Protein AF-0000000069871476 (afdb_homodimer)

pLDDT: mean 94.0, std 11.43, range [18.38, 98.94]

Sequence (2062 aa):
MNIQLRTILLGLLSIGFAQGYAQTFALQVKDDRITYLNDEQGNRILDFSYCGYKGSEQDIPSVRNAVFVPWTAGDNTSRIQRAIDYVASLVPDASGFRGAVLLDQGEFSLSGSLRINASGIVLRGVDKEKTILLKKGVDRGALIYMEGTDDMKVQDTLQVLSKYVPVNARTLEVASGTSLRKGDRILVDRPSGKEWIASLGCDIFGGGISALGWKEGDMDLTWDRTVTEVNGNQITLDAPLTVALDAKYGTSSVITYQWNGRIRECGVENMTLISDYDKRYPKDEDHCWTGISIEDAENCWVRRVNFKHFAGSAILVQRTGSQITVEDCISREPVSEIGGMRRCTFYTLGQLTLFQRCYSEQGIHDFAAGYCAAGPNAFVQCDSYESFGFSGSIDAWACGLLFDVVNIDGHNLSFKNLGQDKNGAGWNTANSLFWQCTAAEIECYAPAKDAMNRAYGCWAQFSGDGEWAQSNNHVQPRSIFYAQLEDRLQKKCAERARILPRNTSATSSPTVEVAMELAKEAYNPRLTLEHWIEQGAFAPSIAMSGVKSIDDMKEKKITPNKTSAQPEVTIANGRIQMDGTLLVGGSHTTPWWNGKLKTSFLKKASPAITRFVPGREGLGLTDRIDSVIGYMKQKNILVFDQNYGLWYDRRRDDHERVRRRDGDVWGPFYEQPFGRSGQGTAWEGLSKYDLNRPNAWYWSRLKEFAEKGSKDGLLLFHENYFQHNILEAGAHWVDCPWRSTNNINQTGFPEPAPFAGDKRIFVADMFYDITHPVRRELHKQYIRQCLNNFADNPNVIQLTSAEFTGPLHFVQFWLDVIAEWETETGKKAKVALSTTKDVQDAILADPKRAAVVDIIDIRYWHYKTDGVFAPEGGKNMAPRQHMRKMKVGKVTFTEAYKAVHEYRQKFPEKAVTFYAQNYPAMGWAVFMAGGSCPVIPCTDKAFLKDAAAMEVEETDTDNYKKMVKSDIGSIIYSKSGTEIPVQLSSGKYILKYIHPGSGKMIVIDKSLKINGVYKLKVPDKKEGIYWFHKLMNIQLRTILLGLLSIGFAQGYAQTFALQVKDDRITYLNDEQGNRILDFSYCGYKGSEQDIPSVRNAVFVPWTAGDNTSRIQRAIDYVASLVPDASGFRGAVLLDQGEFSLSGSLRINASGIVLRGVDKEKTILLKKGVDRGALIYMEGTDDMKVQDTLQVLSKYVPVNARTLEVASGTSLRKGDRILVDRPSGKEWIASLGCDIFGGGISALGWKEGDMDLTWDRTVTEVNGNQITLDAPLTVALDAKYGTSSVITYQWNGRIRECGVENMTLISDYDKRYPKDEDHCWTGISIEDAENCWVRRVNFKHFAGSAILVQRTGSQITVEDCISREPVSEIGGMRRCTFYTLGQLTLFQRCYSEQGIHDFAAGYCAAGPNAFVQCDSYESFGFSGSIDAWACGLLFDVVNIDGHNLSFKNLGQDKNGAGWNTANSLFWQCTAAEIECYAPAKDAMNRAYGCWAQFSGDGEWAQSNNHVQPRSIFYAQLEDRLQKKCAERARILPRNTSATSSPTVEVAMELAKEAYNPRLTLEHWIEQGAFAPSIAMSGVKSIDDMKEKKITPNKTSAQPEVTIANGRIQMDGTLLVGGSHTTPWWNGKLKTSFLKKASPAITRFVPGREGLGLTDRIDSVIGYMKQKNILVFDQNYGLWYDRRRDDHERVRRRDGDVWGPFYEQPFGRSGQGTAWEGLSKYDLNRPNAWYWSRLKEFAEKGSKDGLLLFHENYFQHNILEAGAHWVDCPWRSTNNINQTGFPEPAPFAGDKRIFVADMFYDITHPVRRELHKQYIRQCLNNFADNPNVIQLTSAEFTGPLHFVQFWLDVIAEWETETGKKAKVALSTTKDVQDAILADPKRAAVVDIIDIRYWHYKTDGVFAPEGGKNMAPRQHMRKMKVGKVTFTEAYKAVHEYRQKFPEKAVTFYAQNYPAMGWAVFMAGGSCPVIPCTDKAFLKDAAAMEVEETDTDNYKKMVKSDIGSIIYSKSGTEIPVQLSSGKYILKYIHPGSGKMIVIDKSLKINGVYKLKVPDKKEGIYWFHKL

Organism: Bacteroides thetaiotaomicron (strain ATCC 29148 / DSM 2079 / JCM 5827 / CCUG 10774 / NCTC 10582 / VPI-5482 / E50) (NCBI:txid226186)

Radius of gyration: 43.13 Å; Cα contacts (8 Å, |Δi|>4): 5596; chains: 2; bounding box: 95×157×95 Å

Nearest PDB structures (foldseek):
  4y9v-assembly1_A  TM=3.482E-01  e=3.646E-11  Acinetobacter phage AP22
  7chu-assembly1_B  TM=5.196E-01  e=1.003E-06  Geobacillus virus E2
  3zsc-assembly1_A  TM=4.904E-01  e=5.550E-04  Thermotoga maritima
  6k0p-assembly1_A  TM=3.783E-01  e=6.112E-04  Paenibacillus glycanilyticus
  5gt5-assembly1_B  TM=3.895E-01  e=1.546E-02  Paenibacillus sp. 0602

Foldseek 3Di:
DDDDPPDPPCPVPCPVPVPPPPDPDQWDADPQAIDGHADPQGATFAQLQQFAFNRPLDDQDFFAAFAEAEDDPDACQVVQQLLLVVLLPADADPVFASGEYEYEFAEHEHADAHENQAARYEYYYLAQEGFEYEYDFQDAEANYEDEWDFPKDWDDKWWWPDQKDAFNAFKTFTDFPDPDDFFFKKKKKAWAAPVNQVLLVQQAQDPPDRQLGDDTRLQIAIDTWGFHDDDGRMTGTPGTFQHMRHCVRNIIMMITIDGPRQYENYEYERYEYEKDADPLFQAGSRIYAEHYEYYSYESYEYYSHEYEAHFAEPYEYEANYGNYEYELYEYDRHHHWPAARTQLYAEYQYESHEYELYEEEAGQAPAEYERNHRYDYEYAQYEYYQHNHEYYYPAAENENYEYANYEYYPYEHEQAQPRCPQSSRGGRYFSYEYHQYEGQEYYFEHSDPSTAYEYENYEHHYHYDGHYYNYPHQDPPSGPNQSSNCVVSVDHCCVVRLHDDDDRDDDPDDDPVVVVVVVVCVVPDDDDSNVSSVPDDDDHDSDPPPHHHSVPDDPPPPPPPPPPPQWFFDFFLQATDTPLFFAAFAEDEADAADADPRPVGQVVAQDHQQWANRHDEDRRHNDDLVVNLVVCVVRRHAEYEDDFHLAQANVLVVLDLAQAPARHGHDRGRDDQWDFDNDDAASNHTGATALLHGSRNRLVSVLVNLVVNRNVNHAYADALAACQQAWFFSSSPRRDNLPCRRHPQPNPADPPADADVVTIHQCLCVQLPCVPPSSVVSVLSSLVVVCVSCQPRNRYEYEHYPQAQADLVSVVSSLVSQVVSCVVPVTAHAYEYEYFPVSLVVQCVDVVSVVNHQEHEAALKWAAPVGIRTDHGHPRDTSVRSCVVDPRHHDDLVGLLCVLLVVCVVPSSHAYHYHYPPPLVNQVSCLLSLHGHHHFQADDRLQSSLSSVWAWDDDPDPQKTKTDDQAFWMKMWGQFWDFDKDFHDFAWKWKWKAQRHNRDIDTPGGTDTDHTIDTDTDHGRDTIMMIIGGD/DDDDPPDPPCPVPCPVPVPPPPDPDQWDADPQAIDGHADPQGATFAQLQQFAFNRPLDDQDFFAAFAEAEDDPDACQVVQQVVLVVLLPADADPVFASGEYEYEFAEHEHADAHENQAARYEYYYLAQEGFEYEYDFQAAAANYEDEWDFPKDWDDKWWWPDQKDAFNAFKTFTDFPDPDDAFFKKKKKAWAAPVNQVLLVQQAQDPPDRQLGDDTRLQIAIDTWGFHDDDGRMTGTPGTFQHMRHCVRNIIMMITIDGPRQYENYEYERYEYEKDADPLFQAGSRIYAEHYEYYSYESYEYYSHEYEAHFAEPYEYEANYGNYEYELYEYDRHHHWPAARTQLYAEYQYESHEYELYEEEAGQAPAEYERNHRYDYEYAQYEYYQHNHEYYYPAAENENYEYANYEYPPYEHEQAQPRCPQSSRGGRYFSYEYHQYEGQEYYFEHSDPSTAYEYENYEHHYHYDGHYYNYPHQDPPSGPNQSSNCVVSVDHCCVVRLHDDDDRDDDPDDDPVVVVVVVVCVVPDDDDSNNSSVPDDDDHDSDPPPHHHSVPDDPPPPVPPPPPPQWFFDFDLQATATPLFFAAFAEDEADAADADPRPVGQVVAQDHQQWANRHDEDRRHNDDLVVNLVVCVVRRHAEYEDDFHLAQANVLVVLDLAQAPARHGHDRGRDDQFAFDNDDAASNHTGATALLHGSRNRLVSVLVNLVVNRSVNHAYADALAACQQQWFFSSSPRRDNLPCRRHPQPNPADPPADADVVTIHQCLCVQLPCVPPSSVVSVLSSLVVVCVSCQPRNRYEYEHYPQAQADLVSVVSSLVSQVVSCVVPVTAHAYEYEYFPVSLVVQCVDVVSVVNYQEHEAALKWAAPVGIRTDHGHPRDTSVRSCVVDPRHDDDLVGLLCVLLVVCVVPSSHAYHYHYPPPLVNQVSCLLSLHGHHHFQADDRLQSSLSSVWAWDDDPDPQKTKTDDQAFWMKMWGQFWDFDKDFHDFAWKWKWKAQRHNRDIDTPGGTDGDHTIDTDTDHGRDTIMMIIGGD

InterPro domains:
  IPR011050 Pectin lyase fold/virulence factor [SSF51126] (62-335)
  IPR012334 Pectin lyase fold [G3DSA:2.160.20.10] (73-456)
  IPR046265 Domain of unknown function DUF6298 [PF19815] (466-950)

Secondary structure (DSSP, 8-state):
-------------------------SEEEETTEEEE---TTS-----GGG-SGGGGTSPPP-PPEEEEE---SSB-HHHHHHHHHHHHHSPP-TTS--EEEEEPSEEEEESS-EEE-STTEEEEES-TTTEEEEE-SS--SEEEEEE-----EEEEEEEB--SEE-TT--EEEB-SS----TT-EEEEEE---HHHHHHTT-S--STT--TTS--TTTT-EEEEEEEEEEETTEEEESS--SS-EEGGG---EEEEEE-TT-EES-EEEEEEEEE---TT-TT--SS--EEEEEESEES-EEEEEEEES-SSEEEEE-TTEES-EEEEEEEE---S-S-TT--EEEEE-SBS-EEEEEEEES-SEEEEE-TT--S-EEEEEEEEES-SS-EEE-SS---SEEEEEEE-SSSEEEESB-TTHHHH--B--SS-EEES-EEEEEEE--SSTTS--EEES-EEEEE-SSEEESTT---SSS-HHHHHHHHHHTS--HHHH-PPP------SS--HHHHHHHHHHTTSPPPPHHHHHHH----S----TTPEEGGGS---------------EEEETTEEEETTEE---EEEEPP-S----SHHHHTT----SSEE-TT-BSTTSB--HHHHHHHHHHTTEEEEEE---S-SSGGGGG---SPPSSS---SSEE--SEEE-SSS--TTSSPPEEEEEE-HHHHHHHHHHHHHHHTTT-EEEEEEEEGGGGEEETHHHHT-TTSGGGBSS-----SS---BTTTEEE-HHHHT-TTSHHHHHHHHHHHHHHHHTTTT-TTEEEEEEET----HHHHHHHHHHHHHHHHHH----EEEE---HHHHHHHHT-HHHHTT--EEEE-S-EEETTEEE-PPTTSS--HHHHHHHS------HHHHHHHHHHHHHH-TTSEEEE-STTTTTTHHHHHHTT-SS---S---HHHHHHHHH-EEE--S-SSEEEEEETTTEEEEEESS--EEEEEEEEEEEEEEEE-TTT--EEEEEEEEEEEEEEEEE--TT--EEEEEEE-/-------------------------SEEEETTEEEE---TTS-----GGG-SGGGGTSPPP-PPEEEEE---SSB-HHHHHHHHHHHHHSPP-TTS--EEEEEPSEEEEESS-EEE-STTEEEEES-TTTEEEEE-SS--SEEEEEE-----EEEEEEEB--SEE-TT--EEEB-SS----TT-EEEEEE---HHHHHHTT-S--STT--TTS--TTTT-EEEEEEEEEEETTEEEESS--SS-EEGGG---EEEEEE-TT-EES-EEEEEEEEE---TT-TT--SS--EEEEEESEES-EEEEEEEES-SSEEEEE-TTEES-EEEEEEEE---S-S-TT--EEEEE-SBS-EEEEEEEES-SEEEEE-TT--S-EEEEEEEEES-SS-EEE-SS---SEEEEEEE-SSSEEEESB-TTHHHH--B--SS-EEES-EEEEEEE--S-TTS--EEES-EEEEE-SSEEESTT---SSS-HHHHHHHHHHTS--HHHH-PPP------SS--HHHHHHHHHHTTSPPPPHHHHHHH----S----TTPEEGGGS---------------EEEETTEEEETTEE---EEEEPP-S----SHHHHTT----SSEE-TT-BSTTSB--HHHHHHHHHHTTEEEEEE---S-SSGGGGG---SPPSSS---SSEE--SEEE-SSS--TTSSPPEEEEEE-HHHHHHHHHHHHHHHTTT-EEEEEEEEGGGGEEETHHHHT-TTSGGGBSS-----SS---BTTTEEE-HHHHT-TTSHHHHHHHHHHHHHHHHTTTT-TTEEEEEEET----HHHHHHHHHHHHHHHHHH----EEEE-S-HHHHHHHHT-HHHHTT--EEEE-S-EEETTEEE-PPTTSS--HHHHHHHS------HHHHHHHHHHHHHH-TTSEEEE-STTTTTTHHHHHHTT-SS---S---HHHHHHHHH-EEE--S-SSEEEEEETTTEEEEEESS--EEEEEEEEEEEEEEEE-TTT--EEEEEEEEEEEEEEEEE--TT--EEEEEEE-

Solvent-accessible surface area (backbone atoms only — not comparable to full-atom values): 101740 Å² total; per-residue (Å²): 19,26,55,80,75,66,75,72,65,72,67,62,69,62,65,66,60,40,71,36,70,80,57,83,55,55,52,47,68,56,94,66,37,82,44,76,42,61,48,100,76,52,31,41,74,64,76,61,34,49,24,7,31,67,37,54,73,54,78,86,79,71,63,54,69,52,33,29,41,77,66,55,91,57,73,38,34,67,60,53,41,48,44,46,52,52,40,57,69,43,74,52,46,98,86,48,40,35,25,18,38,36,32,37,59,38,73,37,32,18,70,56,59,40,69,47,63,49,52,6,38,29,46,32,31,58,28,39,86,46,10,28,44,36,36,44,62,36,57,48,54,44,47,31,36,42,34,34,40,91,59,66,40,78,73,48,79,39,48,43,63,49,59,64,36,34,24,42,38,38,58,51,32,37,52,76,91,62,88,77,48,64,66,40,41,33,34,42,35,39,62,30,34,62,68,51,38,49,72,63,56,34,38,45,36,18,51,44,41,34,82,48,23,57,50,69,51,60,66,42,35,54,40,85,41,36,29,66,40,67,58,88,40,34,36,30,43,71,55,49,37,38,61,55,46,44,41,90,48,41,70,33,34,39,31,33,47,48,52,80,38,44,24,36,51,30,36,42,33,24,19,26,42,34,31,44,68,55,83,94,32,79,36,37,71,50,13,31,18,22,41,36,35,33,28,30,27,32,37,27,40,38,38,38,34,38,34,34,26,32,25,21,15,49,35,36,32,32,64,58,16,31,18,29,27,38,34,39,30,40,38,40,65,52,27,33,64,88,33,42,81,30,20,36,24,43,28,35,26,22,24,20,28,25,39,31,43,35,38,35,36,59,17,29,20,41,47,31,32,25,63,39,10,31,26,32,31,38,38,35,45,30,41,40,42,58,27,75,35,49,23,30,39,76,25,25,46,20,19,17,37,36,37,25,35,27,37,38,30,25,16,32,37,42,35,42,69,54,35,52,47,76,79,23,24,19,48,8,41,29,38,24,39,37,34,40,26,36,16,26,28,37,34,33,31,42,76,41,90,91,28,45,15,36,39,37,19,30,44,55,46,47,33,37,75,31,47,43,39,54,54,74,35,88,59,69,54,66,41,60,51,61,50,47,34,24,64,73,67,71,43,91,51,63,86,76,61,63,71,80,86,70,64,69,71,57,74,92,64,61,52,61,68,54,28,47,49,49,36,58,50,40,75,46,82,64,89,44,68,70,58,53,47,68,68,54,84,80,81,54,77,67,74,62,82,95,40,48,45,53,86,73,46,81,69,79,71,69,65,73,67,75,78,60,84,69,64,54,51,42,72,51,82,6,22,41,22,42,79,64,21,45,44,60,21,35,74,43,69,48,73,34,65,77,68,55,79,47,70,75,46,31,78,71,46,62,62,37,73,54,36,42,30,82,86,41,71,34,68,46,37,22,34,50,61,69,57,49,51,49,47,28,61,74,67,47,37,30,33,41,41,40,54,64,30,54,38,48,43,44,72,52,67,71,55,53,71,60,36,36,60,46,21,69,45,29,60,46,26,24,45,52,68,49,20,66,58,66,45,76,61,17,42,58,30,42,46,10,26,26,86,87,34,67,19,60,42,47,54,50,42,55,41,49,43,50,60,62,30,32,80,75,64,30,32,37,38,39,25,73,34,57,45,61,33,37,36,57,48,30,35,31,34,58,63,28,60,72,36,38,71,18,27,78,71,69,52,72,52,71,77,70,71,44,44,44,23,70,49,21,32,45,45,43,69,65,72,57,36,64,79,43,67,62,45,31,52,53,49,52,53,47,52,47,49,64,46,62,70,44,59,88,38,68,34,43,33,41,32,67,32,43,68,42,31,58,39,55,70,46,53,51,50,54,51,49,52,48,53,51,49,30,67,73,68,72,46,76,76,47,28,34,50,53,38,11,48,61,39,46,52,53,42,60,72,32,66,76,59,30,66,60,44,42,26,45,34,38,47,46,34,47,43,20,85,90,46,70,30,60,56,63,40,51,42,66,53,49,61,70,42,47,48,74,76,39,79,62,72,56,34,32,33,64,31,24,20,47,56,34,28,53,50,34,67,76,35,49,70,32,21,31,36,75,64,26,72,52,54,68,60,14,11,63,24,27,46,57,29,53,28,22,52,25,39,57,59,58,78,54,61,67,61,28,27,50,55,47,69,32,39,65,45,91,57,102,51,88,43,39,46,34,28,41,30,44,86,49,30,34,40,34,43,30,50,44,38,49,77,43,79,41,73,35,49,72,44,42,21,28,34,33,37,29,39,70,81,71,28,53,74,42,77,77,36,83,68,41,78,37,76,38,75,40,72,45,77,47,62,72,73,43,66,35,31,38,37,40,38,55,108,21,20,66,81,71,66,74,75,66,72,66,62,67,65,64,67,60,41,73,36,70,80,56,84,55,56,52,46,70,57,94,66,38,81,44,78,42,59,49,100,74,52,31,40,74,66,76,60,33,49,24,8,32,68,36,53,74,53,78,85,78,69,64,55,70,51,33,32,42,76,66,56,89,57,72,38,34,66,61,54,41,50,43,48,51,53,41,58,70,43,73,53,46,96,85,47,41,35,24,17,38,35,32,37,60,38,74,37,32,18,69,55,58,41,70,46,62,50,50,5,37,29,46,33,31,58,29,40,85,47,10,27,44,36,36,45,61,35,59,51,54,44,46,31,36,41,35,33,40,91,58,64,40,79,74,48,78,38,47,44,62,49,61,64,36,35,25,40,37,37,58,50,32,38,52,77,90,63,89,76,46,64,66,41,41,33,34,42,37,38,64,30,33,62,67,51,39,50,72,63,55,33,39,44,37,18,52,44,40,34,82,50,22,59,50,71,52,60,65,43,34,54,40,85,42,36,29,65,40,67,57,88,41,33,38,28,42,71,56,49,38,38,61,56,47,44,41,91,45,40,70,32,34,39,31,32,48,49,54,80,37,43,23,35,52,28,36,43,33,25,18,24,43,34,31,44,66,56,83,94,33,80,37,38,70,47,12,31,18,21,42,35,36,34,28,31,26,32,37,27,40,38,38,37,34,39,36,34,28,31,26,22,16,50,33,36,32,32,64,56,17,30,19,29,27,38,35,40,30,38,37,40,65,52,26,34,64,87,34,42,79,31,21,35,23,43,28,36,26,20,25,18,28,25,39,29,43,35,38,34,36,58,16,30,20,42,48,30,32,25,65,42,9,32,26,32,32,38,39,34,45,30,41,41,42,59,27,76,34,47,24,32,38,77,25,24,46,18,20,17,36,36,35,26,34,26,37,38,30,24,16,31,37,43,35,44,70,54,36,51,48,75,78,22,24,19,48,8,39,29,38,25,40,37,33,40,26,36,17,24,28,37,34,32,31,43,75,43,90,90,28,46,14,37,38,36,19,29,43,54,45,47,32,36,75,31,48,44,39,54,54,74,34,86,60,68,53,67,41,61,50,60,50,48,33,25,64,74,68,72,44,90,53,62,85,76,60,63,71,82,87,71,64,69,72,56,74,91,65,60,52,62,68,54,27,46,50,49,34,58,48,39,76,46,80,65,90,46,70,71,57,53,46,69,68,55,83,80,82,53,78,67,75,63,82,93,40,50,45,53,85,74,46,81,70,78,72,70,64,74,67,75,78,59,84,71,64,53,50,42,71,51,83,6,23,42,22,42,79,63,22,46,44,60,20,36,73,42,69,48,74,34,64,77,71,54,79,48,68,74,46,32,80,72,44,62,62,37,71,53,34,42,27,84,86,42,71,35,68,45,37,22,33,49,60,69,57,47,51,48,48,26,60,74,67,47,36,30,33,39,41,39,54,64,28,54,38,49,44,43,73,51,69,73,53,51,70,61,35,37,62,46,21,70,44,30,60,46,26,23,46,52,68,50,21,66,56,65,44,76,60,17,42,58,30,43,45,10,26,26,84,87,33,68,18,59,42,47,53,48,41,54,40,51,41,48,59,62,29,32,80,76,63,31,31,36,38,39,24,72,34,57,46,62,33,38,35,59,49,31,33,32,35,59,61,29,60,72,36,36,71,19,28,79,71,68,52,72,50,70,78,70,71,44,44,43,23,70,49,22,31,43,46,44,70,66,72,57,37,67,80,43,66,63,47,32,53,52,49,52,52,48,52,47,49,63,44,63,69,43,59,86,38,68,35,42,34,42,31,66,31,43,68,41,32,57,39,55,69,44,54,51,49,54,50,49,52,49,52,50,50,29,69,74,68,72,46,74,76,47,26,36,50,55,37,11,47,61,39,44,52,53,44,59,70,32,65,75,60,30,66,60,47,42,26,45,33,38,48,47,33,46,40,21,84,89,47,69,30,57,55,64,40,52,41,68,53,49,61,69,42,48,48,72,76,39,78,61,73,56,25,31,45,66,32,29,20,47,56,35,30,52,50,34,68,75,35,50,70,30,21,31,37,75,63,24,69,51,55,68,54,23,11,62,25,28,46,57,29,52,28,24,52,27,39,58,59,56,78,54,60,66,61,28,28,50,56,46,68,32,41,68,45,91,56,101,49,89,45,40,48,33,29,40,29,44,85,49,29,35,41,34,43,30,51,42,40,48,79,44,78,42,73,35,48,71,45,42,21,29,33,32,37,29,39,70,81,70,27,53,74,42,79,75,35,84,68,41,78,36,77,39,72,39,70,46,77,47,62,69,73,42,65,34,33,40,38,37,38,55,108

Structure (mmCIF, N/CA/C/O backbone):
data_AF-0000000069871476-model_v1
#
loop_
_entity.id
_entity.type
_entity.pdbx_description
1 polymer 'Pectin lyase fold/virulence factor'
#
loop_
_atom_site.group_PDB
_atom_site.id
_atom_site.type_symbol
_atom_site.label_atom_id
_atom_site.label_alt_id
_atom_site.label_comp_id
_atom_site.label_asym_id
_atom_site.label_entity_id
_atom_site.label_seq_id
_atom_site.pdbx_PDB_ins_code
_atom_site.Cartn_x
_atom_site.Cartn_y
_atom_site.Cartn_z
_atom_site.occupancy
_atom_site.B_iso_or_equiv
_atom_site.auth_seq_id
_atom_site.auth_comp_id
_atom_site.auth_asym_id
_atom_site.auth_atom_id
_atom_site.pdbx_PDB_model_num
ATOM 1 N N . MET A 1 1 ? 18.812 46.344 22.047 1 20.39 1 MET A N 1
ATOM 2 C CA . MET A 1 1 ? 18.047 47.344 22.75 1 20.39 1 MET A CA 1
ATOM 3 C C . MET A 1 1 ? 17.734 46.906 24.172 1 20.39 1 MET A C 1
ATOM 5 O O . MET A 1 1 ? 17.453 45.719 24.406 1 20.39 1 MET A O 1
ATOM 9 N N . ASN A 1 2 ? 17.703 47.656 25.578 1 19.34 2 ASN A N 1
ATOM 10 C CA . ASN A 1 2 ? 18.219 47.094 26.812 1 19.34 2 ASN A CA 1
ATOM 11 C C . ASN A 1 2 ? 17.453 45.875 27.234 1 19.34 2 ASN A C 1
ATOM 13 O O . ASN A 1 2 ? 18.031 44.906 27.703 1 19.34 2 ASN A O 1
ATOM 17 N N . ILE A 1 3 ? 16.078 46.062 27.719 1 23.69 3 ILE A N 1
ATOM 18 C CA . ILE A 1 3 ? 15.93 46 29.172 1 23.69 3 ILE A CA 1
ATOM 19 C C . ILE A 1 3 ? 16.391 44.625 29.656 1 23.69 3 ILE A C 1
ATOM 21 O O . ILE A 1 3 ? 17.25 44.531 30.547 1 23.69 3 ILE A O 1
ATOM 25 N N . GLN A 1 4 ? 15.484 44.125 30.469 1 23.58 4 GLN A N 1
ATOM 26 C CA . GLN A 1 4 ? 15.5 43.125 31.531 1 23.58 4 GLN A CA 1
ATOM 27 C C . GLN A 1 4 ? 16.047 41.781 31.016 1 23.58 4 GLN A C 1
ATOM 29 O O . GLN A 1 4 ? 15.719 41.375 29.906 1 23.58 4 GLN A O 1
ATOM 34 N N . LEU A 1 5 ? 17.125 41.344 31.562 1 24.94 5 LEU A N 1
ATOM 35 C CA . LEU A 1 5 ? 17.906 40.094 31.562 1 24.94 5 LEU A CA 1
ATOM 36 C C . LEU A 1 5 ? 17 38.906 31.781 1 24.94 5 LEU A C 1
ATOM 38 O O . LEU A 1 5 ? 17.031 38.281 32.844 1 24.94 5 LEU A O 1
ATOM 42 N N . ARG A 1 6 ? 15.68 39.25 31.906 1 26.33 6 ARG A N 1
ATOM 43 C CA . ARG A 1 6 ? 15.141 38.031 32.5 1 26.33 6 ARG A CA 1
ATOM 44 C C . ARG A 1 6 ? 15.812 36.781 31.906 1 26.33 6 ARG A C 1
ATOM 46 O O . ARG A 1 6 ? 16.391 36.844 30.812 1 26.33 6 ARG A O 1
ATOM 53 N N . THR A 1 7 ? 15.75 35.844 32.844 1 25.34 7 THR A N 1
ATOM 54 C CA . THR A 1 7 ? 16.203 34.438 32.844 1 25.34 7 THR A CA 1
ATOM 55 C C . THR A 1 7 ? 16 33.812 31.453 1 25.34 7 THR A C 1
ATOM 57 O O . THR A 1 7 ? 14.883 33.812 30.922 1 25.34 7 THR A O 1
ATOM 60 N N . ILE A 1 8 ? 16.906 34.094 30.578 1 24.02 8 ILE A N 1
ATOM 61 C CA . ILE A 1 8 ? 17.078 33.188 29.469 1 24.02 8 ILE A CA 1
ATOM 62 C C . ILE A 1 8 ? 16.656 31.781 29.906 1 24.02 8 ILE A C 1
ATOM 64 O O . ILE A 1 8 ? 17.359 31.125 30.688 1 24.02 8 ILE A O 1
ATOM 68 N N . LEU A 1 9 ? 15.383 31.844 30.5 1 24.8 9 LEU A N 1
ATOM 69 C CA . LEU A 1 9 ? 15.008 30.438 30.672 1 24.8 9 LEU A CA 1
ATOM 70 C C . LEU A 1 9 ? 15.438 29.609 29.484 1 24.8 9 LEU A C 1
ATOM 72 O O . LEU A 1 9 ? 15.148 29.953 28.328 1 24.8 9 LEU A O 1
ATOM 76 N N . LEU A 1 10 ? 16.656 29.109 29.594 1 27.14 10 LEU A N 1
ATOM 77 C CA . LEU A 1 10 ? 17.156 27.938 28.891 1 27.14 10 LEU A CA 1
ATOM 78 C C . LEU A 1 10 ? 16 27.047 28.438 1 27.14 10 LEU A C 1
ATOM 80 O O . LEU A 1 10 ? 15.43 26.297 29.25 1 27.14 10 LEU A O 1
ATOM 84 N N . GLY A 1 11 ? 15 27.75 27.938 1 24.42 11 GLY A N 1
ATOM 85 C CA . GLY A 1 11 ? 14.156 26.719 27.359 1 24.42 11 GLY A CA 1
ATOM 86 C C . GLY A 1 11 ? 14.938 25.641 26.641 1 24.42 11 GLY A C 1
ATOM 87 O O . GLY A 1 11 ? 15.57 25.891 25.609 1 24.42 11 GLY A O 1
ATOM 88 N N . LEU A 1 12 ? 15.664 24.969 27.422 1 26.38 12 LEU A N 1
ATOM 89 C CA . LEU A 1 12 ? 16.094 23.625 27.016 1 26.38 12 LEU A CA 1
ATOM 90 C C . LEU A 1 12 ? 15.164 23.047 25.969 1 26.38 12 LEU A C 1
ATOM 92 O O . LEU A 1 12 ? 13.984 22.797 26.25 1 26.38 12 LEU A O 1
ATOM 96 N N . LEU A 1 13 ? 15.125 23.75 24.859 1 28 13 LEU A N 1
ATOM 97 C CA . LEU A 1 13 ? 14.68 22.891 23.781 1 28 13 LEU A CA 1
ATOM 98 C C . LEU A 1 13 ? 14.969 21.422 24.094 1 28 13 LEU A C 1
ATOM 100 O O . LEU A 1 13 ? 16.141 21.031 24.188 1 28 13 LEU A O 1
ATOM 104 N N . SER A 1 14 ? 14.242 21.047 25.047 1 27.33 14 SER A N 1
ATOM 105 C CA . SER A 1 14 ? 14.25 19.609 25.188 1 27.33 14 SER A CA 1
ATOM 106 C C . SER A 1 14 ? 14.375 18.906 23.828 1 27.33 14 SER A C 1
ATOM 108 O O . SER A 1 14 ? 13.422 18.875 23.062 1 27.33 14 SER A O 1
ATOM 110 N N . ILE A 1 15 ? 15.344 19.312 23.094 1 32.16 15 ILE A N 1
ATOM 111 C CA . ILE A 1 15 ? 15.75 18.188 22.266 1 32.16 15 ILE A CA 1
ATOM 112 C C . ILE A 1 15 ? 15.406 16.875 22.969 1 32.16 15 ILE A C 1
ATOM 114 O O . ILE A 1 15 ? 16 16.547 24 1 32.16 15 ILE A O 1
ATOM 118 N N . GLY A 1 16 ? 14.156 16.797 23.203 1 30.72 16 GLY A N 1
ATOM 119 C CA . GLY A 1 16 ? 13.805 15.445 23.609 1 30.72 16 GLY A CA 1
ATOM 120 C C . GLY A 1 16 ? 14.797 14.406 23.141 1 30.72 16 GLY A C 1
ATOM 121 O O . GLY A 1 16 ? 14.828 14.039 21.969 1 30.72 16 GLY A O 1
ATOM 122 N N . PHE A 1 17 ? 15.992 14.688 23.562 1 34.25 17 PHE A N 1
ATOM 123 C CA . PHE A 1 17 ? 16.719 13.422 23.5 1 34.25 17 PHE A CA 1
ATOM 124 C C . PHE A 1 17 ? 15.805 12.25 23.828 1 34.25 17 PHE A C 1
ATOM 126 O O . PHE A 1 17 ? 15.227 12.203 24.906 1 34.25 17 PHE A O 1
ATOM 133 N N . ALA A 1 18 ? 15.188 11.922 22.891 1 38.22 18 ALA A N 1
ATOM 134 C CA . ALA A 1 18 ? 14.609 10.594 23.094 1 38.22 18 ALA A CA 1
ATOM 135 C C . ALA A 1 18 ? 15.461 9.773 24.062 1 38.22 18 ALA A C 1
ATOM 137 O O . ALA A 1 18 ? 16.641 9.531 23.797 1 38.22 18 ALA A O 1
ATOM 138 N N . GLN A 1 19 ? 15.289 10.109 25.375 1 38.69 19 GLN A N 1
ATOM 139 C CA . GLN A 1 19 ? 15.883 9.07 26.203 1 38.69 19 GLN A CA 1
ATOM 140 C C . GLN A 1 19 ? 15.789 7.703 25.531 1 38.69 19 GLN A C 1
ATOM 142 O O . GLN A 1 19 ? 14.688 7.156 25.391 1 38.69 19 GLN A O 1
ATOM 147 N N . GLY A 1 20 ? 16.625 7.621 24.578 1 45.75 20 GLY A N 1
ATOM 148 C CA . GLY A 1 20 ? 16.734 6.277 24.047 1 45.75 20 GLY A CA 1
ATOM 149 C C . GLY A 1 20 ? 16.719 5.199 25.109 1 45.75 20 GLY A C 1
ATOM 150 O O . GLY A 1 20 ? 17.328 5.355 26.172 1 45.75 20 GLY A O 1
ATOM 151 N N . TYR A 1 21 ? 15.617 4.699 25.391 1 50.81 21 TYR A N 1
ATOM 152 C CA . TYR A 1 21 ? 15.75 3.441 26.109 1 50.81 21 TYR A CA 1
ATOM 153 C C . TYR A 1 21 ? 17.047 2.732 25.75 1 50.81 21 TYR A C 1
ATOM 155 O O . TYR A 1 21 ? 17.234 2.293 24.609 1 50.81 21 TYR A O 1
ATOM 163 N N . ALA A 1 22 ? 18.125 3.277 26.531 1 52.91 22 ALA A N 1
ATOM 164 C CA . ALA A 1 22 ? 19.453 2.727 26.219 1 52.91 22 ALA A CA 1
ATOM 165 C C . ALA A 1 22 ? 19.453 1.209 26.375 1 52.91 22 ALA A C 1
ATOM 167 O O . ALA A 1 22 ? 19.375 0.695 27.5 1 52.91 22 ALA A O 1
ATOM 168 N N . GLN A 1 23 ? 18.844 0.508 25.422 1 68.56 23 GLN A N 1
ATOM 169 C CA . GLN A 1 23 ? 19.109 -0.924 25.359 1 68.56 23 GLN A CA 1
ATOM 170 C C . GLN A 1 23 ? 20.578 -1.191 25 1 68.56 23 GLN A C 1
ATOM 172 O O . GLN A 1 23 ? 21.156 -0.498 24.172 1 68.56 23 GLN A O 1
ATOM 177 N N . THR A 1 24 ? 21.188 -1.912 25.844 1 79.44 24 THR A N 1
ATOM 178 C CA . THR A 1 24 ? 22.531 -2.33 25.484 1 79.44 24 THR A CA 1
ATOM 179 C C . THR A 1 24 ? 22.516 -3.146 24.188 1 79.44 24 THR A C 1
ATOM 181 O O . THR A 1 24 ? 21.922 -4.227 24.141 1 79.44 24 THR A O 1
ATOM 184 N N . PHE A 1 25 ? 23 -2.51 23.188 1 89.62 25 PHE A N 1
ATOM 185 C CA . PHE A 1 25 ? 23.062 -3.193 21.891 1 89.62 25 PHE A CA 1
ATOM 186 C C . PHE A 1 25 ? 24.016 -4.375 21.953 1 89.62 25 PHE A C 1
ATOM 188 O O . PHE A 1 25 ? 25.031 -4.332 22.656 1 89.62 25 PHE A O 1
ATOM 195 N N . ALA A 1 26 ? 23.781 -5.383 21.219 1 91.56 26 ALA A N 1
ATOM 196 C CA . ALA A 1 26 ? 24.469 -6.672 21.328 1 91.56 26 ALA A CA 1
ATOM 197 C C . ALA A 1 26 ? 25.875 -6.602 20.75 1 91.56 26 ALA A C 1
ATOM 199 O O . ALA A 1 26 ? 26.5 -7.629 20.5 1 91.56 26 ALA A O 1
ATOM 200 N N . LEU A 1 27 ? 26.344 -5.441 20.438 1 92.88 27 LEU A N 1
ATOM 201 C CA . LEU A 1 27 ? 27.734 -5.246 20.062 1 92.88 27 LEU A CA 1
ATOM 202 C C . LEU A 1 27 ? 28.234 -3.875 20.5 1 92.88 27 LEU A C 1
ATOM 204 O O . LEU A 1 27 ? 27.438 -2.996 20.828 1 92.88 27 LEU A O 1
ATOM 208 N N . GLN A 1 28 ? 29.516 -3.725 20.609 1 92.25 28 GLN A N 1
ATOM 209 C CA . GLN A 1 28 ? 30.188 -2.457 20.875 1 92.25 28 GLN A CA 1
ATOM 210 C C . GLN A 1 28 ? 31.266 -2.164 19.844 1 92.25 28 GLN A C 1
ATOM 212 O O . GLN A 1 28 ? 31.938 -3.078 19.375 1 92.25 28 GLN A O 1
ATOM 217 N N . VAL A 1 29 ? 31.25 -1.001 19.453 1 90.5 29 VAL A N 1
ATOM 218 C CA . VAL A 1 29 ? 32.281 -0.567 18.5 1 90.5 29 VAL A CA 1
ATOM 219 C C . VAL A 1 29 ? 33.25 0.398 19.188 1 90.5 29 VAL A C 1
ATOM 221 O O . VAL A 1 29 ? 32.812 1.42 19.75 1 90.5 29 VAL A O 1
ATOM 224 N N . LYS A 1 30 ? 34.469 0.129 19.312 1 87.06 30 LYS A N 1
ATOM 225 C CA . LYS A 1 30 ? 35.531 0.993 19.828 1 87.06 30 LYS A CA 1
ATOM 226 C C . LYS A 1 30 ? 36.719 1.031 18.859 1 87.06 30 LYS A C 1
ATOM 228 O O . LYS A 1 30 ? 37.25 -0.013 18.5 1 87.06 30 LYS A O 1
ATOM 233 N N . ASP A 1 31 ? 37.156 2.162 18.406 1 84.12 31 ASP A N 1
ATOM 234 C CA . ASP A 1 31 ? 38.25 2.348 17.484 1 84.12 31 ASP A CA 1
ATOM 235 C C . ASP A 1 31 ? 38.125 1.451 16.25 1 84.12 31 ASP A C 1
ATOM 237 O O . ASP A 1 31 ? 39.031 0.709 15.898 1 84.12 31 ASP A O 1
ATOM 241 N N . ASP A 1 32 ? 37 1.297 15.703 1 81.81 32 ASP A N 1
ATOM 242 C CA . ASP A 1 32 ? 36.656 0.585 14.484 1 81.81 32 ASP A CA 1
ATOM 243 C C . ASP A 1 32 ? 36.719 -0.927 14.688 1 81.81 32 ASP A C 1
ATOM 245 O O . ASP A 1 32 ? 36.75 -1.688 13.719 1 81.81 32 ASP A O 1
ATOM 249 N N . ARG A 1 33 ? 36.812 -1.275 15.938 1 87.38 33 ARG A N 1
ATOM 250 C CA . ARG A 1 33 ? 36.812 -2.695 16.281 1 87.38 33 ARG A CA 1
ATOM 251 C C . ARG A 1 33 ? 35.469 -3.098 16.906 1 87.38 33 ARG A C 1
ATOM 253 O O . ARG A 1 33 ? 34.906 -2.346 17.703 1 87.38 33 ARG A O 1
ATOM 260 N N . ILE A 1 34 ? 35.031 -4.289 16.438 1 94.38 34 ILE A N 1
ATOM 261 C CA . ILE A 1 34 ? 33.719 -4.758 16.875 1 94.38 34 ILE A CA 1
ATOM 262 C C . ILE A 1 34 ? 33.906 -5.812 17.969 1 94.38 34 ILE A C 1
ATOM 264 O O . ILE A 1 34 ? 34.656 -6.77 17.812 1 94.38 34 ILE A O 1
ATOM 268 N N . THR A 1 35 ? 33.312 -5.562 19.078 1 95.19 35 THR A N 1
ATOM 269 C CA . THR A 1 35 ? 33.188 -6.559 20.141 1 95.19 35 THR A CA 1
ATOM 270 C C . THR A 1 35 ? 31.75 -7.023 20.297 1 95.19 35 THR A C 1
ATOM 272 O O . THR A 1 35 ? 30.844 -6.199 20.375 1 95.19 35 THR A O 1
ATOM 275 N N . TYR A 1 36 ? 31.609 -8.344 20.375 1 96.25 36 TYR A N 1
ATOM 276 C CA . TYR A 1 36 ? 30.266 -8.898 20.438 1 96.25 36 TYR A CA 1
ATOM 277 C C . TYR A 1 36 ? 29.875 -9.203 21.875 1 96.25 36 TYR A C 1
ATOM 279 O O . TYR A 1 36 ? 30.703 -9.609 22.688 1 96.25 36 TYR A O 1
ATOM 287 N N . LEU A 1 37 ? 28.625 -9 22.188 1 94.69 37 LEU A N 1
ATOM 288 C CA . LEU A 1 37 ? 28.062 -9.344 23.484 1 94.69 37 LEU A CA 1
ATOM 289 C C . LEU A 1 37 ? 27.141 -10.555 23.375 1 94.69 37 LEU A C 1
ATOM 291 O O . LEU A 1 37 ? 26.125 -10.5 22.672 1 94.69 37 LEU A O 1
ATOM 295 N N . ASN A 1 38 ? 27.469 -11.617 24.078 1 94.56 38 ASN A N 1
ATOM 296 C CA . ASN A 1 38 ? 26.641 -12.828 24.078 1 94.56 38 ASN A CA 1
ATOM 297 C C . ASN A 1 38 ? 25.484 -12.695 25.062 1 94.56 38 ASN A C 1
ATOM 299 O O . ASN A 1 38 ? 25.594 -12.047 26.094 1 94.56 38 ASN A O 1
ATOM 303 N N . ASP A 1 39 ? 24.422 -13.289 24.672 1 93.81 39 ASP A N 1
ATOM 304 C CA . ASP A 1 39 ? 23.328 -13.352 25.641 1 93.81 39 ASP A CA 1
ATOM 305 C C . ASP A 1 39 ? 23.516 -14.508 26.609 1 93.81 39 ASP A C 1
ATOM 307 O O . ASP A 1 39 ? 24.578 -15.141 26.625 1 93.81 39 ASP A O 1
ATOM 311 N N . GLU A 1 40 ? 22.547 -14.781 27.516 1 93.19 40 GLU A N 1
ATOM 312 C CA . GLU A 1 40 ? 22.656 -15.75 28.594 1 93.19 40 GLU A CA 1
ATOM 313 C C . GLU A 1 40 ? 22.828 -17.172 28.062 1 93.19 40 GLU A C 1
ATOM 315 O O . GLU A 1 40 ? 23.422 -18.016 28.719 1 93.19 40 GLU A O 1
ATOM 320 N N . GLN A 1 41 ? 22.453 -17.375 26.797 1 94.88 41 GLN A N 1
ATOM 321 C CA . GLN A 1 41 ? 22.531 -18.703 26.219 1 94.88 41 GLN A CA 1
ATOM 322 C C . GLN A 1 41 ? 23.688 -18.812 25.234 1 94.88 41 GLN A C 1
ATOM 324 O O . GLN A 1 41 ? 23.875 -19.844 24.578 1 94.88 41 GLN A O 1
ATOM 329 N N . GLY A 1 42 ? 24.375 -17.75 25.062 1 95.69 42 GLY A N 1
ATOM 330 C CA . GLY A 1 42 ? 25.578 -17.766 24.234 1 95.69 42 GLY A CA 1
ATOM 331 C C . GLY A 1 42 ? 25.328 -17.281 22.828 1 95.69 42 GLY A C 1
ATOM 332 O O . GLY A 1 42 ? 26.234 -17.281 22 1 95.69 42 GLY A O 1
ATOM 333 N N . ASN A 1 43 ? 24.094 -16.859 22.516 1 97.06 43 ASN A N 1
ATOM 334 C CA . ASN A 1 43 ? 23.828 -16.297 21.203 1 97.06 43 ASN A CA 1
ATOM 335 C C . ASN A 1 43 ? 24.531 -14.953 21.016 1 97.06 43 ASN A C 1
ATOM 337 O O . ASN A 1 43 ? 24.641 -14.172 21.953 1 97.06 43 ASN A O 1
ATOM 341 N N . ARG A 1 44 ? 24.906 -14.648 19.859 1 95.69 44 ARG A N 1
ATOM 342 C CA . ARG A 1 44 ? 25.5 -13.352 19.531 1 95.69 44 ARG A CA 1
ATOM 343 C C . ARG A 1 44 ? 25.219 -12.977 18.078 1 95.69 44 ARG A C 1
ATOM 345 O O . ARG A 1 44 ? 24.656 -13.773 17.328 1 95.69 44 ARG A O 1
ATOM 352 N N . ILE A 1 45 ? 25.578 -11.805 17.703 1 97.25 45 ILE A N 1
ATOM 353 C CA . ILE A 1 45 ? 25.438 -11.359 16.328 1 97.25 45 ILE A CA 1
ATOM 354 C C . ILE A 1 45 ? 26.297 -12.242 15.414 1 97.25 45 ILE A C 1
ATOM 356 O O . ILE A 1 45 ? 27.422 -12.586 15.758 1 97.25 45 ILE A O 1
ATOM 360 N N . LEU A 1 46 ? 25.812 -12.5 14.273 1 97.69 46 LEU A N 1
ATOM 361 C CA . LEU A 1 46 ? 26.422 -13.414 13.312 1 97.69 46 LEU A CA 1
ATOM 362 C C . LEU A 1 46 ? 27.688 -12.805 12.711 1 97.69 46 LEU A C 1
ATOM 364 O O . LEU A 1 46 ? 27.781 -11.586 12.586 1 97.69 46 LEU A O 1
ATOM 368 N N . ASP A 1 47 ? 28.594 -13.672 12.445 1 98.25 47 ASP A N 1
ATOM 369 C CA . ASP A 1 47 ? 29.688 -13.32 11.539 1 98.25 47 ASP A CA 1
ATOM 370 C C . ASP A 1 47 ? 29.297 -13.555 10.086 1 98.25 47 ASP A C 1
ATOM 372 O O . ASP A 1 47 ? 29.297 -14.695 9.609 1 98.25 47 ASP A O 1
ATOM 376 N N . PHE A 1 48 ? 29.078 -12.531 9.391 1 98.69 48 PHE A N 1
ATOM 377 C CA . PHE A 1 48 ? 28.562 -12.617 8.031 1 98.69 48 PHE A CA 1
ATOM 378 C C . PHE A 1 48 ? 29.688 -12.75 7.027 1 98.69 48 PHE A C 1
ATOM 380 O O . PHE A 1 48 ? 29.453 -12.953 5.832 1 98.69 48 PHE A O 1
ATOM 387 N N . SER A 1 49 ? 30.922 -12.711 7.434 1 98.12 49 SER A N 1
ATOM 388 C CA . SER A 1 49 ? 32.062 -12.602 6.547 1 98.12 49 SER A CA 1
ATOM 389 C C . SER A 1 49 ? 32.344 -13.914 5.809 1 98.12 49 SER A C 1
ATOM 391 O O . SER A 1 49 ? 33.188 -13.977 4.938 1 98.12 49 SER A O 1
ATOM 393 N N . TYR A 1 50 ? 31.562 -14.953 6.105 1 98.44 50 TYR A N 1
ATOM 394 C CA . TYR A 1 50 ? 31.719 -16.25 5.453 1 98.44 50 TYR A CA 1
ATOM 395 C C . TYR A 1 50 ? 30.953 -16.297 4.133 1 98.44 50 TYR A C 1
ATOM 397 O O . TYR A 1 50 ? 31.078 -17.25 3.375 1 98.44 50 TYR A O 1
ATOM 405 N N . CYS A 1 51 ? 30.188 -15.281 3.805 1 98.69 51 CYS A N 1
ATOM 406 C CA . CYS A 1 51 ? 29.422 -15.227 2.572 1 98.69 51 CYS A CA 1
ATOM 407 C C . CYS A 1 51 ? 30.312 -14.953 1.371 1 98.69 51 CYS A C 1
ATOM 409 O O . CYS A 1 51 ? 31.297 -14.219 1.479 1 98.69 51 CYS A O 1
ATOM 411 N N . GLY A 1 52 ? 29.922 -15.586 0.206 1 98.5 52 GLY A N 1
ATOM 412 C CA . GLY A 1 52 ? 30.562 -15.281 -1.057 1 98.5 52 GLY A CA 1
ATOM 413 C C . GLY A 1 52 ? 31.484 -16.391 -1.543 1 98.5 52 GLY A C 1
ATOM 414 O O . GLY A 1 52 ? 31.656 -17.406 -0.861 1 98.5 52 GLY A O 1
ATOM 415 N N . TYR A 1 53 ? 32.094 -16.141 -2.73 1 98.06 53 TYR A N 1
ATOM 416 C CA . TYR A 1 53 ? 33.031 -17.078 -3.375 1 98.06 53 TYR A CA 1
ATOM 417 C C . TYR A 1 53 ? 34.125 -17.5 -2.414 1 98.06 53 TYR A C 1
ATOM 419 O O . TYR A 1 53 ? 34.875 -16.672 -1.882 1 98.06 53 TYR A O 1
ATOM 427 N N . LYS A 1 54 ? 34.219 -18.828 -2.096 1 97.5 54 LYS A N 1
ATOM 428 C CA . LYS A 1 54 ? 35.188 -19.453 -1.204 1 97.5 54 LYS A CA 1
ATOM 429 C C . LYS A 1 54 ? 35.188 -18.781 0.164 1 97.5 54 LYS A C 1
ATOM 431 O O . LYS A 1 54 ? 36.25 -18.547 0.738 1 97.5 54 LYS A O 1
ATOM 436 N N . GLY A 1 55 ? 33.938 -18.375 0.638 1 97.38 55 GLY A N 1
ATOM 437 C CA . GLY A 1 55 ? 33.844 -17.719 1.927 1 97.38 55 GLY A CA 1
ATOM 438 C C . GLY A 1 55 ? 34.531 -16.375 1.969 1 97.38 55 GLY A C 1
ATOM 439 O O . GLY A 1 55 ? 34.969 -15.93 3.033 1 97.38 55 GLY A O 1
ATOM 440 N N . SER A 1 56 ? 34.812 -15.812 0.787 1 97.31 56 SER A N 1
ATOM 441 C CA . SER A 1 56 ? 35.469 -14.531 0.6 1 97.31 56 SER A CA 1
ATOM 442 C C . SER A 1 56 ? 36.938 -14.602 1.086 1 97.31 56 SER A C 1
ATOM 444 O O . SER A 1 56 ? 37.531 -13.578 1.439 1 97.31 56 SER A O 1
ATOM 446 N N . GLU A 1 57 ? 37.438 -15.734 1.159 1 95.62 57 GLU A N 1
ATOM 447 C CA . GLU A 1 57 ? 38.844 -15.906 1.592 1 95.62 57 GLU A CA 1
ATOM 448 C C . GLU A 1 57 ? 39.812 -15.531 0.479 1 95.62 57 GLU A C 1
ATOM 450 O O . GLU A 1 57 ? 40.969 -15.211 0.744 1 95.62 57 GLU A O 1
ATOM 455 N N . GLN A 1 58 ? 39.312 -15.664 -0.729 1 91.94 58 GLN A N 1
ATOM 456 C CA . GLN A 1 58 ? 40.094 -15.328 -1.897 1 91.94 58 GLN A CA 1
ATOM 457 C C . GLN A 1 58 ? 39.312 -14.469 -2.885 1 91.94 58 GLN A C 1
ATOM 459 O O . GLN A 1 58 ? 38.094 -14.461 -2.85 1 91.94 58 GLN A O 1
ATOM 464 N N . ASP A 1 59 ? 40.031 -13.758 -3.701 1 92.5 59 ASP A N 1
ATOM 465 C CA . ASP A 1 59 ? 39.406 -12.977 -4.754 1 92.5 59 ASP A CA 1
ATOM 466 C C . ASP A 1 59 ? 38.906 -13.875 -5.879 1 92.5 59 ASP A C 1
ATOM 468 O O . ASP A 1 59 ? 39.406 -14.984 -6.074 1 92.5 59 ASP A O 1
ATOM 472 N N . ILE A 1 60 ? 37.938 -13.391 -6.598 1 95.56 60 ILE A N 1
ATOM 473 C CA . ILE A 1 60 ? 37.5 -14.078 -7.812 1 95.56 60 ILE A CA 1
ATOM 474 C C . ILE A 1 60 ? 38.656 -14.125 -8.812 1 95.56 60 ILE A C 1
ATOM 476 O O . ILE A 1 60 ? 39.25 -13.094 -9.125 1 95.56 60 ILE A O 1
ATOM 480 N N . PRO A 1 61 ? 38.938 -15.25 -9.312 1 94.94 61 PRO A N 1
ATOM 481 C CA . PRO A 1 61 ? 40.125 -15.391 -10.164 1 94.94 61 PRO A CA 1
ATOM 482 C C . PRO A 1 61 ? 39.906 -14.867 -11.578 1 94.94 61 PRO A C 1
ATOM 484 O O . PRO A 1 61 ? 38.781 -14.703 -12.008 1 94.94 61 PRO A O 1
ATOM 487 N N . SER A 1 62 ? 41.062 -14.547 -12.242 1 96 62 SER A N 1
ATOM 488 C CA . SER A 1 62 ? 41.062 -14.289 -13.68 1 96 62 SER A CA 1
ATOM 489 C C . SER A 1 62 ? 41.344 -15.57 -14.469 1 96 62 SER A C 1
ATOM 491 O O . SER A 1 62 ? 42.469 -16.078 -14.492 1 96 62 SER A O 1
ATOM 493 N N . VAL A 1 63 ? 40.344 -15.992 -15.148 1 97.5 63 VAL A N 1
ATOM 494 C CA . VAL A 1 63 ? 40.438 -17.25 -15.875 1 97.5 63 VAL A CA 1
ATOM 495 C C . VAL A 1 63 ? 40.875 -17 -17.312 1 97.5 63 VAL A C 1
ATOM 497 O O . VAL A 1 63 ? 40.406 -16.047 -17.938 1 97.5 63 VAL A O 1
ATOM 500 N N . ARG A 1 64 ? 41.688 -17.797 -17.891 1 95.94 64 ARG A N 1
ATOM 501 C CA . ARG A 1 64 ? 42.219 -17.609 -19.234 1 95.94 64 ARG A CA 1
ATOM 502 C C . ARG A 1 64 ? 41.125 -17.859 -20.281 1 95.94 64 ARG A C 1
ATOM 504 O O . ARG A 1 64 ? 40.25 -18.719 -20.078 1 95.94 64 ARG A O 1
ATOM 511 N N . ASN A 1 65 ? 41.25 -17.172 -21.453 1 97.5 65 ASN A N 1
ATOM 512 C CA . ASN A 1 65 ? 40.344 -17.406 -22.562 1 97.5 65 ASN A CA 1
ATOM 513 C C . ASN A 1 65 ? 40.656 -18.719 -23.281 1 97.5 65 ASN A C 1
ATOM 515 O O . ASN A 1 65 ? 41.812 -19 -23.578 1 97.5 65 ASN A O 1
ATOM 519 N N . ALA A 1 66 ? 39.594 -19.484 -23.453 1 97.25 66 ALA A N 1
ATOM 520 C CA . ALA A 1 66 ? 39.812 -20.781 -24.094 1 97.25 66 ALA A CA 1
ATOM 521 C C . ALA A 1 66 ? 39.281 -20.781 -25.531 1 97.25 66 ALA A C 1
ATOM 523 O O . ALA A 1 66 ? 39.812 -21.469 -26.391 1 97.25 66 ALA A O 1
ATOM 524 N N . VAL A 1 67 ? 38.219 -20.062 -25.766 1 97.62 67 VAL A N 1
ATOM 525 C CA . VAL A 1 67 ? 37.625 -20.016 -27.094 1 97.62 67 VAL A CA 1
ATOM 526 C C . VAL A 1 67 ? 36.969 -18.656 -27.328 1 97.62 67 VAL A C 1
ATOM 528 O O . VAL A 1 67 ? 36.438 -18.047 -26.375 1 97.62 67 VAL A O 1
ATOM 531 N N . PHE A 1 68 ? 37.125 -18.188 -28.5 1 97.75 68 PHE A N 1
ATOM 532 C CA . PHE A 1 68 ? 36.562 -16.906 -28.891 1 97.75 68 PHE A CA 1
ATOM 533 C C . PHE A 1 68 ? 35.344 -17.094 -29.797 1 97.75 68 PHE A C 1
ATOM 535 O O . PHE A 1 68 ? 35.375 -17.938 -30.703 1 97.75 68 PHE A O 1
ATOM 542 N N . VAL A 1 69 ? 34.188 -16.375 -29.547 1 98.38 69 VAL A N 1
ATOM 543 C CA . VAL A 1 69 ? 33 -16.406 -30.375 1 98.38 69 VAL A CA 1
ATOM 544 C C . VAL A 1 69 ? 32.781 -15.047 -31.047 1 98.38 69 VAL A C 1
ATOM 546 O O . VAL A 1 69 ? 32.219 -14.125 -30.422 1 98.38 69 VAL A O 1
ATOM 549 N N . PRO A 1 70 ? 33.094 -14.93 -32.312 1 97 70 PRO A N 1
ATOM 550 C CA . PRO A 1 70 ? 32.844 -13.664 -33 1 97 70 PRO A CA 1
ATOM 551 C C . PRO A 1 70 ? 31.344 -13.391 -33.188 1 97 70 PRO A C 1
ATOM 553 O O . PRO A 1 70 ? 30.547 -14.328 -33.281 1 97 70 PRO A O 1
ATOM 556 N N . TRP A 1 71 ? 30.969 -12.109 -33.188 1 97.06 71 TRP A N 1
ATOM 557 C CA . TRP A 1 71 ? 29.578 -11.75 -33.406 1 97.06 71 TRP A CA 1
ATOM 558 C C . TRP A 1 71 ? 29.141 -12.086 -34.844 1 97.06 71 TRP A C 1
ATOM 560 O O . TRP A 1 71 ? 29.891 -11.859 -35.781 1 97.06 71 TRP A O 1
ATOM 570 N N . THR A 1 72 ? 28 -12.594 -35.031 1 95.81 72 THR A N 1
ATOM 571 C CA . THR A 1 72 ? 27.359 -12.82 -36.312 1 95.81 72 THR A CA 1
ATOM 572 C C . THR A 1 72 ? 25.859 -12.492 -36.219 1 95.81 72 THR A C 1
ATOM 574 O O . THR A 1 72 ? 25.25 -12.602 -35.156 1 95.81 72 THR A O 1
ATOM 577 N N . ALA A 1 73 ? 25.359 -12.055 -37.406 1 96.19 73 ALA A N 1
ATOM 578 C CA . ALA A 1 73 ? 23.922 -11.773 -37.438 1 96.19 73 ALA A CA 1
ATOM 579 C C . ALA A 1 73 ? 23.109 -13.047 -37.25 1 96.19 73 ALA A C 1
ATOM 581 O O . ALA A 1 73 ? 23.562 -14.141 -37.594 1 96.19 73 ALA A O 1
ATOM 582 N N . GLY A 1 74 ? 21.859 -12.898 -36.719 1 96.56 74 GLY A N 1
ATOM 583 C CA . GLY A 1 74 ? 20.969 -14.039 -36.562 1 96.56 74 GLY A CA 1
ATOM 584 C C . GLY A 1 74 ? 21 -14.656 -35.188 1 96.56 74 GLY A C 1
ATOM 585 O O . GLY A 1 74 ? 21.516 -14.047 -34.25 1 96.56 74 GLY A O 1
ATOM 586 N N . ASP A 1 75 ? 20.453 -15.852 -35.062 1 97.62 75 ASP A N 1
ATOM 587 C CA . ASP A 1 75 ? 20.391 -16.547 -33.781 1 97.62 75 ASP A CA 1
ATOM 588 C C . ASP A 1 75 ? 21.734 -17.172 -33.438 1 97.62 75 ASP A C 1
ATOM 590 O O . ASP A 1 75 ? 22.25 -18 -34.156 1 97.62 75 ASP A O 1
ATOM 594 N N . ASN A 1 76 ? 22.25 -16.797 -32.312 1 98.06 76 ASN A N 1
ATOM 595 C CA . ASN A 1 76 ? 23.578 -17.25 -31.906 1 98.06 76 ASN A CA 1
ATOM 596 C C . ASN A 1 76 ? 23.5 -18.312 -30.812 1 98.06 76 ASN A C 1
ATOM 598 O O . ASN A 1 76 ? 24.516 -18.688 -30.234 1 98.06 76 ASN A O 1
ATOM 602 N N . THR A 1 77 ? 22.266 -18.812 -30.453 1 97.94 77 THR A N 1
ATOM 603 C CA . THR A 1 77 ? 22.078 -19.719 -29.328 1 97.94 77 THR A CA 1
ATOM 604 C C . THR A 1 77 ? 22.969 -20.953 -29.469 1 97.94 77 THR A C 1
ATOM 606 O O . THR A 1 77 ? 23.75 -21.266 -28.578 1 97.94 77 THR A O 1
ATOM 609 N N . SER A 1 78 ? 22.875 -21.609 -30.625 1 96.12 78 SER A N 1
ATOM 610 C CA . SER A 1 78 ? 23.609 -22.844 -30.828 1 96.12 78 SER A CA 1
ATOM 611 C C . SER A 1 78 ? 25.109 -22.609 -30.875 1 96.12 78 SER A C 1
ATOM 613 O O . SER A 1 78 ? 25.891 -23.422 -30.391 1 96.12 78 SER A O 1
ATOM 615 N N . ARG A 1 79 ? 25.531 -21.5 -31.438 1 96.06 79 ARG A N 1
ATOM 616 C CA . ARG A 1 79 ? 26.953 -21.172 -31.578 1 96.06 79 ARG A CA 1
ATOM 617 C C . ARG A 1 79 ? 27.594 -20.969 -30.219 1 96.06 79 ARG A C 1
ATOM 619 O O . ARG A 1 79 ? 28.656 -21.516 -29.938 1 96.06 79 ARG A O 1
ATOM 626 N N . ILE A 1 80 ? 26.953 -20.172 -29.422 1 98.38 80 ILE A N 1
ATOM 627 C CA . ILE A 1 80 ? 27.516 -19.891 -28.094 1 98.38 80 ILE A CA 1
ATOM 628 C C . ILE A 1 80 ? 27.469 -21.141 -27.234 1 98.38 80 ILE A C 1
ATOM 630 O O . ILE A 1 80 ? 28.422 -21.438 -26.5 1 98.38 80 ILE A O 1
ATOM 634 N N . GLN A 1 81 ? 26.312 -21.906 -27.344 1 98.12 81 GLN A N 1
ATOM 635 C CA . GLN A 1 81 ? 26.234 -23.125 -26.562 1 98.12 81 GLN A CA 1
ATOM 636 C C . GLN A 1 81 ? 27.328 -24.109 -26.969 1 98.12 81 GLN A C 1
ATOM 638 O O . GLN A 1 81 ? 27.906 -24.797 -26.125 1 98.12 81 GLN A O 1
ATOM 643 N N . ARG A 1 82 ? 27.625 -24.188 -28.234 1 96.94 82 ARG A N 1
ATOM 644 C CA . ARG A 1 82 ? 28.703 -25.047 -28.719 1 96.94 82 ARG A CA 1
ATOM 645 C C . ARG A 1 82 ? 30.047 -24.641 -28.141 1 96.94 82 ARG A C 1
ATOM 647 O O . ARG A 1 82 ? 30.891 -25.484 -27.844 1 96.94 82 ARG A O 1
ATOM 654 N N . ALA A 1 83 ? 30.266 -23.375 -28.031 1 98.25 83 ALA A N 1
ATOM 655 C CA . ALA A 1 83 ? 31.5 -22.875 -27.422 1 98.25 83 ALA A CA 1
ATOM 656 C C . ALA A 1 83 ? 31.578 -23.297 -25.953 1 98.25 83 ALA A C 1
ATOM 658 O O . ALA A 1 83 ? 32.625 -23.719 -25.469 1 98.25 83 ALA A O 1
ATOM 659 N N . ILE A 1 84 ? 30.484 -23.156 -25.219 1 98.62 84 ILE A N 1
ATOM 660 C CA . ILE A 1 84 ? 30.422 -23.562 -23.828 1 98.62 84 ILE A CA 1
ATOM 661 C C . ILE A 1 84 ? 30.703 -25.062 -23.719 1 98.62 84 ILE A C 1
ATOM 663 O O . ILE A 1 84 ? 31.484 -25.5 -22.859 1 98.62 84 ILE A O 1
ATOM 667 N N . ASP A 1 85 ? 30.094 -25.859 -24.672 1 97.81 85 ASP A N 1
ATOM 668 C CA . ASP A 1 85 ? 30.281 -27.312 -24.672 1 97.81 85 ASP A CA 1
ATOM 669 C C . ASP A 1 85 ? 31.734 -27.688 -24.984 1 97.81 85 ASP A C 1
ATOM 671 O O . ASP A 1 85 ? 32.25 -28.641 -24.422 1 97.81 85 ASP A O 1
ATOM 675 N N . TYR A 1 86 ? 32.344 -26.984 -25.812 1 96.88 86 TYR A N 1
ATOM 676 C CA . TYR A 1 86 ? 33.75 -27.219 -26.141 1 96.88 86 TYR A CA 1
ATOM 677 C C . TYR A 1 86 ? 34.625 -27.016 -24.906 1 96.88 86 TYR A C 1
ATOM 679 O O . TYR A 1 86 ? 35.469 -27.875 -24.578 1 96.88 86 TYR A O 1
ATOM 687 N N . VAL A 1 87 ? 34.406 -25.891 -24.234 1 98.25 87 VAL A N 1
ATOM 688 C CA . VAL A 1 87 ? 35.188 -25.641 -23.031 1 98.25 87 VAL A CA 1
ATOM 689 C C . VAL A 1 87 ? 34.906 -26.703 -21.984 1 98.25 87 VAL A C 1
ATOM 691 O O . VAL A 1 87 ? 35.812 -27.125 -21.234 1 98.25 87 VAL A O 1
ATOM 694 N N . ALA A 1 88 ? 33.625 -27.141 -21.922 1 98.19 88 ALA A N 1
ATOM 695 C CA . ALA A 1 88 ? 33.25 -28.188 -20.984 1 98.19 88 ALA A CA 1
ATOM 696 C C . ALA A 1 88 ? 34.031 -29.484 -21.234 1 98.19 88 ALA A C 1
ATOM 698 O O . ALA A 1 88 ? 34.25 -30.281 -20.312 1 98.19 88 ALA A O 1
ATOM 699 N N . SER A 1 89 ? 34.469 -29.703 -22.469 1 96.56 89 SER A N 1
ATOM 700 C CA . SER A 1 89 ? 35.188 -30.922 -22.859 1 96.56 89 SER A CA 1
ATOM 701 C C . SER A 1 89 ? 36.656 -30.844 -22.531 1 96.56 89 SER A C 1
ATOM 703 O O . SER A 1 89 ? 37.344 -31.859 -22.531 1 96.56 89 SER A O 1
ATOM 705 N N . LEU A 1 90 ? 37.125 -29.672 -22.172 1 97.5 90 LEU A N 1
ATOM 706 C CA . LEU A 1 90 ? 38.531 -29.5 -21.859 1 97.5 90 LEU A CA 1
ATOM 707 C C . LEU A 1 90 ? 38.875 -30.031 -20.469 1 97.5 90 LEU A C 1
ATOM 709 O O . LEU A 1 90 ? 37.969 -30.125 -19.625 1 97.5 90 LEU A O 1
ATOM 713 N N . VAL A 1 91 ? 40.094 -30.375 -20.203 1 97 91 VAL A N 1
ATOM 714 C CA . VAL A 1 91 ? 40.562 -30.828 -18.891 1 97 91 VAL A CA 1
ATOM 715 C C . VAL A 1 91 ? 40.781 -29.641 -17.984 1 97 91 VAL A C 1
ATOM 717 O O . VAL A 1 91 ? 41.438 -28.656 -18.359 1 97 91 VAL A O 1
ATOM 720 N N . PRO A 1 92 ? 40.219 -29.656 -16.812 1 97.38 92 PRO A N 1
ATOM 721 C CA . PRO A 1 92 ? 40.438 -28.547 -15.891 1 97.38 92 PRO A CA 1
ATOM 722 C C . PRO A 1 92 ? 41.906 -28.391 -15.508 1 97.38 92 PRO A C 1
ATOM 724 O O . PRO A 1 92 ? 42.625 -29.375 -15.438 1 97.38 92 PRO A O 1
ATOM 727 N N . ASP A 1 93 ? 42.344 -27.266 -15.25 1 96.5 93 ASP A N 1
ATOM 728 C CA . ASP A 1 93 ? 43.688 -27.031 -14.75 1 96.5 93 ASP A CA 1
ATOM 729 C C . ASP A 1 93 ? 43.781 -27.312 -13.258 1 96.5 93 ASP A C 1
ATOM 731 O O . ASP A 1 93 ? 42.844 -27.844 -12.656 1 96.5 93 ASP A O 1
ATOM 735 N N . ALA A 1 94 ? 44.906 -26.984 -12.719 1 92.88 94 ALA A N 1
ATOM 736 C CA . ALA A 1 94 ? 45.188 -27.312 -11.32 1 92.88 94 ALA A CA 1
ATOM 737 C C . ALA A 1 94 ? 44.219 -26.578 -10.383 1 92.88 94 ALA A C 1
ATOM 739 O O . ALA A 1 94 ? 43.906 -27.047 -9.289 1 92.88 94 ALA A O 1
ATOM 740 N N . SER A 1 95 ? 43.719 -25.547 -10.891 1 92.81 95 SER A N 1
ATOM 741 C CA . SER A 1 95 ? 42.812 -24.75 -10.07 1 92.81 95 SER A CA 1
ATOM 742 C C . SER A 1 95 ? 41.375 -25.109 -10.336 1 92.81 95 SER A C 1
ATOM 744 O O . SER A 1 95 ? 40.438 -24.516 -9.75 1 92.81 95 SER A O 1
ATOM 746 N N . GLY A 1 96 ? 41.125 -26.062 -11.188 1 94.38 96 GLY A N 1
ATOM 747 C CA . GLY A 1 96 ? 39.781 -26.562 -11.438 1 94.38 96 GLY A CA 1
ATOM 748 C C . GLY A 1 96 ? 39.094 -25.828 -12.57 1 94.38 96 GLY A C 1
ATOM 749 O O . GLY A 1 96 ? 37.906 -26.047 -12.812 1 94.38 96 GLY A O 1
ATOM 750 N N . PHE A 1 97 ? 39.844 -24.938 -13.312 1 98 97 PHE A N 1
ATOM 751 C CA . PHE A 1 97 ? 39.25 -24.156 -14.391 1 98 97 PHE A CA 1
ATOM 752 C C . PHE A 1 97 ? 39.5 -24.812 -15.742 1 98 97 PHE A C 1
ATOM 754 O O . PHE A 1 97 ? 40.594 -25.312 -15.984 1 98 97 PHE A O 1
ATOM 761 N N . ARG A 1 98 ? 38.5 -24.812 -16.562 1 98.38 98 ARG A N 1
ATOM 762 C CA . ARG A 1 98 ? 38.625 -25.297 -17.938 1 98.38 98 ARG A CA 1
ATOM 763 C C . ARG A 1 98 ? 38.906 -24.156 -18.906 1 98.38 98 ARG A C 1
ATOM 765 O O . ARG A 1 98 ? 39.625 -24.344 -19.906 1 98.38 98 ARG A O 1
ATOM 772 N N . GLY A 1 99 ? 38.281 -23 -18.609 1 97.88 99 GLY A N 1
ATOM 773 C CA . GLY A 1 99 ? 38.562 -21.828 -19.422 1 97.88 99 GLY A CA 1
ATOM 774 C C . GLY A 1 99 ? 37.344 -20.922 -19.594 1 97.88 99 GLY A C 1
ATOM 775 O O . GLY A 1 99 ? 36.25 -21.266 -19.156 1 97.88 99 GLY A O 1
ATOM 776 N N . ALA A 1 100 ? 37.625 -19.766 -20.281 1 98.38 100 ALA A N 1
ATOM 777 C CA . ALA A 1 100 ? 36.562 -18.797 -20.531 1 98.38 100 ALA A CA 1
ATOM 778 C C . ALA A 1 100 ? 36.125 -18.797 -22 1 98.38 100 ALA A C 1
ATOM 780 O O . ALA A 1 100 ? 36.969 -18.938 -22.891 1 98.38 100 ALA A O 1
ATOM 781 N N . VAL A 1 101 ? 34.844 -18.719 -22.219 1 98.69 101 VAL A N 1
ATOM 782 C CA . VAL A 1 101 ? 34.281 -18.406 -23.531 1 98.69 101 VAL A CA 1
ATOM 783 C C . VAL A 1 101 ? 34.219 -16.891 -23.703 1 98.69 101 VAL A C 1
ATOM 785 O O . VAL A 1 101 ? 33.469 -16.219 -22.984 1 98.69 101 VAL A O 1
ATOM 788 N N . LEU A 1 102 ? 35 -16.375 -24.578 1 98.5 102 LEU A N 1
ATOM 789 C CA . LEU A 1 102 ? 35.062 -14.93 -24.797 1 98.5 102 LEU A CA 1
ATOM 790 C C . LEU A 1 102 ? 34.125 -14.523 -25.953 1 98.5 102 LEU A C 1
ATOM 792 O O . LEU A 1 102 ? 34.344 -14.961 -27.078 1 98.5 102 LEU A O 1
ATOM 796 N N . LEU A 1 103 ? 33.156 -13.727 -25.688 1 98.75 103 LEU A N 1
ATOM 797 C CA . LEU A 1 103 ? 32.219 -13.242 -26.688 1 98.75 103 LEU A CA 1
ATOM 798 C C . LEU A 1 103 ? 32.656 -11.883 -27.234 1 98.75 103 LEU A C 1
ATOM 800 O O . LEU A 1 103 ? 33.062 -11.008 -26.453 1 98.75 103 LEU A O 1
ATOM 804 N N . ASP A 1 104 ? 32.5 -11.664 -28.438 1 97.75 104 ASP A N 1
ATOM 805 C CA . ASP A 1 104 ? 32.844 -10.43 -29.125 1 97.75 104 ASP A CA 1
ATOM 806 C C . ASP A 1 104 ? 31.875 -9.305 -28.781 1 97.75 104 ASP A C 1
ATOM 808 O O . ASP A 1 104 ? 30.906 -9.516 -28.047 1 97.75 104 ASP A O 1
ATOM 812 N N . GLN A 1 105 ? 32.312 -8.055 -29.172 1 97.62 105 GLN A N 1
ATOM 813 C CA . GLN A 1 105 ? 31.344 -6.961 -29.125 1 97.62 105 GLN A CA 1
ATOM 814 C C . GLN A 1 105 ? 30.234 -7.164 -30.156 1 97.62 105 GLN A C 1
ATOM 816 O O . GLN A 1 105 ? 30.469 -7.715 -31.234 1 97.62 105 GLN A O 1
ATOM 821 N N . GLY A 1 106 ? 29 -6.715 -29.766 1 98.31 106 GLY A N 1
ATOM 822 C CA . GLY A 1 106 ? 27.828 -6.859 -30.609 1 98.31 106 GLY A CA 1
ATOM 823 C C . GLY A 1 106 ? 26.609 -7.383 -29.875 1 98.31 106 GLY A C 1
ATOM 824 O O . GLY A 1 106 ? 26.703 -7.797 -28.719 1 98.31 106 GLY A O 1
ATOM 825 N N . GLU A 1 107 ? 25.516 -7.277 -30.609 1 98.5 107 GLU A N 1
ATOM 826 C CA . GLU A 1 107 ? 24.266 -7.781 -30.047 1 98.5 107 GLU A CA 1
ATOM 827 C C . GLU A 1 107 ? 23.969 -9.203 -30.516 1 98.5 107 GLU A C 1
ATOM 829 O O . GLU A 1 107 ? 23.531 -9.406 -31.656 1 98.5 107 GLU A O 1
ATOM 834 N N . PHE A 1 108 ? 24.25 -10.211 -29.75 1 98.75 108 PHE A N 1
ATOM 835 C CA . PHE A 1 108 ? 23.969 -11.609 -30.047 1 98.75 108 PHE A CA 1
ATOM 836 C C . PHE A 1 108 ? 22.5 -11.93 -29.781 1 98.75 108 PHE A C 1
ATOM 838 O O . PHE A 1 108 ? 22.062 -11.984 -28.641 1 98.75 108 PHE A O 1
ATOM 845 N N . SER A 1 109 ? 21.734 -12.172 -30.875 1 98.5 109 SER A N 1
ATOM 846 C CA . SER A 1 109 ? 20.344 -12.578 -30.719 1 98.5 109 SER A CA 1
ATOM 847 C C . SER A 1 109 ? 20.234 -14.047 -30.312 1 98.5 109 SER A C 1
ATOM 849 O O . SER A 1 109 ? 20.906 -14.906 -30.891 1 98.5 109 SER A O 1
ATOM 851 N N . LEU A 1 110 ? 19.453 -14.273 -29.297 1 98.75 110 LEU A N 1
ATOM 852 C CA . LEU A 1 110 ? 19.266 -15.633 -28.797 1 98.75 110 LEU A CA 1
ATOM 853 C C . LEU A 1 110 ? 17.797 -16.031 -28.844 1 98.75 110 LEU A C 1
ATOM 855 O O . LEU A 1 110 ? 16.953 -15.367 -28.234 1 98.75 110 LEU A O 1
ATOM 859 N N . SER A 1 111 ? 17.531 -17.172 -29.453 1 97.38 111 SER A N 1
ATOM 860 C CA . SER A 1 111 ? 16.172 -17.719 -29.469 1 97.38 111 SER A CA 1
ATOM 861 C C . SER A 1 111 ? 15.961 -18.688 -28.297 1 97.38 111 SER A C 1
ATOM 863 O O . SER A 1 111 ? 14.828 -18.984 -27.922 1 97.38 111 SER A O 1
ATOM 865 N N . GLY A 1 112 ? 17.031 -19.188 -27.766 1 97.06 112 GLY A N 1
ATOM 866 C CA . GLY A 1 112 ? 17 -20.094 -26.625 1 97.06 112 GLY A CA 1
ATOM 867 C C . GLY A 1 112 ? 17.891 -19.656 -25.484 1 97.06 112 GLY A C 1
ATOM 868 O O . GLY A 1 112 ? 18.5 -18.578 -25.531 1 97.06 112 GLY A O 1
ATOM 869 N N . SER A 1 113 ? 17.953 -20.453 -24.422 1 98.19 113 SER A N 1
ATOM 870 C CA . SER A 1 113 ? 18.781 -20.156 -23.25 1 98.19 113 SER A CA 1
ATOM 871 C C . SER A 1 113 ? 20.172 -20.766 -23.391 1 98.19 113 SER A C 1
ATOM 873 O O . SER A 1 113 ? 20.391 -21.641 -24.219 1 98.19 113 SER A O 1
ATOM 875 N N . LEU A 1 114 ? 21.078 -20.219 -22.672 1 98.81 114 LEU A N 1
ATOM 876 C CA . LEU A 1 114 ? 22.422 -20.766 -22.562 1 98.81 114 LEU A CA 1
ATOM 877 C C . LEU A 1 114 ? 22.578 -21.531 -21.25 1 98.81 114 LEU A C 1
ATOM 879 O O . LEU A 1 114 ? 22.031 -21.141 -20.219 1 98.81 114 LEU A O 1
ATOM 883 N N . ARG A 1 115 ? 23.375 -22.625 -21.312 1 98.44 115 ARG A N 1
ATOM 884 C CA . ARG A 1 115 ? 23.516 -23.453 -20.109 1 98.44 115 ARG A CA 1
ATOM 885 C C . ARG A 1 115 ? 24.984 -23.781 -19.844 1 98.44 115 ARG A C 1
ATOM 887 O O . ARG A 1 115 ? 25.688 -24.266 -20.734 1 98.44 115 ARG A O 1
ATOM 894 N N . ILE A 1 116 ? 25.406 -23.438 -18.688 1 98.75 116 ILE A N 1
ATOM 895 C CA . ILE A 1 116 ? 26.688 -23.875 -18.141 1 98.75 116 ILE A CA 1
ATOM 896 C C . ILE A 1 116 ? 26.469 -25.016 -17.156 1 98.75 116 ILE A C 1
ATOM 898 O O . ILE A 1 116 ? 26 -24.797 -16.031 1 98.75 116 ILE A O 1
ATOM 902 N N . ASN A 1 117 ? 26.906 -26.219 -17.516 1 97.81 117 ASN A N 1
ATOM 903 C CA . ASN A 1 117 ? 26.516 -27.375 -16.688 1 97.81 117 ASN A CA 1
ATOM 904 C C . ASN A 1 117 ? 27.734 -28.188 -16.266 1 97.81 117 ASN A C 1
ATOM 906 O O . ASN A 1 117 ? 27.609 -29.328 -15.852 1 97.81 117 ASN A O 1
ATOM 910 N N . ALA A 1 118 ? 28.875 -27.594 -16.469 1 98.38 118 ALA A N 1
ATOM 911 C CA . ALA A 1 118 ? 30.125 -28.203 -16 1 98.38 118 ALA A CA 1
ATOM 912 C C . ALA A 1 118 ? 30.953 -27.203 -15.211 1 98.38 118 ALA A C 1
ATOM 914 O O . ALA A 1 118 ? 30.875 -26 -15.438 1 98.38 118 ALA A O 1
ATOM 915 N N . SER A 1 119 ? 31.781 -27.797 -14.344 1 98.5 119 SER A N 1
ATOM 916 C CA . SER A 1 119 ? 32.625 -26.953 -13.5 1 98.5 119 SER A CA 1
ATOM 917 C C . SER A 1 119 ? 33.719 -26.266 -14.32 1 98.5 119 SER A C 1
ATOM 919 O O . SER A 1 119 ? 34.125 -26.781 -15.367 1 98.5 119 SER A O 1
ATOM 921 N N . GLY A 1 120 ? 34.125 -25.125 -13.898 1 98.62 120 GLY A N 1
ATOM 922 C CA . GLY A 1 120 ? 35.344 -24.484 -14.383 1 98.62 120 GLY A CA 1
ATOM 923 C C . GLY A 1 120 ? 35.125 -23.656 -15.625 1 98.62 120 GLY A C 1
ATOM 924 O O . GLY A 1 120 ? 36.094 -23.328 -16.344 1 98.62 120 GLY A O 1
ATOM 925 N N . ILE A 1 121 ? 33.938 -23.297 -15.93 1 98.81 121 ILE A N 1
ATOM 926 C CA . ILE A 1 121 ? 33.625 -22.578 -17.156 1 98.81 121 ILE A CA 1
ATOM 927 C C . ILE A 1 121 ? 33.25 -21.125 -16.844 1 98.81 121 ILE A C 1
ATOM 929 O O . ILE A 1 121 ? 32.438 -20.875 -15.945 1 98.81 121 ILE A O 1
ATOM 933 N N . VAL A 1 122 ? 33.781 -20.172 -17.562 1 98.75 122 VAL A N 1
ATOM 934 C CA . VAL A 1 122 ? 33.438 -18.75 -17.422 1 98.75 122 VAL A CA 1
ATOM 935 C C . VAL A 1 122 ? 32.906 -18.219 -18.75 1 98.75 122 VAL A C 1
ATOM 937 O O . VAL A 1 122 ? 33.5 -18.484 -19.797 1 98.75 122 VAL A O 1
ATOM 940 N N . LEU A 1 123 ? 31.766 -17.594 -18.781 1 98.88 123 LEU A N 1
ATOM 941 C CA . LEU A 1 123 ? 31.25 -16.859 -19.938 1 98.88 123 LEU A CA 1
ATOM 942 C C . LEU A 1 123 ? 31.562 -15.367 -19.797 1 98.88 123 LEU A C 1
ATOM 944 O O . LEU A 1 123 ? 31.109 -14.711 -18.859 1 98.88 123 LEU A O 1
ATOM 948 N N . ARG A 1 124 ? 32.375 -14.812 -20.75 1 98.75 124 ARG A N 1
ATOM 949 C CA . ARG A 1 124 ? 32.938 -13.477 -20.609 1 98.75 124 ARG A CA 1
ATOM 950 C C . ARG A 1 124 ? 32.719 -12.641 -21.875 1 98.75 124 ARG A C 1
ATOM 952 O O . ARG A 1 124 ? 32.844 -13.141 -22.984 1 98.75 124 ARG A O 1
ATOM 959 N N . GLY A 1 125 ? 32.219 -11.367 -21.703 1 98.62 125 GLY A N 1
ATOM 960 C CA . GLY A 1 125 ? 32.188 -10.422 -22.812 1 98.62 125 GLY A CA 1
ATOM 961 C C . GLY A 1 125 ? 33.438 -9.578 -22.922 1 98.62 125 GLY A C 1
ATOM 962 O O . GLY A 1 125 ? 34.094 -9.305 -21.922 1 98.62 125 GLY A O 1
ATOM 963 N N . VAL A 1 126 ? 33.688 -9.07 -24.141 1 97.56 126 VAL A N 1
ATOM 964 C CA . VAL A 1 126 ? 34.844 -8.219 -24.359 1 97.56 126 VAL A CA 1
ATOM 965 C C . VAL A 1 126 ? 34.625 -6.844 -23.734 1 97.56 126 VAL A C 1
ATOM 967 O O . VAL A 1 126 ? 35.562 -6.117 -23.422 1 97.56 126 VAL A O 1
ATOM 970 N N . ASP A 1 127 ? 33.344 -6.562 -23.672 1 96.94 127 ASP A N 1
ATOM 971 C CA . ASP A 1 127 ? 32.969 -5.25 -23.141 1 96.94 127 ASP A CA 1
ATOM 972 C C . ASP A 1 127 ? 31.609 -5.285 -22.469 1 96.94 127 ASP A C 1
ATOM 974 O O . ASP A 1 127 ? 30.641 -5.773 -23.047 1 96.94 127 ASP A O 1
ATOM 978 N N . LYS A 1 128 ? 31.531 -4.66 -21.266 1 97.19 128 LYS A N 1
ATOM 979 C CA . LYS A 1 128 ? 30.328 -4.715 -20.453 1 97.19 128 LYS A CA 1
ATOM 980 C C . LYS A 1 128 ? 29.141 -4.102 -21.188 1 97.19 128 LYS A C 1
ATOM 982 O O . LYS A 1 128 ? 28.016 -4.598 -21.078 1 97.19 128 LYS A O 1
ATOM 987 N N . GLU A 1 129 ? 29.344 -2.998 -21.984 1 97 129 GLU A N 1
ATOM 988 C CA . GLU A 1 129 ? 28.266 -2.246 -22.609 1 97 129 GLU A CA 1
ATOM 989 C C . GLU A 1 129 ? 28.047 -2.703 -24.047 1 97 129 GLU A C 1
ATOM 991 O O . GLU A 1 129 ? 26.969 -2.498 -24.609 1 97 129 GLU A O 1
ATOM 996 N N . LYS A 1 130 ? 29.094 -3.291 -24.672 1 98.06 130 LYS A N 1
ATOM 997 C CA . LYS A 1 130 ? 29.031 -3.51 -26.109 1 98.06 130 LYS A CA 1
ATOM 998 C C . LYS A 1 130 ? 28.781 -4.98 -26.438 1 98.06 130 LYS A C 1
ATOM 1000 O O . LYS A 1 130 ? 28.359 -5.312 -27.547 1 98.06 130 LYS A O 1
ATOM 1005 N N . THR A 1 131 ? 29.156 -5.93 -25.547 1 98.69 131 THR A N 1
ATOM 1006 C CA . THR A 1 131 ? 28.75 -7.324 -25.688 1 98.69 131 THR A CA 1
ATOM 1007 C C . THR A 1 131 ? 27.344 -7.531 -25.125 1 98.69 131 THR A C 1
ATOM 1009 O O . THR A 1 131 ? 27.156 -7.559 -23.922 1 98.69 131 THR A O 1
ATOM 1012 N N . ILE A 1 132 ? 26.406 -7.617 -26.047 1 98.88 132 ILE A N 1
ATOM 1013 C CA . ILE A 1 132 ? 25 -7.66 -25.625 1 98.88 132 ILE A CA 1
ATOM 1014 C C . ILE A 1 132 ? 24.391 -9.016 -26 1 98.88 132 ILE A C 1
ATOM 1016 O O . ILE A 1 132 ? 24.484 -9.453 -27.156 1 98.88 132 ILE A O 1
ATOM 1020 N N . LEU A 1 133 ? 23.875 -9.781 -25.062 1 98.94 133 LEU A N 1
ATOM 1021 C CA . LEU A 1 133 ? 23.016 -10.938 -25.312 1 98.94 133 LEU A CA 1
ATOM 1022 C C . LEU A 1 133 ? 21.547 -10.547 -25.266 1 98.94 133 LEU A C 1
ATOM 1024 O O . LEU A 1 133 ? 21.047 -10.117 -24.219 1 98.94 133 LEU A O 1
ATOM 1028 N N . LEU A 1 134 ? 20.875 -10.617 -26.375 1 98.81 134 LEU A N 1
ATOM 1029 C CA . LEU A 1 134 ? 19.469 -10.258 -26.5 1 98.81 134 LEU A CA 1
ATOM 1030 C C . LEU A 1 134 ? 18.594 -11.5 -26.609 1 98.81 134 LEU A C 1
ATOM 1032 O O . LEU A 1 134 ? 18.609 -12.203 -27.625 1 98.81 134 LEU A O 1
ATOM 1036 N N . LYS A 1 135 ? 17.875 -11.805 -25.547 1 98.81 135 LYS A N 1
ATOM 1037 C CA . LYS A 1 135 ? 16.969 -12.953 -25.516 1 98.81 135 LYS A CA 1
ATOM 1038 C C . LYS A 1 135 ? 15.625 -12.609 -26.156 1 98.81 135 LYS A C 1
ATOM 1040 O O . LYS A 1 135 ? 14.945 -11.68 -25.719 1 98.81 135 LYS A O 1
ATOM 1045 N N . LYS A 1 136 ? 15.266 -13.336 -27.141 1 98.25 136 LYS A N 1
ATOM 1046 C CA . LYS A 1 136 ? 13.992 -13.164 -27.844 1 98.25 136 LYS A CA 1
ATOM 1047 C C . LYS A 1 136 ? 13.039 -14.312 -27.531 1 98.25 136 LYS A C 1
ATOM 1049 O O . LYS A 1 136 ? 13.414 -15.281 -26.859 1 98.25 136 LYS A O 1
ATOM 1054 N N . GLY A 1 137 ? 11.828 -14.141 -27.969 1 97.31 137 GLY A N 1
ATOM 1055 C CA . GLY A 1 137 ? 10.828 -15.188 -27.812 1 97.31 137 GLY A CA 1
ATOM 1056 C C . GLY A 1 137 ? 9.906 -14.961 -26.625 1 97.31 137 GLY A C 1
ATOM 1057 O O . GLY A 1 137 ? 9.945 -13.906 -26 1 97.31 137 GLY A O 1
ATOM 1058 N N . VAL A 1 138 ? 9.117 -15.969 -26.25 1 97.75 138 VAL A N 1
ATOM 1059 C CA . VAL A 1 138 ? 8.055 -15.781 -25.266 1 97.75 138 VAL A CA 1
ATOM 1060 C C . VAL A 1 138 ? 8.328 -16.656 -24.031 1 97.75 138 VAL A C 1
ATOM 1062 O O . VAL A 1 138 ? 7.547 -16.656 -23.078 1 97.75 138 VAL A O 1
ATOM 1065 N N . ASP A 1 139 ? 9.445 -17.375 -24.078 1 97 139 ASP A N 1
ATOM 1066 C CA . ASP A 1 139 ? 9.812 -18.234 -22.953 1 97 139 ASP A CA 1
ATOM 1067 C C . ASP A 1 139 ? 10.094 -17.391 -21.703 1 97 139 ASP A C 1
ATOM 1069 O O . ASP A 1 139 ? 10.75 -16.359 -21.781 1 97 139 ASP A O 1
ATOM 1073 N N . ARG A 1 140 ? 9.578 -17.828 -20.594 1 98.31 140 ARG A N 1
ATOM 1074 C CA . ARG A 1 140 ? 9.688 -17.078 -19.359 1 98.31 140 ARG A CA 1
ATOM 1075 C C . ARG A 1 140 ? 10.836 -17.578 -18.5 1 98.31 140 ARG A C 1
ATOM 1077 O O . ARG A 1 140 ? 11 -17.141 -17.359 1 98.31 140 ARG A O 1
ATOM 1084 N N . GLY A 1 141 ? 11.617 -18.5 -18.922 1 97.94 141 GLY A N 1
ATOM 1085 C CA . GLY A 1 141 ? 12.75 -19.031 -18.188 1 97.94 141 GLY A CA 1
ATOM 1086 C C . GLY A 1 141 ? 13.922 -18.062 -18.125 1 97.94 141 GLY A C 1
ATOM 1087 O O . GLY A 1 141 ? 13.758 -16.859 -18.375 1 97.94 141 GLY A O 1
ATOM 1088 N N . ALA A 1 142 ? 15.102 -18.547 -17.781 1 98.69 142 ALA A N 1
ATOM 1089 C CA . ALA A 1 142 ? 16.297 -17.719 -17.641 1 98.69 142 ALA A CA 1
ATOM 1090 C C . ALA A 1 142 ? 17.031 -17.594 -18.969 1 98.69 142 ALA A C 1
ATOM 1092 O O . ALA A 1 142 ? 16.875 -18.438 -19.859 1 98.69 142 ALA A O 1
ATOM 1093 N N . LEU A 1 143 ? 17.734 -16.5 -19.125 1 98.81 143 LEU A N 1
ATOM 1094 C CA . LEU A 1 143 ? 18.609 -16.344 -20.281 1 98.81 143 LEU A CA 1
ATOM 1095 C C . LEU A 1 143 ? 19.844 -17.234 -20.156 1 98.81 143 LEU A C 1
ATOM 1097 O O . LEU A 1 143 ? 20.219 -17.906 -21.125 1 98.81 143 LEU A O 1
ATOM 1101 N N . ILE A 1 144 ? 20.422 -17.281 -18.969 1 98.94 144 ILE A N 1
ATOM 1102 C CA . ILE A 1 144 ? 21.562 -18.141 -18.688 1 98.94 144 ILE A CA 1
ATOM 1103 C C . ILE A 1 144 ? 21.266 -19.016 -17.469 1 98.94 144 ILE A C 1
ATOM 1105 O O . ILE A 1 144 ? 20.875 -18.516 -16.422 1 98.94 144 ILE A O 1
ATOM 1109 N N . TYR A 1 145 ? 21.438 -20.297 -17.656 1 98.75 145 TYR A N 1
ATOM 1110 C CA . TYR A 1 145 ? 21.406 -21.25 -16.547 1 98.75 145 TYR A CA 1
ATOM 1111 C C . TYR A 1 145 ? 22.797 -21.719 -16.172 1 98.75 145 TYR A C 1
ATOM 1113 O O . TYR A 1 145 ? 23.516 -22.281 -17 1 98.75 145 TYR A O 1
ATOM 1121 N N . MET A 1 146 ? 23.219 -21.359 -15.016 1 98.75 146 MET A N 1
ATOM 1122 C CA . MET A 1 146 ? 24.375 -22 -14.391 1 98.75 146 MET A CA 1
ATOM 1123 C C . MET A 1 146 ? 23.938 -23.109 -13.43 1 98.75 146 MET A C 1
ATOM 1125 O O . MET A 1 146 ? 23.688 -22.844 -12.25 1 98.75 146 MET A O 1
ATOM 1129 N N . GLU A 1 147 ? 23.906 -24.312 -13.938 1 97.94 147 GLU A N 1
ATOM 1130 C CA . GLU A 1 147 ? 23.188 -25.328 -13.188 1 97.94 147 GLU A CA 1
ATOM 1131 C C . GLU A 1 147 ? 23.859 -26.703 -13.312 1 97.94 147 GLU A C 1
ATOM 1133 O O . GLU A 1 147 ? 24.078 -27.188 -14.422 1 97.94 147 GLU A O 1
ATOM 1138 N N . GLY A 1 148 ? 24.203 -27.312 -12.156 1 98.25 148 GLY A N 1
ATOM 1139 C CA . GLY A 1 148 ? 24.656 -28.688 -12.117 1 98.25 148 GLY A CA 1
ATOM 1140 C C . GLY A 1 148 ? 23.516 -29.688 -12.102 1 98.25 148 GLY A C 1
ATOM 1141 O O . GLY A 1 148 ? 22.422 -29.406 -12.617 1 98.25 148 GLY A O 1
ATOM 1142 N N . THR A 1 149 ? 23.875 -30.906 -11.664 1 96.94 149 THR A N 1
ATOM 1143 C CA . THR A 1 149 ? 22.891 -31.984 -11.586 1 96.94 149 THR A CA 1
ATOM 1144 C C . THR A 1 149 ? 22.609 -32.344 -10.133 1 96.94 149 THR A C 1
ATOM 1146 O O . THR A 1 149 ? 23.547 -32.531 -9.344 1 96.94 149 THR A O 1
ATOM 1149 N N . ASP A 1 150 ? 21.422 -32.438 -9.828 1 94.5 150 ASP A N 1
ATOM 1150 C CA . ASP A 1 150 ? 21.031 -32.812 -8.477 1 94.5 150 ASP A CA 1
ATOM 1151 C C . ASP A 1 150 ? 21.062 -34.312 -8.297 1 94.5 150 ASP A C 1
ATOM 1153 O O . ASP A 1 150 ? 20 -34.969 -8.281 1 94.5 150 ASP A O 1
ATOM 1157 N N . ASP A 1 151 ? 22.203 -34.906 -8.117 1 96.31 151 ASP A N 1
ATOM 1158 C CA . ASP A 1 151 ? 22.375 -36.344 -7.871 1 96.31 151 ASP A CA 1
ATOM 1159 C C . ASP A 1 151 ? 22.984 -36.594 -6.496 1 96.31 151 ASP A C 1
ATOM 1161 O O . ASP A 1 151 ? 23.812 -37.5 -6.34 1 96.31 151 ASP A O 1
ATOM 1165 N N . MET A 1 152 ? 22.578 -35.719 -5.582 1 96.56 152 MET A N 1
ATOM 1166 C CA . MET A 1 152 ? 23.094 -35.875 -4.223 1 96.56 152 MET A CA 1
ATOM 1167 C C . MET A 1 152 ? 22.688 -37.219 -3.621 1 96.56 152 MET A C 1
ATOM 1169 O O . MET A 1 152 ? 21.531 -37.625 -3.711 1 96.56 152 MET A O 1
ATOM 1173 N N . LYS A 1 153 ? 23.641 -37.906 -2.996 1 96.62 153 LYS A N 1
ATOM 1174 C CA . LYS A 1 153 ? 23.391 -39.156 -2.307 1 96.62 153 LYS A CA 1
ATOM 1175 C C . LYS A 1 153 ? 23.703 -39.062 -0.815 1 96.62 153 LYS A C 1
ATOM 1177 O O . LYS A 1 153 ? 24.812 -38.688 -0.43 1 96.62 153 LYS A O 1
ATOM 1182 N N . VAL A 1 154 ? 22.781 -39.344 -0.021 1 96 154 VAL A N 1
ATOM 1183 C CA . VAL A 1 154 ? 22.953 -39.375 1.428 1 96 154 VAL A CA 1
ATOM 1184 C C . VAL A 1 154 ? 23.766 -40.594 1.844 1 96 154 VAL A C 1
ATOM 1186 O O . VAL A 1 154 ? 23.5 -41.719 1.379 1 96 154 VAL A O 1
ATOM 1189 N N . GLN A 1 155 ? 24.641 -40.375 2.656 1 93.75 155 GLN A N 1
ATOM 1190 C CA . GLN A 1 155 ? 25.5 -41.469 3.098 1 93.75 155 GLN A CA 1
ATOM 1191 C C . GLN A 1 155 ? 25.125 -41.938 4.508 1 93.75 155 GLN A C 1
ATOM 1193 O O . GLN A 1 155 ? 25.125 -43.125 4.801 1 93.75 155 GLN A O 1
ATOM 1198 N N . ASP A 1 156 ? 24.938 -40.969 5.367 1 92.62 156 ASP A N 1
ATOM 1199 C CA . ASP A 1 156 ? 24.609 -41.25 6.758 1 92.62 156 ASP A CA 1
ATOM 1200 C C . ASP A 1 156 ? 23.828 -40.094 7.391 1 92.62 156 ASP A C 1
ATOM 1202 O O . ASP A 1 156 ? 23.828 -38.969 6.883 1 92.62 156 ASP A O 1
ATOM 1206 N N . THR A 1 157 ? 23.062 -40.406 8.398 1 94.94 157 THR A N 1
ATOM 1207 C CA . THR A 1 157 ? 22.328 -39.406 9.203 1 94.94 157 THR A CA 1
ATOM 1208 C C . THR A 1 157 ? 22.641 -39.594 10.688 1 94.94 157 THR A C 1
ATOM 1210 O O . THR A 1 157 ? 22.406 -40.688 11.242 1 94.94 157 THR A O 1
ATOM 1213 N N . LEU A 1 158 ? 23.125 -38.531 11.312 1 94.62 158 LEU A N 1
ATOM 1214 C CA . LEU A 1 158 ? 23.516 -38.562 12.719 1 94.62 158 LEU A CA 1
ATOM 1215 C C . LEU A 1 158 ? 22.672 -37.562 13.523 1 94.62 158 LEU A C 1
ATOM 1217 O O . LEU A 1 158 ? 22.312 -36.5 13.016 1 94.62 158 LEU A O 1
ATOM 1221 N N . GLN A 1 159 ? 22.453 -37.906 14.773 1 94.81 159 GLN A N 1
ATOM 1222 C CA . GLN A 1 159 ? 21.734 -37 15.648 1 94.81 159 GLN A CA 1
ATOM 1223 C C . GLN A 1 159 ? 22.703 -36 16.328 1 94.81 159 GLN A C 1
ATOM 1225 O O . GLN A 1 159 ? 23.812 -36.375 16.703 1 94.81 159 GLN A O 1
ATOM 1230 N N . VAL A 1 160 ? 22.25 -34.812 16.438 1 96.62 160 VAL A N 1
ATOM 1231 C CA . VAL A 1 160 ? 23 -33.844 17.234 1 96.62 160 VAL A CA 1
ATOM 1232 C C . VAL A 1 160 ? 22.734 -34.062 18.719 1 96.62 160 VAL A C 1
ATOM 1234 O O . VAL A 1 160 ? 21.578 -34.062 19.156 1 96.62 160 VAL A O 1
ATOM 1237 N N . LEU A 1 161 ? 23.766 -34.156 19.516 1 94.5 161 LEU A N 1
ATOM 1238 C CA . LEU A 1 161 ? 23.641 -34.469 20.922 1 94.5 161 LEU A CA 1
ATOM 1239 C C . LEU A 1 161 ? 23.641 -33.219 21.766 1 94.5 161 LEU A C 1
ATOM 1241 O O . LEU A 1 161 ? 23.156 -33.219 22.906 1 94.5 161 LEU A O 1
ATOM 1245 N N . SER A 1 162 ? 24.219 -32.156 21.266 1 93.12 162 SER A N 1
ATOM 1246 C CA . SER A 1 162 ? 24.203 -30.875 21.984 1 93.12 162 SER A CA 1
ATOM 1247 C C . SER A 1 162 ? 22.781 -30.469 22.344 1 93.12 162 SER A C 1
ATOM 1249 O O . SER A 1 162 ? 21.906 -30.438 21.484 1 93.12 162 SER A O 1
ATOM 1251 N N . LYS A 1 163 ? 22.578 -30.078 23.609 1 94.94 163 LYS A N 1
ATOM 1252 C CA . LYS A 1 163 ? 21.266 -29.625 24.031 1 94.94 163 LYS A CA 1
ATOM 1253 C C . LYS A 1 163 ? 20.922 -28.266 23.422 1 94.94 163 LYS A C 1
ATOM 1255 O O . LYS A 1 163 ? 19.766 -27.953 23.203 1 94.94 163 LYS A O 1
ATOM 1260 N N . TYR A 1 164 ? 21.906 -27.5 23.375 1 97 164 TYR A N 1
ATOM 1261 C CA . TYR A 1 164 ? 21.766 -26.172 22.797 1 97 164 TYR A CA 1
ATOM 1262 C C . TYR A 1 164 ? 23.016 -25.766 22.047 1 97 164 TYR A C 1
ATOM 1264 O O . TYR A 1 164 ? 24.125 -25.844 22.578 1 97 164 TYR A O 1
ATOM 1272 N N . VAL A 1 165 ? 22.906 -25.453 20.797 1 97.94 165 VAL A N 1
ATOM 1273 C CA . VAL A 1 165 ? 23.953 -24.859 19.969 1 97.94 165 VAL A CA 1
ATOM 1274 C C . VAL A 1 165 ? 23.625 -23.406 19.656 1 97.94 165 VAL A C 1
ATOM 1276 O O . VAL A 1 165 ? 22.703 -23.125 18.891 1 97.94 165 VAL A O 1
ATOM 1279 N N . PRO A 1 166 ? 24.297 -22.422 20.188 1 97.62 166 PRO A N 1
ATOM 1280 C CA . PRO A 1 166 ? 23.891 -21.031 20.078 1 97.62 166 PRO A CA 1
ATOM 1281 C C . PRO A 1 166 ? 24.062 -20.484 18.656 1 97.62 166 PRO A C 1
ATOM 1283 O O . PRO A 1 166 ? 24.797 -21.062 17.844 1 97.62 166 PRO A O 1
ATOM 1286 N N . VAL A 1 167 ? 23.391 -19.375 18.406 1 98 167 VAL A N 1
ATOM 1287 C CA . VAL A 1 167 ? 23.547 -18.625 17.156 1 98 167 VAL A CA 1
ATOM 1288 C C . VAL A 1 167 ? 25.016 -18.25 16.953 1 98 167 VAL A C 1
ATOM 1290 O O . VAL A 1 167 ? 25.672 -17.781 17.875 1 98 167 VAL A O 1
ATOM 1293 N N . ASN A 1 168 ? 25.484 -18.422 15.75 1 98 168 ASN A N 1
ATOM 1294 C CA . ASN A 1 168 ? 26.828 -18.109 15.297 1 98 168 ASN A CA 1
ATOM 1295 C C . ASN A 1 168 ? 27.812 -19.234 15.641 1 98 168 ASN A C 1
ATOM 1297 O O . ASN A 1 168 ? 28.984 -19.156 15.312 1 98 168 ASN A O 1
ATOM 1301 N N . ALA A 1 169 ? 27.375 -20.281 16.281 1 97.31 169 ALA A N 1
ATOM 1302 C CA . ALA A 1 169 ? 28.25 -21.391 16.609 1 97.31 169 ALA A CA 1
ATOM 1303 C C . ALA A 1 169 ? 28.719 -22.125 15.359 1 97.31 169 ALA A C 1
ATOM 1305 O O . ALA A 1 169 ? 27.984 -22.188 14.367 1 97.31 169 ALA A O 1
ATOM 1306 N N . ARG A 1 170 ? 29.906 -22.75 15.461 1 97.88 170 ARG A N 1
ATOM 1307 C CA . ARG A 1 170 ? 30.453 -23.594 14.398 1 97.88 170 ARG A CA 1
ATOM 1308 C C . ARG A 1 170 ? 30.781 -24.984 14.922 1 97.88 170 ARG A C 1
ATOM 1310 O O . ARG A 1 170 ? 31.234 -25.844 14.172 1 97.88 170 ARG A O 1
ATOM 1317 N N . THR A 1 171 ? 30.547 -25.156 16.203 1 97 171 THR A N 1
ATOM 1318 C CA . THR A 1 171 ? 30.844 -26.469 16.797 1 97 171 THR A CA 1
ATOM 1319 C C . THR A 1 171 ? 29.578 -27.094 17.375 1 97 171 THR A C 1
ATOM 1321 O O . THR A 1 171 ? 28.734 -26.391 17.922 1 97 171 THR A O 1
ATOM 1324 N N . LEU A 1 172 ? 29.484 -28.422 17.172 1 95.69 172 LEU A N 1
ATOM 1325 C CA . LEU A 1 172 ? 28.391 -29.172 17.766 1 95.69 172 LEU A CA 1
ATOM 1326 C C . LEU A 1 172 ? 28.797 -30.625 18.016 1 95.69 172 LEU A C 1
ATOM 1328 O O . LEU A 1 172 ? 29.797 -31.094 17.469 1 95.69 172 LEU A O 1
ATOM 1332 N N . GLU A 1 173 ? 28.078 -31.219 18.906 1 95.62 173 GLU A N 1
ATOM 1333 C CA . GLU A 1 173 ? 28.344 -32.625 19.234 1 95.62 173 GLU A CA 1
ATOM 1334 C C . GLU A 1 173 ? 27.359 -33.531 18.531 1 95.62 173 GLU A C 1
ATOM 1336 O O . GLU A 1 173 ? 26.156 -33.281 18.5 1 95.62 173 GLU A O 1
ATOM 1341 N N . VAL A 1 174 ? 27.938 -34.562 17.984 1 94.75 174 VAL A N 1
ATOM 1342 C CA . VAL A 1 174 ? 27.109 -35.531 17.281 1 94.75 174 VAL A CA 1
ATOM 1343 C C . VAL A 1 174 ? 27.25 -36.906 17.969 1 94.75 174 VAL A C 1
ATOM 1345 O O . VAL A 1 174 ? 28.062 -37.062 18.875 1 94.75 174 VAL A O 1
ATOM 1348 N N . ALA A 1 175 ? 26.344 -37.75 17.562 1 86.62 175 ALA A N 1
ATOM 1349 C CA . ALA A 1 175 ? 26.344 -39.094 18.156 1 86.62 175 ALA A CA 1
ATOM 1350 C C . ALA A 1 175 ? 27.688 -39.781 17.984 1 86.62 175 ALA A C 1
ATOM 1352 O O . ALA A 1 175 ? 28.375 -39.562 16.984 1 86.62 175 ALA A O 1
ATOM 1353 N N . SER A 1 176 ? 28.125 -40.594 18.938 1 73.12 176 SER A N 1
ATOM 1354 C CA . SER A 1 176 ? 29.438 -41.25 19.016 1 73.12 176 SER A CA 1
ATOM 1355 C C . SER A 1 176 ? 29.578 -42.344 17.984 1 73.12 176 SER A C 1
ATOM 1357 O O . SER A 1 176 ? 28.578 -42.875 17.5 1 73.12 176 SER A O 1
ATOM 1359 N N . GLY A 1 177 ? 30.844 -42.656 17.656 1 65.69 177 GLY A N 1
ATOM 1360 C CA . GLY A 1 177 ? 31.172 -43.781 16.766 1 65.69 177 GLY A CA 1
ATOM 1361 C C . GLY A 1 177 ? 31.016 -43.406 15.297 1 65.69 177 GLY A C 1
ATOM 1362 O O . GLY A 1 177 ? 30.828 -44.312 14.461 1 65.69 177 GLY A O 1
ATOM 1363 N N . THR A 1 178 ? 31.141 -42.094 15.148 1 68.25 178 THR A N 1
ATOM 1364 C CA . THR A 1 178 ? 30.875 -41.656 13.773 1 68.25 178 THR A CA 1
ATOM 1365 C C . THR A 1 178 ? 32.156 -41.719 12.938 1 68.25 178 THR A C 1
ATOM 1367 O O . THR A 1 178 ? 33.25 -41.656 13.477 1 68.25 178 THR A O 1
ATOM 1370 N N . SER A 1 179 ? 31.984 -42 11.625 1 80.38 179 SER A N 1
ATOM 1371 C CA . SER A 1 179 ? 33.062 -42.062 10.648 1 80.38 179 SER A CA 1
ATOM 1372 C C . SER A 1 179 ? 33.312 -40.688 9.992 1 80.38 179 SER A C 1
ATOM 1374 O O . SER A 1 179 ? 33.938 -40.625 8.938 1 80.38 179 SER A O 1
ATOM 1376 N N . LEU A 1 180 ? 32.875 -39.625 10.766 1 92.25 180 LEU A N 1
ATOM 1377 C CA . LEU A 1 180 ? 33.062 -38.281 10.172 1 92.25 180 LEU A CA 1
ATOM 1378 C C . LEU A 1 180 ? 34.531 -37.906 10.141 1 92.25 180 LEU A C 1
ATOM 1380 O O . LEU A 1 180 ? 35.25 -38.188 11.094 1 92.25 180 LEU A O 1
ATOM 1384 N N . ARG A 1 181 ? 34.906 -37.281 9.047 1 93.25 181 ARG A N 1
ATOM 1385 C CA . ARG A 1 181 ? 36.281 -36.844 8.875 1 93.25 181 ARG A CA 1
ATOM 1386 C C . ARG A 1 181 ? 36.312 -35.406 8.359 1 93.25 181 ARG A C 1
ATOM 1388 O O . ARG A 1 181 ? 35.312 -34.875 7.832 1 93.25 181 ARG A O 1
ATOM 1395 N N . LYS A 1 182 ? 37.438 -34.844 8.586 1 95.56 182 LYS A N 1
ATOM 1396 C CA . LYS A 1 182 ? 37.688 -33.531 8 1 95.56 182 LYS A CA 1
ATOM 1397 C C . LYS A 1 182 ? 37.438 -33.562 6.492 1 95.56 182 LYS A C 1
ATOM 1399 O O . LYS A 1 182 ? 37.906 -34.438 5.793 1 95.56 182 LYS A O 1
ATOM 1404 N N . GLY A 1 183 ? 36.625 -32.562 6.047 1 95.94 183 GLY A N 1
ATOM 1405 C CA . GLY A 1 183 ? 36.344 -32.469 4.621 1 95.94 183 GLY A CA 1
ATOM 1406 C C . GLY A 1 183 ? 35 -33 4.223 1 95.94 183 GLY A C 1
ATOM 1407 O O . GLY A 1 183 ? 34.5 -32.75 3.125 1 95.94 183 GLY A O 1
ATOM 1408 N N . ASP A 1 184 ? 34.438 -33.781 5.086 1 96.56 184 ASP A N 1
ATOM 1409 C CA . ASP A 1 184 ? 33.125 -34.344 4.781 1 96.56 184 ASP A CA 1
ATOM 1410 C C . ASP A 1 184 ? 32.094 -33.25 4.57 1 96.56 184 ASP A C 1
ATOM 1412 O O . ASP A 1 184 ? 32.094 -32.25 5.293 1 96.56 184 ASP A O 1
ATOM 1416 N N . ARG A 1 185 ? 31.312 -33.438 3.453 1 97.44 185 ARG A N 1
ATOM 1417 C CA . ARG A 1 185 ? 30.156 -32.562 3.234 1 97.44 185 ARG A CA 1
ATOM 1418 C C . ARG A 1 185 ? 28.953 -33.031 4.023 1 97.44 185 ARG A C 1
ATOM 1420 O O . ARG A 1 185 ? 28.625 -34.219 4.016 1 97.44 185 ARG A O 1
ATOM 1427 N N . ILE A 1 186 ? 28.328 -32.062 4.695 1 97.31 186 ILE A N 1
ATOM 1428 C CA . ILE A 1 186 ? 27.203 -32.438 5.539 1 97.31 186 ILE A CA 1
ATOM 1429 C C . ILE A 1 186 ? 26.078 -31.438 5.406 1 97.31 186 ILE A C 1
ATOM 1431 O O . ILE A 1 186 ? 26.312 -30.281 5.039 1 97.31 186 ILE A O 1
ATOM 1435 N N . LEU A 1 187 ? 24.859 -31.844 5.66 1 98 187 LEU A N 1
ATOM 1436 C CA . LEU A 1 187 ? 23.688 -31 5.918 1 98 187 LEU A CA 1
ATOM 1437 C C . LEU A 1 187 ? 23.312 -31.031 7.395 1 98 187 LEU A C 1
ATOM 1439 O O . LEU A 1 187 ? 23.219 -32.094 7.996 1 98 187 LEU A O 1
ATOM 1443 N N . VAL A 1 188 ? 23.25 -29.859 8.023 1 98.12 188 VAL A N 1
ATOM 1444 C CA . VAL A 1 188 ? 22.688 -29.75 9.359 1 98.12 188 VAL A CA 1
ATOM 1445 C C . VAL A 1 188 ? 21.203 -29.391 9.258 1 98.12 188 VAL A C 1
ATOM 1447 O O . VAL A 1 188 ? 20.844 -28.328 8.75 1 98.12 188 VAL A O 1
ATOM 1450 N N . ASP A 1 189 ? 20.422 -30.281 9.75 1 97.38 189 ASP A N 1
ATOM 1451 C CA . ASP A 1 189 ? 18.984 -30.125 9.57 1 97.38 189 ASP A CA 1
ATOM 1452 C C . ASP A 1 189 ? 18.297 -29.844 10.898 1 97.38 189 ASP A C 1
ATOM 1454 O O . ASP A 1 189 ? 18.422 -30.625 11.852 1 97.38 189 ASP A O 1
ATOM 1458 N N . ARG A 1 190 ? 17.625 -28.719 11.016 1 97.5 190 ARG A N 1
ATOM 1459 C CA . ARG A 1 190 ? 16.828 -28.328 12.18 1 97.5 190 ARG A CA 1
ATOM 1460 C C . ARG A 1 190 ? 15.344 -28.484 11.914 1 97.5 190 ARG A C 1
ATOM 1462 O O . ARG A 1 190 ? 14.773 -27.797 11.062 1 97.5 190 ARG A O 1
ATOM 1469 N N . PRO A 1 191 ? 14.648 -29.297 12.625 1 96.5 191 PRO A N 1
ATOM 1470 C CA . PRO A 1 191 ? 13.211 -29.5 12.391 1 96.5 191 PRO A CA 1
ATOM 1471 C C . PRO A 1 191 ? 12.359 -28.359 12.914 1 96.5 191 PRO A C 1
ATOM 1473 O O . PRO A 1 191 ? 12.812 -27.578 13.766 1 96.5 191 PRO A O 1
ATOM 1476 N N . SER A 1 192 ? 11.234 -28.141 12.383 1 97 192 SER A N 1
ATOM 1477 C CA . SER A 1 192 ? 10.227 -27.188 12.844 1 97 192 SER A CA 1
ATOM 1478 C C . SER A 1 192 ? 9 -27.906 13.391 1 97 192 SER A C 1
ATOM 1480 O O . SER A 1 192 ? 8.102 -28.281 12.633 1 97 192 SER A O 1
ATOM 1482 N N . GLY A 1 193 ? 8.953 -28.031 14.688 1 96.5 193 GLY A N 1
ATOM 1483 C CA . GLY A 1 193 ? 7.883 -28.766 15.344 1 96.5 193 GLY A CA 1
ATOM 1484 C C . GLY A 1 193 ? 6.68 -27.891 15.672 1 96.5 193 GLY A C 1
ATOM 1485 O O . GLY A 1 193 ? 6.75 -26.672 15.578 1 96.5 193 GLY A O 1
ATOM 1486 N N . LYS A 1 194 ? 5.648 -28.547 16.047 1 96.5 194 LYS A N 1
ATOM 1487 C CA . LYS A 1 194 ? 4.375 -27.891 16.312 1 96.5 194 LYS A CA 1
ATOM 1488 C C . LYS A 1 194 ? 4.5 -26.906 17.469 1 96.5 194 LYS A C 1
ATOM 1490 O O . LYS A 1 194 ? 3.943 -25.812 17.422 1 96.5 194 LYS A O 1
ATOM 1495 N N . GLU A 1 195 ? 5.184 -27.281 18.516 1 96.94 195 GLU A N 1
ATOM 1496 C CA . GLU A 1 195 ? 5.32 -26.438 19.703 1 96.94 195 GLU A CA 1
ATOM 1497 C C . GLU A 1 195 ? 6.109 -25.172 19.375 1 96.94 195 GLU A C 1
ATOM 1499 O O . GLU A 1 195 ? 5.77 -24.078 19.859 1 96.94 195 GLU A O 1
ATOM 1504 N N . TRP A 1 196 ? 7.152 -25.375 18.672 1 97 196 TRP A N 1
ATOM 1505 C CA . TRP A 1 196 ? 7.953 -24.219 18.266 1 97 196 TRP A CA 1
ATOM 1506 C C . TRP A 1 196 ? 7.137 -23.266 17.406 1 97 196 TRP A C 1
ATOM 1508 O O . TRP A 1 196 ? 7.16 -22.062 17.609 1 97 196 TRP A O 1
ATOM 1518 N N . ILE A 1 197 ? 6.418 -23.781 16.453 1 97.88 197 ILE A N 1
ATOM 1519 C CA . ILE A 1 197 ? 5.574 -23 15.555 1 97.88 197 ILE A CA 1
ATOM 1520 C C . ILE A 1 197 ? 4.551 -22.203 16.375 1 97.88 197 ILE A C 1
ATOM 1522 O O . ILE A 1 197 ? 4.344 -21.016 16.141 1 97.88 197 ILE A O 1
ATOM 1526 N N . ALA A 1 198 ? 3.955 -22.812 17.312 1 96.69 198 ALA A N 1
ATOM 1527 C CA . ALA A 1 198 ? 2.967 -22.172 18.172 1 96.69 198 ALA A CA 1
ATOM 1528 C C . ALA A 1 198 ? 3.602 -21.047 19 1 96.69 198 ALA A C 1
ATOM 1530 O O . ALA A 1 198 ? 2.982 -20.016 19.234 1 96.69 198 ALA A O 1
ATOM 1531 N N . SER A 1 199 ? 4.789 -21.312 19.469 1 96.38 199 SER A N 1
ATOM 1532 C CA . SER A 1 199 ? 5.477 -20.328 20.281 1 96.38 199 SER A CA 1
ATOM 1533 C C . SER A 1 199 ? 5.746 -19.047 19.5 1 96.38 199 SER A C 1
ATOM 1535 O O . SER A 1 199 ? 5.891 -17.969 20.078 1 96.38 199 SER A O 1
ATOM 1537 N N . LEU A 1 200 ? 5.773 -19.141 18.188 1 96.94 200 LEU A N 1
ATOM 1538 C CA . LEU A 1 200 ? 6.02 -17.984 17.344 1 96.94 200 LEU A CA 1
ATOM 1539 C C . LEU A 1 200 ? 4.707 -17.359 16.875 1 96.94 200 LEU A C 1
ATOM 1541 O O . LEU A 1 200 ? 4.707 -16.312 16.219 1 96.94 200 LEU A O 1
ATOM 1545 N N . GLY A 1 201 ? 3.609 -17.969 17.156 1 96.06 201 GLY A N 1
ATOM 1546 C CA . GLY A 1 201 ? 2.301 -17.5 16.734 1 96.06 201 GLY A CA 1
ATOM 1547 C C . GLY A 1 201 ? 2.066 -17.656 15.25 1 96.06 201 GLY A C 1
ATOM 1548 O O . GLY A 1 201 ? 1.393 -16.812 14.633 1 96.06 201 GLY A O 1
ATOM 1549 N N . CYS A 1 202 ? 2.633 -18.625 14.586 1 97.88 202 CYS A N 1
ATOM 1550 C CA . CYS A 1 202 ? 2.527 -18.766 13.141 1 97.88 202 CYS A CA 1
ATOM 1551 C C . CYS A 1 202 ? 1.645 -19.938 12.758 1 97.88 202 CYS A C 1
ATOM 1553 O O . CYS A 1 202 ? 1.565 -20.312 11.586 1 97.88 202 CYS A O 1
ATOM 1555 N N . ASP A 1 203 ? 1.021 -20.609 13.766 1 97.25 203 ASP A N 1
ATOM 1556 C CA . ASP A 1 203 ? 0.116 -21.719 13.492 1 97.25 203 ASP A CA 1
ATOM 1557 C C . ASP A 1 203 ? -1.227 -21.219 12.961 1 97.25 203 ASP A C 1
ATOM 1559 O O . ASP A 1 203 ? -1.959 -21.953 12.305 1 97.25 203 ASP A O 1
ATOM 1563 N N . ILE A 1 204 ? -1.606 -20.047 13.297 1 96.56 204 ILE A N 1
ATOM 1564 C CA . ILE A 1 204 ? -2.834 -19.406 12.844 1 96.56 204 ILE A CA 1
ATOM 1565 C C . ILE A 1 204 ? -2.605 -17.906 12.688 1 96.56 204 ILE A C 1
ATOM 1567 O O . ILE A 1 204 ? -1.937 -17.297 13.516 1 96.56 204 ILE A O 1
ATOM 1571 N N . PHE A 1 205 ? -3.15 -17.328 11.641 1 97.31 205 PHE A N 1
ATOM 1572 C CA . PHE A 1 205 ? -2.857 -15.922 11.391 1 97.31 205 PHE A CA 1
ATOM 1573 C C . PHE A 1 205 ? -4.117 -15.078 11.531 1 97.31 205 PHE A C 1
ATOM 1575 O O . PHE A 1 205 ? -4.051 -13.844 11.492 1 97.31 205 PHE A O 1
ATOM 1582 N N . GLY A 1 206 ? -5.297 -15.711 11.617 1 96.38 206 GLY A N 1
ATOM 1583 C CA . GLY A 1 206 ? -6.539 -14.969 11.766 1 96.38 206 GLY A CA 1
ATOM 1584 C C . GLY A 1 206 ? -7.762 -15.766 11.328 1 96.38 206 GLY A C 1
ATOM 1585 O O . GLY A 1 206 ? -7.633 -16.812 10.703 1 96.38 206 GLY A O 1
ATOM 1586 N N . GLY A 1 207 ? -8.953 -15.266 11.711 1 96.12 207 GLY A N 1
ATOM 1587 C CA . GLY A 1 207 ? -10.219 -15.836 11.266 1 96.12 207 GLY A CA 1
ATOM 1588 C C . GLY A 1 207 ? -10.586 -17.109 12.023 1 96.12 207 GLY A C 1
ATOM 1589 O O . GLY A 1 207 ? -11.703 -17.609 11.883 1 96.12 207 GLY A O 1
ATOM 1590 N N . GLY A 1 208 ? -9.711 -17.547 12.859 1 94.81 208 GLY A N 1
ATOM 1591 C CA . GLY A 1 208 ? -9.906 -18.859 13.445 1 94.81 208 GLY A CA 1
ATOM 1592 C C . GLY A 1 208 ? -9.656 -20 12.461 1 94.81 208 GLY A C 1
ATOM 1593 O O . GLY A 1 208 ? -10.195 -21.094 12.625 1 94.81 208 GLY A O 1
ATOM 1594 N N . ILE A 1 209 ? -8.945 -19.703 11.43 1 94.44 209 ILE A N 1
ATOM 1595 C CA . ILE A 1 209 ? -8.672 -20.656 10.359 1 94.44 209 ILE A CA 1
ATOM 1596 C C . ILE A 1 209 ? -7.168 -20.891 10.258 1 94.44 209 ILE A C 1
ATOM 1598 O O . ILE A 1 209 ? -6.398 -19.969 10.031 1 94.44 209 ILE A O 1
ATOM 1602 N N . SER A 1 210 ? -6.711 -22.094 10.359 1 94.56 210 SER A N 1
ATOM 1603 C CA . SER A 1 210 ? -5.285 -22.406 10.445 1 94.56 210 SER A CA 1
ATOM 1604 C C . SER A 1 210 ? -4.738 -22.875 9.102 1 94.56 210 SER A C 1
ATOM 1606 O O . SER A 1 210 ? -3.568 -23.25 9 1 94.56 210 SER A O 1
ATOM 1608 N N . ALA A 1 211 ? -5.5 -22.828 8.031 1 93.75 211 ALA A N 1
ATOM 1609 C CA . ALA A 1 211 ? -5.125 -23.406 6.746 1 93.75 211 ALA A CA 1
ATOM 1610 C C . ALA A 1 211 ? -3.801 -22.844 6.25 1 93.75 211 ALA A C 1
ATOM 1612 O O . ALA A 1 211 ? -2.977 -23.562 5.688 1 93.75 211 ALA A O 1
ATOM 1613 N N . LEU A 1 212 ? -3.553 -21.578 6.461 1 95.62 212 LEU A N 1
ATOM 1614 C CA . LEU A 1 212 ? -2.357 -20.922 5.945 1 95.62 212 LEU A CA 1
ATOM 1615 C C . LEU A 1 212 ? -1.234 -20.953 6.977 1 95.62 212 LEU A C 1
ATOM 1617 O O . LEU A 1 212 ? -0.105 -20.547 6.68 1 95.62 212 LEU A O 1
ATOM 1621 N N . GLY A 1 213 ? -1.539 -21.406 8.203 1 97.06 213 GLY A N 1
ATOM 1622 C CA . GLY A 1 213 ? -0.524 -21.484 9.242 1 97.06 213 GLY A CA 1
ATOM 1623 C C . GLY A 1 213 ? 0.577 -22.469 8.938 1 97.06 213 GLY A C 1
ATOM 1624 O O . GLY A 1 213 ? 0.381 -23.406 8.148 1 97.06 213 GLY A O 1
ATOM 1625 N N . TRP A 1 214 ? 1.676 -22.203 9.523 1 97.62 214 TRP A N 1
ATOM 1626 C CA . TRP A 1 214 ? 2.785 -23.141 9.391 1 97.62 214 TRP A CA 1
ATOM 1627 C C . TRP A 1 214 ? 2.393 -24.516 9.898 1 97.62 214 TRP A C 1
ATOM 1629 O O . TRP A 1 214 ? 1.629 -24.641 10.859 1 97.62 214 TRP A O 1
ATOM 1639 N N . LYS A 1 215 ? 2.818 -25.562 9.203 1 96.94 215 LYS A N 1
ATOM 1640 C CA . LYS A 1 215 ? 2.674 -26.953 9.641 1 96.94 215 LYS A CA 1
ATOM 1641 C C . LYS A 1 215 ? 4.031 -27.562 9.984 1 96.94 215 LYS A C 1
ATOM 1643 O O . LYS A 1 215 ? 5.07 -27.047 9.578 1 96.94 215 LYS A O 1
ATOM 1648 N N . GLU A 1 216 ? 3.934 -28.641 10.805 1 96.25 216 GLU A N 1
ATOM 1649 C CA . GLU A 1 216 ? 5.156 -29.359 11.156 1 96.25 216 GLU A CA 1
ATOM 1650 C C . GLU A 1 216 ? 5.965 -29.719 9.906 1 96.25 216 GLU A C 1
ATOM 1652 O O . GLU A 1 216 ? 5.414 -30.219 8.93 1 96.25 216 GLU A O 1
ATOM 1657 N N . GLY A 1 217 ? 7.242 -29.297 9.883 1 95.44 217 GLY A N 1
ATOM 1658 C CA . GLY A 1 217 ? 8.141 -29.625 8.781 1 95.44 217 GLY A CA 1
ATOM 1659 C C . GLY A 1 217 ? 8.203 -28.547 7.719 1 95.44 217 GLY A C 1
ATOM 1660 O O . GLY A 1 217 ? 9.109 -28.547 6.883 1 95.44 217 GLY A O 1
ATOM 1661 N N . ASP A 1 218 ? 7.332 -27.562 7.777 1 95.31 218 ASP A N 1
ATOM 1662 C CA . ASP A 1 218 ? 7.254 -26.516 6.75 1 95.31 218 ASP A CA 1
ATOM 1663 C C . ASP A 1 218 ? 8.508 -25.641 6.762 1 95.31 218 ASP A C 1
ATOM 1665 O O . ASP A 1 218 ? 8.969 -25.203 5.707 1 95.31 218 ASP A O 1
ATOM 1669 N N . MET A 1 219 ? 9 -25.391 7.949 1 97.06 219 MET A N 1
ATOM 1670 C CA . MET A 1 219 ? 10.078 -24.422 8.086 1 97.06 219 MET A CA 1
ATOM 1671 C C . MET A 1 219 ? 11.375 -25.094 8.508 1 97.06 219 MET A C 1
ATOM 1673 O O . MET A 1 219 ? 12.211 -24.484 9.18 1 97.06 219 MET A O 1
ATOM 1677 N N . ASP A 1 220 ? 11.492 -26.344 8.203 1 96.31 220 ASP A N 1
ATOM 1678 C CA . ASP A 1 220 ? 12.773 -27 8.445 1 96.31 220 ASP A CA 1
ATOM 1679 C C . ASP A 1 220 ? 13.914 -26.219 7.793 1 96.31 220 ASP A C 1
ATOM 1681 O O . ASP A 1 220 ? 13.852 -25.891 6.605 1 96.31 220 ASP A O 1
ATOM 1685 N N . LEU A 1 221 ? 14.875 -25.969 8.562 1 96.69 221 LEU A N 1
ATOM 1686 C CA . LEU A 1 221 ? 16.031 -25.234 8.047 1 96.69 221 LEU A CA 1
ATOM 1687 C C . LEU A 1 221 ? 17.234 -26.172 7.875 1 96.69 221 LEU A C 1
ATOM 1689 O O . LEU A 1 221 ? 17.516 -26.984 8.75 1 96.69 221 LEU A O 1
ATOM 1693 N N . THR A 1 222 ? 17.859 -26.047 6.797 1 97.31 222 THR A N 1
ATOM 1694 C CA . THR A 1 222 ? 18.984 -26.906 6.477 1 97.31 222 THR A CA 1
ATOM 1695 C C . THR A 1 222 ? 20.188 -26.078 6.047 1 97.31 222 THR A C 1
ATOM 1697 O O . THR A 1 222 ? 20.109 -25.281 5.109 1 97.31 222 THR A O 1
ATOM 1700 N N . TRP A 1 223 ? 21.312 -26.312 6.746 1 98.5 223 TRP A N 1
ATOM 1701 C CA . TRP A 1 223 ? 22.578 -25.656 6.379 1 98.5 223 TRP A CA 1
ATOM 1702 C C . TRP A 1 223 ? 23.5 -26.625 5.66 1 98.5 223 TRP A C 1
ATOM 1704 O O . TRP A 1 223 ? 23.703 -27.766 6.109 1 98.5 223 TRP A O 1
ATOM 1714 N N . ASP A 1 224 ? 23.984 -26.219 4.496 1 98.12 224 ASP A N 1
ATOM 1715 C CA . ASP A 1 224 ? 25.047 -26.922 3.777 1 98.12 224 ASP A CA 1
ATOM 1716 C C . ASP A 1 224 ? 26.422 -26.469 4.254 1 98.12 224 ASP A C 1
ATOM 1718 O O . ASP A 1 224 ? 26.812 -25.312 4.062 1 98.12 224 ASP A O 1
ATOM 1722 N N . ARG A 1 225 ? 27.188 -27.484 4.906 1 98.5 225 ARG A N 1
ATOM 1723 C CA . ARG A 1 225 ? 28.453 -27.156 5.547 1 98.5 225 ARG A CA 1
ATOM 1724 C C . ARG A 1 225 ? 29.5 -28.219 5.242 1 98.5 225 ARG A C 1
ATOM 1726 O O . ARG A 1 225 ? 29.188 -29.297 4.742 1 98.5 225 ARG A O 1
ATOM 1733 N N . THR A 1 226 ? 30.719 -27.812 5.512 1 97.94 226 THR A N 1
ATOM 1734 C CA . THR A 1 226 ? 31.859 -28.734 5.461 1 97.94 226 THR A CA 1
ATOM 1735 C C . THR A 1 226 ? 32.469 -28.906 6.848 1 97.94 226 THR A C 1
ATOM 1737 O O . THR A 1 226 ? 32.656 -27.922 7.574 1 97.94 226 THR A O 1
ATOM 1740 N N . VAL A 1 227 ? 32.781 -30.172 7.238 1 97.5 227 VAL A N 1
ATOM 1741 C CA . VAL A 1 227 ? 33.469 -30.438 8.5 1 97.5 227 VAL A CA 1
ATOM 1742 C C . VAL A 1 227 ? 34.938 -30.031 8.391 1 97.5 227 VAL A C 1
ATOM 1744 O O . VAL A 1 227 ? 35.656 -30.5 7.516 1 97.5 227 VAL A O 1
ATOM 1747 N N . THR A 1 228 ? 35.375 -29.172 9.266 1 97.62 228 THR A N 1
ATOM 1748 C CA . THR A 1 228 ? 36.75 -28.688 9.18 1 97.62 228 THR A CA 1
ATOM 1749 C C . THR A 1 228 ? 37.625 -29.359 10.234 1 97.62 228 THR A C 1
ATOM 1751 O O . THR A 1 228 ? 38.844 -29.375 10.109 1 97.62 228 THR A O 1
ATOM 1754 N N . GLU A 1 229 ? 37 -29.812 11.328 1 96.12 229 GLU A N 1
ATOM 1755 C CA . GLU A 1 229 ? 37.688 -30.516 12.398 1 96.12 229 GLU A CA 1
ATOM 1756 C C . GLU A 1 229 ? 36.781 -31.531 13.094 1 96.12 229 GLU A C 1
ATOM 1758 O O . GLU A 1 229 ? 35.594 -31.312 13.203 1 96.12 229 GLU A O 1
ATOM 1763 N N . VAL A 1 230 ? 37.375 -32.656 13.531 1 95.38 230 VAL A N 1
ATOM 1764 C CA . VAL A 1 230 ? 36.688 -33.625 14.328 1 95.38 230 VAL A CA 1
ATOM 1765 C C . VAL A 1 230 ? 37.469 -33.938 15.602 1 95.38 230 VAL A C 1
ATOM 1767 O O . VAL A 1 230 ? 38.656 -34.344 15.531 1 95.38 230 VAL A O 1
ATOM 1770 N N . ASN A 1 231 ? 36.906 -33.688 16.688 1 92.81 231 ASN A N 1
ATOM 1771 C CA . ASN A 1 231 ? 37.469 -34.031 18 1 92.81 231 ASN A CA 1
ATOM 1772 C C . ASN A 1 231 ? 36.5 -34.906 18.812 1 92.81 231 ASN A C 1
ATOM 1774 O O . ASN A 1 231 ? 35.719 -34.375 19.594 1 92.81 231 ASN A O 1
ATOM 1778 N N . GLY A 1 232 ? 36.688 -36.188 18.766 1 88.88 232 GLY A N 1
ATOM 1779 C CA . GLY A 1 232 ? 35.719 -37.062 19.375 1 88.88 232 GLY A CA 1
ATOM 1780 C C . GLY A 1 232 ? 34.344 -36.969 18.75 1 88.88 232 GLY A C 1
ATOM 1781 O O . GLY A 1 232 ? 34.188 -37.188 17.547 1 88.88 232 GLY A O 1
ATOM 1782 N N . ASN A 1 233 ? 33.5 -36.562 19.594 1 90.75 233 ASN A N 1
ATOM 1783 C CA . ASN A 1 233 ? 32.125 -36.406 19.094 1 90.75 233 ASN A CA 1
ATOM 1784 C C . ASN A 1 233 ? 31.828 -34.969 18.734 1 90.75 233 ASN A C 1
ATOM 1786 O O . ASN A 1 233 ? 30.703 -34.656 18.328 1 90.75 233 ASN A O 1
ATOM 1790 N N . GLN A 1 234 ? 32.781 -34.156 18.828 1 94.62 234 GLN A N 1
ATOM 1791 C CA . GLN A 1 234 ? 32.625 -32.75 18.5 1 94.62 234 GLN A CA 1
ATOM 1792 C C . GLN A 1 234 ? 33.125 -32.438 17.094 1 94.62 234 GLN A C 1
ATOM 1794 O O . GLN A 1 234 ? 34.281 -32.781 16.766 1 94.62 234 GLN A O 1
ATOM 1799 N N . ILE A 1 235 ? 32.344 -31.828 16.312 1 96.06 235 ILE A N 1
ATOM 1800 C CA . ILE A 1 235 ? 32.75 -31.438 14.977 1 96.06 235 ILE A CA 1
ATOM 1801 C C . ILE A 1 235 ? 32.75 -29.922 14.852 1 96.06 235 ILE A C 1
ATOM 1803 O O . ILE A 1 235 ? 32 -29.234 15.57 1 96.06 235 ILE A O 1
ATOM 1807 N N . THR A 1 236 ? 33.562 -29.406 14.008 1 97.69 236 THR A N 1
ATOM 1808 C CA . THR A 1 236 ? 33.594 -27.984 13.68 1 97.69 236 THR A CA 1
ATOM 1809 C C . THR A 1 236 ? 33.188 -27.75 12.227 1 97.69 236 THR A C 1
ATOM 1811 O O . THR A 1 236 ? 33.656 -28.469 11.328 1 97.69 236 THR A O 1
ATOM 1814 N N . LEU A 1 237 ? 32.375 -26.766 11.977 1 98.19 237 LEU A N 1
ATOM 1815 C CA . LEU A 1 237 ? 31.859 -26.438 10.656 1 98.19 237 LEU A CA 1
ATOM 1816 C C . LEU A 1 237 ? 32.656 -25.312 10.023 1 98.19 237 LEU A C 1
ATOM 1818 O O . LEU A 1 237 ? 33.344 -24.562 10.727 1 98.19 237 LEU A O 1
ATOM 1822 N N . ASP A 1 238 ? 32.531 -25.203 8.773 1 97.81 238 ASP A N 1
ATOM 1823 C CA . ASP A 1 238 ? 33.281 -24.203 8.016 1 97.81 238 ASP A CA 1
ATOM 1824 C C . ASP A 1 238 ? 32.625 -22.812 8.141 1 97.81 238 ASP A C 1
ATOM 1826 O O . ASP A 1 238 ? 33.281 -21.797 7.918 1 97.81 238 ASP A O 1
ATOM 1830 N N . ALA A 1 239 ? 31.375 -22.688 8.461 1 98.31 239 ALA A N 1
ATOM 1831 C CA . ALA A 1 239 ? 30.641 -21.438 8.633 1 98.31 239 ALA A CA 1
ATOM 1832 C C . ALA A 1 239 ? 29.609 -21.562 9.742 1 98.31 239 ALA A C 1
ATOM 1834 O O . ALA A 1 239 ? 29.156 -22.656 10.078 1 98.31 239 ALA A O 1
ATOM 1835 N N . PRO A 1 240 ? 29.219 -20.453 10.289 1 98.19 240 PRO A N 1
ATOM 1836 C CA . PRO A 1 240 ? 28.328 -20.5 11.461 1 98.19 240 PRO A CA 1
ATOM 1837 C C . PRO A 1 240 ? 26.891 -20.844 11.102 1 98.19 240 PRO A C 1
ATOM 1839 O O . PRO A 1 240 ? 26.484 -20.703 9.938 1 98.19 240 PRO A O 1
ATOM 1842 N N . LEU A 1 241 ? 26.141 -21.281 12.141 1 98.38 241 LEU A N 1
ATOM 1843 C CA . LEU A 1 241 ? 24.703 -21.5 12.031 1 98.38 241 LEU A CA 1
ATOM 1844 C C . LEU A 1 241 ? 23.922 -20.219 12.367 1 98.38 241 LEU A C 1
ATOM 1846 O O . LEU A 1 241 ? 24.312 -19.484 13.273 1 98.38 241 LEU A O 1
ATOM 1850 N N . THR A 1 242 ? 22.828 -19.969 11.68 1 98.56 242 THR A N 1
ATOM 1851 C CA . THR A 1 242 ? 22.156 -18.688 11.773 1 98.56 242 THR A CA 1
ATOM 1852 C C . THR A 1 242 ? 21.031 -18.734 12.797 1 98.56 242 THR A C 1
ATOM 1854 O O . THR A 1 242 ? 20.516 -17.688 13.219 1 98.56 242 THR A O 1
ATOM 1857 N N . VAL A 1 243 ? 20.578 -19.875 13.172 1 98.06 243 VAL A N 1
ATOM 1858 C CA . VAL A 1 243 ? 19.562 -20.094 14.195 1 98.06 243 VAL A CA 1
ATOM 1859 C C . VAL A 1 243 ? 20.062 -21.109 15.219 1 98.06 243 VAL A C 1
ATOM 1861 O O . VAL A 1 243 ? 20.75 -22.062 14.867 1 98.06 243 VAL A O 1
ATOM 1864 N N . ALA A 1 244 ? 19.734 -20.906 16.453 1 97.69 244 ALA A N 1
ATOM 1865 C CA . ALA A 1 244 ? 20.141 -21.828 17.5 1 97.69 244 ALA A CA 1
ATOM 1866 C C . ALA A 1 244 ? 19.484 -23.203 17.312 1 97.69 244 ALA A C 1
ATOM 1868 O O . ALA A 1 244 ? 18.359 -23.297 16.859 1 97.69 244 ALA A O 1
ATOM 1869 N N . LEU A 1 245 ? 20.281 -24.281 17.625 1 97.81 245 LEU A N 1
ATOM 1870 C CA . LEU A 1 245 ? 19.688 -25.594 17.766 1 97.81 245 LEU A CA 1
ATOM 1871 C C . LEU A 1 245 ? 19.25 -25.844 19.203 1 97.81 245 LEU A C 1
ATOM 1873 O O . LEU A 1 245 ? 20.094 -25.906 20.109 1 97.81 245 LEU A O 1
ATOM 1877 N N . ASP A 1 246 ? 18.031 -25.875 19.391 1 96.38 246 ASP A N 1
ATOM 1878 C CA . ASP A 1 246 ? 17.453 -26.094 20.719 1 96.38 246 ASP A CA 1
ATOM 1879 C C . ASP A 1 246 ? 16.734 -27.438 20.781 1 96.38 246 ASP A C 1
ATOM 1881 O O . ASP A 1 246 ? 15.648 -27.594 20.219 1 96.38 246 ASP A O 1
ATOM 1885 N N . ALA A 1 247 ? 17.266 -28.328 21.484 1 94.94 247 ALA A N 1
ATOM 1886 C CA . ALA A 1 247 ? 16.703 -29.672 21.578 1 94.94 247 ALA A CA 1
ATOM 1887 C C . ALA A 1 247 ? 15.305 -29.656 22.188 1 94.94 247 ALA A C 1
ATOM 1889 O O . ALA A 1 247 ? 14.531 -30.594 21.984 1 94.94 247 ALA A O 1
ATOM 1890 N N . LYS A 1 248 ? 14.953 -28.609 22.875 1 93.94 248 LYS A N 1
ATOM 1891 C CA . LYS A 1 248 ? 13.609 -28.469 23.438 1 93.94 248 LYS A CA 1
ATOM 1892 C C . LYS A 1 248 ? 12.555 -28.484 22.328 1 93.94 248 LYS A C 1
ATOM 1894 O O . LYS A 1 248 ? 11.422 -28.922 22.547 1 93.94 248 LYS A O 1
ATOM 1899 N N . TYR A 1 249 ? 12.977 -28.016 21.156 1 93.38 249 TYR A N 1
ATOM 1900 C CA . TYR A 1 249 ? 12.023 -27.891 20.062 1 93.38 249 TYR A CA 1
ATOM 1901 C C . TYR A 1 249 ? 12.25 -28.984 19.016 1 93.38 249 TYR A C 1
ATOM 1903 O O . TYR A 1 249 ? 11.672 -28.938 17.938 1 93.38 249 TYR A O 1
ATOM 1911 N N . GLY A 1 250 ? 13.07 -29.875 19.328 1 92.56 250 GLY A N 1
ATOM 1912 C CA . GLY A 1 250 ? 13.344 -30.984 18.422 1 92.56 250 GLY A CA 1
ATOM 1913 C C . GLY A 1 250 ? 14.828 -31.266 18.266 1 92.56 250 GLY A C 1
ATOM 1914 O O . GLY A 1 250 ? 15.648 -30.344 18.297 1 92.56 250 GLY A O 1
ATOM 1915 N N . THR A 1 251 ? 15.109 -32.438 18 1 94.69 251 THR A N 1
ATOM 1916 C CA . THR A 1 251 ? 16.5 -32.844 17.828 1 94.69 251 THR A CA 1
ATOM 1917 C C . THR A 1 251 ? 16.938 -32.625 16.375 1 94.69 251 THR A C 1
ATOM 1919 O O . THR A 1 251 ? 16.312 -33.125 15.445 1 94.69 251 THR A O 1
ATOM 1922 N N . SER A 1 252 ? 18 -31.953 16.172 1 97.44 252 SER A N 1
ATOM 1923 C CA . SER A 1 252 ? 18.562 -31.703 14.852 1 97.44 252 SER A CA 1
ATOM 1924 C C . SER A 1 252 ? 19.391 -32.875 14.375 1 97.44 252 SER A C 1
ATOM 1926 O O . SER A 1 252 ? 19.75 -33.75 15.172 1 97.44 252 SER A O 1
ATOM 1928 N N . SER A 1 253 ? 19.641 -32.938 13.117 1 96.5 253 SER A N 1
ATOM 1929 C CA . SER A 1 253 ? 20.422 -34 12.531 1 96.5 253 SER A CA 1
ATOM 1930 C C . SER A 1 253 ? 21.547 -33.469 11.664 1 96.5 253 SER A C 1
ATOM 1932 O O . SER A 1 253 ? 21.484 -32.344 11.188 1 96.5 253 SER A O 1
ATOM 1934 N N . VAL A 1 254 ? 22.578 -34.25 11.57 1 96.94 254 VAL A N 1
ATOM 1935 C CA . VAL A 1 254 ? 23.672 -34.062 10.625 1 96.94 254 VAL A CA 1
ATOM 1936 C C . VAL A 1 254 ? 23.641 -35.156 9.562 1 96.94 254 VAL A C 1
ATOM 1938 O O . VAL A 1 254 ? 23.719 -36.344 9.883 1 96.94 254 VAL A O 1
ATOM 1941 N N . ILE A 1 255 ? 23.531 -34.719 8.328 1 96.56 255 ILE A N 1
ATOM 1942 C CA . ILE A 1 255 ? 23.422 -35.656 7.207 1 96.56 255 ILE A CA 1
ATOM 1943 C C . ILE A 1 255 ? 24.672 -35.562 6.332 1 96.56 255 ILE A C 1
ATOM 1945 O O . ILE A 1 255 ? 24.953 -34.5 5.754 1 96.56 255 ILE A O 1
ATOM 1949 N N . THR A 1 256 ? 25.422 -36.625 6.199 1 95.69 256 THR A N 1
ATOM 1950 C CA . THR A 1 256 ? 26.562 -36.656 5.305 1 95.69 256 THR A CA 1
ATOM 1951 C C . THR A 1 256 ? 26.141 -37.031 3.885 1 95.69 256 THR A C 1
ATOM 1953 O O . THR A 1 256 ? 25.25 -37.844 3.689 1 95.69 256 THR A O 1
ATOM 1956 N N . TYR A 1 257 ? 26.797 -36.406 2.916 1 97.12 257 TYR A N 1
ATOM 1957 C CA . TYR A 1 257 ? 26.344 -36.656 1.554 1 97.12 257 TYR A CA 1
ATOM 1958 C C . TYR A 1 257 ? 27.5 -36.594 0.566 1 97.12 257 TYR A C 1
ATOM 1960 O O . TYR A 1 257 ? 28.594 -36.125 0.912 1 97.12 257 TYR A O 1
ATOM 1968 N N . GLN A 1 258 ? 27.234 -37.188 -0.624 1 96.81 258 GLN A N 1
ATOM 1969 C CA . GLN A 1 258 ? 28.078 -37.031 -1.812 1 96.81 258 GLN A CA 1
ATOM 1970 C C . GLN A 1 258 ? 27.266 -36.438 -2.975 1 96.81 258 GLN A C 1
ATOM 1972 O O . GLN A 1 258 ? 26.125 -36.844 -3.197 1 96.81 258 GLN A O 1
ATOM 1977 N N . TRP A 1 259 ? 27.844 -35.469 -3.656 1 97.62 259 TRP A N 1
ATOM 1978 C CA . TRP A 1 259 ? 27.141 -34.781 -4.73 1 97.62 259 TRP A CA 1
ATOM 1979 C C . TRP A 1 259 ? 28.078 -34.5 -5.91 1 97.62 259 TRP A C 1
ATOM 1981 O O . TRP A 1 259 ? 28.547 -33.375 -6.098 1 97.62 259 TRP A O 1
ATOM 1991 N N . ASN A 1 260 ? 28.172 -35.438 -6.754 1 96 260 ASN A N 1
ATOM 1992 C CA . ASN A 1 260 ? 29.109 -35.375 -7.863 1 96 260 ASN A CA 1
ATOM 1993 C C . ASN A 1 260 ? 28.625 -34.406 -8.953 1 96 260 ASN A C 1
ATOM 1995 O O . ASN A 1 260 ? 29.438 -33.812 -9.664 1 96 260 ASN A O 1
ATOM 1999 N N . GLY A 1 261 ? 27.391 -34.312 -9.039 1 97.56 261 GLY A N 1
ATOM 2000 C CA . GLY A 1 261 ? 26.828 -33.5 -10.125 1 97.56 261 GLY A CA 1
ATOM 2001 C C . GLY A 1 261 ? 26.797 -32.031 -9.82 1 97.56 261 GLY A C 1
ATOM 2002 O O . GLY A 1 261 ? 26.484 -31.219 -10.695 1 97.56 261 GLY A O 1
ATOM 2003 N N . ARG A 1 262 ? 27.094 -31.594 -8.602 1 98.06 262 ARG A N 1
ATOM 2004 C CA . ARG A 1 262 ? 27.188 -30.172 -8.266 1 98.06 262 ARG A CA 1
ATOM 2005 C C . ARG A 1 262 ? 28.375 -29.516 -8.953 1 98.06 262 ARG A C 1
ATOM 2007 O O . ARG A 1 262 ? 29.469 -30.078 -8.992 1 98.06 262 ARG A O 1
ATOM 2014 N N . ILE A 1 263 ? 28.156 -28.297 -9.57 1 98.5 263 ILE A N 1
ATOM 2015 C CA . ILE A 1 263 ? 29.25 -27.656 -10.297 1 98.5 263 ILE A CA 1
ATOM 2016 C C . ILE A 1 263 ? 29.875 -26.578 -9.422 1 98.5 263 ILE A C 1
ATOM 2018 O O . ILE A 1 263 ? 29.281 -26.156 -8.422 1 98.5 263 ILE A O 1
ATOM 2022 N N . ARG A 1 264 ? 31 -26.141 -9.758 1 98.19 264 ARG A N 1
ATOM 2023 C CA . ARG A 1 264 ? 31.734 -25.109 -9.031 1 98.19 264 ARG A CA 1
ATOM 2024 C C . ARG A 1 264 ? 32.656 -24.344 -9.961 1 98.19 264 ARG A C 1
ATOM 2026 O O . ARG A 1 264 ? 32.906 -24.766 -11.086 1 98.19 264 ARG A O 1
ATOM 2033 N N . GLU A 1 265 ? 33.125 -23.266 -9.562 1 98.31 265 GLU A N 1
ATOM 2034 C CA . GLU A 1 265 ? 34.125 -22.469 -10.25 1 98.31 265 GLU A CA 1
ATOM 2035 C C . GLU A 1 265 ? 33.625 -22.016 -11.625 1 98.31 265 GLU A C 1
ATOM 2037 O O . GLU A 1 265 ? 34.344 -22.125 -12.617 1 98.31 265 GLU A O 1
ATOM 2042 N N . CYS A 1 266 ? 32.406 -21.578 -11.656 1 98.75 266 CYS A N 1
ATOM 2043 C CA . CYS A 1 266 ? 31.812 -21.031 -12.875 1 98.75 266 CYS A CA 1
ATOM 2044 C C . CYS A 1 266 ? 31.5 -19.547 -12.719 1 98.75 266 CYS A C 1
ATOM 2046 O O . CYS A 1 266 ? 31.281 -19.062 -11.609 1 98.75 266 CYS A O 1
ATOM 2048 N N . GLY A 1 267 ? 31.5 -18.828 -13.805 1 98.62 267 GLY A N 1
ATOM 2049 C CA . GLY A 1 267 ? 31.25 -17.391 -13.711 1 98.62 267 GLY A CA 1
ATOM 2050 C C . GLY A 1 267 ? 30.641 -16.812 -14.977 1 98.62 267 GLY A C 1
ATOM 2051 O O . GLY A 1 267 ? 30.766 -17.406 -16.047 1 98.62 267 GLY A O 1
ATOM 2052 N N . VAL A 1 268 ? 29.906 -15.727 -14.891 1 98.94 268 VAL A N 1
ATOM 2053 C CA . VAL A 1 268 ? 29.422 -14.875 -15.969 1 98.94 268 VAL A CA 1
ATOM 2054 C C . VAL A 1 268 ? 29.859 -13.438 -15.727 1 98.94 268 VAL A C 1
ATOM 2056 O O . VAL A 1 268 ? 29.609 -12.875 -14.656 1 98.94 268 VAL A O 1
ATOM 2059 N N . GLU A 1 269 ? 30.547 -12.789 -16.766 1 98.75 269 GLU A N 1
ATOM 2060 C CA . GLU A 1 269 ? 31.109 -11.492 -16.422 1 98.75 269 GLU A CA 1
ATOM 2061 C C . GLU A 1 269 ? 31.266 -10.609 -17.656 1 98.75 269 GLU A C 1
ATOM 2063 O O . GLU A 1 269 ? 31.453 -11.109 -18.766 1 98.75 269 GLU A O 1
ATOM 2068 N N . ASN A 1 270 ? 31.141 -9.312 -17.516 1 98.38 270 ASN A N 1
ATOM 2069 C CA . ASN A 1 270 ? 31.562 -8.227 -18.391 1 98.38 270 ASN A CA 1
ATOM 2070 C C . ASN A 1 270 ? 30.703 -8.164 -19.656 1 98.38 270 ASN A C 1
ATOM 2072 O O . ASN A 1 270 ? 31.234 -8.172 -20.766 1 98.38 270 ASN A O 1
ATOM 2076 N N . MET A 1 271 ? 29.375 -8.047 -19.5 1 98.62 271 MET A N 1
ATOM 2077 C CA . MET A 1 271 ? 28.469 -7.988 -20.625 1 98.62 271 MET A CA 1
ATOM 2078 C C . MET A 1 271 ? 27.125 -7.402 -20.219 1 98.62 271 MET A C 1
ATOM 2080 O O . MET A 1 271 ? 26.906 -7.121 -19.031 1 98.62 271 MET A O 1
ATOM 2084 N N . THR A 1 272 ? 26.203 -7.191 -21.172 1 98.88 272 THR A N 1
ATOM 2085 C CA . THR A 1 272 ? 24.828 -6.73 -20.953 1 98.88 272 THR A CA 1
ATOM 2086 C C . THR A 1 272 ? 23.828 -7.785 -21.391 1 98.88 272 THR A C 1
ATOM 2088 O O . THR A 1 272 ? 23.906 -8.297 -22.516 1 98.88 272 THR A O 1
ATOM 2091 N N . LEU A 1 273 ? 22.938 -8.164 -20.516 1 98.94 273 LEU A N 1
ATOM 2092 C CA . LEU A 1 273 ? 21.828 -9.055 -20.844 1 98.94 273 LEU A CA 1
ATOM 2093 C C . LEU A 1 273 ? 20.531 -8.281 -20.984 1 98.94 273 LEU A C 1
ATOM 2095 O O . LEU A 1 273 ? 20.188 -7.469 -20.109 1 98.94 273 LEU A O 1
ATOM 2099 N N . ILE A 1 274 ? 19.812 -8.492 -22.094 1 98.88 274 ILE A N 1
ATOM 2100 C CA . ILE A 1 274 ? 18.562 -7.777 -22.359 1 98.88 274 ILE A CA 1
ATOM 2101 C C . ILE A 1 274 ? 17.469 -8.773 -22.734 1 98.88 274 ILE A C 1
ATOM 2103 O O . ILE A 1 274 ? 17.703 -9.711 -23.5 1 98.88 274 ILE A O 1
ATOM 2107 N N . SER A 1 275 ? 16.312 -8.68 -22.141 1 98.81 275 SER A N 1
ATOM 2108 C CA . SER A 1 275 ? 15.133 -9.398 -22.594 1 98.81 275 SER A CA 1
ATOM 2109 C C . SER A 1 275 ? 14.32 -8.555 -23.578 1 98.81 275 SER A C 1
ATOM 2111 O O . SER A 1 275 ? 13.922 -7.434 -23.25 1 98.81 275 SER A O 1
ATOM 2113 N N . ASP A 1 276 ? 14.148 -9.086 -24.703 1 98.38 276 ASP A N 1
ATOM 2114 C CA . ASP A 1 276 ? 13.203 -8.438 -25.609 1 98.38 276 ASP A CA 1
ATOM 2115 C C . ASP A 1 276 ? 11.773 -8.586 -25.109 1 98.38 276 ASP A C 1
ATOM 2117 O O . ASP A 1 276 ? 11.492 -9.406 -24.234 1 98.38 276 ASP A O 1
ATOM 2121 N N . TYR A 1 277 ? 10.906 -7.746 -25.469 1 98.12 277 TYR A N 1
ATOM 2122 C CA . TYR A 1 277 ? 9.5 -7.812 -25.094 1 98.12 277 TYR A CA 1
ATOM 2123 C C . TYR A 1 277 ? 8.625 -7.152 -26.156 1 98.12 277 TYR A C 1
ATOM 2125 O O . TYR A 1 277 ? 9.141 -6.535 -27.094 1 98.12 277 TYR A O 1
ATOM 2133 N N . ASP A 1 278 ? 7.344 -7.312 -26.125 1 97.5 278 ASP A N 1
ATOM 2134 C CA . ASP A 1 278 ? 6.406 -6.672 -27.047 1 97.5 278 ASP A CA 1
ATOM 2135 C C . ASP A 1 278 ? 6.152 -5.219 -26.641 1 97.5 278 ASP A C 1
ATOM 2137 O O . ASP A 1 278 ? 5.363 -4.945 -25.734 1 97.5 278 ASP A O 1
ATOM 2141 N N . LYS A 1 279 ? 6.684 -4.25 -27.422 1 96.81 279 LYS A N 1
ATOM 2142 C CA . LYS A 1 279 ? 6.703 -2.834 -27.062 1 96.81 279 LYS A CA 1
ATOM 2143 C C . LYS A 1 279 ? 5.293 -2.244 -27.094 1 96.81 279 LYS A C 1
ATOM 2145 O O . LYS A 1 279 ? 5.055 -1.171 -26.531 1 96.81 279 LYS A O 1
ATOM 2150 N N . ARG A 1 280 ? 4.289 -2.934 -27.734 1 94.94 280 ARG A N 1
ATOM 2151 C CA . ARG A 1 280 ? 2.895 -2.498 -27.734 1 94.94 280 ARG A CA 1
ATOM 2152 C C . ARG A 1 280 ? 2.293 -2.588 -26.328 1 94.94 280 ARG A C 1
ATOM 2154 O O . ARG A 1 280 ? 1.29 -1.935 -26.047 1 94.94 280 ARG A O 1
ATOM 2161 N N . TYR A 1 281 ? 2.928 -3.389 -25.375 1 96.44 281 TYR A N 1
ATOM 2162 C CA . TYR A 1 281 ? 2.426 -3.637 -24.031 1 96.44 281 TYR A CA 1
ATOM 2163 C C . TYR A 1 281 ? 3.479 -3.283 -22.984 1 96.44 281 TYR A C 1
ATOM 2165 O O . TYR A 1 281 ? 4.332 -4.105 -22.656 1 96.44 281 TYR A O 1
ATOM 2173 N N . PRO A 1 282 ? 3.285 -2.154 -22.359 1 95.5 282 PRO A N 1
ATOM 2174 C CA . PRO A 1 282 ? 4.285 -1.723 -21.375 1 95.5 282 PRO A CA 1
ATOM 2175 C C . PRO A 1 282 ? 4.387 -2.666 -20.188 1 95.5 282 PRO A C 1
ATOM 2177 O O . PRO A 1 282 ? 5.383 -2.639 -19.453 1 95.5 282 PRO A O 1
ATOM 2180 N N . LYS A 1 283 ? 3.398 -3.564 -20.031 1 97.94 283 LYS A N 1
ATOM 2181 C CA . LYS A 1 283 ? 3.418 -4.547 -18.953 1 97.94 283 LYS A CA 1
ATOM 2182 C C . LYS A 1 283 ? 3.521 -5.965 -19.5 1 97.94 283 LYS A C 1
ATOM 2184 O O . LYS A 1 283 ? 3.01 -6.91 -18.891 1 97.94 283 LYS A O 1
ATOM 2189 N N . ASP A 1 284 ? 4.184 -6.152 -20.594 1 97.75 284 ASP A N 1
ATOM 2190 C CA . ASP A 1 284 ? 4.32 -7.449 -21.25 1 97.75 284 ASP A CA 1
ATOM 2191 C C . ASP A 1 284 ? 4.973 -8.469 -20.312 1 97.75 284 ASP A C 1
ATOM 2193 O O . ASP A 1 284 ? 5.902 -8.133 -19.578 1 97.75 284 ASP A O 1
ATOM 2197 N N . GLU A 1 285 ? 4.461 -9.711 -20.344 1 97.38 285 GLU A N 1
ATOM 2198 C CA . GLU A 1 285 ? 5.066 -10.75 -19.516 1 97.38 285 GLU A CA 1
ATOM 2199 C C . GLU A 1 285 ? 5.41 -11.984 -20.344 1 97.38 285 GLU A C 1
ATOM 2201 O O . GLU A 1 285 ? 5.832 -13.008 -19.797 1 97.38 285 GLU A O 1
ATOM 2206 N N . ASP A 1 286 ? 5.23 -11.898 -21.656 1 97.88 286 ASP A N 1
ATOM 2207 C CA . ASP A 1 286 ? 5.605 -12.984 -22.547 1 97.88 286 ASP A CA 1
ATOM 2208 C C . ASP A 1 286 ? 7.016 -12.781 -23.109 1 97.88 286 ASP A C 1
ATOM 2210 O O . ASP A 1 286 ? 7.199 -12.625 -24.312 1 97.88 286 ASP A O 1
ATOM 2214 N N . HIS A 1 287 ? 7.918 -12.766 -22.203 1 98.25 287 HIS A N 1
ATOM 2215 C CA . HIS A 1 287 ? 9.344 -12.633 -22.484 1 98.25 287 HIS A CA 1
ATOM 2216 C C . HIS A 1 287 ? 10.188 -13.211 -21.359 1 98.25 287 HIS A C 1
ATOM 2218 O O . HIS A 1 287 ? 9.664 -13.898 -20.484 1 98.25 287 HIS A O 1
ATOM 2224 N N . CYS A 1 288 ? 11.43 -12.977 -21.391 1 98.5 288 CYS A N 1
ATOM 2225 C CA . CYS A 1 288 ? 12.359 -13.594 -20.453 1 98.5 288 CYS A CA 1
ATOM 2226 C C . CYS A 1 288 ? 12.195 -13.016 -19.047 1 98.5 288 CYS A C 1
ATOM 2228 O O . CYS A 1 288 ? 12.125 -11.797 -18.891 1 98.5 288 CYS A O 1
ATOM 2230 N N . TRP A 1 289 ? 12.156 -13.867 -18 1 98.75 289 TRP A N 1
ATOM 2231 C CA . TRP A 1 289 ? 11.852 -13.406 -16.641 1 98.75 289 TRP A CA 1
ATOM 2232 C C . TRP A 1 289 ? 13.125 -13.336 -15.797 1 98.75 289 TRP A C 1
ATOM 2234 O O . TRP A 1 289 ? 13.203 -12.539 -14.859 1 98.75 289 TRP A O 1
ATOM 2244 N N . THR A 1 290 ? 14.047 -14.18 -16.016 1 98.81 290 THR A N 1
ATOM 2245 C CA . THR A 1 290 ? 15.25 -14.227 -15.18 1 98.81 290 THR A CA 1
ATOM 2246 C C . THR A 1 290 ? 16.5 -14.055 -16.031 1 98.81 290 THR A C 1
ATOM 2248 O O . THR A 1 290 ? 16.656 -14.719 -17.062 1 98.81 290 THR A O 1
ATOM 2251 N N . GLY A 1 291 ? 17.375 -13.18 -15.664 1 98.88 291 GLY A N 1
ATOM 2252 C CA . GLY A 1 291 ? 18.656 -13.062 -16.359 1 98.88 291 GLY A CA 1
ATOM 2253 C C . GLY A 1 291 ? 19.547 -14.273 -16.172 1 98.88 291 GLY A C 1
ATOM 2254 O O . GLY A 1 291 ? 19.812 -15.008 -17.125 1 98.88 291 GLY A O 1
ATOM 2255 N N . ILE A 1 292 ? 19.953 -14.508 -14.93 1 98.94 292 ILE A N 1
ATOM 2256 C CA . ILE A 1 292 ? 20.828 -15.641 -14.625 1 98.94 292 ILE A CA 1
ATOM 2257 C C . ILE A 1 292 ? 20.25 -16.438 -13.461 1 98.94 292 ILE A C 1
ATOM 2259 O O . ILE A 1 292 ? 19.922 -15.875 -12.406 1 98.94 292 ILE A O 1
ATOM 2263 N N . SER A 1 293 ? 20.047 -17.703 -13.641 1 98.88 293 SER A N 1
ATOM 2264 C CA . SER A 1 293 ? 19.656 -18.625 -12.594 1 98.88 293 SER A CA 1
ATOM 2265 C C . SER A 1 293 ? 20.797 -19.547 -12.195 1 98.88 293 SER A C 1
ATOM 2267 O O . SER A 1 293 ? 21.453 -20.141 -13.055 1 98.88 293 SER A O 1
ATOM 2269 N N . ILE A 1 294 ? 21.109 -19.656 -10.898 1 98.94 294 ILE A N 1
ATOM 2270 C CA . ILE A 1 294 ? 22.219 -20.469 -10.406 1 98.94 294 ILE A CA 1
ATOM 2271 C C . ILE A 1 294 ? 21.672 -21.578 -9.508 1 98.94 294 ILE A C 1
ATOM 2273 O O . ILE A 1 294 ? 21.062 -21.312 -8.469 1 98.94 294 ILE A O 1
ATOM 2277 N N . GLU A 1 295 ? 21.922 -22.781 -9.867 1 98.5 295 GLU A N 1
ATOM 2278 C CA . GLU A 1 295 ? 21.359 -23.922 -9.156 1 98.5 295 GLU A CA 1
ATOM 2279 C C . GLU A 1 295 ? 22.328 -25.094 -9.148 1 98.5 295 GLU A C 1
ATOM 2281 O O . GLU A 1 295 ? 23.062 -25.297 -10.125 1 98.5 295 GLU A O 1
ATOM 2286 N N . ASP A 1 296 ? 22.359 -25.859 -7.988 1 98.44 296 ASP A N 1
ATOM 2287 C CA . ASP A 1 296 ? 23.281 -26.984 -7.848 1 98.44 296 ASP A CA 1
ATOM 2288 C C . ASP A 1 296 ? 24.719 -26.562 -8.141 1 98.44 296 ASP A C 1
ATOM 2290 O O . ASP A 1 296 ? 25.391 -27.188 -8.945 1 98.44 296 ASP A O 1
ATOM 2294 N N . ALA A 1 297 ? 24.984 -25.469 -7.5 1 98.75 297 ALA A N 1
ATOM 2295 C CA . ALA A 1 297 ? 26.266 -24.844 -7.785 1 98.75 297 ALA A CA 1
ATOM 2296 C C . ALA A 1 297 ? 26.859 -24.219 -6.527 1 98.75 297 ALA A C 1
ATOM 2298 O O . ALA A 1 297 ? 26.125 -23.719 -5.668 1 98.75 297 ALA A O 1
ATOM 2299 N N . GLU A 1 298 ? 28.156 -24.219 -6.387 1 98.19 298 GLU A N 1
ATOM 2300 C CA . GLU A 1 298 ? 28.859 -23.562 -5.297 1 98.19 298 GLU A CA 1
ATOM 2301 C C . GLU A 1 298 ? 30.125 -22.875 -5.801 1 98.19 298 GLU A C 1
ATOM 2303 O O . GLU A 1 298 ? 30.688 -23.266 -6.828 1 98.19 298 GLU A O 1
ATOM 2308 N N . ASN A 1 299 ? 30.547 -21.859 -5.145 1 98.38 299 ASN A N 1
ATOM 2309 C CA . ASN A 1 299 ? 31.766 -21.109 -5.477 1 98.38 299 ASN A CA 1
ATOM 2310 C C . ASN A 1 299 ? 31.719 -20.594 -6.91 1 98.38 299 ASN A C 1
ATOM 2312 O O . ASN A 1 299 ? 32.656 -20.797 -7.676 1 98.38 299 ASN A O 1
ATOM 2316 N N . CYS A 1 300 ? 30.625 -19.984 -7.262 1 98.69 300 CYS A N 1
ATOM 2317 C CA . CYS A 1 300 ? 30.422 -19.344 -8.562 1 98.69 300 CYS A CA 1
ATOM 2318 C C . CYS A 1 300 ? 30.234 -17.844 -8.406 1 98.69 300 CYS A C 1
ATOM 2320 O O . CYS A 1 300 ? 30.172 -17.328 -7.285 1 98.69 300 CYS A O 1
ATOM 2322 N N . TRP A 1 301 ? 30.203 -17.094 -9.586 1 98.81 301 TRP A N 1
ATOM 2323 C CA . TRP A 1 301 ? 30.078 -15.641 -9.438 1 98.81 301 TRP A CA 1
ATOM 2324 C C . TRP A 1 301 ? 29.438 -15.023 -10.68 1 98.81 301 TRP A C 1
ATOM 2326 O O . TRP A 1 301 ? 29.375 -15.656 -11.734 1 98.81 301 TRP A O 1
ATOM 2336 N N . VAL A 1 302 ? 28.859 -13.906 -10.516 1 98.88 302 VAL A N 1
ATOM 2337 C CA . VAL A 1 302 ? 28.453 -12.969 -11.555 1 98.88 302 VAL A CA 1
ATOM 2338 C C . VAL A 1 302 ? 29.078 -11.602 -11.297 1 98.88 302 VAL A C 1
ATOM 2340 O O . VAL A 1 302 ? 28.953 -11.047 -10.203 1 98.88 302 VAL A O 1
ATOM 2343 N N . ARG A 1 303 ? 29.797 -11.078 -12.266 1 97.81 303 ARG A N 1
ATOM 2344 C CA . ARG A 1 303 ? 30.531 -9.836 -12.016 1 97.81 303 ARG A CA 1
ATOM 2345 C C . ARG A 1 303 ? 30.438 -8.906 -13.219 1 97.81 303 ARG A C 1
ATOM 2347 O O . ARG A 1 303 ? 30.625 -9.336 -14.359 1 97.81 303 ARG A O 1
ATOM 2354 N N . ARG A 1 304 ? 30.078 -7.625 -12.977 1 98 304 ARG A N 1
ATOM 2355 C CA . ARG A 1 304 ? 30.078 -6.562 -13.977 1 98 304 ARG A CA 1
ATOM 2356 C C . ARG A 1 304 ? 29.109 -6.875 -15.109 1 98 304 ARG A C 1
ATOM 2358 O O . ARG A 1 304 ? 29.484 -6.883 -16.281 1 98 304 ARG A O 1
ATOM 2365 N N . VAL A 1 305 ? 27.875 -7.117 -14.758 1 98.81 305 VAL A N 1
ATOM 2366 C CA . VAL A 1 305 ? 26.844 -7.43 -15.734 1 98.81 305 VAL A CA 1
ATOM 2367 C C . VAL A 1 305 ? 25.688 -6.426 -15.617 1 98.81 305 VAL A C 1
ATOM 2369 O O . VAL A 1 305 ? 25.281 -6.066 -14.516 1 98.81 305 VAL A O 1
ATOM 2372 N N . ASN A 1 306 ? 25.219 -5.895 -16.781 1 98.75 306 ASN A N 1
ATOM 2373 C CA . ASN A 1 306 ? 24.016 -5.082 -16.859 1 98.75 306 ASN A CA 1
ATOM 2374 C C . ASN A 1 306 ? 22.812 -5.914 -17.281 1 98.75 306 ASN A C 1
ATOM 2376 O O . ASN A 1 306 ? 22.922 -6.805 -18.125 1 98.75 306 ASN A O 1
ATOM 2380 N N . PHE A 1 307 ? 21.734 -5.668 -16.641 1 98.94 307 PHE A N 1
ATOM 2381 C CA . PHE A 1 307 ? 20.469 -6.312 -16.969 1 98.94 307 PHE A CA 1
ATOM 2382 C C . PHE A 1 307 ? 19.422 -5.281 -17.375 1 98.94 307 PHE A C 1
ATOM 2384 O O . PHE A 1 307 ? 19.344 -4.203 -16.781 1 98.94 307 PHE A O 1
ATOM 2391 N N . LYS A 1 308 ? 18.594 -5.605 -18.422 1 98.75 308 LYS A N 1
ATOM 2392 C CA . LYS A 1 308 ? 17.516 -4.707 -18.844 1 98.75 308 LYS A CA 1
ATOM 2393 C C . LYS A 1 308 ? 16.25 -5.492 -19.172 1 98.75 308 LYS A C 1
ATOM 2395 O O . LYS A 1 308 ? 16.312 -6.523 -19.844 1 98.75 308 LYS A O 1
ATOM 2400 N N . HIS A 1 309 ? 15.117 -5.121 -18.672 1 98.75 309 HIS A N 1
ATOM 2401 C CA . HIS A 1 309 ? 13.758 -5.441 -19.109 1 98.75 309 HIS A CA 1
ATOM 2402 C C . HIS A 1 309 ? 13.289 -6.77 -18.531 1 98.75 309 HIS A C 1
ATOM 2404 O O . HIS A 1 309 ? 12.172 -7.215 -18.812 1 98.75 309 HIS A O 1
ATOM 2410 N N . PHE A 1 310 ? 14.023 -7.434 -17.656 1 98.81 310 PHE A N 1
ATOM 2411 C CA . PHE A 1 310 ? 13.602 -8.719 -17.125 1 98.81 310 PHE A CA 1
ATOM 2412 C C . PHE A 1 310 ? 12.391 -8.562 -16.219 1 98.81 310 PHE A C 1
ATOM 2414 O O . PHE A 1 310 ? 12.32 -7.621 -15.422 1 98.81 310 PHE A O 1
ATOM 2421 N N . ALA A 1 311 ? 11.445 -9.492 -16.328 1 98.69 311 ALA A N 1
ATOM 2422 C CA . ALA A 1 311 ? 10.172 -9.391 -15.617 1 98.69 311 ALA A CA 1
ATOM 2423 C C . ALA A 1 311 ? 10.32 -9.805 -14.148 1 98.69 311 ALA A C 1
ATOM 2425 O O . ALA A 1 311 ? 9.609 -9.289 -13.281 1 98.69 311 ALA A O 1
ATOM 2426 N N . GLY A 1 312 ? 11.234 -10.742 -13.906 1 98.44 312 GLY A N 1
ATOM 2427 C CA . GLY A 1 312 ? 11.344 -11.32 -12.578 1 98.44 312 GLY A CA 1
ATOM 2428 C C . GLY A 1 312 ? 12.602 -10.891 -11.844 1 98.44 312 GLY A C 1
ATOM 2429 O O . GLY A 1 312 ? 12.562 -9.961 -11.031 1 98.44 312 GLY A O 1
ATOM 2430 N N . SER A 1 313 ? 13.703 -11.578 -12.203 1 98.81 313 SER A N 1
ATOM 2431 C CA . SER A 1 313 ? 14.953 -11.328 -11.484 1 98.81 313 SER A CA 1
ATOM 2432 C C . SER A 1 313 ? 16.109 -11.086 -12.453 1 98.81 313 SER A C 1
ATOM 2434 O O . SER A 1 313 ? 16.156 -11.695 -13.523 1 98.81 313 SER A O 1
ATOM 2436 N N . ALA A 1 314 ? 16.984 -10.172 -12.047 1 98.88 314 ALA A N 1
ATOM 2437 C CA . ALA A 1 314 ? 18.281 -10.148 -12.727 1 98.88 314 ALA A CA 1
ATOM 2438 C C . ALA A 1 314 ? 19.078 -11.414 -12.43 1 98.88 314 ALA A C 1
ATOM 2440 O O . ALA A 1 314 ? 19.531 -12.102 -13.352 1 98.88 314 ALA A O 1
ATOM 2441 N N . ILE A 1 315 ? 19.156 -11.664 -11.18 1 98.88 315 ILE A N 1
ATOM 2442 C CA . ILE A 1 315 ? 19.859 -12.859 -10.742 1 98.88 315 ILE A CA 1
ATOM 2443 C C . ILE A 1 315 ? 19.047 -13.586 -9.68 1 98.88 315 ILE A C 1
ATOM 2445 O O . ILE A 1 315 ? 18.531 -12.961 -8.75 1 98.88 315 ILE A O 1
ATOM 2449 N N . LEU A 1 316 ? 18.891 -14.859 -9.828 1 98.81 316 LEU A N 1
ATOM 2450 C CA . LEU A 1 316 ? 18.234 -15.719 -8.844 1 98.81 316 LEU A CA 1
ATOM 2451 C C . LEU A 1 316 ? 19.141 -16.891 -8.453 1 98.81 316 LEU A C 1
ATOM 2453 O O . LEU A 1 316 ? 19.469 -17.719 -9.297 1 98.81 316 LEU A O 1
ATOM 2457 N N . VAL A 1 317 ? 19.594 -16.906 -7.199 1 98.88 317 VAL A N 1
ATOM 2458 C CA . VAL A 1 317 ? 20.297 -18.047 -6.652 1 98.88 317 VAL A CA 1
ATOM 2459 C C . VAL A 1 317 ? 19.297 -19.031 -6.027 1 98.88 317 VAL A C 1
ATOM 2461 O O . VAL A 1 317 ? 18.656 -18.703 -5.023 1 98.88 317 VAL A O 1
ATOM 2464 N N . GLN A 1 318 ? 19.297 -20.156 -6.609 1 98.38 318 GLN A N 1
ATOM 2465 C CA . GLN A 1 318 ? 18.328 -21.156 -6.152 1 98.38 318 GLN A CA 1
ATOM 2466 C C . GLN A 1 318 ? 18.75 -21.766 -4.82 1 98.38 318 GLN A C 1
ATOM 2468 O O . GLN A 1 318 ? 19.859 -21.5 -4.328 1 98.38 318 GLN A O 1
ATOM 2473 N N . ARG A 1 319 ? 17.953 -22.609 -4.25 1 96.56 319 ARG A N 1
ATOM 2474 C CA . ARG A 1 319 ? 18.094 -23.156 -2.902 1 96.56 319 ARG A CA 1
ATOM 2475 C C . ARG A 1 319 ? 19.406 -23.922 -2.75 1 96.56 319 ARG A C 1
ATOM 2477 O O . ARG A 1 319 ? 20 -23.922 -1.672 1 96.56 319 ARG A O 1
ATOM 2484 N N . THR A 1 320 ? 19.844 -24.484 -3.84 1 97.56 320 THR A N 1
ATOM 2485 C CA . THR A 1 320 ? 21.016 -25.359 -3.768 1 97.56 320 THR A CA 1
ATOM 2486 C C . THR A 1 320 ? 22.281 -24.609 -4.141 1 97.56 320 THR A C 1
ATOM 2488 O O . THR A 1 320 ? 23.359 -25.203 -4.289 1 97.56 320 THR A O 1
ATOM 2491 N N . GLY A 1 321 ? 22.094 -23.281 -4.34 1 98.31 321 GLY A N 1
ATOM 2492 C CA . GLY A 1 321 ? 23.266 -22.438 -4.535 1 98.31 321 GLY A CA 1
ATOM 2493 C C . GLY A 1 321 ? 23.938 -22.031 -3.236 1 98.31 321 GLY A C 1
ATOM 2494 O O . GLY A 1 321 ? 23.25 -21.75 -2.248 1 98.31 321 GLY A O 1
ATOM 2495 N N . SER A 1 322 ? 25.266 -22.094 -3.186 1 98.38 322 SER A N 1
ATOM 2496 C CA . SER A 1 322 ? 26.016 -21.734 -1.988 1 98.38 322 SER A CA 1
ATOM 2497 C C . SER A 1 322 ? 27.344 -21.062 -2.346 1 98.38 322 SER A C 1
ATOM 2499 O O . SER A 1 322 ? 27.953 -21.391 -3.361 1 98.38 322 SER A O 1
ATOM 2501 N N . GLN A 1 323 ? 27.734 -20.109 -1.548 1 98.56 323 GLN A N 1
ATOM 2502 C CA . GLN A 1 323 ? 29 -19.391 -1.699 1 98.56 323 GLN A CA 1
ATOM 2503 C C . GLN A 1 323 ? 29.109 -18.734 -3.072 1 98.56 323 GLN A C 1
ATOM 2505 O O . GLN A 1 323 ? 30.094 -18.938 -3.785 1 98.56 323 GLN A O 1
ATOM 2510 N N . ILE A 1 324 ? 28.078 -18 -3.35 1 98.81 324 ILE A N 1
ATOM 2511 C CA . ILE A 1 324 ? 27.984 -17.266 -4.613 1 98.81 324 ILE A CA 1
ATOM 2512 C C . ILE A 1 324 ? 28.281 -15.789 -4.387 1 98.81 324 ILE A C 1
ATOM 2514 O O . ILE A 1 324 ? 27.812 -15.203 -3.404 1 98.81 324 ILE A O 1
ATOM 2518 N N . THR A 1 325 ? 29.031 -15.18 -5.227 1 98.81 325 THR A N 1
ATOM 2519 C CA . THR A 1 325 ? 29.25 -13.734 -5.172 1 98.81 325 THR A CA 1
ATOM 2520 C C . THR A 1 325 ? 28.672 -13.062 -6.414 1 98.81 325 THR A C 1
ATOM 2522 O O . THR A 1 325 ? 28.953 -13.469 -7.539 1 98.81 325 THR A O 1
ATOM 2525 N N . VAL A 1 326 ? 27.828 -12.086 -6.27 1 98.81 326 VAL A N 1
ATOM 2526 C CA . VAL A 1 326 ? 27.312 -11.195 -7.305 1 98.81 326 VAL A CA 1
ATOM 2527 C C . VAL A 1 326 ? 27.828 -9.773 -7.055 1 98.81 326 VAL A C 1
ATOM 2529 O O . VAL A 1 326 ? 27.531 -9.18 -6.016 1 98.81 326 VAL A O 1
ATOM 2532 N N . GLU A 1 327 ? 28.625 -9.203 -7.988 1 98.06 327 GLU A N 1
ATOM 2533 C CA . GLU A 1 327 ? 29.188 -7.891 -7.695 1 98.06 327 GLU A CA 1
ATOM 2534 C C . GLU A 1 327 ? 29.219 -7.004 -8.938 1 98.06 327 GLU A C 1
ATOM 2536 O O . GLU A 1 327 ? 29.375 -7.5 -10.055 1 98.06 327 GLU A O 1
ATOM 2541 N N . ASP A 1 328 ? 29.016 -5.734 -8.773 1 98.19 328 ASP A N 1
ATOM 2542 C CA . ASP A 1 328 ? 29.109 -4.707 -9.805 1 98.19 328 ASP A CA 1
ATOM 2543 C C . ASP A 1 328 ? 28.078 -4.934 -10.906 1 98.19 328 ASP A C 1
ATOM 2545 O O . ASP A 1 328 ? 28.422 -4.91 -12.094 1 98.19 328 ASP A O 1
ATOM 2549 N N . CYS A 1 329 ? 26.844 -5.203 -10.453 1 98.75 329 CYS A N 1
ATOM 2550 C CA . CYS A 1 329 ? 25.766 -5.465 -11.398 1 98.75 329 CYS A CA 1
ATOM 2551 C C . CYS A 1 329 ? 24.703 -4.371 -11.336 1 98.75 329 CYS A C 1
ATOM 2553 O O . CYS A 1 329 ? 24.453 -3.801 -10.273 1 98.75 329 CYS A O 1
ATOM 2555 N N . ILE A 1 330 ? 24.109 -4.027 -12.492 1 98.75 330 ILE A N 1
ATOM 2556 C CA . ILE A 1 330 ? 23.109 -2.973 -12.609 1 98.75 330 ILE A CA 1
ATOM 2557 C C . ILE A 1 330 ? 21.859 -3.512 -13.32 1 98.75 330 ILE A C 1
ATOM 2559 O O . ILE A 1 330 ? 21.969 -4.082 -14.406 1 98.75 330 ILE A O 1
ATOM 2563 N N . SER A 1 331 ? 20.688 -3.406 -12.695 1 98.81 331 SER A N 1
ATOM 2564 C CA . SER A 1 331 ? 19.422 -3.797 -13.297 1 98.81 331 SER A CA 1
ATOM 2565 C C . SER A 1 331 ? 18.531 -2.582 -13.547 1 98.81 331 SER A C 1
ATOM 2567 O O . SER A 1 331 ? 18.234 -1.822 -12.625 1 98.81 331 SER A O 1
ATOM 2569 N N . ARG A 1 332 ? 18.047 -2.4 -14.898 1 98.31 332 ARG A N 1
ATOM 2570 C CA . ARG A 1 332 ? 17.266 -1.225 -15.258 1 98.31 332 ARG A CA 1
ATOM 2571 C C . ARG A 1 332 ? 16 -1.622 -16.031 1 98.31 332 ARG A C 1
ATOM 2573 O O . ARG A 1 332 ? 15.953 -2.686 -16.656 1 98.31 332 ARG A O 1
ATOM 2580 N N . GLU A 1 333 ? 14.945 -0.905 -15.922 1 98.31 333 GLU A N 1
ATOM 2581 C CA . GLU A 1 333 ? 13.75 -0.854 -16.766 1 98.31 333 GLU A CA 1
ATOM 2582 C C . GLU A 1 333 ? 13.062 -2.215 -16.828 1 98.31 333 GLU A C 1
ATOM 2584 O O . GLU A 1 333 ? 12.758 -2.713 -17.922 1 98.31 333 GLU A O 1
ATOM 2589 N N . PRO A 1 334 ? 12.828 -2.861 -15.703 1 98.62 334 PRO A N 1
ATOM 2590 C CA . PRO A 1 334 ? 12.07 -4.113 -15.781 1 98.62 334 PRO A CA 1
ATOM 2591 C C . PRO A 1 334 ? 10.695 -3.93 -16.422 1 98.62 334 PRO A C 1
ATOM 2593 O O . PRO A 1 334 ? 10.086 -2.865 -16.297 1 98.62 334 PRO A O 1
ATOM 2596 N N . VAL A 1 335 ? 10.195 -4.941 -17.172 1 98.56 335 VAL A N 1
ATOM 2597 C CA . VAL A 1 335 ? 8.906 -4.875 -17.875 1 98.56 335 VAL A CA 1
ATOM 2598 C C . VAL A 1 335 ? 8 -6 -17.375 1 98.56 335 VAL A C 1
ATOM 2600 O O . VAL A 1 335 ? 8.289 -7.18 -17.594 1 98.56 335 VAL A O 1
ATOM 2603 N N . SER A 1 336 ? 6.973 -5.711 -16.672 1 98.44 336 SER A N 1
ATOM 2604 C CA . SER A 1 336 ? 5.988 -6.648 -16.156 1 98.44 336 SER A CA 1
ATOM 2605 C C . SER A 1 336 ? 4.82 -5.914 -15.492 1 98.44 336 SER A C 1
ATOM 2607 O O . SER A 1 336 ? 4.844 -4.688 -15.375 1 98.44 336 SER A O 1
ATOM 2609 N N . GLU A 1 337 ? 3.812 -6.621 -15.062 1 98 337 GLU A N 1
ATOM 2610 C CA . GLU A 1 337 ? 2.871 -6.113 -14.07 1 98 337 GLU A CA 1
ATOM 2611 C C . GLU A 1 337 ? 3.586 -5.723 -12.781 1 98 337 GLU A C 1
ATOM 2613 O O . GLU A 1 337 ? 4.688 -6.199 -12.508 1 98 337 GLU A O 1
ATOM 2618 N N . ILE A 1 338 ? 3.023 -4.742 -12.094 1 97.56 338 ILE A N 1
ATOM 2619 C CA . ILE A 1 338 ? 3.436 -4.543 -10.711 1 97.56 338 ILE A CA 1
ATOM 2620 C C . ILE A 1 338 ? 2.609 -5.441 -9.789 1 97.56 338 ILE A C 1
ATOM 2622 O O . ILE A 1 338 ? 1.519 -5.062 -9.359 1 97.56 338 ILE A O 1
ATOM 2626 N N . GLY A 1 339 ? 3.111 -6.605 -9.594 1 97.38 339 GLY A N 1
ATOM 2627 C CA . GLY A 1 339 ? 2.381 -7.629 -8.859 1 97.38 339 GLY A CA 1
ATOM 2628 C C . GLY A 1 339 ? 3.285 -8.625 -8.164 1 97.38 339 GLY A C 1
ATOM 2629 O O . GLY A 1 339 ? 4.508 -8.586 -8.328 1 97.38 339 GLY A O 1
ATOM 2630 N N . GLY A 1 340 ? 2.674 -9.492 -7.391 1 97.12 340 GLY A N 1
ATOM 2631 C CA . GLY A 1 340 ? 3.422 -10.461 -6.609 1 97.12 340 GLY A CA 1
ATOM 2632 C C . GLY A 1 340 ? 4.32 -11.344 -7.457 1 97.12 340 GLY A C 1
ATOM 2633 O O . GLY A 1 340 ? 3.971 -11.688 -8.586 1 97.12 340 GLY A O 1
ATOM 2634 N N . MET A 1 341 ? 5.48 -11.672 -6.91 1 97.19 341 MET A N 1
ATOM 2635 C CA . MET A 1 341 ? 6.48 -12.594 -7.441 1 97.19 341 MET A CA 1
ATOM 2636 C C . MET A 1 341 ? 7.18 -11.992 -8.656 1 97.19 341 MET A C 1
ATOM 2638 O O . MET A 1 341 ? 7.973 -12.664 -9.32 1 97.19 341 MET A O 1
ATOM 2642 N N . ARG A 1 342 ? 6.867 -10.758 -9.055 1 98.44 342 ARG A N 1
ATOM 2643 C CA . ARG A 1 342 ? 7.559 -10.016 -10.109 1 98.44 342 ARG A CA 1
ATOM 2644 C C . ARG A 1 342 ? 8.633 -9.109 -9.523 1 98.44 342 ARG A C 1
ATOM 2646 O O . ARG A 1 342 ? 8.539 -8.695 -8.359 1 98.44 342 ARG A O 1
ATOM 2653 N N . ARG A 1 343 ? 9.672 -8.875 -10.266 1 98.56 343 ARG A N 1
ATOM 2654 C CA . ARG A 1 343 ? 10.703 -7.867 -10.039 1 98.56 343 ARG A CA 1
ATOM 2655 C C . ARG A 1 343 ? 11.383 -8.078 -8.688 1 98.56 343 ARG A C 1
ATOM 2657 O O . ARG A 1 343 ? 11.555 -7.125 -7.922 1 98.56 343 ARG A O 1
ATOM 2664 N N . CYS A 1 344 ? 11.586 -9.281 -8.281 1 98.69 344 CYS A N 1
ATOM 2665 C CA . CYS A 1 344 ? 12.562 -9.625 -7.254 1 98.69 344 CYS A CA 1
ATOM 2666 C C . CYS A 1 344 ? 13.977 -9.625 -7.824 1 98.69 344 CYS A C 1
ATOM 2668 O O . CYS A 1 344 ? 14.5 -10.672 -8.211 1 98.69 344 CYS A O 1
ATOM 2670 N N . THR A 1 345 ? 14.57 -8.547 -7.848 1 98.81 345 THR A N 1
ATOM 2671 C CA . THR A 1 345 ? 15.672 -8.242 -8.75 1 98.81 345 THR A CA 1
ATOM 2672 C C . THR A 1 345 ? 16.906 -9.07 -8.398 1 98.81 345 THR A C 1
ATOM 2674 O O . THR A 1 345 ? 17.312 -9.953 -9.164 1 98.81 345 THR A O 1
ATOM 2677 N N . PHE A 1 346 ? 17.547 -8.805 -7.309 1 98.94 346 PHE A N 1
ATOM 2678 C CA . PHE A 1 346 ? 18.641 -9.625 -6.777 1 98.94 346 PHE A CA 1
ATOM 2679 C C . PHE A 1 346 ? 18.125 -10.531 -5.66 1 98.94 346 PHE A C 1
ATOM 2681 O O . PHE A 1 346 ? 17.922 -10.078 -4.535 1 98.94 346 PHE A O 1
ATOM 2688 N N . TYR A 1 347 ? 17.922 -11.781 -6.016 1 98.69 347 TYR A N 1
ATOM 2689 C CA . TYR A 1 347 ? 17.094 -12.68 -5.215 1 98.69 347 TYR A CA 1
ATOM 2690 C C . TYR A 1 347 ? 17.844 -13.953 -4.871 1 98.69 347 TYR A C 1
ATOM 2692 O O . TYR A 1 347 ? 18.406 -14.609 -5.754 1 98.69 347 TYR A O 1
ATOM 2700 N N . THR A 1 348 ? 17.922 -14.336 -3.541 1 98.81 348 THR A N 1
ATOM 2701 C CA . THR A 1 348 ? 18.594 -15.578 -3.17 1 98.81 348 THR A CA 1
ATOM 2702 C C . THR A 1 348 ? 17.656 -16.469 -2.35 1 98.81 348 THR A C 1
ATOM 2704 O O . THR A 1 348 ? 16.906 -15.984 -1.5 1 98.81 348 THR A O 1
ATOM 2707 N N . LEU A 1 349 ? 17.641 -17.703 -2.744 1 98.31 349 LEU A N 1
ATOM 2708 C CA . LEU A 1 349 ? 17.047 -18.781 -1.948 1 98.31 349 LEU A CA 1
ATOM 2709 C C . LEU A 1 349 ? 18.141 -19.656 -1.339 1 98.31 349 LEU A C 1
ATOM 2711 O O . LEU A 1 349 ? 17.859 -20.562 -0.57 1 98.31 349 LEU A O 1
ATOM 2715 N N . GLY A 1 350 ? 19.375 -19.344 -1.668 1 98.44 350 GLY A N 1
ATOM 2716 C CA . GLY A 1 350 ? 20.5 -20.172 -1.251 1 98.44 350 GLY A CA 1
ATOM 2717 C C . GLY A 1 350 ? 21.125 -19.719 0.056 1 98.44 350 GLY A C 1
ATOM 2718 O O . GLY A 1 350 ? 20.438 -19.188 0.926 1 98.44 350 GLY A O 1
ATOM 2719 N N . GLN A 1 351 ? 22.344 -20.062 0.292 1 98.62 351 GLN A N 1
ATOM 2720 C CA . GLN A 1 351 ? 23.047 -19.734 1.533 1 98.62 351 GLN A CA 1
ATOM 2721 C C . GLN A 1 351 ? 24.5 -19.359 1.267 1 98.62 351 GLN A C 1
ATOM 2723 O O . GLN A 1 351 ? 25.078 -19.781 0.268 1 98.62 351 GLN A O 1
ATOM 2728 N N . LEU A 1 352 ? 25.016 -18.516 2.146 1 98.81 352 LEU A N 1
ATOM 2729 C CA . LEU A 1 352 ? 26.375 -18 2.061 1 98.81 352 LEU A CA 1
ATOM 2730 C C . LEU A 1 352 ? 26.578 -17.188 0.778 1 98.81 352 LEU A C 1
ATOM 2732 O O . LEU A 1 352 ? 27.625 -17.297 0.136 1 98.81 352 LEU A O 1
ATOM 2736 N N . THR A 1 353 ? 25.562 -16.422 0.377 1 98.88 353 THR A N 1
ATOM 2737 C CA . THR A 1 353 ? 25.656 -15.594 -0.825 1 98.88 353 THR A CA 1
ATOM 2738 C C . THR A 1 353 ? 26.047 -14.164 -0.474 1 98.88 353 THR A C 1
ATOM 2740 O O . THR A 1 353 ? 25.703 -13.664 0.6 1 98.88 353 THR A O 1
ATOM 2743 N N . LEU A 1 354 ? 26.812 -13.562 -1.315 1 98.88 354 LEU A N 1
ATOM 2744 C CA . LEU A 1 354 ? 27.219 -12.172 -1.176 1 98.88 354 LEU A CA 1
ATOM 2745 C C . LEU A 1 354 ? 26.844 -11.367 -2.414 1 98.88 354 LEU A C 1
ATOM 2747 O O . LEU A 1 354 ? 27.312 -11.648 -3.516 1 98.88 354 LEU A O 1
ATOM 2751 N N . PHE A 1 355 ? 25.922 -10.453 -2.295 1 98.88 355 PHE A N 1
ATOM 2752 C CA . PHE A 1 355 ? 25.625 -9.438 -3.297 1 98.88 355 PHE A CA 1
ATOM 2753 C C . PHE A 1 355 ? 26.266 -8.109 -2.93 1 98.88 355 PHE A C 1
ATOM 2755 O O . PHE A 1 355 ? 25.969 -7.531 -1.883 1 98.88 355 PHE A O 1
ATOM 2762 N N . GLN A 1 356 ? 27.172 -7.609 -3.709 1 98.38 356 GLN A N 1
ATOM 2763 C CA . GLN A 1 356 ? 27.828 -6.359 -3.346 1 98.38 356 GLN A CA 1
ATOM 2764 C C . GLN A 1 356 ? 27.938 -5.426 -4.551 1 98.38 356 GLN A C 1
ATOM 2766 O O . GLN A 1 356 ? 28.172 -5.883 -5.672 1 98.38 356 GLN A O 1
ATOM 2771 N N . ARG A 1 357 ? 27.75 -4.137 -4.281 1 98.31 357 ARG A N 1
ATOM 2772 C CA . ARG A 1 357 ? 27.781 -3.096 -5.301 1 98.31 357 ARG A CA 1
ATOM 2773 C C . ARG A 1 357 ? 26.828 -3.42 -6.449 1 98.31 357 ARG A C 1
ATOM 2775 O O . ARG A 1 357 ? 27.25 -3.5 -7.605 1 98.31 357 ARG A O 1
ATOM 2782 N N . CYS A 1 358 ? 25.531 -3.59 -6.016 1 98.81 358 CYS A N 1
ATOM 2783 C CA . CYS A 1 358 ? 24.453 -3.844 -6.973 1 98.81 358 CYS A CA 1
ATOM 2784 C C . CYS A 1 358 ? 23.453 -2.695 -6.988 1 98.81 358 CYS A C 1
ATOM 2786 O O . CYS A 1 358 ? 23.156 -2.115 -5.945 1 98.81 358 CYS A O 1
ATOM 2788 N N . TYR A 1 359 ? 23.047 -2.311 -8.164 1 98.69 359 TYR A N 1
ATOM 2789 C CA . TYR A 1 359 ? 22.078 -1.234 -8.359 1 98.69 359 TYR A CA 1
ATOM 2790 C C . TYR A 1 359 ? 20.812 -1.755 -9.023 1 98.69 359 TYR A C 1
ATOM 2792 O O . TYR A 1 359 ? 20.875 -2.508 -10 1 98.69 359 TYR A O 1
ATOM 2800 N N . SER A 1 360 ? 19.625 -1.414 -8.461 1 98.75 360 SER A N 1
ATOM 2801 C CA . SER A 1 360 ? 18.328 -1.857 -8.961 1 98.75 360 SER A CA 1
ATOM 2802 C C . SER A 1 360 ? 17.375 -0.682 -9.141 1 98.75 360 SER A C 1
ATOM 2804 O O . SER A 1 360 ? 17.234 0.149 -8.242 1 98.75 360 SER A O 1
ATOM 2806 N N . GLU A 1 361 ? 16.703 -0.601 -10.344 1 97.81 361 GLU A N 1
ATOM 2807 C CA . GLU A 1 361 ? 15.688 0.419 -10.602 1 97.81 361 GLU A CA 1
ATOM 2808 C C . GLU A 1 361 ? 14.297 -0.2 -10.719 1 97.81 361 GLU A C 1
ATOM 2810 O O . GLU A 1 361 ? 14.125 -1.218 -11.398 1 97.81 361 GLU A O 1
ATOM 2815 N N . GLN A 1 362 ? 13.297 0.355 -10.031 1 98 362 GLN A N 1
ATOM 2816 C CA . GLN A 1 362 ? 11.883 0.025 -10.172 1 98 362 GLN A CA 1
ATOM 2817 C C . GLN A 1 362 ? 11.625 -1.448 -9.859 1 98 362 GLN A C 1
ATOM 2819 O O . GLN A 1 362 ? 10.828 -2.1 -10.539 1 98 362 GLN A O 1
ATOM 2824 N N . GLY A 1 363 ? 12.375 -2.008 -8.891 1 98.5 363 GLY A N 1
ATOM 2825 C CA . GLY A 1 363 ? 12.07 -3.328 -8.367 1 98.5 363 GLY A CA 1
ATOM 2826 C C . GLY A 1 363 ? 10.938 -3.32 -7.355 1 98.5 363 GLY A C 1
ATOM 2827 O O . GLY A 1 363 ? 10.578 -2.266 -6.832 1 98.5 363 GLY A O 1
ATOM 2828 N N . ILE A 1 364 ? 10.234 -4.418 -7.191 1 98.56 364 ILE A N 1
ATOM 2829 C CA . ILE A 1 364 ? 9.305 -4.59 -6.078 1 98.56 364 ILE A CA 1
ATOM 2830 C C . ILE A 1 364 ? 10.078 -5.016 -4.828 1 98.56 364 ILE A C 1
ATOM 2832 O O . ILE A 1 364 ? 10.008 -4.352 -3.791 1 98.56 364 ILE A O 1
ATOM 2836 N N . HIS A 1 365 ? 10.867 -6.031 -4.973 1 98.75 365 HIS A N 1
ATOM 2837 C CA . HIS A 1 365 ? 11.852 -6.453 -3.984 1 98.75 365 HIS A CA 1
ATOM 2838 C C . HIS A 1 365 ? 13.266 -6.422 -4.562 1 98.75 365 HIS A C 1
ATOM 2840 O O . HIS A 1 365 ? 13.727 -7.406 -5.145 1 98.75 365 HIS A O 1
ATOM 2846 N N . ASP A 1 366 ? 13.969 -5.336 -4.355 1 98.88 366 ASP A N 1
ATOM 2847 C CA . ASP A 1 366 ? 15.234 -5.09 -5.031 1 98.88 366 ASP A CA 1
ATOM 2848 C C . ASP A 1 366 ? 16.312 -6.043 -4.531 1 98.88 366 ASP A C 1
ATOM 2850 O O . ASP A 1 366 ? 17.094 -6.578 -5.32 1 98.88 366 ASP A O 1
ATOM 2854 N N . PHE A 1 367 ? 16.391 -6.23 -3.252 1 98.94 367 PHE A N 1
ATOM 2855 C CA . PHE A 1 367 ? 17.328 -7.125 -2.584 1 98.94 367 PHE A CA 1
ATOM 2856 C C . PHE A 1 367 ? 16.594 -8.047 -1.61 1 98.94 367 PHE A C 1
ATOM 2858 O O . PHE A 1 367 ? 16.109 -7.594 -0.572 1 98.94 367 PHE A O 1
ATOM 2865 N N . ALA A 1 368 ? 16.578 -9.352 -2.021 1 98.62 368 ALA A N 1
ATOM 2866 C CA . ALA A 1 368 ? 15.609 -10.195 -1.321 1 98.62 368 ALA A CA 1
ATOM 2867 C C . ALA A 1 368 ? 16.188 -11.578 -1.036 1 98.62 368 ALA A C 1
ATOM 2869 O O . ALA A 1 368 ? 17 -12.086 -1.814 1 98.62 368 ALA A O 1
ATOM 2870 N N . ALA A 1 369 ? 15.781 -12.117 0.105 1 98.62 369 ALA A N 1
ATOM 2871 C CA . ALA A 1 369 ? 15.938 -13.539 0.417 1 98.62 369 ALA A CA 1
ATOM 2872 C C . ALA A 1 369 ? 14.586 -14.227 0.521 1 98.62 369 ALA A C 1
ATOM 2874 O O . ALA A 1 369 ? 13.586 -13.594 0.87 1 98.62 369 ALA A O 1
ATOM 2875 N N . GLY A 1 370 ? 14.617 -15.508 0.141 1 97.38 370 GLY A N 1
ATOM 2876 C CA . GLY A 1 370 ? 13.32 -16.172 0.035 1 97.38 370 GLY A CA 1
ATOM 2877 C C . GLY A 1 370 ? 13.148 -17.297 1.024 1 97.38 370 GLY A C 1
ATOM 2878 O O . GLY A 1 370 ? 13.766 -17.312 2.088 1 97.38 370 GLY A O 1
ATOM 2879 N N . TYR A 1 371 ? 12.25 -18.266 0.762 1 97.12 371 TYR A N 1
ATOM 2880 C CA . TYR A 1 371 ? 11.719 -19.312 1.615 1 97.12 371 TYR A CA 1
ATOM 2881 C C . TYR A 1 371 ? 12.836 -20.156 2.205 1 97.12 371 TYR A C 1
ATOM 2883 O O . TYR A 1 371 ? 13.578 -20.812 1.471 1 97.12 371 TYR A O 1
ATOM 2891 N N . CYS A 1 372 ? 13.039 -20 3.488 1 97.81 372 CYS A N 1
ATOM 2892 C CA . CYS A 1 372 ? 13.922 -20.828 4.305 1 97.81 372 CYS A CA 1
ATOM 2893 C C . CYS A 1 372 ? 15.352 -20.781 3.779 1 97.81 372 CYS A C 1
ATOM 2895 O O . CYS A 1 372 ? 16.047 -21.797 3.781 1 97.81 372 CYS A O 1
ATOM 2897 N N . ALA A 1 373 ? 15.719 -19.641 3.219 1 98.19 373 ALA A N 1
ATOM 2898 C CA . ALA A 1 373 ? 17.141 -19.453 2.941 1 98.19 373 ALA A CA 1
ATOM 2899 C C . ALA A 1 373 ? 17.953 -19.484 4.23 1 98.19 373 ALA A C 1
ATOM 2901 O O . ALA A 1 373 ? 17.906 -18.531 5.027 1 98.19 373 ALA A O 1
ATOM 2902 N N . ALA A 1 374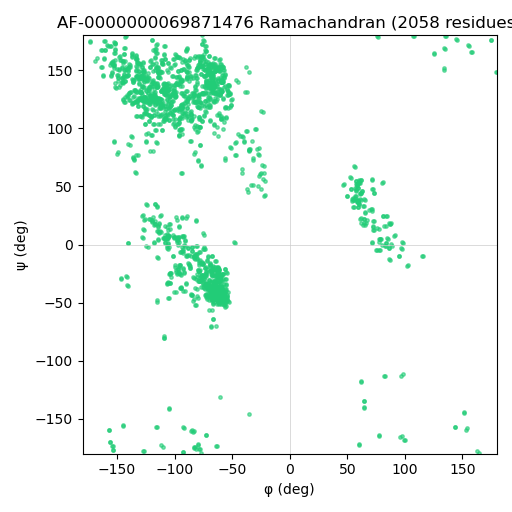 ? 18.766 -20.453 4.438 1 96.44 374 ALA A N 1
ATOM 2903 C CA . ALA A 1 374 ? 19.344 -20.75 5.746 1 96.44 374 ALA A CA 1
ATOM 2904 C C . ALA A 1 374 ? 20.406 -19.719 6.125 1 96.44 374 ALA A C 1
ATOM 2906 O O . ALA A 1 374 ? 20.594 -19.422 7.305 1 96.44 374 ALA A O 1
ATOM 2907 N N . GLY A 1 375 ? 21.109 -19.234 5.098 1 94.38 375 GLY A N 1
ATOM 2908 C CA . GLY A 1 375 ? 22.094 -18.188 5.34 1 94.38 375 GLY A CA 1
ATOM 2909 C C . GLY A 1 375 ? 23.391 -18.703 5.945 1 94.38 375 GLY A C 1
ATOM 2910 O O . GLY A 1 375 ? 23.609 -19.922 5.996 1 94.38 375 GLY A O 1
ATOM 2911 N N . PRO A 1 376 ? 24.219 -17.766 6.5 1 98.44 376 PRO A N 1
ATOM 2912 C CA . PRO A 1 376 ? 23.969 -16.344 6.352 1 98.44 376 PRO A CA 1
ATOM 2913 C C . PRO A 1 376 ? 24.016 -15.883 4.895 1 98.44 376 PRO A C 1
ATOM 2915 O O . PRO A 1 376 ? 24.562 -16.578 4.039 1 98.44 376 PRO A O 1
ATOM 2918 N N . ASN A 1 377 ? 23.312 -14.828 4.535 1 98.94 377 ASN A N 1
ATOM 2919 C CA . ASN A 1 377 ? 23.359 -14.117 3.258 1 98.94 377 ASN A CA 1
ATOM 2920 C C . ASN A 1 377 ? 23.562 -12.617 3.457 1 98.94 377 ASN A C 1
ATOM 2922 O O . ASN A 1 377 ? 23.078 -12.055 4.441 1 98.94 377 ASN A O 1
ATOM 2926 N N . ALA A 1 378 ? 24.312 -11.984 2.541 1 98.94 378 ALA A N 1
ATOM 2927 C CA . ALA A 1 378 ? 24.656 -10.586 2.779 1 98.94 378 ALA A CA 1
ATOM 2928 C C . ALA A 1 378 ? 24.453 -9.75 1.519 1 98.94 378 ALA A C 1
ATOM 2930 O O . ALA A 1 378 ? 24.812 -10.18 0.42 1 98.94 378 ALA A O 1
ATOM 2931 N N . PHE A 1 379 ? 23.812 -8.633 1.645 1 98.94 379 PHE A N 1
ATOM 2932 C CA . PHE A 1 379 ? 23.797 -7.539 0.681 1 98.94 379 PHE A CA 1
ATOM 2933 C C . PHE A 1 379 ? 24.656 -6.375 1.158 1 98.94 379 PHE A C 1
ATOM 2935 O O . PHE A 1 379 ? 24.375 -5.781 2.203 1 98.94 379 PHE A O 1
ATOM 2942 N N . VAL A 1 380 ? 25.688 -6.059 0.421 1 98.69 380 VAL A N 1
ATOM 2943 C CA . VAL A 1 380 ? 26.672 -5.082 0.88 1 98.69 380 VAL A CA 1
ATOM 2944 C C . VAL A 1 380 ? 26.797 -3.961 -0.146 1 98.69 380 VAL A C 1
ATOM 2946 O O . VAL A 1 380 ? 27.109 -4.211 -1.314 1 98.69 380 VAL A O 1
ATOM 2949 N N . GLN A 1 381 ? 26.578 -2.768 0.249 1 97.75 381 GLN A N 1
ATOM 2950 C CA . GLN A 1 381 ? 26.688 -1.572 -0.581 1 97.75 381 GLN A CA 1
ATOM 2951 C C . GLN A 1 381 ? 25.797 -1.689 -1.823 1 97.75 381 GLN A C 1
ATOM 2953 O O . GLN A 1 381 ? 26.312 -1.716 -2.947 1 97.75 381 GLN A O 1
ATOM 2958 N N . CYS A 1 382 ? 24.516 -1.687 -1.627 1 98.81 382 CYS A N 1
ATOM 2959 C CA . CYS A 1 382 ? 23.516 -1.799 -2.689 1 98.81 382 CYS A CA 1
ATOM 2960 C C . CYS A 1 382 ? 22.547 -0.627 -2.654 1 98.81 382 CYS A C 1
ATOM 2962 O O . CYS A 1 382 ? 22.203 -0.137 -1.578 1 98.81 382 CYS A O 1
ATOM 2964 N N . ASP A 1 383 ? 22.172 -0.124 -3.836 1 98.56 383 ASP A N 1
ATOM 2965 C CA . ASP A 1 383 ? 21.234 0.984 -3.934 1 98.56 383 ASP A CA 1
ATOM 2966 C C . ASP A 1 383 ? 20.062 0.63 -4.852 1 98.56 383 ASP A C 1
ATOM 2968 O O . ASP A 1 383 ? 20.25 -0.057 -5.859 1 98.56 383 ASP A O 1
ATOM 2972 N N . SER A 1 384 ? 18.922 1.037 -4.469 1 98.56 384 SER A N 1
ATOM 2973 C CA . SER A 1 384 ? 17.781 0.975 -5.379 1 98.56 384 SER A CA 1
ATOM 2974 C C . SER A 1 384 ? 17.25 2.367 -5.688 1 98.56 384 SER A C 1
ATOM 2976 O O . SER A 1 384 ? 17.578 3.334 -4.996 1 98.56 384 SER A O 1
ATOM 2978 N N . TYR A 1 385 ? 16.5 2.486 -6.766 1 97.81 385 TYR A N 1
ATOM 2979 C CA . TYR A 1 385 ? 15.852 3.734 -7.152 1 97.81 385 TYR A CA 1
ATOM 2980 C C . TYR A 1 385 ? 14.398 3.496 -7.543 1 97.81 385 TYR A C 1
ATOM 2982 O O . TYR A 1 385 ? 14.109 2.656 -8.398 1 97.81 385 TYR A O 1
ATOM 2990 N N . GLU A 1 386 ? 13.414 4.203 -6.883 1 97.38 386 GLU A N 1
ATOM 2991 C CA . GLU A 1 386 ? 11.984 4.152 -7.16 1 97.38 386 GLU A CA 1
ATOM 2992 C C . GLU A 1 386 ? 11.43 2.742 -6.969 1 97.38 386 GLU A C 1
ATOM 2994 O O . GLU A 1 386 ? 10.781 2.197 -7.863 1 97.38 386 GLU A O 1
ATOM 2999 N N . SER A 1 387 ? 11.695 2.156 -5.789 1 98.31 387 SER A N 1
ATOM 3000 C CA . SER A 1 387 ? 11.219 0.818 -5.453 1 98.31 387 SER A CA 1
ATOM 3001 C C . SER A 1 387 ? 9.703 0.791 -5.289 1 98.31 387 SER A C 1
ATOM 3003 O O . SER A 1 387 ? 9.109 1.737 -4.766 1 98.31 387 SER A O 1
ATOM 3005 N N . PHE A 1 388 ? 9.039 -0.326 -5.684 1 97.81 388 PHE A N 1
ATOM 3006 C CA . PHE A 1 388 ? 7.59 -0.466 -5.594 1 97.81 388 PHE A CA 1
ATOM 3007 C C . PHE A 1 388 ? 7.199 -1.308 -4.383 1 97.81 388 PHE A C 1
ATOM 3009 O O . PHE A 1 388 ? 6.027 -1.354 -4.004 1 97.81 388 PHE A O 1
ATOM 3016 N N . GLY A 1 389 ? 8.133 -1.91 -3.752 1 97.94 389 GLY A N 1
ATOM 3017 C CA . GLY A 1 389 ? 7.93 -2.73 -2.57 1 97.94 389 GLY A CA 1
ATOM 3018 C C . GLY A 1 389 ? 9.156 -2.812 -1.681 1 97.94 389 GLY A C 1
ATOM 3019 O O . GLY A 1 389 ? 10.18 -2.182 -1.963 1 97.94 389 GLY A O 1
ATOM 3020 N N . PHE A 1 390 ? 9.117 -3.641 -0.646 1 98.5 390 PHE A N 1
ATOM 3021 C CA . PHE A 1 390 ? 10.18 -3.635 0.349 1 98.5 390 PHE A CA 1
ATOM 3022 C C . PHE A 1 390 ? 11.297 -4.594 -0.047 1 98.5 390 PHE A C 1
ATOM 3024 O O . PHE A 1 390 ? 11.078 -5.52 -0.834 1 98.5 390 PHE A O 1
ATOM 3031 N N . SER A 1 391 ? 12.5 -4.379 0.394 1 98.81 391 SER A N 1
ATOM 3032 C CA . SER A 1 391 ? 13.609 -5.32 0.389 1 98.81 391 SER A CA 1
ATOM 3033 C C . SER A 1 391 ? 13.75 -6.016 1.739 1 98.81 391 SER A C 1
ATOM 3035 O O . SER A 1 391 ? 13.359 -5.465 2.77 1 98.81 391 SER A O 1
ATOM 3037 N N . GLY A 1 392 ? 14.18 -7.129 1.821 1 98.56 392 GLY A N 1
ATOM 3038 C CA . GLY A 1 392 ? 14.281 -8 2.98 1 98.56 392 GLY A CA 1
ATOM 3039 C C . GLY A 1 392 ? 14.023 -9.461 2.654 1 98.56 392 GLY A C 1
ATOM 3040 O O . GLY A 1 392 ? 14.305 -9.914 1.542 1 98.56 392 GLY A O 1
ATOM 3041 N N . SER A 1 393 ? 13.656 -10.172 3.639 1 97.69 393 SER A N 1
ATOM 3042 C CA . SER A 1 393 ? 13.156 -11.516 3.373 1 97.69 393 SER A CA 1
ATOM 3043 C C . SER A 1 393 ? 11.703 -11.477 2.91 1 97.69 393 SER A C 1
ATOM 3045 O O . SER A 1 393 ? 10.844 -10.922 3.592 1 97.69 393 SER A O 1
ATOM 3047 N N . ILE A 1 394 ? 11.422 -12 1.771 1 97.75 394 ILE A N 1
ATOM 3048 C CA . ILE A 1 394 ? 10.125 -11.789 1.15 1 97.75 394 ILE A CA 1
ATOM 3049 C C . ILE A 1 394 ? 9.273 -13.047 1.277 1 97.75 394 ILE A C 1
ATOM 3051 O O . ILE A 1 394 ? 8.242 -13.18 0.614 1 97.75 394 ILE A O 1
ATOM 3055 N N . ASP A 1 395 ? 9.75 -14.031 2.023 1 97.44 395 ASP A N 1
ATOM 3056 C CA . ASP A 1 395 ? 9.031 -15.25 2.367 1 97.44 395 ASP A CA 1
ATOM 3057 C C . ASP A 1 395 ? 9.375 -15.711 3.781 1 97.44 395 ASP A C 1
ATOM 3059 O O . ASP A 1 395 ? 9.836 -14.922 4.605 1 97.44 395 ASP A O 1
ATOM 3063 N N . ALA A 1 396 ? 9.227 -17 4.094 1 97.94 396 ALA A N 1
ATOM 3064 C CA . ALA A 1 396 ? 9.258 -17.5 5.469 1 97.94 396 ALA A CA 1
ATOM 3065 C C . ALA A 1 396 ? 10.68 -17.844 5.895 1 97.94 396 ALA A C 1
ATOM 3067 O O . ALA A 1 396 ? 11.406 -18.531 5.172 1 97.94 396 ALA A O 1
ATOM 3068 N N . TRP A 1 397 ? 11.156 -17.297 6.977 1 97.75 397 TRP A N 1
ATOM 3069 C CA . TRP A 1 397 ? 12.195 -17.797 7.863 1 97.75 397 TRP A CA 1
ATOM 3070 C C . TRP A 1 397 ? 13.539 -17.859 7.141 1 97.75 397 TRP A C 1
ATOM 3072 O O . TRP A 1 397 ? 14.234 -18.875 7.203 1 97.75 397 TRP A O 1
ATOM 3082 N N . ALA A 1 398 ? 13.82 -16.875 6.309 1 98.31 398 ALA A N 1
ATOM 3083 C CA . ALA A 1 398 ? 15.164 -16.688 5.773 1 98.31 398 ALA A CA 1
ATOM 3084 C C . ALA A 1 398 ? 16.062 -15.992 6.785 1 98.31 398 ALA A C 1
ATOM 3086 O O . ALA A 1 398 ? 16.172 -14.766 6.797 1 98.31 398 ALA A O 1
ATOM 3087 N N . CYS A 1 399 ? 16.859 -16.719 7.527 1 98.12 399 CYS A N 1
ATOM 3088 C CA . CYS A 1 399 ? 17.5 -16.188 8.719 1 98.12 399 CYS A CA 1
ATOM 3089 C C . CYS A 1 399 ? 18.953 -15.836 8.445 1 98.12 399 CYS A C 1
ATOM 3091 O O . CYS A 1 399 ? 19.562 -16.375 7.508 1 98.12 399 CYS A O 1
ATOM 3093 N N . GLY A 1 400 ? 19.469 -14.992 9.281 1 98.5 400 GLY A N 1
ATOM 3094 C CA . GLY A 1 400 ? 20.859 -14.594 9.18 1 98.5 400 GLY A CA 1
ATOM 3095 C C . GLY A 1 400 ? 21.141 -13.695 7.996 1 98.5 400 GLY A C 1
ATOM 3096 O O . GLY A 1 400 ? 22.125 -13.891 7.285 1 98.5 400 GLY A O 1
ATOM 3097 N N . LEU A 1 401 ? 20.328 -12.664 7.812 1 98.62 401 LEU A N 1
ATOM 3098 C CA . LEU A 1 401 ? 20.469 -11.742 6.691 1 98.62 401 LEU A CA 1
ATOM 3099 C C . LEU A 1 401 ? 21.203 -10.477 7.121 1 98.62 401 LEU A C 1
ATOM 3101 O O . LEU A 1 401 ? 20.953 -9.945 8.203 1 98.62 401 LEU A O 1
ATOM 3105 N N . LEU A 1 402 ? 22.047 -10.047 6.289 1 98.88 402 LEU A N 1
ATOM 3106 C CA . LEU A 1 402 ? 22.734 -8.781 6.512 1 98.88 402 LEU A CA 1
ATOM 3107 C C . LEU A 1 402 ? 22.438 -7.793 5.387 1 98.88 402 LEU A C 1
ATOM 3109 O O . LEU A 1 402 ? 22.562 -8.133 4.207 1 98.88 402 LEU A O 1
ATOM 3113 N N . PHE A 1 403 ? 21.984 -6.688 5.715 1 98.94 403 PHE A N 1
ATOM 3114 C CA . PHE A 1 403 ? 22 -5.504 4.863 1 98.94 403 PHE A CA 1
ATOM 3115 C C . PHE A 1 403 ? 23.031 -4.492 5.359 1 98.94 403 PHE A C 1
ATOM 3117 O O . PHE A 1 403 ? 22.891 -3.951 6.457 1 98.94 403 PHE A O 1
ATOM 3124 N N . ASP A 1 404 ? 24.047 -4.324 4.613 1 98.69 404 ASP A N 1
ATOM 3125 C CA . ASP A 1 404 ? 25.203 -3.527 4.992 1 98.69 404 ASP A CA 1
ATOM 3126 C C . ASP A 1 404 ? 25.422 -2.381 4.008 1 98.69 404 ASP A C 1
ATOM 3128 O O . ASP A 1 404 ? 25.844 -2.602 2.871 1 98.69 404 ASP A O 1
ATOM 3132 N N . VAL A 1 405 ? 25.172 -1.119 4.457 1 97.88 405 VAL A N 1
ATOM 3133 C CA . VAL A 1 405 ? 25.297 0.055 3.6 1 97.88 405 VAL A CA 1
ATOM 3134 C C . VAL A 1 405 ? 24.359 -0.09 2.398 1 97.88 405 VAL A C 1
ATOM 3136 O O . VAL A 1 405 ? 24.797 0.004 1.25 1 97.88 405 VAL A O 1
ATOM 3139 N N . VAL A 1 406 ? 23.094 -0.401 2.67 1 98.69 406 VAL A N 1
ATOM 3140 C CA . VAL A 1 406 ? 22.078 -0.565 1.636 1 98.69 406 VAL A CA 1
ATOM 3141 C C . VAL A 1 406 ? 21.094 0.599 1.691 1 98.69 406 VAL A C 1
ATOM 3143 O O . VAL A 1 406 ? 20.609 0.959 2.768 1 98.69 406 VAL A O 1
ATOM 3146 N N . ASN A 1 407 ? 20.844 1.215 0.583 1 98.25 407 ASN A N 1
ATOM 3147 C CA . ASN A 1 407 ? 19.938 2.354 0.496 1 98.25 407 ASN A CA 1
ATOM 3148 C C . ASN A 1 407 ? 18.75 2.062 -0.433 1 98.25 407 ASN A C 1
ATOM 3150 O O . ASN A 1 407 ? 18.938 1.856 -1.633 1 98.25 407 ASN A O 1
ATOM 3154 N N . ILE A 1 408 ? 17.578 2.049 0.15 1 98.75 408 ILE A N 1
ATOM 3155 C CA . ILE A 1 408 ? 16.359 1.799 -0.613 1 98.75 408 ILE A CA 1
ATOM 3156 C C . ILE A 1 408 ? 15.617 3.113 -0.851 1 98.75 408 ILE A C 1
ATOM 3158 O O . ILE A 1 408 ? 15.188 3.77 0.099 1 98.75 408 ILE A O 1
ATOM 3162 N N . ASP A 1 409 ? 15.43 3.471 -2.09 1 97.94 409 ASP A N 1
ATOM 3163 C CA . ASP A 1 409 ? 14.711 4.688 -2.447 1 97.94 409 ASP A CA 1
ATOM 3164 C C . ASP A 1 409 ? 13.234 4.398 -2.701 1 97.94 409 ASP A C 1
ATOM 3166 O O . ASP A 1 409 ? 12.891 3.615 -3.592 1 97.94 409 ASP A O 1
ATOM 3170 N N . GLY A 1 410 ? 12.422 4.996 -1.855 1 97.25 410 GLY A N 1
ATOM 3171 C CA . GLY A 1 410 ? 11 5.016 -2.174 1 97.25 410 GLY A CA 1
ATOM 3172 C C . GLY A 1 410 ? 10.219 3.922 -1.472 1 97.25 410 GLY A C 1
ATOM 3173 O O . GLY A 1 410 ? 8.992 3.861 -1.582 1 97.25 410 GLY A O 1
ATOM 3174 N N . HIS A 1 411 ? 10.906 3.02 -0.706 1 98.31 411 HIS A N 1
ATOM 3175 C CA . HIS A 1 411 ? 10.148 1.991 0 1 98.31 411 HIS A CA 1
ATOM 3176 C C . HIS A 1 411 ? 10.93 1.457 1.196 1 98.31 411 HIS A C 1
ATOM 3178 O O . HIS A 1 411 ? 11.859 2.111 1.68 1 98.31 411 HIS A O 1
ATOM 3184 N N . ASN A 1 412 ? 10.641 0.277 1.74 1 98.62 412 ASN A N 1
ATOM 3185 C CA . ASN A 1 412 ? 11.062 -0.103 3.084 1 98.62 412 ASN A CA 1
ATOM 3186 C C . ASN A 1 412 ? 12.164 -1.158 3.047 1 98.62 412 ASN A C 1
ATOM 3188 O O . ASN A 1 412 ? 12.391 -1.786 2.012 1 98.62 412 ASN A O 1
ATOM 3192 N N . LEU A 1 413 ? 12.891 -1.277 4.094 1 98.81 413 LEU A N 1
ATOM 3193 C CA . LEU A 1 413 ? 13.586 -2.477 4.547 1 98.81 413 LEU A CA 1
ATOM 3194 C C . LEU A 1 413 ? 12.805 -3.176 5.652 1 98.81 413 LEU A C 1
ATOM 3196 O O . LEU A 1 413 ? 12.383 -2.537 6.621 1 98.81 413 LEU A O 1
ATOM 3200 N N . SER A 1 414 ? 12.609 -4.535 5.488 1 98.69 414 SER A N 1
ATOM 3201 C CA . SER A 1 414 ? 11.625 -5.098 6.406 1 98.69 414 SER A CA 1
ATOM 3202 C C . SER A 1 414 ? 12.094 -6.434 6.973 1 98.69 414 SER A C 1
ATOM 3204 O O . SER A 1 414 ? 12.406 -7.355 6.219 1 98.69 414 SER A O 1
ATOM 3206 N N . PHE A 1 415 ? 12.227 -6.559 8.281 1 98.75 415 PHE A N 1
ATOM 3207 C CA . PHE A 1 415 ? 12.195 -7.758 9.109 1 98.75 415 PHE A CA 1
ATOM 3208 C C . PHE A 1 415 ? 10.922 -7.812 9.945 1 98.75 415 PHE A C 1
ATOM 3210 O O . PHE A 1 415 ? 10.773 -7.055 10.906 1 98.75 415 PHE A O 1
ATOM 3217 N N . LYS A 1 416 ? 9.984 -8.695 9.57 1 98.5 416 LYS A N 1
ATOM 3218 C CA . LYS A 1 416 ? 8.711 -8.672 10.281 1 98.5 416 LYS A CA 1
ATOM 3219 C C . LYS A 1 416 ? 7.918 -9.945 10.039 1 98.5 416 LYS A C 1
ATOM 3221 O O . LYS A 1 416 ? 8.344 -10.812 9.266 1 98.5 416 LYS A O 1
ATOM 3226 N N . ASN A 1 417 ? 6.863 -10.148 10.836 1 98.19 417 ASN A N 1
ATOM 3227 C CA . ASN A 1 417 ? 5.863 -11.188 10.57 1 98.19 417 ASN A CA 1
ATOM 3228 C C . ASN A 1 417 ? 4.938 -10.789 9.422 1 98.19 417 ASN A C 1
ATOM 3230 O O . ASN A 1 417 ? 4.141 -9.859 9.555 1 98.19 417 ASN A O 1
ATOM 3234 N N . LEU A 1 418 ? 5.035 -11.453 8.32 1 98.06 418 LEU A N 1
ATOM 3235 C CA . LEU A 1 418 ? 4.23 -11.141 7.145 1 98.06 418 LEU A CA 1
ATOM 3236 C C . LEU A 1 418 ? 2.836 -11.75 7.262 1 98.06 418 LEU A C 1
ATOM 3238 O O . LEU A 1 418 ? 1.966 -11.477 6.43 1 98.06 418 LEU A O 1
ATOM 3242 N N . GLY A 1 419 ? 2.604 -12.578 8.281 1 97.38 419 GLY A N 1
ATOM 3243 C CA . GLY A 1 419 ? 1.298 -13.172 8.508 1 97.38 419 GLY A CA 1
ATOM 3244 C C . GLY A 1 419 ? 0.864 -14.109 7.398 1 97.38 419 GLY A C 1
ATOM 3245 O O . GLY A 1 419 ? 1.631 -14.977 6.977 1 97.38 419 GLY A O 1
ATOM 3246 N N . GLN A 1 420 ? -0.317 -13.984 6.992 1 96.5 420 GLN A N 1
ATOM 3247 C CA . GLN A 1 420 ? -0.875 -14.883 5.984 1 96.5 420 GLN A CA 1
ATOM 3248 C C . GLN A 1 420 ? -0.357 -14.539 4.59 1 96.5 420 GLN A C 1
ATOM 3250 O O . GLN A 1 420 ? -0.499 -15.328 3.656 1 96.5 420 GLN A O 1
ATOM 3255 N N . ASP A 1 421 ? 0.236 -13.359 4.418 1 95.56 421 ASP A N 1
ATOM 3256 C CA . ASP A 1 421 ? 0.678 -12.93 3.092 1 95.56 421 ASP A CA 1
ATOM 3257 C C . ASP A 1 421 ? 1.708 -13.898 2.52 1 95.56 421 ASP A C 1
ATOM 3259 O O . ASP A 1 421 ? 2.398 -14.594 3.27 1 95.56 421 ASP A O 1
ATOM 3263 N N . LYS A 1 422 ? 1.771 -13.906 1.191 1 96 422 LYS A N 1
ATOM 3264 C CA . LYS A 1 422 ? 2.678 -14.805 0.477 1 96 422 LYS A CA 1
ATOM 3265 C C . LYS A 1 422 ? 2.412 -16.266 0.841 1 96 422 LYS A C 1
ATOM 3267 O O . LYS A 1 422 ? 3.344 -17.016 1.127 1 96 422 LYS A O 1
ATOM 3272 N N . ASN A 1 423 ? 1.112 -16.594 0.917 1 94.69 423 ASN A N 1
ATOM 3273 C CA . ASN A 1 423 ? 0.64 -17.938 1.186 1 94.69 423 ASN A CA 1
ATOM 3274 C C . ASN A 1 423 ? 1.1 -18.438 2.555 1 94.69 423 ASN A C 1
ATOM 3276 O O . ASN A 1 423 ? 1.641 -19.531 2.672 1 94.69 423 ASN A O 1
ATOM 3280 N N . GLY A 1 424 ? 1.003 -17.594 3.584 1 96.5 424 GLY A N 1
ATOM 3281 C CA . GLY A 1 424 ? 1.316 -17.938 4.965 1 96.5 424 GLY A CA 1
ATOM 3282 C C . GLY A 1 424 ? 2.803 -17.891 5.266 1 96.5 424 GLY A C 1
ATOM 3283 O O . GLY A 1 424 ? 3.359 -18.859 5.793 1 96.5 424 GLY A O 1
ATOM 3284 N N . ALA A 1 425 ? 3.463 -16.797 4.984 1 97.56 425 ALA A N 1
ATOM 3285 C CA . ALA A 1 425 ? 4.906 -16.688 5.18 1 97.56 425 ALA A CA 1
ATOM 3286 C C . ALA A 1 425 ? 5.254 -16.625 6.664 1 97.56 425 ALA A C 1
ATOM 3288 O O . ALA A 1 425 ? 6.258 -17.188 7.098 1 97.56 425 ALA A O 1
ATOM 3289 N N . GLY A 1 426 ? 4.359 -15.906 7.484 1 98.12 426 GLY A N 1
ATOM 3290 C CA . GLY A 1 426 ? 4.699 -15.719 8.891 1 98.12 426 GLY A CA 1
ATOM 3291 C C . GLY A 1 426 ? 5.949 -14.883 9.094 1 98.12 426 GLY A C 1
ATOM 3292 O O . GLY A 1 426 ? 6.145 -13.867 8.422 1 98.12 426 GLY A O 1
ATOM 3293 N N . TRP A 1 427 ? 6.805 -15.242 10.07 1 98.5 427 TRP A N 1
ATOM 3294 C CA . TRP A 1 427 ? 8.062 -14.531 10.289 1 98.5 427 TRP A CA 1
ATOM 3295 C C . TRP A 1 427 ? 9.008 -14.719 9.109 1 98.5 427 TRP A C 1
ATOM 3297 O O . TRP A 1 427 ? 9.359 -15.844 8.758 1 98.5 427 TRP A O 1
ATOM 3307 N N . ASN A 1 428 ? 9.391 -13.633 8.57 1 98.44 428 ASN A N 1
ATOM 3308 C CA . ASN A 1 428 ? 10.188 -13.742 7.355 1 98.44 428 ASN A CA 1
ATOM 3309 C C . ASN A 1 428 ? 11.656 -13.977 7.664 1 98.44 428 ASN A C 1
ATOM 3311 O O . ASN A 1 428 ? 12.383 -14.547 6.852 1 98.44 428 ASN A O 1
ATOM 3315 N N . THR A 1 429 ? 12.141 -13.461 8.867 1 98.56 429 THR A N 1
ATOM 3316 C CA . THR A 1 429 ? 13.547 -13.648 9.172 1 98.56 429 THR A CA 1
ATOM 3317 C C . THR A 1 429 ? 13.789 -13.594 10.68 1 98.56 429 THR A C 1
ATOM 3319 O O . THR A 1 429 ? 12.867 -13.312 11.445 1 98.56 429 THR A O 1
ATOM 3322 N N . ALA A 1 430 ? 15.008 -13.93 11.117 1 98.38 430 ALA A N 1
ATOM 3323 C CA . ALA A 1 430 ? 15.508 -13.828 12.484 1 98.38 430 ALA A CA 1
ATOM 3324 C C . ALA A 1 430 ? 17.031 -13.727 12.5 1 98.38 430 ALA A C 1
ATOM 3326 O O . ALA A 1 430 ? 17.703 -14.188 11.578 1 98.38 430 ALA A O 1
ATOM 3327 N N . ASN A 1 431 ? 17.469 -13.102 13.617 1 98.56 431 ASN A N 1
ATOM 3328 C CA . ASN A 1 431 ? 18.906 -12.945 13.805 1 98.56 431 ASN A CA 1
ATOM 3329 C C . ASN A 1 431 ? 19.547 -12.227 12.633 1 98.56 431 ASN A C 1
ATOM 3331 O O . ASN A 1 431 ? 20.656 -12.578 12.211 1 98.56 431 ASN A O 1
ATOM 3335 N N . SER A 1 432 ? 18.859 -11.242 12.102 1 98.75 432 SER A N 1
ATOM 3336 C CA . SER A 1 432 ? 19.312 -10.461 10.953 1 98.75 432 SER A CA 1
ATOM 3337 C C . SER A 1 432 ? 19.688 -9.047 11.367 1 98.75 432 SER A C 1
ATOM 3339 O O . SER A 1 432 ? 19.359 -8.602 12.469 1 98.75 432 SER A O 1
ATOM 3341 N N . LEU A 1 433 ? 20.422 -8.359 10.492 1 98.75 433 LEU A N 1
ATOM 3342 C CA . LEU A 1 433 ? 21.016 -7.082 10.891 1 98.75 433 LEU A CA 1
ATOM 3343 C C . LEU A 1 433 ? 20.953 -6.078 9.742 1 98.75 433 LEU A C 1
ATOM 3345 O O . LEU A 1 433 ? 21.359 -6.387 8.617 1 98.75 433 LEU A O 1
ATOM 3349 N N . PHE A 1 434 ? 20.422 -4.879 10.039 1 98.75 434 PHE A N 1
ATOM 3350 C CA . PHE A 1 434 ? 20.609 -3.691 9.219 1 98.75 434 PHE A CA 1
ATOM 3351 C C . PHE A 1 434 ? 21.766 -2.855 9.734 1 98.75 434 PHE A C 1
ATOM 3353 O O . PHE A 1 434 ? 21.75 -2.385 10.875 1 98.75 434 PHE A O 1
ATOM 3360 N N . TRP A 1 435 ? 22.781 -2.709 8.922 1 98.44 435 TRP A N 1
ATOM 3361 C CA . TRP A 1 435 ? 23.938 -1.91 9.312 1 98.44 435 TRP A CA 1
ATOM 3362 C C . TRP A 1 435 ? 24.109 -0.715 8.383 1 98.44 435 TRP A C 1
ATOM 3364 O O . TRP A 1 435 ? 24.422 -0.881 7.195 1 98.44 435 TRP A O 1
ATOM 3374 N N . GLN A 1 436 ? 23.891 0.526 8.867 1 96.69 436 GLN A N 1
ATOM 3375 C CA . GLN A 1 436 ? 24.094 1.757 8.109 1 96.69 436 GLN A CA 1
ATOM 3376 C C . GLN A 1 436 ? 23.266 1.76 6.832 1 96.69 436 GLN A C 1
ATOM 3378 O O . GLN A 1 436 ? 23.797 1.954 5.738 1 96.69 436 GLN A O 1
ATOM 3383 N N . CYS A 1 437 ? 21.938 1.553 7.008 1 98.5 437 CYS A N 1
ATOM 3384 C CA . CYS A 1 437 ? 21.016 1.495 5.883 1 98.5 437 CYS A CA 1
ATOM 3385 C C . CYS A 1 437 ? 20.094 2.709 5.879 1 98.5 437 CYS A C 1
ATOM 3387 O O . CYS A 1 437 ? 19.922 3.373 6.902 1 98.5 437 CYS A O 1
ATOM 3389 N N . THR A 1 438 ? 19.578 3.027 4.742 1 98 438 THR A N 1
ATOM 3390 C CA . THR A 1 438 ? 18.547 4.047 4.586 1 98 438 THR A CA 1
ATOM 3391 C C . THR A 1 438 ? 17.344 3.488 3.832 1 98 438 THR A C 1
ATOM 3393 O O . THR A 1 438 ? 17.5 2.695 2.9 1 98 438 THR A O 1
ATOM 3396 N N . ALA A 1 439 ? 16.156 3.859 4.184 1 98.62 439 ALA A N 1
ATOM 3397 C CA . ALA A 1 439 ? 14.906 3.477 3.527 1 98.62 439 ALA A CA 1
ATOM 3398 C C . ALA A 1 439 ? 13.781 4.445 3.881 1 98.62 439 ALA A C 1
ATOM 3400 O O . ALA A 1 439 ? 13.938 5.297 4.758 1 98.62 439 ALA A O 1
ATOM 3401 N N . ALA A 1 440 ? 12.664 4.367 3.164 1 98.25 440 ALA A N 1
ATOM 3402 C CA . ALA A 1 440 ? 11.508 5.145 3.592 1 98.25 440 ALA A CA 1
ATOM 3403 C C . ALA A 1 440 ? 11.117 4.805 5.027 1 98.25 440 ALA A C 1
ATOM 3405 O O . ALA A 1 440 ? 10.852 5.699 5.836 1 98.25 440 ALA A O 1
ATOM 3406 N N . GLU A 1 441 ? 11.102 3.543 5.242 1 98.31 441 GLU A N 1
ATOM 3407 C CA . GLU A 1 441 ? 10.867 3.018 6.586 1 98.31 441 GLU A CA 1
ATOM 3408 C C . GLU A 1 441 ? 11.68 1.747 6.824 1 98.31 441 GLU A C 1
ATOM 3410 O O . GLU A 1 441 ? 11.891 0.954 5.906 1 98.31 441 GLU A O 1
ATOM 3415 N N . ILE A 1 442 ? 12.242 1.603 7.988 1 98.69 442 ILE A N 1
ATOM 3416 C CA . ILE A 1 442 ? 12.859 0.354 8.422 1 98.69 442 ILE A CA 1
ATOM 3417 C C . ILE A 1 442 ? 11.969 -0.329 9.461 1 98.69 442 ILE A C 1
ATOM 3419 O O . ILE A 1 442 ? 11.727 0.223 10.531 1 98.69 442 ILE A O 1
ATOM 3423 N N . GLU A 1 443 ? 11.43 -1.417 9.07 1 98.62 443 GLU A N 1
ATOM 3424 C CA . GLU A 1 443 ? 10.641 -2.275 9.953 1 98.62 443 GLU A CA 1
ATOM 3425 C C . GLU A 1 443 ? 11.492 -3.404 10.523 1 98.62 443 GLU A C 1
ATOM 3427 O O . GLU A 1 443 ? 11.891 -4.32 9.797 1 98.62 443 GLU A O 1
ATOM 3432 N N . CYS A 1 444 ? 11.805 -3.322 11.758 1 98.62 444 CYS A N 1
ATOM 3433 C CA . CYS A 1 444 ? 12.672 -4.285 12.422 1 98.62 444 CYS A CA 1
ATOM 3434 C C . CYS A 1 444 ? 11.984 -4.887 13.641 1 98.62 444 CYS A C 1
ATOM 3436 O O . CYS A 1 444 ? 12.078 -4.348 14.75 1 98.62 444 CYS A O 1
ATOM 3438 N N . TYR A 1 445 ? 11.258 -5.934 13.453 1 98.19 445 TYR A N 1
ATOM 3439 C CA . TYR A 1 445 ? 10.57 -6.688 14.492 1 98.19 445 TYR A CA 1
ATOM 3440 C C . TYR A 1 445 ? 11.32 -7.973 14.82 1 98.19 445 TYR A C 1
ATOM 3442 O O . TYR A 1 445 ? 12.055 -8.508 13.984 1 98.19 445 TYR A O 1
ATOM 3450 N N . ALA A 1 446 ? 11.188 -8.453 16.016 1 97.81 446 ALA A N 1
ATOM 3451 C CA . ALA A 1 446 ? 11.859 -9.688 16.438 1 97.81 446 ALA A CA 1
ATOM 3452 C C . ALA A 1 446 ? 10.852 -10.75 16.844 1 97.81 446 ALA A C 1
ATOM 3454 O O . ALA A 1 446 ? 9.875 -10.453 17.547 1 97.81 446 ALA A O 1
ATOM 3455 N N . PRO A 1 447 ? 11.102 -11.992 16.391 1 97.06 447 PRO A N 1
ATOM 3456 C CA . PRO A 1 447 ? 10.133 -13.047 16.703 1 97.06 447 PRO A CA 1
ATOM 3457 C C . PRO A 1 447 ? 10.211 -13.516 18.156 1 97.06 447 PRO A C 1
ATOM 3459 O O . PRO A 1 447 ? 9.211 -13.961 18.719 1 97.06 447 PRO A O 1
ATOM 3462 N N . ALA A 1 448 ? 11.438 -13.492 18.688 1 95.25 448 ALA A N 1
ATOM 3463 C CA . ALA A 1 448 ? 11.672 -14.023 20.031 1 95.25 448 ALA A CA 1
ATOM 3464 C C . ALA A 1 448 ? 12.945 -13.445 20.625 1 95.25 448 ALA A C 1
ATOM 3466 O O . ALA A 1 448 ? 13.734 -12.805 19.938 1 95.25 448 ALA A O 1
ATOM 3467 N N . LYS A 1 449 ? 13.156 -13.719 21.875 1 90.88 449 LYS A N 1
ATOM 3468 C CA . LYS A 1 449 ? 14.305 -13.156 22.594 1 90.88 449 LYS A CA 1
ATOM 3469 C C . LYS A 1 449 ? 15.609 -13.773 22.109 1 90.88 449 LYS A C 1
ATOM 3471 O O . LYS A 1 449 ? 16.656 -13.117 22.109 1 90.88 449 LYS A O 1
ATOM 3476 N N . ASP A 1 450 ? 15.57 -15.023 21.672 1 91.5 450 ASP A N 1
ATOM 3477 C CA . ASP A 1 450 ? 16.781 -15.695 21.219 1 91.5 450 ASP A CA 1
ATOM 3478 C C . ASP A 1 450 ? 16.922 -15.609 19.703 1 91.5 450 ASP A C 1
ATOM 3480 O O . ASP A 1 450 ? 17.75 -16.312 19.109 1 91.5 450 ASP A O 1
ATOM 3484 N N . ALA A 1 451 ? 16.047 -14.867 19.094 1 95.75 451 ALA A N 1
ATOM 3485 C CA . ALA A 1 451 ? 16.062 -14.672 17.656 1 95.75 451 ALA A CA 1
ATOM 3486 C C . ALA A 1 451 ? 15.875 -13.203 17.297 1 95.75 451 ALA A C 1
ATOM 3488 O O . ALA A 1 451 ? 15.008 -12.859 16.484 1 95.75 451 ALA A O 1
ATOM 3489 N N . MET A 1 452 ? 16.766 -12.398 17.703 1 96.69 452 MET A N 1
ATOM 3490 C CA . MET A 1 452 ? 16.641 -10.945 17.656 1 96.69 452 MET A CA 1
ATOM 3491 C C . MET A 1 452 ? 17.062 -10.406 16.297 1 96.69 452 MET A C 1
ATOM 3493 O O . MET A 1 452 ? 18.062 -10.828 15.742 1 96.69 452 MET A O 1
ATOM 3497 N N . ASN A 1 453 ? 16.219 -9.555 15.688 1 98.44 453 ASN A N 1
ATOM 3498 C CA . ASN A 1 453 ? 16.625 -8.719 14.562 1 98.44 453 ASN A CA 1
ATOM 3499 C C . ASN A 1 453 ? 17.109 -7.355 15.031 1 98.44 453 ASN A C 1
ATOM 3501 O O . ASN A 1 453 ? 16.672 -6.852 16.062 1 98.44 453 ASN A O 1
ATOM 3505 N N . ARG A 1 454 ? 18 -6.793 14.258 1 98.31 454 ARG A N 1
ATOM 3506 C CA . ARG A 1 454 ? 18.688 -5.609 14.781 1 98.31 454 ARG A CA 1
ATOM 3507 C C . ARG A 1 454 ? 18.922 -4.582 13.68 1 98.31 454 ARG A C 1
ATOM 3509 O O . ARG A 1 454 ? 19.016 -4.938 12.508 1 98.31 454 ARG A O 1
ATOM 3516 N N . ALA A 1 455 ? 18.969 -3.342 14.062 1 98.5 455 ALA A N 1
ATOM 3517 C CA . ALA A 1 455 ? 19.312 -2.223 13.188 1 98.5 455 ALA A CA 1
ATOM 3518 C C . ALA A 1 455 ? 20.297 -1.273 13.867 1 98.5 455 ALA A C 1
ATOM 3520 O O . ALA A 1 455 ? 20.094 -0.876 15.016 1 98.5 455 ALA A O 1
ATOM 3521 N N . TYR A 1 456 ? 21.359 -0.979 13.234 1 97.75 456 TYR A N 1
ATOM 3522 C CA . TYR A 1 456 ? 22.438 -0.158 13.789 1 97.75 456 TYR A CA 1
ATOM 3523 C C . TYR A 1 456 ? 22.859 0.918 12.797 1 97.75 456 TYR A C 1
ATOM 3525 O O . TYR A 1 456 ? 23.281 0.61 11.68 1 97.75 456 TYR A O 1
ATOM 3533 N N . GLY A 1 457 ? 22.734 2.205 13.141 1 96.69 457 GLY A N 1
ATOM 3534 C CA . GLY A 1 457 ? 23.219 3.305 12.32 1 96.69 457 GLY A CA 1
ATOM 3535 C C . GLY A 1 457 ? 22.359 3.533 11.078 1 96.69 457 GLY A C 1
ATOM 3536 O O . GLY A 1 457 ? 22.906 3.73 9.984 1 96.69 457 GLY A O 1
ATOM 3537 N N . CYS A 1 458 ? 21.062 3.506 11.242 1 97.81 458 CYS A N 1
ATOM 3538 C CA . CYS A 1 458 ? 20.172 3.566 10.078 1 97.81 458 CYS A CA 1
ATOM 3539 C C . CYS A 1 458 ? 19.422 4.891 10.023 1 97.81 458 CYS A C 1
ATOM 3541 O O . CYS A 1 458 ? 19.281 5.566 11.047 1 97.81 458 CYS A O 1
ATOM 3543 N N . TRP A 1 459 ? 19 5.309 8.875 1 96.88 459 TRP A N 1
ATOM 3544 C CA . TRP A 1 459 ? 18.203 6.508 8.633 1 96.88 459 TRP A CA 1
ATOM 3545 C C . TRP A 1 459 ? 16.891 6.164 7.949 1 96.88 459 TRP A C 1
ATOM 3547 O O . TRP A 1 459 ? 16.875 5.535 6.891 1 96.88 459 TRP A O 1
ATOM 3557 N N . ALA A 1 460 ? 15.727 6.473 8.523 1 97.81 460 ALA A N 1
ATOM 3558 C CA . ALA A 1 460 ? 14.398 6.102 8.055 1 97.81 460 ALA A CA 1
ATOM 3559 C C . ALA A 1 460 ? 13.328 6.535 9.055 1 97.81 460 ALA A C 1
ATOM 3561 O O . ALA A 1 460 ? 13.633 7.172 10.062 1 97.81 460 ALA A O 1
ATOM 3562 N N . GLN A 1 461 ? 12.039 6.312 8.68 1 96.88 461 GLN A N 1
ATOM 3563 C CA . GLN A 1 461 ? 11.062 6.051 9.734 1 96.88 461 GLN A CA 1
ATOM 3564 C C . GLN A 1 461 ? 11.289 4.676 10.359 1 96.88 461 GLN A C 1
ATOM 3566 O O . GLN A 1 461 ? 11.789 3.764 9.703 1 96.88 461 GLN A O 1
ATOM 3571 N N . PHE A 1 462 ? 10.992 4.543 11.641 1 97.69 462 PHE A N 1
ATOM 3572 C CA . PHE A 1 462 ? 11.367 3.314 12.336 1 97.69 462 PHE A CA 1
ATOM 3573 C C . PHE A 1 462 ? 10.141 2.641 12.938 1 97.69 462 PHE A C 1
ATOM 3575 O O . PHE A 1 462 ? 9.281 3.309 13.508 1 97.69 462 PHE A O 1
ATOM 3582 N N . SER A 1 463 ? 10.078 1.354 12.758 1 97.38 463 SER A N 1
ATOM 3583 C CA . SER A 1 463 ? 9.039 0.548 13.398 1 97.38 463 SER A CA 1
ATOM 3584 C C . SER A 1 463 ? 9.578 -0.808 13.836 1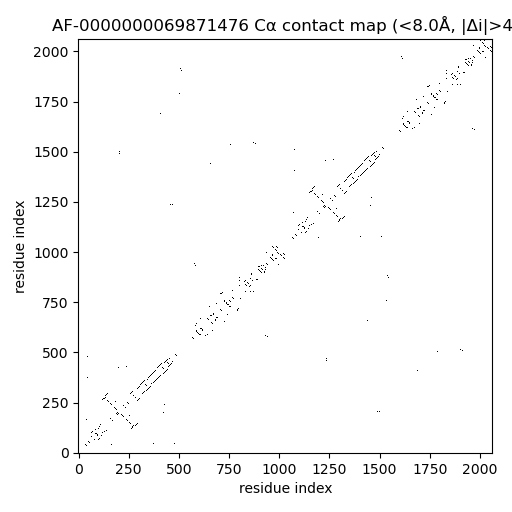 97.38 463 SER A C 1
ATOM 3586 O O . SER A 1 463 ? 10.398 -1.411 13.133 1 97.38 463 SER A O 1
ATOM 3588 N N . GLY A 1 464 ? 9.109 -1.169 14.961 1 97.38 464 GLY A N 1
A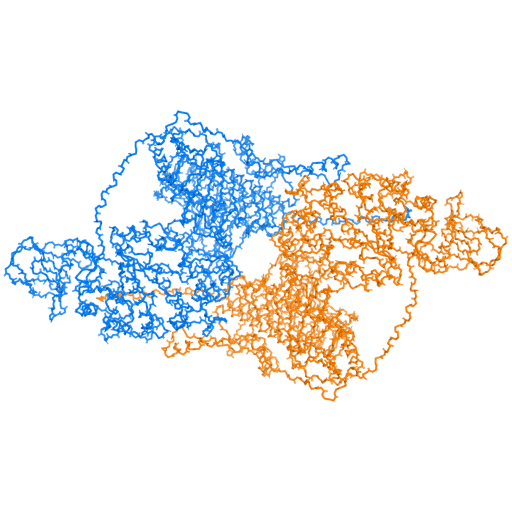TOM 3589 C CA . GLY A 1 464 ? 9.414 -2.527 15.383 1 97.38 464 GLY A CA 1
ATOM 3590 C C . GLY A 1 464 ? 10.07 -2.594 16.75 1 97.38 464 GLY A C 1
ATOM 3591 O O . GLY A 1 464 ? 10.539 -1.58 17.266 1 97.38 464 GLY A O 1
ATOM 3592 N N . ASP A 1 465 ? 10.086 -3.756 17.312 1 96.62 465 ASP A N 1
ATOM 3593 C CA . ASP A 1 465 ? 10.586 -3.984 18.672 1 96.62 465 ASP A CA 1
ATOM 3594 C C . ASP A 1 465 ? 11.922 -4.719 18.641 1 96.62 465 ASP A C 1
ATOM 3596 O O . ASP A 1 465 ? 12.312 -5.336 19.641 1 96.62 465 ASP A O 1
ATOM 3600 N N . GLY A 1 466 ? 12.57 -4.738 17.469 1 97.56 466 GLY A N 1
ATOM 3601 C CA . GLY A 1 466 ? 13.93 -5.25 17.422 1 97.56 466 GLY A CA 1
ATOM 3602 C C . GLY A 1 466 ? 14.906 -4.422 18.234 1 97.56 466 GLY A C 1
ATOM 3603 O O . GLY A 1 466 ? 14.5 -3.57 19.031 1 97.56 466 GLY A O 1
ATOM 3604 N N . GLU A 1 467 ? 16.141 -4.777 18.094 1 97.19 467 GLU A N 1
ATOM 3605 C CA . GLU A 1 467 ? 17.172 -4.031 18.797 1 97.19 467 GLU A CA 1
ATOM 3606 C C . GLU A 1 467 ? 17.688 -2.871 17.953 1 97.19 467 GLU A C 1
ATOM 3608 O O . GLU A 1 467 ? 18.031 -3.055 16.781 1 97.19 467 GLU A O 1
ATOM 3613 N N . TRP A 1 468 ? 17.781 -1.69 18.547 1 97.38 468 TRP A N 1
ATOM 3614 C CA . TRP A 1 468 ? 18.156 -0.485 17.812 1 97.38 468 TRP A CA 1
ATOM 3615 C C . TRP A 1 468 ? 19.344 0.213 18.484 1 97.38 468 TRP A C 1
ATOM 3617 O O . TRP A 1 468 ? 19.422 0.26 19.719 1 97.38 468 TRP A O 1
ATOM 3627 N N . ALA A 1 469 ? 20.188 0.743 17.719 1 97 469 ALA A N 1
ATOM 3628 C CA . ALA A 1 469 ? 21.219 1.642 18.234 1 97 469 ALA A CA 1
ATOM 3629 C C . ALA A 1 469 ? 21.703 2.596 17.141 1 97 469 ALA A C 1
ATOM 3631 O O . ALA A 1 469 ? 21.719 2.244 15.961 1 97 469 ALA A O 1
ATOM 3632 N N . GLN A 1 470 ? 22.031 3.824 17.516 1 96 470 GLN A N 1
ATOM 3633 C CA . GLN A 1 470 ? 22.641 4.84 16.672 1 96 470 GLN A CA 1
ATOM 3634 C C . GLN A 1 470 ? 21.719 5.25 15.539 1 96 470 GLN A C 1
ATOM 3636 O O . GLN A 1 470 ? 22.156 5.438 14.406 1 96 470 GLN A O 1
ATOM 3641 N N . SER A 1 471 ? 20.406 5.211 15.852 1 96.75 471 SER A N 1
ATOM 3642 C CA . SER A 1 471 ? 19.453 5.695 14.867 1 96.75 471 SER A CA 1
ATOM 3643 C C . SER A 1 471 ? 19.719 7.148 14.5 1 96.75 471 SER A C 1
ATOM 3645 O O . SER A 1 471 ? 19.953 7.984 15.383 1 96.75 471 SER A O 1
ATOM 3647 N N . ASN A 1 472 ? 19.734 7.418 13.211 1 95.06 472 ASN A N 1
ATOM 3648 C CA . ASN A 1 472 ? 19.953 8.75 12.656 1 95.06 472 ASN A CA 1
ATOM 3649 C C . ASN A 1 472 ? 21.391 9.227 12.875 1 95.06 472 ASN A C 1
ATOM 3651 O O . ASN A 1 472 ? 21.625 10.422 13.07 1 95.06 472 ASN A O 1
ATOM 3655 N N . ASN A 1 473 ? 22.25 8.266 12.922 1 94.38 473 ASN A N 1
ATOM 3656 C CA . ASN A 1 473 ? 23.672 8.578 13.031 1 94.38 473 ASN A CA 1
ATOM 3657 C C . ASN A 1 473 ? 24.5 7.758 12.047 1 94.38 473 ASN A C 1
ATOM 3659 O O . ASN A 1 473 ? 24.172 6.609 11.758 1 94.38 473 ASN A O 1
ATOM 3663 N N . HIS A 1 474 ? 25.531 8.336 11.523 1 93.62 474 HIS A N 1
ATOM 3664 C CA . HIS A 1 474 ? 26.531 7.574 10.781 1 93.62 474 HIS A CA 1
ATOM 3665 C C . HIS A 1 474 ? 27.516 6.895 11.727 1 93.62 474 HIS A C 1
ATOM 3667 O O . HIS A 1 474 ? 27.875 7.457 12.766 1 93.62 474 HIS A O 1
ATOM 3673 N N . VAL A 1 475 ? 27.906 5.695 11.336 1 93.38 475 VAL A N 1
ATOM 3674 C CA . VAL A 1 475 ? 28.75 4.938 12.258 1 93.38 475 VAL A CA 1
ATOM 3675 C C . VAL A 1 475 ? 29.969 4.402 11.516 1 93.38 475 VAL A C 1
ATOM 3677 O O . VAL A 1 475 ? 30.016 4.418 10.281 1 93.38 475 VAL A O 1
ATOM 3680 N N . GLN A 1 476 ? 31 4.156 12.273 1 93.12 476 GLN A N 1
ATOM 3681 C CA . GLN A 1 476 ? 32.156 3.4 11.836 1 93.12 476 GLN A CA 1
ATOM 3682 C C . GLN A 1 476 ? 32.281 2.066 12.57 1 93.12 476 GLN A C 1
ATOM 3684 O O . GLN A 1 476 ? 31.906 1.967 13.742 1 93.12 476 GLN A O 1
ATOM 3689 N N . PRO A 1 477 ? 32.844 0.913 11.969 1 94.31 477 PRO A N 1
ATOM 3690 C CA . PRO A 1 477 ? 33.25 0.87 10.562 1 94.31 477 PRO A CA 1
ATOM 3691 C C . PRO A 1 477 ? 32.062 1.057 9.609 1 94.31 477 PRO A C 1
ATOM 3693 O O . PRO A 1 477 ? 30.938 0.72 9.953 1 94.31 477 PRO A O 1
ATOM 3696 N N . ARG A 1 478 ? 32.344 1.573 8.477 1 94.19 478 ARG A N 1
ATOM 3697 C CA . ARG A 1 478 ? 31.281 1.846 7.508 1 94.19 478 ARG A CA 1
ATOM 3698 C C . ARG A 1 478 ? 30.578 0.559 7.086 1 94.19 478 ARG A C 1
ATOM 3700 O O . ARG A 1 478 ? 29.359 0.545 6.887 1 94.19 478 ARG A O 1
ATOM 3707 N N . SER A 1 479 ? 31.359 -0.449 6.941 1 96.56 479 SER A N 1
ATOM 3708 C CA . SER A 1 479 ? 30.828 -1.767 6.598 1 96.56 479 SER A CA 1
ATOM 3709 C C . SER A 1 479 ? 31.156 -2.791 7.68 1 96.56 479 SER A C 1
ATOM 3711 O O . SER A 1 479 ? 32.344 -3.025 7.977 1 96.56 479 SER A O 1
ATOM 3713 N N . ILE A 1 480 ? 30.125 -3.424 8.172 1 97.44 480 ILE A N 1
ATOM 3714 C CA . ILE A 1 480 ? 30.375 -4.449 9.18 1 97.44 480 ILE A CA 1
ATOM 3715 C C . ILE A 1 480 ? 30.859 -5.727 8.5 1 97.44 480 ILE A C 1
ATOM 3717 O O . ILE A 1 480 ? 31.688 -6.457 9.062 1 97.44 480 ILE A O 1
ATOM 3721 N N . PHE A 1 481 ? 30.453 -6.027 7.309 1 98 481 PHE A N 1
ATOM 3722 C CA . PHE A 1 481 ? 30.906 -7.211 6.586 1 98 481 PHE A CA 1
ATOM 3723 C C . PHE A 1 481 ? 32.406 -7.211 6.445 1 98 481 PHE A C 1
ATOM 3725 O O . PHE A 1 481 ? 33.062 -8.195 6.777 1 98 481 PHE A O 1
ATOM 3732 N N . TYR A 1 482 ? 32.938 -6.176 5.977 1 97.12 482 TYR A N 1
ATOM 3733 C CA . TYR A 1 482 ? 34.375 -6.129 5.691 1 97.12 482 TYR A CA 1
ATOM 3734 C C . TYR A 1 482 ? 35.156 -5.969 6.973 1 97.12 482 TYR A C 1
ATOM 3736 O O . TYR A 1 482 ? 36.312 -6.422 7.055 1 97.12 482 TYR A O 1
ATOM 3744 N N . ALA A 1 483 ? 34.531 -5.285 7.984 1 96.44 483 ALA A N 1
ATOM 3745 C CA . ALA A 1 483 ? 35.188 -5.297 9.289 1 96.44 483 ALA A CA 1
ATOM 3746 C C . ALA A 1 483 ? 35.344 -6.719 9.812 1 96.44 483 ALA A C 1
ATOM 3748 O O . ALA A 1 483 ? 36.406 -7.094 10.312 1 96.44 483 ALA A O 1
ATOM 3749 N N . GLN A 1 484 ? 34.25 -7.496 9.742 1 97.12 484 GLN A N 1
ATOM 3750 C CA . GLN A 1 484 ? 34.281 -8.891 10.172 1 97.12 484 GLN A CA 1
ATOM 3751 C C . GLN A 1 484 ? 35.25 -9.703 9.328 1 97.12 484 GLN A C 1
ATOM 3753 O O . GLN A 1 484 ? 35.969 -10.555 9.852 1 97.12 484 GLN A O 1
ATOM 3758 N N . LEU A 1 485 ? 35.25 -9.469 8.008 1 97.44 485 LEU A N 1
ATOM 3759 C CA . LEU A 1 485 ? 36.125 -10.195 7.117 1 97.44 485 LEU A CA 1
ATOM 3760 C C . LEU A 1 485 ? 37.594 -9.922 7.465 1 97.44 485 LEU A C 1
ATOM 3762 O O . LEU A 1 485 ? 38.406 -10.852 7.52 1 97.44 485 LEU A O 1
ATOM 3766 N N . GLU A 1 486 ? 38 -8.719 7.668 1 95.94 486 GLU A N 1
ATOM 3767 C CA . GLU A 1 486 ? 39.344 -8.344 8.031 1 95.94 486 GLU A CA 1
ATOM 3768 C C . GLU A 1 486 ? 39.75 -8.984 9.359 1 95.94 486 GLU A C 1
ATOM 3770 O O . GLU A 1 486 ? 40.906 -9.445 9.508 1 95.94 486 GLU A O 1
ATOM 3775 N N . ASP A 1 487 ? 38.844 -8.969 10.25 1 95.19 487 ASP A N 1
ATOM 3776 C CA . ASP A 1 487 ? 39.125 -9.602 11.539 1 95.19 487 ASP A CA 1
ATOM 3777 C C . ASP A 1 487 ? 39.375 -11.094 11.367 1 95.19 487 ASP A C 1
ATOM 3779 O O . ASP A 1 487 ? 40.281 -11.656 11.984 1 95.19 487 ASP A O 1
ATOM 3783 N N . ARG A 1 488 ? 38.531 -11.758 10.57 1 96 488 ARG A N 1
ATOM 3784 C CA . ARG A 1 488 ? 38.625 -13.195 10.367 1 96 488 ARG A CA 1
ATOM 3785 C C . ARG A 1 488 ? 39.906 -13.57 9.625 1 96 488 ARG A C 1
ATOM 3787 O O . ARG A 1 488 ? 40.562 -14.531 9.992 1 96 488 ARG A O 1
ATOM 3794 N N . LEU A 1 489 ? 40.219 -12.844 8.602 1 96.25 489 LEU A N 1
ATOM 3795 C CA . LEU A 1 489 ? 41.344 -13.188 7.742 1 96.25 489 LEU A CA 1
ATOM 3796 C C . LEU A 1 489 ? 42.656 -12.586 8.273 1 96.25 489 LEU A C 1
ATOM 3798 O O . LEU A 1 489 ? 43.719 -12.984 7.863 1 96.25 489 LEU A O 1
ATOM 3802 N N . GLN A 1 490 ? 42.562 -11.586 9.156 1 94.56 490 GLN A N 1
ATOM 3803 C CA . GLN A 1 490 ? 43.719 -10.852 9.688 1 94.56 490 GLN A CA 1
ATOM 3804 C C . GLN A 1 490 ? 44.5 -10.203 8.57 1 94.56 490 GLN A C 1
ATOM 3806 O O . GLN A 1 490 ? 45.75 -10.312 8.531 1 94.56 490 GLN A O 1
ATOM 3811 N N . LYS A 1 491 ? 43.75 -9.711 7.602 1 92.44 491 LYS A N 1
ATOM 3812 C CA . LYS A 1 491 ? 44.312 -8.992 6.457 1 92.44 491 LYS A CA 1
ATOM 3813 C C . LYS A 1 491 ? 43.375 -7.871 6 1 92.44 491 LYS A C 1
ATOM 3815 O O . LYS A 1 491 ? 42.156 -7.969 6.141 1 92.44 491 LYS A O 1
ATOM 3820 N N . LYS A 1 492 ? 44.094 -6.852 5.406 1 89 492 LYS A N 1
ATOM 3821 C CA . LYS A 1 492 ? 43.281 -5.758 4.867 1 89 492 LYS A CA 1
ATOM 3822 C C . LYS A 1 492 ? 42.594 -6.176 3.578 1 89 492 LYS A C 1
ATOM 3824 O O . LYS A 1 492 ? 43.156 -6.891 2.754 1 89 492 LYS A O 1
ATOM 3829 N N . CYS A 1 493 ? 41.312 -5.828 3.443 1 90.81 493 CYS A N 1
ATOM 3830 C CA . CYS A 1 493 ? 40.5 -6.223 2.299 1 90.81 493 CYS A CA 1
ATOM 3831 C C . CYS A 1 493 ? 39.938 -5 1.576 1 90.81 493 CYS A C 1
ATOM 3833 O O . CYS A 1 493 ? 38.938 -5.094 0.884 1 90.81 493 CYS A O 1
ATOM 3835 N N . ALA A 1 494 ? 40.562 -3.846 1.748 1 85.62 494 ALA A N 1
ATOM 3836 C CA . ALA A 1 494 ? 40.031 -2.584 1.223 1 85.62 494 ALA A CA 1
ATOM 3837 C C . ALA A 1 494 ? 39.938 -2.627 -0.299 1 85.62 494 ALA A C 1
ATOM 3839 O O . ALA A 1 494 ? 39 -2.072 -0.875 1 85.62 494 ALA A O 1
ATOM 3840 N N . GLU A 1 495 ? 40.844 -3.184 -0.966 1 85 495 GLU A N 1
ATOM 3841 C CA . GLU A 1 495 ? 40.844 -3.23 -2.426 1 85 495 GLU A CA 1
ATOM 3842 C C . GLU A 1 495 ? 39.656 -4.059 -2.953 1 85 495 GLU A C 1
ATOM 3844 O O . GLU A 1 495 ? 39.094 -3.75 -4.008 1 85 495 GLU A O 1
ATOM 3849 N N . ARG A 1 496 ? 39.281 -5 -2.262 1 86.25 496 ARG A N 1
ATOM 3850 C CA . ARG A 1 496 ? 38.156 -5.848 -2.629 1 86.25 496 ARG A CA 1
ATOM 3851 C C . ARG A 1 496 ? 36.844 -5.199 -2.23 1 86.25 496 ARG A C 1
ATOM 3853 O O . ARG A 1 496 ? 35.844 -5.324 -2.941 1 86.25 496 ARG A O 1
ATOM 3860 N N . ALA A 1 497 ? 36.875 -4.562 -1.1 1 92.12 497 ALA A N 1
ATOM 3861 C CA . ALA A 1 497 ? 35.688 -3.971 -0.551 1 92.12 497 ALA A CA 1
ATOM 3862 C C . ALA A 1 497 ? 35.125 -2.885 -1.476 1 92.12 497 ALA A C 1
ATOM 3864 O O . ALA A 1 497 ? 33.938 -2.875 -1.793 1 92.12 497 ALA A O 1
ATOM 3865 N N . ARG A 1 498 ? 35.969 -1.943 -1.925 1 94.12 498 ARG A N 1
ATOM 3866 C CA . ARG A 1 498 ? 35.594 -0.813 -2.768 1 94.12 498 ARG A CA 1
ATOM 3867 C C . ARG A 1 498 ? 34.344 -0.126 -2.234 1 94.12 498 ARG A C 1
ATOM 3869 O O . ARG A 1 498 ? 33.375 0.058 -2.967 1 94.12 498 ARG A O 1
ATOM 3876 N N . ILE A 1 499 ? 34.438 0.175 -1.018 1 93.81 499 ILE A N 1
ATOM 3877 C CA . ILE A 1 499 ? 33.312 0.897 -0.423 1 93.81 499 ILE A CA 1
ATOM 3878 C C . ILE A 1 499 ? 33.281 2.322 -0.97 1 93.81 499 ILE A C 1
ATOM 3880 O O . ILE A 1 499 ? 34.281 3.033 -0.95 1 93.81 499 ILE A O 1
ATOM 3884 N N . LEU A 1 500 ? 32.156 2.732 -1.486 1 94.56 500 LEU A N 1
ATOM 3885 C CA . LEU A 1 500 ? 31.953 4.086 -1.996 1 94.56 500 LEU A CA 1
ATOM 3886 C C . LEU A 1 500 ? 32.281 5.121 -0.924 1 94.56 500 LEU A C 1
ATOM 3888 O O . LEU A 1 500 ? 31.703 5.082 0.172 1 94.56 500 LEU A O 1
ATOM 3892 N N . PRO A 1 501 ? 33.25 5.941 -1.192 1 90.75 501 PRO A N 1
ATOM 3893 C CA . PRO A 1 501 ? 33.562 6.969 -0.201 1 90.75 501 PRO A CA 1
ATOM 3894 C C . PRO A 1 501 ? 32.438 8.008 -0.048 1 90.75 501 PRO A C 1
ATOM 3896 O O . PRO A 1 501 ? 31.922 8.492 -1.047 1 90.75 501 PRO A O 1
ATOM 3899 N N . ARG A 1 502 ? 32.094 8.25 1.133 1 90 502 ARG A N 1
ATOM 3900 C CA . ARG A 1 502 ? 31.078 9.234 1.458 1 90 502 ARG A CA 1
ATOM 3901 C C . ARG A 1 502 ? 31.484 10.055 2.678 1 90 502 ARG A C 1
ATOM 3903 O O . ARG A 1 502 ? 31.797 9.5 3.73 1 90 502 ARG A O 1
ATOM 3910 N N . ASN A 1 503 ? 31.484 11.383 2.434 1 88.06 503 ASN A N 1
ATOM 3911 C CA . ASN A 1 503 ? 31.672 12.258 3.586 1 88.06 503 ASN A CA 1
ATOM 3912 C C . ASN A 1 503 ? 30.453 12.281 4.488 1 88.06 503 ASN A C 1
ATOM 3914 O O . ASN A 1 503 ? 29.359 12.656 4.051 1 88.06 503 ASN A O 1
ATOM 3918 N N . THR A 1 504 ? 30.656 11.844 5.742 1 87.94 504 THR A N 1
ATOM 3919 C CA . THR A 1 504 ? 29.516 11.781 6.648 1 87.94 504 THR A CA 1
ATOM 3920 C C . THR A 1 504 ? 29.688 12.773 7.797 1 87.94 504 THR A C 1
ATOM 3922 O O . THR A 1 504 ? 28.984 12.688 8.805 1 87.94 504 THR A O 1
ATOM 3925 N N . SER A 1 505 ? 30.625 13.633 7.684 1 81.5 505 SER A N 1
ATOM 3926 C CA . SER A 1 505 ? 30.859 14.609 8.742 1 81.5 505 SER A CA 1
ATOM 3927 C C . SER A 1 505 ? 30.656 16.031 8.25 1 81.5 505 SER A C 1
ATOM 3929 O O . SER A 1 505 ? 31.234 16.438 7.242 1 81.5 505 SER A O 1
ATOM 3931 N N . ALA A 1 506 ? 29.609 16.531 8.609 1 72.06 506 ALA A N 1
ATOM 3932 C CA . ALA A 1 506 ? 29.438 17.953 8.352 1 72.06 506 ALA A CA 1
ATOM 3933 C C . ALA A 1 506 ? 28.922 18.688 9.594 1 72.06 506 ALA A C 1
ATOM 3935 O O . ALA A 1 506 ? 28.031 18.188 10.289 1 72.06 506 ALA A O 1
ATOM 3936 N N . THR A 1 507 ? 29.609 19.766 9.867 1 77.69 507 THR A N 1
ATOM 3937 C CA . THR A 1 507 ? 29.297 20.547 11.055 1 77.69 507 THR A CA 1
ATOM 3938 C C . THR A 1 507 ? 27.953 21.266 10.891 1 77.69 507 THR A C 1
ATOM 3940 O O . THR A 1 507 ? 27.594 21.672 9.781 1 77.69 507 THR A O 1
ATOM 3943 N N . SER A 1 508 ? 27.281 21.406 11.969 1 81.38 508 SER A N 1
ATOM 3944 C CA . SER A 1 508 ? 26.031 22.156 12.016 1 81.38 508 SER A CA 1
ATOM 3945 C C . SER A 1 508 ? 26.281 23.641 12.148 1 81.38 508 SER A C 1
ATOM 3947 O O . SER A 1 508 ? 25.375 24.453 11.953 1 81.38 508 SER A O 1
ATOM 3949 N N . SER A 1 509 ? 27.484 23.969 12.453 1 88 509 SER A N 1
ATOM 3950 C CA . SER A 1 509 ? 27.844 25.359 12.664 1 88 509 SER A CA 1
ATOM 3951 C C . SER A 1 509 ? 29.172 25.703 11.977 1 88 509 SER A C 1
ATOM 3953 O O . SER A 1 5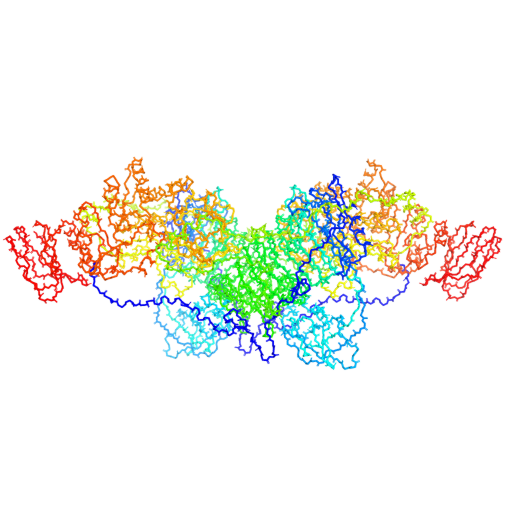09 ? 30.172 25.984 12.641 1 88 509 SER A O 1
ATOM 3955 N N . PRO A 1 510 ? 29.078 25.812 10.656 1 91.56 510 PRO A N 1
ATOM 3956 C CA . PRO A 1 510 ? 30.312 26.062 9.922 1 91.56 510 PRO A CA 1
ATOM 3957 C C . PRO A 1 510 ? 30.812 27.5 10.07 1 91.56 510 PRO A C 1
ATOM 3959 O O . PRO A 1 510 ? 30.047 28.391 10.453 1 91.56 510 PRO A O 1
ATOM 3962 N N . THR A 1 511 ? 32.125 27.703 9.828 1 93.94 511 THR A N 1
ATOM 3963 C CA . THR A 1 511 ? 32.625 29.062 9.602 1 93.94 511 THR A CA 1
ATOM 3964 C C . THR A 1 511 ? 32.188 29.562 8.227 1 93.94 511 THR A C 1
ATOM 3966 O O . THR A 1 511 ? 31.719 28.797 7.391 1 93.94 511 THR A O 1
ATOM 3969 N N . VAL A 1 512 ? 32.344 30.844 8.062 1 95.31 512 VAL A N 1
ATOM 3970 C CA . VAL A 1 512 ? 31.969 31.469 6.789 1 95.31 512 VAL A CA 1
ATOM 3971 C C . VAL A 1 512 ? 32.75 30.812 5.656 1 95.31 512 VAL A C 1
ATOM 3973 O O . VAL A 1 512 ? 32.188 30.5 4.602 1 95.31 512 VAL A O 1
ATOM 3976 N N . GLU A 1 513 ? 34 30.562 5.871 1 94.94 513 GLU A N 1
ATOM 3977 C CA . GLU A 1 513 ? 34.875 29.969 4.855 1 94.94 513 GLU A CA 1
ATOM 3978 C C . GLU A 1 513 ? 34.406 28.562 4.488 1 94.94 513 GLU A C 1
ATOM 3980 O O . GLU A 1 513 ? 34.344 28.219 3.307 1 94.94 513 GLU A O 1
ATOM 3985 N N . VAL A 1 514 ? 34.125 27.844 5.496 1 94.62 514 VAL A N 1
ATOM 3986 C CA . VAL A 1 514 ? 33.688 26.484 5.281 1 94.62 514 VAL A CA 1
ATOM 3987 C C . VAL A 1 514 ? 32.344 26.484 4.566 1 94.62 514 VAL A C 1
ATOM 3989 O O . VAL A 1 514 ? 32.094 25.688 3.652 1 94.62 514 VAL A O 1
ATOM 3992 N N . ALA A 1 515 ? 31.438 27.344 4.996 1 95 515 ALA A N 1
ATOM 3993 C CA . ALA A 1 515 ? 30.125 27.453 4.367 1 95 515 ALA A CA 1
ATOM 3994 C C . ALA A 1 515 ? 30.25 27.781 2.885 1 95 515 ALA A C 1
ATOM 3996 O O . ALA A 1 515 ? 29.547 27.219 2.051 1 95 515 ALA A O 1
ATOM 3997 N N . MET A 1 516 ? 31.078 28.703 2.564 1 95.38 516 MET A N 1
ATOM 3998 C CA . MET A 1 516 ? 31.281 29.094 1.177 1 95.38 516 MET A CA 1
ATOM 3999 C C . MET A 1 516 ? 31.859 27.938 0.362 1 95.38 516 MET A C 1
ATOM 4001 O O . MET A 1 516 ? 31.484 27.734 -0.793 1 95.38 516 MET A O 1
ATOM 4005 N N . GLU A 1 517 ? 32.75 27.219 0.952 1 94.44 517 GLU A N 1
ATOM 4006 C CA . GLU A 1 517 ? 33.312 26.062 0.28 1 94.44 517 GLU A CA 1
ATOM 4007 C C . GLU A 1 517 ? 32.281 24.984 0.018 1 94.44 517 GLU A C 1
ATOM 4009 O O . GLU A 1 517 ? 32.25 24.375 -1.055 1 94.44 517 GLU A O 1
ATOM 4014 N N . LEU A 1 518 ? 31.547 24.75 0.997 1 93.62 518 LEU A N 1
ATOM 4015 C CA . LEU A 1 518 ? 30.516 23.734 0.864 1 93.62 518 LEU A CA 1
ATOM 4016 C C . LEU A 1 518 ? 29.484 24.141 -0.192 1 93.62 518 LEU A C 1
ATOM 4018 O O . LEU A 1 518 ? 28.969 23.297 -0.918 1 93.62 518 LEU A O 1
ATOM 4022 N N . ALA A 1 519 ? 29.141 25.391 -0.281 1 94.94 519 ALA A N 1
ATOM 4023 C CA . ALA A 1 519 ? 28.25 25.906 -1.316 1 94.94 519 ALA A CA 1
ATOM 4024 C C . ALA A 1 519 ? 28.828 25.672 -2.707 1 94.94 519 ALA A C 1
ATOM 4026 O O . ALA A 1 519 ? 28.094 25.312 -3.641 1 94.94 519 ALA A O 1
ATOM 4027 N N . LYS A 1 520 ? 30.062 25.844 -2.836 1 94.88 520 LYS A N 1
ATOM 4028 C CA . LYS A 1 520 ? 30.734 25.594 -4.105 1 94.88 520 LYS A CA 1
ATOM 4029 C C . LYS A 1 520 ? 30.703 24.109 -4.449 1 94.88 520 LYS A C 1
ATOM 4031 O O . LYS A 1 520 ? 30.531 23.734 -5.609 1 94.88 520 LYS A O 1
ATOM 4036 N N . GLU A 1 521 ? 30.875 23.344 -3.463 1 93.06 521 GLU A N 1
ATOM 4037 C CA . GLU A 1 521 ? 30.875 21.891 -3.641 1 93.06 521 GLU A CA 1
ATOM 4038 C C . GLU A 1 521 ? 29.516 21.391 -4.113 1 93.06 521 GLU A C 1
ATOM 4040 O O . GLU A 1 521 ? 29.422 20.375 -4.801 1 93.06 521 GLU A O 1
ATOM 4045 N N . ALA A 1 522 ? 28.516 22.062 -3.73 1 93.94 522 ALA A N 1
ATOM 4046 C CA . ALA A 1 522 ? 27.156 21.672 -4.066 1 93.94 522 ALA A CA 1
ATOM 4047 C C . ALA A 1 522 ? 26.938 21.672 -5.578 1 93.94 522 ALA A C 1
ATOM 4049 O O . ALA A 1 522 ? 26.031 21 -6.082 1 93.94 522 ALA A O 1
ATOM 4050 N N . TYR A 1 523 ? 27.734 22.375 -6.34 1 94.25 523 TYR A N 1
ATOM 4051 C CA . TYR A 1 523 ? 27.625 22.422 -7.793 1 94.25 523 TYR A CA 1
ATOM 4052 C C . TYR A 1 523 ? 28.172 21.156 -8.43 1 94.25 523 TYR A C 1
ATOM 4054 O O . TYR A 1 523 ? 27.922 20.891 -9.609 1 94.25 523 TYR A O 1
ATOM 4062 N N . ASN A 1 524 ? 28.922 20.438 -7.664 1 92.5 524 ASN A N 1
ATOM 4063 C CA . ASN A 1 524 ? 29.484 19.188 -8.141 1 92.5 524 ASN A CA 1
ATOM 4064 C C . ASN A 1 524 ? 28.547 18.016 -7.855 1 92.5 524 ASN A C 1
ATOM 4066 O O . ASN A 1 524 ? 28.219 17.734 -6.699 1 92.5 524 ASN A O 1
ATOM 4070 N N . PRO A 1 525 ? 28.219 17.328 -8.898 1 90.56 525 PRO A N 1
ATOM 4071 C CA . PRO A 1 525 ? 27.328 16.188 -8.656 1 90.56 525 PRO A CA 1
ATOM 4072 C C . PRO A 1 525 ? 27.922 15.164 -7.703 1 90.56 525 PRO 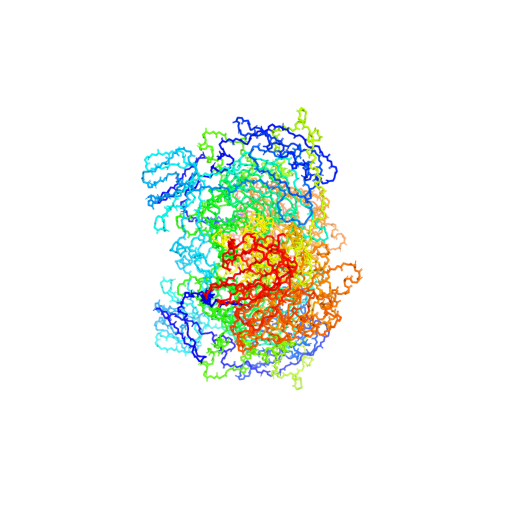A C 1
ATOM 4074 O O . PRO A 1 525 ? 29.125 14.875 -7.777 1 90.56 525 PRO A O 1
ATOM 4077 N N . ARG A 1 526 ? 27.047 14.695 -6.867 1 90 526 ARG A N 1
ATOM 4078 C CA . ARG A 1 526 ? 27.453 13.664 -5.922 1 90 526 ARG A CA 1
ATOM 4079 C C . ARG A 1 526 ? 27.766 12.359 -6.641 1 90 526 ARG A C 1
ATOM 4081 O O . ARG A 1 526 ? 27.078 11.984 -7.59 1 90 526 ARG A O 1
ATOM 4088 N N . LEU A 1 527 ? 28.859 11.648 -6.133 1 93.44 527 LEU A N 1
ATOM 4089 C CA . LEU A 1 527 ? 29.172 10.336 -6.672 1 93.44 527 LEU A CA 1
ATOM 4090 C C . LEU A 1 527 ? 28.125 9.312 -6.285 1 93.44 527 LEU A C 1
ATOM 4092 O O . LEU A 1 527 ? 27.844 9.117 -5.098 1 93.44 527 LEU A O 1
ATOM 4096 N N . THR A 1 528 ? 27.469 8.711 -7.242 1 95.31 528 THR A N 1
ATOM 4097 C CA . THR A 1 528 ? 26.453 7.699 -7.004 1 95.31 528 THR A CA 1
ATOM 4098 C C . THR A 1 528 ? 27.031 6.293 -7.109 1 95.31 528 THR A C 1
ATOM 4100 O O . THR A 1 528 ? 28.141 6.117 -7.613 1 95.31 528 THR A O 1
ATOM 4103 N N . LEU A 1 529 ? 26.328 5.293 -6.539 1 97.25 529 LEU A N 1
ATOM 4104 C CA . LEU A 1 529 ? 26.781 3.912 -6.637 1 97.25 529 LEU A CA 1
ATOM 4105 C C . LEU A 1 529 ? 26.875 3.471 -8.094 1 97.25 529 LEU A C 1
ATOM 4107 O O . LEU A 1 529 ? 27.781 2.734 -8.469 1 97.25 529 LEU A O 1
ATOM 4111 N N . GLU A 1 530 ? 25.906 3.877 -8.93 1 95.56 530 GLU A N 1
ATOM 4112 C CA . GLU A 1 530 ? 25.938 3.553 -10.352 1 95.56 530 GLU A CA 1
ATOM 4113 C C . GLU A 1 530 ? 27.266 3.971 -10.992 1 95.56 530 GLU A C 1
ATOM 4115 O O . GLU A 1 530 ? 27.906 3.174 -11.672 1 95.56 530 GLU A O 1
ATOM 4120 N N . HIS A 1 531 ? 27.672 5.211 -10.734 1 95.62 531 HIS A N 1
ATOM 4121 C CA . HIS A 1 531 ? 28.906 5.727 -11.305 1 95.62 531 HIS A CA 1
ATOM 4122 C C . HIS A 1 531 ? 30.125 5.043 -10.688 1 95.62 531 HIS A C 1
ATOM 4124 O O . HIS A 1 531 ? 31.125 4.84 -11.359 1 95.62 531 HIS A O 1
ATOM 4130 N N . TRP A 1 532 ? 30.016 4.734 -9.398 1 96.75 532 TRP A N 1
ATOM 4131 C CA . TRP A 1 532 ? 31.078 4.023 -8.719 1 96.75 532 TRP A CA 1
ATOM 4132 C C . TRP A 1 532 ? 31.312 2.645 -9.336 1 96.75 532 TRP A C 1
ATOM 4134 O O . TRP A 1 532 ? 32.438 2.229 -9.547 1 96.75 532 TRP A O 1
ATOM 4144 N N . ILE A 1 533 ? 30.25 1.943 -9.633 1 96.81 533 ILE A N 1
ATOM 4145 C CA . ILE A 1 533 ? 30.312 0.643 -10.289 1 96.81 533 ILE A CA 1
ATOM 4146 C C . ILE A 1 533 ? 30.953 0.79 -11.664 1 96.81 533 ILE A C 1
ATOM 4148 O O . ILE A 1 533 ? 31.844 0.005 -12.031 1 96.81 533 ILE A O 1
ATOM 4152 N N . GLU A 1 534 ? 30.609 1.81 -12.398 1 94.5 534 GLU A N 1
ATOM 4153 C CA . GLU A 1 534 ? 31.094 2.039 -13.758 1 94.5 534 GLU A CA 1
ATOM 4154 C C . GLU A 1 534 ? 32.594 2.352 -13.766 1 94.5 534 GLU A C 1
ATOM 4156 O O . GLU A 1 534 ? 33.281 2.039 -14.727 1 94.5 534 GLU A O 1
ATOM 4161 N N . GLN A 1 535 ? 33.125 2.885 -12.711 1 92.75 535 GLN A N 1
ATOM 4162 C CA . GLN A 1 535 ? 34.531 3.273 -12.617 1 92.75 535 GLN A CA 1
ATOM 4163 C C . GLN A 1 535 ? 35.406 2.078 -12.258 1 92.75 535 GLN A C 1
ATOM 4165 O O . GLN A 1 535 ? 36.625 2.133 -12.406 1 92.75 535 GLN A O 1
ATOM 4170 N N . GLY A 1 536 ? 34.781 1.019 -11.906 1 91.44 536 GLY A N 1
ATOM 4171 C CA . GLY A 1 536 ? 35.562 -0.146 -11.531 1 91.44 536 GLY A CA 1
ATOM 4172 C C . GLY A 1 536 ? 36.312 -0.752 -12.695 1 91.44 536 GLY A C 1
ATOM 4173 O O . GLY A 1 536 ? 35.844 -0.748 -13.828 1 91.44 536 GLY A O 1
ATOM 4174 N N . ALA A 1 537 ? 37.5 -1.324 -12.398 1 87.62 537 ALA A N 1
ATOM 4175 C CA . ALA A 1 537 ? 38.344 -1.94 -13.422 1 87.62 537 ALA A CA 1
ATOM 4176 C C . ALA A 1 537 ? 38 -3.416 -13.602 1 87.62 537 ALA A C 1
ATOM 4178 O O . ALA A 1 537 ? 37.469 -4.051 -12.68 1 87.62 537 ALA A O 1
ATOM 4179 N N . PHE A 1 538 ? 38.188 -3.883 -14.867 1 92.25 538 PHE A N 1
ATOM 4180 C CA . PHE A 1 538 ? 38.031 -5.297 -15.18 1 92.25 538 PHE A CA 1
ATOM 4181 C C . PHE A 1 538 ? 39.375 -5.949 -15.445 1 92.25 538 PHE A C 1
ATOM 4183 O O . PHE A 1 538 ? 40.062 -5.613 -16.422 1 92.25 538 PHE A O 1
ATOM 4190 N N . ALA A 1 539 ? 39.75 -6.875 -14.594 1 89.12 539 ALA A N 1
ATOM 4191 C CA . ALA A 1 539 ? 41.125 -7.387 -14.547 1 89.12 539 ALA A CA 1
ATOM 4192 C C . ALA A 1 539 ? 41.312 -8.492 -15.57 1 89.12 539 ALA A C 1
ATOM 4194 O O . ALA A 1 539 ? 42.375 -8.562 -16.219 1 89.12 539 ALA A O 1
ATOM 4195 N N . PRO A 1 540 ? 40.406 -9.438 -15.75 1 93.19 540 PRO A N 1
ATOM 4196 C CA . PRO A 1 540 ? 40.656 -10.562 -16.656 1 93.19 540 PRO A CA 1
ATOM 4197 C C . PRO A 1 540 ? 40.938 -10.117 -18.094 1 93.19 540 PRO A C 1
ATOM 4199 O O . PRO A 1 540 ? 40.438 -9.07 -18.531 1 93.19 540 PRO A O 1
ATOM 4202 N N . SER A 1 541 ? 41.656 -10.93 -18.797 1 93.62 541 SER A N 1
ATOM 4203 C CA . SER A 1 541 ? 42.062 -10.602 -20.156 1 93.62 541 SER A CA 1
ATOM 4204 C C . SER A 1 541 ? 40.875 -10.703 -21.109 1 93.62 541 SER A C 1
ATOM 4206 O O . SER A 1 541 ? 40.062 -11.641 -21.016 1 93.62 541 SER A O 1
ATOM 4208 N N . ILE A 1 542 ? 40.844 -9.711 -22 1 94.19 542 ILE A N 1
ATOM 4209 C CA . ILE A 1 542 ? 39.812 -9.727 -23.047 1 94.19 542 ILE A CA 1
ATOM 4210 C C . ILE A 1 542 ? 40.5 -9.836 -24.422 1 94.19 542 ILE A C 1
ATOM 4212 O O . ILE A 1 542 ? 39.906 -9.477 -25.438 1 94.19 542 ILE A O 1
ATOM 4216 N N . ALA A 1 543 ? 41.719 -10.25 -24.359 1 92.38 543 ALA A N 1
ATOM 4217 C CA . ALA A 1 543 ? 42.5 -10.344 -25.609 1 92.38 543 ALA A CA 1
ATOM 4218 C C . ALA A 1 543 ? 42.031 -11.523 -26.453 1 92.38 543 ALA A C 1
ATOM 4220 O O . ALA A 1 543 ? 41.781 -12.617 -25.922 1 92.38 543 ALA A O 1
ATOM 4221 N N . MET A 1 544 ? 41.969 -11.367 -27.703 1 88.69 544 MET A N 1
ATOM 4222 C CA . MET A 1 544 ? 41.5 -12.391 -28.641 1 88.69 544 MET A CA 1
ATOM 4223 C C . MET A 1 544 ? 42.688 -13.094 -29.281 1 88.69 544 MET A C 1
ATOM 4225 O O . MET A 1 544 ? 42.562 -14.203 -29.797 1 88.69 544 MET A O 1
ATOM 4229 N N . SER A 1 545 ? 43.781 -12.5 -29.234 1 87.5 545 SER A N 1
ATOM 4230 C CA . SER A 1 545 ? 44.969 -13.023 -29.906 1 87.5 545 SER A CA 1
ATOM 4231 C C . SER A 1 545 ? 45.406 -14.367 -29.328 1 87.5 545 SER A C 1
ATOM 4233 O O . SER A 1 545 ? 45.531 -14.5 -28.109 1 87.5 545 SER A O 1
ATOM 4235 N N . GLY A 1 546 ? 45.531 -15.352 -30.156 1 87.19 546 GLY A N 1
ATOM 4236 C CA . GLY A 1 546 ? 46.031 -16.656 -29.734 1 87.19 546 GLY A CA 1
ATOM 4237 C C . GLY A 1 546 ? 44.906 -17.578 -29.25 1 87.19 546 GLY A C 1
ATOM 4238 O O . GLY A 1 546 ? 45.156 -18.703 -28.844 1 87.19 546 GLY A O 1
ATOM 4239 N N . VAL A 1 547 ? 43.688 -17.109 -29.25 1 93.69 547 VAL A N 1
ATOM 4240 C CA . VAL A 1 547 ? 42.562 -17.906 -28.797 1 93.69 547 VAL A CA 1
ATOM 4241 C C . VAL A 1 547 ? 41.812 -18.484 -30 1 93.69 547 VAL A C 1
ATOM 4243 O O . VAL A 1 547 ? 41.562 -17.781 -30.969 1 93.69 547 VAL A O 1
ATOM 4246 N N . LYS A 1 548 ? 41.531 -19.734 -29.969 1 93.5 548 LYS A N 1
ATOM 4247 C CA . LYS A 1 548 ? 40.812 -20.422 -31.047 1 93.5 548 LYS A CA 1
ATOM 4248 C C . LYS A 1 548 ? 39.406 -19.859 -31.203 1 93.5 548 LYS A C 1
ATOM 4250 O O . LYS A 1 548 ? 38.719 -19.594 -30.219 1 93.5 548 LYS A O 1
ATOM 4255 N N . SER A 1 549 ? 39.062 -19.672 -32.438 1 94.81 549 SER A N 1
ATOM 4256 C CA . SER A 1 549 ? 37.719 -19.234 -32.719 1 94.81 549 SER A CA 1
ATOM 4257 C C . SER A 1 549 ? 36.75 -20.438 -32.844 1 94.81 549 SER A C 1
ATOM 4259 O O . SER A 1 549 ? 37.125 -21.484 -33.375 1 94.81 549 SER A O 1
ATOM 4261 N N . ILE A 1 550 ? 35.531 -20.266 -32.406 1 94.38 550 ILE A N 1
ATOM 4262 C CA . ILE A 1 550 ? 34.562 -21.359 -32.438 1 94.38 550 ILE A CA 1
ATOM 4263 C C . ILE A 1 550 ? 34.219 -21.672 -33.906 1 94.38 550 ILE A C 1
ATOM 4265 O O . ILE A 1 550 ? 33.875 -22.812 -34.219 1 94.38 550 ILE A O 1
ATOM 4269 N N . ASP A 1 551 ? 34.375 -20.672 -34.781 1 90.62 551 ASP A N 1
ATOM 4270 C CA . ASP A 1 551 ? 34.062 -20.828 -36.188 1 90.62 551 ASP A CA 1
ATOM 4271 C C . ASP A 1 551 ? 35.094 -21.719 -36.875 1 90.62 551 ASP A C 1
ATOM 4273 O O . ASP A 1 551 ? 34.844 -22.25 -37.969 1 90.62 551 ASP A O 1
ATOM 4277 N N . ASP A 1 552 ? 36.219 -21.828 -36.281 1 89.25 552 ASP A N 1
ATOM 4278 C CA . ASP A 1 552 ? 37.281 -22.656 -36.875 1 89.25 552 ASP A CA 1
ATOM 4279 C C . ASP A 1 552 ? 37.125 -24.109 -36.406 1 89.25 552 ASP A C 1
ATOM 4281 O O . ASP A 1 552 ? 37.875 -24.984 -36.906 1 89.25 552 ASP A O 1
ATOM 4285 N N . MET A 1 553 ? 36.344 -24.344 -35.562 1 85.69 553 MET A N 1
ATOM 4286 C CA . MET A 1 553 ? 36.156 -25.703 -35.031 1 85.69 553 MET A CA 1
ATOM 4287 C C . MET A 1 553 ? 35.156 -26.484 -35.875 1 85.69 553 MET A C 1
ATOM 4289 O O . MET A 1 553 ? 34.156 -25.906 -36.312 1 85.69 553 MET A O 1
ATOM 4293 N N . LYS A 1 554 ? 35.594 -27.594 -36.25 1 69.75 554 LYS A N 1
ATOM 4294 C CA . LYS A 1 554 ? 34.781 -28.453 -37.125 1 69.75 554 LYS A CA 1
ATOM 4295 C C . LYS A 1 554 ? 33.438 -28.781 -36.469 1 69.75 554 LYS A C 1
ATOM 4297 O O . LYS A 1 554 ? 33.406 -29.125 -35.281 1 69.75 554 LYS A O 1
ATOM 4302 N N . GLU A 1 555 ? 32.375 -28.25 -36.938 1 64.81 555 GLU A N 1
ATOM 4303 C CA . GLU A 1 555 ? 31.047 -28.547 -36.438 1 64.81 555 GLU A CA 1
ATOM 4304 C C . GLU A 1 555 ? 30.703 -30.016 -36.656 1 64.81 555 GLU A C 1
ATOM 4306 O O . GLU A 1 555 ? 30.969 -30.578 -37.719 1 64.81 555 GLU A O 1
ATOM 4311 N N . LYS A 1 556 ? 30.812 -30.891 -35.562 1 54.66 556 LYS A N 1
ATOM 4312 C CA . LYS A 1 556 ? 30.234 -32.219 -35.812 1 54.66 556 LYS A CA 1
ATOM 4313 C C . LYS A 1 556 ? 28.875 -32.062 -36.5 1 54.66 556 LYS A C 1
ATOM 4315 O O . LYS A 1 556 ? 27.984 -31.391 -36 1 54.66 556 LYS A O 1
ATOM 4320 N N . LYS A 1 557 ? 28.938 -32.156 -37.812 1 49.84 557 LYS A N 1
ATOM 4321 C CA . LYS A 1 557 ? 27.703 -32.156 -38.594 1 49.84 557 LYS A CA 1
ATOM 4322 C C . LYS A 1 557 ? 26.688 -33.156 -37.969 1 49.84 557 LYS A C 1
ATOM 4324 O O . LYS A 1 557 ? 26.938 -34.344 -37.906 1 49.84 557 LYS A O 1
ATOM 4329 N N . ILE A 1 558 ? 26.141 -32.688 -36.938 1 47.31 558 ILE A N 1
ATOM 4330 C CA . ILE A 1 558 ? 25 -33.562 -36.656 1 47.31 558 ILE A CA 1
ATOM 4331 C C . ILE A 1 558 ? 24.141 -33.75 -37.906 1 47.31 558 ILE A C 1
ATOM 4333 O O . ILE A 1 558 ? 23.656 -32.75 -38.469 1 47.31 558 ILE A O 1
ATOM 4337 N N . THR A 1 559 ? 24.562 -34.656 -38.719 1 40.81 559 THR A N 1
ATOM 4338 C CA . THR A 1 559 ? 23.703 -35 -39.844 1 40.81 559 THR A CA 1
ATOM 4339 C C . THR A 1 559 ? 22.234 -34.969 -39.438 1 40.81 559 THR A C 1
ATOM 4341 O O . THR A 1 559 ? 21.828 -35.625 -38.469 1 40.81 559 THR A O 1
ATOM 4344 N N . PRO A 1 560 ? 21.625 -33.844 -39.75 1 44.47 560 PRO A N 1
ATOM 4345 C CA . PRO A 1 560 ? 20.188 -33.969 -39.469 1 44.47 560 PRO A CA 1
ATOM 4346 C C . PRO A 1 560 ? 19.656 -35.375 -39.75 1 44.47 560 PRO A C 1
ATOM 4348 O O . PRO A 1 560 ? 19.922 -35.906 -40.844 1 44.47 560 PRO A O 1
ATOM 4351 N N . ASN A 1 561 ? 19.781 -36.312 -38.938 1 39.97 561 ASN A N 1
ATOM 4352 C CA . ASN A 1 561 ? 19.094 -37.562 -39.25 1 39.97 561 ASN A CA 1
ATOM 4353 C C . ASN A 1 561 ? 17.891 -37.344 -40.156 1 39.97 561 ASN A C 1
ATOM 4355 O O . ASN A 1 561 ? 17.172 -36.344 -40 1 39.97 561 ASN A O 1
ATOM 4359 N N . LYS A 1 562 ? 17.953 -37.844 -41.312 1 45.22 562 LYS A N 1
ATOM 4360 C CA . LYS A 1 562 ? 16.828 -37.906 -42.25 1 45.22 562 LYS A CA 1
ATOM 4361 C C . LYS A 1 562 ? 15.492 -38 -41.531 1 45.22 562 LYS A C 1
ATOM 4363 O O . LYS A 1 562 ? 15.312 -38.844 -40.656 1 45.22 562 LYS A O 1
ATOM 4368 N N . THR A 1 563 ? 14.812 -36.906 -41.406 1 46.69 563 THR A N 1
ATOM 4369 C CA . THR A 1 563 ? 13.422 -36.875 -40.969 1 46.69 563 THR A CA 1
ATOM 4370 C C . THR A 1 563 ? 12.648 -38.062 -41.5 1 46.69 563 THR A C 1
ATOM 4372 O O . THR A 1 563 ? 12.219 -38.062 -42.656 1 46.69 563 THR A O 1
ATOM 4375 N N . SER A 1 564 ? 13.141 -39.188 -41.438 1 47.34 564 SER A N 1
ATOM 4376 C CA . SER A 1 564 ? 12.18 -40.25 -41.781 1 47.34 564 SER A CA 1
ATOM 4377 C C . SER A 1 564 ? 10.789 -39.906 -41.25 1 47.34 564 SER A C 1
ATOM 4379 O O . SER A 1 564 ? 10.648 -39.25 -40.219 1 47.34 564 SER A O 1
ATOM 4381 N N . ALA A 1 565 ? 9.82 -40 -42 1 60.59 565 ALA A N 1
ATOM 4382 C CA . ALA A 1 565 ? 8.414 -39.719 -41.688 1 60.59 565 ALA A CA 1
ATOM 4383 C C . ALA A 1 565 ? 8.008 -40.375 -40.375 1 60.59 565 ALA A C 1
ATOM 4385 O O . ALA A 1 565 ? 8.016 -41.594 -40.25 1 60.59 565 ALA A O 1
ATOM 4386 N N . GLN A 1 566 ? 8.234 -39.625 -39.188 1 71.81 566 GLN A N 1
ATOM 4387 C CA . GLN A 1 566 ? 7.824 -40.156 -37.906 1 71.81 566 GLN A CA 1
ATOM 4388 C C . GLN A 1 566 ? 6.371 -40.594 -37.938 1 71.81 566 GLN A C 1
ATOM 4390 O O . GLN A 1 566 ? 5.516 -39.969 -38.531 1 71.81 566 GLN A O 1
ATOM 4395 N N . PRO A 1 567 ? 6.195 -41.812 -37.469 1 81.5 567 PRO A N 1
ATOM 4396 C CA . PRO A 1 567 ? 4.805 -42.25 -37.406 1 81.5 567 PRO A CA 1
ATOM 4397 C C . PRO A 1 567 ? 3.9 -41.281 -36.656 1 81.5 567 PRO A C 1
ATOM 4399 O O . PRO A 1 567 ? 4.344 -40.656 -35.688 1 81.5 567 PRO A O 1
ATOM 4402 N N . GLU A 1 568 ? 2.83 -41.125 -37.219 1 90.75 568 GLU A N 1
ATOM 4403 C CA . GLU A 1 568 ? 1.858 -40.188 -36.625 1 90.75 568 GLU A CA 1
ATOM 4404 C C . GLU A 1 568 ? 0.703 -40.969 -35.969 1 90.75 568 GLU A C 1
ATOM 4406 O O . GLU A 1 568 ? 0.41 -42.094 -36.344 1 90.75 568 GLU A O 1
ATOM 4411 N N . VAL A 1 569 ? 0.171 -40.406 -35 1 95.56 569 VAL A N 1
ATOM 4412 C CA . VAL A 1 569 ? -1.051 -40.938 -34.375 1 95.56 569 VAL A CA 1
ATOM 4413 C C . VAL A 1 569 ? -2.195 -40.875 -35.406 1 95.56 569 VAL A C 1
ATOM 4415 O O . VAL A 1 569 ? -2.418 -39.844 -36.031 1 95.56 569 VAL A O 1
ATOM 4418 N N . THR A 1 570 ? -2.855 -41.938 -35.562 1 95.5 570 THR A N 1
ATOM 4419 C CA . THR A 1 570 ? -3.975 -42 -36.5 1 95.5 570 THR A CA 1
ATOM 4420 C C . THR A 1 570 ? -5.145 -42.75 -35.875 1 95.5 570 THR A C 1
ATOM 4422 O O . THR A 1 570 ? -4.98 -43.438 -34.875 1 95.5 570 THR A O 1
ATOM 4425 N N . ILE A 1 571 ? -6.25 -42.562 -36.438 1 96.75 571 ILE A N 1
ATOM 4426 C CA . ILE A 1 571 ? -7.418 -43.375 -36.125 1 96.75 571 ILE A CA 1
ATOM 4427 C C . ILE A 1 571 ? -7.727 -44.281 -37.312 1 96.75 571 ILE A C 1
ATOM 4429 O O . ILE A 1 571 ? -8.102 -43.812 -38.406 1 96.75 571 ILE A O 1
ATOM 4433 N N . ALA A 1 572 ? -7.453 -45.531 -37.094 1 95.44 572 ALA A N 1
ATOM 4434 C CA . ALA A 1 572 ? -7.699 -46.531 -38.125 1 95.44 572 ALA A CA 1
ATOM 4435 C C . ALA A 1 572 ? -8.469 -47.75 -37.562 1 95.44 572 ALA A C 1
ATOM 4437 O O . ALA A 1 572 ? -8.203 -48.188 -36.438 1 95.44 572 ALA A O 1
ATOM 4438 N N . ASN A 1 573 ? -9.398 -48.219 -38.281 1 92.81 573 ASN A N 1
ATOM 4439 C CA . ASN A 1 573 ? -10.266 -49.312 -37.844 1 92.81 573 ASN A CA 1
ATOM 4440 C C . ASN A 1 573 ? -10.953 -49 -36.531 1 92.81 573 ASN A C 1
ATOM 4442 O O . ASN A 1 573 ? -11.078 -49.844 -35.656 1 92.81 573 ASN A O 1
ATOM 4446 N N . GLY A 1 574 ? -11.227 -47.656 -36.375 1 95.38 574 GLY A N 1
ATOM 4447 C CA . GLY A 1 574 ? -11.914 -47.188 -35.156 1 95.38 574 GLY A CA 1
ATOM 4448 C C . GLY A 1 574 ? -11.047 -47.219 -33.938 1 95.38 574 GLY A C 1
ATOM 4449 O O . GLY A 1 574 ? -11.555 -47.219 -32.812 1 95.38 574 GLY A O 1
ATOM 4450 N N . ARG A 1 575 ? -9.758 -47.344 -34.125 1 96.31 575 ARG A N 1
ATOM 4451 C CA . ARG A 1 575 ? -8.828 -47.406 -33 1 96.31 575 ARG A CA 1
ATOM 4452 C C . ARG A 1 575 ? -7.75 -46.344 -33.125 1 96.31 575 ARG A C 1
ATOM 4454 O O . ARG A 1 575 ? -7.273 -46.031 -34.219 1 96.31 575 ARG A O 1
ATOM 4461 N N . ILE A 1 576 ? -7.379 -45.75 -32.031 1 97.81 576 ILE A N 1
ATOM 4462 C CA . ILE A 1 576 ? -6.266 -44.812 -32 1 97.81 576 ILE A CA 1
ATOM 4463 C C . ILE A 1 576 ? -4.945 -45.562 -31.969 1 97.81 576 ILE A C 1
ATOM 4465 O O . ILE A 1 576 ? -4.688 -46.375 -31.062 1 97.81 576 ILE A O 1
ATOM 4469 N N . GLN A 1 577 ? -4.145 -45.406 -32.906 1 96.31 577 GLN A N 1
ATOM 4470 C CA . GLN A 1 577 ? -2.932 -46.188 -33.062 1 96.31 577 GLN A CA 1
ATOM 4471 C C . GLN A 1 577 ? -1.789 -45.344 -33.625 1 96.31 577 GLN A C 1
ATOM 4473 O O . GLN A 1 577 ? -1.998 -44.219 -34.031 1 96.31 577 GLN A O 1
ATOM 4478 N N . MET A 1 578 ? -0.686 -45.812 -33.5 1 96 578 MET A N 1
ATOM 4479 C CA . MET A 1 578 ? 0.513 -45.25 -34.125 1 96 578 MET A CA 1
ATOM 4480 C C . MET A 1 578 ? 1.365 -46.344 -34.75 1 96 578 MET A C 1
ATOM 4482 O O . MET A 1 578 ? 1.691 -47.344 -34.094 1 96 578 MET A O 1
ATOM 4486 N N . ASP A 1 579 ? 1.646 -46.281 -36.031 1 93.44 579 ASP A N 1
ATOM 4487 C CA . ASP A 1 579 ? 2.408 -47.281 -36.781 1 93.44 579 ASP A CA 1
ATOM 4488 C C . ASP A 1 579 ? 1.749 -48.656 -36.719 1 93.44 579 ASP A C 1
ATOM 4490 O O . ASP A 1 579 ? 2.424 -49.656 -36.469 1 93.44 579 ASP A O 1
ATOM 4494 N N . GLY A 1 580 ? 0.447 -48.656 -36.75 1 93.81 580 GLY A N 1
ATOM 4495 C CA . GLY A 1 580 ? -0.317 -49.906 -36.75 1 93.81 580 GLY A CA 1
ATOM 4496 C C . GLY A 1 580 ? -0.421 -50.531 -35.375 1 93.81 580 GLY A C 1
ATOM 4497 O O . GLY A 1 580 ? -0.989 -51.625 -35.219 1 93.81 580 GLY A O 1
ATOM 4498 N N . THR A 1 581 ? 0.064 -49.875 -34.438 1 95.94 581 THR A N 1
ATOM 4499 C CA . THR A 1 581 ? 0.055 -50.406 -33.094 1 95.94 581 THR A CA 1
ATOM 4500 C C . THR A 1 581 ? -0.963 -49.656 -32.219 1 95.94 581 THR A C 1
ATOM 4502 O O . THR A 1 581 ? -0.969 -48.438 -32.188 1 95.94 581 THR A O 1
ATOM 4505 N N . LEU A 1 582 ? -1.802 -50.406 -31.484 1 97.25 582 LEU A N 1
ATOM 4506 C CA . LEU A 1 582 ? -2.789 -49.812 -30.594 1 97.25 582 LEU A CA 1
ATOM 4507 C C . LEU A 1 582 ? -2.107 -49.031 -29.469 1 97.25 582 LEU A C 1
ATOM 4509 O O . LEU A 1 582 ? -1.19 -49.531 -28.828 1 97.25 582 LEU A O 1
ATOM 4513 N N . LEU A 1 583 ? -2.531 -47.812 -29.266 1 97.25 583 LEU A N 1
ATOM 4514 C CA . LEU A 1 583 ? -1.986 -47 -28.156 1 97.25 583 LEU A CA 1
ATOM 4515 C C . LEU A 1 583 ? -2.701 -47.344 -26.859 1 97.25 583 LEU A C 1
ATOM 4517 O O . LEU A 1 583 ? -3.934 -47.344 -26.797 1 97.25 583 LEU A O 1
ATOM 4521 N N . VAL A 1 584 ? -1.944 -47.656 -25.797 1 96.81 584 VAL A N 1
ATOM 4522 C CA . VAL A 1 584 ? -2.506 -48.062 -24.5 1 96.81 584 VAL A CA 1
ATOM 4523 C C . VAL A 1 584 ? -1.825 -47.281 -23.375 1 96.81 584 VAL A C 1
ATOM 4525 O O . VAL A 1 584 ? -0.66 -46.906 -23.5 1 96.81 584 VAL A O 1
ATOM 4528 N N . GLY A 1 585 ? -2.568 -46.938 -22.312 1 96.62 585 GLY A N 1
ATOM 4529 C CA . GLY A 1 585 ? -1.999 -46.25 -21.156 1 96.62 585 GLY A CA 1
ATOM 4530 C C . GLY A 1 585 ? -3.014 -45.438 -20.391 1 96.62 585 GLY A C 1
ATOM 4531 O O . GLY A 1 585 ? -4.16 -45.281 -20.812 1 96.62 585 GLY A O 1
ATOM 4532 N N . GLY A 1 586 ? -2.508 -44.969 -19.234 1 96.94 586 GLY A N 1
ATOM 4533 C CA . GLY A 1 586 ? -3.393 -44.219 -18.375 1 96.94 586 GLY A CA 1
ATOM 4534 C C . GLY A 1 586 ? -3.527 -42.75 -18.781 1 96.94 586 GLY A C 1
ATOM 4535 O O . GLY A 1 586 ? -3.096 -42.375 -19.875 1 96.94 586 GLY A O 1
ATOM 4536 N N . SER A 1 587 ? -4.246 -42 -17.938 1 97.56 587 SER A N 1
ATOM 4537 C CA . SER A 1 587 ? -4.453 -40.562 -18.156 1 97.56 587 SER A CA 1
ATOM 4538 C C . SER A 1 587 ? -3.998 -39.75 -16.953 1 97.56 587 SER A C 1
ATOM 4540 O O . SER A 1 587 ? -4.023 -40.25 -15.82 1 97.56 587 SER A O 1
ATOM 4542 N N . HIS A 1 588 ? -3.424 -38.562 -17.203 1 97.38 588 HIS A N 1
ATOM 4543 C CA . HIS A 1 588 ? -3.047 -37.594 -16.188 1 97.38 588 HIS A CA 1
ATOM 4544 C C . HIS A 1 588 ? -3.793 -36.281 -16.375 1 97.38 588 HIS A C 1
ATOM 4546 O O . HIS A 1 588 ? -3.766 -35.688 -17.453 1 97.38 588 HIS A O 1
ATOM 4552 N N . THR A 1 589 ? -4.457 -35.844 -15.32 1 96.5 589 THR A N 1
ATOM 4553 C CA . THR A 1 589 ? -5.172 -34.594 -15.367 1 96.5 589 THR A CA 1
ATOM 4554 C C . THR A 1 589 ? -4.309 -33.469 -14.812 1 96.5 589 THR A C 1
ATOM 4556 O O . THR A 1 589 ? -3.689 -33.594 -13.758 1 96.5 589 THR A O 1
ATOM 4559 N N . THR A 1 590 ? -4.277 -32.375 -15.43 1 96.94 590 THR A N 1
ATOM 4560 C CA . THR A 1 590 ? -3.494 -31.219 -14.992 1 96.94 590 THR A CA 1
ATOM 4561 C C . THR A 1 590 ? -3.975 -30.719 -13.633 1 96.94 590 THR A C 1
ATOM 4563 O O . THR A 1 590 ? -5.176 -30.734 -13.352 1 96.94 590 THR A O 1
ATOM 4566 N N . PRO A 1 591 ? -2.998 -30.281 -12.688 1 94.94 591 PRO A N 1
ATOM 4567 C CA . PRO A 1 591 ? -3.43 -29.484 -11.531 1 94.94 591 PRO A CA 1
ATOM 4568 C C . PRO A 1 591 ? -3.98 -28.125 -11.922 1 94.94 591 PRO A C 1
ATOM 4570 O O . PRO A 1 591 ? -3.422 -27.453 -12.797 1 94.94 591 PRO A O 1
ATOM 4573 N N . TRP A 1 592 ? -5.086 -27.672 -11.258 1 92.88 592 TRP A N 1
ATOM 4574 C CA . TRP A 1 592 ? -5.703 -26.469 -11.82 1 92.88 592 TRP A CA 1
ATOM 4575 C C . TRP A 1 592 ? -6.18 -25.531 -10.719 1 92.88 592 TRP A C 1
ATOM 4577 O O . TRP A 1 592 ? -6.695 -24.453 -11 1 92.88 592 TRP A O 1
ATOM 4587 N N . TRP A 1 593 ? -6.02 -25.781 -9.383 1 88.12 593 TRP A N 1
ATOM 4588 C CA . TRP A 1 593 ? -6.645 -24.844 -8.453 1 88.12 593 TRP A CA 1
ATOM 4589 C C . TRP A 1 593 ? -5.805 -24.688 -7.195 1 88.12 593 TRP A C 1
ATOM 4591 O O . TRP A 1 593 ? -5.891 -23.672 -6.508 1 88.12 593 TRP A O 1
ATOM 4601 N N . ASN A 1 594 ? -5.035 -25.75 -6.789 1 86.62 594 ASN A N 1
ATOM 4602 C CA . ASN A 1 594 ? -4.293 -25.641 -5.539 1 86.62 594 ASN A CA 1
ATOM 4603 C C . ASN A 1 594 ? -2.814 -25.969 -5.734 1 86.62 594 ASN A C 1
ATOM 4605 O O . ASN A 1 594 ? -2.445 -26.641 -6.703 1 86.62 594 ASN A O 1
ATOM 4609 N N . GLY A 1 595 ? -2.033 -25.359 -4.977 1 89.31 595 GLY A N 1
ATOM 4610 C CA . GLY A 1 595 ? -0.598 -25.594 -4.992 1 89.31 595 GLY A CA 1
ATOM 4611 C C . GLY A 1 595 ? 0.154 -24.734 -3.982 1 89.31 595 GLY A C 1
ATOM 4612 O O . GLY A 1 595 ? -0.344 -23.703 -3.545 1 89.31 595 GLY A O 1
ATOM 4613 N N . LYS A 1 596 ? 1.182 -25.266 -3.506 1 91.94 596 LYS A N 1
ATOM 4614 C CA . LYS A 1 596 ? 2.074 -24.547 -2.594 1 91.94 596 LYS A CA 1
ATOM 4615 C C . LYS A 1 596 ? 3.52 -24.609 -3.082 1 91.94 596 LYS A C 1
ATOM 4617 O O . LYS A 1 596 ? 3.879 -25.484 -3.869 1 91.94 596 LYS A O 1
ATOM 4622 N N . LEU A 1 597 ? 4.266 -23.656 -2.635 1 95.12 597 LEU A N 1
ATOM 4623 C CA . LEU A 1 597 ? 5.66 -23.594 -3.068 1 95.12 597 LEU A CA 1
ATOM 4624 C C . LEU A 1 597 ? 6.602 -23.984 -1.936 1 95.12 597 LEU A C 1
ATOM 4626 O O . LEU A 1 597 ? 7.82 -23.875 -2.068 1 95.12 597 LEU A O 1
ATOM 4630 N N . LYS A 1 598 ? 6.004 -24.453 -0.853 1 93.38 598 LYS A N 1
ATOM 4631 C CA . LYS A 1 598 ? 6.812 -24.969 0.244 1 93.38 598 LYS A CA 1
ATOM 4632 C C . LYS A 1 598 ? 7.48 -26.297 -0.142 1 93.38 598 LYS A C 1
ATOM 4634 O O . LYS A 1 598 ? 6.875 -27.125 -0.82 1 93.38 598 LYS A O 1
ATOM 4639 N N . THR A 1 599 ? 8.648 -26.438 0.288 1 89.19 599 THR A N 1
ATOM 4640 C CA . THR A 1 599 ? 9.445 -27.609 -0.103 1 89.19 599 THR A CA 1
ATOM 4641 C C . THR A 1 599 ? 8.742 -28.891 0.308 1 89.19 599 THR A C 1
ATOM 4643 O O . THR A 1 599 ? 8.797 -29.891 -0.414 1 89.19 599 THR A O 1
ATOM 4646 N N . SER A 1 600 ? 8.133 -28.875 1.416 1 87.62 600 SER A N 1
ATOM 4647 C CA . SER A 1 600 ? 7.445 -30.062 1.918 1 87.62 600 SER A CA 1
ATOM 4648 C C . SER A 1 600 ? 6.316 -30.484 0.985 1 87.62 600 SER A C 1
ATOM 4650 O O . SER A 1 600 ? 5.965 -31.656 0.916 1 87.62 600 SER A O 1
ATOM 4652 N N . PHE A 1 601 ? 5.828 -29.594 0.243 1 90.06 601 PHE A N 1
ATOM 4653 C CA . PHE A 1 601 ? 4.719 -29.859 -0.665 1 90.06 601 PHE A CA 1
ATOM 4654 C C . PHE A 1 601 ? 5.23 -30.297 -2.029 1 90.06 601 PHE A C 1
ATOM 4656 O O . PHE A 1 601 ? 4.602 -31.125 -2.693 1 90.06 601 PHE A O 1
ATOM 4663 N N . LEU A 1 602 ? 6.309 -29.812 -2.488 1 91.75 602 LEU A N 1
ATOM 4664 C CA . LEU A 1 602 ? 6.793 -30.016 -3.848 1 91.75 602 LEU A CA 1
ATOM 4665 C C . LEU A 1 602 ? 7.102 -31.484 -4.105 1 91.75 602 LEU A C 1
ATOM 4667 O O . LEU A 1 602 ? 6.934 -31.984 -5.223 1 91.75 602 LEU A O 1
ATOM 4671 N N . LYS A 1 603 ? 7.41 -32.156 -3.057 1 85.06 603 LYS A N 1
ATOM 4672 C CA . LYS A 1 603 ? 7.746 -33.562 -3.199 1 85.06 603 LYS A CA 1
ATOM 4673 C C . LYS A 1 603 ? 6.527 -34.406 -3.621 1 85.06 603 LYS A C 1
ATOM 4675 O O . LYS A 1 603 ? 6.664 -35.438 -4.266 1 85.06 603 LYS A O 1
ATOM 4680 N N . LYS A 1 604 ? 5.449 -33.844 -3.369 1 89.69 604 LYS A N 1
ATOM 4681 C CA . LYS A 1 604 ? 4.215 -34.594 -3.621 1 89.69 604 LYS A CA 1
ATOM 4682 C C . LYS A 1 604 ? 3.43 -33.969 -4.773 1 89.69 604 LYS A C 1
ATOM 4684 O O . LYS A 1 604 ? 2.33 -34.438 -5.098 1 89.69 604 LYS A O 1
ATOM 4689 N N . ALA A 1 605 ? 3.998 -33.125 -5.445 1 94 605 ALA A N 1
ATOM 4690 C CA . ALA A 1 605 ? 3.289 -32.406 -6.504 1 94 605 ALA A CA 1
ATOM 4691 C C . ALA A 1 605 ? 3.186 -33.25 -7.766 1 94 605 ALA A C 1
ATOM 4693 O O . ALA A 1 605 ? 3.869 -34.281 -7.891 1 94 605 ALA A O 1
ATOM 4694 N N . SER A 1 606 ? 2.273 -32.844 -8.617 1 95.06 606 SER A N 1
ATOM 4695 C CA . SER A 1 606 ? 2.078 -33.5 -9.906 1 95.06 606 SER A CA 1
ATOM 4696 C C . SER A 1 606 ? 2.5 -32.594 -11.062 1 95.06 606 SER A C 1
ATOM 4698 O O . SER A 1 606 ? 2.408 -31.391 -10.969 1 95.06 606 SER A O 1
ATOM 4700 N N . PRO A 1 607 ? 2.973 -33.188 -12.125 1 96.81 607 PRO A N 1
ATOM 4701 C CA . PRO A 1 607 ? 3.424 -32.375 -13.25 1 96.81 607 PRO A CA 1
ATOM 4702 C C . PRO A 1 607 ? 2.295 -31.578 -13.891 1 96.81 607 PRO A C 1
ATOM 4704 O O . PRO A 1 607 ? 1.138 -32 -13.867 1 96.81 607 PRO A O 1
ATOM 4707 N N . ALA A 1 608 ? 2.652 -30.484 -14.406 1 98 608 ALA A N 1
ATOM 4708 C CA . ALA A 1 608 ? 1.742 -29.578 -15.109 1 98 608 ALA A CA 1
ATOM 4709 C C . ALA A 1 608 ? 2.438 -28.922 -16.297 1 98 608 ALA A C 1
ATOM 4711 O O . ALA A 1 608 ? 3.637 -28.641 -16.234 1 98 608 ALA A O 1
ATOM 4712 N N . ILE A 1 609 ? 1.707 -28.609 -17.297 1 98.44 609 ILE A N 1
ATOM 4713 C CA . ILE A 1 609 ? 2.283 -28 -18.5 1 98.44 609 ILE A CA 1
ATOM 4714 C C . ILE A 1 609 ? 2.184 -26.484 -18.406 1 98.44 609 ILE A C 1
ATOM 4716 O O . ILE A 1 609 ? 3.127 -25.781 -18.766 1 98.44 609 ILE A O 1
ATOM 4720 N N . THR A 1 610 ? 1.07 -25.969 -17.844 1 98.12 610 THR A N 1
ATOM 4721 C CA . THR A 1 610 ? 0.819 -24.531 -17.938 1 98.12 610 THR A CA 1
ATOM 4722 C C . THR A 1 610 ? 0.901 -23.875 -16.562 1 98.12 610 THR A C 1
ATOM 4724 O O . THR A 1 610 ? 0.426 -22.766 -16.375 1 98.12 610 THR A O 1
ATOM 4727 N N . ARG A 1 611 ? 1.377 -24.609 -15.531 1 98.06 611 ARG A N 1
ATOM 4728 C CA . ARG A 1 611 ? 1.716 -24 -14.25 1 98.06 611 ARG A CA 1
ATOM 4729 C C . ARG A 1 611 ? 2.982 -23.156 -14.359 1 98.06 611 ARG A C 1
ATOM 4731 O O . ARG A 1 611 ? 3.953 -23.578 -15 1 98.06 611 ARG A O 1
ATOM 4738 N N . PHE A 1 612 ? 2.959 -22.031 -13.773 1 97.94 612 PHE A N 1
ATOM 4739 C CA . PHE A 1 612 ? 4.105 -21.141 -13.859 1 97.94 612 PHE A CA 1
ATOM 4740 C C . PHE A 1 612 ? 4.531 -20.672 -12.469 1 97.94 612 PHE A C 1
ATOM 4742 O O . PHE A 1 612 ? 3.717 -20.141 -11.711 1 97.94 612 PHE A O 1
ATOM 4749 N N . VAL A 1 613 ? 5.719 -20.812 -12.078 1 98 613 VAL A N 1
ATOM 4750 C CA . VAL A 1 613 ? 6.355 -20.266 -10.883 1 98 613 VAL A CA 1
ATOM 4751 C C . VAL A 1 613 ? 7.562 -19.422 -11.281 1 98 613 VAL A C 1
ATOM 4753 O O . VAL A 1 613 ? 8.625 -19.953 -11.602 1 98 613 VAL A O 1
ATOM 4756 N N . PRO A 1 614 ? 7.477 -18.141 -11.203 1 97.44 614 PRO A N 1
ATOM 4757 C CA . PRO A 1 614 ? 8.555 -17.266 -11.672 1 97.44 614 PRO A CA 1
ATOM 4758 C C . PRO A 1 614 ? 9.914 -17.656 -11.102 1 97.44 614 PRO A C 1
ATOM 4760 O O . PRO A 1 614 ? 10.078 -17.719 -9.883 1 97.44 614 PRO A O 1
ATOM 4763 N N . GLY A 1 615 ? 10.789 -17.969 -12.016 1 97.31 615 GLY A N 1
ATOM 4764 C CA . GLY A 1 615 ? 12.195 -18.141 -11.688 1 97.31 615 GLY A CA 1
ATOM 4765 C C . GLY A 1 615 ? 12.523 -19.547 -11.219 1 97.31 615 GLY A C 1
ATOM 4766 O O . GLY A 1 615 ? 13.688 -19.891 -11.023 1 97.31 615 GLY A O 1
ATOM 4767 N N . ARG A 1 616 ? 11.5 -20.422 -11.102 1 97.31 616 ARG A N 1
ATOM 4768 C CA . ARG A 1 616 ? 11.773 -21.75 -10.578 1 97.31 616 ARG A CA 1
ATOM 4769 C C . ARG A 1 616 ? 11.211 -22.828 -11.5 1 97.31 616 ARG A C 1
ATOM 4771 O O . ARG A 1 616 ? 10.086 -22.719 -11.977 1 97.31 616 ARG A O 1
ATOM 4778 N N . GLU A 1 617 ? 12.016 -23.828 -11.695 1 97.19 617 GLU A N 1
ATOM 4779 C CA . GLU A 1 617 ? 11.617 -24.953 -12.555 1 97.19 617 GLU A CA 1
ATOM 4780 C C . GLU A 1 617 ? 11.758 -26.281 -11.828 1 97.19 617 GLU A C 1
ATOM 4782 O O . GLU A 1 617 ? 12.609 -26.438 -10.953 1 97.19 617 GLU A O 1
ATOM 4787 N N . GLY A 1 618 ? 10.914 -27.203 -12.172 1 95 618 GLY A N 1
ATOM 4788 C CA . GLY A 1 618 ? 10.922 -28.531 -11.586 1 95 618 GLY A CA 1
ATOM 4789 C C . GLY A 1 618 ? 9.531 -29.031 -11.203 1 95 618 GLY A C 1
ATOM 4790 O O . GLY A 1 618 ? 8.539 -28.328 -11.422 1 95 618 GLY A O 1
ATOM 4791 N N . LEU A 1 619 ? 9.484 -30.203 -10.688 1 94.69 619 LEU A N 1
ATOM 4792 C CA . LEU A 1 619 ? 8.211 -30.812 -10.328 1 94.69 619 LEU A CA 1
ATOM 4793 C C . LEU A 1 619 ? 7.453 -29.938 -9.336 1 94.69 619 LEU A C 1
ATOM 4795 O O . LEU A 1 619 ? 7.988 -29.578 -8.281 1 94.69 619 LEU A O 1
ATOM 4799 N N . GLY A 1 620 ? 6.297 -29.609 -9.641 1 94.75 620 GLY A N 1
ATOM 4800 C CA . GLY A 1 620 ? 5.461 -28.781 -8.789 1 94.75 620 GLY A CA 1
ATOM 4801 C C . GLY A 1 620 ? 5.66 -27.297 -9.031 1 94.75 620 GLY A C 1
ATOM 4802 O O . GLY A 1 620 ? 4.895 -26.469 -8.531 1 94.75 620 GLY A O 1
ATOM 4803 N N . LEU A 1 621 ? 6.66 -26.984 -9.711 1 97.38 621 LEU A N 1
ATOM 4804 C CA . LEU A 1 621 ? 6.973 -25.625 -10.117 1 97.38 621 LEU A CA 1
ATOM 4805 C C . LEU A 1 621 ? 6.66 -25.422 -11.602 1 97.38 621 LEU A C 1
ATOM 4807 O O . LEU A 1 621 ? 5.594 -25.812 -12.078 1 97.38 621 LEU A O 1
ATOM 4811 N N . THR A 1 622 ? 7.469 -24.688 -12.336 1 98.19 622 THR A N 1
ATOM 4812 C CA . THR A 1 622 ? 7.375 -24.719 -13.789 1 98.19 622 THR A CA 1
ATOM 4813 C C . THR A 1 622 ? 8.039 -25.984 -14.344 1 98.19 622 THR A C 1
ATOM 4815 O O . THR A 1 622 ? 9.258 -26.031 -14.516 1 98.19 622 THR A O 1
ATOM 4818 N N . ASP A 1 623 ? 7.25 -26.938 -14.688 1 97.81 623 ASP A N 1
ATOM 4819 C CA . ASP A 1 623 ? 7.797 -28.234 -15.102 1 97.81 623 ASP A CA 1
ATOM 4820 C C . ASP A 1 623 ? 8.43 -28.141 -16.484 1 97.81 623 ASP A C 1
ATOM 4822 O O . ASP A 1 623 ? 7.84 -27.562 -17.406 1 97.81 623 ASP A O 1
ATOM 4826 N N . ARG A 1 624 ? 9.617 -28.625 -16.578 1 97.19 624 ARG A N 1
ATOM 4827 C CA . ARG A 1 624 ? 10.195 -28.766 -17.922 1 97.19 624 ARG A CA 1
ATOM 4828 C C . ARG A 1 624 ? 9.445 -29.812 -18.734 1 97.19 624 ARG A C 1
ATOM 4830 O O . ARG A 1 624 ? 9.125 -30.891 -18.219 1 97.19 624 ARG A O 1
ATOM 4837 N N . ILE A 1 625 ? 9.188 -29.578 -19.953 1 98.12 625 ILE A N 1
ATOM 4838 C CA . ILE A 1 625 ? 8.32 -30.422 -20.766 1 98.12 625 ILE A CA 1
ATOM 4839 C C . ILE A 1 625 ? 8.93 -31.812 -20.906 1 98.12 625 ILE A C 1
ATOM 4841 O O . ILE A 1 625 ? 8.227 -32.812 -20.859 1 98.12 625 ILE A O 1
ATOM 4845 N N . ASP A 1 626 ? 10.242 -31.891 -21.094 1 97.44 626 ASP A N 1
ATOM 4846 C CA . ASP A 1 626 ? 10.914 -33.188 -21.219 1 97.44 626 ASP A CA 1
ATOM 4847 C C . ASP A 1 626 ? 10.703 -34.031 -19.969 1 97.44 626 ASP A C 1
ATOM 4849 O O . ASP A 1 626 ? 10.57 -35.25 -20.047 1 97.44 626 ASP A O 1
ATOM 4853 N N . SER A 1 627 ? 10.672 -33.344 -18.828 1 96.88 627 SER A N 1
ATOM 4854 C CA . SER A 1 627 ? 10.445 -34.062 -17.578 1 96.88 627 SER A CA 1
ATOM 4855 C C . SER A 1 627 ? 9.008 -34.562 -17.484 1 96.88 627 SER A C 1
ATOM 4857 O O . SER A 1 627 ? 8.758 -35.625 -16.922 1 96.88 627 SER A O 1
ATOM 4859 N N . VAL A 1 628 ? 8.086 -33.844 -17.984 1 98.25 628 VAL A N 1
ATOM 4860 C CA . VAL A 1 628 ? 6.691 -34.25 -18.016 1 98.25 628 VAL A CA 1
ATOM 4861 C C . VAL A 1 628 ? 6.555 -35.5 -18.875 1 98.25 628 VAL A C 1
ATOM 4863 O O . VAL A 1 628 ? 5.914 -36.5 -18.469 1 98.25 628 VAL A O 1
ATOM 4866 N N . ILE A 1 629 ? 7.191 -35.469 -20.031 1 98.06 629 ILE A N 1
ATOM 4867 C CA . ILE A 1 629 ? 7.164 -36.594 -20.953 1 98.06 629 ILE A CA 1
ATOM 4868 C C . ILE A 1 629 ? 7.812 -37.812 -20.297 1 98.06 629 ILE A C 1
ATOM 4870 O O . ILE A 1 629 ? 7.27 -38.938 -20.344 1 98.06 629 ILE A O 1
ATOM 4874 N N . GLY A 1 630 ? 8.984 -37.562 -19.672 1 97.31 630 GLY A N 1
ATOM 4875 C CA . GLY A 1 630 ? 9.648 -38.625 -18.953 1 97.31 630 GLY A CA 1
ATOM 4876 C C . GLY A 1 630 ? 8.789 -39.25 -17.859 1 97.31 630 GLY A C 1
ATOM 4877 O O . GLY A 1 630 ? 8.75 -40.469 -17.703 1 97.31 630 GLY A O 1
ATOM 4878 N N . TYR A 1 631 ? 8.117 -38.5 -17.156 1 96.56 631 TYR A N 1
ATOM 4879 C CA . TYR A 1 631 ? 7.211 -38.938 -16.109 1 96.56 631 TYR A CA 1
ATOM 4880 C C . TYR A 1 631 ? 6.094 -39.812 -16.672 1 96.56 631 TYR A C 1
ATOM 4882 O O . TYR A 1 631 ? 5.777 -40.875 -16.109 1 96.56 631 TYR A O 1
ATOM 4890 N N . MET A 1 632 ? 5.453 -39.281 -17.703 1 97.94 632 MET A N 1
ATOM 4891 C CA . MET A 1 632 ? 4.355 -40.031 -18.328 1 97.94 632 MET A CA 1
ATOM 4892 C C . MET A 1 632 ? 4.82 -41.406 -18.812 1 97.94 632 MET A C 1
ATOM 4894 O O . MET A 1 632 ? 4.145 -42.406 -18.594 1 97.94 632 MET A O 1
ATOM 4898 N N . LYS A 1 633 ? 6 -41.438 -19.391 1 96.12 633 LYS A N 1
ATOM 4899 C CA . LYS A 1 633 ? 6.543 -42.719 -19.875 1 96.12 633 LYS A CA 1
ATOM 4900 C C . LYS A 1 633 ? 6.82 -43.656 -18.719 1 96.12 633 LYS A C 1
ATOM 4902 O O . LYS A 1 633 ? 6.438 -44.844 -18.766 1 96.12 633 LYS A O 1
ATOM 4907 N N . GLN A 1 634 ? 7.395 -43.062 -17.719 1 95.62 634 GLN A N 1
ATOM 4908 C CA . GLN A 1 634 ? 7.754 -43.875 -16.547 1 95.62 634 GLN A CA 1
ATOM 4909 C C . GLN A 1 634 ? 6.508 -44.438 -15.859 1 95.62 634 GLN A C 1
ATOM 4911 O O . GLN A 1 634 ? 6.523 -45.562 -15.352 1 95.62 634 GLN A O 1
ATOM 4916 N N . LYS A 1 635 ? 5.43 -43.719 -15.898 1 95.81 635 LYS A N 1
ATOM 4917 C CA . LYS A 1 635 ? 4.223 -44.125 -15.172 1 95.81 635 LYS A CA 1
ATOM 4918 C C . LYS A 1 635 ? 3.203 -44.75 -16.109 1 95.81 635 LYS A C 1
ATOM 4920 O O . LYS A 1 635 ? 2.066 -45.031 -15.711 1 95.81 635 LYS A O 1
ATOM 4925 N N . ASN A 1 636 ? 3.51 -45 -17.281 1 94.44 636 ASN A N 1
ATOM 4926 C CA . ASN A 1 636 ? 2.643 -45.594 -18.297 1 94.44 636 ASN A CA 1
ATOM 4927 C C . ASN A 1 636 ? 1.373 -44.75 -18.5 1 94.44 636 ASN A C 1
ATOM 4929 O O . ASN A 1 636 ? 0.265 -45.312 -18.453 1 94.44 636 ASN A O 1
ATOM 4933 N N . ILE A 1 637 ? 1.617 -43.469 -18.609 1 97.5 637 ILE A N 1
ATOM 4934 C CA . ILE A 1 637 ? 0.538 -42.531 -18.906 1 97.5 637 ILE A CA 1
ATOM 4935 C C . ILE A 1 637 ? 0.559 -42.188 -20.391 1 97.5 637 ILE A C 1
ATOM 4937 O O . ILE A 1 637 ? 1.594 -41.781 -20.922 1 97.5 637 ILE A O 1
ATOM 4941 N N . LEU A 1 638 ? -0.56 -42.312 -21.031 1 97.75 638 LEU A N 1
ATOM 4942 C CA . LEU A 1 638 ? -0.665 -42.062 -22.453 1 97.75 638 LEU A CA 1
ATOM 4943 C C . LEU A 1 638 ? -1.252 -40.688 -22.719 1 97.75 638 LEU A C 1
ATOM 4945 O O . LEU A 1 638 ? -0.802 -39.969 -23.625 1 97.75 638 LEU A O 1
ATOM 4949 N N . VAL A 1 639 ? -2.264 -40.312 -21.922 1 98.38 639 VAL A N 1
ATOM 4950 C CA . VAL A 1 639 ? -3.066 -39.125 -22.219 1 98.38 639 VAL A CA 1
ATOM 4951 C C . VAL A 1 639 ? -2.797 -38.062 -21.156 1 98.38 639 VAL A C 1
ATOM 4953 O O . VAL A 1 639 ? -2.879 -38.312 -19.969 1 98.38 639 VAL A O 1
ATOM 4956 N N . PHE A 1 640 ? -2.406 -36.875 -21.594 1 98.44 640 PHE A N 1
ATOM 4957 C CA . PHE A 1 640 ? -2.424 -35.688 -20.734 1 98.44 640 PHE A CA 1
ATOM 4958 C C . PHE A 1 640 ? -3.707 -34.906 -20.938 1 98.44 640 PHE A C 1
ATOM 4960 O O . PHE A 1 640 ? -3.893 -34.281 -21.969 1 98.44 640 PHE A O 1
ATOM 4967 N N . ASP A 1 641 ? -4.543 -34.938 -19.953 1 98.12 641 ASP A N 1
ATOM 4968 C CA . ASP A 1 641 ? -5.812 -34.219 -20 1 98.12 641 ASP A CA 1
ATOM 4969 C C . ASP A 1 641 ? -5.648 -32.781 -19.484 1 98.12 641 ASP A C 1
ATOM 4971 O O . ASP A 1 641 ? -5.574 -32.562 -18.281 1 98.12 641 ASP A O 1
ATOM 4975 N N . GLN A 1 642 ? -5.695 -31.797 -20.406 1 98.31 642 GLN A N 1
ATOM 4976 C CA . GLN A 1 642 ? -5.258 -30.422 -20.125 1 98.31 642 GLN A CA 1
ATOM 4977 C C . GLN A 1 642 ? -6.43 -29.453 -20.172 1 98.31 642 GLN A C 1
ATOM 4979 O O . GLN A 1 642 ? -7.191 -29.438 -21.141 1 98.31 642 GLN A O 1
ATOM 4984 N N . ASN A 1 643 ? -6.668 -28.656 -19.125 1 97.94 643 ASN A N 1
ATOM 4985 C CA . ASN A 1 643 ? -7.492 -27.453 -19.094 1 97.94 643 ASN A CA 1
ATOM 4986 C C . ASN A 1 643 ? -6.785 -26.312 -18.375 1 97.94 643 ASN A C 1
ATOM 4988 O O . ASN A 1 643 ? -5.793 -26.531 -17.672 1 97.94 643 ASN A O 1
ATOM 4992 N N . TYR A 1 644 ? -7.195 -25.062 -18.594 1 97.88 644 TYR A N 1
ATOM 4993 C CA . TYR A 1 644 ? -6.59 -23.922 -17.922 1 97.88 644 TYR A CA 1
ATOM 4994 C C . TYR A 1 644 ? -7.008 -23.859 -16.453 1 97.88 644 TYR A C 1
ATOM 4996 O O . TYR A 1 644 ? -7.852 -24.641 -16.016 1 97.88 644 TYR A O 1
ATOM 5004 N N . GLY A 1 645 ? -6.352 -22.938 -15.656 1 97.19 645 GLY A N 1
ATOM 5005 C CA . GLY A 1 645 ? -6.57 -22.875 -14.219 1 97.19 645 GLY A CA 1
ATOM 5006 C C . GLY A 1 645 ? -7.938 -22.328 -13.852 1 97.19 645 GLY A C 1
ATOM 5007 O O . GLY A 1 645 ? -8.5 -21.5 -14.578 1 97.19 645 GLY A O 1
ATOM 5008 N N . LEU A 1 646 ? -8.445 -22.828 -12.703 1 97.25 646 LEU A N 1
ATOM 5009 C CA . LEU A 1 646 ? -9.695 -22.297 -12.172 1 97.25 646 LEU A CA 1
ATOM 5010 C C . LEU A 1 646 ? -9.562 -20.812 -11.852 1 97.25 646 LEU A C 1
ATOM 5012 O O . LEU A 1 646 ? -10.5 -20.031 -12.078 1 97.25 646 LEU A O 1
ATOM 5016 N N . TRP A 1 647 ? -8.477 -20.5 -11.352 1 96.12 647 TRP A N 1
ATOM 5017 C CA . TRP A 1 647 ? -8.023 -19.125 -11.109 1 96.12 647 TRP A CA 1
ATOM 5018 C C . TRP A 1 647 ? -6.504 -19.031 -11.242 1 96.12 647 TRP A C 1
ATOM 5020 O O . TRP A 1 647 ? -5.793 -20.016 -11.047 1 96.12 647 TRP A O 1
ATOM 5030 N N . TYR A 1 648 ? -6.027 -17.828 -11.664 1 96.62 648 TYR A N 1
ATOM 5031 C CA . TYR A 1 648 ? -4.621 -17.516 -11.883 1 96.62 648 TYR A CA 1
ATOM 5032 C C . TYR A 1 648 ? -3.85 -17.5 -10.57 1 96.62 648 TYR A C 1
ATOM 5034 O O . TYR A 1 648 ? -2.76 -18.062 -10.477 1 96.62 648 TYR A O 1
ATOM 5042 N N . ASP A 1 649 ? -4.387 -16.922 -9.516 1 93.62 649 ASP A N 1
ATOM 5043 C CA . ASP A 1 649 ? -3.799 -16.484 -8.25 1 93.62 649 ASP A CA 1
ATOM 5044 C C . ASP A 1 649 ? -4.266 -17.359 -7.098 1 93.62 649 ASP A C 1
ATOM 5046 O O . ASP A 1 649 ? -5.465 -17.609 -6.938 1 93.62 649 ASP A O 1
ATOM 5050 N N . ARG A 1 650 ? -3.283 -17.812 -6.176 1 96.69 650 ARG A N 1
ATOM 5051 C CA . ARG A 1 650 ? -3.59 -18.797 -5.141 1 96.69 650 ARG A CA 1
ATOM 5052 C C . ARG A 1 650 ? -4.32 -18.141 -3.969 1 96.69 650 ARG A C 1
ATOM 5054 O O . ARG A 1 650 ? -4.875 -18.844 -3.115 1 96.69 650 ARG A O 1
ATOM 5061 N N . ARG A 1 651 ? -4.488 -16.891 -3.912 1 96.19 651 ARG A N 1
ATOM 5062 C CA . ARG A 1 651 ? -5.273 -16.234 -2.873 1 96.19 651 ARG A CA 1
ATOM 5063 C C . ARG A 1 651 ? -6.727 -16.688 -2.914 1 96.19 651 ARG A C 1
ATOM 5065 O O . ARG A 1 651 ? -7.414 -16.672 -1.891 1 96.19 651 ARG A O 1
ATOM 5072 N N . ARG A 1 652 ? -7.176 -17.125 -4.062 1 97 652 ARG A N 1
ATOM 5073 C CA . ARG A 1 652 ? -8.57 -17.516 -4.234 1 97 652 ARG A CA 1
ATOM 5074 C C . ARG A 1 652 ? -8.805 -18.922 -3.701 1 97 652 ARG A C 1
ATOM 5076 O O . ARG A 1 652 ? -9.953 -19.391 -3.635 1 97 652 ARG A O 1
ATOM 5083 N N . ASP A 1 653 ? -7.77 -19.594 -3.205 1 95.62 653 ASP A N 1
ATOM 5084 C CA . ASP A 1 653 ? -7.949 -20.875 -2.531 1 95.62 653 ASP A CA 1
ATOM 5085 C C . ASP A 1 653 ? -8.93 -20.766 -1.37 1 95.62 653 ASP A C 1
ATOM 5087 O O . ASP A 1 653 ? -9.57 -21.734 -0.989 1 95.62 653 ASP A O 1
ATOM 5091 N N . ASP A 1 654 ? -9.062 -19.578 -0.943 1 94.5 654 ASP A N 1
ATOM 5092 C CA . ASP A 1 654 ? -9.922 -19.328 0.215 1 94.5 654 ASP A CA 1
ATOM 5093 C C . ASP A 1 654 ? -11.398 -19.312 -0.188 1 94.5 654 ASP A C 1
ATOM 5095 O O . ASP A 1 654 ? -12.281 -19.328 0.671 1 94.5 654 ASP A O 1
ATOM 5099 N N . HIS A 1 655 ? -11.711 -19.234 -1.479 1 95.44 655 HIS A N 1
ATOM 5100 C CA . HIS A 1 655 ? -13.062 -19.25 -2.023 1 95.44 655 HIS A CA 1
ATOM 5101 C C . HIS A 1 655 ? -13.844 -18.016 -1.591 1 95.44 655 HIS A C 1
ATOM 5103 O O . HIS A 1 655 ? -15.062 -18.078 -1.407 1 95.44 655 HIS A O 1
ATOM 5109 N N . GLU A 1 656 ? -13.078 -16.969 -1.356 1 96.31 656 GLU A N 1
ATOM 5110 C CA . GLU A 1 656 ? -13.719 -15.672 -1.112 1 96.31 656 GLU A CA 1
ATOM 5111 C C . GLU A 1 656 ? -14.227 -15.047 -2.41 1 96.31 656 GLU A C 1
ATOM 5113 O O . GLU A 1 656 ? -13.656 -15.289 -3.48 1 96.31 656 GLU A O 1
ATOM 5118 N N . ARG A 1 657 ? -15.211 -14.234 -2.318 1 96.88 657 ARG A N 1
ATOM 5119 C CA . ARG A 1 657 ? -15.781 -13.578 -3.492 1 96.88 657 ARG A CA 1
ATOM 5120 C C . ARG A 1 657 ? -15.383 -12.102 -3.543 1 96.88 657 ARG A C 1
ATOM 5122 O O . ARG A 1 657 ? -15.766 -11.383 -4.465 1 96.88 657 ARG A O 1
ATOM 5129 N N . VAL A 1 658 ? -14.555 -11.672 -2.676 1 96.38 658 VAL A N 1
ATOM 5130 C CA . VAL A 1 658 ? -14.219 -10.266 -2.482 1 96.38 658 VAL A CA 1
ATOM 5131 C C . VAL A 1 658 ? -13.18 -9.836 -3.512 1 96.38 658 VAL A C 1
ATOM 5133 O O . VAL A 1 658 ? -12.375 -10.656 -3.969 1 96.38 658 VAL A O 1
ATOM 5136 N N . ARG A 1 659 ? -13.219 -8.523 -3.9 1 97.38 659 ARG A N 1
ATOM 5137 C CA . ARG A 1 659 ? -12.141 -7.91 -4.676 1 97.38 659 ARG A CA 1
ATOM 5138 C C . ARG A 1 659 ? -10.852 -7.84 -3.867 1 97.38 659 ARG A C 1
ATOM 5140 O O . ARG A 1 659 ? -10.859 -7.418 -2.709 1 97.38 659 ARG A O 1
ATOM 5147 N N . ARG A 1 660 ? -9.773 -8.266 -4.484 1 97.75 660 ARG A N 1
ATOM 5148 C CA . ARG A 1 660 ? -8.508 -8.203 -3.764 1 97.75 660 ARG A CA 1
ATOM 5149 C C . ARG A 1 660 ? -8 -6.77 -3.664 1 97.75 660 ARG A C 1
ATOM 5151 O O . ARG A 1 660 ? -8.258 -5.953 -4.555 1 97.75 660 ARG A O 1
ATOM 5158 N N . ARG A 1 661 ? -7.277 -6.461 -2.625 1 96.12 661 ARG A N 1
ATOM 5159 C CA . ARG A 1 661 ? -6.805 -5.113 -2.326 1 96.12 661 ARG A CA 1
ATOM 5160 C C . ARG A 1 661 ? -5.789 -4.648 -3.365 1 96.12 661 ARG A C 1
ATOM 5162 O O . ARG A 1 661 ? -5.715 -3.457 -3.68 1 96.12 661 ARG A O 1
ATOM 5169 N N . ASP A 1 662 ? -4.957 -5.562 -3.832 1 95.56 662 ASP A N 1
ATOM 5170 C CA . ASP A 1 662 ? -3.877 -5.23 -4.758 1 95.56 662 ASP A CA 1
ATOM 5171 C C . ASP A 1 662 ? -3.5 -6.438 -5.613 1 95.56 662 ASP A C 1
ATOM 5173 O O . ASP A 1 662 ? -4.203 -7.449 -5.617 1 95.56 662 ASP A O 1
ATOM 5177 N N . GLY A 1 663 ? -2.467 -6.23 -6.441 1 97.5 663 GLY A N 1
ATOM 5178 C CA . GLY A 1 663 ? -2.025 -7.281 -7.348 1 97.5 663 GLY A CA 1
ATOM 5179 C C . GLY A 1 663 ? -0.904 -8.125 -6.777 1 97.5 663 GLY A C 1
ATOM 5180 O O . GLY A 1 663 ? -0.139 -8.742 -7.527 1 97.5 663 GLY A O 1
ATOM 5181 N N . ASP A 1 664 ? -0.732 -8.203 -5.461 1 97.56 664 ASP A N 1
ATOM 5182 C CA . ASP A 1 664 ? 0.312 -9.031 -4.867 1 97.56 664 ASP A CA 1
ATOM 5183 C C . ASP A 1 664 ? -0.083 -10.5 -4.875 1 97.56 664 ASP A C 1
ATOM 5185 O O . ASP A 1 664 ? -0.223 -11.117 -3.814 1 97.56 664 ASP A O 1
ATOM 5189 N N . VAL A 1 665 ? -0.149 -11.07 -6.039 1 97.81 665 VAL A N 1
ATOM 5190 C CA . VAL A 1 665 ? -0.659 -12.406 -6.309 1 97.81 665 VAL A CA 1
ATOM 5191 C C . VAL A 1 665 ? 0.312 -13.453 -5.762 1 97.81 665 VAL A C 1
ATOM 5193 O O . VAL A 1 665 ? 1.51 -13.188 -5.629 1 97.81 665 VAL A O 1
ATOM 5196 N N . TRP A 1 666 ? -0.21 -14.648 -5.438 1 97.38 666 TRP A N 1
ATOM 5197 C CA . TRP A 1 666 ? 0.567 -15.75 -4.875 1 97.38 666 TRP A CA 1
ATOM 5198 C C . TRP A 1 666 ? 0.727 -16.875 -5.887 1 97.38 666 TRP A C 1
ATOM 5200 O O . TRP A 1 666 ? -0.216 -17.203 -6.613 1 97.38 666 TRP A O 1
ATOM 5210 N N . GLY A 1 667 ? 1.949 -17.469 -5.977 1 96.62 667 GLY A N 1
ATOM 5211 C CA . GLY A 1 667 ? 2.205 -18.625 -6.809 1 96.62 667 GLY A CA 1
ATOM 5212 C C . GLY A 1 667 ? 1.991 -19.938 -6.078 1 96.62 667 GLY A C 1
ATOM 5213 O O . GLY A 1 667 ? 1.82 -19.953 -4.859 1 96.62 667 GLY A O 1
ATOM 5214 N N . PRO A 1 668 ? 1.933 -21.078 -6.875 1 97.19 668 PRO A N 1
ATOM 5215 C CA . PRO A 1 668 ? 2.111 -21.125 -8.328 1 97.19 668 PRO A CA 1
ATOM 5216 C C . PRO A 1 668 ? 0.945 -20.5 -9.094 1 97.19 668 PRO A C 1
ATOM 5218 O O . PRO A 1 668 ? -0.188 -20.5 -8.602 1 97.19 668 PRO A O 1
ATOM 5221 N N . PHE A 1 669 ? 1.255 -20 -10.273 1 97.81 669 PHE A N 1
ATOM 5222 C CA . PHE A 1 669 ? 0.22 -19.438 -11.141 1 97.81 669 PHE A CA 1
ATOM 5223 C C . PHE A 1 669 ? -0.327 -20.516 -12.086 1 97.81 669 PHE A C 1
ATOM 5225 O O . PHE A 1 669 ? 0.438 -21.219 -12.75 1 97.81 669 PHE A O 1
ATOM 5232 N N . TYR A 1 670 ? -1.577 -20.688 -12.125 1 97.81 670 TYR A N 1
ATOM 5233 C CA . TYR A 1 670 ? -2.223 -21.5 -13.148 1 97.81 670 TYR A CA 1
ATOM 5234 C C . TYR A 1 670 ? -2.715 -20.641 -14.305 1 97.81 670 TYR A C 1
ATOM 5236 O O . TYR A 1 670 ? -3.824 -20.109 -14.258 1 97.81 670 TYR A O 1
ATOM 5244 N N . GLU A 1 671 ? -1.952 -20.609 -15.297 1 97.81 671 GLU A N 1
ATOM 5245 C CA . GLU A 1 671 ? -2.068 -19.641 -16.375 1 97.81 671 GLU A CA 1
ATOM 5246 C C . GLU A 1 671 ? -3.377 -19.812 -17.141 1 97.81 671 GLU A C 1
ATOM 5248 O O . GLU A 1 671 ? -3.914 -20.922 -17.219 1 97.81 671 GLU A O 1
ATOM 5253 N N . GLN A 1 672 ? -3.818 -18.672 -17.625 1 98.31 672 GLN A N 1
ATOM 5254 C CA . GLN A 1 672 ? -5.008 -18.578 -18.469 1 98.31 672 GLN A CA 1
ATOM 5255 C C . GLN A 1 672 ? -4.629 -18.484 -19.938 1 98.31 672 GLN A C 1
ATOM 5257 O O . GLN A 1 672 ? -3.525 -18.047 -20.281 1 98.31 672 GLN A O 1
ATOM 5262 N N . PRO A 1 673 ? -5.488 -18.875 -20.828 1 98.5 673 PRO A N 1
ATOM 5263 C CA . PRO A 1 673 ? -5.145 -18.859 -22.266 1 98.5 673 PRO A CA 1
ATOM 5264 C C . PRO A 1 673 ? -5.16 -17.453 -22.859 1 98.5 673 PRO A C 1
ATOM 5266 O O . PRO A 1 673 ? -4.738 -17.266 -24 1 98.5 673 PRO A O 1
ATOM 5269 N N . PHE A 1 674 ? -5.551 -16.422 -22.062 1 98.56 674 PHE A N 1
ATOM 5270 C CA . PHE A 1 674 ? -5.691 -15.055 -22.531 1 98.56 674 PHE A CA 1
ATOM 5271 C C . PHE A 1 674 ? -4.59 -14.164 -21.984 1 98.56 674 PHE A C 1
ATOM 5273 O O . PHE A 1 674 ? -4.227 -14.281 -20.812 1 98.56 674 PHE A O 1
ATOM 5280 N N . GLY A 1 675 ? -4.07 -13.297 -22.875 1 97.94 675 GLY A N 1
ATOM 5281 C CA . GLY A 1 675 ? -3.082 -12.328 -22.422 1 97.94 675 GLY A CA 1
ATOM 5282 C C . GLY A 1 675 ? -3.697 -11.117 -21.75 1 97.94 675 GLY A C 1
ATOM 5283 O O . GLY A 1 675 ? -4.832 -10.734 -22.047 1 97.94 675 GLY A O 1
ATOM 5284 N N . ARG A 1 676 ? -3.014 -10.523 -20.891 1 97.88 676 ARG A N 1
ATOM 5285 C CA . ARG A 1 676 ? -3.465 -9.305 -20.234 1 97.88 676 ARG A CA 1
ATOM 5286 C C . ARG A 1 676 ? -3.295 -8.094 -21.141 1 97.88 676 ARG A C 1
ATOM 5288 O O . ARG A 1 676 ? -2.385 -8.055 -21.969 1 97.88 676 ARG A O 1
ATOM 5295 N N . SER A 1 677 ? -4.105 -7.055 -20.953 1 97.81 677 SER A N 1
ATOM 5296 C CA . SER A 1 677 ? -4.156 -5.887 -21.828 1 97.81 677 SER A CA 1
ATOM 5297 C C . SER A 1 677 ? -3.207 -4.793 -21.344 1 97.81 677 SER A C 1
ATOM 5299 O O . SER A 1 677 ? -2.834 -3.91 -22.125 1 97.81 677 SER A O 1
ATOM 5301 N N . GLY A 1 678 ? -2.865 -4.785 -20.062 1 97.06 678 GLY A N 1
ATOM 5302 C CA . GLY A 1 678 ? -2.139 -3.67 -19.484 1 97.06 678 GLY A CA 1
ATOM 5303 C C . GLY A 1 678 ? -3.041 -2.525 -19.062 1 97.06 678 GLY A C 1
ATOM 5304 O O . GLY A 1 678 ? -2.576 -1.545 -18.469 1 97.06 678 GLY A O 1
ATOM 5305 N N . GLN A 1 679 ? -4.312 -2.668 -19.234 1 97 679 GLN A N 1
ATOM 5306 C CA . GLN A 1 679 ? -5.266 -1.605 -18.922 1 97 679 GLN A CA 1
ATOM 5307 C C . GLN A 1 679 ? -6.18 -2 -17.766 1 97 679 GLN A C 1
ATOM 5309 O O . GLN A 1 679 ? -6.484 -3.18 -17.594 1 97 679 GLN A O 1
ATOM 5314 N N . GLY A 1 680 ? -6.59 -0.984 -17.031 1 96.38 680 GLY A N 1
ATOM 5315 C CA . GLY A 1 680 ? -7.543 -1.222 -15.961 1 96.38 680 GLY A CA 1
ATOM 5316 C C . GLY A 1 680 ? -7.027 -2.189 -14.914 1 96.38 680 GLY A C 1
ATOM 5317 O O . GLY A 1 680 ? -5.852 -2.561 -14.922 1 96.38 680 GLY A O 1
ATOM 5318 N N . THR A 1 681 ? -7.918 -2.59 -13.961 1 97.5 681 THR A N 1
ATOM 5319 C CA . THR A 1 681 ? -7.559 -3.508 -12.883 1 97.5 681 THR A CA 1
ATOM 5320 C C . THR A 1 681 ? -8.602 -4.609 -12.742 1 97.5 681 THR A C 1
ATOM 5322 O O . THR A 1 681 ? -9.797 -4.332 -12.594 1 97.5 681 THR A O 1
ATOM 5325 N N . ALA A 1 682 ? -8.164 -5.82 -12.859 1 98.25 682 ALA A N 1
ATOM 5326 C CA . ALA A 1 682 ? -9.039 -6.977 -12.672 1 98.25 682 ALA A CA 1
ATOM 5327 C C . ALA A 1 682 ? -9.312 -7.219 -11.188 1 98.25 682 ALA A C 1
ATOM 5329 O O . ALA A 1 682 ? -8.758 -6.535 -10.328 1 98.25 682 ALA A O 1
ATOM 5330 N N . TRP A 1 683 ? -10.211 -8.133 -10.93 1 98.19 683 TRP A N 1
ATOM 5331 C CA . TRP A 1 683 ? -10.734 -8.383 -9.594 1 98.19 683 TRP A CA 1
ATOM 5332 C C . TRP A 1 683 ? -9.633 -8.852 -8.648 1 98.19 683 TRP A C 1
ATOM 5334 O O . TRP A 1 683 ? -9.695 -8.602 -7.445 1 98.19 683 TRP A O 1
ATOM 5344 N N . GLU A 1 684 ? -8.57 -9.516 -9.219 1 97.38 684 GLU A N 1
ATOM 5345 C CA . GLU A 1 684 ? -7.473 -10.031 -8.406 1 97.38 684 GLU A CA 1
ATOM 5346 C C . GLU A 1 684 ? -6.371 -8.992 -8.242 1 97.38 684 GLU A C 1
ATOM 5348 O O . GLU A 1 684 ? -5.422 -9.195 -7.484 1 97.38 684 GLU A O 1
ATOM 5353 N N . GLY A 1 685 ? -6.406 -7.867 -8.969 1 97.56 685 GLY A N 1
ATOM 5354 C CA . GLY A 1 685 ? -5.531 -6.738 -8.703 1 97.56 685 GLY A CA 1
ATOM 5355 C C . GLY A 1 685 ? -4.559 -6.457 -9.836 1 97.56 685 GLY A C 1
ATOM 5356 O O . GLY A 1 685 ? -3.9 -5.418 -9.852 1 97.56 685 GLY A O 1
ATOM 5357 N N . LEU A 1 686 ? -4.426 -7.312 -10.852 1 98.19 686 LEU A N 1
ATOM 5358 C CA . LEU A 1 686 ? -3.592 -7.082 -12.023 1 98.19 686 LEU A CA 1
ATOM 5359 C C . LEU A 1 686 ? -4.398 -6.438 -13.148 1 98.19 686 LEU A C 1
ATOM 5361 O O . LEU A 1 686 ? -5.57 -6.102 -12.961 1 98.19 686 LEU A O 1
ATOM 5365 N N . SER A 1 687 ? -3.775 -6.184 -14.32 1 98.25 687 SER A N 1
ATOM 5366 C CA . SER A 1 687 ? -4.484 -5.559 -15.43 1 98.25 687 SER A CA 1
ATOM 5367 C C . SER A 1 687 ? -5.555 -6.484 -15.992 1 98.25 687 SER A C 1
ATOM 5369 O O . SER A 1 687 ? -5.48 -7.703 -15.82 1 98.25 687 SER A O 1
ATOM 5371 N N . LYS A 1 688 ? -6.516 -6.016 -16.578 1 98.56 688 LYS A N 1
ATOM 5372 C CA . LYS A 1 688 ? -7.602 -6.777 -17.188 1 98.56 688 LYS A CA 1
ATOM 5373 C C . LYS A 1 688 ? -7.094 -7.59 -18.375 1 98.56 688 LYS A C 1
ATOM 5375 O O . LYS A 1 688 ? -6.078 -7.246 -18.984 1 98.56 688 LYS A O 1
ATOM 5380 N N . TYR A 1 689 ? -7.789 -8.633 -18.688 1 98.69 689 TYR A N 1
ATOM 5381 C CA . TYR A 1 689 ? -7.473 -9.469 -19.844 1 98.69 689 TYR A CA 1
ATOM 5382 C C . TYR A 1 689 ? -7.984 -8.844 -21.125 1 98.69 689 TYR A C 1
ATOM 5384 O O . TYR A 1 689 ? -8.859 -7.973 -21.094 1 98.69 689 TYR A O 1
ATOM 5392 N N . ASP A 1 690 ? -7.355 -9.133 -22.219 1 98.69 690 ASP A N 1
ATOM 5393 C CA . ASP A 1 690 ? -7.902 -8.992 -23.578 1 98.69 690 ASP A CA 1
ATOM 5394 C C . ASP A 1 690 ? -8.219 -10.359 -24.172 1 98.69 690 ASP A C 1
ATOM 5396 O O . ASP A 1 690 ? -7.312 -11.102 -24.547 1 98.69 690 ASP A O 1
ATOM 5400 N N . LEU A 1 691 ? -9.461 -10.703 -24.312 1 98.69 691 LEU A N 1
ATOM 5401 C CA . LEU A 1 691 ? -9.883 -12.023 -24.766 1 98.69 691 LEU A CA 1
ATOM 5402 C C . LEU A 1 691 ? -9.508 -12.25 -26.219 1 98.69 691 LEU A C 1
ATOM 5404 O O . LEU A 1 691 ? -9.531 -13.383 -26.703 1 98.69 691 LEU A O 1
ATOM 5408 N N . ASN A 1 692 ? -9.078 -11.203 -26.875 1 98 692 ASN A N 1
ATOM 5409 C CA . ASN A 1 692 ? -8.617 -11.32 -28.266 1 98 692 ASN A CA 1
ATOM 5410 C C . ASN A 1 692 ? -7.113 -11.555 -28.344 1 98 692 ASN A C 1
ATOM 5412 O O . ASN A 1 692 ? -6.566 -11.75 -29.422 1 98 692 ASN A O 1
ATOM 5416 N N . ARG A 1 693 ? -6.504 -11.5 -27.203 1 97.38 693 ARG A N 1
ATOM 5417 C CA . ARG A 1 693 ? -5.051 -11.656 -27.172 1 97.38 693 ARG A CA 1
ATOM 5418 C C . ARG A 1 693 ? -4.66 -12.977 -26.5 1 97.38 693 ARG A C 1
ATOM 5420 O O . ARG A 1 693 ? -4.789 -13.125 -25.281 1 97.38 693 ARG A O 1
ATOM 5427 N N . PRO A 1 694 ? -4.086 -13.93 -27.312 1 98.12 694 PRO A N 1
ATOM 5428 C CA . PRO A 1 694 ? -3.646 -15.18 -26.688 1 98.12 694 PRO A CA 1
ATOM 5429 C C . PRO A 1 694 ? -2.443 -14.984 -25.766 1 98.12 694 PRO A C 1
ATOM 5431 O O . PRO A 1 694 ? -1.554 -14.188 -26.062 1 98.12 694 PRO A O 1
ATOM 5434 N N . ASN A 1 695 ? -2.436 -15.609 -24.688 1 98.38 695 ASN A N 1
ATOM 5435 C CA . ASN A 1 695 ? -1.26 -15.742 -23.828 1 98.38 695 ASN A CA 1
ATOM 5436 C C . ASN A 1 695 ? -0.165 -16.562 -24.516 1 98.38 695 ASN A C 1
ATOM 5438 O O . ASN A 1 695 ? -0.209 -17.797 -24.5 1 98.38 695 ASN A O 1
ATOM 5442 N N . ALA A 1 696 ? 0.798 -15.891 -24.984 1 98.31 696 ALA A N 1
ATOM 5443 C CA . ALA A 1 696 ? 1.766 -16.531 -25.875 1 98.31 696 ALA A CA 1
ATOM 5444 C C . ALA A 1 696 ? 2.545 -17.625 -25.141 1 98.31 696 ALA A C 1
ATOM 5446 O O . ALA A 1 696 ? 2.852 -18.672 -25.703 1 98.31 696 ALA A O 1
ATOM 5447 N N . TRP A 1 697 ? 2.902 -17.406 -23.906 1 98.44 697 TRP A N 1
ATOM 5448 C CA . TRP A 1 697 ? 3.643 -18.406 -23.141 1 98.44 697 TRP A CA 1
ATOM 5449 C C . TRP A 1 697 ? 2.801 -19.656 -22.938 1 98.44 697 TRP A C 1
ATOM 5451 O O . TRP A 1 697 ? 3.285 -20.781 -23.109 1 98.44 697 TRP A O 1
ATOM 5461 N N . TYR A 1 698 ? 1.527 -19.547 -22.609 1 98.31 698 TYR A N 1
ATOM 5462 C CA . TYR A 1 698 ? 0.593 -20.641 -22.375 1 98.31 698 TYR A CA 1
ATOM 5463 C C . TYR A 1 698 ? 0.497 -21.547 -23.594 1 98.31 698 TYR A C 1
ATOM 5465 O O . TYR A 1 698 ? 0.655 -22.766 -23.484 1 98.31 698 TYR A O 1
ATOM 5473 N N . TRP A 1 699 ? 0.316 -20.969 -24.703 1 98.69 699 TRP A N 1
ATOM 5474 C CA . TRP A 1 699 ? 0.114 -21.719 -25.938 1 98.69 699 TRP A CA 1
ATOM 5475 C C . TRP A 1 699 ? 1.419 -22.344 -26.406 1 98.69 699 TRP A C 1
ATOM 5477 O O . TRP A 1 699 ? 1.42 -23.438 -26.969 1 98.69 699 TRP A O 1
ATOM 5487 N N . SER A 1 700 ? 2.479 -21.625 -26.172 1 98.38 700 SER A N 1
ATOM 5488 C CA . SER A 1 700 ? 3.77 -22.172 -26.578 1 98.38 700 SER A CA 1
ATOM 5489 C C . SER A 1 700 ? 4.117 -23.422 -25.766 1 98.38 700 SER A C 1
ATOM 5491 O O . SER A 1 700 ? 4.719 -24.359 -26.281 1 98.38 700 SER A O 1
ATOM 5493 N N . ARG A 1 701 ? 3.76 -23.484 -24.5 1 98.5 701 ARG A N 1
ATOM 5494 C CA . ARG A 1 701 ? 4.012 -24.625 -23.656 1 98.5 701 ARG A CA 1
ATOM 5495 C C . ARG A 1 701 ? 3.234 -25.859 -24.125 1 98.5 701 ARG A C 1
ATOM 5497 O O . ARG A 1 701 ? 3.779 -26.953 -24.203 1 98.5 701 ARG A O 1
ATOM 5504 N N . LEU A 1 702 ? 2.035 -25.578 -24.438 1 98.69 702 LEU A N 1
ATOM 5505 C CA . LEU A 1 702 ? 1.2 -26.672 -24.938 1 98.69 702 LEU A CA 1
ATOM 5506 C C . LEU A 1 702 ? 1.726 -27.188 -26.281 1 98.69 702 LEU A C 1
ATOM 5508 O O . LEU A 1 702 ? 1.754 -28.391 -26.516 1 98.69 702 LEU A O 1
ATOM 5512 N N . LYS A 1 703 ? 2.08 -26.281 -27.109 1 98.44 703 LYS A N 1
ATOM 5513 C CA . LYS A 1 703 ? 2.633 -26.656 -28.422 1 98.44 703 LYS A CA 1
ATOM 5514 C C . LYS A 1 703 ? 3.91 -27.469 -28.25 1 98.44 703 LYS A C 1
ATOM 5516 O O . LYS A 1 703 ? 4.105 -28.469 -28.953 1 98.44 703 LYS A O 1
ATOM 5521 N N . GLU A 1 704 ? 4.711 -27.047 -27.344 1 98 704 GLU A N 1
ATOM 5522 C CA . GLU A 1 704 ? 5.953 -27.781 -27.094 1 98 704 GLU A CA 1
ATOM 5523 C C . GLU A 1 704 ? 5.672 -29.219 -26.656 1 98 704 GLU A C 1
ATOM 5525 O O . GLU A 1 704 ? 6.328 -30.156 -27.109 1 98 704 GLU A O 1
ATOM 5530 N N . PHE A 1 705 ? 4.777 -29.438 -25.812 1 98.19 705 PHE A N 1
ATOM 5531 C CA . PHE A 1 705 ? 4.414 -30.766 -25.375 1 98.19 705 PHE A CA 1
ATOM 5532 C C . PHE A 1 705 ? 3.891 -31.609 -26.547 1 98.19 705 PHE A C 1
ATOM 5534 O O . PHE A 1 705 ? 4.25 -32.781 -26.688 1 98.19 705 PHE A O 1
ATOM 5541 N N . ALA A 1 706 ? 2.996 -30.969 -27.297 1 98.44 706 ALA A N 1
ATOM 5542 C CA . ALA A 1 706 ? 2.422 -31.672 -28.438 1 98.44 706 ALA A CA 1
ATOM 5543 C C . ALA A 1 706 ? 3.51 -32.125 -29.406 1 98.44 706 ALA A C 1
ATOM 5545 O O . ALA A 1 706 ? 3.48 -33.25 -29.891 1 98.44 706 ALA A O 1
ATOM 5546 N N . GLU A 1 707 ? 4.445 -31.281 -29.625 1 97.44 707 GLU A N 1
ATOM 5547 C CA . GLU A 1 707 ? 5.516 -31.594 -30.578 1 97.44 707 GLU A CA 1
ATOM 5548 C C . GLU A 1 707 ? 6.457 -32.656 -30.016 1 97.44 707 GLU A C 1
ATOM 5550 O O . GLU A 1 707 ? 6.734 -33.656 -30.672 1 97.44 707 GLU A O 1
ATOM 5555 N N . LYS A 1 708 ? 6.852 -32.562 -28.844 1 97.12 708 LYS A N 1
ATOM 5556 C CA . LYS A 1 708 ? 7.812 -33.469 -28.25 1 97.12 708 LYS A CA 1
ATOM 5557 C C . LYS A 1 708 ? 7.148 -34.812 -27.891 1 97.12 708 LYS A C 1
ATOM 5559 O O . LYS A 1 708 ? 7.758 -35.875 -28.031 1 97.12 708 LYS A O 1
ATOM 5564 N N . GLY A 1 709 ? 5.938 -34.75 -27.469 1 96.94 709 GLY A N 1
ATOM 5565 C CA . GLY A 1 709 ? 5.207 -35.938 -27.062 1 96.94 709 GLY A CA 1
ATOM 5566 C C . GLY A 1 709 ? 4.797 -36.812 -28.234 1 96.94 709 GLY A C 1
ATOM 5567 O O . GLY A 1 709 ? 4.598 -38.031 -28.078 1 96.94 709 GLY A O 1
ATOM 5568 N N . SER A 1 710 ? 4.699 -36.188 -29.391 1 95.69 710 SER A N 1
ATOM 5569 C CA . SER A 1 710 ? 4.25 -36.906 -30.578 1 95.69 710 SER A CA 1
ATOM 5570 C C . SER A 1 710 ? 5.215 -38.062 -30.938 1 95.69 710 SER A C 1
ATOM 5572 O O . SER A 1 710 ? 4.801 -39.094 -31.469 1 95.69 710 SER A O 1
ATOM 5574 N N . LYS A 1 711 ? 6.465 -37.812 -30.641 1 92.06 711 LYS A N 1
ATOM 5575 C CA . LYS A 1 711 ? 7.492 -38.812 -30.953 1 92.06 711 LYS A CA 1
ATOM 5576 C C . LYS A 1 711 ? 7.266 -40.094 -30.188 1 92.06 711 LYS A C 1
ATOM 5578 O O . LYS A 1 711 ? 7.594 -41.188 -30.688 1 92.06 711 LYS A O 1
ATOM 5583 N N . ASP A 1 712 ? 6.668 -40 -29.078 1 92.25 712 ASP A N 1
ATOM 5584 C CA . ASP A 1 712 ? 6.449 -41.156 -28.219 1 92.25 712 ASP A CA 1
ATOM 5585 C C . ASP A 1 712 ? 4.988 -41.594 -28.25 1 92.25 712 ASP A C 1
ATOM 5587 O O . ASP A 1 712 ? 4.57 -42.438 -27.453 1 92.25 712 ASP A O 1
ATOM 5591 N N . GLY A 1 713 ? 4.215 -40.969 -29.078 1 95.19 713 GLY A N 1
ATOM 5592 C CA . GLY A 1 713 ? 2.811 -41.344 -29.219 1 95.19 713 GLY A CA 1
ATOM 5593 C C . GLY A 1 713 ? 1.951 -40.812 -28.078 1 95.19 713 GLY A C 1
ATOM 5594 O O . GLY A 1 713 ? 0.818 -41.25 -27.891 1 95.19 713 GLY A O 1
ATOM 5595 N N . LEU A 1 714 ? 2.443 -39.906 -27.281 1 98 714 LEU A N 1
ATOM 5596 C CA . LEU A 1 714 ? 1.657 -39.312 -26.203 1 98 714 LEU A CA 1
ATOM 5597 C C . LEU A 1 714 ? 0.544 -38.438 -26.766 1 98 714 LEU A C 1
ATOM 5599 O O . LEU A 1 714 ? 0.721 -37.781 -27.797 1 98 714 LEU A O 1
ATOM 5603 N N . LEU A 1 715 ? -0.584 -38.438 -26.078 1 98.56 715 LEU A N 1
ATOM 5604 C CA . LEU A 1 715 ? -1.749 -37.688 -26.547 1 98.56 715 LEU A CA 1
ATOM 5605 C C . LEU A 1 715 ? -2.008 -36.469 -25.641 1 98.56 715 LEU A C 1
ATOM 5607 O O . LEU A 1 715 ? -1.841 -36.562 -24.422 1 98.56 715 LEU A O 1
ATOM 5611 N N . LEU A 1 716 ? -2.295 -35.344 -26.25 1 98.75 716 LEU A N 1
ATOM 5612 C CA . LEU A 1 716 ? -2.814 -34.188 -25.531 1 98.75 716 LEU A CA 1
ATOM 5613 C C . LEU A 1 716 ? -4.324 -34.062 -25.719 1 98.75 716 LEU A C 1
ATOM 5615 O O . LEU A 1 716 ? -4.793 -33.75 -26.812 1 98.75 716 LEU A O 1
ATOM 5619 N N . PHE A 1 717 ? -5.055 -34.438 -24.688 1 98.75 717 PHE A N 1
ATOM 5620 C CA . PHE A 1 717 ? -6.477 -34.125 -24.656 1 98.75 717 PHE A CA 1
ATOM 5621 C C . PHE A 1 717 ? -6.691 -32.656 -24.25 1 98.75 717 PHE A C 1
ATOM 5623 O O . PHE A 1 717 ? -6.609 -32.344 -23.062 1 98.75 717 PHE A O 1
ATOM 5630 N N . HIS A 1 718 ? -6.949 -31.828 -25.219 1 98.75 718 HIS A N 1
ATOM 5631 C CA . HIS A 1 718 ? -7.043 -30.391 -24.984 1 98.75 718 HIS A CA 1
ATOM 5632 C C . HIS A 1 718 ? -8.484 -29.953 -24.734 1 98.75 718 HIS A C 1
ATOM 5634 O O . HIS A 1 718 ? -9.227 -29.688 -25.672 1 98.75 718 HIS A O 1
ATOM 5640 N N . GLU A 1 719 ? -8.781 -29.797 -23.484 1 98.5 719 GLU A N 1
ATOM 5641 C CA . GLU A 1 719 ? -10.078 -29.234 -23.125 1 98.5 719 GLU A CA 1
ATOM 5642 C C . GLU A 1 719 ? -10.133 -27.734 -23.422 1 98.5 719 GLU A C 1
ATOM 5644 O O . GLU A 1 719 ? -9.453 -26.938 -22.766 1 98.5 719 GLU A O 1
ATOM 5649 N N . ASN A 1 720 ? -10.969 -27.344 -24.375 1 98.62 720 ASN A N 1
ATOM 5650 C CA . ASN A 1 720 ? -11.016 -25.953 -24.797 1 98.62 720 ASN A CA 1
ATOM 5651 C C . ASN A 1 720 ? -11.5 -25.047 -23.672 1 98.62 720 ASN A C 1
ATOM 5653 O O . ASN A 1 720 ? -11.008 -23.922 -23.516 1 98.62 720 ASN A O 1
ATOM 5657 N N . TYR A 1 721 ? -12.516 -25.5 -22.984 1 98.38 721 TYR A N 1
ATOM 5658 C CA . TYR A 1 721 ? -13.094 -24.703 -21.922 1 98.38 721 TYR A CA 1
ATOM 5659 C C . TYR A 1 721 ? -13.008 -25.422 -20.578 1 98.38 721 TYR A C 1
ATOM 5661 O O . TYR A 1 721 ? -12.531 -26.547 -20.516 1 98.38 721 TYR A O 1
ATOM 5669 N N . PHE A 1 722 ? -13.43 -24.75 -19.484 1 97.69 722 PHE A N 1
ATOM 5670 C CA . PHE A 1 722 ? -13.5 -25.281 -18.141 1 97.69 722 PHE A CA 1
ATOM 5671 C C . PHE A 1 722 ? -14.797 -24.859 -17.453 1 97.69 722 PHE A C 1
ATOM 5673 O O . PHE A 1 722 ? -14.859 -23.781 -16.859 1 97.69 722 PHE A O 1
ATOM 5680 N N . GLN A 1 723 ? -15.766 -25.656 -17.547 1 97.19 723 GLN A N 1
ATOM 5681 C CA . GLN A 1 723 ? -17.109 -25.312 -17.094 1 97.19 723 GLN A CA 1
ATOM 5682 C C . GLN A 1 723 ? -17.141 -25.031 -15.594 1 97.19 723 GLN A C 1
ATOM 5684 O O . GLN A 1 723 ? -18.047 -24.359 -15.102 1 97.19 723 GLN A O 1
ATOM 5689 N N . HIS A 1 724 ? -16.172 -25.531 -14.891 1 95.5 724 HIS A N 1
ATOM 5690 C CA . HIS A 1 724 ? -16.109 -25.359 -13.445 1 95.5 724 HIS A CA 1
ATOM 5691 C C . HIS A 1 724 ? -16.188 -23.875 -13.055 1 95.5 724 HIS A C 1
ATOM 5693 O O . HIS A 1 724 ? -16.672 -23.547 -11.977 1 95.5 724 HIS A O 1
ATOM 5699 N N . ASN A 1 725 ? -15.836 -22.984 -13.867 1 95.12 725 ASN A N 1
ATOM 5700 C CA . ASN A 1 725 ? -15.789 -21.547 -13.617 1 95.12 725 ASN A CA 1
ATOM 5701 C C . ASN A 1 725 ? -17.188 -20.938 -13.562 1 95.12 725 ASN A C 1
ATOM 5703 O O . ASN A 1 725 ? -17.391 -19.891 -12.945 1 95.12 725 ASN A O 1
ATOM 5707 N N . ILE A 1 726 ? -18.141 -21.562 -14.211 1 96.19 726 ILE A N 1
ATOM 5708 C CA . ILE A 1 726 ? -19.375 -20.844 -14.484 1 96.19 726 ILE A CA 1
ATOM 5709 C C . ILE A 1 726 ? -20.531 -21.5 -13.727 1 96.19 726 ILE A C 1
ATOM 5711 O O . ILE A 1 726 ? -21.688 -21.156 -13.93 1 96.19 726 ILE A O 1
ATOM 5715 N N . LEU A 1 727 ? -20.125 -22.531 -12.922 1 93.19 727 LEU A N 1
ATOM 5716 C CA . LEU A 1 727 ? -21.094 -23.219 -12.07 1 93.19 727 LEU A CA 1
ATOM 5717 C C . LEU A 1 727 ? -20.547 -23.391 -10.656 1 93.19 727 LEU A C 1
ATOM 5719 O O . LEU A 1 727 ? -19.344 -23.203 -10.422 1 93.19 727 LEU A O 1
ATOM 5723 N N . GLU A 1 728 ? -21.375 -23.672 -9.578 1 92.44 728 GLU A N 1
ATOM 5724 C CA . GLU A 1 728 ? -21.047 -24.062 -8.211 1 92.44 728 GLU A CA 1
ATOM 5725 C C . GLU A 1 728 ? -20.719 -22.844 -7.355 1 92.44 728 GLU A C 1
ATOM 5727 O O . GLU A 1 728 ? -21.531 -21.922 -7.242 1 92.44 728 GLU A O 1
ATOM 5732 N N . ALA A 1 729 ? -19.406 -22.719 -6.895 1 94.56 729 ALA A N 1
ATOM 5733 C CA . ALA A 1 729 ? -19.078 -21.656 -5.945 1 94.56 729 ALA A CA 1
ATOM 5734 C C . ALA A 1 729 ? -18.891 -20.328 -6.66 1 94.56 729 ALA A C 1
ATOM 5736 O O . ALA A 1 729 ? -18.312 -20.281 -7.75 1 94.56 729 ALA A O 1
ATOM 5737 N N . GLY A 1 730 ? -19.391 -19.281 -6.059 1 95.62 730 GLY A N 1
ATOM 5738 C CA . GLY A 1 730 ? -19.203 -17.953 -6.609 1 95.62 730 GLY A CA 1
ATOM 5739 C C . GLY A 1 730 ? -17.75 -17.578 -6.812 1 95.62 730 GLY A C 1
ATOM 5740 O O . GLY A 1 730 ? -17.406 -16.859 -7.75 1 95.62 730 GLY A O 1
ATOM 5741 N N . ALA A 1 731 ? -16.891 -18.125 -5.988 1 96.06 731 ALA A N 1
ATOM 5742 C CA . ALA A 1 731 ? -15.453 -17.844 -6.035 1 96.06 731 ALA A CA 1
ATOM 5743 C C . ALA A 1 731 ? -14.844 -18.297 -7.355 1 96.06 731 ALA A C 1
ATOM 5745 O O . ALA A 1 731 ? -13.828 -17.766 -7.805 1 96.06 731 ALA A O 1
ATOM 5746 N N . HIS A 1 732 ? -15.461 -19.281 -8.023 1 96.94 732 HIS A N 1
ATOM 5747 C CA . HIS A 1 732 ? -14.945 -19.828 -9.273 1 96.94 732 HIS A CA 1
ATOM 5748 C C . HIS A 1 732 ? -15.07 -18.812 -10.406 1 96.94 732 HIS A C 1
ATOM 5750 O O . HIS A 1 732 ? -14.344 -18.906 -11.398 1 96.94 732 HIS A O 1
ATOM 5756 N N . TRP A 1 733 ? -15.914 -17.812 -10.18 1 97.56 733 TRP A N 1
ATOM 5757 C CA . TRP A 1 733 ? -16.281 -16.875 -11.234 1 97.56 733 TRP A CA 1
ATOM 5758 C C . TRP A 1 733 ? -15.555 -15.547 -11.062 1 97.56 733 TRP A C 1
ATOM 5760 O O . TRP A 1 733 ? -15.281 -14.852 -12.039 1 97.56 733 TRP A O 1
ATOM 5770 N N . VAL A 1 734 ? -15.172 -15.25 -9.898 1 97.81 734 VAL A N 1
ATOM 5771 C CA . VAL A 1 734 ? -14.836 -13.875 -9.555 1 97.81 734 VAL A CA 1
ATOM 5772 C C . VAL A 1 734 ? -13.578 -13.438 -10.312 1 97.81 734 VAL A C 1
ATOM 5774 O O . VAL A 1 734 ? -13.461 -12.281 -10.719 1 97.81 734 VAL A O 1
ATOM 5777 N N . ASP A 1 735 ? -12.664 -14.367 -10.594 1 97.69 735 ASP A N 1
ATOM 5778 C CA . ASP A 1 735 ? -11.414 -14.008 -11.25 1 97.69 735 ASP A CA 1
ATOM 5779 C C . ASP A 1 735 ? -11.422 -14.453 -12.711 1 97.69 735 ASP A C 1
ATOM 5781 O O . ASP A 1 735 ? -10.43 -14.281 -13.422 1 97.69 735 ASP A O 1
ATOM 5785 N N . CYS A 1 736 ? -12.484 -15.055 -13.188 1 98.25 736 CYS A N 1
ATOM 5786 C CA . CYS A 1 736 ? -12.555 -15.617 -14.531 1 98.25 736 CYS A CA 1
ATOM 5787 C C . CYS A 1 736 ? -12.312 -14.539 -15.578 1 98.25 736 CYS A C 1
ATOM 5789 O O . CYS A 1 736 ? -12.945 -13.477 -15.547 1 98.25 736 CYS A O 1
ATOM 5791 N N . PRO A 1 737 ? -11.469 -14.727 -16.562 1 98.5 737 PRO A N 1
ATOM 5792 C CA . PRO A 1 737 ? -11.18 -13.727 -17.594 1 98.5 737 PRO A CA 1
ATOM 5793 C C . PRO A 1 737 ? -12.422 -13.281 -18.359 1 98.5 737 PRO A C 1
ATOM 5795 O O . PRO A 1 737 ? -12.469 -12.156 -18.859 1 98.5 737 PRO A O 1
ATOM 5798 N N . TRP A 1 738 ? -13.461 -14.141 -18.422 1 98.5 738 TRP A N 1
ATOM 5799 C CA . TRP A 1 738 ? -14.656 -13.859 -19.219 1 98.5 738 TRP A CA 1
ATOM 5800 C C . TRP A 1 738 ? -15.578 -12.891 -18.484 1 98.5 738 TRP A C 1
ATOM 5802 O O . TRP A 1 738 ? -16.469 -12.289 -19.094 1 98.5 738 TRP A O 1
ATOM 5812 N N . ARG A 1 739 ? -15.438 -12.844 -17.141 1 98.38 739 ARG A N 1
ATOM 5813 C CA . ARG A 1 739 ? -16.266 -11.922 -16.375 1 98.38 739 ARG A CA 1
ATOM 5814 C C . ARG A 1 739 ? -16.047 -10.484 -16.828 1 98.38 739 ARG A C 1
ATOM 5816 O O . ARG A 1 739 ? -14.914 -10.062 -17.062 1 98.38 739 ARG A O 1
ATOM 5823 N N . SER A 1 740 ? -17.141 -9.727 -16.906 1 98.06 740 SER A N 1
ATOM 5824 C CA . SER A 1 740 ? -17.109 -8.375 -17.453 1 98.06 740 SER A CA 1
ATOM 5825 C C . SER A 1 740 ? -16.078 -7.512 -16.719 1 98.06 740 SER A C 1
ATOM 5827 O O . SER A 1 740 ? -15.391 -6.703 -17.344 1 98.06 740 SER A O 1
ATOM 5829 N N . THR A 1 741 ? -15.898 -7.703 -15.484 1 97.56 741 THR A N 1
ATOM 5830 C CA . THR A 1 741 ? -15.031 -6.879 -14.648 1 97.56 741 THR A CA 1
ATOM 5831 C C . THR A 1 741 ? -13.562 -7.203 -14.922 1 97.56 741 THR A C 1
ATOM 5833 O O . THR A 1 741 ? -12.68 -6.398 -14.617 1 97.56 741 THR A O 1
ATOM 5836 N N . ASN A 1 742 ? -13.234 -8.344 -15.555 1 98.56 742 ASN A N 1
ATOM 5837 C CA . ASN A 1 742 ? -11.859 -8.82 -15.641 1 98.56 742 ASN A CA 1
ATOM 5838 C C . ASN A 1 742 ? -11.312 -8.688 -17.062 1 98.56 742 ASN A C 1
ATOM 5840 O O . ASN A 1 742 ? -10.219 -9.172 -17.359 1 98.56 742 ASN A O 1
ATOM 5844 N N . ASN A 1 743 ? -12.031 -8.086 -18 1 98.69 743 ASN A N 1
ATOM 5845 C CA . ASN A 1 743 ? -11.539 -7.945 -19.375 1 98.69 743 ASN A CA 1
ATOM 5846 C C . ASN A 1 743 ? -11.953 -6.609 -19.984 1 98.69 743 ASN A C 1
ATOM 5848 O O . ASN A 1 743 ? -12.742 -5.871 -19.391 1 98.69 743 ASN A O 1
ATOM 5852 N N . ILE A 1 744 ? -11.391 -6.27 -21.109 1 98.38 744 ILE A N 1
ATOM 5853 C CA . ILE A 1 744 ? -11.664 -4.992 -21.766 1 98.38 744 ILE A CA 1
ATOM 5854 C C . ILE A 1 744 ? -12.586 -5.211 -22.969 1 98.38 744 ILE A C 1
ATOM 5856 O O . ILE A 1 744 ? -12.648 -4.371 -23.859 1 98.38 744 ILE A O 1
ATOM 5860 N N . ASN A 1 745 ? -13.352 -6.41 -23.109 1 98.38 745 ASN A N 1
ATOM 5861 C CA . ASN A 1 745 ? -14 -6.82 -24.344 1 98.38 745 ASN A CA 1
ATOM 5862 C C . ASN A 1 745 ? -15.516 -6.68 -24.266 1 98.38 745 ASN A C 1
ATOM 5864 O O . ASN A 1 745 ? -16.234 -7.066 -25.188 1 98.38 745 ASN A O 1
ATOM 5868 N N . GLN A 1 746 ? -16.047 -6.203 -23.156 1 96.19 746 GLN A N 1
ATOM 5869 C CA . GLN A 1 746 ? -17.469 -5.961 -23 1 96.19 746 GLN A CA 1
ATOM 5870 C C . GLN A 1 746 ? -18.266 -7.25 -23.172 1 96.19 746 GLN A C 1
ATOM 5872 O O . GLN A 1 746 ? -19.219 -7.301 -23.953 1 96.19 746 GLN A O 1
ATOM 5877 N N . THR A 1 747 ? -17.984 -8.266 -22.438 1 97.75 747 THR A N 1
ATOM 5878 C CA . THR A 1 747 ? -18.578 -9.594 -22.547 1 97.75 747 THR A CA 1
ATOM 5879 C C . THR A 1 747 ? -20.047 -9.562 -22.125 1 97.75 747 THR A C 1
ATOM 5881 O O . THR A 1 747 ? -20.828 -10.461 -22.484 1 97.75 747 THR A O 1
ATOM 5884 N N . GLY A 1 748 ? -20.438 -8.578 -21.359 1 96.56 748 GLY A N 1
ATOM 5885 C CA . GLY A 1 748 ? -21.844 -8.336 -21.047 1 96.56 748 GLY A CA 1
ATOM 5886 C C . GLY A 1 748 ? -22.375 -9.203 -19.922 1 96.56 748 GLY A C 1
ATOM 5887 O O . GLY A 1 748 ? -23.578 -9.359 -19.766 1 96.56 748 GLY A O 1
ATOM 5888 N N . PHE A 1 749 ? -21.562 -9.836 -19.125 1 97.38 749 PHE A N 1
ATOM 5889 C CA . PHE A 1 749 ? -22.016 -10.539 -17.938 1 97.38 749 PHE A CA 1
ATOM 5890 C C . PHE A 1 749 ? -22.422 -9.555 -16.844 1 97.38 749 PHE A C 1
ATOM 5892 O O . PHE A 1 749 ? -21.797 -8.492 -16.703 1 97.38 749 PHE A O 1
ATOM 5899 N N . PRO A 1 750 ? -23.391 -9.906 -16.094 1 95.62 750 PRO A N 1
ATOM 5900 C CA . PRO A 1 750 ? -23.938 -8.945 -15.133 1 95.62 750 PRO A CA 1
ATOM 5901 C C . PRO A 1 750 ? -22.938 -8.609 -14.016 1 95.62 750 PRO A C 1
ATOM 5903 O O . PRO A 1 750 ? -22.203 -9.484 -13.555 1 95.62 750 PRO A O 1
ATOM 5906 N N . GLU A 1 751 ? -23 -7.352 -13.562 1 95 751 GLU A N 1
ATOM 5907 C CA . GLU A 1 751 ? -22.312 -6.848 -12.383 1 95 751 GLU A CA 1
ATOM 5908 C C . GLU A 1 751 ? -23.25 -6.062 -11.477 1 95 751 GLU A C 1
ATOM 5910 O O . GLU A 1 751 ? -24.047 -5.258 -11.953 1 95 751 GLU A O 1
ATOM 5915 N N . PRO A 1 752 ? -23.172 -6.125 -10.156 1 94.12 752 PRO A N 1
ATOM 5916 C CA . PRO A 1 752 ? -22.312 -7.105 -9.484 1 94.12 752 PRO A CA 1
ATOM 5917 C C . PRO A 1 752 ? -22.703 -8.547 -9.805 1 94.12 752 PRO A C 1
ATOM 5919 O O . PRO A 1 752 ? -23.844 -8.805 -10.211 1 94.12 752 PRO A O 1
ATOM 5922 N N . ALA A 1 753 ? -21.766 -9.43 -9.609 1 95.5 753 ALA A N 1
ATOM 5923 C CA . ALA A 1 753 ? -22 -10.836 -9.945 1 95.5 753 ALA A CA 1
ATOM 5924 C C . ALA A 1 753 ? -23.25 -11.359 -9.25 1 95.5 753 ALA A C 1
ATOM 5926 O O . ALA A 1 753 ? -23.484 -11.07 -8.078 1 95.5 753 ALA A O 1
ATOM 5927 N N . PRO A 1 754 ? -24.078 -12.008 -9.93 1 94.56 754 PRO A N 1
ATOM 5928 C CA . PRO A 1 754 ? -25.359 -12.477 -9.383 1 94.56 754 PRO A CA 1
ATOM 5929 C C . PRO A 1 754 ? -25.203 -13.742 -8.539 1 94.56 754 PRO A C 1
ATOM 5931 O O . PRO A 1 754 ? -25.734 -14.789 -8.898 1 94.56 754 PRO A O 1
ATOM 5934 N N . PHE A 1 755 ? -24.672 -13.656 -7.402 1 94.69 755 PHE A N 1
ATOM 5935 C CA . PHE A 1 755 ? -24.469 -14.789 -6.512 1 94.69 755 PHE A CA 1
ATOM 5936 C C . PHE A 1 755 ? -25.797 -15.273 -5.934 1 94.69 755 PHE A C 1
ATOM 5938 O O . PHE A 1 755 ? -26.516 -14.508 -5.293 1 94.69 755 PHE A O 1
ATOM 5945 N N . ALA A 1 756 ? -26.062 -16.516 -6.141 1 93 756 ALA A N 1
ATOM 5946 C CA . ALA A 1 756 ? -27.219 -17.141 -5.488 1 93 756 ALA A CA 1
ATOM 5947 C C . ALA A 1 756 ? -26.891 -17.5 -4.039 1 93 756 ALA A C 1
ATOM 5949 O O . ALA A 1 756 ? -25.906 -18.188 -3.768 1 93 756 ALA A O 1
ATOM 5950 N N . GLY A 1 757 ? -27.734 -17.016 -3.176 1 90.06 757 GLY A N 1
ATOM 5951 C CA . GLY A 1 757 ? -27.453 -17.25 -1.767 1 90.06 757 GLY A CA 1
ATOM 5952 C C . GLY A 1 757 ? -26.156 -16.594 -1.303 1 90.06 757 GLY A C 1
ATOM 5953 O O . GLY A 1 757 ? -25.562 -17.047 -0.323 1 90.06 757 GLY A O 1
ATOM 5954 N N . ASP A 1 758 ? -25.719 -15.719 -2.07 1 91.56 758 ASP A N 1
ATOM 5955 C CA . ASP A 1 758 ? -24.5 -14.969 -1.803 1 91.56 758 ASP A CA 1
ATOM 5956 C C . ASP A 1 758 ? -23.297 -15.898 -1.74 1 91.56 758 ASP A C 1
ATOM 5958 O O . ASP A 1 758 ? -22.312 -15.609 -1.038 1 91.56 758 ASP A O 1
ATOM 5962 N N . LYS A 1 759 ? -23.359 -17.125 -2.373 1 91.62 759 LYS A N 1
ATOM 5963 C CA . LYS A 1 759 ? -22.266 -18.078 -2.281 1 91.62 759 LYS A CA 1
ATOM 5964 C C . LYS A 1 759 ? -22.062 -18.812 -3.605 1 91.62 759 LYS A C 1
ATOM 5966 O O . LYS A 1 759 ? -20.969 -19.312 -3.881 1 91.62 759 LYS A O 1
ATOM 5971 N N . ARG A 1 760 ? -23.109 -18.938 -4.395 1 94.62 760 ARG A N 1
ATOM 5972 C CA . ARG A 1 760 ? -23.078 -19.781 -5.578 1 94.62 760 ARG A CA 1
ATOM 5973 C C . ARG A 1 760 ? -23.25 -18.969 -6.852 1 94.62 760 ARG A C 1
ATOM 5975 O O . ARG A 1 760 ? -23.641 -17.797 -6.793 1 94.62 760 ARG A O 1
ATOM 5982 N N . ILE A 1 761 ? -22.953 -19.516 -7.949 1 94.81 761 ILE A N 1
ATOM 5983 C CA . ILE A 1 761 ? -23.047 -18.812 -9.219 1 94.81 761 ILE A CA 1
ATOM 5984 C C . ILE A 1 761 ? -23.688 -19.719 -10.266 1 94.81 761 ILE A C 1
ATOM 5986 O O . ILE A 1 761 ? -23.469 -20.922 -10.281 1 94.81 761 ILE A O 1
ATOM 5990 N N . PHE A 1 762 ? -24.547 -19.219 -11.102 1 94.56 762 PHE A N 1
ATOM 5991 C CA . PHE A 1 762 ? -25.234 -19.906 -12.18 1 94.56 762 PHE A CA 1
ATOM 5992 C C . PHE A 1 762 ? -25.234 -19.078 -13.453 1 94.56 762 PHE A C 1
ATOM 5994 O O . PHE A 1 762 ? -26.266 -18.562 -13.883 1 94.56 762 PHE A O 1
ATOM 6001 N N . VAL A 1 763 ? -24.031 -19 -14.109 1 96.31 763 VAL A N 1
ATOM 6002 C CA . VAL A 1 763 ? -23.953 -18.156 -15.297 1 96.31 763 VAL A CA 1
ATOM 6003 C C . VAL A 1 763 ? -23.688 -19.016 -16.531 1 96.31 763 VAL A C 1
ATOM 6005 O O . VAL A 1 763 ? -23.344 -18.484 -17.594 1 96.31 763 VAL A O 1
ATOM 6008 N N . ALA A 1 764 ? -23.859 -20.328 -16.484 1 97.56 764 ALA A N 1
ATOM 6009 C CA . ALA A 1 764 ? -23.609 -21.219 -17.609 1 97.56 764 ALA A CA 1
ATOM 6010 C C . ALA A 1 764 ? -24.516 -20.906 -18.781 1 97.56 764 ALA A C 1
ATOM 6012 O O . ALA A 1 764 ? -24.078 -20.906 -19.938 1 97.56 764 ALA A O 1
ATOM 6013 N N . ASP A 1 765 ? -25.781 -20.625 -18.453 1 96.5 765 ASP A N 1
ATOM 6014 C CA . ASP A 1 765 ? -26.734 -20.297 -19.516 1 96.5 765 ASP A CA 1
ATOM 6015 C C . ASP A 1 765 ? -26.281 -19.078 -20.312 1 96.5 765 ASP A C 1
ATOM 6017 O O . ASP A 1 765 ? -26.391 -19.062 -21.531 1 96.5 765 ASP A O 1
ATOM 6021 N N . MET A 1 766 ? -25.797 -18.109 -19.594 1 96.56 766 MET A N 1
ATOM 6022 C CA . MET A 1 766 ? -25.312 -16.891 -20.25 1 96.56 766 MET A CA 1
ATOM 6023 C C . MET A 1 766 ? -24.031 -17.172 -21.047 1 96.56 766 MET A C 1
ATOM 6025 O O . MET A 1 766 ? -23.875 -16.688 -22.156 1 96.56 766 MET A O 1
ATOM 6029 N N . PHE A 1 767 ? -23.188 -17.938 -20.5 1 98.12 767 PHE A N 1
ATOM 6030 C CA . PHE A 1 767 ? -21.891 -18.234 -21.094 1 98.12 767 PHE A CA 1
ATOM 6031 C C . PHE A 1 767 ? -22.062 -18.984 -22.406 1 98.12 767 PHE A C 1
ATOM 6033 O O . PHE A 1 767 ? -21.359 -18.719 -23.375 1 98.12 767 PHE A O 1
ATOM 6040 N N . TYR A 1 768 ? -23 -19.922 -22.484 1 98.12 768 TYR A N 1
ATOM 6041 C CA . TYR A 1 768 ? -23.203 -20.781 -23.641 1 98.12 768 TYR A CA 1
ATOM 6042 C C . TYR A 1 768 ? -24.203 -20.156 -24.609 1 98.12 768 TYR A C 1
ATOM 6044 O O . TYR A 1 768 ? -24.531 -20.75 -25.641 1 98.12 768 TYR A O 1
ATOM 6052 N N . ASP A 1 769 ? -24.672 -18.953 -24.297 1 97.19 769 ASP A N 1
ATOM 6053 C CA . ASP A 1 769 ? -25.609 -18.266 -25.172 1 97.19 769 ASP A CA 1
ATOM 6054 C C . ASP A 1 769 ? -24.906 -17.688 -26.391 1 97.19 769 ASP A C 1
ATOM 6056 O O . ASP A 1 769 ? -24.375 -16.594 -26.359 1 97.19 769 ASP A O 1
ATOM 6060 N N . ILE A 1 770 ? -25.141 -18.359 -27.516 1 97.62 770 ILE A N 1
ATOM 6061 C CA . ILE A 1 770 ? -24.422 -17.969 -28.734 1 97.62 770 ILE A CA 1
ATOM 6062 C C . ILE A 1 770 ? -25.281 -16.984 -29.531 1 97.62 770 ILE A C 1
ATOM 6064 O O . ILE A 1 770 ? -24.922 -16.625 -30.656 1 97.62 770 ILE A O 1
ATOM 6068 N N . THR A 1 771 ? -26.359 -16.562 -28.953 1 97.5 771 THR A N 1
ATOM 6069 C CA . THR A 1 771 ? -27.141 -15.523 -29.609 1 97.5 771 THR A CA 1
ATOM 6070 C C . THR A 1 771 ? -26.625 -14.133 -29.234 1 97.5 771 THR A C 1
ATOM 6072 O O . THR A 1 771 ? -26.938 -13.148 -29.906 1 97.5 771 THR A O 1
ATOM 6075 N N . HIS A 1 772 ? -25.922 -14.078 -28.141 1 96.88 772 HIS A N 1
ATOM 6076 C CA . HIS A 1 772 ? -25.281 -12.812 -27.781 1 96.88 772 HIS A CA 1
ATOM 6077 C C . HIS A 1 772 ? -24.141 -12.477 -28.734 1 96.88 772 HIS A C 1
ATOM 6079 O O . HIS A 1 772 ? -23.156 -13.219 -28.812 1 96.88 772 HIS A O 1
ATOM 6085 N N . PRO A 1 773 ? -24.172 -11.406 -29.453 1 97.38 773 PRO A N 1
ATOM 6086 C CA . PRO A 1 773 ? -23.266 -11.18 -30.578 1 97.38 773 PRO A CA 1
ATOM 6087 C C . PRO A 1 773 ? -21.797 -11.086 -30.141 1 97.38 773 PRO A C 1
ATOM 6089 O O . PRO A 1 773 ? -20.922 -11.641 -30.812 1 97.38 773 PRO A O 1
ATOM 6092 N N . VAL A 1 774 ? -21.5 -10.375 -29.047 1 97.94 774 VAL A N 1
ATOM 6093 C CA . VAL A 1 774 ? -20.125 -10.188 -28.594 1 97.94 774 VAL A CA 1
ATOM 6094 C C . VAL A 1 774 ? -19.547 -11.516 -28.125 1 97.94 774 VAL A C 1
ATOM 6096 O O . VAL A 1 774 ? -18.453 -11.914 -28.531 1 97.94 774 VAL A O 1
ATOM 6099 N N . ARG A 1 775 ? -20.266 -12.281 -27.281 1 98.25 775 ARG A N 1
ATOM 6100 C CA . ARG A 1 775 ? -19.781 -13.555 -26.766 1 98.25 775 ARG A CA 1
ATOM 6101 C C . ARG A 1 775 ? -19.609 -14.578 -27.875 1 98.25 775 ARG A C 1
ATOM 6103 O O . ARG A 1 775 ? -18.656 -15.367 -27.875 1 98.25 775 ARG A O 1
ATOM 6110 N N . ARG A 1 776 ? -20.562 -14.594 -28.828 1 98.44 776 ARG A N 1
ATOM 6111 C CA . ARG A 1 776 ? -20.484 -15.516 -29.953 1 98.44 776 ARG A CA 1
ATOM 6112 C C . ARG A 1 776 ? -19.156 -15.352 -30.703 1 98.44 776 ARG A C 1
ATOM 6114 O O . ARG A 1 776 ? -18.484 -16.328 -31 1 98.44 776 ARG A O 1
ATOM 6121 N N . GLU A 1 777 ? -18.875 -14.086 -30.984 1 98.5 777 GLU A N 1
ATOM 6122 C CA . GLU A 1 777 ? -17.641 -13.812 -31.719 1 98.5 777 GLU A CA 1
ATOM 6123 C C . GLU A 1 777 ? -16.406 -14.172 -30.891 1 98.5 777 GLU A C 1
ATOM 6125 O O . GLU A 1 777 ? -15.406 -14.656 -31.422 1 98.5 777 GLU A O 1
ATOM 6130 N N . LEU A 1 778 ? -16.406 -13.891 -29.594 1 98.62 778 LEU A N 1
ATOM 6131 C CA . LEU A 1 778 ? -15.289 -14.234 -28.719 1 98.62 778 LEU A CA 1
ATOM 6132 C C . LEU A 1 778 ? -15.117 -15.742 -28.625 1 98.62 778 LEU A C 1
ATOM 6134 O O . LEU A 1 778 ? -13.984 -16.25 -28.625 1 98.62 778 LEU A O 1
ATOM 6138 N N . HIS A 1 779 ? -16.234 -16.516 -28.562 1 98.69 779 HIS A N 1
ATOM 6139 C CA . HIS A 1 779 ? -16.156 -17.969 -28.578 1 98.69 779 HIS A CA 1
ATOM 6140 C C . HIS A 1 779 ? -15.531 -18.469 -29.875 1 98.69 779 HIS A C 1
ATOM 6142 O O . HIS A 1 779 ? -14.656 -19.344 -29.844 1 98.69 779 HIS A O 1
ATOM 6148 N N . LYS A 1 780 ? -16.016 -17.922 -30.969 1 98.62 780 LYS A N 1
ATOM 6149 C CA . LYS A 1 780 ? -15.5 -18.328 -32.281 1 98.62 780 LYS A CA 1
ATOM 6150 C C . LYS A 1 780 ? -13.992 -18.125 -32.344 1 98.62 780 LYS A C 1
ATOM 6152 O O . LYS A 1 780 ? -13.258 -19.031 -32.781 1 98.62 780 LYS A O 1
ATOM 6157 N N . GLN A 1 781 ? -13.578 -16.984 -31.922 1 98.31 781 GLN A N 1
ATOM 6158 C CA . GLN A 1 781 ? -12.164 -16.656 -31.969 1 98.31 781 GLN A CA 1
ATOM 6159 C C . GLN A 1 781 ? -11.352 -17.578 -31.062 1 98.31 781 GLN A C 1
ATOM 6161 O O . GLN A 1 781 ? -10.258 -18.016 -31.438 1 98.31 781 GLN A O 1
ATOM 6166 N N . TYR A 1 782 ? -11.906 -17.812 -29.984 1 98.5 782 TYR A N 1
ATOM 6167 C CA . TYR A 1 782 ? -11.195 -18.656 -29.031 1 98.5 782 TYR A CA 1
ATOM 6168 C C . TYR A 1 782 ? -11.086 -20.094 -29.547 1 98.5 782 TYR A C 1
ATOM 6170 O O . TYR A 1 782 ? -10.023 -20.703 -29.453 1 98.5 782 TYR A O 1
ATOM 6178 N N . ILE A 1 783 ? -12.148 -20.641 -30.062 1 98.81 783 ILE A N 1
ATOM 6179 C CA . ILE A 1 783 ? -12.141 -21.984 -30.625 1 98.81 783 ILE A CA 1
ATOM 6180 C C . ILE A 1 783 ? -11.117 -22.062 -31.766 1 98.81 783 ILE A C 1
ATOM 6182 O O . ILE A 1 783 ? -10.352 -23.016 -31.859 1 98.81 783 ILE A O 1
ATOM 6186 N N . ARG A 1 784 ? -11.125 -21.109 -32.562 1 98.75 784 ARG A N 1
ATOM 6187 C CA . ARG A 1 784 ? -10.172 -21.078 -33.656 1 98.75 784 ARG A CA 1
ATOM 6188 C C . ARG A 1 784 ? -8.734 -21.016 -33.156 1 98.75 784 ARG A C 1
ATOM 6190 O O . ARG A 1 784 ? -7.828 -21.609 -33.75 1 98.75 784 ARG A O 1
ATOM 6197 N N . GLN A 1 785 ? -8.484 -20.266 -32.031 1 98.69 785 GLN A N 1
ATOM 6198 C CA . GLN A 1 785 ? -7.168 -20.25 -31.422 1 98.69 785 GLN A CA 1
ATOM 6199 C C . GLN A 1 785 ? -6.762 -21.656 -30.969 1 98.69 785 GLN A C 1
ATOM 6201 O O . GLN A 1 785 ? -5.609 -22.062 -31.125 1 98.69 785 GLN A O 1
ATOM 6206 N N . CYS A 1 786 ? -7.684 -22.375 -30.422 1 98.81 786 CYS A N 1
ATOM 6207 C CA . CYS A 1 786 ? -7.441 -23.75 -30 1 98.81 786 CYS A CA 1
ATOM 6208 C C . CYS A 1 786 ? -7.051 -24.641 -31.172 1 98.81 786 CYS A C 1
ATOM 6210 O O . CYS A 1 786 ? -6.203 -25.516 -31.047 1 98.81 786 CYS A O 1
ATOM 6212 N N . LEU A 1 787 ? -7.625 -24.391 -32.312 1 98.75 787 LEU A N 1
ATOM 6213 C CA . LEU A 1 787 ? -7.359 -25.172 -33.531 1 98.75 787 LEU A CA 1
ATOM 6214 C C . LEU A 1 787 ? -6.062 -24.719 -34.188 1 98.75 787 LEU A C 1
ATOM 6216 O O . LEU A 1 787 ? -5.219 -25.547 -34.531 1 98.75 787 LEU A O 1
ATOM 6220 N N . ASN A 1 788 ? -5.875 -23.453 -34.281 1 98.5 788 ASN A N 1
ATOM 6221 C CA . ASN A 1 788 ? -4.699 -22.891 -34.938 1 98.5 788 ASN A CA 1
ATOM 6222 C C . ASN A 1 788 ? -3.41 -23.281 -34.25 1 98.5 788 ASN A C 1
ATOM 6224 O O . ASN A 1 788 ? -2.4 -23.562 -34.875 1 98.5 788 ASN A O 1
ATOM 6228 N N . ASN A 1 789 ? -3.451 -23.312 -32.938 1 98.44 789 ASN A N 1
ATOM 6229 C CA . ASN A 1 789 ? -2.238 -23.594 -32.188 1 98.44 789 ASN A CA 1
ATOM 6230 C C . ASN A 1 789 ? -1.739 -25.016 -32.438 1 98.44 789 ASN A C 1
ATOM 6232 O O . ASN A 1 789 ? -0.552 -25.297 -32.281 1 98.44 789 ASN A O 1
ATOM 6236 N N . PHE A 1 790 ? -2.658 -25.922 -32.906 1 98.25 790 PHE A N 1
ATOM 6237 C CA . PHE A 1 790 ? -2.307 -27.328 -33.031 1 98.25 790 PHE A CA 1
ATOM 6238 C C . PHE A 1 790 ? -2.592 -27.859 -34.406 1 98.25 790 PHE A C 1
ATOM 6240 O O . PHE A 1 790 ? -2.803 -29.062 -34.594 1 98.25 790 PHE A O 1
ATOM 6247 N N . ALA A 1 791 ? -2.6 -27.016 -35.375 1 97.38 791 ALA A N 1
ATOM 6248 C CA . ALA A 1 791 ? -3.012 -27.344 -36.75 1 97.38 791 ALA A CA 1
ATOM 6249 C C . ALA A 1 791 ? -2.152 -28.453 -37.344 1 97.38 791 ALA A C 1
ATOM 6251 O O . ALA A 1 791 ? -2.615 -29.219 -38.188 1 97.38 791 ALA A O 1
ATOM 6252 N N . ASP A 1 792 ? -0.92 -28.609 -36.844 1 95.25 792 ASP A N 1
ATOM 6253 C CA . ASP A 1 792 ? 0.008 -29.578 -37.438 1 95.25 792 ASP A CA 1
ATOM 6254 C C . ASP A 1 792 ? 0.403 -30.641 -36.406 1 95.25 792 ASP A C 1
ATOM 6256 O O . ASP A 1 792 ? 1.446 -31.281 -36.562 1 95.25 792 ASP A O 1
ATOM 6260 N N . ASN A 1 793 ? -0.403 -30.859 -35.406 1 97.31 793 ASN A N 1
ATOM 6261 C CA . ASN A 1 793 ? -0.101 -31.828 -34.344 1 97.31 793 ASN A CA 1
ATOM 6262 C C . ASN A 1 793 ? -1.134 -32.969 -34.312 1 97.31 793 ASN A C 1
ATOM 6264 O O . ASN A 1 793 ? -2.164 -32.844 -33.656 1 97.31 793 ASN A O 1
ATOM 6268 N N . PRO A 1 794 ? -0.792 -34.062 -34.906 1 95.81 794 PRO A N 1
ATOM 6269 C CA . PRO A 1 794 ? -1.78 -35.125 -35.031 1 95.81 794 PRO A CA 1
ATOM 6270 C C . PRO A 1 794 ? -2.08 -35.812 -33.719 1 95.81 794 PRO A C 1
ATOM 6272 O O . PRO A 1 794 ? -3.029 -36.594 -33.625 1 95.81 794 PRO A O 1
ATOM 6275 N N . ASN A 1 795 ? -1.283 -35.625 -32.688 1 97.88 795 ASN A N 1
ATOM 6276 C CA . ASN A 1 795 ? -1.48 -36.281 -31.391 1 97.88 795 ASN A CA 1
ATOM 6277 C C . ASN A 1 795 ? -2.322 -35.406 -30.453 1 97.88 795 ASN A C 1
ATOM 6279 O O . ASN A 1 795 ? -2.463 -35.719 -29.281 1 97.88 795 ASN A O 1
ATOM 6283 N N . VAL A 1 796 ? -2.883 -34.281 -30.938 1 98.62 796 VAL A N 1
ATOM 6284 C CA . VAL A 1 796 ? -3.746 -33.438 -30.125 1 98.62 796 VAL A CA 1
ATOM 6285 C C . VAL A 1 796 ? -5.211 -33.719 -30.438 1 98.62 796 VAL A C 1
ATOM 6287 O O . VAL A 1 796 ? -5.605 -33.781 -31.594 1 98.62 796 VAL A O 1
ATOM 6290 N N . ILE A 1 797 ? -5.98 -34 -29.422 1 98.62 797 ILE A N 1
ATOM 6291 C CA . ILE A 1 797 ? -7.41 -34.25 -29.516 1 98.62 797 ILE A CA 1
ATOM 6292 C C . ILE A 1 797 ? -8.195 -33.125 -28.875 1 98.62 797 ILE A C 1
ATOM 6294 O O . ILE A 1 797 ? -7.984 -32.781 -27.703 1 98.62 797 ILE A O 1
ATOM 6298 N N . GLN A 1 798 ? -9.047 -32.469 -29.641 1 98.69 798 GLN A N 1
ATOM 6299 C CA . GLN A 1 798 ? -9.844 -31.359 -29.156 1 98.69 798 GLN A CA 1
ATOM 6300 C C . GLN A 1 798 ? -11.102 -31.844 -28.438 1 98.69 798 GLN A C 1
ATOM 6302 O O . GLN A 1 798 ? -11.828 -32.688 -28.953 1 98.69 798 GLN A O 1
ATOM 6307 N N . LEU A 1 799 ? -11.305 -31.375 -27.25 1 98.69 799 LEU A N 1
ATOM 6308 C CA . LEU A 1 799 ? -12.547 -31.578 -26.5 1 98.69 799 LEU A CA 1
ATOM 6309 C C . LEU A 1 799 ? -13.195 -30.25 -26.141 1 98.69 799 LEU A C 1
ATOM 6311 O O . LEU A 1 799 ? -12.531 -29.219 -26.109 1 98.69 799 LEU A O 1
ATOM 6315 N N . THR A 1 800 ? -14.484 -30.297 -25.891 1 98.25 800 THR A N 1
ATOM 6316 C CA . THR A 1 800 ? -15.219 -29.062 -25.641 1 98.25 800 THR A CA 1
ATOM 6317 C C . THR A 1 800 ? -14.797 -28.422 -24.328 1 98.25 800 THR A C 1
ATOM 6319 O O . THR A 1 800 ? -14.438 -27.25 -24.281 1 98.25 800 THR A O 1
ATOM 6322 N N . SER A 1 801 ? -14.906 -29.188 -23.266 1 98.06 801 SER A N 1
ATOM 6323 C CA . SER A 1 801 ? -14.672 -28.594 -21.969 1 98.06 801 SER A CA 1
ATOM 6324 C C . SER A 1 801 ? -14.406 -29.656 -20.906 1 98.06 801 SER A C 1
ATOM 6326 O O . SER A 1 801 ? -14.953 -30.75 -20.984 1 98.06 801 SER A O 1
ATOM 6328 N N . ALA A 1 802 ? -13.531 -29.328 -19.938 1 97.88 802 ALA A N 1
ATOM 6329 C CA . ALA A 1 802 ? -13.438 -30.156 -18.734 1 97.88 802 ALA A CA 1
ATOM 6330 C C . ALA A 1 802 ? -14.68 -30.016 -17.875 1 97.88 802 ALA A C 1
ATOM 6332 O O . ALA A 1 802 ? -15.242 -28.922 -17.75 1 97.88 802 ALA A O 1
ATOM 6333 N N . GLU A 1 803 ? -15.195 -31.125 -17.344 1 96.31 803 GLU A N 1
ATOM 6334 C CA . GLU A 1 803 ? -16.375 -31.203 -16.484 1 96.31 803 GLU A CA 1
ATOM 6335 C C . GLU A 1 803 ? -17.609 -30.672 -17.219 1 96.31 803 GLU A C 1
ATOM 6337 O O . GLU A 1 803 ? -18.359 -29.844 -16.688 1 96.31 803 GLU A O 1
ATOM 6342 N N . PHE A 1 804 ? -17.891 -31.172 -18.344 1 97.5 804 PHE A N 1
ATOM 6343 C CA . PHE A 1 804 ? -18.844 -30.547 -19.25 1 97.5 804 PHE A CA 1
ATOM 6344 C C . PHE A 1 804 ? -20.203 -31.25 -19.172 1 97.5 804 PHE A C 1
ATOM 6346 O O . PHE A 1 804 ? -20.312 -32.438 -19.5 1 97.5 804 PHE A O 1
ATOM 6353 N N . THR A 1 805 ? -21.141 -30.562 -18.75 1 97.69 805 THR A N 1
ATOM 6354 C CA . THR A 1 805 ? -22.562 -30.922 -18.812 1 97.69 805 THR A CA 1
ATOM 6355 C C . THR A 1 805 ? -23.375 -29.859 -19.531 1 97.69 805 THR A C 1
ATOM 6357 O O . THR A 1 805 ? -24.5 -29.547 -19.141 1 97.69 805 THR A O 1
ATOM 6360 N N . GLY A 1 806 ? -22.797 -29.25 -20.5 1 95.75 806 GLY A N 1
ATOM 6361 C CA . GLY A 1 806 ? -23.406 -28.125 -21.188 1 95.75 806 GLY A CA 1
ATOM 6362 C C . GLY A 1 806 ? -24.469 -28.547 -22.188 1 95.75 806 GLY A C 1
ATOM 6363 O O . GLY A 1 806 ? -24.766 -29.734 -22.344 1 95.75 806 GLY A O 1
ATOM 6364 N N . PRO A 1 807 ? -24.984 -27.547 -22.891 1 98.06 807 PRO A N 1
ATOM 6365 C CA . PRO A 1 807 ? -26.156 -27.781 -23.734 1 98.06 807 PRO A CA 1
ATOM 6366 C C . PRO A 1 807 ? -25.781 -28.25 -25.141 1 98.06 807 PRO A C 1
ATOM 6368 O O . PRO A 1 807 ? -24.688 -27.969 -25.625 1 98.06 807 PRO A O 1
ATOM 6371 N N . LEU A 1 808 ? -26.75 -28.891 -25.797 1 98.5 808 LEU A N 1
ATOM 6372 C CA . LEU A 1 808 ? -26.609 -29.422 -27.156 1 98.5 808 LEU A CA 1
ATOM 6373 C C . LEU A 1 808 ? -26.25 -28.312 -28.141 1 98.5 808 LEU A C 1
ATOM 6375 O O . LEU A 1 808 ? -25.359 -28.469 -28.969 1 98.5 808 LEU A O 1
ATOM 6379 N N . HIS A 1 809 ? -26.922 -27.125 -27.984 1 98.25 809 HIS A N 1
ATOM 6380 C CA . HIS A 1 809 ? -26.734 -26.078 -28.969 1 98.25 809 HIS A CA 1
ATOM 6381 C C . HIS A 1 809 ? -25.297 -25.547 -28.969 1 98.25 809 HIS A C 1
ATOM 6383 O O . HIS A 1 809 ? -24.781 -25.141 -30 1 98.25 809 HIS A O 1
ATOM 6389 N N . PHE A 1 810 ? -24.672 -25.516 -27.812 1 98.69 810 PHE A N 1
ATOM 6390 C CA . PHE A 1 810 ? -23.297 -25.031 -27.75 1 98.69 810 PHE A CA 1
ATOM 6391 C C . PHE A 1 810 ? -22.328 -26.031 -28.375 1 98.69 810 PHE A C 1
ATOM 6393 O O . PHE A 1 810 ? -21.359 -25.656 -29.031 1 98.69 810 PHE A O 1
ATOM 6400 N N . VAL A 1 811 ? -22.562 -27.312 -28.188 1 98.75 811 VAL A N 1
ATOM 6401 C CA . VAL A 1 811 ? -21.75 -28.359 -28.812 1 98.75 811 VAL A CA 1
ATOM 6402 C C . VAL A 1 811 ? -21.922 -28.281 -30.328 1 98.75 811 VAL A C 1
ATOM 6404 O O . VAL A 1 811 ? -20.953 -28.453 -31.078 1 98.75 811 VAL A O 1
ATOM 6407 N N . GLN A 1 812 ? -23.156 -28.062 -30.766 1 98.75 812 GLN A N 1
ATOM 6408 C CA . GLN A 1 812 ? -23.406 -27.875 -32.188 1 98.75 812 GLN A CA 1
ATOM 6409 C C . GLN A 1 812 ? -22.594 -26.703 -32.719 1 98.75 812 GLN A C 1
ATOM 6411 O O . GLN A 1 812 ? -21.969 -26.812 -33.781 1 98.75 812 GLN A O 1
ATOM 6416 N N . PHE A 1 813 ? -22.688 -25.656 -31.984 1 98.31 813 PHE A N 1
ATOM 6417 C CA . PHE A 1 813 ? -21.938 -24.469 -32.375 1 98.31 813 PHE A CA 1
ATOM 6418 C C . PHE A 1 813 ? -20.438 -24.766 -32.438 1 98.31 813 PHE A C 1
ATOM 6420 O O . PHE A 1 813 ? -19.766 -24.375 -33.375 1 98.31 813 PHE A O 1
ATOM 6427 N N . TRP A 1 814 ? -19.906 -25.406 -31.406 1 98.81 814 TRP A N 1
ATOM 6428 C CA . TRP A 1 814 ? -18.484 -25.781 -31.312 1 98.81 814 TRP A CA 1
ATOM 6429 C C . TRP A 1 814 ? -18.062 -26.609 -32.5 1 98.81 814 TRP A C 1
ATOM 6431 O O . TRP A 1 814 ? -17.047 -26.312 -33.156 1 98.81 814 TRP A O 1
ATOM 6441 N N . LEU A 1 815 ? -18.812 -27.609 -32.938 1 98.81 815 LEU A N 1
ATOM 6442 C CA . LEU A 1 815 ? -18.531 -28.484 -34.062 1 98.81 815 LEU A CA 1
ATOM 6443 C C . LEU A 1 815 ? -18.641 -27.734 -35.406 1 98.81 815 LEU A C 1
ATOM 6445 O O . LEU A 1 815 ? -17.875 -27.984 -36.312 1 98.81 815 LEU A O 1
ATOM 6449 N N . ASP A 1 816 ? -19.609 -26.828 -35.438 1 98.69 816 ASP A N 1
ATOM 6450 C CA . ASP A 1 816 ? -19.781 -26.031 -36.656 1 98.69 816 ASP A CA 1
ATOM 6451 C C . ASP A 1 816 ? -18.562 -25.141 -36.906 1 98.69 816 ASP A C 1
ATOM 6453 O O . ASP A 1 816 ? -18.125 -24.969 -38.031 1 98.69 816 ASP A O 1
ATOM 6457 N N . VAL A 1 817 ? -18.062 -24.547 -35.812 1 98.75 817 VAL A N 1
ATOM 6458 C CA . VAL A 1 817 ? -16.875 -23.703 -35.938 1 98.75 817 VAL A CA 1
ATOM 6459 C C . VAL A 1 817 ? -15.688 -24.547 -36.406 1 98.75 817 VAL A C 1
ATOM 6461 O O . VAL A 1 817 ? -14.875 -24.094 -37.219 1 98.75 817 VAL A O 1
ATOM 6464 N N . ILE A 1 818 ? -15.547 -25.75 -35.906 1 98.81 818 ILE A N 1
ATOM 6465 C CA . ILE A 1 818 ? -14.461 -26.641 -36.312 1 98.81 818 ILE A CA 1
ATOM 6466 C C . ILE A 1 818 ? -14.602 -27 -37.781 1 98.81 818 ILE A C 1
ATOM 6468 O O . ILE A 1 818 ? -13.617 -26.953 -38.531 1 98.81 818 ILE A O 1
ATOM 6472 N N . ALA A 1 819 ? -15.797 -27.359 -38.188 1 98.56 819 ALA A N 1
ATOM 6473 C CA . ALA A 1 819 ? -16.047 -27.703 -39.562 1 98.56 819 ALA A CA 1
ATOM 6474 C C . ALA A 1 819 ? -15.703 -26.531 -40.5 1 98.56 819 ALA A C 1
ATOM 6476 O O . ALA A 1 819 ? -15.117 -26.734 -41.562 1 98.56 819 ALA A O 1
ATOM 6477 N N . GLU A 1 820 ? -16.141 -25.375 -40.062 1 98.44 820 GLU A N 1
ATOM 6478 C CA . GLU A 1 820 ? -15.82 -24.172 -40.812 1 98.44 820 GLU A CA 1
ATOM 6479 C C . GLU A 1 820 ? -14.312 -23.984 -40.938 1 98.44 820 GLU A C 1
ATOM 6481 O O . GLU A 1 820 ? -13.797 -23.672 -42 1 98.44 820 GLU A O 1
ATOM 6486 N N . TRP A 1 821 ? -13.641 -24.094 -39.844 1 98.56 821 TRP A N 1
ATOM 6487 C CA . TRP A 1 821 ? -12.195 -23.953 -39.812 1 98.56 821 TRP A CA 1
ATOM 6488 C C . TRP A 1 821 ? -11.516 -24.969 -40.719 1 98.56 821 TRP A C 1
ATOM 6490 O O . TRP A 1 821 ? -10.586 -24.641 -41.438 1 98.56 821 TRP A O 1
ATOM 6500 N N . GLU A 1 822 ? -11.961 -26.25 -40.656 1 98.31 822 GLU A N 1
ATOM 6501 C CA . GLU A 1 822 ? -11.398 -27.312 -41.5 1 98.31 822 GLU A CA 1
ATOM 6502 C C . GLU A 1 822 ? -11.586 -26.984 -43 1 98.31 822 GLU A C 1
ATOM 6504 O O . GLU A 1 822 ? -10.68 -27.203 -43.812 1 98.31 822 GLU A O 1
ATOM 6509 N N . THR A 1 823 ? -12.719 -26.5 -43.312 1 98.12 823 THR A N 1
ATOM 6510 C CA . THR A 1 823 ? -13.031 -26.141 -44.688 1 98.12 823 THR A CA 1
ATOM 6511 C C . THR A 1 823 ? -12.141 -25 -45.188 1 98.12 823 THR A C 1
ATOM 6513 O O . THR A 1 823 ? -11.609 -25.047 -46.281 1 98.12 823 THR A O 1
ATOM 6516 N N . GLU A 1 824 ? -11.945 -24.062 -44.344 1 98.19 824 GLU A N 1
ATOM 6517 C CA . GLU A 1 824 ? -11.195 -22.859 -44.719 1 98.19 824 GLU A CA 1
ATOM 6518 C C . GLU A 1 824 ? -9.695 -23.156 -44.812 1 98.19 824 GLU A C 1
ATOM 6520 O O . GLU A 1 824 ? -9.008 -22.625 -45.688 1 98.19 824 GLU A O 1
ATOM 6525 N N . THR A 1 825 ? -9.219 -23.969 -43.938 1 97.56 825 THR A N 1
ATOM 6526 C CA . THR A 1 825 ? -7.777 -24.141 -43.844 1 97.56 825 THR A CA 1
ATOM 6527 C C . THR A 1 825 ? -7.328 -25.375 -44.625 1 97.56 825 THR A C 1
ATOM 6529 O O . THR A 1 825 ? -6.16 -25.5 -45 1 97.56 825 THR A O 1
ATOM 6532 N N . GLY A 1 826 ? -8.133 -26.312 -44.844 1 97.06 826 GLY A N 1
ATOM 6533 C CA . GLY A 1 826 ? -7.785 -27.594 -45.406 1 97.06 826 GLY A CA 1
ATOM 6534 C C . GLY A 1 826 ? -7.129 -28.547 -44.438 1 97.06 826 GLY A C 1
ATOM 6535 O O . GLY A 1 826 ? -6.738 -29.656 -44.781 1 97.06 826 GLY A O 1
ATOM 6536 N N . LYS A 1 827 ? -7.027 -28.156 -43.156 1 96.75 827 LYS A N 1
ATOM 6537 C CA 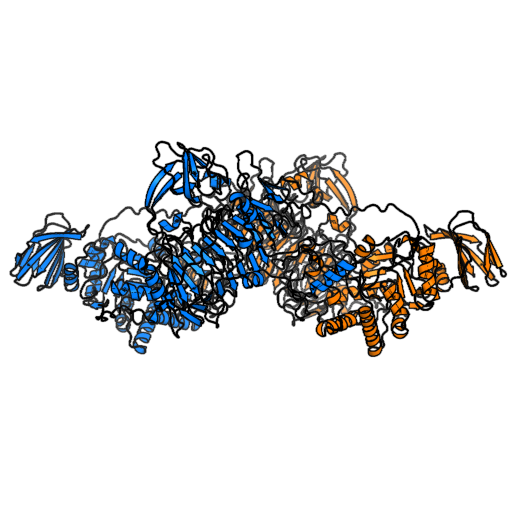. LYS A 1 827 ? -6.449 -28.984 -42.125 1 96.75 827 LYS A CA 1
ATOM 6538 C C . LYS A 1 827 ? -7.535 -29.766 -41.375 1 96.75 827 LYS A C 1
ATOM 6540 O O . LYS A 1 827 ? -8.719 -29.453 -41.5 1 96.75 827 LYS A O 1
ATOM 6545 N N . LYS A 1 828 ? -7.109 -30.844 -40.688 1 95.25 828 LYS A N 1
ATOM 6546 C CA . LYS A 1 828 ? -8.062 -31.672 -39.969 1 95.25 828 LYS A CA 1
ATOM 6547 C C . LYS A 1 828 ? -7.723 -31.734 -38.5 1 95.25 828 LYS A C 1
ATOM 6549 O O . LYS A 1 828 ? -6.578 -32 -38.125 1 95.25 828 LYS A O 1
ATOM 6554 N N . ALA A 1 829 ? -8.648 -31.453 -37.719 1 97.5 829 ALA A N 1
ATOM 6555 C CA . ALA A 1 829 ? -8.531 -31.609 -36.281 1 97.5 829 ALA A CA 1
ATOM 6556 C C . ALA A 1 829 ? -9.102 -32.938 -35.812 1 97.5 829 ALA A C 1
ATOM 6558 O O . ALA A 1 829 ? -10.078 -33.438 -36.375 1 97.5 829 ALA A O 1
ATOM 6559 N N . LYS A 1 830 ? -8.492 -33.625 -34.906 1 98.12 830 LYS A N 1
ATOM 6560 C CA . LYS A 1 830 ? -9.109 -34.781 -34.25 1 98.12 830 LYS A CA 1
ATOM 6561 C C . LYS A 1 830 ? -10.031 -34.344 -33.125 1 98.12 830 LYS A C 1
ATOM 6563 O O . LYS A 1 830 ? -9.617 -33.594 -32.219 1 98.12 830 LYS A O 1
ATOM 6568 N N . VAL A 1 831 ? -11.242 -34.719 -33.188 1 98.69 831 VAL A N 1
ATOM 6569 C CA . VAL A 1 831 ? -12.273 -34.188 -32.281 1 98.69 831 VAL A CA 1
ATOM 6570 C C . VAL A 1 831 ? -12.875 -35.344 -31.469 1 98.69 831 VAL A C 1
ATOM 6572 O O . VAL A 1 831 ? -13.297 -36.375 -32.031 1 98.69 831 VAL A O 1
ATOM 6575 N N . ALA A 1 832 ? -12.867 -35.219 -30.172 1 98.75 832 ALA A N 1
ATOM 6576 C CA . ALA A 1 832 ? -13.539 -36.156 -29.281 1 98.75 832 ALA A CA 1
ATOM 6577 C C . ALA A 1 832 ? -14.836 -35.531 -28.734 1 98.75 832 ALA A C 1
ATOM 6579 O O . ALA A 1 832 ? -14.836 -34.406 -28.219 1 98.75 832 ALA A O 1
ATOM 6580 N N . LEU A 1 833 ? -15.922 -36.219 -28.953 1 98.62 833 LEU A N 1
ATOM 6581 C CA . LEU A 1 833 ? -17.203 -35.812 -28.391 1 98.62 833 LEU A CA 1
ATOM 6582 C C . LEU A 1 833 ? -17.344 -36.312 -26.953 1 98.62 833 LEU A C 1
ATOM 6584 O O . LEU A 1 833 ? -17.594 -37.5 -26.719 1 98.62 833 LEU A O 1
ATOM 6588 N N . SER A 1 834 ? -17.141 -35.469 -26.031 1 98.12 834 SER A N 1
ATOM 6589 C CA . SER A 1 834 ? -17.203 -35.75 -24.594 1 98.12 834 SER A CA 1
ATOM 6590 C C . SER A 1 834 ? -18.328 -34.969 -23.938 1 98.12 834 SER A C 1
ATOM 6592 O O . SER A 1 834 ? -18.125 -33.844 -23.469 1 98.12 834 SER A O 1
ATOM 6594 N N . THR A 1 835 ? -19.516 -35.531 -23.922 1 98.31 835 THR A N 1
ATOM 6595 C CA . THR A 1 835 ? -20.719 -34.875 -23.438 1 98.31 835 THR A CA 1
ATOM 6596 C C . THR A 1 835 ? -21.625 -35.844 -22.703 1 98.31 835 THR A C 1
ATOM 6598 O O . THR A 1 835 ? -21.297 -37.031 -22.578 1 98.31 835 THR A O 1
ATOM 6601 N N . THR A 1 836 ? -22.719 -35.375 -22.188 1 98.25 836 THR A N 1
ATOM 6602 C CA . THR A 1 836 ? -23.75 -36.25 -21.641 1 98.25 836 THR A CA 1
ATOM 6603 C C . THR A 1 836 ? -24.375 -37.125 -22.719 1 98.25 836 THR A C 1
ATOM 6605 O O . THR A 1 836 ? -24.266 -36.812 -23.906 1 98.25 836 THR A O 1
ATOM 6608 N N . LYS A 1 837 ? -25 -38.188 -22.281 1 98.25 837 LYS A N 1
ATOM 6609 C CA . LYS A 1 837 ? -25.469 -39.188 -23.234 1 98.25 837 LYS A CA 1
ATOM 6610 C C . LYS A 1 837 ? -26.469 -38.625 -24.219 1 98.25 837 LYS A C 1
ATOM 6612 O O . LYS A 1 837 ? -26.453 -38.938 -25.406 1 98.25 837 LYS A O 1
ATOM 6617 N N . ASP A 1 838 ? -27.406 -37.781 -23.719 1 98.25 838 ASP A N 1
ATOM 6618 C CA . ASP A 1 838 ? -28.422 -37.188 -24.578 1 98.25 838 ASP A CA 1
ATOM 6619 C C . ASP A 1 838 ? -27.797 -36.312 -25.656 1 98.25 838 ASP A C 1
ATOM 6621 O O . ASP A 1 838 ? -28.172 -36.406 -26.828 1 98.25 838 ASP A O 1
ATOM 6625 N N . VAL A 1 839 ? -26.859 -35.5 -25.266 1 98.62 839 VAL A N 1
ATOM 6626 C CA . VAL A 1 839 ? -26.188 -34.625 -26.203 1 98.62 839 VAL A CA 1
ATOM 6627 C C . VAL A 1 839 ? -25.344 -35.438 -27.172 1 98.62 839 VAL A C 1
ATOM 6629 O O . VAL A 1 839 ? -25.328 -35.156 -28.375 1 98.62 839 VAL A O 1
ATOM 6632 N N . GLN A 1 840 ? -24.641 -36.406 -26.656 1 98.5 840 GLN A N 1
ATOM 6633 C CA . GLN A 1 840 ? -23.828 -37.281 -27.469 1 98.5 840 GLN A CA 1
ATOM 6634 C C . GLN A 1 840 ? -24.672 -37.969 -28.562 1 98.5 840 GLN A C 1
ATOM 6636 O O . GLN A 1 840 ? -24.312 -37.938 -29.734 1 98.5 840 GLN A O 1
ATOM 6641 N N . ASP A 1 841 ? -25.781 -38.562 -28.156 1 98.19 841 ASP A N 1
ATOM 6642 C CA . ASP A 1 841 ? -26.641 -39.281 -29.094 1 98.19 841 ASP A CA 1
ATOM 6643 C C . ASP A 1 841 ? -27.25 -38.344 -30.125 1 98.19 841 ASP A C 1
ATOM 6645 O O . ASP A 1 841 ? -27.391 -38.688 -31.297 1 98.19 841 ASP A O 1
ATOM 6649 N N . ALA A 1 842 ? -27.578 -37.188 -29.672 1 98.62 842 ALA A N 1
ATOM 6650 C CA . ALA A 1 842 ? -28.156 -36.188 -30.578 1 98.62 842 ALA A CA 1
ATOM 6651 C C . ALA A 1 842 ? -27.156 -35.781 -31.641 1 98.62 842 ALA A C 1
ATOM 6653 O O . ALA A 1 842 ? -27.5 -35.625 -32.812 1 98.62 842 ALA A O 1
ATOM 6654 N N . ILE A 1 843 ? -25.953 -35.5 -31.25 1 98.75 843 ILE A N 1
ATOM 6655 C CA . ILE A 1 843 ? -24.906 -35.094 -32.188 1 98.75 843 ILE A CA 1
ATOM 6656 C C . ILE A 1 843 ? -24.641 -36.219 -33.188 1 98.75 843 ILE A C 1
ATOM 6658 O O . ILE A 1 843 ? -24.516 -36 -34.375 1 98.75 843 ILE A O 1
ATOM 6662 N N . LEU A 1 844 ? -24.531 -37.5 -32.688 1 98.38 844 LEU A N 1
ATOM 6663 C CA . LEU A 1 844 ? -24.203 -38.625 -33.5 1 98.38 844 LEU A CA 1
ATOM 6664 C C . LEU A 1 844 ? -25.344 -38.969 -34.469 1 98.38 844 LEU A C 1
ATOM 6666 O O . LEU A 1 844 ? -25.125 -39.594 -35.5 1 98.38 844 LEU A O 1
ATOM 6670 N N . ALA A 1 845 ? -26.547 -38.562 -34.156 1 97.94 845 ALA A N 1
ATOM 6671 C CA . ALA A 1 845 ? -27.703 -38.781 -35 1 97.94 845 ALA A CA 1
ATOM 6672 C C . ALA A 1 845 ? -27.75 -37.75 -36.125 1 97.94 845 ALA A C 1
ATOM 6674 O O . ALA A 1 845 ? -28.484 -37.906 -37.125 1 97.94 845 ALA A O 1
ATOM 6675 N N . ASP A 1 846 ? -26.938 -36.75 -36.031 1 97.81 846 ASP A N 1
ATOM 6676 C CA . ASP A 1 846 ? -26.797 -35.719 -37.062 1 97.81 846 ASP A CA 1
ATOM 6677 C C . ASP A 1 846 ? -25.625 -36 -37.969 1 97.81 846 ASP A C 1
ATOM 6679 O O . ASP A 1 846 ? -24.469 -35.719 -37.625 1 97.81 846 ASP A O 1
ATOM 6683 N N . PRO A 1 847 ? -25.875 -36.469 -39.156 1 96.81 847 PRO A N 1
ATOM 6684 C CA . PRO A 1 847 ? -24.781 -36.969 -40 1 96.81 847 PRO A CA 1
ATOM 6685 C C . PRO A 1 847 ? -23.734 -35.875 -40.281 1 96.81 847 PRO A C 1
ATOM 6687 O O . PRO A 1 847 ? -22.547 -36.188 -40.344 1 96.81 847 PRO A O 1
ATOM 6690 N N . LYS A 1 848 ? -24.234 -34.688 -40.438 1 97.25 848 LYS A N 1
ATOM 6691 C CA . LYS A 1 848 ? -23.297 -33.594 -40.719 1 97.25 848 LYS A CA 1
ATOM 6692 C C . LYS A 1 848 ? -22.312 -33.375 -39.562 1 97.25 848 LYS A C 1
ATOM 6694 O O . LYS A 1 848 ? -21.109 -33.312 -39.781 1 97.25 848 LYS A O 1
ATOM 6699 N N . ARG A 1 849 ? -22.766 -33.281 -38.406 1 98.19 849 ARG A N 1
ATOM 6700 C CA . ARG A 1 849 ? -21.922 -33 -37.25 1 98.19 849 ARG A CA 1
ATOM 6701 C C . ARG A 1 849 ? -21.234 -34.281 -36.75 1 98.19 849 ARG A C 1
ATOM 6703 O O . ARG A 1 849 ? -20.094 -34.219 -36.25 1 98.19 849 ARG A O 1
ATOM 6710 N N . ALA A 1 850 ? -21.844 -35.375 -36.938 1 97.94 850 ALA A N 1
ATOM 6711 C CA . ALA A 1 850 ? -21.219 -36.656 -36.625 1 97.94 850 ALA A CA 1
ATOM 6712 C C . ALA A 1 850 ? -19.953 -36.875 -37.438 1 97.94 850 ALA A C 1
ATOM 6714 O O . ALA A 1 850 ? -18.984 -37.469 -36.969 1 97.94 850 ALA A O 1
ATOM 6715 N N . ALA A 1 851 ? -20.016 -36.344 -38.625 1 97.38 851 ALA A N 1
ATOM 6716 C CA . ALA A 1 851 ? -18.875 -36.5 -39.531 1 97.38 851 ALA A CA 1
ATOM 6717 C C . ALA A 1 851 ? -17.656 -35.75 -39 1 97.38 851 ALA A C 1
ATOM 6719 O O . ALA A 1 851 ? -16.516 -36.125 -39.344 1 97.38 851 ALA A O 1
ATOM 6720 N N . VAL A 1 852 ? -17.844 -34.719 -38.219 1 98.06 852 VAL A N 1
ATOM 6721 C CA . VAL A 1 852 ? -16.766 -33.938 -37.656 1 98.06 852 VAL A CA 1
ATOM 6722 C C . VAL A 1 852 ? -16.141 -34.656 -36.469 1 98.06 852 VAL A C 1
ATOM 6724 O O . VAL A 1 852 ? -14.961 -34.469 -36.156 1 98.06 852 VAL A O 1
ATOM 6727 N N . VAL A 1 853 ? -16.859 -35.562 -35.844 1 98.62 853 VAL A N 1
ATOM 6728 C CA . VAL A 1 853 ? -16.453 -36.281 -34.625 1 98.62 853 VAL A CA 1
ATOM 6729 C C . VAL A 1 853 ? -15.578 -37.469 -35.031 1 98.62 853 VAL A C 1
ATOM 6731 O O . VAL A 1 853 ? -15.953 -38.281 -35.906 1 98.62 853 VAL A O 1
ATOM 6734 N N . ASP A 1 854 ? -14.438 -37.594 -34.406 1 98.38 854 ASP A N 1
ATOM 6735 C CA . ASP A 1 854 ? -13.523 -38.688 -34.688 1 98.38 854 ASP A CA 1
ATOM 6736 C C . ASP A 1 854 ? -13.555 -39.719 -33.562 1 98.38 854 ASP A C 1
ATOM 6738 O O . ASP A 1 854 ? -13.32 -40.906 -33.781 1 98.38 854 ASP A O 1
ATOM 6742 N N . ILE A 1 855 ? -13.766 -39.219 -32.375 1 98.75 855 ILE A N 1
ATOM 6743 C CA . ILE A 1 855 ? -13.688 -40.031 -31.188 1 98.75 855 ILE A CA 1
ATOM 6744 C C . ILE A 1 855 ? -14.953 -39.844 -30.344 1 98.75 855 ILE A C 1
ATOM 6746 O O . ILE A 1 855 ? -15.406 -38.719 -30.156 1 98.75 855 ILE A O 1
ATOM 6750 N N . ILE A 1 856 ? -15.578 -40.906 -29.938 1 98.69 856 ILE A N 1
ATOM 6751 C CA . ILE A 1 856 ? -16.641 -40.875 -28.938 1 98.69 856 ILE A CA 1
ATOM 6752 C C . ILE A 1 856 ? -16.062 -41.125 -27.562 1 98.69 856 ILE A C 1
ATOM 6754 O O . ILE A 1 856 ? -15.602 -42.219 -27.266 1 98.69 856 ILE A O 1
ATOM 6758 N N . ASP A 1 857 ? -16.062 -40.156 -26.766 1 98.44 857 ASP A N 1
ATOM 6759 C CA . ASP A 1 857 ? -15.453 -40.219 -25.438 1 98.44 857 ASP A CA 1
ATOM 6760 C C . ASP A 1 857 ? -16.516 -40.406 -24.359 1 98.44 857 ASP A C 1
ATOM 6762 O O . ASP A 1 857 ? -17.281 -39.5 -24.062 1 98.44 857 ASP A O 1
ATOM 6766 N N . ILE A 1 858 ? -16.594 -41.562 -23.766 1 98.12 858 ILE A N 1
ATOM 6767 C CA . ILE A 1 858 ? -17.547 -41.875 -22.719 1 98.12 858 ILE A CA 1
ATOM 6768 C C . ILE A 1 858 ? -17 -41.438 -21.359 1 98.12 858 ILE A C 1
ATOM 6770 O O . ILE A 1 858 ? -16.094 -42.062 -20.812 1 98.12 858 ILE A O 1
ATOM 6774 N N . ARG A 1 859 ? -17.594 -40.406 -20.875 1 96.75 859 ARG A N 1
ATOM 6775 C CA . ARG A 1 859 ? -17.062 -39.781 -19.656 1 96.75 859 ARG A CA 1
ATOM 6776 C C . ARG A 1 859 ? -18.188 -39.344 -18.75 1 96.75 859 ARG A C 1
ATOM 6778 O O . ARG A 1 859 ? -18.062 -39.375 -17.516 1 96.75 859 ARG A O 1
ATOM 6785 N N . TYR A 1 860 ? -19.297 -38.875 -19.266 1 97.62 860 TYR A N 1
ATOM 6786 C CA . TYR A 1 860 ? -20.328 -38.188 -18.469 1 97.62 860 TYR A CA 1
ATOM 6787 C C . TYR A 1 860 ? -21.609 -39.031 -18.422 1 97.62 860 TYR A C 1
ATOM 6789 O O . TYR A 1 860 ? -22.688 -38.469 -18.172 1 97.62 860 TYR A O 1
ATOM 6797 N N . TRP A 1 861 ? -21.516 -40.219 -18.703 1 97.75 861 TRP A N 1
ATOM 6798 C CA . TRP A 1 861 ? -22.562 -41.219 -18.547 1 97.75 861 TRP A CA 1
ATOM 6799 C C . TRP A 1 861 ? -21.984 -42.625 -18.547 1 97.75 861 TRP A C 1
ATOM 6801 O O . TRP A 1 861 ? -20.828 -42.812 -18.953 1 97.75 861 TRP A O 1
ATOM 6811 N N . HIS A 1 862 ? -22.703 -43.656 -18.031 1 97.88 862 HIS A N 1
ATOM 6812 C CA . HIS A 1 862 ? -22.281 -45.062 -18.094 1 97.88 862 HIS A CA 1
ATOM 6813 C C . HIS A 1 862 ? -23.453 -46 -17.812 1 97.88 862 HIS A C 1
ATOM 6815 O O . HIS A 1 862 ? -24.422 -45.625 -17.156 1 97.88 862 HIS A O 1
ATOM 6821 N N . TYR A 1 863 ? -23.297 -47.188 -18.391 1 97.25 863 TYR A N 1
ATOM 6822 C CA . TYR A 1 863 ? -24.203 -48.25 -17.938 1 97.25 863 TYR A CA 1
ATOM 6823 C C . TYR A 1 863 ? -23.828 -48.719 -16.547 1 97.25 863 TYR A C 1
ATOM 6825 O O . TYR A 1 863 ? -22.656 -48.781 -16.188 1 97.25 863 TYR A O 1
ATOM 6833 N N . LYS A 1 864 ? -24.797 -48.906 -15.781 1 96.31 864 LYS A N 1
ATOM 6834 C CA . LYS A 1 864 ? -24.625 -49.5 -14.469 1 96.31 864 LYS A CA 1
ATOM 6835 C C . LYS A 1 864 ? -25.344 -50.844 -14.375 1 96.31 864 LYS A C 1
ATOM 6837 O O . LYS A 1 864 ? -26.109 -51.219 -15.273 1 96.31 864 LYS A O 1
ATOM 6842 N N . THR A 1 865 ? -25.141 -51.625 -13.398 1 94.62 865 THR A N 1
ATOM 6843 C CA . THR A 1 865 ? -25.688 -53 -13.258 1 94.62 865 THR A CA 1
ATOM 6844 C C . THR A 1 865 ? -27.219 -52.969 -13.242 1 94.62 865 THR A C 1
ATOM 6846 O O . THR A 1 865 ? -27.859 -53.938 -13.625 1 94.62 865 THR A O 1
ATOM 6849 N N . ASP A 1 866 ? -27.766 -51.875 -12.82 1 94.56 866 ASP A N 1
ATOM 6850 C CA . ASP A 1 866 ? -29.219 -51.812 -12.711 1 94.56 866 ASP A CA 1
ATOM 6851 C C . ASP A 1 866 ? -29.781 -50.719 -13.602 1 94.56 866 ASP A C 1
ATOM 6853 O O . ASP A 1 866 ? -30.828 -50.125 -13.289 1 94.56 866 ASP A O 1
ATOM 6857 N N . GLY A 1 867 ? -28.969 -50.312 -14.609 1 95.25 867 GLY A N 1
ATOM 6858 C CA . GLY A 1 867 ? -29.5 -49.312 -15.508 1 95.25 867 GLY A CA 1
ATOM 6859 C C . GLY A 1 867 ? -28.438 -48.438 -16.125 1 95.25 867 GLY A C 1
ATOM 6860 O O . GLY A 1 867 ? -27.391 -48.938 -16.547 1 95.25 867 GLY A O 1
ATOM 6861 N N . VAL A 1 868 ? -28.859 -47.125 -16.281 1 96.56 868 VAL A N 1
ATOM 6862 C CA . VAL A 1 868 ? -27.953 -46.188 -16.922 1 96.56 868 VAL A CA 1
ATOM 6863 C C . VAL A 1 868 ? -27.859 -44.906 -16.078 1 96.56 868 VAL A C 1
ATOM 6865 O O . VAL A 1 868 ? -28.859 -44.406 -15.547 1 96.56 868 VAL A O 1
ATOM 6868 N N . PHE A 1 869 ? -26.781 -44.5 -15.734 1 97.25 869 PHE A N 1
ATOM 6869 C CA . PHE A 1 869 ? -26.516 -43.156 -15.242 1 97.25 869 PHE A CA 1
ATOM 6870 C C . PHE A 1 869 ? -26.266 -42.188 -16.406 1 97.25 869 PHE A C 1
ATOM 6872 O O . PHE A 1 869 ? -25.219 -42.25 -17.047 1 97.25 869 PHE A O 1
ATOM 6879 N N . ALA A 1 870 ? -27.125 -41.281 -16.656 1 97.62 870 ALA A N 1
ATOM 6880 C CA . ALA A 1 870 ? -27.047 -40.406 -17.812 1 97.62 870 ALA A CA 1
ATOM 6881 C C . ALA A 1 870 ? -27.688 -39.031 -17.516 1 97.62 870 ALA A C 1
ATOM 6883 O O . ALA A 1 870 ? -28.812 -38.781 -17.953 1 97.62 870 ALA A O 1
ATOM 6884 N N . PRO A 1 871 ? -26.953 -38.219 -16.812 1 96.81 871 PRO A N 1
ATOM 6885 C CA . PRO A 1 871 ? -27.469 -36.844 -16.625 1 96.81 871 PRO A CA 1
ATOM 6886 C C . PRO A 1 871 ? -27.703 -36.125 -17.953 1 96.81 871 PRO A C 1
ATOM 6888 O O . PRO A 1 871 ? -27.031 -36.406 -18.953 1 96.81 871 PRO A O 1
ATOM 6891 N N . GLU A 1 872 ? -28.641 -35.188 -17.938 1 97 872 GLU A N 1
ATOM 6892 C CA . GLU A 1 872 ? -28.953 -34.438 -19.156 1 97 872 GLU A CA 1
ATOM 6893 C C . GLU A 1 872 ? -28.094 -33.188 -19.281 1 97 872 GLU A C 1
ATOM 6895 O O . GLU A 1 872 ? -27.812 -32.531 -18.281 1 97 872 GLU A O 1
ATOM 6900 N N . GLY A 1 873 ? -27.766 -32.906 -20.5 1 97.31 873 GLY A N 1
ATOM 6901 C CA . GLY A 1 873 ? -26.984 -31.719 -20.766 1 97.31 873 GLY A CA 1
ATOM 6902 C C . GLY A 1 873 ? -27.797 -30.438 -20.703 1 97.31 873 GLY A C 1
ATOM 6903 O O . GLY A 1 873 ? -28.984 -30.438 -21.031 1 97.31 873 GLY A O 1
ATOM 6904 N N . GLY A 1 874 ? -27.141 -29.312 -20.234 1 96.81 874 GLY A N 1
ATOM 6905 C CA . GLY A 1 874 ? -27.75 -27.984 -20.25 1 96.81 874 GLY A CA 1
ATOM 6906 C C . GLY A 1 874 ? -28.656 -27.719 -19.062 1 96.81 874 GLY A C 1
ATOM 6907 O O . GLY A 1 874 ? -29.562 -26.891 -19.125 1 96.81 874 GLY A O 1
ATOM 6908 N N . LYS A 1 875 ? -28.375 -28.438 -18 1 96.81 875 LYS A N 1
ATOM 6909 C CA . LYS A 1 875 ? -29.266 -28.312 -16.844 1 96.81 875 LYS A CA 1
ATOM 6910 C C . LYS A 1 875 ? -28.625 -27.469 -15.734 1 96.81 875 LYS A C 1
ATOM 6912 O O . LYS A 1 875 ? -29.062 -27.516 -14.586 1 96.81 875 LYS A O 1
ATOM 6917 N N . ASN A 1 876 ? -27.609 -26.812 -16.031 1 95.81 876 ASN A N 1
ATOM 6918 C CA . ASN A 1 876 ? -26.938 -25.875 -15.133 1 95.81 876 ASN A CA 1
ATOM 6919 C C . ASN A 1 876 ? -26.469 -26.562 -13.852 1 95.81 876 ASN A C 1
ATOM 6921 O O . ASN A 1 876 ? -26.594 -26 -12.766 1 95.81 876 ASN A O 1
ATOM 6925 N N . MET A 1 877 ? -26.031 -27.766 -13.906 1 96.06 877 MET A N 1
ATOM 6926 C CA . MET A 1 877 ? -25.438 -28.516 -12.797 1 96.06 877 MET A CA 1
ATOM 6927 C C . MET A 1 877 ? -24.109 -29.125 -13.211 1 96.06 877 MET A C 1
ATOM 6929 O O . MET A 1 877 ? -23.953 -29.594 -14.344 1 96.06 877 MET A O 1
ATOM 6933 N N . ALA A 1 878 ? -23.25 -29.141 -12.25 1 95.06 878 ALA A N 1
ATOM 6934 C CA . ALA A 1 878 ? -21.953 -29.766 -12.484 1 95.06 878 ALA A CA 1
ATOM 6935 C C . ALA A 1 878 ? -22.062 -31.281 -12.43 1 95.06 878 ALA A C 1
ATOM 6937 O O . ALA A 1 878 ? -23 -31.828 -11.852 1 95.06 878 ALA A O 1
ATOM 6938 N N . PRO A 1 879 ? -21.031 -31.938 -13.008 1 95 879 PRO A N 1
ATOM 6939 C CA . PRO A 1 879 ? -21.078 -33.406 -12.977 1 95 879 PRO A CA 1
ATOM 6940 C C . PRO A 1 879 ? -21.188 -33.938 -11.562 1 95 879 PRO A C 1
ATOM 6942 O O . PRO A 1 879 ? -22 -34.844 -11.305 1 95 879 PRO A O 1
ATOM 6945 N N . ARG A 1 880 ? -20.469 -33.375 -10.648 1 93.44 880 ARG A N 1
ATOM 6946 C CA . ARG A 1 880 ? -20.484 -33.875 -9.281 1 93.44 880 ARG A CA 1
ATOM 6947 C C . ARG A 1 880 ? -21.828 -33.625 -8.617 1 93.44 880 ARG A C 1
ATOM 6949 O O . ARG A 1 880 ? -22.266 -34.406 -7.766 1 93.44 880 ARG A O 1
ATOM 6956 N N . GLN A 1 881 ? -22.453 -32.562 -8.977 1 94.56 881 GLN A N 1
ATOM 6957 C CA . GLN A 1 881 ? -23.781 -32.312 -8.445 1 94.56 881 GLN A CA 1
ATOM 6958 C C . GLN A 1 881 ? -24.797 -33.312 -8.953 1 94.56 881 GLN A C 1
ATOM 6960 O O . GLN A 1 881 ? -25.656 -33.781 -8.188 1 94.56 881 GLN A O 1
ATOM 6965 N N . HIS A 1 882 ? -24.75 -33.656 -10.25 1 94.94 882 HIS A N 1
ATOM 6966 C CA . HIS A 1 882 ? -25.578 -34.719 -10.789 1 94.94 882 HIS A CA 1
ATOM 6967 C C . HIS A 1 882 ? -25.328 -36.062 -10.07 1 94.94 882 HIS A C 1
ATOM 6969 O O . HIS A 1 882 ? -26.281 -36.781 -9.781 1 94.94 882 HIS A O 1
ATOM 6975 N N . MET A 1 883 ? -24.125 -36.312 -9.766 1 94.19 883 MET A N 1
ATOM 6976 C CA . MET A 1 883 ? -23.75 -37.562 -9.125 1 94.19 883 MET A CA 1
ATOM 6977 C C . MET A 1 883 ? -24.359 -37.656 -7.727 1 94.19 883 MET A C 1
ATOM 6979 O O . MET A 1 883 ? -24.688 -38.75 -7.262 1 94.19 883 MET A O 1
ATOM 6983 N N . ARG A 1 884 ? -24.484 -36.531 -7.074 1 92.19 884 ARG A N 1
ATOM 6984 C CA . ARG A 1 884 ? -25.062 -36.5 -5.734 1 92.19 884 ARG A CA 1
ATOM 6985 C C . ARG A 1 884 ? -26.562 -36.719 -5.777 1 92.19 884 ARG A C 1
ATOM 6987 O O . ARG A 1 884 ? -27.156 -37.219 -4.82 1 92.19 884 ARG A O 1
ATOM 6994 N N . LYS A 1 885 ? -27.156 -36.344 -6.887 1 92.81 885 LYS A N 1
ATOM 6995 C CA . LYS A 1 885 ? -28.609 -36.375 -6.969 1 92.81 885 LYS A CA 1
ATOM 6996 C C . LYS A 1 885 ? -29.109 -37.656 -7.633 1 92.81 885 LYS A C 1
ATOM 6998 O O . LYS A 1 885 ? -30.25 -38.062 -7.445 1 92.81 885 LYS A O 1
ATOM 7003 N N . MET A 1 886 ? -28.125 -38.281 -8.414 1 93.38 886 MET A N 1
ATOM 7004 C CA . MET A 1 886 ? -28.484 -39.5 -9.141 1 93.38 886 MET A CA 1
ATOM 7005 C C . MET A 1 886 ? -27.719 -40.688 -8.602 1 93.38 886 MET A C 1
ATOM 7007 O O . MET A 1 886 ? -26.609 -40.531 -8.07 1 93.38 886 MET A O 1
ATOM 7011 N N . LYS A 1 887 ? -28.344 -41.812 -8.641 1 92.06 887 LYS A N 1
ATOM 7012 C CA . LYS A 1 887 ? -27.609 -43.031 -8.266 1 92.06 887 LYS A CA 1
ATOM 7013 C C . LYS A 1 887 ? -26.547 -43.375 -9.312 1 92.06 887 LYS A C 1
ATOM 7015 O O . LYS A 1 887 ? -26.875 -43.844 -10.406 1 92.06 887 LYS A O 1
ATOM 7020 N N . VAL A 1 888 ? -25.312 -43.156 -9.008 1 94.5 888 VAL A N 1
ATOM 7021 C CA . VAL A 1 888 ? -24.203 -43.375 -9.93 1 94.5 888 VAL A CA 1
ATOM 7022 C C . VAL A 1 888 ? -24.109 -44.844 -10.273 1 94.5 888 VAL A C 1
ATOM 7024 O O . VAL A 1 888 ? -23.922 -45.219 -11.438 1 94.5 888 VAL A O 1
ATOM 7027 N N . GLY A 1 889 ? -24.266 -45.719 -9.273 1 93.25 889 GLY A N 1
ATOM 7028 C CA . GLY A 1 889 ? -24.297 -47.156 -9.453 1 93.25 889 GLY A CA 1
ATOM 7029 C C . GLY A 1 889 ? -22.938 -47.781 -9.695 1 93.25 889 GLY A C 1
ATOM 7030 O O . GLY A 1 889 ? -21.938 -47.062 -9.758 1 93.25 889 GLY A O 1
ATOM 7031 N N . LYS A 1 890 ? -23 -49.094 -9.852 1 94.38 890 LYS A N 1
ATOM 7032 C CA . LYS A 1 890 ? -21.766 -49.875 -10.023 1 94.38 890 LYS A CA 1
ATOM 7033 C C . LYS A 1 890 ? -21.531 -50.219 -11.492 1 94.38 890 LYS A C 1
ATOM 7035 O O . LYS A 1 890 ? -22.484 -50.531 -12.219 1 94.38 890 LYS A O 1
ATOM 7040 N N . VAL A 1 891 ? -20.266 -50.094 -11.961 1 96.38 891 VAL A N 1
ATOM 7041 C CA . VAL A 1 891 ? -19.859 -50.469 -13.305 1 96.38 891 VAL A CA 1
ATOM 7042 C C . VAL A 1 891 ? -18.891 -51.656 -13.234 1 96.38 891 VAL A C 1
ATOM 7044 O O . VAL A 1 891 ? -17.906 -51.625 -12.484 1 96.38 891 VAL A O 1
ATOM 7047 N N . THR A 1 892 ? -19.203 -52.719 -13.867 1 94.5 892 THR A N 1
ATOM 7048 C CA . THR A 1 892 ? -18.328 -53.875 -13.969 1 94.5 892 THR A CA 1
ATOM 7049 C C . THR A 1 892 ? -17.812 -54.031 -15.391 1 94.5 892 THR A C 1
ATOM 7051 O O . THR A 1 892 ? -18.031 -53.188 -16.25 1 94.5 892 THR A O 1
ATOM 7054 N N . PHE A 1 893 ? -17.109 -55.125 -15.609 1 94.75 893 PHE A N 1
ATOM 7055 C CA . PHE A 1 893 ? -16.594 -55.469 -16.938 1 94.75 893 PHE A CA 1
ATOM 7056 C C . PHE A 1 893 ? -17.703 -55.469 -17.969 1 94.75 893 PHE A C 1
ATOM 7058 O O . PHE A 1 893 ? -17.531 -54.906 -19.062 1 94.75 893 PHE A O 1
ATOM 7065 N N . THR A 1 894 ? -18.844 -55.969 -17.656 1 94.69 894 THR A N 1
ATOM 7066 C CA . THR A 1 894 ? -19.938 -56.156 -18.594 1 94.69 894 THR A CA 1
ATOM 7067 C C . THR A 1 894 ? -20.5 -54.844 -19.078 1 94.69 894 THR A C 1
ATOM 7069 O O . THR A 1 894 ? -20.719 -54.656 -20.281 1 94.69 894 THR A O 1
ATOM 7072 N N . GLU A 1 895 ? -20.719 -53.969 -18.109 1 96.56 895 GLU A N 1
ATOM 7073 C CA . GLU A 1 895 ? -21.312 -52.688 -18.453 1 96.56 895 GLU A CA 1
ATOM 7074 C C . GLU A 1 895 ? -20.344 -51.844 -19.266 1 96.56 895 GLU A C 1
ATOM 7076 O O . GLU A 1 895 ? -20.75 -51.156 -20.203 1 96.56 895 GLU A O 1
ATOM 7081 N N . ALA A 1 896 ? -19.125 -51.812 -18.875 1 97.5 896 ALA A N 1
ATOM 7082 C CA . ALA A 1 896 ? -18.109 -51.062 -19.609 1 97.5 896 ALA A CA 1
ATOM 7083 C C . ALA A 1 896 ? -17.938 -51.625 -21.031 1 97.5 896 ALA A C 1
ATOM 7085 O O . ALA A 1 896 ? -17.844 -50.875 -21.984 1 97.5 896 ALA A O 1
ATOM 7086 N N . TYR A 1 897 ? -17.797 -53 -21.141 1 96.88 897 TYR A N 1
ATOM 7087 C CA . TYR A 1 897 ? -17.719 -53.656 -22.438 1 96.88 897 TYR A CA 1
ATOM 7088 C C . TYR A 1 897 ? -18.906 -53.281 -23.312 1 96.88 897 TYR A C 1
ATOM 7090 O O . TYR A 1 897 ? -18.734 -52.938 -24.484 1 96.88 897 TYR A O 1
ATOM 7098 N N . LYS A 1 898 ? -20.062 -53.312 -22.719 1 96.81 898 LYS A N 1
ATOM 7099 C CA . LYS A 1 898 ? -21.281 -53 -23.453 1 96.81 898 LYS A CA 1
ATOM 7100 C C . LYS A 1 898 ? -21.25 -51.562 -24 1 96.81 898 LYS A C 1
ATOM 7102 O O . LYS A 1 898 ? -21.594 -51.344 -25.156 1 96.81 898 LYS A O 1
ATOM 7107 N N . ALA A 1 899 ? -20.906 -50.656 -23.141 1 97.88 899 ALA A N 1
ATOM 7108 C CA . ALA A 1 899 ? -20.891 -49.25 -23.516 1 97.88 899 ALA A CA 1
ATOM 7109 C C . ALA A 1 899 ? -19.969 -49 -24.703 1 97.88 899 ALA A C 1
ATOM 7111 O O . ALA A 1 899 ? -20.344 -48.312 -25.656 1 97.88 899 ALA A O 1
ATOM 7112 N N . VAL A 1 900 ? -18.781 -49.531 -24.641 1 98.19 900 VAL A N 1
ATOM 7113 C CA . VAL A 1 900 ? -17.797 -49.344 -25.703 1 98.19 900 VAL A CA 1
ATOM 7114 C C . VAL A 1 900 ? -18.219 -50.094 -26.953 1 98.19 900 VAL A C 1
ATOM 7116 O O . VAL A 1 900 ? -18.219 -49.531 -28.047 1 98.19 900 VAL A O 1
ATOM 7119 N N . HIS A 1 901 ? -18.594 -51.344 -26.797 1 96.94 901 HIS A N 1
ATOM 7120 C CA . HIS A 1 901 ? -18.938 -52.219 -27.906 1 96.94 901 HIS A CA 1
ATOM 7121 C C . HIS A 1 901 ? -20.141 -51.688 -28.688 1 96.94 901 HIS A C 1
ATOM 7123 O O . HIS A 1 901 ? -20.156 -51.719 -29.922 1 96.94 901 HIS A O 1
ATOM 7129 N N . GLU A 1 902 ? -21.078 -51.219 -27.984 1 97.31 902 GLU A N 1
ATOM 7130 C CA . GLU A 1 902 ? -22.281 -50.688 -28.609 1 97.31 902 GLU A CA 1
ATOM 7131 C C . GLU A 1 902 ? -21.922 -49.531 -29.578 1 97.31 902 GLU A C 1
ATOM 7133 O O . GLU A 1 902 ? -22.406 -49.531 -30.703 1 97.31 902 GLU A O 1
ATOM 7138 N N . TYR A 1 903 ? -21.094 -48.656 -29.156 1 97.88 903 TYR A N 1
ATOM 7139 C CA . TYR A 1 903 ? -20.797 -47.5 -29.984 1 97.88 903 TYR A CA 1
ATOM 7140 C C . TYR A 1 903 ? -19.781 -47.844 -31.062 1 97.88 903 TYR A C 1
ATOM 7142 O O . TYR A 1 903 ? -19.781 -47.25 -32.156 1 97.88 903 TYR A O 1
ATOM 7150 N N . ARG A 1 904 ? -18.938 -48.812 -30.812 1 97.31 904 ARG A N 1
ATOM 7151 C CA . ARG A 1 904 ? -18.047 -49.344 -31.844 1 97.31 904 ARG A CA 1
ATOM 7152 C C . ARG A 1 904 ? -18.828 -50 -32.969 1 97.31 904 ARG A C 1
ATOM 7154 O O . ARG A 1 904 ? -18.453 -49.875 -34.156 1 97.31 904 ARG A O 1
ATOM 7161 N N . GLN A 1 905 ? -19.875 -50.625 -32.594 1 96 905 GLN A N 1
ATOM 7162 C CA . GLN A 1 905 ? -20.719 -51.312 -33.594 1 96 905 GLN A CA 1
ATOM 7163 C C . GLN A 1 905 ? -21.5 -50.281 -34.406 1 96 905 GLN A C 1
ATOM 7165 O O . GLN A 1 905 ? -21.578 -50.406 -35.625 1 96 905 GLN A O 1
ATOM 7170 N N . LYS A 1 906 ? -22 -49.344 -33.719 1 96.5 906 LYS A N 1
ATOM 7171 C CA . LYS A 1 906 ? -22.797 -48.312 -34.375 1 96.5 906 LYS A CA 1
ATOM 7172 C C . LYS A 1 906 ? -21.938 -47.438 -35.281 1 96.5 906 LYS A C 1
ATOM 7174 O O . LYS A 1 906 ? -22.391 -46.969 -36.312 1 96.5 906 LYS A O 1
ATOM 7179 N N . PHE A 1 907 ? -20.719 -47.188 -34.781 1 97.25 907 PHE A N 1
ATOM 7180 C CA . PHE A 1 907 ? -19.797 -46.312 -35.469 1 97.25 907 PHE A CA 1
ATOM 7181 C C . PHE A 1 907 ? -18.422 -46.938 -35.594 1 97.25 907 PHE A C 1
ATOM 7183 O O . PHE A 1 907 ? -17.469 -46.5 -34.969 1 97.25 907 PHE A O 1
ATOM 7190 N N . PRO A 1 908 ? -18.219 -47.875 -36.5 1 95.06 908 PRO A N 1
ATOM 7191 C CA . PRO A 1 908 ? -17 -48.688 -36.562 1 95.06 908 PRO A CA 1
ATOM 7192 C C . PRO A 1 908 ? -15.766 -47.875 -36.938 1 95.06 908 PRO A C 1
ATOM 7194 O O . PRO A 1 908 ? -14.641 -48.281 -36.688 1 95.06 908 PRO A O 1
ATOM 7197 N N . GLU A 1 909 ? -15.977 -46.75 -37.562 1 95 909 GLU A N 1
ATOM 7198 C CA . GLU A 1 909 ? -14.844 -45.938 -38.031 1 95 909 GLU A CA 1
ATOM 7199 C C . GLU A 1 909 ? -14.383 -44.969 -36.938 1 95 909 GLU A C 1
ATOM 7201 O O . GLU A 1 909 ? -13.289 -44.406 -37.031 1 95 909 GLU A O 1
ATOM 7206 N N . LYS A 1 910 ? -15.164 -44.75 -35.938 1 97.88 910 LYS A N 1
ATOM 7207 C CA . LYS A 1 910 ? -14.828 -43.812 -34.844 1 97.88 910 LYS A CA 1
ATOM 7208 C C . LYS A 1 910 ? -14.195 -44.562 -33.688 1 97.88 910 LYS A C 1
ATOM 7210 O O . LYS A 1 910 ? -14.578 -45.688 -33.375 1 97.88 910 LYS A O 1
ATOM 7215 N N . ALA A 1 911 ? -13.219 -43.938 -33.125 1 98.56 911 ALA A N 1
ATOM 7216 C CA . ALA A 1 911 ? -12.648 -44.5 -31.891 1 98.56 911 ALA A CA 1
ATOM 7217 C C . ALA A 1 911 ? -13.578 -44.281 -30.703 1 98.56 911 ALA A C 1
ATOM 7219 O O . ALA A 1 911 ? -14.336 -43.312 -30.672 1 98.56 911 ALA A O 1
ATOM 7220 N N . VAL A 1 912 ? -13.555 -45.156 -29.719 1 98.62 912 VAL A N 1
ATOM 7221 C CA . VAL A 1 912 ? -14.344 -45 -28.5 1 98.62 912 VAL A CA 1
ATOM 7222 C C . VAL A 1 912 ? -13.43 -45.094 -27.281 1 98.62 912 VAL A C 1
ATOM 7224 O O . VAL A 1 912 ? -12.688 -46.094 -27.141 1 98.62 912 VAL A O 1
ATOM 7227 N N . THR A 1 913 ? -13.375 -44.062 -26.562 1 98.44 913 THR A N 1
ATOM 7228 C CA . THR A 1 913 ? -12.641 -44.062 -25.297 1 98.44 913 THR A CA 1
ATOM 7229 C C . THR A 1 913 ? -13.594 -44.094 -24.109 1 98.44 913 THR A C 1
ATOM 7231 O O . THR A 1 913 ? -14.773 -43.781 -24.25 1 98.44 913 THR A O 1
ATOM 7234 N N . PHE A 1 914 ? -13.07 -44.594 -22.953 1 97.94 914 PHE A N 1
ATOM 7235 C CA . PHE A 1 914 ? -13.891 -44.75 -21.75 1 97.94 914 PHE A CA 1
ATOM 7236 C C . PHE A 1 914 ? -13.172 -44.219 -20.531 1 97.94 914 PHE A C 1
ATOM 7238 O O . PHE A 1 914 ? -12.164 -44.781 -20.094 1 97.94 914 PHE A O 1
ATOM 7245 N N . TYR A 1 915 ? -13.664 -43.125 -20 1 97.12 915 TYR A N 1
ATOM 7246 C CA . TYR A 1 915 ? -13.094 -42.469 -18.828 1 97.12 915 TYR A CA 1
ATOM 7247 C C . TYR A 1 915 ? -14.148 -42.281 -17.75 1 97.12 915 TYR A C 1
ATOM 7249 O O . TYR A 1 915 ? -13.992 -41.438 -16.859 1 97.12 915 TYR A O 1
ATOM 7257 N N . ALA A 1 916 ? -15.188 -43 -17.734 1 95.75 916 ALA A N 1
ATOM 7258 C CA . ALA A 1 916 ? -16.312 -42.875 -16.812 1 95.75 916 ALA A CA 1
ATOM 7259 C C . ALA A 1 916 ? -16.047 -43.656 -15.523 1 95.75 916 ALA A C 1
ATOM 7261 O O . ALA A 1 916 ? -14.898 -43.969 -15.195 1 95.75 916 ALA A O 1
ATOM 7262 N N . GLN A 1 917 ? -17.141 -43.969 -14.758 1 93.19 917 GLN A N 1
ATOM 7263 C CA . GLN A 1 917 ? -17.094 -44.562 -13.43 1 93.19 917 GLN A CA 1
ATOM 7264 C C . GLN A 1 917 ? -16.25 -45.844 -13.438 1 93.19 917 GLN A C 1
ATOM 7266 O O . GLN A 1 917 ? -16.328 -46.656 -14.359 1 93.19 917 GLN A O 1
ATOM 7271 N N . ASN A 1 918 ? -15.375 -46.062 -12.414 1 92.12 918 ASN A N 1
ATOM 7272 C CA . ASN A 1 918 ? -14.5 -47.188 -12.148 1 92.12 918 ASN A CA 1
ATOM 7273 C C . ASN A 1 918 ? -13.281 -47.188 -13.062 1 92.12 918 ASN A C 1
ATOM 7275 O O . ASN A 1 918 ? -12.516 -48.156 -13.078 1 92.12 918 ASN A O 1
ATOM 7279 N N . TYR A 1 919 ? -13.141 -46.281 -14.062 1 91.81 919 TYR A N 1
ATOM 7280 C CA . TYR A 1 919 ? -11.836 -46.094 -14.672 1 91.81 919 TYR A CA 1
ATOM 7281 C C . TYR A 1 919 ? -10.75 -45.969 -13.609 1 91.81 919 TYR A C 1
ATOM 7283 O O . TYR A 1 919 ? -10.953 -45.312 -12.586 1 91.81 919 TYR A O 1
ATOM 7291 N N . PRO A 1 920 ? -9.555 -46.469 -13.68 1 93.5 920 PRO A N 1
ATOM 7292 C CA . PRO A 1 920 ? -9.047 -47.125 -14.883 1 93.5 920 PRO A CA 1
ATOM 7293 C C . PRO A 1 920 ? -9.188 -48.625 -14.836 1 93.5 920 PRO A C 1
ATOM 7295 O O . PRO A 1 920 ? -8.609 -49.344 -15.672 1 93.5 920 PRO A O 1
ATOM 7298 N N . ALA A 1 921 ? -10.008 -49.156 -13.938 1 93.25 921 ALA A N 1
ATOM 7299 C CA . ALA A 1 921 ? -10.07 -50.594 -13.656 1 93.25 921 ALA A CA 1
ATOM 7300 C C . ALA A 1 921 ? -10.711 -51.344 -14.812 1 93.25 921 ALA A C 1
ATOM 7302 O O . ALA A 1 921 ? -10.594 -52.562 -14.906 1 93.25 921 ALA A O 1
ATOM 7303 N N . MET A 1 922 ? -11.305 -50.719 -15.773 1 94.75 922 MET A N 1
ATOM 7304 C CA . MET A 1 922 ? -12.062 -51.375 -16.859 1 94.75 922 MET A CA 1
ATOM 7305 C C . MET A 1 922 ? -11.211 -51.5 -18.109 1 94.75 922 MET A C 1
ATOM 7307 O O . MET A 1 922 ? -11.734 -51.594 -19.219 1 94.75 922 MET A O 1
ATOM 7311 N N . GLY A 1 923 ? -9.93 -51.5 -17.984 1 96.38 923 GLY A N 1
ATOM 7312 C CA . GLY A 1 923 ? -9.016 -51.5 -19.109 1 96.38 923 GLY A CA 1
ATOM 7313 C C . GLY A 1 923 ? -9.25 -52.656 -20.062 1 96.38 923 GLY A C 1
ATOM 7314 O O . GLY A 1 923 ? -9.344 -52.469 -21.281 1 96.38 923 GLY A O 1
ATOM 7315 N N . TRP A 1 924 ? -9.406 -53.875 -19.578 1 96.38 924 TRP A N 1
ATOM 7316 C CA . TRP A 1 924 ? -9.57 -55.062 -20.422 1 96.38 924 TRP A CA 1
ATOM 7317 C C . TRP A 1 924 ? -10.953 -55.094 -21.062 1 96.38 924 TRP A C 1
ATOM 7319 O O . TRP A 1 924 ? -11.117 -55.562 -22.188 1 96.38 924 TRP A O 1
ATOM 7329 N N . ALA A 1 925 ? -11.953 -54.562 -20.312 1 97 925 ALA A N 1
ATOM 7330 C CA . ALA A 1 925 ? -13.281 -54.469 -20.922 1 97 925 ALA A CA 1
ATOM 7331 C C . ALA A 1 925 ? -13.25 -53.562 -22.156 1 97 925 ALA A C 1
ATOM 7333 O O . ALA A 1 925 ? -13.812 -53.938 -23.188 1 97 925 ALA A O 1
ATOM 7334 N N . VAL A 1 926 ? -12.625 -52.438 -22.031 1 98.06 926 VAL A N 1
ATOM 7335 C CA . VAL A 1 926 ? -12.516 -51.469 -23.125 1 98.06 926 VAL A CA 1
ATOM 7336 C C . VAL A 1 926 ? -11.719 -52.094 -24.281 1 98.06 926 VAL A C 1
ATOM 7338 O O . VAL A 1 926 ? -12.102 -51.969 -25.438 1 98.06 926 VAL A O 1
ATOM 7341 N N . PHE A 1 927 ? -10.641 -52.781 -23.953 1 97.38 927 PHE A N 1
ATOM 7342 C CA . PHE A 1 927 ? -9.766 -53.438 -24.922 1 97.38 927 PHE A CA 1
ATOM 7343 C C . PHE A 1 927 ? -10.531 -54.5 -25.734 1 97.38 927 PHE A C 1
ATOM 7345 O O . PHE A 1 927 ? -10.508 -54.469 -26.953 1 97.38 927 PHE A O 1
ATOM 7352 N N . MET A 1 928 ? -11.227 -55.344 -25.047 1 96.94 928 MET A N 1
ATOM 7353 C CA . MET A 1 928 ? -11.906 -56.469 -25.688 1 96.94 928 MET A CA 1
ATOM 7354 C C . MET A 1 928 ? -13.133 -56 -26.453 1 96.94 928 MET A C 1
ATOM 7356 O O . MET A 1 928 ? -13.617 -56.719 -27.344 1 96.94 928 MET A O 1
ATOM 7360 N N . ALA A 1 929 ? -13.609 -54.844 -26.094 1 97.62 929 ALA A N 1
ATOM 7361 C CA . ALA A 1 929 ? -14.766 -54.281 -26.781 1 97.62 929 ALA A CA 1
ATOM 7362 C C . ALA A 1 929 ? -14.336 -53.531 -28.047 1 97.62 929 ALA A C 1
ATOM 7364 O O . ALA A 1 929 ? -15.172 -52.969 -28.766 1 97.62 929 ALA A O 1
ATOM 7365 N N . GLY A 1 930 ? -13.07 -53.469 -28.281 1 96.81 930 GLY A N 1
ATOM 7366 C CA . GLY A 1 930 ? -12.555 -52.781 -29.453 1 96.81 930 GLY A CA 1
ATOM 7367 C C . GLY A 1 930 ? -12.344 -51.281 -29.219 1 96.81 930 GLY A C 1
ATOM 7368 O O . GLY A 1 930 ? -12.242 -50.5 -30.172 1 96.81 930 GLY A O 1
ATOM 7369 N N . GLY A 1 931 ? -12.281 -50.906 -28 1 97.81 931 GLY A N 1
ATOM 7370 C CA . GLY A 1 931 ? -12.094 -49.5 -27.656 1 97.81 931 GLY A CA 1
ATOM 7371 C C . GLY A 1 931 ? -10.664 -49.031 -27.844 1 97.81 931 GLY A C 1
ATOM 7372 O O . GLY A 1 931 ? -9.812 -49.781 -28.312 1 97.81 931 GLY A O 1
ATOM 7373 N N . SER A 1 932 ? -10.453 -47.75 -27.531 1 98.06 932 SER A N 1
ATOM 7374 C CA . SER A 1 932 ? -9.156 -47.125 -27.688 1 98.06 932 SER A CA 1
ATOM 7375 C C . SER A 1 932 ? -8.609 -46.625 -26.359 1 98.06 932 SER A C 1
ATOM 7377 O O . SER A 1 932 ? -9.375 -46.375 -25.422 1 98.06 932 SER A O 1
ATOM 7379 N N . CYS A 1 933 ? -7.27 -46.5 -26.25 1 97.94 933 CYS A N 1
ATOM 7380 C CA . CYS A 1 933 ? -6.523 -46 -25.094 1 97.94 933 CYS A CA 1
ATOM 7381 C C . CYS A 1 933 ? -6.859 -46.812 -23.844 1 97.94 933 CYS A C 1
ATOM 7383 O O . CYS A 1 933 ? -7.148 -46.25 -22.797 1 97.94 933 CYS A O 1
ATOM 7385 N N . PRO A 1 934 ? -7.008 -48.125 -23.922 1 97.38 934 PRO A N 1
ATOM 7386 C CA . PRO A 1 934 ? -7.289 -48.875 -22.719 1 97.38 934 PRO A CA 1
ATOM 7387 C C . PRO A 1 934 ? -6.105 -48.938 -21.75 1 97.38 934 PRO A C 1
ATOM 7389 O O . PRO A 1 934 ? -4.949 -48.906 -22.188 1 97.38 934 PRO A O 1
ATOM 7392 N N . VAL A 1 935 ? -6.418 -49.062 -20.516 1 97.19 935 VAL A N 1
ATOM 7393 C CA . VAL A 1 935 ? -5.363 -49.188 -19.516 1 97.19 935 VAL A CA 1
ATOM 7394 C C . VAL A 1 935 ? -5.074 -50.656 -19.234 1 97.19 935 VAL A C 1
ATOM 7396 O O . VAL A 1 935 ? -5.746 -51.281 -18.406 1 97.19 935 VAL A O 1
ATOM 7399 N N . ILE A 1 936 ? -4.125 -51.156 -19.891 1 95.75 936 ILE A N 1
ATOM 7400 C CA . ILE A 1 936 ? -3.715 -52.562 -19.688 1 95.75 936 ILE A CA 1
ATOM 7401 C C . ILE A 1 936 ? -2.213 -52.625 -19.422 1 95.75 936 ILE A C 1
ATOM 7403 O O . ILE A 1 936 ? -1.458 -51.75 -19.891 1 95.75 936 ILE A O 1
ATOM 7407 N N . PRO A 1 937 ? -1.781 -53.594 -18.672 1 92.88 937 PRO A N 1
ATOM 7408 C CA . PRO A 1 937 ? -0.367 -53.656 -18.297 1 92.88 937 PRO A CA 1
ATOM 7409 C C . PRO A 1 937 ? 0.517 -54.219 -19.422 1 92.88 937 PRO A C 1
ATOM 7411 O O . PRO A 1 937 ? 1.739 -54.031 -19.375 1 92.88 937 PRO A O 1
ATOM 7414 N N . CYS A 1 938 ? -0.042 -54.875 -20.453 1 90.94 938 CYS A N 1
ATOM 7415 C CA . CYS A 1 938 ? 0.749 -55.469 -21.516 1 90.94 938 CYS A CA 1
ATOM 7416 C C . CYS A 1 938 ? 1.123 -54.438 -22.562 1 90.94 938 CYS A C 1
ATOM 7418 O O . CYS A 1 938 ? 0.248 -53.812 -23.172 1 90.94 938 CYS A O 1
ATOM 7420 N N . THR A 1 939 ? 2.439 -54.281 -22.812 1 88.19 939 THR A N 1
ATOM 7421 C CA . THR A 1 939 ? 2.891 -53.281 -23.766 1 88.19 939 THR A CA 1
ATOM 7422 C C . THR A 1 939 ? 3.66 -53.938 -24.922 1 88.19 939 THR A C 1
ATOM 7424 O O . THR A 1 939 ? 4.402 -53.25 -25.641 1 88.19 939 THR A O 1
ATOM 7427 N N . ASP A 1 940 ? 3.432 -55.188 -25.062 1 93.19 940 ASP A N 1
ATOM 7428 C CA . ASP A 1 940 ? 4.102 -55.875 -26.172 1 93.19 940 ASP A CA 1
ATOM 7429 C C . ASP A 1 940 ? 3.639 -55.344 -27.516 1 93.19 940 ASP A C 1
ATOM 7431 O O . ASP A 1 940 ? 2.439 -55.312 -27.797 1 93.19 940 ASP A O 1
ATOM 7435 N N . LYS A 1 941 ? 4.559 -55.031 -28.375 1 94.25 941 LYS A N 1
ATOM 7436 C CA . LYS A 1 941 ? 4.238 -54.375 -29.641 1 94.25 941 LYS A CA 1
ATOM 7437 C C . LYS A 1 941 ? 3.5 -55.312 -30.578 1 94.25 941 LYS A C 1
ATOM 7439 O O . LYS A 1 941 ? 2.576 -54.875 -31.281 1 94.25 941 LYS A O 1
ATOM 7444 N N . ALA A 1 942 ? 3.922 -56.531 -30.656 1 95.12 942 ALA A N 1
ATOM 7445 C CA . ALA A 1 942 ? 3.275 -57.5 -31.547 1 95.12 942 ALA A CA 1
ATOM 7446 C C . ALA A 1 942 ? 1.837 -57.781 -31.125 1 95.12 942 ALA A C 1
ATOM 7448 O O . ALA A 1 942 ? 0.941 -57.875 -31.969 1 95.12 942 ALA A O 1
ATOM 7449 N N . PHE A 1 943 ? 1.694 -58 -29.922 1 96.12 943 PHE A N 1
ATOM 7450 C CA . PHE A 1 943 ? 0.366 -58.219 -29.359 1 96.12 943 PHE A CA 1
ATOM 7451 C C . PHE A 1 943 ? -0.553 -57.031 -29.703 1 96.12 943 PHE A C 1
ATOM 7453 O O . PHE A 1 943 ? -1.688 -57.25 -30.141 1 96.12 943 PHE A O 1
ATOM 7460 N N . LEU A 1 944 ? -0.035 -55.781 -29.484 1 97.12 944 LEU A N 1
ATOM 7461 C CA . LEU A 1 944 ? -0.841 -54.562 -29.703 1 97.12 944 LEU A CA 1
ATOM 7462 C C . LEU A 1 944 ? -1.079 -54.344 -31.188 1 97.12 944 LEU A C 1
ATOM 7464 O O . LEU A 1 944 ? -2.117 -53.781 -31.578 1 97.12 944 LEU A O 1
ATOM 7468 N N . LYS A 1 945 ? -0.13 -54.688 -31.969 1 96.56 945 LYS A N 1
ATOM 7469 C CA . LYS A 1 945 ? -0.332 -54.625 -33.406 1 96.56 945 LYS A CA 1
ATOM 7470 C C . LYS A 1 945 ? -1.446 -55.562 -33.875 1 96.56 945 LYS A C 1
ATOM 7472 O O . LYS A 1 945 ? -2.293 -55.188 -34.688 1 96.56 945 LYS A O 1
ATOM 7477 N N . ASP A 1 946 ? -1.422 -56.844 -33.344 1 96.44 946 ASP A N 1
ATOM 7478 C CA . ASP A 1 946 ? -2.488 -57.781 -33.625 1 96.44 946 ASP A CA 1
ATOM 7479 C C . ASP A 1 946 ? -3.844 -57.25 -33.188 1 96.44 946 ASP A C 1
ATOM 7481 O O . ASP A 1 946 ? -4.82 -57.312 -33.938 1 96.44 946 ASP A O 1
ATOM 7485 N N . ALA A 1 947 ? -3.82 -56.75 -31.984 1 96.56 947 ALA A N 1
ATOM 7486 C CA . ALA A 1 947 ? -5.059 -56.219 -31.422 1 96.56 947 ALA A CA 1
ATOM 7487 C C . ALA A 1 947 ? -5.652 -55.125 -32.312 1 96.56 947 ALA A C 1
ATOM 7489 O O . ALA A 1 947 ? -6.871 -55.062 -32.469 1 96.56 947 ALA A O 1
ATOM 7490 N N . ALA A 1 948 ? -4.828 -54.25 -32.812 1 95.81 948 ALA A N 1
ATOM 7491 C CA . ALA A 1 948 ? -5.266 -53.125 -33.625 1 95.81 948 ALA A CA 1
ATOM 7492 C C . ALA A 1 948 ? -5.926 -53.625 -34.906 1 95.81 948 ALA A C 1
ATOM 7494 O O . ALA A 1 948 ? -6.812 -52.969 -35.469 1 95.81 948 ALA A O 1
ATOM 7495 N N . ALA A 1 949 ? -5.547 -54.781 -35.312 1 94.75 949 ALA A N 1
ATOM 7496 C CA . ALA A 1 949 ? -6.016 -55.312 -36.594 1 94.75 949 ALA A CA 1
ATOM 7497 C C . ALA A 1 949 ? -7.219 -56.219 -36.406 1 94.75 949 ALA A C 1
ATOM 7499 O O . ALA A 1 949 ? -7.941 -56.531 -37.375 1 94.75 949 ALA A O 1
ATOM 7500 N N . MET A 1 950 ? -7.449 -56.719 -35.25 1 96 950 MET A N 1
ATOM 7501 C CA . MET A 1 950 ? -8.477 -57.719 -35 1 96 950 MET A CA 1
ATOM 7502 C C . MET A 1 950 ? -9.844 -57.062 -34.812 1 96 950 MET A C 1
ATOM 7504 O O . MET A 1 950 ? -9.93 -55.875 -34.531 1 96 950 MET A O 1
ATOM 7508 N N . GLU A 1 951 ? -10.836 -57.812 -34.969 1 94.44 951 GLU A N 1
ATOM 7509 C CA . GLU A 1 951 ? -12.219 -57.406 -34.781 1 94.44 951 GLU A CA 1
ATOM 7510 C C . GLU A 1 951 ? -12.875 -58.156 -33.656 1 94.44 951 GLU A C 1
ATOM 7512 O O . GLU A 1 951 ? -12.547 -59.344 -33.406 1 94.44 951 GLU A O 1
ATOM 7517 N N . VAL A 1 952 ? -13.797 -57.562 -33.094 1 95.94 952 VAL A N 1
ATOM 7518 C CA . VAL A 1 952 ? -14.531 -58.188 -32 1 95.94 952 VAL A CA 1
ATOM 7519 C C . VAL A 1 952 ? -15.469 -59.25 -32.562 1 95.94 952 VAL A C 1
ATOM 7521 O O . VAL A 1 952 ? -16.188 -59 -33.531 1 95.94 952 VAL A O 1
ATOM 7524 N N . GLU A 1 953 ? -15.375 -60.375 -31.984 1 93.94 953 GLU A N 1
ATOM 7525 C CA . GLU A 1 953 ? -16.312 -61.469 -32.312 1 93.94 953 GLU A CA 1
ATOM 7526 C C . GLU A 1 953 ? -17.344 -61.625 -31.188 1 93.94 953 GLU A C 1
ATOM 7528 O O . GLU A 1 953 ? -16.984 -61.812 -30.031 1 93.94 953 GLU A O 1
ATOM 7533 N N . GLU A 1 954 ? -18.562 -61.594 -31.562 1 91.25 954 GLU A N 1
ATOM 7534 C CA . GLU A 1 954 ? -19.625 -61.75 -30.578 1 91.25 954 GLU A CA 1
ATOM 7535 C C . GLU A 1 954 ? -19.641 -63.156 -29.984 1 91.25 954 GLU A C 1
ATOM 7537 O O . GLU A 1 954 ? -19.5 -64.125 -30.719 1 91.25 954 GLU A O 1
ATOM 7542 N N . THR A 1 955 ? -19.703 -63.031 -28.734 1 88.31 955 THR A N 1
ATOM 7543 C CA . THR A 1 955 ? -19.812 -64.312 -28.016 1 88.31 955 THR A CA 1
ATOM 7544 C C . THR A 1 955 ? -21.156 -64.375 -27.297 1 88.31 955 THR A C 1
ATOM 7546 O O . THR A 1 955 ? -21.719 -63.406 -26.875 1 88.31 955 THR A O 1
ATOM 7549 N N . ASP A 1 956 ? -21.844 -65.5 -27.297 1 82.06 956 ASP A N 1
ATOM 7550 C CA . ASP A 1 956 ? -23.156 -65.688 -26.656 1 82.06 956 ASP A CA 1
ATOM 7551 C C . ASP A 1 956 ? -23 -65.938 -25.156 1 82.06 956 ASP A C 1
ATOM 7553 O O . ASP A 1 956 ? -23.875 -66.562 -24.547 1 82.06 956 ASP A O 1
ATOM 7557 N N . THR A 1 957 ? -21.781 -65.5 -24.594 1 85.12 957 THR A N 1
ATOM 7558 C CA . THR A 1 957 ? -21.531 -65.75 -23.188 1 85.12 957 THR A CA 1
ATOM 7559 C C . THR A 1 957 ? -20.75 -64.625 -22.562 1 85.12 957 THR A C 1
ATOM 7561 O O . THR A 1 957 ? -20.094 -63.844 -23.266 1 85.12 957 THR A O 1
ATOM 7564 N N . ASP A 1 958 ? -20.875 -64.5 -21.328 1 84.19 958 ASP A N 1
ATOM 7565 C CA . ASP A 1 958 ? -20.109 -63.531 -20.562 1 84.19 958 ASP A CA 1
ATOM 7566 C C . ASP A 1 958 ? -18.828 -64.125 -19.984 1 84.19 958 ASP A C 1
ATOM 7568 O O . ASP A 1 958 ? -17.984 -63.438 -19.438 1 84.19 958 ASP A O 1
ATOM 7572 N N . ASN A 1 959 ? -18.656 -65.375 -20.219 1 88.19 959 ASN A N 1
ATOM 7573 C CA . ASN A 1 959 ? -17.516 -66.062 -19.625 1 88.19 959 ASN A CA 1
ATOM 7574 C C . ASN A 1 959 ? -16.219 -65.75 -20.359 1 88.19 959 ASN A C 1
ATOM 7576 O O . ASN A 1 959 ? -15.133 -65.875 -19.797 1 88.19 959 ASN A O 1
ATOM 7580 N N . TYR A 1 960 ? -16.312 -65.438 -21.578 1 91.81 960 TYR A N 1
ATOM 7581 C CA . TYR A 1 960 ? -15.141 -65.062 -22.344 1 91.81 960 TYR A CA 1
ATOM 7582 C C . TYR A 1 960 ? -15.508 -64.062 -23.469 1 91.81 960 TYR A C 1
ATOM 7584 O O . TYR A 1 960 ? -16.672 -64 -23.891 1 91.81 960 TYR A O 1
ATOM 7592 N N . LYS A 1 961 ? -14.633 -63.219 -23.859 1 94.81 961 LYS A N 1
ATOM 7593 C CA . LYS A 1 961 ? -14.734 -62.344 -25.016 1 94.81 961 LYS A CA 1
ATOM 7594 C C . LYS A 1 961 ? -13.586 -62.594 -26 1 94.81 961 LYS A C 1
ATOM 7596 O O . LYS A 1 961 ? -12.508 -63.062 -25.594 1 94.81 961 LYS A O 1
ATOM 7601 N N . LYS A 1 962 ? -13.852 -62.312 -27.281 1 94.69 962 LYS A N 1
ATOM 7602 C CA . LYS A 1 962 ? -12.852 -62.688 -28.297 1 94.69 962 LYS A CA 1
ATOM 7603 C C . LYS A 1 962 ? -12.688 -61.562 -29.312 1 94.69 962 LYS A C 1
ATOM 7605 O O . LYS A 1 962 ? -13.656 -60.875 -29.688 1 94.69 962 LYS A O 1
ATOM 7610 N N . MET A 1 963 ? -11.516 -61.375 -29.719 1 96.38 963 MET A N 1
ATOM 7611 C CA . MET A 1 963 ? -11.148 -60.594 -30.906 1 96.38 963 MET A CA 1
ATOM 7612 C C . MET A 1 963 ? -10.391 -61.5 -31.891 1 96.38 963 MET A C 1
ATOM 7614 O O . MET A 1 963 ? -9.539 -62.281 -31.5 1 96.38 963 MET A O 1
ATOM 7618 N N . VAL A 1 964 ? -10.773 -61.312 -33.219 1 94.88 964 VAL A N 1
ATOM 7619 C CA . VAL A 1 964 ? -10.203 -62.281 -34.125 1 94.88 964 VAL A CA 1
ATOM 7620 C C . VAL A 1 964 ? -9.961 -61.625 -35.5 1 94.88 964 VAL A C 1
ATOM 7622 O O . VAL A 1 964 ? -10.734 -60.75 -35.906 1 94.88 964 VAL A O 1
ATOM 7625 N N . LYS A 1 965 ? -8.914 -61.875 -36.062 1 95 965 LYS A N 1
ATOM 7626 C CA . LYS A 1 965 ? -8.641 -61.812 -37.469 1 95 965 LYS A CA 1
ATOM 7627 C C . LYS A 1 965 ? -8.016 -63.094 -38 1 95 965 LYS A C 1
ATOM 7629 O O . LYS A 1 965 ? -6.836 -63.375 -37.75 1 95 965 LYS A O 1
ATOM 7634 N N . SER A 1 966 ? -8.734 -63.812 -38.75 1 90.12 966 SER A N 1
ATOM 7635 C CA . SER A 1 966 ? -8.477 -65.25 -39 1 90.12 966 SER A CA 1
ATOM 7636 C C . SER A 1 966 ? -7.066 -65.438 -39.562 1 90.12 966 SER A C 1
ATOM 7638 O O . SER A 1 966 ? -6.449 -66.5 -39.312 1 90.12 966 SER A O 1
ATOM 7640 N N . ASP A 1 967 ? -6.625 -64.562 -40.281 1 92.38 967 ASP A N 1
ATOM 7641 C CA . ASP A 1 967 ? -5.316 -64.75 -40.906 1 92.38 967 ASP A CA 1
ATOM 7642 C C . ASP A 1 967 ? -4.203 -64.188 -40.031 1 92.38 967 ASP A C 1
ATOM 7644 O O . ASP A 1 967 ? -3.025 -64.25 -40.375 1 92.38 967 ASP A O 1
ATOM 7648 N N . ILE A 1 968 ? -4.562 -63.594 -38.875 1 94.88 968 ILE A N 1
ATOM 7649 C CA . ILE A 1 968 ? -3.592 -63.031 -37.969 1 94.88 968 ILE A CA 1
ATOM 7650 C C . ILE A 1 968 ? -3.602 -63.781 -36.656 1 94.88 968 ILE A C 1
ATOM 7652 O O . ILE A 1 968 ? -2.545 -64.125 -36.125 1 94.88 968 ILE A O 1
ATOM 7656 N N . GLY A 1 969 ? -4.758 -64 -36.125 1 95.75 969 GLY A N 1
ATOM 7657 C CA . GLY A 1 969 ? -4.879 -64.688 -34.844 1 95.75 969 GLY A CA 1
ATOM 7658 C C . GLY A 1 969 ? -6.129 -64.312 -34.062 1 95.75 969 GLY A C 1
ATOM 7659 O O . GLY A 1 969 ? -7.137 -63.938 -34.656 1 95.75 969 GLY A O 1
ATOM 7660 N N . SER A 1 970 ? -6.047 -64.562 -32.812 1 96.38 970 SER A N 1
ATOM 7661 C CA . SER A 1 970 ? -7.168 -64.312 -31.938 1 96.38 970 SER A CA 1
ATOM 7662 C C . SER A 1 970 ? -6.688 -63.938 -30.531 1 96.38 970 SER A C 1
ATOM 7664 O O . SER A 1 970 ? -5.637 -64.438 -30.094 1 96.38 970 SER A O 1
ATOM 7666 N N . ILE A 1 971 ? -7.402 -63.031 -29.922 1 97.19 971 ILE A N 1
ATOM 7667 C CA . ILE A 1 971 ? -7.199 -62.719 -28.516 1 97.19 971 ILE A CA 1
ATOM 7668 C C . ILE A 1 971 ? -8.469 -63 -27.734 1 97.19 971 ILE A C 1
ATOM 7670 O O . ILE A 1 971 ? -9.562 -62.562 -28.094 1 97.19 971 ILE A O 1
ATOM 7674 N N . ILE A 1 972 ? -8.289 -63.781 -26.703 1 95.44 972 ILE A N 1
ATOM 7675 C CA . ILE A 1 972 ? -9.438 -64.25 -25.922 1 95.44 972 ILE A CA 1
ATOM 7676 C C . ILE A 1 972 ? -9.266 -63.812 -24.469 1 95.44 972 ILE A C 1
ATOM 7678 O O . ILE A 1 972 ? -8.203 -64 -23.875 1 95.44 972 ILE A O 1
ATOM 7682 N N . TYR A 1 973 ? -10.211 -63.094 -23.953 1 95.62 973 TYR A N 1
ATOM 7683 C CA . TYR A 1 973 ? -10.32 -62.844 -22.516 1 95.62 973 TYR A CA 1
ATOM 7684 C C . TYR A 1 973 ? -11.281 -63.812 -21.859 1 95.62 973 TYR A C 1
ATOM 7686 O O . TYR A 1 973 ? -12.461 -63.875 -22.188 1 95.62 973 TYR A O 1
ATOM 7694 N N . SER A 1 974 ? -10.773 -64.625 -20.953 1 92.56 974 SER A N 1
ATOM 7695 C CA . SER A 1 974 ? -11.609 -65.625 -20.328 1 92.56 974 SER A CA 1
ATOM 7696 C C . SER A 1 974 ? -11.695 -65.375 -18.812 1 92.56 974 SER A C 1
ATOM 7698 O O . SER A 1 974 ? -10.688 -65.125 -18.156 1 92.56 974 SER A O 1
ATOM 7700 N N . LYS A 1 975 ? -12.914 -65.438 -18.297 1 86.25 975 LYS A N 1
ATOM 7701 C CA . LYS A 1 975 ? -13.164 -65.312 -16.859 1 86.25 975 LYS A CA 1
ATOM 7702 C C . LYS A 1 975 ? -13.195 -66.688 -16.188 1 86.25 975 LYS A C 1
ATOM 7704 O O . LYS A 1 975 ? -12.883 -66.812 -15.008 1 86.25 975 LYS A O 1
ATOM 7709 N N . SER A 1 976 ? -13.852 -67.625 -16.969 1 77.38 976 SER A N 1
ATOM 7710 C CA . SER A 1 976 ? -14.039 -68.938 -16.375 1 77.38 976 SER A CA 1
ATOM 7711 C C . SER A 1 976 ? -13.664 -70 -17.375 1 77.38 976 SER A C 1
ATOM 7713 O O . SER A 1 976 ? -13.656 -69.812 -18.578 1 77.38 976 SER A O 1
ATOM 7715 N N . GLY A 1 977 ? -13.164 -71.125 -16.812 1 64.25 977 GLY A N 1
ATOM 7716 C CA . GLY A 1 977 ? -12.625 -72.312 -17.547 1 64.25 977 GLY A CA 1
ATOM 7717 C C . GLY A 1 977 ? -13.664 -73 -18.406 1 64.25 977 GLY A C 1
ATOM 7718 O O . GLY A 1 977 ? -14.734 -73.375 -17.922 1 64.25 977 GLY A O 1
ATOM 7719 N N . THR A 1 978 ? -13.867 -72.75 -19.656 1 74.75 978 THR A N 1
ATOM 7720 C CA . THR A 1 978 ? -14.703 -73.5 -20.625 1 74.75 978 THR A CA 1
ATOM 7721 C C . THR A 1 978 ? -13.914 -73.812 -21.891 1 74.75 978 THR A C 1
ATOM 7723 O O . THR A 1 978 ? -12.859 -73.188 -22.141 1 74.75 978 THR A O 1
ATOM 7726 N N . GLU A 1 979 ? -14.133 -74.875 -22.562 1 84.56 979 GLU A N 1
ATOM 7727 C CA . GLU A 1 979 ? -13.609 -75.125 -23.906 1 84.56 979 GLU A CA 1
ATOM 7728 C C . GLU A 1 979 ? -14.109 -74.062 -24.875 1 84.56 979 GLU A C 1
ATOM 7730 O O . GLU A 1 979 ? -15.297 -74 -25.203 1 84.56 979 GLU A O 1
ATOM 7735 N N . ILE A 1 980 ? -13.172 -73.125 -25.344 1 92.44 980 ILE A N 1
ATOM 7736 C CA . ILE A 1 980 ? -13.531 -71.938 -26.172 1 92.44 980 ILE A CA 1
ATOM 7737 C C . ILE A 1 980 ? -13.164 -72.25 -27.625 1 92.44 980 ILE A C 1
ATOM 7739 O O . ILE A 1 980 ? -11.984 -72.438 -27.953 1 92.44 980 ILE A O 1
ATOM 7743 N N . PRO A 1 981 ? -14.133 -72.375 -28.469 1 91.31 981 PRO A N 1
ATOM 7744 C CA . PRO A 1 981 ? -13.812 -72.562 -29.891 1 91.31 981 PRO A CA 1
ATOM 7745 C C . PRO A 1 981 ? -13.195 -71.312 -30.531 1 91.31 981 PRO A C 1
ATOM 7747 O O . PRO A 1 981 ? -13.719 -70.188 -30.391 1 91.31 981 PRO A O 1
ATOM 7750 N N . VAL A 1 982 ? -12.133 -71.5 -31.188 1 92.62 982 VAL A N 1
ATOM 7751 C CA . VAL A 1 982 ? -11.445 -70.438 -31.906 1 92.62 982 VAL A CA 1
ATOM 7752 C C . VAL A 1 982 ? -11.289 -70.812 -33.375 1 92.62 982 VAL A C 1
ATOM 7754 O O . VAL A 1 982 ? -10.656 -71.812 -33.719 1 92.62 982 VAL A O 1
ATOM 7757 N N . GLN A 1 983 ? -11.906 -70.062 -34.25 1 91.88 983 GLN A N 1
ATOM 7758 C CA . GLN A 1 983 ? -11.812 -70.25 -35.688 1 91.88 983 GLN A CA 1
ATOM 7759 C C . GLN A 1 983 ? -10.672 -69.438 -36.281 1 91.88 983 GLN A C 1
ATOM 7761 O O . GLN A 1 983 ? -10.695 -68.25 -36.281 1 91.88 983 GLN A O 1
ATOM 7766 N N . LEU A 1 984 ? -9.648 -70.062 -36.812 1 94.25 984 LEU A N 1
ATOM 7767 C CA . LEU A 1 984 ? -8.469 -69.438 -37.406 1 94.25 984 LEU A CA 1
ATOM 7768 C C . LEU A 1 984 ? -8.125 -70.062 -38.75 1 94.25 984 LEU A C 1
ATOM 7770 O O . LEU A 1 984 ? -8.5 -71.25 -39 1 94.25 984 LEU A O 1
ATOM 7774 N N . SER A 1 985 ? -7.512 -69.312 -39.594 1 93.69 985 SER A N 1
ATOM 7775 C CA . SER A 1 985 ? -7.008 -69.875 -40.844 1 93.69 985 SER A CA 1
ATOM 7776 C C . SER A 1 985 ? -5.945 -70.938 -40.594 1 93.69 985 SER A C 1
ATOM 7778 O O . SER A 1 985 ? -5.262 -70.875 -39.562 1 93.69 985 SER A O 1
ATOM 7780 N N . SER A 1 986 ? -5.914 -71.812 -41.562 1 92.38 986 SER A N 1
ATOM 7781 C CA . SER A 1 986 ? -4.941 -72.938 -41.438 1 92.38 986 SER A CA 1
ATOM 7782 C C . SER A 1 986 ? -3.518 -72.375 -41.375 1 92.38 986 SER A C 1
ATOM 7784 O O . SER A 1 986 ? -3.17 -71.438 -42.156 1 92.38 986 SER A O 1
ATOM 7786 N N . GLY A 1 987 ? -2.799 -72.812 -40.406 1 93.62 987 GLY A N 1
ATOM 7787 C CA . GLY A 1 987 ? -1.422 -72.375 -40.25 1 93.62 987 GLY A CA 1
ATOM 7788 C C . GLY A 1 987 ? -0.842 -72.625 -38.875 1 93.62 987 GLY A C 1
ATOM 7789 O O . GLY A 1 987 ? -1.448 -73.375 -38.094 1 93.62 987 GLY A O 1
ATOM 7790 N N . LYS A 1 988 ? 0.439 -72.188 -38.656 1 95.44 988 LYS A N 1
ATOM 7791 C CA . LYS A 1 988 ? 1.112 -72.312 -37.344 1 95.44 988 LYS A CA 1
ATOM 7792 C C . LYS A 1 988 ? 0.972 -71.062 -36.531 1 95.44 988 LYS A C 1
ATOM 7794 O O . LYS A 1 988 ? 1.158 -69.938 -37.031 1 95.44 988 LYS A O 1
ATOM 7799 N N . TYR A 1 989 ? 0.576 -71.312 -35.375 1 96.5 989 TYR A N 1
ATOM 7800 C CA . TYR A 1 989 ? 0.345 -70.188 -34.438 1 96.5 989 TYR A CA 1
ATOM 7801 C C . TYR A 1 989 ? 1.13 -70.375 -33.156 1 96.5 989 TYR A C 1
ATOM 7803 O O . TYR A 1 989 ? 1.363 -71.5 -32.719 1 96.5 989 TYR A O 1
ATOM 7811 N N . ILE A 1 990 ? 1.585 -69.375 -32.594 1 96.44 990 ILE A N 1
ATOM 7812 C CA . ILE A 1 990 ? 2.068 -69.375 -31.219 1 96.44 990 ILE A CA 1
ATOM 7813 C C . ILE A 1 990 ? 0.932 -69 -30.281 1 96.44 990 ILE A C 1
ATOM 7815 O O . ILE A 1 990 ? 0.143 -68.062 -30.578 1 96.44 990 ILE A O 1
ATOM 7819 N N . LEU A 1 991 ? 0.703 -69.75 -29.25 1 96.12 991 LEU A N 1
ATOM 7820 C CA . LEU A 1 991 ? -0.302 -69.5 -28.234 1 96.12 991 LEU A CA 1
ATOM 7821 C C . LEU A 1 991 ? 0.353 -69 -26.938 1 96.12 991 LEU A C 1
ATOM 7823 O O . LEU A 1 991 ? 1.196 -69.688 -26.375 1 96.12 991 LEU A O 1
ATOM 7827 N N . LYS A 1 992 ? -0.042 -67.812 -26.516 1 96.44 992 LYS A N 1
ATOM 7828 C CA . LYS A 1 992 ? 0.521 -67.188 -25.297 1 96.44 992 LYS A CA 1
ATOM 7829 C C . LYS A 1 992 ? -0.576 -66.875 -24.297 1 96.44 992 LYS A C 1
ATOM 7831 O O . LYS A 1 992 ? -1.701 -66.562 -24.672 1 96.44 992 LYS A O 1
ATOM 7836 N N . TYR A 1 993 ? -0.179 -67.062 -23.031 1 94.81 993 TYR A N 1
ATOM 7837 C CA . TYR A 1 993 ? -0.995 -66.562 -21.906 1 94.81 993 TYR A CA 1
ATOM 7838 C C . TYR A 1 993 ? -0.477 -65.25 -21.375 1 94.81 993 TYR A C 1
ATOM 7840 O O . TYR A 1 993 ? 0.73 -65.062 -21.188 1 94.81 993 TYR A O 1
ATOM 7848 N N . ILE A 1 994 ? -1.417 -64.312 -21.219 1 95.81 994 ILE A N 1
ATOM 7849 C CA . ILE A 1 994 ? -1.085 -63 -20.641 1 95.81 994 ILE A CA 1
ATOM 7850 C C . ILE A 1 994 ? -1.826 -62.812 -19.312 1 95.81 994 ILE A C 1
ATOM 7852 O O . ILE A 1 994 ? -3.055 -62.906 -19.266 1 95.81 994 ILE A O 1
ATOM 7856 N N . HIS A 1 995 ? -1.068 -62.562 -18.25 1 93.94 995 HIS A N 1
ATOM 7857 C CA . HIS A 1 995 ? -1.681 -62.312 -16.938 1 93.94 995 HIS A CA 1
ATOM 7858 C C . HIS A 1 995 ? -2.414 -60.969 -16.922 1 93.94 995 HIS A C 1
ATOM 7860 O O . HIS A 1 995 ? -1.824 -59.938 -17.203 1 93.94 995 HIS A O 1
ATOM 7866 N N . PRO A 1 996 ? -3.646 -61 -16.578 1 92.5 996 PRO A N 1
ATOM 7867 C CA . PRO A 1 996 ? -4.441 -59.781 -16.672 1 92.5 996 PRO A CA 1
ATOM 7868 C C . PRO A 1 996 ? -3.914 -58.656 -15.766 1 92.5 996 PRO A C 1
ATOM 7870 O O . PRO A 1 996 ? -4 -57.469 -16.109 1 92.5 996 PRO A O 1
ATOM 7873 N N . GLY A 1 997 ? -3.355 -58.938 -14.633 1 92.38 997 GLY A N 1
ATOM 7874 C CA . GLY A 1 997 ? -2.893 -57.938 -13.688 1 92.38 997 GLY A CA 1
ATOM 7875 C C . GLY A 1 997 ? -1.492 -57.438 -13.984 1 92.38 997 GLY A C 1
ATOM 7876 O O . GLY A 1 997 ? -1.244 -56.219 -13.969 1 92.38 997 GLY A O 1
ATOM 7877 N N . SER A 1 998 ? -0.604 -58.312 -14.305 1 92.19 998 SER A N 1
ATOM 7878 C CA . SER A 1 998 ? 0.799 -57.938 -14.438 1 92.19 998 SER A CA 1
ATOM 7879 C C . SER A 1 998 ? 1.174 -57.719 -15.906 1 92.19 998 SER A C 1
ATOM 7881 O O . SER A 1 998 ? 2.145 -57.031 -16.203 1 92.19 998 SER A O 1
ATOM 7883 N N . GLY A 1 999 ? 0.392 -58.344 -16.844 1 92.38 999 GLY A N 1
ATOM 7884 C CA . GLY A 1 999 ? 0.727 -58.25 -18.25 1 92.38 999 GLY A CA 1
ATOM 7885 C C . GLY A 1 999 ? 1.826 -59.219 -18.656 1 92.38 999 GLY A C 1
ATOM 7886 O O . GLY A 1 999 ? 2.219 -59.281 -19.828 1 92.38 999 GLY A O 1
ATOM 7887 N N . LYS A 1 1000 ? 2.34 -60 -17.703 1 94 1000 LYS A N 1
ATOM 7888 C CA . LYS A 1 1000 ? 3.393 -60.969 -18 1 94 1000 LYS A CA 1
ATOM 7889 C C . LYS A 1 1000 ? 2.9 -62.031 -18.984 1 94 1000 LYS A C 1
ATOM 7891 O O . LYS A 1 1000 ? 1.769 -62.531 -18.875 1 94 1000 LYS A O 1
ATOM 7896 N N . MET A 1 1001 ? 3.723 -62.406 -19.969 1 94.94 1001 MET A N 1
ATOM 7897 C CA . MET A 1 1001 ? 3.371 -63.375 -21.031 1 94.94 1001 MET A CA 1
ATOM 7898 C C . MET A 1 1001 ? 4.066 -64.688 -20.828 1 94.94 1001 MET A C 1
ATOM 7900 O O . MET A 1 1001 ? 5.25 -64.75 -20.5 1 94.94 1001 MET A O 1
ATOM 7904 N N . ILE A 1 1002 ? 3.318 -65.688 -20.891 1 94.56 1002 ILE A N 1
ATOM 7905 C CA . ILE A 1 1002 ? 3.834 -67.062 -20.828 1 94.56 1002 ILE A CA 1
ATOM 7906 C C . ILE A 1 1002 ? 3.463 -67.812 -22.094 1 94.56 1002 ILE A C 1
ATOM 7908 O O . ILE A 1 1002 ? 2.303 -67.812 -22.516 1 94.56 1002 ILE A O 1
ATOM 7912 N N . VAL A 1 1003 ? 4.438 -68.438 -22.734 1 95.25 1003 VAL A N 1
ATOM 7913 C CA . VAL A 1 1003 ? 4.176 -69.188 -23.938 1 95.25 1003 VAL A CA 1
ATOM 7914 C C . VAL A 1 1003 ? 3.539 -70.562 -23.578 1 95.25 1003 VAL A C 1
ATOM 7916 O O . VAL A 1 1003 ? 4.098 -71.312 -22.781 1 95.25 1003 VAL A O 1
ATOM 7919 N N . ILE A 1 1004 ? 2.385 -70.812 -23.984 1 93.81 1004 ILE A N 1
ATOM 7920 C CA . ILE A 1 1004 ? 1.692 -72.062 -23.75 1 93.81 1004 ILE A CA 1
ATOM 7921 C C . ILE A 1 1004 ? 2.123 -73.062 -24.797 1 93.81 1004 ILE A C 1
ATOM 7923 O O . ILE A 1 1004 ? 2.379 -74.25 -24.469 1 93.81 1004 ILE A O 1
ATOM 7927 N N . ASP A 1 1005 ? 2.129 -72.625 -26.094 1 93.88 1005 ASP A N 1
ATOM 7928 C CA . ASP A 1 1005 ? 2.549 -73.5 -27.219 1 93.88 1005 ASP A CA 1
ATOM 7929 C C . ASP A 1 1005 ? 3.309 -72.625 -28.25 1 93.88 1005 ASP A C 1
ATOM 7931 O O . ASP A 1 1005 ? 2.793 -71.625 -28.766 1 93.88 1005 ASP A O 1
ATOM 7935 N N . LYS A 1 1006 ? 4.523 -73.062 -28.609 1 93.69 1006 LYS A N 1
ATOM 7936 C CA . LYS A 1 1006 ? 5.402 -72.312 -29.5 1 93.69 1006 LYS A CA 1
ATOM 7937 C C . LYS A 1 1006 ? 4.969 -72.438 -30.953 1 93.69 1006 LYS A C 1
ATOM 7939 O O . LYS A 1 1006 ? 5.293 -71.625 -31.797 1 93.69 1006 LYS A O 1
ATOM 7944 N N . SER A 1 1007 ? 4.363 -73.562 -31.266 1 94.31 1007 SER A N 1
ATOM 7945 C CA . SER A 1 1007 ? 3.957 -73.812 -32.625 1 94.31 1007 SER A CA 1
ATOM 7946 C C . SER A 1 1007 ? 2.75 -74.75 -32.688 1 94.31 1007 SER A C 1
ATOM 7948 O O . SER A 1 1007 ? 2.902 -75.938 -32.812 1 94.31 1007 SER A O 1
ATOM 7950 N N . LEU A 1 1008 ? 1.631 -74.188 -32.625 1 94 1008 LEU A N 1
ATOM 7951 C CA . LEU A 1 1008 ? 0.367 -74.938 -32.656 1 94 1008 LEU A CA 1
ATOM 7952 C C . LEU A 1 1008 ? -0.189 -75 -34.062 1 94 1008 LEU A C 1
ATOM 7954 O O . LEU A 1 1008 ? -0.415 -73.938 -34.719 1 94 1008 LEU A O 1
ATOM 7958 N N . LYS A 1 1009 ? -0.271 -76.125 -34.562 1 92.69 1009 LYS A N 1
ATOM 7959 C CA . LYS A 1 1009 ? -0.874 -76.312 -35.875 1 92.69 1009 LYS A CA 1
ATOM 7960 C C . LYS A 1 1009 ? -2.396 -76.312 -35.781 1 92.69 1009 LYS A C 1
ATOM 7962 O O . LYS A 1 1009 ? -2.992 -77.125 -35.094 1 92.69 1009 LYS A O 1
ATOM 7967 N N . ILE A 1 1010 ? -2.957 -75.375 -36.438 1 92.44 1010 ILE A N 1
ATOM 7968 C CA . ILE A 1 1010 ? -4.41 -75.188 -36.406 1 92.44 1010 ILE A CA 1
ATOM 7969 C C . ILE A 1 1010 ? -4.969 -75.312 -37.812 1 92.44 1010 ILE A C 1
ATOM 7971 O O . ILE A 1 1010 ? -4.41 -74.812 -38.75 1 92.44 1010 ILE A O 1
ATOM 7975 N N . ASN A 1 1011 ? -5.949 -76.25 -37.938 1 87.44 1011 ASN A N 1
ATOM 7976 C CA . ASN A 1 1011 ? -6.688 -76.438 -39.188 1 87.44 1011 ASN A CA 1
ATOM 7977 C C . ASN A 1 1011 ? -8.18 -76.188 -39 1 87.44 1011 ASN A C 1
ATOM 7979 O O . ASN A 1 1011 ? -8.945 -77.125 -38.812 1 87.44 1011 ASN A O 1
ATOM 7983 N N . GLY A 1 1012 ? -8.562 -75 -39 1 83.5 1012 GLY A N 1
ATOM 7984 C CA . GLY A 1 1012 ? -9.953 -74.625 -38.812 1 83.5 1012 GLY A CA 1
ATOM 7985 C C . GLY A 1 1012 ? -10.281 -74.25 -37.375 1 83.5 1012 GLY A C 1
ATOM 7986 O O . GLY A 1 1012 ? -9.672 -73.375 -36.781 1 83.5 1012 GLY A O 1
ATOM 7987 N N . VAL A 1 1013 ? -11.117 -75.125 -36.781 1 90.06 1013 VAL A N 1
ATOM 7988 C CA . VAL A 1 1013 ? -11.625 -74.75 -35.438 1 90.06 1013 VAL A CA 1
ATOM 7989 C C . VAL A 1 1013 ? -10.742 -75.375 -34.375 1 90.06 1013 VAL A C 1
ATOM 7991 O O . VAL A 1 1013 ? -10.492 -76.625 -34.406 1 90.06 1013 VAL A O 1
ATOM 7994 N N . TYR A 1 1014 ? -10.133 -74.562 -33.531 1 91.75 1014 TYR A N 1
ATOM 7995 C CA . TYR A 1 1014 ? -9.352 -75.062 -32.406 1 91.75 1014 TYR A CA 1
ATOM 7996 C C . TYR A 1 1014 ? -10.125 -74.812 -31.094 1 91.75 1014 TYR A C 1
ATOM 7998 O O . TYR A 1 1014 ? -10.727 -73.75 -30.891 1 91.75 1014 TYR A O 1
ATOM 8006 N N . LYS A 1 1015 ? -10.156 -75.812 -30.219 1 91.69 1015 LYS A N 1
ATOM 8007 C CA . LYS A 1 1015 ? -10.82 -75.688 -28.922 1 91.69 1015 LYS A CA 1
ATOM 8008 C C . LYS A 1 1015 ? -9.812 -75.375 -27.828 1 91.69 1015 LYS A C 1
ATOM 8010 O O . LYS A 1 1015 ? -9.133 -76.25 -27.328 1 91.69 1015 LYS A O 1
ATOM 8015 N N . LEU A 1 1016 ? -9.781 -74.125 -27.406 1 92.56 1016 LEU A N 1
ATOM 8016 C CA . LEU A 1 1016 ? -8.859 -73.688 -26.359 1 92.56 1016 LEU A CA 1
ATOM 8017 C C . LEU A 1 1016 ? -9.352 -74.125 -24.984 1 92.56 1016 LEU A C 1
ATOM 8019 O O . LEU A 1 1016 ? -10.484 -73.812 -24.594 1 92.56 1016 LEU A O 1
ATOM 8023 N N . LYS A 1 1017 ? -8.562 -74.875 -24.297 1 87.62 1017 LYS A N 1
ATOM 8024 C CA . LYS A 1 1017 ? -8.875 -75.25 -22.922 1 87.62 1017 LYS A CA 1
ATOM 8025 C C . LYS A 1 1017 ? -8.25 -74.312 -21.922 1 87.62 1017 LYS A C 1
ATOM 8027 O O . LYS A 1 1017 ? -7.039 -74.062 -21.938 1 87.62 1017 LYS A O 1
ATOM 8032 N N . VAL A 1 1018 ? -9.055 -73.75 -21.188 1 87.38 1018 VAL A N 1
ATOM 8033 C CA . VAL A 1 1018 ? -8.586 -72.75 -20.203 1 87.38 1018 VAL A CA 1
ATOM 8034 C C . VAL A 1 1018 ? -8.836 -73.312 -18.797 1 87.38 1018 VAL A C 1
ATOM 8036 O O . VAL A 1 1018 ? -9.812 -74 -18.562 1 87.38 1018 VAL A O 1
ATOM 8039 N N . PRO A 1 1019 ? -7.863 -73 -17.844 1 80.81 1019 PRO A N 1
ATOM 8040 C CA . PRO A 1 1019 ? -8.094 -73.438 -16.469 1 80.81 1019 PRO A CA 1
ATOM 8041 C C . PRO A 1 1019 ? -9.359 -72.875 -15.859 1 80.81 1019 PRO A C 1
ATOM 8043 O O . PRO A 1 1019 ? -9.711 -71.688 -16.141 1 80.81 1019 PRO A O 1
ATOM 8046 N N . ASP A 1 1020 ? -10.039 -73.688 -15.086 1 75.62 1020 ASP A N 1
ATOM 8047 C CA . ASP A 1 1020 ? -11.297 -73.25 -14.469 1 75.62 1020 ASP A CA 1
ATOM 8048 C C . ASP A 1 1020 ? -11.07 -72.125 -13.438 1 75.62 1020 ASP A C 1
ATOM 8050 O O . ASP A 1 1020 ? -10.109 -72.188 -12.664 1 75.62 1020 ASP A O 1
ATOM 8054 N N . LYS A 1 1021 ? -11.891 -71.062 -13.43 1 74.69 1021 LYS A N 1
ATOM 8055 C CA . LYS A 1 1021 ? -11.992 -70 -12.477 1 74.69 1021 LYS A CA 1
ATOM 8056 C C . LYS A 1 1021 ? -10.719 -69.125 -12.469 1 74.69 1021 LYS A C 1
ATOM 8058 O O . LYS A 1 1021 ? -10.312 -68.625 -11.422 1 74.69 1021 LYS A O 1
ATOM 8063 N N . LYS A 1 1022 ? -10 -69.25 -13.523 1 81.88 1022 LYS A N 1
ATOM 8064 C CA . LYS A 1 1022 ? -8.82 -68.375 -13.625 1 81.88 1022 LYS A CA 1
ATOM 8065 C C . LYS A 1 1022 ? -8.945 -67.438 -14.789 1 81.88 1022 LYS A C 1
ATOM 8067 O O . LYS A 1 1022 ? -9.047 -67.812 -15.945 1 81.88 1022 LYS A O 1
ATOM 8072 N N . GLU A 1 1023 ? -9.023 -66.125 -14.359 1 88.5 1023 GLU A N 1
ATOM 8073 C CA . GLU A 1 1023 ? -9.078 -65.062 -15.375 1 88.5 1023 GLU A CA 1
ATOM 8074 C C . GLU A 1 1023 ? -7.766 -65 -16.141 1 88.5 1023 GLU A C 1
ATOM 8076 O O . GLU A 1 1023 ? -6.688 -65.125 -15.562 1 88.5 1023 GLU A O 1
ATOM 8081 N N . GLY A 1 1024 ? -7.848 -64.875 -17.453 1 91.81 1024 GLY A N 1
ATOM 8082 C CA . GLY A 1 1024 ? -6.633 -64.75 -18.25 1 91.81 1024 GLY A CA 1
ATOM 8083 C C . GLY A 1 1024 ? -6.891 -64.312 -19.688 1 91.81 1024 GLY A C 1
ATOM 8084 O O . GLY A 1 1024 ? -8.016 -64.438 -20.172 1 91.81 1024 GLY A O 1
ATOM 8085 N N . ILE A 1 1025 ? -5.824 -63.812 -20.281 1 95.94 1025 ILE A N 1
ATOM 8086 C CA . ILE A 1 1025 ? -5.852 -63.438 -21.688 1 95.94 1025 ILE A CA 1
ATOM 8087 C C . ILE A 1 1025 ? -5.035 -64.438 -22.5 1 95.94 1025 ILE A C 1
ATOM 8089 O O . ILE A 1 1025 ? -3.9 -64.75 -22.141 1 95.94 1025 ILE A O 1
ATOM 8093 N N . TYR A 1 1026 ? -5.602 -64.938 -23.562 1 95.25 1026 TYR A N 1
ATOM 8094 C CA . TYR A 1 1026 ? -4.945 -65.875 -24.453 1 95.25 1026 TYR A CA 1
ATOM 8095 C C . TYR A 1 1026 ? -4.781 -65.312 -25.859 1 95.25 1026 TYR A C 1
ATOM 8097 O O . TYR A 1 1026 ? -5.754 -64.875 -26.469 1 95.25 1026 TYR A O 1
ATOM 8105 N N . TRP A 1 1027 ? -3.586 -65.375 -26.359 1 97.19 1027 TRP A N 1
ATOM 8106 C CA . TRP A 1 1027 ? -3.236 -64.75 -27.609 1 97.19 1027 TRP A CA 1
ATOM 8107 C C . TRP A 1 1027 ? -2.68 -65.75 -28.609 1 97.19 1027 TRP A C 1
ATOM 8109 O O . TRP A 1 1027 ? -1.624 -66.312 -28.375 1 97.19 1027 TRP A O 1
ATOM 8119 N N . PHE A 1 1028 ? -3.471 -66 -29.688 1 96.69 1028 PHE A N 1
ATOM 8120 C CA . PHE A 1 1028 ? -3.012 -66.75 -30.859 1 96.69 1028 PHE A CA 1
ATOM 8121 C C . PHE A 1 1028 ? -2.369 -65.812 -31.875 1 96.69 1028 PHE A C 1
ATOM 8123 O O . PHE A 1 1028 ? -3.002 -64.875 -32.344 1 96.69 1028 PHE A O 1
ATOM 8130 N N . HIS A 1 1029 ? -1.153 -66 -32.219 1 96.19 1029 HIS A N 1
ATOM 8131 C CA . HIS A 1 1029 ? -0.449 -65.25 -33.219 1 96.19 1029 HIS A CA 1
ATOM 8132 C C . HIS A 1 1029 ? 0.117 -66.125 -34.312 1 96.19 1029 HIS A C 1
ATOM 8134 O O . HIS A 1 1029 ? 0.872 -67.062 -34.062 1 96.19 1029 HIS A O 1
ATOM 8140 N N . LYS A 1 1030 ? -0.237 -65.812 -35.5 1 95.25 1030 LYS A N 1
ATOM 8141 C CA . LYS A 1 1030 ? 0.219 -66.625 -36.625 1 95.25 1030 LYS A CA 1
ATOM 8142 C C . LYS A 1 1030 ? 1.716 -66.438 -36.844 1 95.25 1030 LYS A C 1
ATOM 8144 O O . LYS A 1 1030 ? 2.227 -65.312 -36.781 1 95.25 1030 LYS A O 1
ATOM 8149 N N . LEU A 1 1031 ? 2.365 -67.5 -37.062 1 92.75 1031 LEU A N 1
ATOM 8150 C CA . LEU A 1 1031 ? 3.797 -67.5 -37.344 1 92.75 1031 LEU A CA 1
ATOM 8151 C C . LEU A 1 1031 ? 4.059 -67.375 -38.844 1 92.75 1031 LEU A C 1
ATOM 8153 O O . LEU A 1 1031 ? 3.334 -67.875 -39.656 1 92.75 1031 LEU A O 1
ATOM 8157 N N . MET B 1 1 ? -16.219 -50.312 -17.266 1 18.81 1 MET B N 1
ATOM 8158 C CA . MET B 1 1 ? -15.562 -51.594 -17.453 1 18.81 1 MET B CA 1
ATOM 8159 C C . MET B 1 1 ? -15.359 -52.312 -16.109 1 18.81 1 MET B C 1
ATOM 8161 O O . MET B 1 1 ? -15.305 -51.656 -15.062 1 18.81 1 MET B O 1
ATOM 8165 N N . ASN B 1 2 ? -14.828 -53.719 -15.797 1 18.38 2 ASN B N 1
ATOM 8166 C CA . ASN B 1 2 ? -14.867 -54.406 -14.516 1 18.38 2 ASN B CA 1
ATOM 8167 C C . ASN B 1 2 ? -14.68 -53.438 -13.344 1 18.38 2 ASN B C 1
ATOM 8169 O O . ASN B 1 2 ? -14.25 -52.312 -13.531 1 18.38 2 ASN B O 1
ATOM 8173 N N . ILE B 1 3 ? -13.914 -54 -12.125 1 22.42 3 ILE B N 1
ATOM 8174 C CA . ILE B 1 3 ? -14.422 -54.75 -10.977 1 22.42 3 ILE B CA 1
ATOM 8175 C C . ILE B 1 3 ? -14.367 -53.844 -9.734 1 22.42 3 ILE B C 1
ATOM 8177 O O . ILE B 1 3 ? -15.344 -53.75 -8.992 1 22.42 3 ILE B O 1
ATOM 8181 N N . GLN B 1 4 ? -13.141 -53.844 -9.336 1 23.44 4 GLN B N 1
ATOM 8182 C CA . GLN B 1 4 ? -12.727 -53.844 -7.938 1 23.44 4 GLN B CA 1
ATOM 8183 C C . GLN B 1 4 ? -13.203 -52.562 -7.23 1 23.44 4 GLN B C 1
ATOM 8185 O O . GLN B 1 4 ? -13.031 -51.469 -7.738 1 23.44 4 GLN B O 1
ATOM 8190 N N . LEU B 1 5 ? -14.148 -52.75 -6.309 1 24.97 5 LEU B N 1
ATOM 8191 C CA . LEU B 1 5 ? -14.773 -51.938 -5.281 1 24.97 5 LEU B CA 1
ATOM 8192 C C . LEU B 1 5 ? -13.719 -51.219 -4.453 1 24.97 5 LEU B C 1
ATOM 8194 O O . LEU B 1 5 ? -13.484 -51.562 -3.293 1 24.97 5 LEU B O 1
ATOM 8198 N N . ARG B 1 6 ? -12.43 -51.438 -4.848 1 26.08 6 ARG B N 1
ATOM 8199 C CA . ARG B 1 6 ? -11.711 -50.969 -3.664 1 26.08 6 ARG B CA 1
ATOM 8200 C C . ARG B 1 6 ? -12.414 -49.781 -3.025 1 26.08 6 ARG B C 1
ATOM 8202 O O . ARG B 1 6 ? -13.188 -49.094 -3.682 1 26.08 6 ARG B O 1
ATOM 8209 N N . THR B 1 7 ? -12.188 -49.844 -1.715 1 25.16 7 THR B N 1
ATOM 8210 C CA . THR B 1 7 ? -12.508 -48.969 -0.587 1 25.16 7 THR B CA 1
ATOM 8211 C C . THR B 1 7 ? -12.484 -47.5 -1.01 1 25.16 7 THR B C 1
ATOM 8213 O O . THR B 1 7 ? -11.523 -47.031 -1.63 1 25.16 7 THR B O 1
ATOM 8216 N N . ILE B 1 8 ? -13.617 -47.062 -1.455 1 24.14 8 ILE B N 1
ATOM 8217 C CA . ILE B 1 8 ? -13.922 -45.625 -1.408 1 24.14 8 ILE B CA 1
ATOM 8218 C C . ILE B 1 8 ? -13.117 -44.969 -0.291 1 24.14 8 ILE B C 1
ATOM 8220 O O . ILE B 1 8 ? -13.406 -45.188 0.891 1 24.14 8 ILE B O 1
ATOM 8224 N N . LEU B 1 9 ? -11.766 -45.375 -0.357 1 24.38 9 LEU B N 1
ATOM 8225 C CA . LEU B 1 9 ? -11.133 -44.531 0.651 1 24.38 9 LEU B CA 1
ATOM 8226 C C . LEU B 1 9 ? -11.703 -43.125 0.62 1 24.38 9 LEU B C 1
ATOM 8228 O O . LEU B 1 9 ? -11.758 -42.5 -0.438 1 24.38 9 LEU B O 1
ATOM 8232 N N . LEU B 1 10 ? -12.773 -42.969 1.385 1 26.45 10 LEU B N 1
ATOM 8233 C CA . LEU B 1 10 ? -13.234 -41.719 1.927 1 26.45 10 LEU B CA 1
ATOM 8234 C C . LEU B 1 10 ? -12.094 -40.688 1.997 1 26.45 10 LEU B C 1
ATOM 8236 O O . LEU B 1 10 ? -11.258 -40.75 2.898 1 26.45 10 LEU B O 1
ATOM 8240 N N . GLY B 1 11 ? -11.344 -40.719 0.928 1 24.12 11 GLY B N 1
ATOM 8241 C CA . GLY B 1 11 ? -10.523 -39.531 1.07 1 24.12 11 GLY B CA 1
ATOM 8242 C C . GLY B 1 11 ? -11.305 -38.312 1.582 1 24.12 11 GLY B C 1
ATOM 8243 O O . GLY B 1 11 ? -12.156 -37.781 0.873 1 24.12 11 GLY B O 1
ATOM 8244 N N . LEU B 1 12 ? -11.781 -38.531 2.73 1 26.28 12 LEU B N 1
ATOM 8245 C CA . LEU B 1 12 ? -12.109 -37.344 3.541 1 26.28 12 LEU B CA 1
ATOM 8246 C C . LEU B 1 12 ? -11.281 -36.156 3.119 1 26.28 12 LEU B C 1
ATOM 8248 O O . LEU B 1 12 ? -10.055 -36.156 3.26 1 26.28 12 LEU B O 1
ATOM 8252 N N . LEU B 1 13 ? -11.477 -35.781 1.856 1 28.2 13 LEU B N 1
ATOM 8253 C CA . LEU B 1 13 ? -11.133 -34.375 1.713 1 28.2 13 LEU B CA 1
ATOM 8254 C C . LEU B 1 13 ? -11.203 -33.656 3.057 1 28.2 13 LEU B C 1
ATOM 8256 O O . LEU B 1 13 ? -12.281 -33.531 3.646 1 28.2 13 LEU B O 1
ATOM 8260 N N . SER B 1 14 ? -10.281 -34.094 3.783 1 27.17 14 SER B N 1
ATOM 8261 C CA . SER B 1 14 ? -10.102 -33.219 4.945 1 27.17 14 SER B CA 1
ATOM 8262 C C . SER B 1 14 ? -10.422 -31.766 4.602 1 27.17 14 SER B C 1
ATOM 8264 O O . SER B 1 14 ? -9.648 -31.094 3.906 1 27.17 14 SER B O 1
ATOM 8266 N N . ILE B 1 15 ? -11.562 -31.562 4.035 1 31.91 15 ILE B N 1
ATOM 8267 C CA . ILE B 1 15 ? -11.977 -30.219 4.418 1 31.91 15 ILE B CA 1
ATOM 8268 C C . ILE B 1 15 ? -11.328 -29.844 5.746 1 31.91 15 ILE B C 1
ATOM 8270 O O . ILE B 1 15 ? -11.633 -30.422 6.785 1 31.91 15 ILE B O 1
ATOM 8274 N N . GLY B 1 16 ? -10.031 -29.844 5.664 1 30.47 16 GLY B N 1
ATOM 8275 C CA . GLY B 1 16 ? -9.453 -29.203 6.832 1 30.47 16 GLY B CA 1
ATOM 8276 C C . GLY B 1 16 ? -10.414 -28.281 7.547 1 30.47 16 GLY B C 1
ATOM 8277 O O . GLY B 1 16 ? -10.68 -27.172 7.082 1 30.47 16 GLY B O 1
ATOM 8278 N N . PHE B 1 17 ? -11.5 -28.906 7.863 1 34.5 17 PHE B N 1
ATOM 8279 C CA . PHE B 1 17 ? -12.07 -28.094 8.938 1 34.5 17 PHE B CA 1
ATOM 8280 C C . PHE B 1 17 ? -10.969 -27.5 9.797 1 34.5 17 PHE B C 1
ATOM 8282 O O . PHE B 1 17 ? -10.172 -28.219 10.398 1 34.5 17 PHE B O 1
ATOM 8289 N N . ALA B 1 18 ? -10.531 -26.531 9.289 1 38.22 18 ALA B N 1
ATOM 8290 C CA . ALA B 1 18 ? -9.773 -25.734 10.258 1 38.22 18 ALA B CA 1
ATOM 8291 C C . ALA B 1 18 ? -10.281 -25.984 11.68 1 38.22 18 ALA B C 1
ATOM 8293 O O . ALA B 1 18 ? -11.445 -25.734 11.977 1 38.22 18 ALA B O 1
ATOM 8294 N N . GLN B 1 19 ? -9.852 -27.156 12.211 1 39 19 GLN B N 1
ATOM 8295 C CA . GLN B 1 19 ? -10.102 -27.141 13.648 1 39 19 GLN B CA 1
ATOM 8296 C C . GLN B 1 19 ? -9.992 -25.719 14.195 1 39 19 GLN B C 1
ATOM 8298 O O . GLN B 1 19 ? -8.898 -25.156 14.258 1 39 19 GLN B O 1
ATOM 8303 N N . GLY B 1 20 ? -11 -25.031 13.836 1 46.03 20 GLY B N 1
ATOM 8304 C CA . GLY B 1 20 ? -11.07 -23.734 14.5 1 46.03 20 GLY B CA 1
ATOM 8305 C C . GLY B 1 20 ? -10.711 -23.797 15.969 1 46.03 20 GLY B C 1
ATOM 8306 O O . GLY B 1 20 ? -11.086 -24.75 16.672 1 46.03 20 GLY B O 1
ATOM 8307 N N . TYR B 1 21 ? -9.531 -23.578 16.281 1 51.06 21 TYR B N 1
ATOM 8308 C CA . TYR B 1 21 ? -9.375 -23.281 17.703 1 51.06 21 TYR B CA 1
ATOM 8309 C C . TYR B 1 21 ? -10.656 -22.672 18.281 1 51.06 21 TYR B C 1
ATOM 8311 O O . TYR B 1 21 ? -11.047 -21.562 17.906 1 51.06 21 TYR B O 1
ATOM 8319 N N . ALA B 1 22 ? -11.57 -23.719 18.625 1 52.62 22 ALA B N 1
ATOM 8320 C CA . ALA B 1 22 ? -12.859 -23.281 19.125 1 52.62 22 ALA B CA 1
ATOM 8321 C C . ALA B 1 22 ? -12.688 -22.375 20.344 1 52.62 22 ALA B C 1
ATOM 8323 O O . ALA B 1 22 ? -12.328 -22.844 21.422 1 52.62 22 ALA B O 1
ATOM 8324 N N . GLN B 1 23 ? -12.219 -21.141 20.109 1 68.31 23 GLN B N 1
ATOM 8325 C CA . GLN B 1 23 ? -12.352 -20.156 21.172 1 68.31 23 GLN B CA 1
ATOM 8326 C C . GLN B 1 23 ? -13.82 -19.859 21.469 1 68.31 23 GLN B C 1
ATOM 8328 O O . GLN B 1 23 ? -14.633 -19.75 20.547 1 68.31 23 GLN B O 1
ATOM 8333 N N . THR B 1 24 ? -14.148 -20.047 22.672 1 79.81 24 THR B N 1
ATOM 8334 C CA . THR B 1 24 ? -15.492 -19.625 23.047 1 79.81 24 THR B CA 1
ATOM 8335 C C . THR B 1 24 ? -15.68 -18.125 22.812 1 79.81 24 THR B C 1
ATOM 8337 O O . THR B 1 24 ? -15.008 -17.312 23.422 1 79.81 24 THR B O 1
ATOM 8340 N N . PHE B 1 25 ? -16.453 -17.875 21.797 1 89.69 25 PHE B N 1
ATOM 8341 C CA . PHE B 1 25 ? -16.734 -16.469 21.484 1 89.69 25 PHE B CA 1
ATOM 8342 C C . PHE B 1 25 ? -17.531 -15.812 22.594 1 89.69 25 PHE B C 1
ATOM 8344 O O . PHE B 1 25 ? -18.344 -16.453 23.25 1 89.69 25 PHE B O 1
ATOM 8351 N N . ALA B 1 26 ? -17.375 -14.578 22.828 1 91.75 26 ALA B N 1
ATOM 8352 C CA . ALA B 1 26 ? -17.875 -13.852 23.984 1 91.75 26 ALA B CA 1
ATOM 8353 C C . ALA B 1 26 ? -19.375 -13.625 23.891 1 91.75 26 ALA B C 1
ATOM 8355 O O . ALA B 1 26 ? -19.938 -12.805 24.625 1 91.75 26 ALA B O 1
ATOM 8356 N N . LEU B 1 27 ? -20.016 -14.227 22.938 1 92.94 27 LEU B N 1
ATOM 8357 C CA . LEU B 1 27 ? -21.469 -14.219 22.859 1 92.94 27 LEU B CA 1
ATOM 8358 C C . LEU B 1 27 ? -21.984 -15.516 22.266 1 92.94 27 LEU B C 1
ATOM 8360 O O . LEU B 1 27 ? -21.234 -16.266 21.656 1 92.94 27 LEU B O 1
ATOM 8364 N N . GLN B 1 28 ? -23.219 -15.82 22.516 1 92.25 28 GLN B N 1
ATOM 8365 C CA . GLN B 1 28 ? -23.922 -16.953 21.922 1 92.25 28 GLN B CA 1
ATOM 8366 C C . GLN B 1 28 ? -25.234 -16.5 21.281 1 92.25 28 GLN B C 1
ATOM 8368 O O . GLN B 1 28 ? -25.922 -15.602 21.797 1 92.25 28 GLN B O 1
ATOM 8373 N N . VAL B 1 29 ? -25.422 -17 20.172 1 90.5 29 VAL B N 1
ATOM 8374 C CA . VAL B 1 29 ? -26.688 -16.703 19.484 1 90.5 29 VAL B CA 1
ATOM 8375 C C . VAL B 1 29 ? -27.547 -17.969 19.438 1 90.5 29 VAL B C 1
ATOM 8377 O O . VAL B 1 29 ? -27.125 -19.016 18.953 1 90.5 29 VAL B O 1
ATOM 8380 N N . LYS B 1 30 ? -28.688 -17.984 20 1 87 30 LYS B N 1
ATOM 8381 C CA . LYS B 1 30 ? -29.688 -19.047 19.938 1 87 30 LYS B CA 1
ATOM 8382 C C . LYS B 1 30 ? -31.062 -18.484 19.562 1 87 30 LYS B C 1
ATOM 8384 O O . LYS B 1 30 ? -31.562 -17.562 20.219 1 87 30 LYS B O 1
ATOM 8389 N N . ASP B 1 31 ? -31.703 -18.969 18.547 1 84 31 ASP B N 1
ATOM 8390 C CA . ASP B 1 31 ? -33 -18.531 18.062 1 84 31 ASP B CA 1
ATOM 8391 C C . ASP B 1 31 ? -33.062 -17.016 17.891 1 84 31 ASP B C 1
ATOM 8393 O O . ASP B 1 31 ? -33.938 -16.344 18.406 1 84 31 ASP B O 1
ATOM 8397 N N . ASP B 1 32 ? -32.094 -16.406 17.391 1 81.69 32 ASP B N 1
ATOM 8398 C CA . ASP B 1 32 ? -31.953 -14.992 17.047 1 81.69 32 ASP B CA 1
ATOM 8399 C C . ASP B 1 32 ? -31.828 -14.125 18.297 1 81.69 32 ASP B C 1
ATOM 8401 O O . ASP B 1 32 ? -32 -12.906 18.219 1 81.69 32 ASP B O 1
ATOM 8405 N N . ARG B 1 33 ? -31.609 -14.812 19.391 1 87.19 33 ARG B N 1
ATOM 8406 C CA . ARG B 1 33 ? -31.375 -14.094 20.625 1 87.19 33 ARG B CA 1
ATOM 8407 C C . ARG B 1 33 ? -29.906 -14.141 21.016 1 87.19 33 ARG B C 1
ATOM 8409 O O . ARG B 1 33 ? -29.25 -15.172 20.859 1 87.19 33 ARG B O 1
ATOM 8416 N N . ILE B 1 34 ? -29.453 -12.961 21.5 1 94.44 34 ILE B N 1
ATOM 8417 C CA . ILE B 1 34 ? -28.047 -12.836 21.828 1 94.44 34 ILE B CA 1
ATOM 8418 C C . ILE B 1 34 ? -27.859 -12.938 23.344 1 94.44 34 ILE B C 1
ATOM 8420 O O . ILE B 1 34 ? -28.531 -12.242 24.109 1 94.44 34 ILE B O 1
ATOM 8424 N N . THR B 1 35 ? -27.062 -13.852 23.734 1 95.25 35 THR B N 1
ATOM 8425 C CA . THR B 1 35 ? -26.609 -13.938 25.125 1 95.25 35 THR B CA 1
ATOM 8426 C C . THR B 1 35 ? -25.125 -13.602 25.234 1 95.25 35 THR B C 1
ATOM 8428 O O . THR B 1 35 ? -24.312 -14.109 24.469 1 95.25 35 THR B O 1
ATOM 8431 N N . TYR B 1 36 ? -24.844 -12.766 26.219 1 96.25 36 TYR B N 1
ATOM 8432 C CA . TYR B 1 36 ? -23.469 -12.297 26.359 1 96.25 36 TYR B CA 1
ATOM 8433 C C . TYR B 1 36 ? -22.734 -13.102 27.422 1 96.25 36 TYR B C 1
ATOM 8435 O O . TYR B 1 36 ? -23.312 -13.5 28.438 1 96.25 36 TYR B O 1
ATOM 8443 N N . LEU B 1 37 ? -21.469 -13.336 27.203 1 94.62 37 LEU B N 1
ATOM 8444 C CA . LEU B 1 37 ? -20.594 -13.992 28.156 1 94.62 37 LEU B CA 1
ATOM 8445 C C . LEU B 1 37 ? -19.609 -13 28.766 1 94.62 37 LEU B C 1
ATOM 8447 O O . LEU B 1 37 ? -18.797 -12.414 28.047 1 94.62 37 LEU B O 1
ATOM 8451 N N . ASN B 1 38 ? -19.656 -12.82 30.062 1 94.56 38 ASN B N 1
ATOM 8452 C CA . ASN B 1 38 ? -18.734 -11.93 30.766 1 94.56 38 ASN B CA 1
ATOM 8453 C C . ASN B 1 38 ? -17.391 -12.617 31.031 1 94.56 38 ASN B C 1
ATOM 8455 O O . ASN B 1 38 ? -17.344 -13.82 31.266 1 94.56 38 ASN B O 1
ATOM 8459 N N . ASP B 1 39 ? -16.391 -11.844 30.984 1 93.94 39 ASP B N 1
ATOM 8460 C CA . ASP B 1 39 ? -15.109 -12.391 31.391 1 93.94 39 ASP B CA 1
ATOM 8461 C C . ASP B 1 39 ? -14.961 -12.344 32.906 1 93.94 39 ASP B C 1
ATOM 8463 O O . ASP B 1 39 ? -15.914 -12.039 33.625 1 93.94 39 ASP B O 1
ATOM 8467 N N . GLU B 1 40 ? -13.781 -12.711 33.469 1 93.25 40 GLU B N 1
ATOM 8468 C CA . GLU B 1 40 ? -13.555 -12.867 34.906 1 93.25 40 GLU B CA 1
ATOM 8469 C C . GLU B 1 40 ? -13.695 -11.531 35.625 1 93.25 40 GLU B C 1
ATOM 8471 O O . GLU B 1 40 ? -14.039 -11.508 36.812 1 93.25 40 GLU B O 1
ATOM 8476 N N . GLN B 1 41 ? -13.594 -10.438 34.906 1 94.88 41 GLN B N 1
ATOM 8477 C CA . GLN B 1 41 ? -13.672 -9.125 35.5 1 94.88 41 GLN B CA 1
ATOM 8478 C C . GLN B 1 41 ? -15.008 -8.453 35.219 1 94.88 41 GLN B C 1
ATOM 8480 O O . GLN B 1 41 ? -15.227 -7.297 35.594 1 94.88 41 GLN B O 1
ATOM 8485 N N . GLY B 1 42 ? -15.812 -9.109 34.5 1 95.75 42 GLY B N 1
ATOM 8486 C CA . GLY B 1 42 ? -17.156 -8.609 34.25 1 95.75 42 GLY B CA 1
ATOM 8487 C C . GLY B 1 42 ? -17.281 -7.887 32.906 1 95.75 42 GLY B C 1
ATOM 8488 O O . GLY B 1 42 ? -18.359 -7.371 32.594 1 95.75 42 GLY B O 1
ATOM 8489 N N . ASN B 1 43 ? -16.219 -7.812 32.125 1 97.12 43 ASN B N 1
ATOM 8490 C CA . ASN B 1 43 ? -16.297 -7.211 30.812 1 97.12 43 ASN B CA 1
ATOM 8491 C C . ASN B 1 43 ? -17.156 -8.047 29.875 1 97.12 43 ASN B C 1
ATOM 8493 O O . ASN B 1 43 ? -17.141 -9.273 29.938 1 97.12 43 ASN B O 1
ATOM 8497 N N . ARG B 1 44 ? -17.828 -7.441 28.984 1 95.75 44 ARG B N 1
ATOM 8498 C CA . ARG B 1 44 ? -18.594 -8.133 27.969 1 95.75 44 ARG B CA 1
ATOM 8499 C C . ARG B 1 44 ? -18.703 -7.297 26.688 1 95.75 44 ARG B C 1
ATOM 8501 O O . ARG B 1 44 ? -18.25 -6.152 26.656 1 95.75 44 ARG B O 1
ATOM 8508 N N . ILE B 1 45 ? -19.234 -7.863 25.672 1 97.25 45 ILE B N 1
ATOM 8509 C CA . ILE B 1 45 ? -19.469 -7.137 24.438 1 97.25 45 ILE B CA 1
ATOM 8510 C C . ILE B 1 45 ? -20.406 -5.961 24.688 1 97.25 45 ILE B C 1
ATOM 8512 O O . ILE B 1 45 ? -21.391 -6.098 25.406 1 97.25 45 ILE B O 1
ATOM 8516 N N . LEU B 1 46 ? -20.172 -4.906 24.031 1 97.75 46 LEU B N 1
ATOM 8517 C CA . LEU B 1 46 ? -20.906 -3.652 24.219 1 97.75 46 LEU B CA 1
ATOM 8518 C C . LEU B 1 46 ? -22.312 -3.752 23.672 1 97.75 46 LEU B C 1
ATOM 8520 O O . LEU B 1 46 ? -22.578 -4.5 22.719 1 97.75 46 LEU B O 1
ATOM 8524 N N . ASP B 1 47 ? -23.188 -3.068 24.344 1 98.25 47 ASP B N 1
ATOM 8525 C CA . ASP B 1 47 ? -24.484 -2.754 23.75 1 98.25 47 ASP B CA 1
ATOM 8526 C C . ASP B 1 47 ? -24.406 -1.486 22.906 1 98.25 47 ASP B C 1
ATOM 8528 O O . ASP B 1 47 ? -24.391 -0.375 23.438 1 98.25 47 ASP B O 1
ATOM 8532 N N . PHE B 1 48 ? -24.453 -1.656 21.656 1 98.69 48 PHE B N 1
ATOM 8533 C CA . PHE B 1 48 ? -24.25 -0.552 20.734 1 98.69 48 PHE B CA 1
ATOM 8534 C C . PHE B 1 48 ? -25.562 0.164 20.438 1 98.69 48 PHE B C 1
ATOM 8536 O O . PHE B 1 48 ? -25.578 1.198 19.766 1 98.69 48 PHE B O 1
ATOM 8543 N N . SER B 1 49 ? -26.656 -0.279 20.953 1 98.12 49 SER B N 1
ATOM 8544 C CA . SER B 1 49 ? -27.984 0.176 20.562 1 98.12 49 SER B CA 1
ATOM 8545 C C . SER B 1 49 ? -28.281 1.573 21.094 1 98.12 49 SER B C 1
ATOM 8547 O O . SER B 1 49 ? -29.312 2.162 20.797 1 98.12 49 SER B O 1
ATOM 8549 N N . TYR B 1 50 ? -27.359 2.141 21.875 1 98.44 50 TYR B N 1
ATOM 8550 C CA . TYR B 1 50 ? -27.531 3.475 22.438 1 98.44 50 TYR B CA 1
ATOM 8551 C C . TYR B 1 50 ? -27.094 4.547 21.453 1 98.44 50 TYR B C 1
ATOM 8553 O O . TYR B 1 50 ? -27.281 5.738 21.688 1 98.44 50 TYR B O 1
ATOM 8561 N N . CYS B 1 51 ? -26.531 4.18 20.328 1 98.69 51 CYS B N 1
ATOM 8562 C CA . CYS B 1 51 ? -26.062 5.121 19.312 1 98.69 51 CYS B CA 1
ATOM 8563 C C . CYS B 1 51 ? -27.234 5.723 18.547 1 98.69 51 CYS B C 1
ATOM 8565 O O . CYS B 1 51 ? -28.234 5.047 18.297 1 98.69 51 CYS B O 1
ATOM 8567 N N . GLY B 1 52 ? -27.062 7.047 18.172 1 98.5 52 GLY B N 1
ATOM 8568 C CA . GLY B 1 52 ? -28.016 7.695 17.281 1 98.5 52 GLY B CA 1
ATOM 8569 C C . GLY B 1 52 ? -28.891 8.711 17.984 1 98.5 52 GLY B C 1
ATOM 8570 O O . GLY B 1 52 ? -28.812 8.875 19.203 1 98.5 52 GLY B O 1
ATOM 8571 N N . TYR B 1 53 ? -29.797 9.352 17.188 1 98.06 53 TYR B N 1
ATOM 8572 C CA . TYR B 1 53 ? -30.734 10.359 17.656 1 98.06 53 TYR B CA 1
ATOM 8573 C C . TYR B 1 53 ? -31.547 9.836 18.844 1 98.06 53 TYR B C 1
ATOM 8575 O O . TYR B 1 53 ? -32.219 8.812 18.734 1 98.06 53 TYR B O 1
ATOM 8583 N N . LYS B 1 54 ? -31.406 10.484 20.031 1 97.5 54 LYS B N 1
ATOM 8584 C CA . LYS B 1 54 ? -32.062 10.156 21.297 1 97.5 54 LYS B CA 1
ATOM 8585 C C . LYS B 1 54 ? -31.828 8.703 21.672 1 97.5 54 LYS B C 1
ATOM 8587 O O . LYS B 1 54 ? -32.75 8.008 22.109 1 97.5 54 LYS B O 1
ATOM 8592 N N . GLY B 1 55 ? -30.562 8.211 21.406 1 97.44 55 GLY B N 1
ATOM 8593 C CA . GLY B 1 55 ? -30.234 6.832 21.734 1 97.44 55 GLY B CA 1
ATOM 8594 C C . GLY B 1 55 ? -31.047 5.828 20.938 1 97.44 55 GLY B C 1
ATOM 8595 O O . GLY B 1 55 ? -31.266 4.703 21.391 1 97.44 55 GLY B O 1
ATOM 8596 N N . SER B 1 56 ? -31.625 6.289 19.828 1 97.31 56 SER B N 1
ATOM 8597 C CA . SER B 1 56 ? -32.469 5.496 18.922 1 97.31 56 SER B CA 1
ATOM 8598 C C . SER B 1 56 ? -33.75 5.043 19.625 1 97.31 56 SER B C 1
ATOM 8600 O O . SER B 1 56 ? -34.344 4.039 19.234 1 97.31 56 SER B O 1
ATOM 8602 N N . GLU B 1 57 ? -34.094 5.699 20.609 1 95.62 57 GLU B N 1
ATOM 8603 C CA . GLU B 1 57 ? -35.344 5.355 21.328 1 95.62 57 GLU B CA 1
ATOM 8604 C C . GLU B 1 57 ? -36.562 5.828 20.562 1 95.62 57 GLU B C 1
ATOM 8606 O O . GLU B 1 57 ? -37.656 5.305 20.766 1 95.62 57 GLU B O 1
ATOM 8611 N N . GLN B 1 58 ? -36.344 6.859 19.766 1 91.94 58 GLN B N 1
ATOM 8612 C CA . GLN B 1 58 ? -37.406 7.422 18.953 1 91.94 58 GLN B CA 1
ATOM 8613 C C . GLN B 1 58 ? -36.969 7.633 17.516 1 91.94 58 GLN B C 1
ATOM 8615 O O . GLN B 1 58 ? -35.75 7.719 17.234 1 91.94 58 GLN B O 1
ATOM 8620 N N . ASP B 1 59 ? -37.938 7.656 16.641 1 92.56 59 ASP B N 1
ATOM 8621 C CA . ASP B 1 59 ? -37.625 7.961 15.242 1 92.56 59 ASP B CA 1
ATOM 8622 C C . ASP B 1 59 ? -37.312 9.445 15.055 1 92.56 59 ASP B C 1
ATOM 8624 O O . ASP B 1 59 ? -37.719 10.281 15.852 1 92.56 59 ASP B O 1
ATOM 8628 N N . ILE B 1 60 ? -36.562 9.734 14.023 1 95.56 60 ILE B N 1
ATOM 8629 C CA . ILE B 1 60 ? -36.375 11.125 13.641 1 95.56 60 ILE B CA 1
ATOM 8630 C C . ILE B 1 60 ? -37.719 11.773 13.289 1 95.56 60 ILE B C 1
ATOM 8632 O O . ILE B 1 60 ? -38.469 11.242 12.477 1 95.56 60 ILE B O 1
ATOM 8636 N N . PRO B 1 61 ? -38 12.867 13.859 1 95 61 PRO B N 1
ATOM 8637 C CA . PRO B 1 61 ? -39.344 13.461 13.68 1 95 61 PRO B CA 1
ATOM 8638 C C . PRO B 1 61 ? -39.5 14.172 12.336 1 95 61 PRO B C 1
ATOM 8640 O O . PRO B 1 61 ? -38.5 14.484 11.68 1 95 61 PRO B O 1
ATOM 8643 N N . SER B 1 62 ? -40.781 14.328 11.93 1 95.94 62 SER B N 1
ATOM 8644 C CA . SER B 1 62 ? -41.156 15.203 10.82 1 95.94 62 SER B CA 1
ATOM 8645 C C . SER B 1 62 ? -41.438 16.625 11.305 1 95.94 62 SER B C 1
ATOM 8647 O O . SER B 1 62 ? -42.5 16.859 11.914 1 95.94 62 SER B O 1
ATOM 8649 N N . VAL B 1 63 ? -40.594 17.5 10.961 1 97.44 63 VAL B N 1
ATOM 8650 C CA . VAL B 1 63 ? -40.75 18.859 11.445 1 97.44 63 VAL B CA 1
ATOM 8651 C C . VAL B 1 63 ? -41.5 19.703 10.422 1 97.44 63 VAL B C 1
ATOM 8653 O O . VAL B 1 63 ? -41.281 19.562 9.219 1 97.44 63 VAL B O 1
ATOM 8656 N N . ARG B 1 64 ? -42.344 20.578 10.828 1 95.88 64 ARG B N 1
ATOM 8657 C CA . ARG B 1 64 ? -43.156 21.391 9.945 1 95.88 64 ARG B CA 1
ATOM 8658 C C . ARG B 1 64 ? -42.312 22.438 9.219 1 95.88 64 ARG B C 1
ATOM 8660 O O . ARG B 1 64 ? -41.344 22.938 9.773 1 95.88 64 ARG B O 1
ATOM 8667 N N . ASN B 1 65 ? -42.781 22.812 7.98 1 97.5 65 ASN B N 1
ATOM 8668 C CA . ASN B 1 65 ? -42.125 23.891 7.238 1 97.5 65 ASN B CA 1
ATOM 8669 C C . ASN B 1 65 ? -42.469 25.25 7.812 1 97.5 65 ASN B C 1
ATOM 8671 O O . ASN B 1 65 ? -43.625 25.547 8.086 1 97.5 65 ASN B O 1
ATOM 8675 N N . ALA B 1 66 ? -41.406 26 8.023 1 97.25 66 ALA B N 1
ATOM 8676 C CA . ALA B 1 66 ? -41.625 27.328 8.602 1 97.25 66 ALA B CA 1
ATOM 8677 C C . ALA B 1 66 ? -41.438 28.422 7.551 1 97.25 66 ALA B C 1
ATOM 8679 O O . ALA B 1 66 ? -42.094 29.469 7.621 1 97.25 66 ALA B O 1
ATOM 8680 N N . VAL B 1 67 ? -40.562 28.219 6.621 1 97.62 67 VAL B N 1
ATOM 8681 C CA . VAL B 1 67 ? -40.281 29.219 5.602 1 97.62 67 VAL B CA 1
ATOM 8682 C C . VAL B 1 67 ? -39.812 28.531 4.312 1 97.62 67 VAL B C 1
ATOM 8684 O O . VAL B 1 67 ? -39.188 27.484 4.355 1 97.62 67 VAL B O 1
ATOM 8687 N N . PHE B 1 68 ? -40.312 29.062 3.25 1 97.75 68 PHE B N 1
ATOM 8688 C CA . PHE B 1 68 ? -39.969 28.547 1.931 1 97.75 68 PHE B CA 1
ATOM 8689 C C . PHE B 1 68 ? -38.969 29.469 1.215 1 97.75 68 PHE B C 1
ATOM 8691 O O . PHE B 1 68 ? -39.125 30.688 1.25 1 97.75 68 PHE B O 1
ATOM 8698 N N . VAL B 1 69 ? -37.875 28.906 0.582 1 98.38 69 VAL B N 1
ATOM 8699 C CA . VAL B 1 69 ? -36.906 29.656 -0.198 1 98.38 69 VAL B CA 1
ATOM 8700 C C . VAL B 1 69 ? -36.969 29.25 -1.667 1 98.38 69 VAL B C 1
ATOM 8702 O O . VAL B 1 69 ? -36.406 28.234 -2.068 1 98.38 69 VAL B O 1
ATOM 8705 N N . PRO B 1 70 ? -37.562 30.062 -2.484 1 97 70 PRO B N 1
ATOM 8706 C CA . PRO B 1 70 ? -37.625 29.75 -3.912 1 97 70 PRO B CA 1
ATOM 8707 C C . PRO B 1 70 ? -36.25 29.859 -4.578 1 97 70 PRO B C 1
ATOM 8709 O O . PRO B 1 70 ? -35.406 30.641 -4.133 1 97 70 PRO B O 1
ATOM 8712 N N . TRP B 1 71 ? -36 29.031 -5.605 1 97.06 71 TRP B N 1
ATOM 8713 C CA . TRP B 1 71 ? -34.75 29.094 -6.328 1 97.06 71 TRP B CA 1
ATOM 8714 C C . TRP B 1 71 ? -34.625 30.406 -7.094 1 97.06 71 TRP B C 1
ATOM 8716 O O . TRP B 1 71 ? -35.594 30.859 -7.699 1 97.06 71 TRP B O 1
ATOM 8726 N N . THR B 1 72 ? -33.5 31 -7.098 1 95.81 72 THR B N 1
ATOM 8727 C CA . THR B 1 72 ? -33.156 32.156 -7.902 1 95.81 72 THR B CA 1
ATOM 8728 C C . THR B 1 72 ? -31.719 32.031 -8.43 1 95.81 72 THR B C 1
ATOM 8730 O O . THR B 1 72 ? -30.875 31.391 -7.805 1 95.81 72 THR B O 1
ATOM 8733 N N . ALA B 1 73 ? -31.516 32.625 -9.617 1 96.19 73 ALA B N 1
ATOM 8734 C CA . ALA B 1 73 ? -30.172 32.625 -10.18 1 96.19 73 ALA B CA 1
ATOM 8735 C C . ALA B 1 73 ? -29.219 33.438 -9.32 1 96.19 73 ALA B C 1
ATOM 8737 O O . ALA B 1 73 ? -29.625 34.375 -8.625 1 96.19 73 ALA B O 1
ATOM 8738 N N . GLY B 1 74 ? -27.891 33.062 -9.359 1 96.56 74 GLY B N 1
ATOM 8739 C CA . GLY B 1 74 ? -26.891 33.812 -8.633 1 96.56 74 GLY B CA 1
ATOM 8740 C C . GLY B 1 74 ? -26.547 33.188 -7.281 1 96.56 74 GLY B C 1
ATOM 8741 O O . GLY B 1 74 ? -26.891 32.062 -7.008 1 96.56 74 GLY B O 1
ATOM 8742 N N . ASP B 1 75 ? -25.875 34 -6.457 1 97.69 75 ASP B N 1
ATOM 8743 C CA . ASP B 1 75 ? -25.453 33.531 -5.145 1 97.69 75 ASP B CA 1
ATOM 8744 C C . ASP B 1 75 ? -26.609 33.531 -4.148 1 97.69 75 ASP B C 1
ATOM 8746 O O . ASP B 1 75 ? -27.203 34.594 -3.898 1 97.69 75 ASP B O 1
ATOM 8750 N N . ASN B 1 76 ? -26.891 32.438 -3.584 1 98.06 76 ASN B N 1
ATOM 8751 C CA . ASN B 1 76 ? -28.047 32.312 -2.688 1 98.06 76 ASN B CA 1
ATOM 8752 C C . ASN B 1 76 ? -27.594 32.219 -1.229 1 98.06 76 ASN B C 1
ATOM 8754 O O . ASN B 1 76 ? -28.422 31.953 -0.345 1 98.06 76 ASN B O 1
ATOM 8758 N N . THR B 1 77 ? -26.281 32.438 -0.91 1 97.94 77 THR B N 1
ATOM 8759 C CA . THR B 1 77 ? -25.75 32.25 0.435 1 97.94 77 THR B CA 1
ATOM 8760 C C . THR B 1 77 ? -26.531 33.094 1.445 1 97.94 77 THR B C 1
ATOM 8762 O O . THR B 1 77 ? -27.047 32.562 2.428 1 97.94 77 THR B O 1
ATOM 8765 N N . SER B 1 78 ? -26.625 34.375 1.167 1 96.12 78 SER B N 1
ATOM 8766 C CA . SER B 1 78 ? -27.25 35.281 2.111 1 96.12 78 SER B CA 1
ATOM 8767 C C . SER B 1 78 ? -28.75 35 2.242 1 96.12 78 SER B C 1
ATOM 8769 O O . SER B 1 78 ? -29.312 35.125 3.33 1 96.12 78 SER B O 1
ATOM 8771 N N . ARG B 1 79 ? -29.391 34.625 1.167 1 96.06 79 ARG B N 1
ATOM 8772 C CA . ARG B 1 79 ? -30.828 34.375 1.156 1 96.06 79 ARG B CA 1
ATOM 8773 C C . ARG B 1 79 ? -31.172 33.156 2.02 1 96.06 79 ARG B C 1
ATOM 8775 O O . ARG B 1 79 ? -32.094 33.219 2.848 1 96.06 79 ARG B O 1
ATOM 8782 N N . ILE B 1 80 ? -30.438 32.125 1.813 1 98.38 80 ILE B N 1
ATOM 8783 C CA . ILE B 1 80 ? -30.719 30.906 2.576 1 98.38 80 ILE B CA 1
ATOM 8784 C C . ILE B 1 80 ? -30.344 31.125 4.043 1 98.38 80 ILE B C 1
ATOM 8786 O O . ILE B 1 80 ? -31.078 30.688 4.941 1 98.38 80 ILE B O 1
ATOM 8790 N N . GLN B 1 81 ? -29.188 31.828 4.262 1 98.12 81 GLN B N 1
ATOM 8791 C CA . GLN B 1 81 ? -28.812 32.094 5.648 1 98.12 81 GLN B CA 1
ATOM 8792 C C . GLN B 1 81 ? -29.859 32.938 6.355 1 98.12 81 GLN B C 1
ATOM 8794 O O . GLN B 1 81 ? -30.156 32.719 7.531 1 98.12 81 GLN B O 1
ATOM 8799 N N . ARG B 1 82 ? -30.422 33.875 5.66 1 96.94 82 ARG B N 1
ATOM 8800 C CA . ARG B 1 82 ? -31.484 34.719 6.223 1 96.94 82 ARG B CA 1
ATOM 8801 C C . ARG B 1 82 ? -32.688 33.875 6.602 1 96.94 82 ARG B C 1
ATOM 8803 O O . ARG B 1 82 ? -33.375 34.156 7.605 1 96.94 82 ARG B O 1
ATOM 8810 N N . ALA B 1 83 ? -33.031 32.906 5.789 1 98.19 83 ALA B N 1
ATOM 8811 C CA . ALA B 1 83 ? -34.125 32 6.109 1 98.19 83 ALA B CA 1
ATOM 8812 C C . ALA B 1 83 ? -33.812 31.219 7.371 1 98.19 83 ALA B C 1
ATOM 8814 O O . ALA B 1 83 ? -34.688 31.031 8.227 1 98.19 83 ALA B O 1
ATOM 8815 N N . ILE B 1 84 ? -32.625 30.703 7.492 1 98.62 84 ILE B N 1
ATOM 8816 C CA . ILE B 1 84 ? -32.219 29.953 8.68 1 98.62 84 ILE B CA 1
ATOM 8817 C C . ILE B 1 84 ? -32.312 30.859 9.906 1 98.62 84 ILE B C 1
ATOM 8819 O O . ILE B 1 84 ? -32.812 30.453 10.953 1 98.62 84 ILE B O 1
ATOM 8823 N N . ASP B 1 85 ? -31.844 32.156 9.734 1 97.81 85 ASP B N 1
ATOM 8824 C CA . ASP B 1 85 ? -31.875 33.125 10.836 1 97.81 85 ASP B CA 1
ATOM 8825 C C . ASP B 1 85 ? -33.312 33.438 11.234 1 97.81 85 ASP B C 1
ATOM 8827 O O . ASP B 1 85 ? -33.594 33.625 12.422 1 97.81 85 ASP B O 1
ATOM 8831 N N . TYR B 1 86 ? -34.188 33.531 10.336 1 96.88 86 TYR B N 1
ATOM 8832 C CA . TYR B 1 86 ? -35.594 33.781 10.617 1 96.88 86 TYR B CA 1
ATOM 8833 C C . TYR B 1 86 ? -36.188 32.656 11.469 1 96.88 86 TYR B C 1
ATOM 8835 O O . TYR B 1 86 ? -36.812 32.906 12.492 1 96.88 86 TYR B O 1
ATOM 8843 N N . VAL B 1 87 ? -35.906 31.406 11.023 1 98.25 87 VAL B N 1
ATOM 8844 C CA . VAL B 1 87 ? -36.438 30.281 11.781 1 98.25 87 VAL B CA 1
ATOM 8845 C C . VAL B 1 87 ? -35.812 30.266 13.172 1 98.25 87 VAL B C 1
ATOM 8847 O O . VAL B 1 87 ? -36.469 29.922 14.156 1 98.25 87 VAL B O 1
ATOM 8850 N N . ALA B 1 88 ? -34.531 30.641 13.25 1 98.19 88 ALA B N 1
ATOM 8851 C CA . ALA B 1 88 ? -33.812 30.703 14.531 1 98.19 88 ALA B CA 1
ATOM 8852 C C . ALA B 1 88 ? -34.5 31.672 15.484 1 98.19 88 ALA B C 1
ATOM 8854 O O . ALA B 1 88 ? -34.438 31.516 16.703 1 98.19 88 ALA B O 1
ATOM 8855 N N . SER B 1 89 ? -35.219 32.688 14.953 1 96.56 89 SER B N 1
ATOM 8856 C CA . SER B 1 89 ? -35.844 33.719 15.758 1 96.56 89 SER B CA 1
ATOM 8857 C C . SER B 1 89 ? -37.219 33.281 16.25 1 96.56 89 SER B C 1
ATOM 8859 O O . SER B 1 89 ? -37.781 33.906 17.156 1 96.56 89 SER B O 1
ATOM 8861 N N . LEU B 1 90 ? -37.688 32.188 15.734 1 97.44 90 LEU B N 1
ATOM 8862 C CA . LEU B 1 90 ? -39 31.703 16.125 1 97.44 90 LEU B CA 1
ATOM 8863 C C . LEU B 1 90 ? -38.969 31.016 17.484 1 97.44 90 LEU B C 1
ATOM 8865 O O . LEU B 1 90 ? -37.906 30.547 17.906 1 97.44 90 LEU B O 1
ATOM 8869 N N . VAL B 1 91 ? -40.062 30.922 18.188 1 97 91 VAL B N 1
ATOM 8870 C CA . VAL B 1 91 ? -40.156 30.219 19.469 1 97 91 VAL B CA 1
ATOM 8871 C C . VAL B 1 91 ? -40.281 28.719 19.234 1 97 91 VAL B C 1
ATOM 8873 O O . VAL B 1 91 ? -41.094 28.281 18.406 1 97 91 VAL B O 1
ATOM 8876 N N . PRO B 1 92 ? -39.469 27.953 19.859 1 97.31 92 PRO B N 1
ATOM 8877 C CA . PRO B 1 92 ? -39.594 26.5 19.703 1 97.31 92 PRO B CA 1
ATOM 8878 C C . PRO B 1 92 ? -40.938 25.969 20.156 1 97.31 92 PRO B C 1
ATOM 8880 O O . PRO B 1 92 ? -41.531 26.516 21.094 1 97.31 92 PRO B O 1
ATOM 8883 N N . ASP B 1 93 ? -41.406 24.984 19.609 1 96.44 93 ASP B N 1
ATOM 8884 C CA . ASP B 1 93 ? -42.625 24.328 20.062 1 96.44 93 ASP B CA 1
ATOM 8885 C C . ASP B 1 93 ? -42.375 23.422 21.266 1 96.44 93 ASP B C 1
ATOM 8887 O O . ASP B 1 93 ? -41.25 23.438 21.812 1 96.44 93 ASP B O 1
ATOM 8891 N N . ALA B 1 94 ? -43.344 22.688 21.609 1 92.69 94 ALA B N 1
ATOM 8892 C CA . ALA B 1 94 ? -43.281 21.875 22.812 1 92.69 94 ALA B CA 1
ATOM 8893 C C . ALA B 1 94 ? -42.219 20.781 22.656 1 92.69 94 ALA B C 1
ATOM 8895 O O . ALA B 1 94 ? -41.625 20.328 23.641 1 92.69 94 ALA B O 1
ATOM 8896 N N . SER B 1 95 ? -41.938 20.516 21.469 1 92.62 95 SER B N 1
ATOM 8897 C CA . SER B 1 95 ? -40.969 19.453 21.203 1 92.62 95 SER B CA 1
ATOM 8898 C C . SER B 1 95 ? -39.562 20.047 20.953 1 92.62 95 SER B C 1
ATOM 8900 O O . SER B 1 95 ? -38.625 19.297 20.703 1 92.62 95 SER B O 1
ATOM 8902 N N . GLY B 1 96 ? -39.438 21.328 21.062 1 94.19 96 GLY B N 1
ATOM 8903 C CA . GLY B 1 96 ? -38.156 21.969 20.953 1 94.19 96 GLY B CA 1
ATOM 8904 C C . GLY B 1 96 ? -37.781 22.391 19.531 1 94.19 96 GLY B C 1
ATOM 8905 O O . GLY B 1 96 ? -36.688 22.828 19.266 1 94.19 96 GLY B O 1
ATOM 8906 N N . PHE B 1 97 ? -38.781 22.25 18.578 1 97.94 97 PHE B N 1
ATOM 8907 C CA . PHE B 1 97 ? -38.531 22.578 17.188 1 97.94 97 PHE B CA 1
ATOM 8908 C C . PHE B 1 97 ? -39.031 23.969 16.844 1 97.94 97 PHE B C 1
ATOM 8910 O O . PHE B 1 97 ? -40.094 24.375 17.312 1 97.94 97 PHE B O 1
ATOM 8917 N N . ARG B 1 98 ? -38.281 24.672 16.078 1 98.38 98 ARG B N 1
ATOM 8918 C CA . ARG B 1 98 ? -38.625 25.984 15.586 1 98.38 98 ARG B CA 1
ATOM 8919 C C . ARG B 1 98 ? -39.25 25.906 14.188 1 98.38 98 ARG B C 1
ATOM 8921 O O . ARG B 1 98 ? -40.125 26.688 13.836 1 98.38 98 ARG B O 1
ATOM 8928 N N . GLY B 1 99 ? -38.688 24.953 13.398 1 97.88 99 GLY B N 1
ATOM 8929 C CA . GLY B 1 99 ? -39.25 24.719 12.078 1 97.88 99 GLY B CA 1
ATOM 8930 C C . GLY B 1 99 ? -38.219 24.375 11.039 1 97.88 99 GLY B C 1
ATOM 8931 O O . GLY B 1 99 ? -37 24.391 11.32 1 97.88 99 GLY B O 1
ATOM 8932 N N . ALA B 1 100 ? -38.75 24.078 9.797 1 98.38 100 ALA B N 1
ATOM 8933 C CA . ALA B 1 100 ? -37.875 23.703 8.688 1 98.38 100 ALA B CA 1
ATOM 8934 C C . ALA B 1 100 ? -37.781 24.828 7.656 1 98.38 100 ALA B C 1
ATOM 8936 O O . ALA B 1 100 ? -38.781 25.5 7.379 1 98.38 100 ALA B O 1
ATOM 8937 N N . VAL B 1 101 ? -36.594 25.078 7.168 1 98.69 101 VAL B N 1
ATOM 8938 C CA . VAL B 1 101 ? -36.406 25.859 5.961 1 98.69 101 VAL B CA 1
ATOM 8939 C C . VAL B 1 101 ? -36.5 24.984 4.727 1 98.69 101 VAL B C 1
ATOM 8941 O O . VAL B 1 101 ? -35.688 24.078 4.52 1 98.69 101 VAL B O 1
ATOM 8944 N N . LEU B 1 102 ? -37.531 25.188 3.959 1 98.5 102 LEU B N 1
ATOM 8945 C CA . LEU B 1 102 ? -37.781 24.375 2.775 1 98.5 102 LEU B CA 1
ATOM 8946 C C . LEU B 1 102 ? -37.188 25.031 1.529 1 98.5 102 LEU B C 1
ATOM 8948 O O . LEU B 1 102 ? -37.594 26.141 1.163 1 98.5 102 LEU B O 1
ATOM 8952 N N . LEU B 1 103 ? -36.281 24.406 0.896 1 98.75 103 LEU B N 1
ATOM 8953 C CA . LEU B 1 103 ? -35.625 24.906 -0.32 1 98.75 103 LEU B CA 1
ATOM 8954 C C . LEU B 1 103 ? -36.312 24.328 -1.561 1 98.75 103 LEU B C 1
ATOM 8956 O O . LEU B 1 103 ? -36.625 23.141 -1.614 1 98.75 103 LEU B O 1
ATOM 8960 N N . ASP B 1 104 ? -36.438 25.094 -2.539 1 97.75 104 ASP B N 1
ATOM 8961 C CA . ASP B 1 104 ? -37.062 24.734 -3.805 1 97.75 104 ASP B CA 1
ATOM 8962 C C . ASP B 1 104 ? -36.156 23.812 -4.625 1 97.75 104 ASP B C 1
ATOM 8964 O O . ASP B 1 104 ? -35.031 23.5 -4.219 1 97.75 104 ASP B O 1
ATOM 8968 N N . GLN B 1 105 ? -36.781 23.219 -5.691 1 97.62 105 GLN B N 1
ATOM 8969 C CA . GLN B 1 105 ? -35.969 22.547 -6.688 1 97.62 105 GLN B CA 1
ATOM 8970 C C . GLN B 1 105 ? -35.094 23.547 -7.453 1 97.62 105 GLN B C 1
ATOM 8972 O O . GLN B 1 105 ? -35.531 24.672 -7.703 1 97.62 105 GLN B O 1
ATOM 8977 N N . GLY B 1 106 ? -33.844 23.094 -7.793 1 98.25 106 GLY B N 1
ATOM 8978 C CA . GLY B 1 106 ? -32.906 23.922 -8.5 1 98.25 106 GLY B CA 1
ATOM 8979 C C . GLY B 1 106 ? -31.5 23.859 -7.922 1 98.25 106 GLY B C 1
ATOM 8980 O O . GLY B 1 106 ? -31.297 23.281 -6.855 1 98.25 106 GLY B O 1
ATOM 8981 N N . GLU B 1 107 ? -30.625 24.422 -8.711 1 98.5 107 GLU B N 1
ATOM 8982 C CA . GLU B 1 107 ? -29.234 24.484 -8.273 1 98.5 107 GLU B CA 1
ATOM 8983 C C . GLU B 1 107 ? -28.922 25.828 -7.605 1 98.5 107 GLU B C 1
ATOM 8985 O O . GLU B 1 107 ? -28.703 26.828 -8.289 1 98.5 107 GLU B O 1
ATOM 8990 N N . PHE B 1 108 ? -28.906 25.906 -6.305 1 98.75 108 PHE B N 1
ATOM 8991 C CA . PHE B 1 108 ? -28.562 27.094 -5.535 1 98.75 108 PHE B CA 1
ATOM 8992 C C . PHE B 1 108 ? -27.047 27.281 -5.469 1 98.75 108 PHE B C 1
ATOM 8994 O O . PHE B 1 108 ? -26.359 26.516 -4.789 1 98.75 108 PHE B O 1
ATOM 9001 N N . SER B 1 109 ? -26.531 28.312 -6.172 1 98.5 109 SER B N 1
ATOM 9002 C CA . SER B 1 109 ? -25.109 28.609 -6.086 1 98.5 109 SER B CA 1
ATOM 9003 C C . SER B 1 109 ? -24.766 29.312 -4.777 1 98.5 109 SER B C 1
ATOM 9005 O O . SER B 1 109 ? -25.453 30.25 -4.367 1 98.5 109 SER B O 1
ATOM 9007 N N . LEU B 1 110 ? -23.766 28.797 -4.129 1 98.75 110 LEU B N 1
ATOM 9008 C CA . LEU B 1 110 ? -23.328 29.359 -2.857 1 98.75 110 LEU B CA 1
ATOM 9009 C C . LEU B 1 110 ? -21.875 29.812 -2.93 1 98.75 110 LEU B C 1
ATOM 9011 O O . LEU B 1 110 ? -20.984 29.016 -3.227 1 98.75 110 LEU B O 1
ATOM 9015 N N . SER B 1 111 ? -21.641 31.062 -2.555 1 97.38 111 SER B N 1
ATOM 9016 C CA . SER B 1 111 ? -20.266 31.562 -2.471 1 97.38 111 SER B CA 1
ATOM 9017 C C . SER B 1 111 ? -19.703 31.391 -1.066 1 97.38 111 SER B C 1
ATOM 9019 O O . SER B 1 111 ? -18.484 31.438 -0.876 1 97.38 111 SER B O 1
ATOM 9021 N N . GLY B 1 112 ? -20.562 31.234 -0.104 1 97.06 112 GLY B N 1
ATOM 9022 C CA . GLY B 1 112 ? -20.188 31.016 1.284 1 97.06 112 GLY B CA 1
ATOM 9023 C C . GLY B 1 112 ? -20.828 29.797 1.899 1 97.06 112 GLY B C 1
ATOM 9024 O O . GLY B 1 112 ? -21.547 29.047 1.217 1 97.06 112 GLY B O 1
ATOM 9025 N N . SER B 1 113 ? -20.578 29.547 3.178 1 98.19 113 SER B N 1
ATOM 9026 C CA . SER B 1 113 ? -21.141 28.406 3.906 1 98.19 113 SER B CA 1
ATOM 9027 C C . SER B 1 113 ? -22.453 28.781 4.57 1 98.19 113 SER B C 1
ATOM 9029 O O . SER B 1 113 ? -22.766 29.969 4.73 1 98.19 113 SER B O 1
ATOM 9031 N N . LEU B 1 114 ? -23.219 27.797 4.852 1 98.81 114 LEU B N 1
ATOM 9032 C CA . LEU B 1 114 ? -24.438 27.953 5.637 1 98.81 114 LEU B CA 1
ATOM 9033 C C . LEU B 1 114 ? -24.219 27.484 7.074 1 98.81 114 LEU B C 1
ATOM 9035 O O . LEU B 1 114 ? -23.5 26.516 7.316 1 98.81 114 LEU B O 1
ATOM 9039 N N . ARG B 1 115 ? -24.891 28.188 8.008 1 98.44 115 ARG B N 1
ATOM 9040 C CA . ARG B 1 115 ? -24.688 27.859 9.406 1 98.44 115 ARG B CA 1
ATOM 9041 C C . ARG B 1 115 ? -26.016 27.734 10.148 1 98.44 115 ARG B C 1
ATOM 9043 O O . ARG B 1 115 ? -26.844 28.625 10.094 1 98.44 115 ARG B O 1
ATOM 9050 N N . ILE B 1 116 ? -26.188 26.609 10.742 1 98.75 116 ILE B N 1
ATOM 9051 C CA . ILE B 1 116 ? -27.266 26.375 11.703 1 98.75 116 ILE B CA 1
ATOM 9052 C C . ILE B 1 116 ? -26.703 26.453 13.125 1 98.75 116 ILE B C 1
ATOM 9054 O O . ILE B 1 116 ? -26.031 25.531 13.578 1 98.75 116 ILE B O 1
ATOM 9058 N N . ASN B 1 117 ? -27.078 27.484 13.875 1 97.81 117 ASN B N 1
ATOM 9059 C CA . ASN B 1 117 ? -26.406 27.703 15.148 1 97.81 117 ASN B CA 1
ATOM 9060 C C . ASN B 1 117 ? -27.406 27.812 16.297 1 97.81 117 ASN B C 1
ATOM 9062 O O . ASN B 1 117 ? -27.078 28.297 17.375 1 97.81 117 ASN B O 1
ATOM 9066 N N . ALA B 1 118 ? -28.625 27.438 16 1 98.38 118 ALA B N 1
ATOM 9067 C CA . ALA B 1 118 ? -29.656 27.391 17.031 1 98.38 118 ALA B CA 1
ATOM 9068 C C . ALA B 1 118 ? -30.391 26.047 17 1 98.38 118 ALA B C 1
ATOM 9070 O O . ALA B 1 118 ? -30.5 25.406 15.953 1 98.38 118 ALA B O 1
ATOM 9071 N N . SER B 1 119 ? -30.938 25.734 18.172 1 98.5 119 SER B N 1
ATOM 9072 C CA . SER B 1 119 ? -31.641 24.453 18.281 1 98.5 119 SER B CA 1
ATOM 9073 C C . SER B 1 119 ? -32.969 24.484 17.516 1 98.5 119 SER B C 1
ATOM 9075 O O . SER B 1 119 ? -33.531 25.562 17.312 1 98.5 119 SER B O 1
ATOM 9077 N N . GLY B 1 120 ? -33.375 23.375 17.047 1 98.62 120 GLY B N 1
ATOM 9078 C CA . GLY B 1 120 ? -34.75 23.172 16.547 1 98.62 120 GLY B CA 1
ATOM 9079 C C . GLY B 1 120 ? -34.875 23.547 15.078 1 98.62 120 GLY B C 1
ATOM 9080 O O . GLY B 1 120 ? -36 23.734 14.594 1 98.62 120 GLY B O 1
ATOM 9081 N N . ILE B 1 121 ? -33.812 23.641 14.336 1 98.81 121 ILE B N 1
ATOM 9082 C CA . ILE B 1 121 ? -33.875 24.094 12.953 1 98.81 121 ILE B CA 1
ATOM 9083 C C . ILE B 1 121 ? -33.594 22.922 12.016 1 98.81 121 ILE B C 1
ATOM 9085 O O . ILE B 1 121 ? -32.656 22.172 12.227 1 98.81 121 ILE B O 1
ATOM 9089 N N . VAL B 1 122 ? -34.375 22.734 10.977 1 98.75 122 VAL B N 1
ATOM 9090 C CA . VAL B 1 122 ? -34.156 21.719 9.961 1 98.75 122 VAL B CA 1
ATOM 9091 C C . VAL B 1 122 ? -34 22.375 8.586 1 98.75 122 VAL B C 1
ATOM 9093 O O . VAL B 1 122 ? -34.781 23.266 8.234 1 98.75 122 VAL B O 1
ATOM 9096 N N . LEU B 1 123 ? -32.938 22.109 7.852 1 98.88 123 LEU B N 1
ATOM 9097 C CA . LEU B 1 123 ? -32.781 22.5 6.453 1 98.88 123 LEU B CA 1
ATOM 9098 C C . LEU B 1 123 ? -33.219 21.359 5.523 1 98.88 123 LEU B C 1
ATOM 9100 O O . LEU B 1 123 ? -32.625 20.281 5.539 1 98.88 123 LEU B O 1
ATOM 9104 N N . ARG B 1 124 ? -34.281 21.609 4.691 1 98.75 124 ARG B N 1
ATOM 9105 C CA . ARG B 1 124 ? -34.938 20.547 3.932 1 98.75 124 ARG B CA 1
ATOM 9106 C C . ARG B 1 124 ? -35.062 20.922 2.461 1 98.75 124 ARG B C 1
ATOM 9108 O O . ARG B 1 124 ? -35.406 22.062 2.141 1 98.75 124 ARG B O 1
ATOM 9115 N N . GLY B 1 125 ? -34.719 19.984 1.528 1 98.62 125 GLY B N 1
ATOM 9116 C CA . GLY B 1 125 ? -35.031 20.172 0.117 1 98.62 125 GLY B CA 1
ATOM 9117 C C . GLY B 1 125 ? -36.344 19.547 -0.289 1 98.62 125 GLY B C 1
ATOM 9118 O O . GLY B 1 125 ? -36.781 18.562 0.307 1 98.62 125 GLY B O 1
ATOM 9119 N N . VAL B 1 126 ? -36.906 20.078 -1.384 1 97.56 126 VAL B N 1
ATOM 9120 C CA . VAL B 1 126 ? -38.156 19.531 -1.886 1 97.56 126 VAL B CA 1
ATOM 9121 C C . VAL B 1 126 ? -37.938 18.188 -2.543 1 97.56 126 VAL B C 1
ATOM 9123 O O . VAL B 1 126 ? -38.844 17.375 -2.664 1 97.56 126 VAL B O 1
ATOM 9126 N N . ASP B 1 127 ? -36.688 18.078 -2.998 1 96.94 127 ASP B N 1
ATOM 9127 C CA . ASP B 1 127 ? -36.375 16.828 -3.697 1 96.94 127 ASP B CA 1
ATOM 9128 C C . ASP B 1 127 ? -34.875 16.5 -3.551 1 96.94 127 ASP B C 1
ATOM 9130 O O . ASP B 1 127 ? -34.031 17.344 -3.789 1 96.94 127 ASP B O 1
ATOM 9134 N N . LYS B 1 128 ? -34.594 15.219 -3.254 1 97.25 128 LYS B N 1
ATOM 9135 C CA . LYS B 1 128 ? -33.25 14.781 -2.961 1 97.25 128 LYS B CA 1
ATOM 9136 C C . LYS B 1 128 ? -32.312 15.031 -4.148 1 97.25 128 LYS B C 1
ATOM 9138 O O . LYS B 1 128 ? -31.156 15.406 -3.973 1 97.25 128 LYS B O 1
ATOM 9143 N N . GLU B 1 129 ? -32.812 14.836 -5.426 1 97 129 GLU B N 1
ATOM 9144 C CA . GLU B 1 129 ? -31.984 14.898 -6.625 1 97 129 GLU B CA 1
ATOM 9145 C C . GLU B 1 129 ? -32.031 16.281 -7.266 1 97 129 GLU B C 1
ATOM 9147 O O . GLU B 1 129 ? -31.141 16.672 -8.016 1 97 129 GLU B O 1
ATOM 9152 N N . LYS B 1 130 ? -33.156 17.031 -7.008 1 98.06 130 LYS B N 1
ATOM 9153 C CA . LYS B 1 130 ? -33.406 18.234 -7.789 1 98.06 130 LYS B CA 1
ATOM 9154 C C . LYS B 1 130 ? -33.062 19.484 -6.98 1 98.06 130 LYS B C 1
ATOM 9156 O O . LYS B 1 130 ? -32.875 20.562 -7.547 1 98.06 130 LYS B O 1
ATOM 9161 N N . THR B 1 131 ? -33.156 19.438 -5.613 1 98.69 131 THR B N 1
ATOM 9162 C CA . THR B 1 131 ? -32.625 20.516 -4.785 1 98.69 131 THR B CA 1
ATOM 9163 C C . THR B 1 131 ? -31.125 20.406 -4.59 1 98.69 131 THR B C 1
ATOM 9165 O O . THR B 1 131 ? -30.656 19.547 -3.834 1 98.69 131 THR B O 1
ATOM 9168 N N . ILE B 1 132 ? -30.406 21.219 -5.328 1 98.88 132 ILE B N 1
ATOM 9169 C CA . ILE B 1 132 ? -28.953 21.094 -5.355 1 98.88 132 ILE B CA 1
ATOM 9170 C C . ILE B 1 132 ? -28.312 22.328 -4.738 1 98.88 132 ILE B C 1
ATOM 9172 O O . ILE B 1 132 ? -28.625 23.469 -5.137 1 98.88 132 ILE B O 1
ATOM 9176 N N . LEU B 1 133 ? -27.531 22.219 -3.693 1 98.94 133 LEU B N 1
ATOM 9177 C CA . LEU B 1 133 ? -26.641 23.266 -3.199 1 98.94 133 LEU B CA 1
ATOM 9178 C C . LEU B 1 133 ? -25.25 23.125 -3.793 1 98.94 133 LEU B C 1
ATOM 9180 O O . LEU B 1 133 ? -24.562 22.125 -3.541 1 98.94 133 LEU B O 1
ATOM 9184 N N . LEU B 1 134 ? -24.844 24.062 -4.613 1 98.81 134 LEU B N 1
ATOM 9185 C CA . LEU B 1 134 ? -23.547 24.047 -5.277 1 98.81 134 LEU B CA 1
ATOM 9186 C C . LEU B 1 134 ? -22.594 25.047 -4.625 1 98.81 134 LEU B C 1
ATOM 9188 O O . LEU B 1 134 ? -22.766 26.266 -4.762 1 98.81 134 LEU B O 1
ATOM 9192 N N . LYS B 1 135 ? -21.625 24.547 -3.881 1 98.81 135 LYS B N 1
ATOM 9193 C CA . LYS B 1 135 ? -20.625 25.391 -3.23 1 98.81 135 LYS B CA 1
ATOM 9194 C C . LYS B 1 135 ? -19.5 25.766 -4.199 1 98.81 135 LYS B C 1
ATOM 9196 O O . LYS B 1 135 ? -18.844 24.891 -4.762 1 98.81 135 LYS B O 1
ATOM 9201 N N . LYS B 1 136 ? -19.297 27.016 -4.383 1 98.31 136 LYS B N 1
ATOM 9202 C CA . LYS B 1 136 ? -18.25 27.531 -5.246 1 98.31 136 LYS B CA 1
ATOM 9203 C C . LYS B 1 136 ? -17.141 28.188 -4.426 1 98.31 136 LYS B C 1
ATOM 9205 O O . LYS B 1 136 ? -17.25 28.312 -3.209 1 98.31 136 LYS B O 1
ATOM 9210 N N . GLY B 1 137 ? -16.078 28.5 -5.109 1 97.38 137 GLY B N 1
ATOM 9211 C CA . GLY B 1 137 ? -14.977 29.203 -4.469 1 97.38 137 GLY B CA 1
ATOM 9212 C C . GLY B 1 137 ? -13.836 28.281 -4.086 1 97.38 137 GLY B C 1
ATOM 9213 O O . GLY B 1 137 ? -13.836 27.094 -4.438 1 97.38 137 GLY B O 1
ATOM 9214 N N . VAL B 1 138 ? -12.875 28.766 -3.281 1 97.75 138 VAL B N 1
ATOM 9215 C CA . VAL B 1 138 ? -11.641 28.016 -3.023 1 97.75 138 VAL B CA 1
ATOM 9216 C C . VAL B 1 138 ? -11.539 27.688 -1.538 1 97.75 138 VAL B C 1
ATOM 9218 O O . VAL B 1 138 ? -10.57 27.062 -1.101 1 97.75 138 VAL B O 1
ATOM 9221 N N . ASP B 1 139 ? -12.57 28.094 -0.777 1 97.06 139 ASP B N 1
ATOM 9222 C CA . ASP B 1 139 ? -12.578 27.812 0.653 1 97.06 139 ASP B CA 1
ATOM 9223 C C . ASP B 1 139 ? -12.648 26.312 0.911 1 97.06 139 ASP B C 1
ATOM 9225 O O . ASP B 1 139 ? -13.422 25.594 0.259 1 97.06 139 ASP B O 1
ATOM 9229 N N . ARG B 1 140 ? -11.867 25.828 1.821 1 98.31 140 ARG B N 1
ATOM 9230 C CA . ARG B 1 140 ? -11.766 24.406 2.078 1 98.31 140 ARG B CA 1
ATOM 9231 C C . ARG B 1 140 ? -12.633 24 3.266 1 98.31 140 ARG B C 1
ATOM 9233 O O . ARG B 1 140 ? -12.586 22.844 3.709 1 98.31 140 ARG B O 1
ATOM 9240 N N . GLY B 1 141 ? -13.391 24.859 3.846 1 97.94 141 GLY B N 1
ATOM 9241 C CA . GLY B 1 141 ? -14.273 24.547 4.961 1 97.94 141 GLY B CA 1
ATOM 9242 C C . GLY B 1 141 ? -15.492 23.75 4.559 1 97.94 141 GLY B C 1
ATOM 9243 O O . GLY B 1 141 ? -15.516 23.156 3.477 1 97.94 141 GLY B O 1
ATOM 9244 N N . ALA B 1 142 ? -16.5 23.688 5.414 1 98.69 142 ALA B N 1
ATOM 9245 C CA . ALA B 1 142 ? -17.703 22.906 5.16 1 98.69 142 ALA B CA 1
ATOM 9246 C C . ALA B 1 142 ? -18.734 23.719 4.383 1 98.69 142 ALA B C 1
ATOM 9248 O O . ALA B 1 142 ? -18.688 24.953 4.402 1 98.69 142 ALA B O 1
ATOM 9249 N N . LEU B 1 143 ? -19.547 23.031 3.65 1 98.81 143 LEU B N 1
ATOM 9250 C CA . LEU B 1 143 ? -20.688 23.688 2.99 1 98.81 143 LEU B CA 1
ATOM 9251 C C . LEU B 1 143 ? -21.75 24.078 4.004 1 98.81 143 LEU B C 1
ATOM 9253 O O . LEU B 1 143 ? -22.281 25.188 3.959 1 98.81 143 LEU B O 1
ATOM 9257 N N . ILE B 1 144 ? -22.031 23.172 4.93 1 98.94 144 ILE B N 1
ATOM 9258 C CA . ILE B 1 144 ? -23 23.422 6 1 98.94 144 ILE B CA 1
ATOM 9259 C C . ILE B 1 144 ? -22.344 23.156 7.355 1 98.94 144 ILE B C 1
ATOM 9261 O O . ILE B 1 144 ? -21.781 22.078 7.574 1 98.94 144 ILE B O 1
ATOM 9265 N N . TYR B 1 145 ? -22.438 24.141 8.219 1 98.75 145 TYR B N 1
ATOM 9266 C CA . TYR B 1 145 ? -22.047 23.984 9.617 1 98.75 145 TYR B CA 1
ATOM 9267 C C . TYR B 1 145 ? -23.281 23.859 10.516 1 98.75 145 TYR B C 1
ATOM 9269 O O . TYR B 1 145 ? -24.109 24.781 10.555 1 98.75 145 TYR B O 1
ATOM 9277 N N . MET B 1 146 ? -23.453 22.75 11.102 1 98.75 146 MET B N 1
ATOM 9278 C CA . MET B 1 146 ? -24.359 22.609 12.242 1 98.75 146 MET B CA 1
ATOM 9279 C C . MET B 1 146 ? -23.594 22.703 13.562 1 98.75 146 MET B C 1
ATOM 9281 O O . MET B 1 146 ? -23.109 21.688 14.07 1 98.75 146 MET B O 1
ATOM 9285 N N . GLU B 1 147 ? -23.562 23.891 14.102 1 97.94 147 GLU B N 1
ATOM 9286 C CA . GLU B 1 147 ? -22.594 24.094 15.164 1 97.94 147 GLU B CA 1
ATOM 9287 C C . GLU B 1 147 ? -23.141 25.031 16.234 1 97.94 147 GLU B C 1
ATOM 9289 O O . GLU B 1 147 ? -23.531 26.156 15.945 1 97.94 147 GLU B O 1
ATOM 9294 N N . GLY B 1 148 ? -23.141 24.562 17.516 1 98.25 148 GLY B N 1
ATOM 9295 C CA . GLY B 1 148 ? -23.438 25.422 18.656 1 98.25 148 GLY B CA 1
ATOM 9296 C C . GLY B 1 148 ? -22.234 26.203 19.141 1 98.25 148 GLY B C 1
ATOM 9297 O O . GLY B 1 148 ? -21.312 26.484 18.375 1 98.25 148 GLY B O 1
ATOM 9298 N N . THR B 1 149 ? -22.359 26.672 20.391 1 96.94 149 THR B N 1
ATOM 9299 C CA . THR B 1 149 ? -21.281 27.438 21 1 96.94 149 THR B CA 1
ATOM 9300 C C . THR B 1 149 ? -20.641 26.641 22.141 1 96.94 149 THR B C 1
ATOM 9302 O O . THR B 1 149 ? -21.344 26.094 22.984 1 96.94 149 THR B O 1
ATOM 9305 N N . ASP B 1 150 ? -19.406 26.594 22.125 1 94.5 150 ASP B N 1
ATOM 9306 C CA . ASP B 1 150 ? -18.688 25.906 23.188 1 94.5 150 ASP B CA 1
ATOM 9307 C C . ASP B 1 150 ? -18.516 26.797 24.406 1 94.5 150 ASP B C 1
ATOM 9309 O O . ASP B 1 150 ? -17.438 27.312 24.656 1 94.5 150 ASP B O 1
ATOM 9313 N N . ASP B 1 151 ? -19.531 26.938 25.219 1 96.38 151 ASP B N 1
ATOM 9314 C CA . ASP B 1 151 ? -19.5 27.719 26.469 1 96.38 151 ASP B CA 1
ATOM 9315 C C . ASP B 1 151 ? -19.75 26.812 27.672 1 96.38 151 ASP B C 1
ATOM 9317 O O . ASP B 1 151 ? -20.438 27.219 28.625 1 96.38 151 ASP B O 1
ATOM 9321 N N . MET B 1 152 ? -19.234 25.609 27.531 1 96.56 152 MET B N 1
ATOM 9322 C CA . MET B 1 152 ? -19.406 24.656 28.625 1 96.56 152 MET B CA 1
ATOM 9323 C C . MET B 1 152 ? -18.75 25.156 29.906 1 96.56 152 MET B C 1
ATOM 9325 O O . MET B 1 152 ? -17.609 25.609 29.875 1 96.56 152 MET B O 1
ATOM 9329 N N . LYS B 1 153 ? -19.453 25.062 31.031 1 96.69 153 LYS B N 1
ATOM 9330 C CA . LYS B 1 153 ? -18.938 25.438 32.344 1 96.69 153 LYS B CA 1
ATOM 9331 C C . LYS B 1 153 ? -18.906 24.234 33.281 1 96.69 153 LYS B C 1
ATOM 9333 O O . LYS B 1 153 ? -19.922 23.609 33.531 1 96.69 153 LYS B O 1
ATOM 9338 N N . VAL B 1 154 ? -17.797 23.969 33.812 1 96 154 VAL B N 1
ATOM 9339 C CA . VAL B 1 154 ? -17.641 22.891 34.781 1 96 154 VAL B CA 1
ATOM 9340 C C . VAL B 1 154 ? -18.203 23.328 36.125 1 96 154 VAL B C 1
ATOM 9342 O O . VAL B 1 154 ? -17.938 24.453 36.594 1 96 154 VAL B O 1
ATOM 9345 N N . GLN B 1 155 ? -18.875 22.5 36.688 1 93.69 155 GLN B N 1
ATOM 9346 C CA . GLN B 1 155 ? -19.5 22.828 37.969 1 93.69 155 GLN B CA 1
ATOM 9347 C C . GLN B 1 155 ? -18.781 22.141 39.125 1 93.69 155 GLN B C 1
ATOM 9349 O O . GLN B 1 155 ? -18.594 22.734 40.188 1 93.69 155 GLN B O 1
ATOM 9354 N N . ASP B 1 156 ? -18.5 20.875 38.938 1 92.5 156 ASP B N 1
ATOM 9355 C CA . ASP B 1 156 ? -17.828 20.094 39.969 1 92.5 156 ASP B CA 1
ATOM 9356 C C . ASP B 1 156 ? -17.031 18.938 39.344 1 92.5 156 ASP B C 1
ATOM 9358 O O . ASP B 1 156 ? -17.281 18.547 38.219 1 92.5 156 ASP B O 1
ATOM 9362 N N . THR B 1 157 ? -16.031 18.484 40.031 1 94.88 157 THR B N 1
ATOM 9363 C CA . THR B 1 157 ? -15.234 17.312 39.656 1 94.88 157 THR B CA 1
ATOM 9364 C C . THR B 1 157 ? -15.18 16.312 40.812 1 94.88 157 THR B C 1
ATOM 9366 O O . THR B 1 157 ? -14.734 16.656 41.906 1 94.88 157 THR B O 1
ATOM 9369 N N . LEU B 1 158 ? -15.617 15.102 40.562 1 94.56 158 LEU B N 1
ATOM 9370 C CA . LEU B 1 158 ? -15.664 14.039 41.562 1 94.56 158 LEU B CA 1
ATOM 9371 C C . LEU B 1 158 ? -14.766 12.875 41.188 1 94.56 158 LEU B C 1
ATOM 9373 O O . LEU B 1 158 ? -14.633 12.57 40 1 94.56 158 LEU B O 1
ATOM 9377 N N . GLN B 1 159 ? -14.258 12.195 42.188 1 94.75 159 GLN B N 1
ATOM 9378 C CA . GLN B 1 159 ? -13.461 11.008 41.906 1 94.75 159 GLN B CA 1
ATOM 9379 C C . GLN B 1 159 ? -14.336 9.758 41.844 1 94.75 159 GLN B C 1
ATOM 9381 O O . GLN B 1 159 ? -15.289 9.625 42.625 1 94.75 159 GLN B O 1
ATOM 9386 N N . VAL B 1 160 ? -13.992 8.906 40.938 1 96.56 160 VAL B N 1
ATOM 9387 C CA . VAL B 1 160 ? -14.625 7.594 40.906 1 96.56 160 VAL B CA 1
ATOM 9388 C C . VAL B 1 160 ? -14.008 6.688 41.969 1 96.56 160 VAL B C 1
ATOM 9390 O O . VAL B 1 160 ? -12.789 6.492 41.969 1 96.56 160 VAL B O 1
ATOM 9393 N N . LEU B 1 161 ? -14.828 6.09 42.781 1 94.5 161 LEU B N 1
ATOM 9394 C CA . LEU B 1 161 ? -14.359 5.277 43.906 1 94.5 161 LEU B CA 1
ATOM 9395 C C . LEU B 1 161 ? -14.289 3.803 43.5 1 94.5 161 LEU B C 1
ATOM 9397 O O . LEU B 1 161 ? -13.562 3.025 44.125 1 94.5 161 LEU B O 1
ATOM 9401 N N . SER B 1 162 ? -15.07 3.387 42.562 1 93 162 SER B N 1
ATOM 9402 C CA . SER B 1 162 ? -15.016 2.008 42.094 1 93 162 SER B CA 1
ATOM 9403 C C . SER B 1 162 ? -13.594 1.613 41.688 1 93 162 SER B C 1
ATOM 9405 O O . SER B 1 162 ? -12.945 2.316 40.906 1 93 162 SER B O 1
ATOM 9407 N N . LYS B 1 163 ? -13.156 0.452 42.188 1 94.94 163 LYS B N 1
ATOM 9408 C CA . LYS B 1 163 ? -11.828 -0.027 41.812 1 94.94 163 LYS B CA 1
ATOM 9409 C C . LYS B 1 163 ? -11.781 -0.466 40.344 1 94.94 163 LYS B C 1
ATOM 9411 O O . LYS B 1 163 ? -10.734 -0.41 39.719 1 94.94 163 LYS B O 1
ATOM 9416 N N . TYR B 1 164 ? -12.805 -1.057 39.969 1 97 164 TYR B N 1
ATOM 9417 C CA . TYR B 1 164 ? -12.938 -1.521 38.594 1 97 164 TYR B CA 1
ATOM 9418 C C . TYR B 1 164 ? -14.367 -1.362 38.094 1 97 164 TYR B C 1
ATOM 9420 O O . TYR B 1 164 ? -15.312 -1.813 38.75 1 97 164 TYR B O 1
ATOM 9428 N N . VAL B 1 165 ? -14.578 -0.653 37.031 1 97.94 165 VAL B N 1
ATOM 9429 C CA . VAL B 1 165 ? -15.844 -0.55 36.312 1 97.94 165 VAL B CA 1
ATOM 9430 C C . VAL B 1 165 ? -15.734 -1.266 34.969 1 97.94 165 VAL B C 1
ATOM 9432 O O . VAL B 1 165 ? -15.047 -0.794 34.062 1 97.94 165 VAL B O 1
ATOM 9435 N N . PRO B 1 166 ? -16.359 -2.385 34.75 1 97.69 166 PRO B N 1
ATOM 9436 C CA . PRO B 1 166 ? -16.141 -3.207 33.562 1 97.69 166 PRO B CA 1
ATOM 9437 C C . PRO B 1 166 ? -16.688 -2.557 32.281 1 97.69 166 PRO B C 1
ATOM 9439 O O . PRO B 1 166 ? -17.516 -1.647 32.375 1 97.69 166 PRO B O 1
ATOM 9442 N N . VAL B 1 167 ? -16.203 -3.057 31.172 1 98.06 167 VAL B N 1
ATOM 9443 C CA . VAL B 1 167 ? -16.703 -2.658 29.859 1 98.06 167 VAL B CA 1
ATOM 9444 C C . VAL B 1 167 ? -18.203 -2.912 29.781 1 98.06 167 VAL B C 1
ATOM 9446 O O . VAL B 1 167 ? -18.688 -3.975 30.188 1 98.06 167 VAL B O 1
ATOM 9449 N N . ASN B 1 168 ? -18.922 -1.954 29.25 1 98 168 ASN B N 1
ATOM 9450 C CA . ASN B 1 168 ? -20.359 -1.974 29.031 1 98 168 ASN B CA 1
ATOM 9451 C C . ASN B 1 168 ? -21.125 -1.564 30.297 1 98 168 ASN B C 1
ATOM 9453 O O . ASN B 1 168 ? -22.344 -1.49 30.297 1 98 168 ASN B O 1
ATOM 9457 N N . ALA B 1 169 ? -20.453 -1.291 31.375 1 97.25 169 ALA B N 1
ATOM 9458 C CA . ALA B 1 169 ? -21.109 -0.874 32.594 1 97.25 169 ALA B CA 1
ATOM 9459 C C . ALA B 1 169 ? -21.766 0.493 32.438 1 97.25 169 ALA B C 1
ATOM 9461 O O . ALA B 1 169 ? -21.281 1.336 31.672 1 97.25 169 ALA B O 1
ATOM 9462 N N . ARG B 1 170 ? -22.844 0.714 33.219 1 97.81 170 ARG B N 1
ATOM 9463 C CA . ARG B 1 170 ? -23.531 2.002 33.281 1 97.81 170 ARG B CA 1
ATOM 9464 C C . ARG B 1 170 ? -23.578 2.529 34.719 1 97.81 170 ARG B C 1
ATOM 9466 O O . ARG B 1 170 ? -24.109 3.615 34.969 1 97.81 170 ARG B O 1
ATOM 9473 N N . THR B 1 171 ? -23.047 1.731 35.625 1 96.94 171 THR B N 1
ATOM 9474 C CA . THR B 1 171 ? -23.078 2.145 37.031 1 96.94 171 THR B CA 1
ATOM 9475 C C . THR B 1 171 ? -21.656 2.277 37.562 1 96.94 171 THR B C 1
ATOM 9477 O O . THR B 1 171 ? -20.766 1.491 37.219 1 96.94 171 THR B O 1
ATOM 9480 N N . LEU B 1 172 ? -21.469 3.326 38.406 1 95.62 172 LEU B N 1
ATOM 9481 C CA . LEU B 1 172 ? -20.203 3.516 39.062 1 95.62 172 LEU B CA 1
ATOM 9482 C C . LEU B 1 172 ? -20.391 4.27 40.375 1 95.62 172 LEU B C 1
ATOM 9484 O O . LEU B 1 172 ? -21.438 4.883 40.594 1 95.62 172 LEU B O 1
ATOM 9488 N N . GLU B 1 173 ? -19.422 4.098 41.219 1 95.62 173 GLU B N 1
ATOM 9489 C CA . GLU B 1 173 ? -19.469 4.766 42.5 1 95.62 173 GLU B CA 1
ATOM 9490 C C . GLU B 1 173 ? -18.594 6.016 42.531 1 95.62 173 GLU B C 1
ATOM 9492 O O . GLU B 1 173 ? -17.469 5.992 42.031 1 95.62 173 GLU B O 1
ATOM 9497 N N . VAL B 1 174 ? -19.172 7.039 43.031 1 94.62 174 VAL B N 1
ATOM 9498 C CA . VAL B 1 174 ? -18.438 8.297 43.125 1 94.62 174 VAL B CA 1
ATOM 9499 C C . VAL B 1 174 ? -18.281 8.703 44.594 1 94.62 174 VAL B C 1
ATOM 9501 O O . VAL B 1 174 ? -18.844 8.062 45.5 1 94.62 174 VAL B O 1
ATOM 9504 N N . ALA B 1 175 ? -17.391 9.672 44.75 1 86.19 175 ALA B N 1
ATOM 9505 C CA . ALA B 1 175 ? -17.125 10.133 46.125 1 86.19 175 ALA B CA 1
ATOM 9506 C C . ALA B 1 175 ? -18.406 10.578 46.812 1 86.19 175 ALA B C 1
ATOM 9508 O O . ALA B 1 175 ? -19.328 11.102 46.156 1 86.19 175 ALA B O 1
ATOM 9509 N N . SER B 1 176 ? -18.547 10.391 48.125 1 72.56 176 SER B N 1
ATOM 9510 C CA . SER B 1 176 ? -19.734 10.633 48.938 1 72.56 176 SER B CA 1
ATOM 9511 C C . SER B 1 176 ? -19.984 12.125 49.125 1 72.56 176 SER B C 1
ATOM 9513 O O . SER B 1 176 ? -19.062 12.938 49 1 72.56 176 SER B O 1
ATOM 9515 N N . GLY B 1 177 ? -21.25 12.469 49.438 1 65.38 177 GLY B N 1
ATOM 9516 C CA . GLY B 1 177 ? -21.656 13.828 49.75 1 65.38 177 GLY B CA 1
ATOM 9517 C C . GLY B 1 177 ? -21.875 14.68 48.5 1 65.38 177 GLY B C 1
ATOM 9518 O O . GLY B 1 177 ? -21.797 15.914 48.562 1 65.38 177 GLY B O 1
ATOM 9519 N N . THR B 1 178 ? -22.172 13.875 47.438 1 68.19 178 THR B N 1
ATOM 9520 C CA . THR B 1 178 ? -22.25 14.641 46.188 1 68.19 178 THR B CA 1
ATOM 9521 C C . THR B 1 178 ? -23.688 15.133 45.969 1 68.19 178 THR B C 1
ATOM 9523 O O . THR B 1 178 ? -24.641 14.57 46.531 1 68.19 178 THR B O 1
ATOM 9526 N N . SER B 1 179 ? -23.797 16.297 45.312 1 80.19 179 SER B N 1
ATOM 9527 C CA . SER B 1 179 ? -25.047 16.938 44.969 1 80.19 179 SER B CA 1
ATOM 9528 C C . SER B 1 179 ? -25.562 16.469 43.594 1 80.19 179 SER B C 1
ATOM 9530 O O . SER B 1 179 ? -26.406 17.125 43 1 80.19 179 SER B O 1
ATOM 9532 N N . LEU B 1 180 ? -25.094 15.227 43.219 1 92.25 180 LEU B N 1
ATOM 9533 C CA . LEU B 1 180 ? -25.531 14.742 41.906 1 92.25 180 LEU B CA 1
ATOM 9534 C C . LEU B 1 180 ? -27.016 14.352 41.938 1 92.25 180 LEU B C 1
ATOM 9536 O O . LEU B 1 180 ? -27.484 13.766 42.906 1 92.25 180 LEU B O 1
ATOM 9540 N N . ARG B 1 181 ? -27.672 14.703 40.875 1 93.12 181 ARG B N 1
ATOM 9541 C CA . ARG B 1 181 ? -29.094 14.383 40.719 1 93.12 181 ARG B CA 1
ATOM 9542 C C . ARG B 1 181 ? -29.391 13.789 39.375 1 93.12 181 ARG B C 1
ATOM 9544 O O . ARG B 1 181 ? -28.594 13.938 38.438 1 93.12 181 ARG B O 1
ATOM 9551 N N . LYS B 1 182 ? -30.484 13.141 39.375 1 95.56 182 LYS B N 1
ATOM 9552 C CA . LYS B 1 182 ? -30.984 12.656 38.094 1 95.56 182 LYS B CA 1
ATOM 9553 C C . LYS B 1 182 ? -31.094 13.797 37.062 1 95.56 182 LYS B C 1
ATOM 9555 O O . LYS B 1 182 ? -31.625 14.859 37.375 1 95.56 182 LYS B O 1
ATOM 9560 N N . GLY B 1 183 ? -30.5 13.539 35.875 1 95.94 183 GLY B N 1
ATOM 9561 C CA . GLY B 1 183 ? -30.578 14.539 34.812 1 95.94 183 GLY B CA 1
ATOM 9562 C C . GLY B 1 183 ? -29.297 15.336 34.656 1 95.94 183 GLY B C 1
ATOM 9563 O O . GLY B 1 183 ? -29.109 16 33.656 1 95.94 183 GLY B O 1
ATOM 9564 N N . ASP B 1 184 ? -28.5 15.289 35.656 1 96.5 184 ASP B N 1
ATOM 9565 C CA . ASP B 1 184 ? -27.234 16.031 35.594 1 96.5 184 ASP B CA 1
ATOM 9566 C C . ASP B 1 184 ? -26.391 15.539 34.406 1 96.5 184 ASP B C 1
ATOM 9568 O O . ASP B 1 184 ? -26.328 14.344 34.156 1 96.5 184 ASP B O 1
ATOM 9572 N N . ARG B 1 185 ? -25.859 16.547 33.625 1 97.44 185 ARG B N 1
ATOM 9573 C CA . ARG B 1 185 ? -24.891 16.25 32.594 1 97.44 185 ARG B CA 1
ATOM 9574 C C . ARG B 1 185 ? -23.484 16.109 33.188 1 97.44 185 ARG B C 1
ATOM 9576 O O . ARG B 1 185 ? -23.062 16.953 33.969 1 97.44 185 ARG B O 1
ATOM 9583 N N . ILE B 1 186 ? -22.828 15.031 32.75 1 97.31 186 ILE B N 1
ATOM 9584 C CA . ILE B 1 186 ? -21.516 14.797 33.344 1 97.31 186 ILE B CA 1
ATOM 9585 C C . ILE B 1 186 ? -20.547 14.32 32.25 1 97.31 186 ILE B C 1
ATOM 9587 O O . ILE B 1 186 ? -20.969 13.781 31.219 1 97.31 186 ILE B O 1
ATOM 9591 N N . LEU B 1 187 ? -19.266 14.531 32.438 1 98 187 LEU B N 1
ATOM 9592 C CA . LEU B 1 187 ? -18.172 13.891 31.703 1 98 187 LEU B CA 1
ATOM 9593 C C . LEU B 1 187 ? -17.469 12.859 32.594 1 98 187 LEU B C 1
ATOM 9595 O O . LEU B 1 187 ? -17.125 13.156 33.75 1 98 187 LEU B O 1
ATOM 9599 N N . VAL B 1 188 ? -17.375 11.633 32.125 1 98.12 188 VAL B N 1
ATOM 9600 C CA . VAL B 1 188 ? -16.516 10.641 32.781 1 98.12 188 VAL B CA 1
ATOM 9601 C C . VAL B 1 188 ? -15.148 10.625 32.125 1 98.12 188 VAL B C 1
ATOM 9603 O O . VAL B 1 188 ? -15.031 10.32 30.922 1 98.12 188 VAL B O 1
ATOM 9606 N N . ASP B 1 189 ? -14.195 10.938 32.906 1 97.38 189 ASP B N 1
ATOM 9607 C CA . ASP B 1 189 ? -12.859 11.109 32.344 1 97.38 189 ASP B CA 1
ATOM 9608 C C . ASP B 1 189 ? -11.914 10.016 32.844 1 97.38 189 ASP B C 1
ATOM 9610 O O . ASP B 1 189 ? -11.742 9.836 34.031 1 97.38 189 ASP B O 1
ATOM 9614 N N . ARG B 1 190 ? -11.352 9.242 31.938 1 97.5 190 ARG B N 1
ATOM 9615 C CA . ARG B 1 190 ? -10.367 8.203 32.219 1 97.5 190 ARG B CA 1
ATOM 9616 C C . ARG B 1 190 ? -8.961 8.664 31.828 1 97.5 190 ARG B C 1
ATOM 9618 O O . ARG B 1 190 ? -8.68 8.875 30.641 1 97.5 190 ARG B O 1
ATOM 9625 N N . PRO B 1 191 ? -8.047 8.75 32.719 1 96.5 191 PRO B N 1
ATOM 9626 C CA . PRO B 1 191 ? -6.695 9.211 32.406 1 96.5 191 PRO B CA 1
ATOM 9627 C C . PRO B 1 191 ? -5.863 8.133 31.703 1 96.5 191 PRO B C 1
ATOM 9629 O O . PRO B 1 191 ? -6.184 6.949 31.781 1 96.5 191 PRO B O 1
ATOM 9632 N N . SER B 1 192 ? -4.906 8.508 30.938 1 97 192 SER B N 1
ATOM 9633 C CA . SER B 1 192 ? -3.924 7.633 30.312 1 97 192 SER B CA 1
ATOM 9634 C C . SER B 1 192 ? -2.537 7.836 30.906 1 97 192 SER B C 1
ATOM 9636 O O . SER B 1 192 ? -1.805 8.742 30.484 1 97 192 SER B O 1
ATOM 9638 N N . GLY B 1 193 ? -2.186 6.977 31.812 1 96.56 193 GLY B N 1
ATOM 9639 C CA . GLY B 1 193 ? -0.927 7.098 32.531 1 96.56 193 GLY B CA 1
ATOM 9640 C C . GLY B 1 193 ? 0.224 6.391 31.844 1 96.56 193 GLY B C 1
ATOM 9641 O O . GLY B 1 193 ? 0.013 5.629 30.891 1 96.56 193 GLY B O 1
ATOM 9642 N N . LYS B 1 194 ? 1.373 6.664 32.312 1 96.5 194 LYS B N 1
ATOM 9643 C CA . LYS B 1 194 ? 2.605 6.148 31.734 1 96.5 194 LYS B CA 1
ATOM 9644 C C . LYS B 1 194 ? 2.641 4.625 31.781 1 96.5 194 LYS B C 1
ATOM 9646 O O . LYS B 1 194 ? 3.057 3.979 30.812 1 96.5 194 LYS B O 1
ATOM 9651 N N . GLU B 1 195 ? 2.246 4.043 32.875 1 96.94 195 GLU B N 1
ATOM 9652 C CA . GLU B 1 195 ? 2.299 2.596 33.031 1 96.94 195 GLU B CA 1
ATOM 9653 C C . GLU B 1 195 ? 1.331 1.897 32.094 1 96.94 195 GLU B C 1
ATOM 9655 O O . GLU B 1 195 ? 1.658 0.854 31.516 1 96.94 195 GLU B O 1
ATOM 9660 N N . TRP B 1 196 ? 0.186 2.449 32.031 1 97 196 TRP B N 1
ATOM 9661 C CA . TRP B 1 196 ? -0.796 1.886 31.109 1 97 196 TRP B CA 1
ATOM 9662 C C . TRP B 1 196 ? -0.3 1.963 29.656 1 97 196 TRP B C 1
ATOM 9664 O O . TRP B 1 196 ? -0.397 0.989 28.906 1 97 196 TRP B O 1
ATOM 9674 N N . ILE B 1 197 ? 0.235 3.07 29.266 1 97.88 197 ILE B N 1
ATOM 9675 C CA . ILE B 1 197 ? 0.77 3.285 27.922 1 97.88 197 ILE B CA 1
ATOM 9676 C C . ILE B 1 197 ? 1.865 2.26 27.641 1 97.88 197 ILE B C 1
ATOM 9678 O O . ILE B 1 197 ? 1.886 1.648 26.562 1 97.88 197 ILE B O 1
ATOM 9682 N N . ALA B 1 198 ? 2.721 2.037 28.547 1 96.62 198 ALA B N 1
ATOM 9683 C CA . ALA B 1 198 ? 3.807 1.072 28.406 1 96.62 198 ALA B CA 1
ATOM 9684 C C . ALA B 1 198 ? 3.264 -0.347 28.266 1 96.62 198 ALA B C 1
ATOM 9686 O O . ALA B 1 198 ? 3.809 -1.154 27.5 1 96.62 198 ALA B O 1
ATOM 9687 N N . SER B 1 199 ? 2.244 -0.627 29.016 1 96.38 199 SER B N 1
ATOM 9688 C CA . SER B 1 199 ? 1.661 -1.964 28.969 1 96.38 199 SER B CA 1
ATOM 9689 C C . SER B 1 199 ? 1.095 -2.277 27.594 1 96.38 199 SER B C 1
ATOM 9691 O O . SER B 1 199 ? 0.976 -3.443 27.219 1 96.38 199 SER B O 1
ATOM 9693 N N . LEU B 1 200 ? 0.773 -1.264 26.828 1 96.94 200 LEU B N 1
ATOM 9694 C CA . LEU B 1 200 ? 0.22 -1.445 25.5 1 96.94 200 LEU B CA 1
ATOM 9695 C C . LEU B 1 200 ? 1.32 -1.39 24.438 1 96.94 200 LEU B C 1
ATOM 9697 O O . LEU B 1 200 ? 1.063 -1.623 23.25 1 96.94 200 LEU B O 1
ATOM 9701 N N . GLY B 1 201 ? 2.516 -1.07 24.828 1 96.06 201 GLY B N 1
ATOM 9702 C CA . GLY B 1 201 ? 3.637 -0.951 23.906 1 96.06 201 GLY B CA 1
ATOM 9703 C C . GLY B 1 201 ? 3.541 0.266 23 1 96.06 201 GLY B C 1
ATOM 9704 O O . GLY B 1 201 ? 3.965 0.223 21.844 1 96.06 201 GLY B O 1
ATOM 9705 N N . CYS B 1 202 ? 2.947 1.349 23.438 1 97.88 202 CYS B N 1
ATOM 9706 C CA . CYS B 1 202 ? 2.734 2.508 22.578 1 97.88 202 CYS B CA 1
ATOM 9707 C C . CYS B 1 202 ? 3.621 3.672 23 1 97.88 202 CYS B C 1
ATOM 9709 O O . CYS B 1 202 ? 3.463 4.789 22.5 1 97.88 202 CYS B O 1
ATOM 9711 N N . ASP B 1 203 ? 4.535 3.441 24 1 97.19 203 ASP B N 1
ATOM 9712 C CA . ASP B 1 203 ? 5.461 4.484 24.422 1 97.19 203 ASP B CA 1
ATOM 9713 C C . ASP B 1 203 ? 6.59 4.668 23.422 1 97.19 203 ASP B C 1
ATOM 9715 O O . ASP B 1 203 ? 7.227 5.723 23.375 1 97.19 203 ASP B O 1
ATOM 9719 N N . ILE B 1 204 ? 6.918 3.676 22.688 1 96.56 204 ILE B N 1
ATOM 9720 C CA . ILE B 1 204 ? 7.938 3.705 21.641 1 96.56 204 ILE B CA 1
ATOM 9721 C C . ILE B 1 204 ? 7.531 2.781 20.5 1 96.56 204 ILE B C 1
ATOM 9723 O O . ILE B 1 204 ? 7.016 1.687 20.734 1 96.56 204 ILE B O 1
ATOM 9727 N N . PHE B 1 205 ? 7.773 3.211 19.266 1 97.31 205 PHE B N 1
ATOM 9728 C CA . PHE B 1 205 ? 7.293 2.416 18.141 1 97.31 205 PHE B CA 1
ATOM 9729 C C . PHE B 1 205 ? 8.461 1.873 17.328 1 97.31 205 PHE B C 1
ATOM 9731 O O . PHE B 1 205 ? 8.266 1.066 16.406 1 97.31 205 PHE B O 1
ATOM 9738 N N . GLY B 1 206 ? 9.68 2.357 17.594 1 96.44 206 GLY B N 1
ATOM 9739 C CA . GLY B 1 206 ? 10.844 1.879 16.859 1 96.44 206 GLY B CA 1
ATOM 9740 C C . GLY B 1 206 ? 12.008 2.854 16.875 1 96.44 206 GLY B C 1
ATOM 9741 O O . GLY B 1 206 ? 11.844 4.012 17.266 1 96.44 206 GLY B O 1
ATOM 9742 N N . GLY B 1 207 ? 13.195 2.361 16.484 1 96.19 207 GLY B N 1
ATOM 9743 C CA . GLY B 1 207 ? 14.375 3.199 16.344 1 96.19 207 GLY B CA 1
ATOM 9744 C C . GLY B 1 207 ? 15.039 3.541 17.656 1 96.19 207 GLY B C 1
ATOM 9745 O O . GLY B 1 207 ? 16.141 4.098 17.688 1 96.19 207 GLY B O 1
ATOM 9746 N N . GLY B 1 208 ? 14.422 3.137 18.719 1 94.88 208 GLY B N 1
ATOM 9747 C CA . GLY B 1 208 ? 14.875 3.617 20.016 1 94.88 208 GLY B CA 1
ATOM 9748 C C . GLY B 1 208 ? 14.523 5.07 20.281 1 94.88 208 GLY B C 1
ATOM 9749 O O . GLY B 1 208 ? 15.195 5.75 21.047 1 94.88 208 GLY B O 1
ATOM 9750 N N . ILE B 1 209 ? 13.57 5.559 19.562 1 94.44 209 ILE B N 1
ATOM 9751 C CA . ILE B 1 209 ? 13.156 6.957 19.625 1 94.44 209 ILE B CA 1
ATOM 9752 C C . ILE B 1 209 ? 11.703 7.043 20.078 1 94.44 209 ILE B C 1
ATOM 9754 O O . ILE B 1 209 ? 10.812 6.5 19.422 1 94.44 209 ILE B O 1
ATOM 9758 N N . SER B 1 210 ? 11.398 7.73 21.125 1 94.62 210 SER B N 1
ATOM 9759 C CA . SER B 1 210 ? 10.07 7.727 21.734 1 94.62 210 SER B CA 1
ATOM 9760 C C . SER B 1 210 ? 9.281 8.969 21.328 1 94.62 210 SER B C 1
ATOM 9762 O O . SER B 1 210 ? 8.164 9.18 21.812 1 94.62 210 SER B O 1
ATOM 9764 N N . ALA B 1 211 ? 9.773 9.797 20.438 1 93.88 211 ALA B N 1
ATOM 9765 C CA . ALA B 1 211 ? 9.172 11.094 20.109 1 93.88 211 ALA B CA 1
ATOM 9766 C C . ALA B 1 211 ? 7.719 10.93 19.688 1 93.88 211 ALA B C 1
ATOM 9768 O O . ALA B 1 211 ? 6.867 11.75 20.031 1 93.88 211 ALA B O 1
ATOM 9769 N N . LEU B 1 212 ? 7.395 9.898 18.953 1 95.69 212 LEU B N 1
ATOM 9770 C CA . LEU B 1 212 ? 6.051 9.711 18.422 1 95.69 212 LEU B CA 1
ATOM 9771 C C . LEU B 1 212 ? 5.207 8.852 19.359 1 95.69 212 LEU B C 1
ATOM 9773 O O . LEU B 1 212 ? 4.008 8.68 19.141 1 95.69 212 LEU B O 1
ATOM 9777 N N . GLY B 1 213 ? 5.832 8.312 20.422 1 97.06 213 GLY B N 1
ATOM 9778 C CA . GLY B 1 213 ? 5.098 7.488 21.375 1 97.06 213 GLY B CA 1
ATOM 9779 C C . GLY B 1 213 ? 4.062 8.273 22.156 1 97.06 213 GLY B C 1
ATOM 9780 O O . GLY B 1 213 ? 4.168 9.492 22.281 1 97.06 213 GLY B O 1
ATOM 9781 N N . TRP B 1 214 ? 3.1 7.551 22.578 1 97.62 214 TRP B N 1
ATOM 9782 C CA . TRP B 1 214 ? 2.09 8.172 23.422 1 97.62 214 TRP B CA 1
ATOM 9783 C C . TRP B 1 214 ? 2.723 8.773 24.672 1 97.62 214 TRP B C 1
ATOM 9785 O O . TRP B 1 214 ? 3.695 8.227 25.219 1 97.62 214 TRP B O 1
ATOM 9795 N N . LYS B 1 215 ? 2.26 9.938 25.094 1 96.88 215 LYS B N 1
ATOM 9796 C CA . LYS B 1 215 ? 2.639 10.57 26.359 1 96.88 215 LYS B CA 1
ATOM 9797 C C . LYS B 1 215 ? 1.467 10.594 27.328 1 96.88 215 LYS B C 1
ATOM 9799 O O . LYS B 1 215 ? 0.312 10.445 26.922 1 96.88 215 LYS B O 1
ATOM 9804 N N . GLU B 1 216 ? 1.851 10.727 28.625 1 96.19 216 GLU B N 1
ATOM 9805 C CA . GLU B 1 216 ? 0.816 10.836 29.656 1 96.19 216 GLU B CA 1
ATOM 9806 C C . GLU B 1 216 ? -0.21 11.906 29.297 1 96.19 216 GLU B C 1
ATOM 9808 O O . GLU B 1 216 ? 0.155 13.016 28.922 1 96.19 216 GLU B O 1
ATOM 9813 N N . GLY B 1 217 ? -1.503 11.523 29.266 1 95.31 217 GLY B N 1
ATOM 9814 C CA . GLY B 1 217 ? -2.582 12.461 29 1 95.31 217 GLY B CA 1
ATOM 9815 C C . GLY B 1 217 ? -2.998 12.508 27.547 1 95.31 217 GLY B C 1
ATOM 9816 O O . GLY B 1 217 ? -4.066 13.023 27.219 1 95.31 217 GLY B O 1
ATOM 9817 N N . ASP B 1 218 ? -2.24 11.883 26.672 1 95.19 218 ASP B N 1
ATOM 9818 C CA . ASP B 1 218 ? -2.504 11.938 25.234 1 95.19 218 ASP B CA 1
ATOM 9819 C C . ASP B 1 218 ? -3.803 11.219 24.875 1 95.19 218 ASP B C 1
ATOM 9821 O O . ASP B 1 218 ? -4.535 11.641 23.984 1 95.19 218 ASP B O 1
ATOM 9825 N N . MET B 1 219 ? -4.031 10.125 25.578 1 97 219 MET B N 1
ATOM 9826 C CA . MET B 1 219 ? -5.145 9.258 25.203 1 97 219 MET B CA 1
ATOM 9827 C C . MET B 1 219 ? -6.234 9.281 26.266 1 97 219 MET B C 1
ATOM 9829 O O . MET B 1 219 ? -6.953 8.289 26.453 1 97 219 MET B O 1
ATOM 9833 N N . ASP B 1 220 ? -6.289 10.336 27 1 96.31 220 ASP B N 1
ATOM 9834 C CA . ASP B 1 220 ? -7.414 10.461 27.938 1 96.31 220 ASP B CA 1
ATOM 9835 C C . ASP B 1 220 ? -8.742 10.305 27.203 1 96.31 220 ASP B C 1
ATOM 9837 O O . ASP B 1 220 ? -8.984 10.961 26.188 1 96.31 220 ASP B O 1
ATOM 9841 N N . LEU B 1 221 ? -9.523 9.469 27.719 1 96.69 221 LEU B N 1
ATOM 9842 C CA . LEU B 1 221 ? -10.828 9.234 27.125 1 96.69 221 LEU B CA 1
ATOM 9843 C C . LEU B 1 221 ? -11.938 9.867 27.969 1 96.69 221 LEU B C 1
ATOM 9845 O O . LEU B 1 221 ? -11.93 9.75 29.188 1 96.69 221 LEU B O 1
ATOM 9849 N N . THR B 1 222 ? -12.805 10.5 27.312 1 97.31 222 THR B N 1
ATOM 9850 C CA . THR B 1 222 ? -13.891 11.195 28 1 97.31 222 THR B CA 1
ATOM 9851 C C . THR B 1 222 ? -15.242 10.828 27.391 1 97.31 222 THR B C 1
ATOM 9853 O O . THR B 1 222 ? -15.453 10.977 26.188 1 97.31 222 THR B O 1
ATOM 9856 N N . TRP B 1 223 ? -16.156 10.367 28.266 1 98.5 223 TRP B N 1
ATOM 9857 C CA . TRP B 1 223 ? -17.516 10.07 27.844 1 98.5 223 TRP B CA 1
ATOM 9858 C C . TRP B 1 223 ? -18.484 11.156 28.297 1 98.5 223 TRP B C 1
ATOM 9860 O O . TRP B 1 223 ? -18.453 11.57 29.453 1 98.5 223 TRP B O 1
ATOM 9870 N N . ASP B 1 224 ? -19.266 11.68 27.359 1 98.12 224 ASP B N 1
ATOM 9871 C CA . ASP B 1 224 ? -20.375 12.578 27.656 1 98.12 224 ASP B CA 1
ATOM 9872 C C . ASP B 1 224 ? -21.656 11.789 27.953 1 98.12 224 ASP B C 1
ATOM 9874 O O . ASP B 1 224 ? -22.188 11.109 27.062 1 98.12 224 ASP B O 1
ATOM 9878 N N . ARG B 1 225 ? -22.125 11.906 29.281 1 98.56 225 ARG B N 1
ATOM 9879 C CA . ARG B 1 225 ? -23.25 11.086 29.734 1 98.56 225 ARG B CA 1
ATOM 9880 C C . ARG B 1 225 ? -24.234 11.914 30.562 1 98.56 225 ARG B C 1
ATOM 9882 O O . ARG B 1 225 ? -23.922 13.039 30.953 1 98.56 225 ARG B O 1
ATOM 9889 N N . THR B 1 226 ? -25.375 11.328 30.719 1 97.94 226 THR B N 1
ATOM 9890 C CA . THR B 1 226 ? -26.406 11.867 31.609 1 97.94 226 THR B CA 1
ATOM 9891 C C . THR B 1 226 ? -26.672 10.898 32.781 1 97.94 226 THR B C 1
ATOM 9893 O O . THR B 1 226 ? -26.781 9.688 32.562 1 97.94 226 THR B O 1
ATOM 9896 N N . VAL B 1 227 ? -26.766 11.445 34.031 1 97.5 227 VAL B N 1
ATOM 9897 C CA . VAL B 1 227 ? -27.125 10.633 35.188 1 97.5 227 VAL B CA 1
ATOM 9898 C C . VAL B 1 227 ? -28.609 10.281 35.156 1 97.5 227 VAL B C 1
ATOM 9900 O O . VAL B 1 227 ? -29.453 11.172 35.094 1 97.5 227 VAL B O 1
ATOM 9903 N N . THR B 1 228 ? -28.906 9.023 35.188 1 97.56 228 THR B N 1
ATOM 9904 C CA . THR B 1 228 ? -30.297 8.625 35.094 1 97.56 228 THR B CA 1
ATOM 9905 C C . THR B 1 228 ? -30.844 8.203 36.438 1 97.56 228 THR B C 1
ATOM 9907 O O . THR B 1 228 ? -32.062 8.18 36.656 1 97.56 228 THR B O 1
ATOM 9910 N N . GLU B 1 229 ? -29.922 7.773 37.344 1 96.12 229 GLU B N 1
ATOM 9911 C CA . GLU B 1 229 ? -30.297 7.387 38.688 1 96.12 229 GLU B CA 1
ATOM 9912 C C . GLU B 1 229 ? -29.172 7.656 39.688 1 96.12 229 GLU B C 1
ATOM 9914 O O . GLU B 1 229 ? -28 7.559 39.312 1 96.12 229 GLU B O 1
ATOM 9919 N N . VAL B 1 230 ? -29.531 8.023 40.906 1 95.31 230 VAL B N 1
ATOM 9920 C CA . VAL B 1 230 ? -28.578 8.188 42 1 95.31 230 VAL B CA 1
ATOM 9921 C C . VAL B 1 230 ? -29.031 7.383 43.219 1 95.31 230 VAL B C 1
ATOM 9923 O O . VAL B 1 230 ? -30.141 7.574 43.719 1 95.31 230 VAL B O 1
ATOM 9926 N N . ASN B 1 231 ? -28.25 6.484 43.625 1 92.75 231 ASN B N 1
ATOM 9927 C CA . ASN B 1 231 ? -28.453 5.691 44.812 1 92.75 231 ASN B CA 1
ATOM 9928 C C . ASN B 1 231 ? -27.266 5.77 45.75 1 92.75 231 ASN B C 1
ATOM 9930 O O . ASN B 1 231 ? -26.359 4.93 45.688 1 92.75 231 ASN B O 1
ATOM 9934 N N . GLY B 1 232 ? -27.328 6.648 46.719 1 88.81 232 GLY B N 1
ATOM 9935 C CA . GLY B 1 232 ? -26.156 6.891 47.531 1 88.81 232 GLY B CA 1
ATOM 9936 C C . GLY B 1 232 ? -24.984 7.434 46.75 1 88.81 232 GLY B C 1
ATOM 9937 O O . GLY B 1 232 ? -25.078 8.477 46.125 1 88.81 232 GLY B O 1
ATOM 9938 N N . ASN B 1 233 ? -24 6.605 46.812 1 90.81 233 ASN B N 1
ATOM 9939 C CA . ASN B 1 233 ? -22.812 7.016 46.062 1 90.81 233 ASN B CA 1
ATOM 9940 C C . ASN B 1 233 ? -22.734 6.332 44.719 1 90.81 233 ASN B C 1
ATOM 9942 O O . ASN B 1 233 ? -21.766 6.531 43.969 1 90.81 233 ASN B O 1
ATOM 9946 N N . GLN B 1 234 ? -23.734 5.641 44.406 1 94.56 234 GLN B N 1
ATOM 9947 C CA . GLN B 1 234 ? -23.781 4.953 43.094 1 94.56 234 GLN B CA 1
ATOM 9948 C C . GLN B 1 234 ? -24.625 5.723 42.094 1 94.56 234 GLN B C 1
ATOM 9950 O O . GLN B 1 234 ? -25.766 6.086 42.406 1 94.56 234 GLN B O 1
ATOM 9955 N N . ILE B 1 235 ? -24.094 5.969 40.969 1 96 235 ILE B N 1
ATOM 9956 C CA . ILE B 1 235 ? -24.844 6.645 39.906 1 96 235 ILE B CA 1
ATOM 9957 C C . ILE B 1 235 ? -25.016 5.707 38.719 1 96 235 ILE B C 1
ATOM 9959 O O . ILE B 1 235 ? -24.203 4.805 38.5 1 96 235 ILE B O 1
ATOM 9963 N N . THR B 1 236 ? -26.047 5.895 37.969 1 97.69 236 THR B N 1
ATOM 9964 C CA . THR B 1 236 ? -26.297 5.172 36.75 1 97.69 236 THR B CA 1
ATOM 9965 C C . THR B 1 236 ? -26.266 6.117 35.562 1 97.69 236 THR B C 1
ATOM 9967 O O . THR B 1 236 ? -26.828 7.215 35.594 1 97.69 236 THR B O 1
ATOM 9970 N N . LEU B 1 237 ? -25.625 5.727 34.5 1 98.19 237 LEU B N 1
ATOM 9971 C CA . LEU B 1 237 ? -25.453 6.527 33.281 1 98.19 237 LEU B CA 1
ATOM 9972 C C . LEU B 1 237 ? -26.484 6.145 32.219 1 98.19 237 LEU B C 1
ATOM 9974 O O . LEU B 1 237 ? -27.062 5.055 32.281 1 98.19 237 LEU B O 1
ATOM 9978 N N . ASP B 1 238 ? -26.656 7 31.312 1 97.81 238 ASP B N 1
ATOM 9979 C CA . ASP B 1 238 ? -27.656 6.797 30.266 1 97.81 238 ASP B CA 1
ATOM 9980 C C . ASP B 1 238 ? -27.141 5.844 29.188 1 97.81 238 ASP B C 1
ATOM 9982 O O . ASP B 1 238 ? -27.922 5.258 28.438 1 97.81 238 ASP B O 1
ATOM 9986 N N . ALA B 1 239 ? -25.859 5.645 29.016 1 98.31 239 ALA B N 1
ATOM 9987 C CA . ALA B 1 239 ? -25.234 4.754 28.047 1 98.31 239 ALA B CA 1
ATOM 9988 C C . ALA B 1 239 ? -23.969 4.121 28.609 1 98.31 239 ALA B C 1
ATOM 9990 O O . ALA B 1 239 ? -23.344 4.668 29.531 1 98.31 239 ALA B O 1
ATOM 9991 N N . PRO B 1 240 ? -23.578 3.02 28.062 1 98.19 240 PRO B N 1
ATOM 9992 C CA . PRO B 1 240 ? -22.453 2.287 28.656 1 98.19 240 PRO B CA 1
ATOM 9993 C C . PRO B 1 240 ? -21.109 2.928 28.344 1 98.19 240 PRO B C 1
ATOM 9995 O O . PRO B 1 240 ? -21 3.721 27.406 1 98.19 240 PRO B O 1
ATOM 9998 N N . LEU B 1 241 ? -20.094 2.531 29.156 1 98.44 241 LEU B N 1
ATOM 9999 C CA . LEU B 1 241 ? -18.703 2.902 28.922 1 98.44 241 LEU B CA 1
ATOM 10000 C C . LEU B 1 241 ? -18.016 1.875 28.031 1 98.44 241 LEU B C 1
ATOM 10002 O O . LEU B 1 241 ? -18.25 0.673 28.156 1 98.44 241 LEU B O 1
ATOM 10006 N N . THR B 1 242 ? -17.125 2.316 27.141 1 98.56 242 THR B N 1
ATOM 10007 C CA . THR B 1 242 ? -16.578 1.454 26.109 1 98.56 242 THR B CA 1
ATOM 10008 C C . THR B 1 242 ? -15.25 0.851 26.547 1 98.56 242 THR B C 1
ATOM 10010 O O . THR B 1 242 ? -14.758 -0.107 25.938 1 98.56 242 THR B O 1
ATOM 10013 N N . VAL B 1 243 ? -14.625 1.397 27.531 1 98.06 243 VAL B N 1
ATOM 10014 C CA . VAL B 1 243 ? -13.383 0.897 28.109 1 98.06 243 VAL B CA 1
ATOM 10015 C C . VAL B 1 243 ? -13.523 0.782 29.625 1 98.06 243 VAL B C 1
ATOM 10017 O O . VAL B 1 243 ? -14.172 1.615 30.25 1 98.06 243 VAL B O 1
ATOM 10020 N N . ALA B 1 244 ? -12.938 -0.22 30.188 1 97.75 244 ALA B N 1
ATOM 10021 C CA . ALA B 1 244 ? -13.008 -0.411 31.641 1 97.75 244 ALA B CA 1
ATOM 10022 C C . ALA B 1 244 ? -12.281 0.711 32.375 1 97.75 244 ALA B C 1
ATOM 10024 O O . ALA B 1 244 ? -11.273 1.229 31.891 1 97.75 244 ALA B O 1
ATOM 10025 N N . LEU B 1 245 ? -12.875 1.143 33.531 1 97.81 245 LEU B N 1
ATOM 10026 C CA . LEU B 1 245 ? -12.133 1.99 34.469 1 97.81 245 LEU B CA 1
ATOM 10027 C C . LEU B 1 245 ? -11.359 1.146 35.469 1 97.81 245 LEU B C 1
ATOM 10029 O O . LEU B 1 245 ? -11.953 0.443 36.281 1 97.81 245 LEU B O 1
ATOM 10033 N N . ASP B 1 246 ? -10.117 1.161 35.344 1 96.38 246 ASP B N 1
ATOM 10034 C CA . ASP B 1 246 ? -9.25 0.399 36.219 1 96.38 246 ASP B CA 1
ATOM 10035 C C . ASP B 1 246 ? -8.391 1.327 37.062 1 96.38 246 ASP B C 1
ATOM 10037 O O . ASP B 1 246 ? -7.461 1.963 36.562 1 96.38 246 ASP B O 1
ATOM 10041 N N . ALA B 1 247 ? -8.656 1.355 38.281 1 94.94 247 ALA B N 1
ATOM 10042 C CA . ALA B 1 247 ? -7.973 2.26 39.219 1 94.94 247 ALA B CA 1
ATOM 10043 C C . ALA B 1 247 ? -6.48 1.952 39.281 1 94.94 247 ALA B C 1
ATOM 10045 O O . ALA B 1 247 ? -5.676 2.811 39.656 1 94.94 247 ALA B O 1
ATOM 10046 N N . LYS B 1 248 ? -6.078 0.769 38.875 1 93.88 248 LYS B N 1
ATOM 10047 C CA . LYS B 1 248 ? -4.668 0.403 38.844 1 93.88 248 LYS B CA 1
ATOM 10048 C C . LYS B 1 248 ? -3.891 1.325 37.906 1 93.88 248 LYS B C 1
ATOM 10050 O O . LYS B 1 248 ? -2.699 1.567 38.094 1 93.88 248 LYS B O 1
ATOM 10055 N N . TYR B 1 249 ? -4.609 1.821 36.906 1 93.44 249 TYR B N 1
ATOM 10056 C CA . TYR B 1 249 ? -3.945 2.635 35.875 1 93.44 249 TYR B CA 1
ATOM 10057 C C . TYR B 1 249 ? -4.293 4.109 36.062 1 93.44 249 TYR B C 1
ATOM 10059 O O . TYR B 1 249 ? -3.979 4.934 35.188 1 93.44 249 TYR B O 1
ATOM 10067 N N . GLY B 1 250 ? -4.934 4.406 37.094 1 92.62 250 GLY B N 1
ATOM 10068 C CA . GLY B 1 250 ? -5.289 5.781 37.375 1 92.62 250 GLY B CA 1
ATOM 10069 C C . GLY B 1 250 ? -6.734 5.945 37.812 1 92.62 250 GLY B C 1
ATOM 10070 O O . GLY B 1 250 ? -7.613 5.219 37.344 1 92.62 250 GLY B O 1
ATOM 10071 N 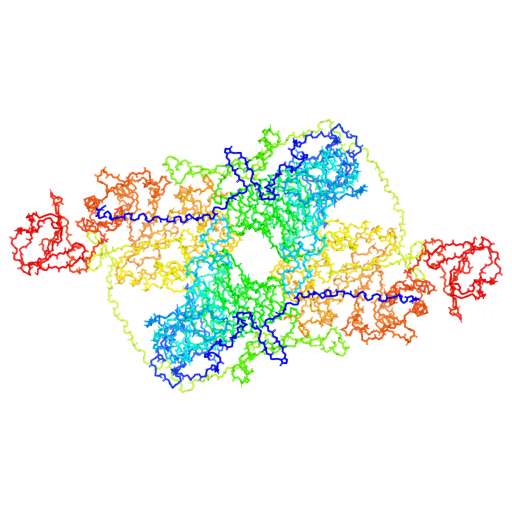N . THR B 1 251 ? -6.949 6.898 38.594 1 94.69 251 THR B N 1
ATOM 10072 C CA . THR B 1 251 ? -8.297 7.164 39.094 1 94.69 251 THR B CA 1
ATOM 10073 C C . THR B 1 251 ? -9.078 8.023 38.094 1 94.69 251 THR B C 1
ATOM 10075 O O . THR B 1 251 ? -8.625 9.102 37.719 1 94.69 251 THR B O 1
ATOM 10078 N N . SER B 1 252 ? -10.219 7.605 37.688 1 97.44 252 SER B N 1
ATOM 10079 C CA . SER B 1 252 ? -11.094 8.344 36.812 1 97.44 252 SER B CA 1
ATOM 10080 C C . SER B 1 252 ? -11.891 9.406 37.562 1 97.44 252 SER B C 1
ATOM 10082 O O . SER B 1 252 ? -11.961 9.383 38.781 1 97.44 252 SER B O 1
ATOM 10084 N N . SER B 1 253 ? -12.398 10.344 36.812 1 96.44 253 SER B N 1
ATOM 10085 C CA . SER B 1 253 ? -13.18 11.422 37.406 1 96.44 253 SER B CA 1
ATOM 10086 C C . SER B 1 253 ? -14.523 11.578 36.719 1 96.44 253 SER B C 1
ATOM 10088 O O . SER B 1 253 ? -14.695 11.172 35.562 1 96.44 253 SER B O 1
ATOM 10090 N N . VAL B 1 254 ? -15.469 12.078 37.469 1 96.88 254 VAL B N 1
ATOM 10091 C CA . VAL B 1 254 ? -16.766 12.516 36.969 1 96.88 254 VAL B CA 1
ATOM 10092 C C . VAL B 1 254 ? -16.875 14.031 37.094 1 96.88 254 VAL B C 1
ATOM 10094 O O . VAL B 1 254 ? -16.766 14.594 38.188 1 96.88 254 VAL B O 1
ATOM 10097 N N . ILE B 1 255 ? -17.078 14.672 35.938 1 96.5 255 ILE B N 1
ATOM 10098 C CA . ILE B 1 255 ? -17.141 16.125 35.875 1 96.5 255 ILE B CA 1
ATOM 10099 C C . ILE B 1 255 ? -18.562 16.578 35.531 1 96.5 255 ILE B C 1
ATOM 10101 O O . ILE B 1 255 ? -19.062 16.266 34.469 1 96.5 255 ILE B O 1
ATOM 10105 N N . THR B 1 256 ? -19.203 17.297 36.406 1 95.69 256 THR B N 1
ATOM 10106 C CA . THR B 1 256 ? -20.516 17.859 36.125 1 95.69 256 THR B CA 1
ATOM 10107 C C . THR B 1 256 ? -20.391 19.188 35.375 1 95.69 256 THR B C 1
ATOM 10109 O O . THR B 1 256 ? -19.5 19.969 35.656 1 95.69 256 THR B O 1
ATOM 10112 N N . TYR B 1 257 ? -21.312 19.422 34.438 1 97.12 257 TYR B N 1
ATOM 10113 C CA . TYR B 1 257 ? -21.156 20.625 33.625 1 97.12 257 TYR B CA 1
ATOM 10114 C C . TYR B 1 257 ? -22.516 21.188 33.219 1 97.12 257 TYR B C 1
ATOM 10116 O O . TYR B 1 257 ? -23.531 20.516 33.344 1 97.12 257 TYR B O 1
ATOM 10124 N N . GLN B 1 258 ? -22.469 22.469 32.812 1 96.88 258 GLN B N 1
ATOM 10125 C CA . GLN B 1 258 ? -23.562 23.156 32.156 1 96.88 258 GLN B CA 1
ATOM 10126 C C . GLN B 1 258 ? -23.109 23.703 30.781 1 96.88 258 GLN B C 1
ATOM 10128 O O . GLN B 1 258 ? -22.016 24.234 30.656 1 96.88 258 GLN B O 1
ATOM 10133 N N . TRP B 1 259 ? -23.922 23.484 29.766 1 97.62 259 TRP B N 1
ATOM 10134 C CA . TRP B 1 259 ? -23.562 23.859 28.406 1 97.62 259 TRP B CA 1
ATOM 10135 C C . TRP B 1 259 ? -24.75 24.453 27.672 1 97.62 259 TRP B C 1
ATOM 10137 O O . TRP B 1 259 ? -25.375 23.797 26.828 1 97.62 259 TRP B O 1
ATOM 10147 N N . ASN B 1 260 ? -24.953 25.703 27.828 1 95.94 260 ASN B N 1
ATOM 10148 C CA . ASN B 1 260 ? -26.125 26.375 27.281 1 95.94 260 ASN B CA 1
ATOM 10149 C C . ASN B 1 260 ? -26 26.562 25.781 1 95.94 260 ASN B C 1
ATOM 10151 O O . ASN B 1 260 ? -27 26.609 25.062 1 95.94 260 ASN B O 1
ATOM 10155 N N . GLY B 1 261 ? -24.844 26.688 25.344 1 97.56 261 GLY B N 1
ATOM 10156 C CA . GLY B 1 261 ? -24.609 27 23.953 1 97.56 261 GLY B CA 1
ATOM 10157 C C . GLY B 1 261 ? -24.672 25.781 23.047 1 97.56 261 GLY B C 1
ATOM 10158 O O . GLY B 1 261 ? -24.641 25.906 21.828 1 97.56 261 GLY B O 1
ATOM 10159 N N . ARG B 1 262 ? -24.719 24.562 23.578 1 98.06 262 ARG B N 1
ATOM 10160 C CA . ARG B 1 262 ? -24.859 23.359 22.781 1 98.06 262 ARG B CA 1
ATOM 10161 C C . ARG B 1 262 ? -26.234 23.281 22.125 1 98.06 262 ARG B C 1
ATOM 10163 O O . ARG B 1 262 ? -27.25 23.578 22.766 1 98.06 262 ARG B O 1
ATOM 10170 N N . ILE B 1 263 ? -26.297 22.953 20.781 1 98.5 263 ILE B N 1
ATOM 10171 C CA . ILE B 1 263 ? -27.578 22.938 20.094 1 98.5 263 ILE B CA 1
ATOM 10172 C C . ILE B 1 263 ? -28.094 21.5 20 1 98.5 263 ILE B C 1
ATOM 10174 O O . ILE B 1 263 ? -27.344 20.547 20.203 1 98.5 263 ILE B O 1
ATOM 10178 N N . ARG B 1 264 ? -29.312 21.344 19.734 1 98.19 264 ARG B N 1
ATOM 10179 C CA . ARG B 1 264 ? -29.953 20.047 19.625 1 98.19 264 ARG B CA 1
ATOM 10180 C C . ARG B 1 264 ? -31.141 20.109 18.672 1 98.19 264 ARG B C 1
ATOM 10182 O O . ARG B 1 264 ? -31.609 21.203 18.312 1 98.19 264 ARG B O 1
ATOM 10189 N N . GLU B 1 265 ? -31.625 19.047 18.25 1 98.31 265 GLU B N 1
ATOM 10190 C CA . GLU B 1 265 ? -32.844 18.906 17.438 1 98.31 265 GLU B CA 1
ATOM 10191 C C . GLU B 1 265 ? -32.688 19.656 16.109 1 98.31 265 GLU B C 1
ATOM 10193 O O . GLU B 1 265 ? -33.625 20.375 15.711 1 98.31 265 GLU B O 1
ATOM 10198 N N . CYS B 1 266 ? -31.547 19.516 15.484 1 98.75 266 CYS B N 1
ATOM 10199 C CA . CYS B 1 266 ? -31.312 20.094 14.172 1 98.75 266 CYS B CA 1
ATOM 10200 C C . CYS B 1 266 ? -31.125 19.016 13.117 1 98.75 266 CYS B C 1
ATOM 10202 O O . CYS B 1 266 ? -30.719 17.906 13.438 1 98.75 266 CYS B O 1
ATOM 10204 N N . GLY B 1 267 ? -31.453 19.312 11.891 1 98.62 267 GLY B N 1
ATOM 10205 C CA . GLY B 1 267 ? -31.328 18.312 10.852 1 98.62 267 GLY B CA 1
ATOM 10206 C C . GLY B 1 267 ? -31.094 18.906 9.477 1 98.62 267 GLY B C 1
ATOM 10207 O O . GLY B 1 267 ? -31.391 20.078 9.242 1 98.62 267 GLY B O 1
ATOM 10208 N N . VAL B 1 268 ? -30.469 18.188 8.562 1 98.94 268 VAL B N 1
ATOM 10209 C CA . VAL B 1 268 ? -30.328 18.453 7.137 1 98.94 268 VAL B CA 1
ATOM 10210 C C . VAL B 1 268 ? -30.844 17.266 6.336 1 98.94 268 VAL B C 1
ATOM 10212 O O . VAL B 1 268 ? -30.422 16.125 6.559 1 98.94 268 VAL B O 1
ATOM 10215 N N . GLU B 1 269 ? -31.812 17.516 5.359 1 98.75 269 GLU B N 1
ATOM 10216 C CA . GLU B 1 269 ? -32.406 16.328 4.766 1 98.75 269 GLU B CA 1
ATOM 10217 C C . GLU B 1 269 ? -32.938 16.609 3.357 1 98.75 269 GLU B C 1
ATOM 10219 O O . GLU B 1 269 ? -33.312 17.734 3.047 1 98.75 269 GLU B O 1
ATOM 10224 N N . ASN B 1 270 ? -32.906 15.648 2.469 1 98.38 270 ASN B N 1
ATOM 10225 C CA . ASN B 1 270 ? -33.625 15.523 1.204 1 98.38 270 ASN B CA 1
ATOM 10226 C C . ASN B 1 270 ? -33.094 16.484 0.153 1 98.38 270 ASN B C 1
ATOM 10228 O O . ASN B 1 270 ? -33.844 17.25 -0.439 1 98.38 270 ASN B O 1
ATOM 10232 N N . MET B 1 271 ? -31.781 16.422 -0.124 1 98.62 271 MET B N 1
ATOM 10233 C CA . MET B 1 271 ? -31.156 17.297 -1.109 1 98.62 271 MET B CA 1
ATOM 10234 C C . MET B 1 271 ? -29.812 16.734 -1.574 1 98.62 271 MET B C 1
ATOM 10236 O O . MET B 1 271 ? -29.359 15.703 -1.072 1 98.62 271 MET B O 1
ATOM 10240 N N . THR B 1 272 ? -29.156 17.391 -2.559 1 98.88 272 THR B N 1
ATOM 10241 C CA . THR B 1 272 ? -27.828 17.062 -3.062 1 98.88 272 THR B CA 1
ATOM 10242 C C . THR B 1 272 ? -26.844 18.203 -2.812 1 98.88 272 THR B C 1
ATOM 10244 O O . THR B 1 272 ? -27.141 19.359 -3.141 1 98.88 272 THR B O 1
ATOM 10247 N N . LEU B 1 273 ? -25.766 17.906 -2.162 1 98.94 273 LEU B N 1
ATOM 10248 C CA . LEU B 1 273 ? -24.672 18.859 -1.965 1 98.94 273 LEU B CA 1
ATOM 10249 C C . LEU B 1 273 ? -23.516 18.562 -2.924 1 98.94 273 LEU B C 1
ATOM 10251 O O . LEU B 1 273 ? -23.078 17.422 -3.037 1 98.94 273 LEU B O 1
ATOM 10255 N N . ILE B 1 274 ? -23.047 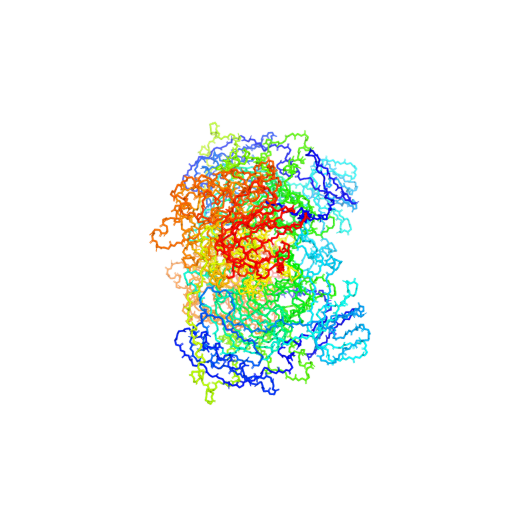19.594 -3.652 1 98.88 274 ILE B N 1
ATOM 10256 C CA . ILE B 1 274 ? -21.969 19.438 -4.629 1 98.88 274 ILE B CA 1
ATOM 10257 C C . ILE B 1 274 ? -20.891 20.484 -4.379 1 98.88 274 ILE B C 1
ATOM 10259 O O . ILE B 1 274 ? -21.188 21.656 -4.137 1 98.88 274 ILE B O 1
ATOM 10263 N N . SER B 1 275 ? -19.656 20.109 -4.332 1 98.81 275 SER B N 1
ATOM 10264 C CA . SER B 1 275 ? -18.531 21.031 -4.371 1 98.81 275 SER B CA 1
ATOM 10265 C C . SER B 1 275 ? -18.062 21.266 -5.805 1 98.81 275 SER B C 1
ATOM 10267 O O . SER B 1 275 ? -17.703 20.328 -6.508 1 98.81 275 SER B O 1
ATOM 10269 N N . ASP B 1 276 ? -18.094 22.484 -6.18 1 98.38 276 ASP B N 1
ATOM 10270 C CA . ASP B 1 276 ? -17.453 22.797 -7.453 1 98.38 276 ASP B CA 1
ATOM 10271 C C . ASP B 1 276 ? -15.938 22.688 -7.355 1 98.38 276 ASP B C 1
ATOM 10273 O O . ASP B 1 276 ? -15.391 22.641 -6.254 1 98.38 276 ASP B O 1
ATOM 10277 N N . TYR B 1 277 ? -15.273 22.469 -8.398 1 98.06 277 TYR B N 1
ATOM 10278 C CA . TYR B 1 277 ? -13.82 22.375 -8.43 1 98.06 277 TYR B CA 1
ATOM 10279 C C . TYR B 1 277 ? -13.281 22.797 -9.797 1 98.06 277 TYR B C 1
ATOM 10281 O O . TYR B 1 277 ? -14.047 23.016 -10.734 1 98.06 277 TYR B O 1
ATOM 10289 N N . ASP B 1 278 ? -12.016 23.016 -9.945 1 97.5 278 ASP B N 1
ATOM 10290 C CA . ASP B 1 278 ? -11.383 23.344 -11.211 1 97.5 278 ASP B CA 1
ATOM 10291 C C . ASP B 1 278 ? -11.195 22.109 -12.078 1 97.5 278 ASP B C 1
ATOM 10293 O O . ASP B 1 278 ? -10.25 21.328 -11.875 1 97.5 278 ASP B O 1
ATOM 10297 N N . LYS B 1 279 ? -11.969 21.969 -13.164 1 96.75 279 LYS B N 1
ATOM 10298 C CA . LYS B 1 279 ? -12.055 20.75 -13.977 1 96.75 279 LYS B CA 1
ATOM 10299 C C . LYS B 1 279 ? -10.758 20.5 -14.742 1 96.75 279 LYS B C 1
ATOM 10301 O O . LYS B 1 279 ? -10.508 19.406 -15.219 1 96.75 279 LYS B O 1
ATOM 10306 N N . ARG B 1 280 ? -9.859 21.531 -14.875 1 94.94 280 ARG B N 1
ATOM 10307 C CA . ARG B 1 280 ? -8.555 21.391 -15.508 1 94.94 280 ARG B CA 1
ATOM 10308 C C . ARG B 1 280 ? -7.648 20.484 -14.68 1 94.94 280 ARG B C 1
ATOM 10310 O O . ARG B 1 280 ? -6.68 19.922 -15.203 1 94.94 280 ARG B O 1
ATOM 10317 N N . TYR B 1 281 ? -7.969 20.266 -13.336 1 96.38 281 TYR B N 1
ATOM 10318 C CA . TYR B 1 281 ? -7.152 19.5 -12.406 1 96.38 281 TYR B CA 1
ATOM 10319 C C . TYR B 1 281 ? -7.965 18.391 -11.75 1 96.38 281 TYR B C 1
ATOM 10321 O O . TYR B 1 281 ? -8.641 18.609 -10.742 1 96.38 281 TYR B O 1
ATOM 10329 N N . PRO B 1 282 ? -7.742 17.188 -12.211 1 95.5 282 PRO B N 1
ATOM 10330 C CA . PRO B 1 282 ? -8.531 16.078 -11.672 1 95.5 282 PRO B CA 1
ATOM 10331 C C . PRO B 1 282 ? -8.266 15.828 -10.188 1 95.5 282 PRO B C 1
ATOM 10333 O O . PRO B 1 282 ? -9.062 15.172 -9.516 1 95.5 282 PRO B O 1
ATOM 10336 N N . LYS B 1 283 ? -7.188 16.422 -9.664 1 97.94 283 LYS B N 1
ATOM 10337 C CA . LYS B 1 283 ? -6.863 16.297 -8.242 1 97.94 283 LYS B CA 1
ATOM 10338 C C . LYS B 1 283 ? -6.941 17.641 -7.539 1 97.94 283 LYS B C 1
ATOM 10340 O O . LYS B 1 283 ? -6.207 17.891 -6.582 1 97.94 283 LYS B O 1
ATOM 10345 N N . ASP B 1 284 ? -7.816 18.5 -7.945 1 97.81 284 ASP B N 1
ATOM 10346 C CA . ASP B 1 284 ? -7.965 19.844 -7.387 1 97.81 284 ASP B CA 1
ATOM 10347 C C . ASP B 1 284 ? -8.281 19.781 -5.895 1 97.81 284 ASP B C 1
ATOM 10349 O O . ASP B 1 284 ? -9.047 18.922 -5.449 1 97.81 284 ASP B O 1
ATOM 10353 N N . GLU B 1 285 ? -7.672 20.703 -5.125 1 97.38 285 GLU B N 1
ATOM 10354 C CA . GLU B 1 285 ? -7.965 20.734 -3.695 1 97.38 285 GLU B CA 1
ATOM 10355 C C . GLU B 1 285 ? -8.359 22.141 -3.25 1 97.38 285 GLU B C 1
ATOM 10357 O O . GLU B 1 285 ? -8.531 22.391 -2.055 1 97.38 285 GLU B O 1
ATOM 10362 N N . ASP B 1 286 ? -8.5 23.047 -4.199 1 97.81 286 ASP B N 1
ATOM 10363 C CA . ASP B 1 286 ? -8.961 24.406 -3.898 1 97.81 286 ASP B CA 1
ATOM 10364 C C . ASP B 1 286 ? -10.469 24.516 -4.074 1 97.81 286 ASP B C 1
ATOM 10366 O O . ASP B 1 286 ? -10.945 25.281 -4.926 1 97.81 286 ASP B O 1
ATOM 10370 N N . HIS B 1 287 ? -11.133 23.75 -3.303 1 98.25 287 HIS B N 1
ATOM 10371 C CA . HIS B 1 287 ? -12.594 23.719 -3.256 1 98.25 287 HIS B CA 1
ATOM 10372 C C . HIS B 1 287 ? -13.094 23.203 -1.915 1 98.25 287 HIS B C 1
ATOM 10374 O O . HIS B 1 287 ? -12.312 23.062 -0.969 1 98.25 287 HIS B O 1
ATOM 10380 N N . CYS B 1 288 ? -14.328 22.953 -1.822 1 98.5 288 CYS B N 1
ATOM 10381 C CA . CYS B 1 288 ? -14.945 22.578 -0.554 1 98.5 288 CYS B CA 1
ATOM 10382 C C . CYS B 1 288 ? -14.523 21.188 -0.119 1 98.5 288 CYS B C 1
ATOM 10384 O O . CYS B 1 288 ? -14.562 20.25 -0.916 1 98.5 288 CYS B O 1
ATOM 10386 N N . TRP B 1 289 ? -14.164 20.984 1.176 1 98.69 289 TRP B N 1
ATOM 10387 C CA . TRP B 1 289 ? -13.609 19.719 1.639 1 98.69 289 TRP B CA 1
ATOM 10388 C C . TRP B 1 289 ? -14.656 18.922 2.418 1 98.69 289 TRP B C 1
ATOM 10390 O O . TRP B 1 289 ? -14.602 17.703 2.461 1 98.69 289 TRP B O 1
ATOM 10400 N N . THR B 1 290 ? -15.516 19.562 3.109 1 98.81 290 THR B N 1
ATOM 10401 C CA . THR B 1 290 ? -16.484 18.859 3.949 1 98.81 290 THR B CA 1
ATOM 10402 C C . THR B 1 290 ? -17.906 19.25 3.566 1 98.81 290 THR B C 1
ATOM 10404 O O . THR B 1 290 ? -18.219 20.438 3.42 1 98.81 290 THR B O 1
ATOM 10407 N N . GLY B 1 291 ? -18.766 18.297 3.359 1 98.88 291 GLY B N 1
ATOM 10408 C CA . GLY B 1 291 ? -20.172 18.594 3.121 1 98.88 291 GLY B CA 1
ATOM 10409 C C . GLY B 1 291 ? -20.875 19.188 4.328 1 98.88 291 GLY B C 1
ATOM 10410 O O . GLY B 1 291 ? -21.281 20.344 4.312 1 98.88 291 GLY B O 1
ATOM 10411 N N . ILE B 1 292 ? -20.953 18.391 5.395 1 98.94 292 ILE B N 1
ATOM 10412 C CA . ILE B 1 292 ? -21.625 18.844 6.617 1 98.94 292 ILE B CA 1
ATOM 10413 C C . ILE B 1 292 ? -20.703 18.594 7.816 1 98.94 292 ILE B C 1
ATOM 10415 O O . ILE B 1 292 ? -20.219 17.469 8.008 1 98.94 292 ILE B O 1
ATOM 10419 N N . SER B 1 293 ? -20.438 19.594 8.578 1 98.88 293 SER B N 1
ATOM 10420 C CA . SER B 1 293 ? -19.703 19.5 9.844 1 98.88 293 SER B CA 1
ATOM 10421 C C . SER B 1 293 ? -20.641 19.703 11.031 1 98.88 293 SER B C 1
ATOM 10423 O O . SER B 1 293 ? -21.406 20.672 11.062 1 98.88 293 SER B O 1
ATOM 10425 N N . ILE B 1 294 ? -20.641 18.797 12.016 1 98.94 294 ILE B N 1
ATOM 10426 C CA . ILE B 1 294 ? -21.516 18.875 13.18 1 98.94 294 ILE B CA 1
ATOM 10427 C C . ILE B 1 294 ? -20.672 19.031 14.445 1 98.94 294 ILE B C 1
ATOM 10429 O O . ILE B 1 294 ? -19.875 18.141 14.781 1 98.94 294 ILE B O 1
ATOM 10433 N N . GLU B 1 295 ? -20.875 20.078 15.141 1 98.44 295 GLU B N 1
ATOM 10434 C CA . GLU B 1 295 ? -20.062 20.375 16.312 1 98.44 295 GLU B CA 1
ATOM 10435 C C . GLU B 1 295 ? -20.875 21.062 17.391 1 98.44 295 GLU B C 1
ATOM 10437 O O . GLU B 1 295 ? -21.781 21.844 17.094 1 98.44 295 GLU B O 1
ATOM 10442 N N . ASP B 1 296 ? -20.562 20.719 18.703 1 98.44 296 ASP B N 1
ATOM 10443 C CA . ASP B 1 296 ? -21.297 21.281 19.828 1 98.44 296 ASP B CA 1
ATOM 10444 C C . ASP B 1 296 ? -22.797 21.078 19.656 1 98.44 296 ASP B C 1
ATOM 10446 O O . ASP B 1 296 ? -23.578 22.016 19.75 1 98.44 296 ASP B O 1
ATOM 10450 N N . ALA B 1 297 ? -23.031 19.844 19.328 1 98.75 297 ALA B N 1
ATOM 10451 C CA . ALA B 1 297 ? -24.406 19.5 18.984 1 98.75 297 ALA B CA 1
ATOM 10452 C C . ALA B 1 297 ? -24.766 18.094 19.469 1 98.75 297 ALA B C 1
ATOM 10454 O O . ALA B 1 297 ? -23.906 17.203 19.5 1 98.75 297 ALA B O 1
ATOM 10455 N N . GLU B 1 298 ? -25.984 17.875 19.859 1 98.19 298 GLU B N 1
ATOM 10456 C CA . GLU B 1 298 ? -26.484 16.562 20.234 1 98.19 298 GLU B CA 1
ATOM 10457 C C . GLU B 1 298 ? -27.891 16.328 19.703 1 98.19 298 GLU B C 1
ATOM 10459 O O . GLU B 1 298 ? -28.625 17.297 19.453 1 98.19 298 GLU B O 1
ATOM 10464 N N . ASN B 1 299 ? -28.25 15.133 19.469 1 98.38 299 ASN B N 1
ATOM 10465 C CA . ASN B 1 299 ? -29.578 14.75 19 1 98.38 299 ASN B CA 1
ATOM 10466 C C . ASN B 1 299 ? -29.922 15.445 17.688 1 98.38 299 ASN B C 1
ATOM 10468 O O . ASN B 1 299 ? -30.984 16.062 17.562 1 98.38 299 ASN B O 1
ATOM 10472 N N . CYS B 1 300 ? -28.984 15.406 16.75 1 98.69 300 CYS B N 1
ATOM 10473 C CA . CYS B 1 300 ? -29.156 15.945 15.398 1 98.69 300 CYS B CA 1
ATOM 10474 C C . CYS B 1 300 ? -29.109 14.836 14.359 1 98.69 300 CYS B C 1
ATOM 10476 O O . CYS B 1 300 ? -28.844 13.68 14.688 1 98.69 300 CYS B O 1
ATOM 10478 N N . TRP B 1 301 ? -29.422 15.195 13.047 1 98.81 301 TRP B N 1
ATOM 10479 C CA . TRP B 1 301 ? -29.406 14.125 12.055 1 98.81 301 TRP B CA 1
ATOM 10480 C C . TRP B 1 301 ? -29.125 14.68 10.656 1 98.81 301 TRP B C 1
ATOM 10482 O O . TRP B 1 301 ? -29.25 15.883 10.43 1 98.81 301 TRP B O 1
ATOM 10492 N N . VAL B 1 302 ? -28.641 13.859 9.812 1 98.88 302 VAL B N 1
ATOM 10493 C CA . VAL B 1 302 ? -28.578 14.031 8.359 1 98.88 302 VAL B CA 1
ATOM 10494 C C . VAL B 1 302 ? -29.266 12.859 7.672 1 98.88 302 VAL B C 1
ATOM 10496 O O . VAL B 1 302 ? -28.953 11.695 7.938 1 98.88 302 VAL B O 1
ATOM 10499 N N . ARG B 1 303 ? -30.234 13.141 6.832 1 97.81 303 ARG B N 1
ATOM 10500 C CA . ARG B 1 303 ? -31 12.047 6.254 1 97.81 303 ARG B CA 1
ATOM 10501 C C . ARG B 1 303 ? -31.297 12.305 4.781 1 97.81 303 ARG B C 1
ATOM 10503 O O . ARG B 1 303 ? -31.703 13.406 4.402 1 97.81 303 ARG B O 1
ATOM 10510 N N . ARG B 1 304 ? -31.016 11.305 3.91 1 98 304 ARG B N 1
ATOM 10511 C CA . ARG B 1 304 ? -31.344 11.312 2.49 1 98 304 ARG B CA 1
ATOM 10512 C C . ARG B 1 304 ? -30.641 12.453 1.77 1 98 304 ARG B C 1
ATOM 10514 O O . ARG B 1 304 ? -31.281 13.281 1.114 1 98 304 ARG B O 1
ATOM 10521 N N . VAL B 1 305 ? -29.328 12.484 1.894 1 98.81 305 VAL B N 1
ATOM 10522 C CA . VAL B 1 305 ? -28.516 13.516 1.258 1 98.81 305 VAL B CA 1
ATOM 10523 C C . VAL B 1 305 ? -27.484 12.867 0.34 1 98.81 305 VAL B C 1
ATOM 10525 O O . VAL B 1 305 ? -26.875 11.859 0.697 1 98.81 305 VAL B O 1
ATOM 10528 N N . ASN B 1 306 ? -27.359 13.406 -0.909 1 98.75 306 ASN B N 1
ATOM 10529 C CA . ASN B 1 306 ? -26.281 13.031 -1.825 1 98.75 306 ASN B CA 1
ATOM 10530 C C . ASN B 1 306 ? -25.125 14.023 -1.763 1 98.75 306 ASN B C 1
ATOM 10532 O O . ASN B 1 306 ? -25.328 15.227 -1.63 1 98.75 306 ASN B O 1
ATOM 10536 N N . PHE B 1 307 ? -23.953 13.508 -1.779 1 98.94 307 PHE B N 1
ATOM 10537 C CA . PHE B 1 307 ? -22.734 14.305 -1.798 1 98.94 307 PHE B CA 1
ATOM 10538 C C . PHE B 1 307 ? -21.922 14.008 -3.051 1 98.94 307 PHE B C 1
ATOM 10540 O O . PHE B 1 307 ? -21.812 12.859 -3.477 1 98.94 307 PHE B O 1
ATOM 10547 N N . LYS B 1 308 ? -21.344 15.086 -3.682 1 98.75 308 LYS B N 1
ATOM 10548 C CA . LYS B 1 308 ? -20.484 14.891 -4.848 1 98.75 308 LYS B CA 1
ATOM 10549 C C . LYS B 1 308 ? -19.25 15.789 -4.777 1 98.75 308 LYS B C 1
ATOM 10551 O O . LYS B 1 308 ? -19.359 16.969 -4.438 1 98.75 308 LYS B O 1
ATOM 10556 N N . HIS B 1 309 ? -18.062 15.289 -4.984 1 98.75 309 HIS B N 1
ATOM 10557 C CA . HIS B 1 309 ? -16.812 15.961 -5.34 1 98.75 309 HIS B CA 1
ATOM 10558 C C . HIS B 1 309 ? -16.094 16.469 -4.102 1 98.75 309 HIS B C 1
ATOM 10560 O O . HIS B 1 309 ? -15.023 17.078 -4.207 1 98.75 309 HIS B O 1
ATOM 10566 N N . PHE B 1 310 ? -16.547 16.219 -2.883 1 98.81 310 PHE B N 1
ATOM 10567 C CA . PHE B 1 310 ? -15.891 16.734 -1.694 1 98.81 310 PHE B CA 1
ATOM 10568 C C . PHE B 1 310 ? -14.523 16.094 -1.5 1 98.81 310 PHE B C 1
ATOM 10570 O O . PHE B 1 310 ? -14.375 14.883 -1.691 1 98.81 310 PHE B O 1
ATOM 10577 N N . ALA B 1 311 ? -13.539 16.891 -1.108 1 98.69 311 ALA B N 1
ATOM 10578 C CA . ALA B 1 311 ? -12.156 16.422 -1.021 1 98.69 311 ALA B CA 1
ATOM 10579 C C . ALA B 1 311 ? -11.922 15.625 0.254 1 98.69 311 ALA B C 1
ATOM 10581 O O . ALA B 1 311 ? -11.086 14.719 0.28 1 98.69 311 ALA B O 1
ATOM 10582 N N . GLY B 1 312 ? -12.664 15.992 1.311 1 98.44 312 GLY B N 1
ATOM 10583 C CA . GLY B 1 312 ? -12.406 15.391 2.611 1 98.44 312 GLY B CA 1
ATOM 10584 C C . GLY B 1 312 ? -13.5 14.438 3.053 1 98.44 312 GLY B C 1
ATOM 10585 O O . GLY B 1 312 ? -13.375 13.219 2.873 1 98.44 312 GLY B O 1
ATOM 10586 N N . SER B 1 313 ? -14.578 15.055 3.578 1 98.81 313 SER B N 1
ATOM 10587 C CA . SER B 1 313 ? -15.656 14.234 4.137 1 98.81 313 SER B CA 1
ATOM 10588 C C . SER B 1 313 ? -17.016 14.672 3.602 1 98.81 313 SER B C 1
ATOM 10590 O O . SER B 1 313 ? -17.25 15.859 3.373 1 98.81 313 SER B O 1
ATOM 10592 N N . ALA B 1 314 ? -17.875 13.664 3.396 1 98.88 314 ALA B N 1
ATOM 10593 C CA . ALA B 1 314 ? -19.281 14.008 3.238 1 98.88 314 ALA B CA 1
ATOM 10594 C C . ALA B 1 314 ? -19.859 14.57 4.535 1 98.88 314 ALA B C 1
ATOM 10596 O O . ALA B 1 314 ? -20.438 15.656 4.551 1 98.88 314 ALA B O 1
ATOM 10597 N N . ILE B 1 315 ? -19.609 13.82 5.543 1 98.88 315 ILE B N 1
ATOM 10598 C CA . ILE B 1 315 ? -20.078 14.234 6.859 1 98.88 315 ILE B CA 1
ATOM 10599 C C . ILE B 1 315 ? -18.969 14.023 7.887 1 98.88 315 ILE B C 1
ATOM 10601 O O . ILE B 1 315 ? -18.312 12.977 7.906 1 98.88 315 ILE B O 1
ATOM 10605 N N . LEU B 1 316 ? -18.734 15.008 8.695 1 98.81 316 LEU B N 1
ATOM 10606 C CA . LEU B 1 316 ? -17.797 14.93 9.805 1 98.81 316 LEU B CA 1
ATOM 10607 C C . LEU B 1 316 ? -18.453 15.344 11.117 1 98.81 316 LEU B C 1
ATOM 10609 O O . LEU B 1 316 ? -18.891 16.484 11.266 1 98.81 316 LEU B O 1
ATOM 10613 N N . VAL B 1 317 ? -18.609 14.398 12.031 1 98.88 317 VAL B N 1
ATOM 10614 C CA . VAL B 1 317 ? -19.062 14.695 13.391 1 98.88 317 VAL B CA 1
ATOM 10615 C C . VAL B 1 317 ? -17.844 14.992 14.273 1 98.88 317 VAL B C 1
ATOM 10617 O O . VAL B 1 317 ? -17.031 14.109 14.539 1 98.88 317 VAL B O 1
ATOM 10620 N N . GLN B 1 318 ? -17.859 16.188 14.727 1 98.38 318 GLN B N 1
ATOM 10621 C CA . GLN B 1 318 ? -16.719 16.625 15.531 1 98.38 318 GLN B CA 1
ATOM 10622 C C . GLN B 1 318 ? -16.766 16.016 16.922 1 98.38 318 GLN B C 1
ATOM 10624 O O . GLN B 1 318 ? -17.75 15.359 17.297 1 98.38 318 GLN B O 1
ATOM 10629 N N . ARG B 1 319 ? -15.773 16.234 17.734 1 96.56 319 ARG B N 1
ATOM 10630 C CA . ARG B 1 319 ? -15.539 15.609 19.031 1 96.56 319 ARG B CA 1
ATOM 10631 C C . ARG B 1 319 ? -16.703 15.883 19.984 1 96.56 319 ARG B C 1
ATOM 10633 O O . ARG B 1 319 ? -17.031 15.039 20.812 1 96.56 319 ARG B O 1
ATOM 10640 N N . THR B 1 320 ? -17.328 17.016 19.797 1 97.56 320 THR B N 1
ATOM 10641 C CA . THR B 1 320 ? -18.344 17.438 20.75 1 97.56 320 THR B CA 1
ATOM 10642 C C . THR B 1 320 ? -19.734 17.078 20.234 1 97.56 320 THR B C 1
ATOM 10644 O O . THR B 1 320 ? -20.75 17.484 20.828 1 97.56 320 THR B O 1
ATOM 10647 N N . GLY B 1 321 ? -19.734 16.359 19.109 1 98.31 321 GLY B N 1
ATOM 10648 C CA . GLY B 1 321 ? -21 15.812 18.625 1 98.31 321 GLY B CA 1
ATOM 10649 C C . GLY B 1 321 ? -21.391 14.523 19.312 1 98.31 321 GLY B C 1
ATOM 10650 O O . GLY B 1 321 ? -20.547 13.672 19.578 1 98.31 321 GLY B O 1
ATOM 10651 N N . SER B 1 322 ? -22.672 14.391 19.703 1 98.38 322 SER B N 1
ATOM 10652 C CA . SER B 1 322 ? -23.172 13.195 20.375 1 98.38 322 SER B CA 1
ATOM 10653 C C . SER B 1 322 ? -24.594 12.867 19.953 1 98.38 322 SER B C 1
ATOM 10655 O O . SER B 1 322 ? -25.391 13.766 19.672 1 98.38 322 SER B O 1
ATOM 10657 N N . GLN B 1 323 ? -24.891 11.594 19.859 1 98.56 323 GLN B N 1
ATOM 10658 C CA . GLN B 1 323 ? -26.234 11.102 19.531 1 98.56 323 GLN B CA 1
ATOM 10659 C C . GLN B 1 323 ? -26.703 11.648 18.188 1 98.56 323 GLN B C 1
ATOM 10661 O O . GLN B 1 323 ? -27.812 12.195 18.109 1 98.56 323 GLN B O 1
ATOM 10666 N N . ILE B 1 324 ? -25.844 11.453 17.234 1 98.81 324 ILE B N 1
ATOM 10667 C CA . ILE B 1 324 ? -26.109 11.906 15.867 1 98.81 324 ILE B CA 1
ATOM 10668 C C . ILE B 1 324 ? -26.5 10.711 15 1 98.81 324 ILE B C 1
ATOM 10670 O O . ILE B 1 324 ? -25.891 9.641 15.102 1 98.81 324 ILE B O 1
ATOM 10674 N N . THR B 1 325 ? -27.484 10.836 14.188 1 98.81 325 THR B N 1
ATOM 10675 C CA . THR B 1 325 ? -27.828 9.805 13.211 1 98.81 325 THR B CA 1
ATOM 10676 C C . THR B 1 325 ? -27.609 10.312 11.789 1 98.81 325 THR B C 1
ATOM 10678 O O . THR B 1 325 ? -28.094 11.391 11.43 1 98.81 325 THR B O 1
ATOM 10681 N N . VAL B 1 326 ? -26.859 9.641 10.969 1 98.81 326 VAL B N 1
ATOM 10682 C CA . VAL B 1 326 ? -26.688 9.844 9.539 1 98.81 326 VAL B CA 1
ATOM 10683 C C . VAL B 1 326 ? -27.266 8.656 8.773 1 98.81 326 VAL B C 1
ATOM 10685 O O . VAL B 1 326 ? -26.812 7.523 8.938 1 98.81 326 VAL B O 1
ATOM 10688 N N . GLU B 1 327 ? -28.312 8.867 7.93 1 98.06 327 GLU B N 1
ATOM 10689 C CA . GLU B 1 327 ? -28.922 7.711 7.293 1 98.06 327 GLU B CA 1
ATOM 10690 C C . GLU B 1 327 ? -29.328 8.023 5.852 1 98.06 327 GLU B C 1
ATOM 10692 O O . GLU B 1 327 ? -29.688 9.156 5.535 1 98.06 327 GLU B O 1
ATOM 10697 N N . ASP B 1 328 ? -29.219 7.062 4.984 1 98.19 328 ASP B N 1
ATOM 10698 C CA . ASP B 1 328 ? -29.656 7.113 3.594 1 98.19 328 ASP B CA 1
ATOM 10699 C C . ASP B 1 328 ? -28.891 8.18 2.816 1 98.19 328 ASP B C 1
ATOM 10701 O O . ASP B 1 328 ? -29.484 9 2.119 1 98.19 328 ASP B O 1
ATOM 10705 N N . CYS B 1 329 ? -27.547 8.156 3.021 1 98.75 329 CYS B N 1
ATOM 10706 C CA . CYS B 1 329 ? -26.688 9.133 2.363 1 98.75 329 CYS B CA 1
ATOM 10707 C C . CYS B 1 329 ? -25.766 8.453 1.361 1 98.75 329 CYS B C 1
ATOM 10709 O O . CYS B 1 329 ? -25.328 7.32 1.575 1 98.75 329 CYS B O 1
ATOM 10711 N N . ILE B 1 330 ? -25.484 9.125 0.23 1 98.75 330 ILE B N 1
ATOM 10712 C CA . ILE B 1 330 ? -24.641 8.602 -0.84 1 98.75 330 ILE B CA 1
ATOM 10713 C C . ILE B 1 330 ? -23.547 9.609 -1.185 1 98.75 330 ILE B C 1
ATOM 10715 O O . ILE B 1 330 ? -23.828 10.781 -1.438 1 98.75 330 ILE B O 1
ATOM 10719 N N . SER B 1 331 ? -22.281 9.203 -1.129 1 98.81 331 SER B N 1
ATOM 10720 C CA . SER B 1 331 ? -21.141 10.039 -1.518 1 98.81 331 SER B CA 1
ATOM 10721 C C . SER B 1 331 ? -20.469 9.5 -2.77 1 98.81 331 SER B C 1
ATOM 10723 O O . SER B 1 331 ? -20.031 8.344 -2.799 1 98.81 331 SER B O 1
ATOM 10725 N N . ARG B 1 332 ? -20.312 10.406 -3.877 1 98.31 332 ARG B N 1
ATOM 10726 C CA . ARG B 1 332 ? -19.766 9.961 -5.148 1 98.31 332 ARG B CA 1
ATOM 10727 C C . ARG B 1 332 ? -18.672 10.914 -5.637 1 98.31 332 ARG B C 1
ATOM 10729 O O . ARG B 1 332 ? -18.672 12.094 -5.273 1 98.31 332 ARG B O 1
ATOM 10736 N N . GLU B 1 333 ? -17.703 10.461 -6.34 1 98.31 333 GLU B N 1
ATOM 10737 C CA . GLU B 1 333 ? -16.75 11.164 -7.188 1 98.31 333 GLU B CA 1
ATOM 10738 C C . GLU B 1 333 ? -15.961 12.195 -6.391 1 98.31 333 GLU B C 1
ATOM 10740 O O . GLU B 1 333 ? -15.859 13.359 -6.793 1 98.31 333 GLU B O 1
ATOM 10745 N N . PRO B 1 334 ? -15.406 11.828 -5.25 1 98.62 334 PRO B N 1
ATOM 10746 C CA . PRO B 1 334 ? -14.57 12.805 -4.559 1 98.62 334 PRO B CA 1
ATOM 10747 C C . PRO B 1 334 ? -13.398 13.289 -5.414 1 98.62 334 PRO B C 1
ATOM 10749 O O . PRO B 1 334 ? -12.883 12.539 -6.246 1 98.62 334 PRO B O 1
ATOM 10752 N N . VAL B 1 335 ? -12.984 14.578 -5.277 1 98.56 335 VAL B N 1
ATOM 10753 C CA . VAL B 1 335 ? -11.906 15.172 -6.062 1 98.56 335 VAL B CA 1
ATOM 10754 C C . VAL B 1 335 ? -10.797 15.664 -5.133 1 98.56 335 VAL B C 1
ATOM 10756 O O . VAL B 1 335 ? -11.008 16.578 -4.336 1 98.56 335 VAL B O 1
ATOM 10759 N N . SER B 1 336 ? -9.672 15.055 -5.121 1 98.44 336 SER B N 1
ATOM 10760 C CA . SER B 1 336 ? -8.5 15.398 -4.32 1 98.44 336 SER B CA 1
ATOM 10761 C C . SER B 1 336 ? -7.301 14.539 -4.695 1 98.44 336 SER B C 1
ATOM 10763 O O . SER B 1 336 ? -7.418 13.617 -5.508 1 98.44 336 SER B O 1
ATOM 10765 N N . GLU B 1 337 ? -6.152 14.812 -4.141 1 98 337 GLU B N 1
ATOM 10766 C CA . GLU B 1 337 ? -5.066 13.844 -4.086 1 98 337 GLU B CA 1
ATOM 10767 C C . GLU B 1 337 ? -5.504 12.562 -3.379 1 98 337 GLU B C 1
ATOM 10769 O O . GLU B 1 337 ? -6.465 12.57 -2.604 1 98 337 GLU B O 1
ATOM 10774 N N . ILE B 1 338 ? -4.902 11.445 -3.775 1 97.56 338 ILE B N 1
ATOM 10775 C CA . ILE B 1 338 ? -5.004 10.258 -2.936 1 97.56 338 ILE B CA 1
ATOM 10776 C C . ILE B 1 338 ? -3.904 10.281 -1.876 1 97.56 338 ILE B C 1
ATOM 10778 O O . ILE B 1 338 ? -2.787 9.82 -2.123 1 97.56 338 ILE B O 1
ATOM 10782 N N . GLY B 1 339 ? -4.223 10.875 -0.784 1 97.38 339 GLY B N 1
ATOM 10783 C CA . GLY B 1 339 ? -3.244 11.109 0.268 1 97.38 339 GLY B CA 1
ATOM 10784 C C . GLY B 1 339 ? -3.861 11.18 1.651 1 97.38 339 GLY B C 1
ATOM 10785 O O . GLY B 1 339 ? -5.086 11.141 1.793 1 97.38 339 GLY B O 1
ATOM 10786 N N . GLY B 1 340 ? -3.014 11.258 2.635 1 97.12 340 GLY B N 1
ATOM 10787 C CA . GLY B 1 340 ? -3.461 11.266 4.02 1 97.12 340 GLY B CA 1
ATOM 10788 C C . GLY B 1 340 ? -4.441 12.383 4.324 1 97.12 340 GLY B C 1
ATOM 10789 O O . GLY B 1 340 ? -4.332 13.484 3.77 1 97.12 340 GLY B O 1
ATOM 10790 N N . MET B 1 341 ? -5.402 12.078 5.18 1 97.19 341 MET B N 1
ATOM 10791 C CA . MET B 1 341 ? -6.406 12.984 5.742 1 97.19 341 MET B CA 1
ATOM 10792 C C . MET B 1 341 ? -7.426 13.391 4.684 1 97.19 341 MET B C 1
ATOM 10794 O O . MET B 1 341 ? -8.297 14.227 4.938 1 97.19 341 MET B O 1
ATOM 10798 N N . ARG B 1 342 ? -7.324 12.898 3.441 1 98.44 342 ARG B N 1
ATOM 10799 C CA . ARG B 1 342 ? -8.312 13.102 2.385 1 98.44 342 ARG B CA 1
ATOM 10800 C C . ARG B 1 342 ? -9.305 11.945 2.34 1 98.44 342 ARG B C 1
ATOM 10802 O O . ARG B 1 342 ? -8.992 10.828 2.762 1 98.44 342 ARG B O 1
ATOM 10809 N N . ARG B 1 343 ? -10.508 12.234 1.927 1 98.56 343 ARG B N 1
ATOM 10810 C CA . ARG B 1 343 ? -11.555 11.281 1.573 1 98.56 343 ARG B CA 1
ATOM 10811 C C . ARG B 1 343 ? -11.883 10.367 2.746 1 98.56 343 ARG B C 1
ATOM 10813 O O . ARG B 1 343 ? -11.969 9.148 2.584 1 98.56 343 ARG B O 1
ATOM 10820 N N . CYS B 1 344 ? -11.875 10.852 3.928 1 98.69 344 CYS B N 1
ATOM 10821 C CA . CYS B 1 344 ? -12.547 10.234 5.066 1 98.69 344 CYS B CA 1
ATOM 10822 C C . CYS B 1 344 ? -14.047 10.5 5.027 1 98.69 344 CYS B C 1
ATOM 10824 O O . CYS B 1 344 ? -14.531 11.438 5.668 1 98.69 344 CYS B O 1
ATOM 10826 N N . THR B 1 345 ? -14.734 9.734 4.359 1 98.81 345 THR B N 1
ATOM 10827 C CA . THR B 1 345 ? -16.031 10.078 3.807 1 98.81 345 THR B CA 1
ATOM 10828 C C . THR B 1 345 ? -17.062 10.258 4.922 1 98.81 345 THR B C 1
ATOM 10830 O O . THR B 1 345 ? -17.547 11.367 5.16 1 98.81 345 THR B O 1
ATOM 10833 N N . PHE B 1 346 ? -17.469 9.211 5.574 1 98.94 346 PHE B N 1
ATOM 10834 C CA . PHE B 1 346 ? -18.312 9.266 6.762 1 98.94 346 PHE B CA 1
ATOM 10835 C C . PHE B 1 346 ? -17.484 9.117 8.023 1 98.94 346 PHE B C 1
ATOM 10837 O O . PHE B 1 346 ? -17.078 8.008 8.375 1 98.94 346 PHE B O 1
ATOM 10844 N N . TYR B 1 347 ? -17.234 10.234 8.664 1 98.69 347 TYR B N 1
ATOM 10845 C CA . TYR B 1 347 ? -16.156 10.344 9.648 1 98.69 347 TYR B CA 1
ATOM 10846 C C . TYR B 1 347 ? -16.672 10.875 10.977 1 98.69 347 TYR B C 1
ATOM 10848 O O . TYR B 1 347 ? -17.344 11.906 11.016 1 98.69 347 TYR B O 1
ATOM 10856 N N . THR B 1 348 ? -16.406 10.156 12.125 1 98.81 348 THR B N 1
ATOM 10857 C CA . THR B 1 348 ? -16.859 10.648 13.43 1 98.81 348 THR B CA 1
ATOM 10858 C C . THR B 1 348 ? -15.68 10.75 14.398 1 98.81 348 THR B C 1
ATOM 10860 O O . THR B 1 348 ? -14.812 9.867 14.422 1 98.81 348 THR B O 1
ATOM 10863 N N . LEU B 1 349 ? -15.617 11.867 15.031 1 98.31 349 LEU B N 1
ATOM 10864 C CA . LEU B 1 349 ? -14.766 12.07 16.203 1 98.31 349 LEU B CA 1
ATOM 10865 C C . LEU B 1 349 ? -15.594 12.102 17.484 1 98.31 349 LEU B C 1
ATOM 10867 O O . LEU B 1 349 ? -15.047 12.18 18.578 1 98.31 349 LEU B O 1
ATOM 10871 N N . GLY B 1 350 ? -16.891 12.023 17.328 1 98.44 350 GLY B N 1
ATOM 10872 C CA . GLY B 1 350 ? -17.812 12.156 18.453 1 98.44 350 GLY B CA 1
ATOM 10873 C C . GLY B 1 350 ? -18.156 10.828 19.094 1 98.44 350 GLY B C 1
ATOM 10874 O O . GLY B 1 350 ? -17.344 9.906 19.109 1 98.44 350 GLY B O 1
ATOM 10875 N N . GLN B 1 351 ? -19.25 10.773 19.781 1 98.62 351 GLN B N 1
ATOM 10876 C CA . GLN B 1 351 ? -19.672 9.57 20.5 1 98.62 351 GLN B CA 1
ATOM 10877 C C . GLN B 1 351 ? -21.188 9.359 20.375 1 98.62 351 GLN B C 1
ATOM 10879 O O . GLN B 1 351 ? -21.938 10.32 20.172 1 98.62 351 GLN B O 1
ATOM 10884 N N . LEU B 1 352 ? -21.578 8.094 20.453 1 98.81 352 LEU B N 1
ATOM 10885 C CA . LEU B 1 352 ? -22.969 7.672 20.328 1 98.81 352 LEU B CA 1
ATOM 10886 C C . LEU B 1 352 ? -23.531 8.055 18.969 1 98.81 352 LEU B C 1
ATOM 10888 O O . LEU B 1 352 ? -24.672 8.484 18.859 1 98.81 352 LEU B O 1
ATOM 10892 N N . THR B 1 353 ? -22.719 7.926 17.906 1 98.88 353 THR B N 1
ATOM 10893 C CA . THR B 1 353 ? -23.156 8.242 16.547 1 98.88 353 THR B CA 1
ATOM 10894 C C . THR B 1 353 ? -23.609 6.977 15.82 1 98.88 353 THR B C 1
ATOM 10896 O O . THR B 1 353 ? -23.078 5.895 16.062 1 98.88 353 THR B O 1
ATOM 10899 N N . LEU B 1 354 ? -24.594 7.113 15 1 98.88 354 LEU B N 1
ATOM 10900 C CA . LEU B 1 354 ? -25.094 6.031 14.164 1 98.88 354 LEU B CA 1
ATOM 10901 C C . LEU B 1 354 ? -25.094 6.43 12.695 1 98.88 354 LEU B C 1
ATOM 10903 O O . LEU B 1 354 ? -25.766 7.383 12.305 1 98.88 354 LEU B O 1
ATOM 10907 N N . PHE B 1 355 ? -24.281 5.82 11.898 1 98.88 355 PHE B N 1
ATOM 10908 C CA . PHE B 1 355 ? -24.312 5.898 10.445 1 98.88 355 PHE B CA 1
ATOM 10909 C C . PHE B 1 355 ? -24.984 4.668 9.852 1 98.88 355 PHE B C 1
ATOM 10911 O O . PHE B 1 355 ? -24.516 3.543 10.039 1 98.88 355 PHE B O 1
ATOM 10918 N N . GLN B 1 356 ? -26.094 4.809 9.203 1 98.38 356 GLN B N 1
ATOM 10919 C CA . GLN B 1 356 ? -26.781 3.633 8.664 1 98.38 356 GLN B CA 1
ATOM 10920 C C . GLN B 1 356 ? -27.25 3.873 7.238 1 98.38 356 GLN B C 1
ATOM 10922 O O . GLN B 1 356 ? -27.672 4.98 6.895 1 98.38 356 GLN B O 1
ATOM 10927 N N . ARG B 1 357 ? -27.141 2.828 6.418 1 98.31 357 ARG B N 1
ATOM 10928 C CA . ARG B 1 357 ? -27.5 2.871 5.008 1 98.31 357 ARG B CA 1
ATOM 10929 C C . ARG B 1 357 ? -26.812 4.023 4.293 1 98.31 357 ARG B C 1
ATOM 10931 O O . ARG B 1 357 ? -27.469 4.879 3.697 1 98.31 357 ARG B O 1
ATOM 10938 N N . CYS B 1 358 ? -25.438 3.951 4.402 1 98.81 358 CYS B N 1
ATOM 10939 C CA . CYS B 1 358 ? -24.594 4.93 3.73 1 98.81 358 CYS B CA 1
ATOM 10940 C C . CYS B 1 358 ? -23.75 4.266 2.652 1 98.81 358 CYS B C 1
ATOM 10942 O O . CYS B 1 358 ? -23.266 3.143 2.832 1 98.81 358 CYS B O 1
ATOM 10944 N N . TYR B 1 359 ? -23.641 4.914 1.52 1 98.69 359 TYR B N 1
ATOM 10945 C CA . TYR B 1 359 ? -22.859 4.43 0.384 1 98.69 359 TYR B CA 1
ATOM 10946 C C . TYR B 1 359 ? -21.734 5.391 0.048 1 98.69 359 TYR B C 1
ATOM 10948 O O . TYR B 1 359 ? -21.938 6.605 -0.012 1 98.69 359 TYR B O 1
ATOM 10956 N N . SER B 1 360 ? -20.484 4.871 -0.109 1 98.75 360 SER B N 1
ATOM 10957 C CA . SER B 1 360 ? -19.312 5.672 -0.404 1 98.75 360 SER B CA 1
ATOM 10958 C C . SER B 1 360 ? -18.531 5.105 -1.594 1 98.75 360 SER B C 1
ATOM 10960 O O . SER B 1 360 ? -18.266 3.904 -1.653 1 98.75 360 SER B O 1
ATOM 10962 N N . GLU B 1 361 ? -18.172 6 -2.588 1 97.81 361 GLU B N 1
ATOM 10963 C CA . GLU B 1 361 ? -17.344 5.598 -3.727 1 97.81 361 GLU B CA 1
ATOM 10964 C C . GLU B 1 361 ? -15.961 6.246 -3.664 1 97.81 361 GLU B C 1
ATOM 10966 O O . GLU B 1 361 ? -15.844 7.438 -3.379 1 97.81 361 GLU B O 1
ATOM 10971 N N . GLN B 1 362 ? -14.891 5.461 -3.855 1 98 362 GLN B N 1
ATOM 10972 C CA . GLN B 1 362 ? -13.523 5.93 -4.027 1 98 362 GLN B CA 1
ATOM 10973 C C . GLN B 1 362 ? -13.055 6.723 -2.809 1 98 362 GLN B C 1
ATOM 10975 O O . GLN B 1 362 ? -12.375 7.742 -2.947 1 98 362 GLN B O 1
ATOM 10980 N N . GLY B 1 363 ? -13.516 6.324 -1.603 1 98.5 363 GLY B N 1
ATOM 10981 C CA . GLY B 1 363 ? -12.961 6.863 -0.368 1 98.5 363 GLY B CA 1
ATOM 10982 C C . GLY B 1 363 ? -11.641 6.23 0.021 1 98.5 363 GLY B C 1
ATOM 10983 O O . GLY B 1 363 ? -11.266 5.18 -0.505 1 98.5 363 GLY B O 1
ATOM 10984 N N . ILE B 1 364 ? -10.812 6.914 0.775 1 98.56 364 ILE B N 1
ATOM 10985 C CA . ILE B 1 364 ? -9.641 6.309 1.406 1 98.56 364 ILE B CA 1
ATOM 10986 C C . ILE B 1 364 ? -10.062 5.602 2.693 1 98.56 364 ILE B C 1
ATOM 10988 O O . ILE B 1 364 ? -9.82 4.402 2.855 1 98.56 364 ILE B O 1
ATOM 10992 N N . HIS B 1 365 ? -10.75 6.316 3.529 1 98.75 365 HIS B N 1
ATOM 10993 C CA . HIS B 1 365 ? -11.438 5.777 4.699 1 98.75 365 HIS B CA 1
ATOM 10994 C C . HIS B 1 365 ? -12.938 6.039 4.625 1 98.75 365 HIS B C 1
ATOM 10996 O O . HIS B 1 365 ? -13.414 7.074 5.094 1 98.75 365 HIS B O 1
ATOM 11002 N N . ASP B 1 366 ? -13.672 5.09 4.113 1 98.88 366 ASP B N 1
ATOM 11003 C CA . ASP B 1 366 ? -15.078 5.293 3.789 1 98.88 366 ASP B CA 1
ATOM 11004 C C . ASP B 1 366 ? -15.914 5.457 5.055 1 98.88 366 ASP B C 1
ATOM 11006 O O . ASP B 1 366 ? -16.797 6.32 5.117 1 98.88 366 ASP B O 1
ATOM 11010 N N . PHE B 1 367 ? -15.672 4.641 6.031 1 98.94 367 PHE B N 1
ATOM 11011 C CA . PHE B 1 367 ? -16.344 4.656 7.328 1 98.94 367 PHE B CA 1
ATOM 11012 C C . PHE B 1 367 ? -15.32 4.641 8.461 1 98.94 367 PHE B C 1
ATOM 11014 O O . PHE B 1 367 ? -14.656 3.625 8.695 1 98.94 367 PHE B O 1
ATOM 11021 N N . ALA B 1 368 ? -15.266 5.828 9.148 1 98.62 368 ALA B N 1
ATOM 11022 C CA . ALA B 1 368 ? -14.086 5.984 9.992 1 98.62 368 ALA B CA 1
ATOM 11023 C C . ALA B 1 368 ? -14.445 6.645 11.32 1 98.62 368 ALA B C 1
ATOM 11025 O O . ALA B 1 368 ? -15.359 7.473 11.383 1 98.62 368 ALA B O 1
ATOM 11026 N N . ALA B 1 369 ? -13.734 6.219 12.359 1 98.62 369 ALA B N 1
ATOM 11027 C CA . ALA B 1 369 ? -13.672 6.934 13.633 1 98.62 369 ALA B CA 1
ATOM 11028 C C . ALA B 1 369 ? -12.266 7.461 13.898 1 98.62 369 ALA B C 1
ATOM 11030 O O . ALA B 1 369 ? -11.281 6.887 13.43 1 98.62 369 ALA B O 1
ATOM 11031 N N . GLY B 1 370 ? -12.258 8.594 14.602 1 97.38 370 GLY B N 1
ATOM 11032 C CA . GLY B 1 370 ? -10.961 9.242 14.727 1 97.38 370 GLY B CA 1
ATOM 11033 C C . GLY B 1 370 ? -10.453 9.305 16.156 1 97.38 370 GLY B C 1
ATOM 11034 O O . GLY B 1 370 ? -10.812 8.469 16.984 1 97.38 370 GLY B O 1
ATOM 11035 N N . TYR B 1 371 ? -9.547 10.234 16.484 1 97.12 371 TYR B N 1
ATOM 11036 C CA . TYR B 1 371 ? -8.727 10.375 17.688 1 97.12 371 TYR B CA 1
ATOM 11037 C C . TYR B 1 371 ? -9.594 10.406 18.938 1 97.12 371 TYR B C 1
ATOM 11039 O O . TYR B 1 371 ? -10.406 11.312 19.109 1 97.12 371 TYR B O 1
ATOM 11047 N N . CYS B 1 372 ? -9.523 9.328 19.688 1 97.81 372 CYS B N 1
ATOM 11048 C CA . CYS B 1 372 ? -10.109 9.203 21.016 1 97.81 372 CYS B CA 1
ATOM 11049 C C . CYS B 1 372 ? -11.617 9.414 20.969 1 97.81 372 CYS B C 1
ATOM 11051 O O . CYS B 1 372 ? -12.188 10.031 21.859 1 97.81 372 CYS B O 1
ATOM 11053 N N . ALA B 1 373 ? -12.211 9.023 19.859 1 98.25 373 ALA B N 1
ATOM 11054 C CA . ALA B 1 373 ? -13.664 8.953 19.859 1 98.25 373 ALA B CA 1
ATOM 11055 C C . ALA B 1 373 ? -14.164 7.941 20.891 1 98.25 373 ALA B C 1
ATOM 11057 O O . ALA B 1 373 ? -14.023 6.73 20.703 1 98.25 373 ALA B O 1
ATOM 11058 N N . ALA B 1 374 ? -14.797 8.359 21.922 1 96.38 374 ALA B N 1
ATOM 11059 C CA . ALA B 1 374 ? -15.023 7.547 23.109 1 96.38 374 ALA B CA 1
ATOM 11060 C C . ALA B 1 374 ? -16.078 6.469 22.844 1 96.38 374 ALA B C 1
ATOM 11062 O O . ALA B 1 374 ? -16.016 5.383 23.422 1 96.38 374 ALA B O 1
ATOM 11063 N N . GLY B 1 375 ? -17.047 6.816 21.984 1 94.38 375 GLY B N 1
ATOM 11064 C CA . GLY B 1 375 ? -18.047 5.836 21.594 1 94.38 375 GLY B CA 1
ATOM 11065 C C . GLY B 1 375 ? -19.109 5.613 22.656 1 94.38 375 GLY B C 1
ATOM 11066 O O . GLY B 1 375 ? -19.188 6.363 23.641 1 94.38 375 GLY B O 1
ATOM 11067 N N . PRO B 1 376 ? -19.875 4.492 22.531 1 98.44 376 PRO B N 1
ATOM 11068 C CA . PRO B 1 376 ? -19.812 3.66 21.312 1 98.44 376 PRO B CA 1
ATOM 11069 C C . PRO B 1 376 ? -20.234 4.414 20.062 1 98.44 376 PRO B C 1
ATOM 11071 O O . PRO B 1 376 ? -20.891 5.457 20.156 1 98.44 376 PRO B O 1
ATOM 11074 N N . ASN B 1 377 ? -19.75 4.039 18.906 1 98.94 377 ASN B N 1
ATOM 11075 C CA . ASN B 1 377 ? -20.156 4.492 17.578 1 98.94 377 ASN B CA 1
ATOM 11076 C C . ASN B 1 377 ? -20.453 3.314 16.656 1 98.94 377 ASN B C 1
ATOM 11078 O O . ASN B 1 377 ? -19.828 2.262 16.75 1 98.94 377 ASN B O 1
ATOM 11082 N N . ALA B 1 378 ? -21.453 3.48 15.766 1 98.94 378 ALA B N 1
ATOM 11083 C CA . ALA B 1 378 ? -21.875 2.328 14.977 1 98.94 378 ALA B CA 1
ATOM 11084 C C . ALA B 1 378 ? -22.047 2.707 13.508 1 98.94 378 ALA B C 1
ATOM 11086 O O . ALA B 1 378 ? -22.609 3.762 13.195 1 98.94 378 ALA B O 1
ATOM 11087 N N . PHE B 1 379 ? -21.516 1.921 12.617 1 98.94 379 PHE B N 1
ATOM 11088 C CA . PHE B 1 379 ? -21.828 1.892 11.195 1 98.94 379 PHE B CA 1
ATOM 11089 C C . PHE B 1 379 ? -22.672 0.669 10.844 1 98.94 379 PHE B C 1
ATOM 11091 O O . PHE B 1 379 ? -22.219 -0.467 11.016 1 98.94 379 PHE B O 1
ATOM 11098 N N . VAL B 1 380 ? -23.875 0.897 10.367 1 98.69 380 VAL B N 1
ATOM 11099 C CA . VAL B 1 380 ? -24.812 -0.195 10.18 1 98.69 380 VAL B CA 1
ATOM 11100 C C . VAL B 1 380 ? -25.297 -0.217 8.727 1 98.69 380 VAL B C 1
ATOM 11102 O O . VAL B 1 380 ? -25.828 0.777 8.227 1 98.69 380 VAL B O 1
ATOM 11105 N N . GLN B 1 381 ? -25.109 -1.288 8.055 1 97.75 381 GLN B N 1
ATOM 11106 C CA . GLN B 1 381 ? -25.531 -1.5 6.672 1 97.75 381 GLN B CA 1
ATOM 11107 C C . GLN B 1 381 ? -24.938 -0.427 5.758 1 97.75 381 GLN B C 1
ATOM 11109 O O . GLN B 1 381 ? -25.688 0.354 5.156 1 97.75 381 GLN B O 1
ATOM 11114 N N . CYS B 1 382 ? -23.656 -0.436 5.602 1 98.81 382 CYS B N 1
ATOM 11115 C CA . CYS B 1 382 ? -22.922 0.517 4.773 1 98.81 382 CYS B CA 1
ATOM 11116 C C . CYS B 1 382 ? -22.094 -0.203 3.717 1 98.81 382 CYS B C 1
ATOM 11118 O O . CYS B 1 382 ? -21.562 -1.284 3.973 1 98.81 382 CYS B O 1
ATOM 11120 N N . ASP B 1 383 ? -22.031 0.362 2.5 1 98.56 383 ASP B N 1
ATOM 11121 C CA . ASP B 1 383 ? -21.266 -0.217 1.41 1 98.56 383 ASP B CA 1
ATOM 11122 C C . ASP B 1 383 ? -20.297 0.812 0.812 1 98.56 383 ASP B C 1
ATOM 11124 O O . ASP B 1 383 ? -20.641 1.992 0.705 1 98.56 383 ASP B O 1
ATOM 11128 N N . SER B 1 384 ? -19.156 0.369 0.503 1 98.56 384 SER B N 1
ATOM 11129 C CA . SER B 1 384 ? -18.25 1.194 -0.297 1 98.56 384 SER B CA 1
ATOM 11130 C C . SER B 1 384 ? -17.938 0.536 -1.637 1 98.56 384 SER B C 1
ATOM 11132 O O . SER B 1 384 ? -18.203 -0.654 -1.825 1 98.56 384 SER B O 1
ATOM 11134 N N . TYR B 1 385 ? -17.469 1.326 -2.582 1 97.75 385 TYR B N 1
ATOM 11135 C CA . TYR B 1 385 ? -17.062 0.834 -3.893 1 97.75 385 TYR B CA 1
ATOM 11136 C C . TYR B 1 385 ? -15.719 1.429 -4.301 1 97.75 385 TYR B C 1
ATOM 11138 O O . TYR B 1 385 ? -15.547 2.65 -4.305 1 97.75 385 TYR B O 1
ATOM 11146 N N . GLU B 1 386 ? -14.68 0.552 -4.605 1 97.38 386 GLU B N 1
ATOM 11147 C CA . GLU B 1 386 ? -13.352 0.931 -5.074 1 97.38 386 GLU B CA 1
ATOM 11148 C C . GLU B 1 386 ? -12.633 1.799 -4.047 1 97.38 386 GLU B C 1
ATOM 11150 O O . GLU B 1 386 ? -12.148 2.887 -4.371 1 97.38 386 GLU B O 1
ATOM 11155 N N . SER B 1 387 ? -12.562 1.31 -2.803 1 98.31 387 SER B N 1
ATOM 11156 C CA . SER B 1 387 ? -11.898 2.014 -1.714 1 98.31 387 SER B CA 1
ATOM 11157 C C . SER B 1 387 ? -10.391 2.068 -1.933 1 98.31 387 SER B C 1
ATOM 11159 O O . SER B 1 387 ? -9.789 1.105 -2.42 1 98.31 387 SER B O 1
ATOM 11161 N N . PHE B 1 388 ? -9.719 3.176 -1.523 1 97.81 388 PHE B N 1
ATOM 11162 C CA . PHE B 1 388 ? -8.281 3.35 -1.693 1 97.81 388 PHE B CA 1
ATOM 11163 C C . PHE B 1 388 ? -7.543 3.07 -0.389 1 97.81 388 PHE B C 1
ATOM 11165 O O . PHE B 1 388 ? -6.316 2.943 -0.378 1 97.81 388 PHE B O 1
ATOM 11172 N N . GLY B 1 389 ? -8.242 2.928 0.673 1 97.94 389 GLY B N 1
ATOM 11173 C CA . GLY B 1 389 ? -7.691 2.637 1.987 1 97.94 389 GLY B CA 1
ATOM 11174 C C . GLY B 1 389 ? -8.672 1.915 2.896 1 97.94 389 GLY B C 1
ATOM 11175 O O . GLY B 1 389 ? -9.789 1.593 2.484 1 97.94 389 GLY B O 1
ATOM 11176 N N . PHE B 1 390 ? -8.312 1.718 4.156 1 98.5 390 PHE B N 1
ATOM 11177 C CA . PHE B 1 390 ? -9.117 0.879 5.035 1 98.5 390 PHE B CA 1
ATOM 11178 C C . PHE B 1 390 ? -10.195 1.704 5.734 1 98.5 390 PHE B C 1
ATOM 11180 O O . PHE B 1 390 ? -10.062 2.924 5.855 1 98.5 390 PHE B O 1
ATOM 11187 N N . SER B 1 391 ? -11.281 1.115 6.137 1 98.81 391 SER B N 1
ATOM 11188 C CA . SER B 1 391 ? -12.266 1.645 7.074 1 98.81 391 SER B CA 1
ATOM 11189 C C . SER B 1 391 ? -12.023 1.112 8.484 1 98.81 391 SER B C 1
ATOM 11191 O O . SER B 1 391 ? -11.461 0.028 8.656 1 98.81 391 SER B O 1
ATOM 11193 N N . GLY B 1 392 ? -12.305 1.759 9.445 1 98.56 392 GLY B N 1
ATOM 11194 C CA . GLY B 1 392 ? -12.047 1.49 10.852 1 98.56 392 GLY B CA 1
ATOM 11195 C C . GLY B 1 392 ? -11.727 2.738 11.648 1 98.56 392 GLY B C 1
ATOM 11196 O O . GLY B 1 392 ? -12.211 3.828 11.336 1 98.56 392 GLY B O 1
ATOM 11197 N N . SER B 1 393 ? -11.062 2.541 12.719 1 97.69 393 SER B N 1
ATOM 11198 C CA . SER B 1 393 ? -10.508 3.693 13.414 1 97.69 393 SER B CA 1
ATOM 11199 C C . SER B 1 393 ? -9.203 4.156 12.758 1 97.69 393 SER B C 1
ATOM 11201 O O . SER B 1 393 ? -8.273 3.367 12.586 1 97.69 393 SER B O 1
ATOM 11203 N N . ILE B 1 394 ? -9.148 5.367 12.352 1 97.75 394 ILE B N 1
ATOM 11204 C CA . ILE B 1 394 ? -8.047 5.809 11.5 1 97.75 394 ILE B CA 1
ATOM 11205 C C . ILE B 1 394 ? -7.07 6.652 12.312 1 97.75 394 ILE B C 1
ATOM 11207 O O . ILE B 1 394 ? -6.211 7.336 11.75 1 97.75 394 ILE B O 1
ATOM 11211 N N . ASP B 1 395 ? -7.266 6.715 13.617 1 97.44 395 ASP B N 1
ATOM 11212 C CA . ASP B 1 395 ? -6.367 7.359 14.57 1 97.44 395 ASP B CA 1
ATOM 11213 C C . ASP B 1 395 ? -6.336 6.605 15.898 1 97.44 395 ASP B C 1
ATOM 11215 O O . ASP B 1 395 ? -6.684 5.422 15.953 1 97.44 395 ASP B O 1
ATOM 11219 N N . ALA B 1 396 ? -5.984 7.258 17.016 1 97.88 396 ALA B N 1
ATOM 11220 C CA . ALA B 1 396 ? -5.652 6.586 18.266 1 97.88 396 ALA B CA 1
ATOM 11221 C C . ALA B 1 396 ? -6.898 6.363 19.109 1 97.88 396 ALA B C 1
ATOM 11223 O O . ALA B 1 396 ? -7.695 7.285 19.312 1 97.88 396 ALA B O 1
ATOM 11224 N N . TRP B 1 397 ? -7.164 5.152 19.516 1 97.81 397 TRP B N 1
ATOM 11225 C CA . TRP B 1 397 ? -7.926 4.738 20.688 1 97.81 397 TRP B CA 1
ATOM 11226 C C . TRP B 1 397 ? -9.383 5.176 20.578 1 97.81 397 TRP B C 1
ATOM 11228 O O . TRP B 1 397 ? -9.938 5.742 21.516 1 97.81 397 TRP B O 1
ATOM 11238 N N . ALA B 1 398 ? -9.945 5.078 19.375 1 98.31 398 ALA B N 1
ATOM 11239 C CA . ALA B 1 398 ? -11.391 5.215 19.203 1 98.31 398 ALA B CA 1
ATOM 11240 C C . ALA B 1 398 ? -12.102 3.914 19.547 1 98.31 398 ALA B C 1
ATOM 11242 O O . ALA B 1 398 ? -12.336 3.07 18.688 1 98.31 398 ALA B O 1
ATOM 11243 N N . CYS B 1 399 ? -12.617 3.783 20.75 1 98.12 399 CYS B N 1
ATOM 11244 C CA . CYS B 1 399 ? -13.023 2.484 21.266 1 98.12 399 CYS B CA 1
ATOM 11245 C C . CYS B 1 399 ? -14.531 2.305 21.156 1 98.12 399 CYS B C 1
ATOM 11247 O O . CYS B 1 399 ? -15.273 3.285 21.094 1 98.12 399 CYS B O 1
ATOM 11249 N N . GLY B 1 400 ? -14.914 1.072 21.188 1 98.5 400 GLY B N 1
ATOM 11250 C CA . GLY B 1 400 ? -16.328 0.735 21.156 1 98.5 400 GLY B CA 1
ATOM 11251 C C . GLY B 1 400 ? -16.969 0.965 19.797 1 98.5 400 GLY B C 1
ATOM 11252 O O . GLY B 1 400 ? -18.062 1.516 19.719 1 98.5 400 GLY B O 1
ATOM 11253 N N . LEU B 1 401 ? -16.328 0.49 18.75 1 98.62 401 LEU B N 1
ATOM 11254 C CA . LEU B 1 401 ? -16.812 0.672 17.391 1 98.62 401 LEU B CA 1
ATOM 11255 C C . LEU B 1 401 ? -17.547 -0.569 16.906 1 98.62 401 LEU B C 1
ATOM 11257 O O . LEU B 1 401 ? -17.109 -1.695 17.156 1 98.62 401 LEU B O 1
ATOM 11261 N N . LEU B 1 402 ? -18.609 -0.336 16.25 1 98.88 402 LEU B N 1
ATOM 11262 C CA . LEU B 1 402 ? -19.344 -1.422 15.617 1 98.88 402 LEU B CA 1
ATOM 11263 C C . LEU B 1 402 ? -19.406 -1.233 14.102 1 98.88 402 LEU B C 1
ATOM 11265 O O . LEU B 1 402 ? -19.766 -0.156 13.625 1 98.88 402 LEU B O 1
ATOM 11269 N N . PHE B 1 403 ? -19.016 -2.178 13.398 1 98.94 403 PHE B N 1
ATOM 11270 C CA . PHE B 1 403 ? -19.344 -2.354 11.992 1 98.94 403 PHE B CA 1
ATOM 11271 C C . PHE B 1 403 ? -20.328 -3.506 11.805 1 98.94 403 PHE B C 1
ATOM 11273 O O . PHE B 1 403 ? -20 -4.66 12.078 1 98.94 403 PHE B O 1
ATOM 11280 N N . ASP B 1 404 ? -21.5 -3.17 11.43 1 98.69 404 ASP B N 1
ATOM 11281 C CA . ASP B 1 404 ? -22.625 -4.102 11.359 1 98.69 404 ASP B CA 1
ATOM 11282 C C . ASP B 1 404 ? -23.172 -4.184 9.938 1 98.69 404 ASP B C 1
ATOM 11284 O O . ASP B 1 404 ? -23.812 -3.244 9.461 1 98.69 404 ASP B O 1
ATOM 11288 N N . VAL B 1 405 ? -22.953 -5.34 9.25 1 97.88 405 VAL B N 1
ATOM 11289 C CA . VAL B 1 405 ? -23.375 -5.516 7.863 1 97.88 405 VAL B CA 1
ATOM 11290 C C . VAL B 1 405 ? -22.734 -4.441 6.984 1 97.88 405 VAL B C 1
ATOM 11292 O O . VAL B 1 405 ? -23.438 -3.709 6.281 1 97.88 405 VAL B O 1
ATOM 11295 N N . VAL B 1 406 ? -21.422 -4.305 7.102 1 98.69 406 VAL B N 1
ATOM 11296 C CA . VAL B 1 406 ? -20.656 -3.334 6.324 1 98.69 406 VAL B CA 1
ATOM 11297 C C . VAL B 1 406 ? -19.812 -4.059 5.285 1 98.69 406 VAL B C 1
ATOM 11299 O O . VAL B 1 406 ? -19.125 -5.035 5.605 1 98.69 406 VAL B O 1
ATOM 11302 N N . ASN B 1 407 ? -19.875 -3.637 4.066 1 98.25 407 ASN B N 1
ATOM 11303 C CA . ASN B 1 407 ? -19.125 -4.25 2.971 1 98.25 407 ASN B CA 1
ATOM 11304 C C . ASN B 1 407 ? -18.172 -3.256 2.318 1 98.25 407 ASN B C 1
ATOM 11306 O O . ASN B 1 407 ? -18.609 -2.258 1.739 1 98.25 407 ASN B O 1
ATOM 11310 N N . ILE B 1 408 ? -16.891 -3.553 2.428 1 98.75 408 ILE B N 1
ATOM 11311 C CA . ILE B 1 408 ? -15.859 -2.703 1.844 1 98.75 408 ILE B CA 1
ATOM 11312 C C . ILE B 1 408 ? -15.336 -3.34 0.561 1 98.75 408 ILE B C 1
ATOM 11314 O O . ILE B 1 408 ? -14.766 -4.434 0.591 1 98.75 408 ILE B O 1
ATOM 11318 N N . ASP B 1 409 ? -15.461 -2.654 -0.535 1 97.94 409 ASP B N 1
ATOM 11319 C CA . ASP B 1 409 ? -14.969 -3.139 -1.819 1 97.94 409 ASP B CA 1
ATOM 11320 C C . ASP B 1 409 ? -13.562 -2.611 -2.104 1 97.94 409 ASP B C 1
ATOM 11322 O O . ASP B 1 409 ? -13.359 -1.398 -2.18 1 97.94 409 ASP B O 1
ATOM 11326 N N . GLY B 1 410 ? -12.656 -3.551 -2.189 1 97.25 410 GLY B N 1
ATOM 11327 C CA . GLY B 1 410 ? -11.352 -3.189 -2.73 1 97.25 410 GLY B CA 1
ATOM 11328 C C . GLY B 1 410 ? -10.32 -2.887 -1.658 1 97.25 410 GLY B C 1
ATOM 11329 O O . GLY B 1 410 ? -9.156 -2.643 -1.964 1 97.25 410 GLY B O 1
ATOM 11330 N N . HIS B 1 411 ? -10.734 -2.916 -0.346 1 98.31 411 HIS B N 1
ATOM 11331 C CA . HIS B 1 411 ? -9.734 -2.664 0.688 1 98.31 411 HIS B CA 1
ATOM 11332 C C . HIS B 1 411 ? -10.164 -3.258 2.025 1 98.31 411 HIS B C 1
ATOM 11334 O O . HIS B 1 411 ? -11.023 -4.145 2.068 1 98.31 411 HIS B O 1
ATOM 11340 N N . ASN B 1 412 ? -9.641 -2.826 3.17 1 98.62 412 ASN B N 1
ATOM 11341 C CA . ASN B 1 412 ? -9.711 -3.594 4.406 1 98.62 412 ASN B CA 1
ATOM 11342 C C . ASN B 1 412 ? -10.672 -2.967 5.406 1 98.62 412 ASN B C 1
ATOM 11344 O O . ASN B 1 412 ? -11.07 -1.809 5.254 1 98.62 412 ASN B O 1
ATOM 11348 N N . LEU B 1 413 ? -11.117 -3.721 6.332 1 98.81 413 LEU B N 1
ATOM 11349 C CA . LEU B 1 413 ? -11.57 -3.312 7.656 1 98.81 413 LEU B CA 1
ATOM 11350 C C . LEU B 1 413 ? -10.5 -3.572 8.703 1 98.81 413 LEU B C 1
ATOM 11352 O O . LEU B 1 413 ? -9.938 -4.668 8.766 1 98.81 413 LEU B O 1
ATOM 11356 N N . SER B 1 414 ? -10.203 -2.514 9.555 1 98.69 414 SER B N 1
ATOM 11357 C CA . SER B 1 414 ? -8.984 -2.709 10.336 1 98.69 414 SER B CA 1
ATOM 11358 C C . SER B 1 414 ? -9.188 -2.27 11.781 1 98.69 414 SER B C 1
ATOM 11360 O O . SER B 1 414 ? -9.57 -1.128 12.039 1 98.69 414 SER B O 1
ATOM 11362 N N . PHE B 1 415 ? -8.992 -3.156 12.742 1 98.81 415 PHE B N 1
ATOM 11363 C CA . PHE B 1 415 ? -8.664 -2.945 14.148 1 98.81 415 PHE B CA 1
ATOM 11364 C C . PHE B 1 415 ? -7.234 -3.393 14.438 1 98.81 415 PHE B C 1
ATOM 11366 O O . PHE B 1 415 ? -6.945 -4.59 14.469 1 98.81 415 PHE B O 1
ATOM 11373 N N . LYS B 1 416 ? -6.32 -2.426 14.625 1 98.5 416 LYS B N 1
ATOM 11374 C CA . LYS B 1 416 ? -4.93 -2.842 14.773 1 98.5 416 LYS B CA 1
ATOM 11375 C C . LYS B 1 416 ? -4.082 -1.72 15.375 1 98.5 416 LYS B C 1
ATOM 11377 O O . LYS B 1 416 ? -4.578 -0.614 15.602 1 98.5 416 LYS B O 1
ATOM 11382 N N . ASN B 1 417 ? -2.859 -2.053 15.797 1 98.19 417 ASN B N 1
ATOM 11383 C CA . ASN B 1 417 ? -1.848 -1.065 16.156 1 98.19 417 ASN B CA 1
ATOM 11384 C C . ASN B 1 417 ? -1.25 -0.402 14.914 1 98.19 417 ASN B C 1
ATOM 11386 O O . ASN B 1 417 ? -0.541 -1.048 14.141 1 98.19 417 ASN B O 1
ATOM 11390 N N . LEU B 1 418 ? -1.525 0.843 14.703 1 98.06 418 LEU B N 1
ATOM 11391 C CA . LEU B 1 418 ? -1.042 1.569 13.539 1 98.06 418 LEU B CA 1
ATOM 11392 C C . LEU B 1 418 ? 0.397 2.029 13.742 1 98.06 418 LEU B C 1
ATOM 11394 O O . LEU B 1 418 ? 1.025 2.547 12.812 1 98.06 418 LEU B O 1
ATOM 11398 N N . GLY B 1 419 ? 0.938 1.87 14.945 1 97.38 419 GLY B N 1
ATOM 11399 C CA . GLY B 1 419 ? 2.314 2.238 15.234 1 97.38 419 GLY B CA 1
ATOM 11400 C C . GLY B 1 419 ? 2.574 3.727 15.102 1 97.38 419 GLY B C 1
ATOM 11401 O O . GLY B 1 419 ? 1.822 4.543 15.641 1 97.38 419 GLY B O 1
ATOM 11402 N N . GLN B 1 420 ? 3.611 4.066 14.484 1 96.5 420 GLN B N 1
ATOM 11403 C CA . GLN B 1 420 ? 4.012 5.465 14.359 1 96.5 420 GLN B CA 1
ATOM 11404 C C . GLN B 1 420 ? 3.152 6.195 13.336 1 96.5 420 GLN B C 1
ATOM 11406 O O . GLN B 1 420 ? 3.15 7.426 13.281 1 96.5 420 GLN B O 1
ATOM 11411 N N . ASP B 1 421 ? 2.42 5.457 12.492 1 95.69 421 ASP B N 1
ATOM 11412 C CA . ASP B 1 421 ? 1.64 6.094 11.43 1 95.69 421 ASP B CA 1
ATOM 11413 C C . ASP B 1 421 ? 0.615 7.066 12.016 1 95.69 421 ASP B C 1
ATOM 11415 O O . ASP B 1 421 ? 0.188 6.914 13.164 1 95.69 421 ASP B O 1
ATOM 11419 N N . LYS B 1 422 ? 0.252 8.039 11.172 1 96 422 LYS B N 1
ATOM 11420 C CA . LYS B 1 422 ? -0.695 9.078 11.586 1 96 422 LYS B CA 1
ATOM 11421 C C . LYS B 1 422 ? -0.202 9.812 12.82 1 96 422 LYS B C 1
ATOM 11423 O O . LYS B 1 422 ? -0.96 10.016 13.773 1 96 422 LYS B O 1
ATOM 11428 N N . ASN B 1 423 ? 1.113 10.109 12.812 1 94.75 423 ASN B N 1
ATOM 11429 C CA . ASN B 1 423 ? 1.774 10.867 13.867 1 94.75 423 ASN B CA 1
ATOM 11430 C C . ASN B 1 423 ? 1.692 10.156 15.219 1 94.75 423 ASN B C 1
ATOM 11432 O O . ASN B 1 423 ? 1.31 10.758 16.219 1 94.75 423 ASN B O 1
ATOM 11436 N N . GLY B 1 424 ? 1.934 8.852 15.242 1 96.5 424 GLY B N 1
ATOM 11437 C CA . GLY B 1 424 ? 1.978 8.039 16.453 1 96.5 424 GLY B CA 1
ATOM 11438 C C . GLY B 1 424 ? 0.602 7.641 16.953 1 96.5 424 GLY B C 1
ATOM 11439 O O . GLY B 1 424 ? 0.281 7.844 18.125 1 96.5 424 GLY B O 1
ATOM 11440 N N . ALA B 1 425 ? -0.221 7.047 16.109 1 97.56 425 ALA B N 1
ATOM 11441 C CA . ALA B 1 425 ? -1.585 6.684 16.484 1 97.56 425 ALA B CA 1
ATOM 11442 C C . ALA B 1 425 ? -1.591 5.52 17.469 1 97.56 425 ALA B C 1
ATOM 11444 O O . ALA B 1 425 ? -2.404 5.488 18.391 1 97.56 425 ALA B O 1
ATOM 11445 N N . GLY B 1 426 ? -0.615 4.52 17.266 1 98.12 426 GLY B N 1
ATOM 11446 C CA . GLY B 1 426 ? -0.644 3.332 18.109 1 98.12 426 GLY B CA 1
ATOM 11447 C C . GLY B 1 426 ? -1.896 2.496 17.922 1 98.12 426 GLY B C 1
ATOM 11448 O O . GLY B 1 426 ? -2.342 2.283 16.797 1 98.12 426 GLY B O 1
ATOM 11449 N N . TRP B 1 427 ? -2.467 1.95 19 1 98.5 427 TRP B N 1
ATOM 11450 C CA . TRP B 1 427 ? -3.705 1.183 18.906 1 98.5 427 TRP B CA 1
ATOM 11451 C C . TRP B 1 427 ? -4.871 2.076 18.5 1 98.5 427 TRP B C 1
ATOM 11453 O O . TRP B 1 427 ? -5.18 3.057 19.172 1 98.5 427 TRP B O 1
ATOM 11463 N N . ASN B 1 428 ? -5.469 1.692 17.453 1 98.44 428 ASN B N 1
ATOM 11464 C CA . ASN B 1 428 ? -6.504 2.576 16.922 1 98.44 428 ASN B CA 1
ATOM 11465 C C . ASN B 1 428 ? -7.84 2.357 17.625 1 98.44 428 ASN B C 1
ATOM 11467 O O . ASN B 1 428 ? -8.672 3.262 17.688 1 98.44 428 ASN B O 1
ATOM 11471 N N . THR B 1 429 ? -8.078 1.094 18.141 1 98.56 429 THR B N 1
ATOM 11472 C CA . THR B 1 429 ? -9.359 0.852 18.797 1 98.56 429 THR B CA 1
ATOM 11473 C C . THR B 1 429 ? -9.25 -0.314 19.781 1 98.56 429 THR B C 1
ATOM 11475 O O . THR B 1 429 ? -8.203 -0.972 19.859 1 98.56 429 THR B O 1
ATOM 11478 N N . ALA B 1 430 ? -10.289 -0.535 20.594 1 98.38 430 ALA B N 1
ATOM 11479 C CA . ALA B 1 430 ? -10.477 -1.655 21.5 1 98.38 430 ALA B CA 1
ATOM 11480 C C . ALA B 1 430 ? -11.953 -1.896 21.781 1 98.38 430 ALA B C 1
ATOM 11482 O O . ALA B 1 430 ? -12.773 -0.975 21.688 1 98.38 430 ALA B O 1
ATOM 11483 N N . ASN B 1 431 ? -12.188 -3.176 22.156 1 98.56 431 ASN B N 1
ATOM 11484 C CA . ASN B 1 431 ? -13.555 -3.566 22.484 1 98.56 431 ASN B CA 1
ATOM 11485 C C . ASN B 1 431 ? -14.523 -3.256 21.344 1 98.56 431 ASN B C 1
ATOM 11487 O O . ASN B 1 431 ? -15.648 -2.816 21.594 1 98.56 431 ASN B O 1
ATOM 11491 N N . SER B 1 432 ? -14.07 -3.463 20.125 1 98.75 432 SER B N 1
ATOM 11492 C CA . SER B 1 432 ? -14.844 -3.193 18.922 1 98.75 432 SER B CA 1
ATOM 11493 C C . SER B 1 432 ? -15.273 -4.488 18.234 1 98.75 432 SER B C 1
ATOM 11495 O O . SER B 1 432 ? -14.734 -5.559 18.531 1 98.75 432 SER B O 1
ATOM 11497 N N . LEU B 1 433 ? -16.25 -4.383 17.344 1 98.75 433 LEU B N 1
ATOM 11498 C CA . LEU B 1 433 ? -16.859 -5.594 16.797 1 98.75 433 LEU B CA 1
ATOM 11499 C C . LEU B 1 433 ? -17.156 -5.434 15.312 1 98.75 433 LEU B C 1
ATOM 11501 O O . LEU B 1 433 ? -17.766 -4.438 14.906 1 98.75 433 LEU B O 1
ATOM 11505 N N . PHE B 1 434 ? -16.688 -6.398 14.508 1 98.75 434 PHE B N 1
ATOM 11506 C CA . PHE B 1 434 ? -17.188 -6.613 13.156 1 98.75 434 PHE B CA 1
ATOM 11507 C C . PHE B 1 434 ? -18.281 -7.676 13.141 1 98.75 434 PHE B C 1
ATOM 11509 O O . PHE B 1 434 ? -18.047 -8.828 13.516 1 98.75 434 PHE B O 1
ATOM 11516 N N . TRP B 1 435 ? -19.453 -7.285 12.734 1 98.44 435 TRP B N 1
ATOM 11517 C CA . TRP B 1 435 ? -20.578 -8.227 12.664 1 98.44 435 TRP B CA 1
ATOM 11518 C C . TRP B 1 435 ? -21.078 -8.367 11.227 1 98.44 435 TRP B C 1
ATOM 11520 O O . TRP B 1 435 ? -21.609 -7.418 10.656 1 98.44 435 TRP B O 1
ATOM 11530 N N . GLN B 1 436 ? -20.875 -9.547 10.578 1 96.69 436 GLN B N 1
ATOM 11531 C CA . GLN B 1 436 ? -21.359 -9.836 9.242 1 96.69 436 GLN B CA 1
ATOM 11532 C C . GLN B 1 436 ? -20.844 -8.82 8.227 1 96.69 436 GLN B C 1
ATOM 11534 O O . GLN B 1 436 ? -21.625 -8.203 7.504 1 96.69 436 GLN B O 1
ATOM 11539 N N . CYS B 1 437 ? -19.516 -8.68 8.195 1 98.5 437 CYS B N 1
ATOM 11540 C CA . CYS B 1 437 ? -18.859 -7.727 7.305 1 98.5 437 CYS B CA 1
ATOM 11541 C C . CYS B 1 437 ? -18.094 -8.445 6.203 1 98.5 437 CYS B C 1
ATOM 11543 O O . CYS B 1 437 ? -17.766 -9.625 6.336 1 98.5 437 CYS B O 1
ATOM 11545 N N . THR B 1 438 ? -17.891 -7.777 5.121 1 97.94 438 THR B N 1
ATOM 11546 C CA . THR B 1 438 ? -17.031 -8.242 4.043 1 97.94 438 THR B CA 1
ATOM 11547 C C . THR B 1 438 ? -15.977 -7.195 3.699 1 97.94 438 THR B C 1
ATOM 11549 O O . THR B 1 438 ? -16.25 -5.996 3.729 1 97.94 438 THR B O 1
ATOM 11552 N N . ALA B 1 439 ? -14.781 -7.586 3.379 1 98.62 439 ALA B N 1
ATOM 11553 C CA . ALA B 1 439 ? -13.68 -6.723 2.955 1 98.62 439 ALA B CA 1
ATOM 11554 C C . ALA B 1 439 ? -12.609 -7.523 2.219 1 98.62 439 ALA B C 1
ATOM 11556 O O . ALA B 1 439 ? -12.648 -8.758 2.193 1 98.62 439 ALA B O 1
ATOM 11557 N N . ALA B 1 440 ? -11.688 -6.832 1.56 1 98.25 440 ALA B N 1
ATOM 11558 C CA . ALA B 1 440 ? -10.547 -7.555 1.005 1 98.25 440 ALA B CA 1
ATOM 11559 C C . ALA B 1 440 ? -9.805 -8.336 2.09 1 98.25 440 ALA B C 1
ATOM 11561 O O . ALA B 1 440 ? -9.453 -9.5 1.894 1 98.25 440 ALA B O 1
ATOM 11562 N N . GLU B 1 441 ? -9.609 -7.637 3.146 1 98.38 441 GLU B N 1
ATOM 11563 C CA . GLU B 1 441 ? -9.031 -8.242 4.34 1 98.38 441 GLU B CA 1
ATOM 11564 C C . GLU B 1 441 ? -9.633 -7.641 5.609 1 98.38 441 GLU B C 1
ATOM 11566 O O . GLU B 1 441 ? -9.953 -6.453 5.645 1 98.38 441 GLU B O 1
ATOM 11571 N N . ILE B 1 442 ? -9.898 -8.445 6.582 1 98.69 442 ILE B N 1
ATOM 11572 C CA . ILE B 1 442 ? -10.266 -7.98 7.918 1 98.69 442 ILE B CA 1
ATOM 11573 C C . ILE B 1 442 ? -9.102 -8.188 8.883 1 98.69 442 ILE B C 1
ATOM 11575 O O . ILE B 1 442 ? -8.672 -9.32 9.109 1 98.69 442 ILE B O 1
ATOM 11579 N N . GLU B 1 443 ? -8.555 -7.113 9.305 1 98.62 443 GLU B N 1
ATOM 11580 C CA . GLU B 1 443 ? -7.508 -7.098 10.32 1 98.62 443 GLU B CA 1
ATOM 11581 C C . GLU B 1 443 ? -8.086 -6.844 11.703 1 98.62 443 GLU B C 1
ATOM 11583 O O . GLU B 1 443 ? -8.531 -5.734 12.008 1 98.62 443 GLU B O 1
ATOM 11588 N N . CYS B 1 444 ? -8.117 -7.836 12.516 1 98.62 444 CYS B N 1
ATOM 11589 C CA . CYS B 1 444 ? -8.703 -7.762 13.844 1 98.62 444 CYS B CA 1
ATOM 11590 C C . CYS B 1 444 ? -7.695 -8.18 14.906 1 98.62 444 CYS B C 1
ATOM 11592 O O . CYS B 1 444 ? -7.594 -9.359 15.242 1 98.62 444 CYS B O 1
ATOM 11594 N N . TYR B 1 445 ? -6.945 -7.262 15.398 1 98.19 445 TYR B N 1
ATOM 11595 C CA . TYR B 1 445 ? -5.961 -7.445 16.453 1 98.19 445 TYR B CA 1
ATOM 11596 C C . TYR B 1 445 ? -6.48 -6.898 17.781 1 98.19 445 TYR B C 1
ATOM 11598 O O . TYR B 1 445 ? -7.324 -5.996 17.797 1 98.19 445 TYR B O 1
ATOM 11606 N N . ALA B 1 446 ? -6.031 -7.422 18.875 1 97.81 446 ALA B N 1
ATOM 11607 C CA . ALA B 1 446 ? -6.461 -6.969 20.188 1 97.81 446 ALA B CA 1
ATOM 11608 C C . ALA B 1 446 ? -5.281 -6.449 21 1 97.81 446 ALA B C 1
ATOM 11610 O O . ALA B 1 446 ? -4.211 -7.062 21.016 1 97.81 446 ALA B O 1
ATOM 11611 N N . PRO B 1 447 ? -5.508 -5.309 21.672 1 97.12 447 PRO B N 1
ATOM 11612 C CA . PRO B 1 447 ? -4.395 -4.723 22.422 1 97.12 447 PRO B CA 1
ATOM 11613 C C . PRO B 1 447 ? -4.098 -5.48 23.719 1 97.12 447 PRO B C 1
ATOM 11615 O O . PRO B 1 447 ? -2.955 -5.492 24.172 1 97.12 447 PRO B O 1
ATOM 11618 N N . ALA B 1 448 ? -5.16 -6 24.328 1 95.25 448 ALA B N 1
ATOM 11619 C CA . ALA B 1 448 ? -5.035 -6.648 25.625 1 95.25 448 ALA B CA 1
ATOM 11620 C C . ALA B 1 448 ? -6.188 -7.613 25.875 1 95.25 448 ALA B C 1
ATOM 11622 O O . ALA B 1 448 ? -7.176 -7.609 25.141 1 95.25 448 ALA B O 1
ATOM 11623 N N . LYS B 1 449 ? -6.086 -8.375 26.922 1 90.88 449 LYS B N 1
ATOM 11624 C CA . LYS B 1 449 ? -7.086 -9.391 27.234 1 90.88 449 LYS B CA 1
ATOM 11625 C C . LYS B 1 449 ? -8.398 -8.75 27.672 1 90.88 449 LYS B C 1
ATOM 11627 O O . LYS B 1 449 ? -9.477 -9.297 27.422 1 90.88 449 LYS B O 1
ATOM 11632 N N . ASP B 1 450 ? -8.328 -7.59 28.297 1 91.5 450 ASP B N 1
ATOM 11633 C CA . ASP B 1 450 ? -9.547 -6.934 28.781 1 91.5 450 ASP B CA 1
ATOM 11634 C C . ASP B 1 450 ? -10.031 -5.891 27.781 1 91.5 450 ASP B C 1
ATOM 11636 O O . ASP B 1 450 ? -10.898 -5.074 28.094 1 91.5 450 ASP B O 1
ATOM 11640 N N . ALA B 1 451 ? -9.391 -5.848 26.641 1 95.75 451 ALA B N 1
ATOM 11641 C CA . ALA B 1 451 ? -9.758 -4.922 25.562 1 95.75 451 ALA B CA 1
ATOM 11642 C C . ALA B 1 451 ? -9.812 -5.629 24.219 1 95.75 451 ALA B C 1
ATOM 11644 O O . ALA B 1 451 ? -9.188 -5.18 23.25 1 95.75 451 ALA B O 1
ATOM 11645 N N . MET B 1 452 ? -10.664 -6.57 24.109 1 96.69 452 MET B N 1
ATOM 11646 C CA . MET B 1 452 ? -10.695 -7.504 22.984 1 96.69 452 MET B CA 1
ATOM 11647 C C . MET B 1 452 ? -11.461 -6.91 21.812 1 96.69 452 MET B C 1
ATOM 11649 O O . MET B 1 452 ? -12.531 -6.32 21.984 1 96.69 452 MET B O 1
ATOM 11653 N N . ASN B 1 453 ? -10.859 -6.945 20.594 1 98.44 453 ASN B N 1
ATOM 11654 C CA . ASN B 1 453 ? -11.594 -6.73 19.359 1 98.44 453 ASN B CA 1
ATOM 11655 C C . ASN B 1 453 ? -12.102 -8.047 18.766 1 98.44 453 ASN B C 1
ATOM 11657 O O . ASN B 1 453 ? -11.484 -9.094 18.969 1 98.44 453 ASN B O 1
ATOM 11661 N N . ARG B 1 454 ? -13.203 -7.957 18.062 1 98.31 454 ARG B N 1
ATOM 11662 C CA . ARG B 1 454 ? -13.852 -9.203 17.688 1 98.31 454 ARG B CA 1
ATOM 11663 C C . ARG B 1 454 ? -14.438 -9.117 16.281 1 98.31 454 ARG B C 1
ATOM 11665 O O . ARG B 1 454 ? -14.766 -8.031 15.812 1 98.31 454 ARG B O 1
ATOM 11672 N N . ALA B 1 455 ? -14.531 -10.242 15.641 1 98.5 455 ALA B N 1
ATOM 11673 C CA . ALA B 1 455 ? -15.172 -10.391 14.336 1 98.5 455 ALA B CA 1
ATOM 11674 C C . ALA B 1 455 ? -16.062 -11.625 14.297 1 98.5 455 ALA B C 1
ATOM 11676 O O . ALA B 1 455 ? -15.648 -12.711 14.695 1 98.5 455 ALA B O 1
ATOM 11677 N N . TYR B 1 456 ? -17.281 -11.469 13.922 1 97.75 456 TYR B N 1
ATOM 11678 C CA . TYR B 1 456 ? -18.281 -12.531 13.922 1 97.75 456 TYR B CA 1
ATOM 11679 C C . TYR B 1 456 ? -19.016 -12.578 12.594 1 97.75 456 TYR B C 1
ATOM 11681 O O . TYR B 1 456 ? -19.656 -11.594 12.195 1 97.75 456 TYR B O 1
ATOM 11689 N N . GLY B 1 457 ? -18.953 -13.688 11.844 1 96.69 457 GLY B N 1
ATOM 11690 C CA . GLY B 1 457 ? -19.719 -13.875 10.625 1 96.69 457 GLY B CA 1
ATOM 11691 C C . GLY B 1 457 ? -19.203 -13.039 9.461 1 96.69 457 GLY B C 1
ATOM 11692 O O . GLY B 1 457 ? -20 -12.422 8.742 1 96.69 457 GLY B O 1
ATOM 11693 N N . CYS B 1 458 ? -17.906 -13.008 9.289 1 97.81 458 CYS B N 1
ATOM 11694 C CA . CYS B 1 458 ? -17.328 -12.109 8.297 1 97.81 458 CYS B CA 1
ATOM 11695 C C . CYS B 1 458 ? -16.734 -12.891 7.125 1 97.81 458 CYS B C 1
ATOM 11697 O O . CYS B 1 458 ? -16.438 -14.078 7.258 1 97.81 458 CYS B O 1
ATOM 11699 N N . TRP B 1 459 ? -16.625 -12.281 5.984 1 96.88 459 TRP B N 1
ATOM 11700 C CA . TRP B 1 459 ? -16.031 -12.836 4.77 1 96.88 459 TRP B CA 1
ATOM 11701 C C . TRP B 1 459 ? -14.883 -11.969 4.281 1 96.88 459 TRP B C 1
ATOM 11703 O O . TRP B 1 459 ? -15.047 -10.773 4.051 1 96.88 459 TRP B O 1
ATOM 11713 N N . ALA B 1 460 ? -13.656 -12.477 4.164 1 97.81 460 ALA B N 1
ATOM 11714 C CA . ALA B 1 460 ? -12.43 -11.75 3.826 1 97.81 460 ALA B CA 1
ATOM 11715 C C . ALA B 1 460 ? -11.211 -12.664 3.908 1 97.81 460 ALA B C 1
ATOM 11717 O O . ALA B 1 460 ? -11.344 -13.867 4.16 1 97.81 460 ALA B O 1
ATOM 11718 N N . GLN B 1 461 ? -10.031 -12.125 3.545 1 96.88 461 GLN B N 1
ATOM 11719 C CA . GLN B 1 461 ? -8.82 -12.617 4.191 1 96.88 461 GLN B CA 1
ATOM 11720 C C . GLN B 1 461 ? -8.75 -12.164 5.648 1 96.88 461 GLN B C 1
ATOM 11722 O O . GLN B 1 461 ? -9.305 -11.125 6.012 1 96.88 461 GLN B O 1
ATOM 11727 N N . PHE B 1 462 ? -8.156 -12.977 6.5 1 97.75 462 PHE B N 1
ATOM 11728 C CA . PHE B 1 462 ? -8.234 -12.688 7.926 1 97.75 462 PHE B CA 1
ATOM 11729 C C . PHE B 1 462 ? -6.844 -12.555 8.531 1 97.75 462 PHE B C 1
ATOM 11731 O O . PHE B 1 462 ? -5.945 -13.336 8.211 1 97.75 462 PHE B O 1
ATOM 11738 N N . SER B 1 463 ? -6.688 -11.539 9.352 1 97.44 463 SER B N 1
ATOM 11739 C CA . SER B 1 463 ? -5.457 -11.359 10.109 1 97.44 463 SER B CA 1
ATOM 11740 C C . SER B 1 463 ? -5.742 -10.82 11.508 1 97.44 463 SER B C 1
ATOM 11742 O O . SER B 1 463 ? -6.625 -9.977 11.68 1 97.44 463 SER B O 1
ATOM 11744 N N . GLY B 1 464 ? -4.992 -11.352 12.375 1 97.44 464 GLY B N 1
ATOM 11745 C CA . GLY B 1 464 ? -5.051 -10.773 13.711 1 97.44 464 GLY B CA 1
ATOM 11746 C C . GLY B 1 464 ? -5.371 -11.797 14.789 1 97.44 464 GLY B C 1
ATOM 11747 O O . GLY B 1 464 ? -5.809 -12.906 14.484 1 97.44 464 GLY B O 1
ATOM 11748 N N . ASP B 1 465 ? -5.133 -11.438 16 1 96.69 465 ASP B N 1
ATOM 11749 C CA . ASP B 1 465 ? -5.289 -12.328 17.156 1 96.69 465 ASP B CA 1
ATOM 11750 C C . ASP B 1 465 ? -6.52 -11.945 17.969 1 96.69 465 ASP B C 1
ATOM 11752 O O . ASP B 1 465 ? -6.613 -12.305 19.156 1 96.69 465 ASP B O 1
ATOM 11756 N N . GLY B 1 466 ? -7.406 -11.141 17.391 1 97.56 466 GLY B N 1
ATOM 11757 C CA . GLY B 1 466 ? -8.68 -10.891 18.047 1 97.56 466 GLY B CA 1
ATOM 11758 C C . GLY B 1 466 ? -9.531 -12.141 18.188 1 97.56 466 GLY B C 1
ATOM 11759 O O . GLY B 1 466 ? -9.055 -13.258 17.969 1 97.56 466 GLY B O 1
ATOM 11760 N N . GLU B 1 467 ? -10.719 -11.922 18.641 1 97.25 467 GLU B N 1
ATOM 11761 C CA . GLU B 1 467 ? -11.648 -13.039 18.781 1 97.25 467 GLU B CA 1
ATOM 11762 C C . GLU B 1 467 ? -12.461 -13.258 17.5 1 97.25 467 GLU B C 1
ATOM 11764 O O . GLU B 1 467 ? -13.031 -12.305 16.969 1 97.25 467 GLU B O 1
ATOM 11769 N N . TRP B 1 468 ? -12.531 -14.516 17.047 1 97.38 468 TRP B N 1
ATOM 11770 C CA . TRP B 1 468 ? -13.18 -14.828 15.781 1 97.38 468 TRP B CA 1
ATOM 11771 C C . TRP B 1 468 ? -14.242 -15.914 15.969 1 97.38 468 TRP B C 1
ATOM 11773 O O . TRP B 1 468 ? -14.055 -16.844 16.75 1 97.38 468 TRP B O 1
ATOM 11783 N N . ALA B 1 469 ? -15.289 -15.789 15.273 1 97 469 ALA B N 1
ATOM 11784 C CA . ALA B 1 469 ? -16.266 -16.875 15.172 1 97 469 ALA B CA 1
ATOM 11785 C C . ALA B 1 469 ? -17.078 -16.766 13.883 1 97 469 ALA B C 1
ATOM 11787 O O . ALA B 1 469 ? -17.312 -15.664 13.383 1 97 469 ALA B O 1
ATOM 11788 N N . GLN B 1 470 ? -17.438 -17.906 13.312 1 95.94 470 GLN B N 1
ATOM 11789 C CA . GLN B 1 470 ? -18.312 -18.031 12.156 1 95.94 470 GLN B CA 1
ATOM 11790 C C . GLN B 1 470 ? -17.719 -17.391 10.922 1 95.94 470 GLN B C 1
ATOM 11792 O O . GLN B 1 470 ? -18.422 -16.734 10.148 1 95.94 470 GLN B O 1
ATOM 11797 N N . SER B 1 471 ? -16.375 -17.469 10.859 1 96.69 471 SER B N 1
ATOM 11798 C CA . SER B 1 471 ? -15.719 -16.969 9.656 1 96.69 471 SER B CA 1
ATOM 11799 C C . SER B 1 471 ? -16.203 -17.719 8.414 1 96.69 471 SER B C 1
ATOM 11801 O O . SER B 1 471 ? -16.312 -18.938 8.422 1 96.69 471 SER B O 1
ATOM 11803 N N . ASN B 1 472 ? -16.562 -16.953 7.398 1 95.06 472 ASN B N 1
ATOM 11804 C CA . ASN B 1 472 ? -17.016 -17.469 6.113 1 95.06 472 ASN B CA 1
ATOM 11805 C C . ASN B 1 472 ? -18.406 -18.094 6.23 1 95.06 472 ASN B C 1
ATOM 11807 O O . ASN B 1 472 ? -18.719 -19.062 5.535 1 95.06 472 ASN B O 1
ATOM 11811 N N . ASN B 1 473 ? -19.141 -17.578 7.16 1 94.38 473 ASN B N 1
ATOM 11812 C CA . ASN B 1 473 ? -20.516 -18 7.32 1 94.38 473 ASN B CA 1
ATOM 11813 C C . ASN B 1 473 ? -21.469 -16.812 7.484 1 94.38 473 ASN B C 1
ATOM 11815 O O . ASN B 1 473 ? -21.094 -15.805 8.078 1 94.38 473 ASN B O 1
ATOM 11819 N N . HIS B 1 474 ? -22.641 -16.922 6.953 1 93.44 474 HIS B N 1
ATOM 11820 C CA . HIS B 1 474 ? -23.703 -15.977 7.262 1 93.44 474 HIS B CA 1
ATOM 11821 C C . HIS B 1 474 ? -24.375 -16.312 8.594 1 93.44 474 HIS B C 1
ATOM 11823 O O . HIS B 1 474 ? -24.531 -17.484 8.93 1 93.44 474 HIS B O 1
ATOM 11829 N N . VAL B 1 475 ? -24.734 -15.25 9.297 1 93.31 475 VAL B N 1
ATOM 11830 C CA . VAL B 1 475 ? -25.266 -15.492 10.633 1 93.31 475 VAL B CA 1
ATOM 11831 C C . VAL B 1 475 ? -26.562 -14.711 10.828 1 93.31 475 VAL B C 1
ATOM 11833 O O . VAL B 1 475 ? -26.891 -13.828 10.031 1 93.31 475 VAL B O 1
ATOM 11836 N N . GLN B 1 476 ? -27.359 -15.195 11.727 1 93 476 GLN B N 1
ATOM 11837 C CA . GLN B 1 476 ? -28.516 -14.484 12.266 1 93 476 GLN B CA 1
ATOM 11838 C C . GLN B 1 476 ? -28.312 -14.125 13.734 1 93 476 GLN B C 1
ATOM 11840 O O . GLN B 1 476 ? -27.672 -14.875 14.477 1 93 476 GLN B O 1
ATOM 11845 N N . PRO B 1 477 ? -28.891 -12.977 14.328 1 94.25 477 PRO B N 1
ATOM 11846 C CA . PRO B 1 477 ? -29.594 -11.953 13.547 1 94.25 477 PRO B CA 1
ATOM 11847 C C . PRO B 1 477 ? -28.688 -11.266 12.523 1 94.25 477 PRO B C 1
ATOM 11849 O O . PRO B 1 477 ? -27.469 -11.18 12.734 1 94.25 477 PRO B O 1
ATOM 11852 N N . ARG B 1 478 ? -29.25 -10.812 11.484 1 94.19 478 ARG B N 1
ATOM 11853 C CA . ARG B 1 478 ? -28.469 -10.18 10.422 1 94.19 478 ARG B CA 1
ATOM 11854 C C . ARG B 1 478 ? -27.766 -8.93 10.938 1 94.19 478 ARG B C 1
ATOM 11856 O O . ARG B 1 478 ? -26.625 -8.656 10.547 1 94.19 478 ARG B O 1
ATOM 11863 N N . SER B 1 479 ? -28.453 -8.227 11.75 1 96.5 479 SER B N 1
ATOM 11864 C CA . SER B 1 479 ? -27.875 -7.035 12.375 1 96.5 479 SER B CA 1
ATOM 11865 C C . SER B 1 479 ? -27.859 -7.168 13.898 1 96.5 479 SER B C 1
ATOM 11867 O O . SER B 1 479 ? -28.906 -7.348 14.523 1 96.5 479 SER B O 1
ATOM 11869 N N . ILE B 1 480 ? -26.672 -7 14.438 1 97.38 480 ILE B N 1
ATOM 11870 C CA . ILE B 1 480 ? -26.578 -7.07 15.891 1 97.38 480 ILE B CA 1
ATOM 11871 C C . ILE B 1 480 ? -27.078 -5.766 16.5 1 97.38 480 ILE B C 1
ATOM 11873 O O . ILE B 1 480 ? -27.672 -5.766 17.594 1 97.38 480 ILE B O 1
ATOM 11877 N N . PHE B 1 481 ? -26.922 -4.652 15.859 1 98 481 PHE B N 1
ATOM 11878 C CA . PHE B 1 481 ? -27.391 -3.373 16.359 1 98 481 PHE B CA 1
ATOM 11879 C C . PHE B 1 481 ? -28.906 -3.422 16.609 1 98 481 PHE B C 1
ATOM 11881 O O . PHE B 1 481 ? -29.359 -3.072 17.703 1 98 481 PHE B O 1
ATOM 11888 N N . TYR B 1 482 ? -29.609 -3.832 15.68 1 97.06 482 TYR B N 1
ATOM 11889 C CA . TYR B 1 482 ? -31.062 -3.799 15.781 1 97.06 482 TYR B CA 1
ATOM 11890 C C . TYR B 1 482 ? -31.562 -4.926 16.672 1 97.06 482 TYR B C 1
ATOM 11892 O O . TYR B 1 482 ? -32.625 -4.793 17.312 1 97.06 482 TYR B O 1
ATOM 11900 N N . ALA B 1 483 ? -30.797 -6.059 16.688 1 96.38 483 ALA B N 1
ATOM 11901 C CA . ALA B 1 483 ? -31.141 -7.07 17.672 1 96.38 483 ALA B CA 1
ATOM 11902 C C . ALA B 1 483 ? -31.016 -6.508 19.094 1 96.38 483 ALA B C 1
ATOM 11904 O O . ALA B 1 483 ? -31.906 -6.73 19.922 1 96.38 483 ALA B O 1
ATOM 11905 N N . GLN B 1 484 ? -29.906 -5.82 19.359 1 97.12 484 GLN B N 1
ATOM 11906 C CA . GLN B 1 484 ? -29.688 -5.199 20.672 1 97.12 484 GLN B CA 1
ATOM 11907 C C . GLN B 1 484 ? -30.75 -4.137 20.953 1 97.12 484 GLN B C 1
ATOM 11909 O O . GLN B 1 484 ? -31.234 -4.008 22.078 1 97.12 484 GLN B O 1
ATOM 11914 N N . LEU B 1 485 ? -31.047 -3.33 19.922 1 97.44 485 LEU B N 1
ATOM 11915 C CA . LEU B 1 485 ? -32.031 -2.273 20.094 1 97.44 485 LEU B CA 1
ATOM 11916 C C . LEU B 1 485 ? -33.406 -2.859 20.438 1 97.44 485 LEU B C 1
ATOM 11918 O O . LEU B 1 485 ? -34.094 -2.357 21.344 1 97.44 485 LEU B O 1
ATOM 11922 N N . GLU B 1 486 ? -33.844 -3.859 19.781 1 95.88 486 GLU B N 1
ATOM 11923 C CA . GLU B 1 486 ? -35.125 -4.516 20.047 1 95.88 486 GLU B CA 1
ATOM 11924 C C . GLU B 1 486 ? -35.156 -5.09 21.469 1 95.88 486 GLU B C 1
ATOM 11926 O O . GLU B 1 486 ? -36.188 -5.008 22.156 1 95.88 486 GLU B O 1
ATOM 11931 N N . ASP B 1 487 ? -34.094 -5.664 21.812 1 95.19 487 ASP B N 1
ATOM 11932 C CA . ASP B 1 487 ? -34 -6.203 23.172 1 95.19 487 ASP B CA 1
ATOM 11933 C C . ASP B 1 487 ? -34.125 -5.098 24.219 1 95.19 487 ASP B C 1
ATOM 11935 O O . ASP B 1 487 ? -34.812 -5.262 25.219 1 95.19 487 ASP B O 1
ATOM 11939 N N . ARG B 1 488 ? -33.406 -3.992 24 1 96.06 488 ARG B N 1
ATOM 11940 C CA . ARG B 1 488 ? -33.406 -2.881 24.938 1 96.06 488 ARG B CA 1
ATOM 11941 C C . ARG B 1 488 ? -34.781 -2.213 25.031 1 96.06 488 ARG B C 1
ATOM 11943 O O . ARG B 1 488 ? -35.25 -1.902 26.125 1 96.06 488 ARG B O 1
ATOM 11950 N N . LEU B 1 489 ? -35.375 -1.978 23.922 1 96.25 489 LEU B N 1
ATOM 11951 C CA . LEU B 1 489 ? -36.625 -1.23 23.875 1 96.25 489 LEU B CA 1
ATOM 11952 C C . LEU B 1 489 ? -37.812 -2.16 24.078 1 96.25 489 LEU B C 1
ATOM 11954 O O . LEU B 1 489 ? -38.938 -1.702 24.359 1 96.25 489 LEU B O 1
ATOM 11958 N N . GLN B 1 490 ? -37.656 -3.477 23.891 1 94.62 490 GLN B N 1
ATOM 11959 C CA . GLN B 1 490 ? -38.719 -4.477 23.953 1 94.62 490 GLN B CA 1
ATOM 11960 C C . GLN B 1 490 ? -39.812 -4.18 22.938 1 94.62 490 GLN B C 1
ATOM 11962 O O . GLN B 1 490 ? -41 -4.207 23.281 1 94.62 490 GLN B O 1
ATOM 11967 N N . LYS B 1 491 ? -39.344 -3.727 21.781 1 92.44 491 LYS B N 1
ATOM 11968 C CA . LYS B 1 491 ? -40.25 -3.436 20.656 1 92.44 491 LYS B CA 1
ATOM 11969 C C . LYS B 1 491 ? -39.562 -3.76 19.328 1 92.44 491 LYS B C 1
ATOM 11971 O O . LYS B 1 491 ? -38.344 -3.666 19.219 1 92.44 491 LYS B O 1
ATOM 11976 N N . LYS B 1 492 ? -40.469 -4.082 18.359 1 88.94 492 LYS B N 1
ATOM 11977 C CA . LYS B 1 492 ? -39.938 -4.34 17.031 1 88.94 492 LYS B CA 1
ATOM 11978 C C . LYS B 1 492 ? -39.5 -3.043 16.344 1 88.94 492 LYS B C 1
ATOM 11980 O O . LYS B 1 492 ? -40.188 -2.021 16.469 1 88.94 492 LYS B O 1
ATOM 11985 N N . CYS B 1 493 ? -38.344 -3.035 15.719 1 90.81 493 CYS B N 1
ATOM 11986 C CA . CYS B 1 493 ? -37.781 -1.847 15.086 1 90.81 493 CYS B CA 1
ATOM 11987 C C . CYS B 1 493 ? -37.531 -2.088 13.602 1 90.81 493 CYS B C 1
ATOM 11989 O O . CYS B 1 493 ? -36.688 -1.421 13 1 90.81 493 CYS B O 1
ATOM 11991 N N . ALA B 1 494 ? -38.219 -3.055 13.008 1 85.69 494 ALA B N 1
ATOM 11992 C CA . ALA B 1 494 ? -37.938 -3.473 11.633 1 85.69 494 ALA B CA 1
ATOM 11993 C C . ALA B 1 494 ? -38.188 -2.32 10.656 1 85.69 494 ALA B C 1
ATOM 11995 O O . ALA B 1 494 ? -37.469 -2.182 9.664 1 85.69 494 ALA B O 1
ATOM 11996 N N . GLU B 1 495 ? -39.156 -1.541 10.836 1 85 495 GLU B N 1
ATOM 11997 C CA . GLU B 1 495 ? -39.469 -0.444 9.93 1 85 495 GLU B CA 1
ATOM 11998 C C . GLU B 1 495 ? -38.375 0.617 9.93 1 85 495 GLU B C 1
ATOM 12000 O O . GLU B 1 495 ? -38.094 1.231 8.898 1 85 495 GLU B O 1
ATOM 12005 N N . ARG B 1 496 ? -37.781 0.79 10.984 1 86.25 496 ARG B N 1
ATOM 12006 C CA . ARG B 1 496 ? -36.656 1.74 11.102 1 86.25 496 ARG B CA 1
ATOM 12007 C C . ARG B 1 496 ? -35.375 1.139 10.586 1 86.25 496 ARG B C 1
ATOM 12009 O O . ARG B 1 496 ? -34.531 1.84 9.992 1 86.25 496 ARG B O 1
ATOM 12016 N N . ALA B 1 497 ? -35.219 -0.126 10.867 1 92.12 497 ALA B N 1
ATOM 12017 C CA . ALA B 1 497 ? -34 -0.808 10.508 1 92.12 497 ALA B CA 1
ATOM 12018 C C . ALA B 1 497 ? -33.781 -0.812 8.992 1 92.12 497 ALA B C 1
ATOM 12020 O O . ALA B 1 497 ? -32.688 -0.485 8.508 1 92.12 497 ALA B O 1
ATOM 12021 N N . ARG B 1 498 ? -34.812 -1.198 8.203 1 94.12 498 ARG B N 1
ATOM 12022 C CA . ARG B 1 498 ? -34.75 -1.308 6.754 1 94.12 498 ARG B CA 1
ATOM 12023 C C . ARG B 1 498 ? -33.5 -2.041 6.305 1 94.12 498 ARG B C 1
ATOM 12025 O O . ARG B 1 498 ? -32.719 -1.533 5.48 1 94.12 498 ARG B O 1
ATOM 12032 N N . ILE B 1 499 ? -33.344 -3.143 6.891 1 93.75 499 ILE B N 1
ATOM 12033 C CA . ILE B 1 499 ? -32.188 -3.953 6.496 1 93.75 499 ILE B CA 1
ATOM 12034 C C . ILE B 1 499 ? -32.406 -4.504 5.09 1 93.75 499 ILE B C 1
ATOM 12036 O O . ILE B 1 499 ? -33.438 -5.102 4.805 1 93.75 499 ILE B O 1
ATOM 12040 N N . LEU B 1 500 ? -31.469 -4.289 4.207 1 94.44 500 LEU B N 1
ATOM 12041 C CA . LEU B 1 500 ? -31.531 -4.812 2.844 1 94.44 500 LEU B CA 1
ATOM 12042 C C . LEU B 1 500 ? -31.688 -6.328 2.848 1 94.44 500 LEU B C 1
ATOM 12044 O O . LEU B 1 500 ? -30.891 -7.043 3.459 1 94.44 500 LEU B O 1
ATOM 12048 N N . PRO B 1 501 ? -32.781 -6.781 2.291 1 90.69 501 PRO B N 1
ATOM 12049 C CA . PRO B 1 501 ? -32.969 -8.234 2.248 1 90.69 501 PRO B CA 1
ATOM 12050 C C . PRO B 1 501 ? -31.953 -8.93 1.338 1 90.69 501 PRO B C 1
ATOM 12052 O O . PRO B 1 501 ? -31.703 -8.477 0.219 1 90.69 501 PRO B O 1
ATOM 12055 N N . ARG B 1 502 ? -31.375 -9.93 1.837 1 89.94 502 ARG B N 1
ATOM 12056 C CA . ARG B 1 502 ? -30.406 -10.727 1.089 1 89.94 502 ARG B CA 1
ATOM 12057 C C . ARG B 1 502 ? -30.594 -12.219 1.363 1 89.94 502 ARG B C 1
ATOM 12059 O O . ARG B 1 502 ? -30.609 -12.648 2.52 1 89.94 502 ARG B O 1
ATOM 12066 N N . ASN B 1 503 ? -30.781 -12.93 0.245 1 87.88 503 ASN B N 1
ATOM 12067 C CA . ASN B 1 503 ? -30.812 -14.375 0.389 1 87.88 503 ASN B CA 1
ATOM 12068 C C . ASN B 1 503 ? -29.422 -14.93 0.666 1 87.88 503 ASN B C 1
ATOM 12070 O O . ASN B 1 503 ? -28.5 -14.758 -0.142 1 87.88 503 ASN B O 1
ATOM 12074 N N . THR B 1 504 ? -29.297 -15.586 1.826 1 87.69 504 THR B N 1
ATOM 12075 C CA . THR B 1 504 ? -27.969 -16.094 2.188 1 87.69 504 THR B CA 1
ATOM 12076 C C . THR B 1 504 ? -27.969 -17.625 2.232 1 87.69 504 THR B C 1
ATOM 12078 O O . THR B 1 504 ? -27.062 -18.234 2.783 1 87.69 504 THR B O 1
ATOM 12081 N N . SER B 1 505 ? -28.984 -18.203 1.744 1 81.31 505 SER B N 1
ATOM 12082 C CA . SER B 1 505 ? -29.078 -19.672 1.769 1 81.31 505 SER B CA 1
ATOM 12083 C C . SER B 1 505 ? -29.156 -20.234 0.356 1 81.31 505 SER B C 1
ATOM 12085 O O . SER B 1 505 ? -29.984 -19.812 -0.448 1 81.31 505 SER B O 1
ATOM 12087 N N . ALA B 1 506 ? -28.109 -20.734 -0.019 1 71.56 506 ALA B N 1
ATOM 12088 C CA . ALA B 1 506 ? -28.172 -21.484 -1.266 1 71.56 506 ALA B CA 1
ATOM 12089 C C . ALA B 1 506 ? -27.453 -22.828 -1.12 1 71.56 506 ALA B C 1
ATOM 12091 O O . ALA B 1 506 ? -26.375 -22.906 -0.527 1 71.56 506 ALA B O 1
ATOM 12092 N N . THR B 1 507 ? -28.156 -23.828 -1.551 1 77.69 507 THR B N 1
ATOM 12093 C CA . THR B 1 507 ? -27.656 -25.188 -1.434 1 77.69 507 THR B CA 1
ATOM 12094 C C . THR B 1 507 ? -26.469 -25.422 -2.369 1 77.69 507 THR B C 1
ATOM 12096 O O . THR B 1 507 ? -26.422 -24.844 -3.459 1 77.69 507 THR B O 1
ATOM 12099 N N . SER B 1 508 ? -25.594 -26.234 -1.93 1 81.25 508 SER B N 1
ATOM 12100 C CA . SER B 1 508 ? -24.453 -26.641 -2.736 1 81.25 508 SER B CA 1
ATOM 12101 C C . SER B 1 508 ? -24.812 -27.781 -3.684 1 81.25 508 SER B C 1
ATOM 12103 O O . SER B 1 508 ? -24.062 -28.094 -4.613 1 81.25 508 SER B O 1
ATOM 12105 N N . SER B 1 509 ? -25.938 -28.328 -3.449 1 87.94 509 SER B N 1
ATOM 12106 C CA . SER B 1 509 ? -26.391 -29.469 -4.25 1 87.94 509 SER B CA 1
ATOM 12107 C C . SER B 1 509 ? -27.859 -29.312 -4.633 1 87.94 509 SER B C 1
ATOM 12109 O O . SER B 1 509 ? -28.703 -30.094 -4.184 1 87.94 509 SER B O 1
ATOM 12111 N N . PRO B 1 510 ? -28.078 -28.422 -5.598 1 91.56 510 PRO B N 1
ATOM 12112 C CA . PRO B 1 510 ? -29.469 -28.172 -5.973 1 91.56 510 PRO B CA 1
ATOM 12113 C C . PRO B 1 510 ? -30.062 -29.312 -6.805 1 91.56 510 PRO B C 1
ATOM 12115 O O . PRO B 1 510 ? -29.328 -30.109 -7.375 1 91.56 510 PRO B O 1
ATOM 12118 N N . THR B 1 511 ? -31.406 -29.375 -6.82 1 93.94 511 THR B N 1
ATOM 12119 C CA . THR B 1 511 ? -32.094 -30.188 -7.84 1 93.94 511 THR B CA 1
ATOM 12120 C C . THR B 1 511 ? -32.031 -29.484 -9.195 1 93.94 511 THR B C 1
ATOM 12122 O O . THR B 1 511 ? -31.688 -28.312 -9.281 1 93.94 511 THR B O 1
ATOM 12125 N N . VAL B 1 512 ? -32.312 -30.25 -10.211 1 95.38 512 VAL B N 1
ATOM 12126 C CA . VAL B 1 512 ? -32.344 -29.703 -11.562 1 95.38 512 VAL B CA 1
ATOM 12127 C C . VAL B 1 512 ? -33.281 -28.5 -11.633 1 95.38 512 VAL B C 1
ATOM 12129 O O . VAL B 1 512 ? -32.938 -27.469 -12.219 1 95.38 512 VAL B O 1
ATOM 12132 N N . GLU B 1 513 ? -34.406 -28.609 -11.023 1 95 513 GLU B N 1
ATOM 12133 C CA . GLU B 1 513 ? -35.438 -27.547 -11.047 1 95 513 GLU B CA 1
ATOM 12134 C C . GLU B 1 513 ? -34.906 -26.297 -10.359 1 95 513 GLU B C 1
ATOM 12136 O O . GLU B 1 513 ? -35.062 -25.188 -10.891 1 95 513 GLU B O 1
ATOM 12141 N N . VAL B 1 514 ? -34.344 -26.531 -9.258 1 94.62 514 VAL B N 1
ATOM 12142 C CA . VAL B 1 514 ? -33.812 -25.406 -8.5 1 94.62 514 VAL B CA 1
ATOM 12143 C C . VAL B 1 514 ? -32.656 -24.75 -9.273 1 94.62 514 VAL B C 1
ATOM 12145 O O . VAL B 1 514 ? -32.562 -23.516 -9.328 1 94.62 514 VAL B O 1
ATOM 12148 N N . ALA B 1 515 ? -31.797 -25.562 -9.812 1 95.12 515 ALA B N 1
ATOM 12149 C CA . ALA B 1 515 ? -30.672 -25.047 -10.594 1 95.12 515 ALA B CA 1
ATOM 12150 C C . ALA B 1 515 ? -31.172 -24.203 -11.766 1 95.12 515 ALA B C 1
ATOM 12152 O O . ALA B 1 515 ? -30.625 -23.141 -12.047 1 95.12 515 ALA B O 1
ATOM 12153 N N . MET B 1 516 ? -32.125 -24.656 -12.461 1 95.44 516 MET B N 1
ATOM 12154 C CA . MET B 1 516 ? -32.688 -23.922 -13.594 1 95.44 516 MET B CA 1
ATOM 12155 C C . MET B 1 516 ? -33.312 -22.609 -13.141 1 95.44 516 MET B C 1
ATOM 12157 O O . MET B 1 516 ? -33.188 -21.594 -13.828 1 95.44 516 MET B O 1
ATOM 12161 N N . GLU B 1 517 ? -33.969 -22.656 -12.039 1 94.5 517 GLU B N 1
ATOM 12162 C CA . GLU B 1 517 ? -34.562 -21.438 -11.492 1 94.5 517 GLU B CA 1
ATOM 12163 C C . GLU B 1 517 ? -33.5 -20.422 -11.117 1 94.5 517 GLU B C 1
ATOM 12165 O O . GLU B 1 517 ? -33.656 -19.219 -11.367 1 94.5 517 GLU B O 1
ATOM 12170 N N . LEU B 1 518 ? -32.531 -20.891 -10.469 1 93.69 518 LEU B N 1
ATOM 12171 C CA . LEU B 1 518 ? -31.469 -20.016 -10.055 1 93.69 518 LEU B CA 1
ATOM 12172 C C . LEU B 1 518 ? -30.75 -19.406 -11.266 1 93.69 518 LEU B C 1
ATOM 12174 O O . LEU B 1 518 ? -30.328 -18.25 -11.227 1 93.69 518 LEU B O 1
ATOM 12178 N N . ALA B 1 519 ? -30.562 -20.172 -12.32 1 95 519 ALA B N 1
ATOM 12179 C CA . ALA B 1 519 ? -29.984 -19.656 -13.555 1 95 519 ALA B CA 1
ATOM 12180 C C . ALA B 1 519 ? -30.828 -18.547 -14.148 1 95 519 ALA B C 1
ATOM 12182 O O . ALA B 1 519 ? -30.312 -17.547 -14.656 1 95 519 ALA B O 1
ATOM 12183 N N . LYS B 1 520 ? -32.094 -18.703 -14.078 1 94.94 520 LYS B N 1
ATOM 12184 C CA . LYS B 1 520 ? -33 -17.656 -14.555 1 94.94 520 LYS B CA 1
ATOM 12185 C C . LYS B 1 520 ? -32.906 -16.406 -13.695 1 94.94 520 LYS B C 1
ATOM 12187 O O . LYS B 1 520 ? -32.938 -15.289 -14.211 1 94.94 520 LYS B O 1
ATOM 12192 N N . GLU B 1 521 ? -32.75 -16.625 -12.469 1 93.12 521 GLU B N 1
ATOM 12193 C CA . GLU B 1 521 ? -32.656 -15.523 -11.516 1 93.12 521 GLU B CA 1
ATOM 12194 C C . GLU B 1 521 ? -31.406 -14.703 -11.766 1 93.12 521 GLU B C 1
ATOM 12196 O O . GLU B 1 521 ? -31.359 -13.5 -11.477 1 93.12 521 GLU B O 1
ATOM 12201 N N . ALA B 1 522 ? -30.422 -15.336 -12.234 1 93.94 522 ALA B N 1
ATOM 12202 C CA . ALA B 1 522 ? -29.125 -14.68 -12.469 1 93.94 522 ALA B CA 1
ATOM 12203 C C . ALA B 1 522 ? -29.266 -13.547 -13.484 1 93.94 522 ALA B C 1
ATOM 12205 O O . ALA B 1 522 ? -28.438 -12.641 -13.523 1 93.94 522 ALA B O 1
ATOM 12206 N N . TYR B 1 523 ? -30.281 -13.547 -14.312 1 94.25 523 TYR B N 1
ATOM 12207 C CA . TYR B 1 523 ? -30.5 -12.508 -15.305 1 94.25 523 TYR B CA 1
ATOM 12208 C C . TYR B 1 523 ? -31.062 -11.242 -14.664 1 94.25 523 TYR B C 1
ATOM 12210 O O . TYR B 1 523 ? -31.078 -10.172 -15.273 1 94.25 523 TYR B O 1
ATOM 12218 N N . ASN B 1 524 ? -31.547 -11.406 -13.469 1 92.5 524 ASN B N 1
ATOM 12219 C CA . ASN B 1 524 ? -32.062 -10.266 -12.727 1 92.5 524 ASN B CA 1
ATOM 12220 C C . ASN B 1 524 ? -30.984 -9.586 -11.898 1 92.5 524 ASN B C 1
ATOM 12222 O O . ASN B 1 524 ? -30.375 -10.219 -11.023 1 92.5 524 ASN B O 1
ATOM 12226 N N . PRO B 1 525 ? -30.828 -8.336 -12.141 1 90.5 525 PRO B N 1
ATOM 12227 C CA . PRO B 1 525 ? -29.797 -7.656 -11.359 1 90.5 525 PRO B CA 1
ATOM 12228 C C . PRO B 1 525 ? -30.047 -7.719 -9.859 1 90.5 525 PRO B C 1
ATOM 12230 O O . PRO B 1 525 ? -31.188 -7.586 -9.414 1 90.5 525 PRO B O 1
ATOM 12233 N N . ARG B 1 526 ? -28.953 -7.922 -9.18 1 89.75 526 ARG B N 1
ATOM 12234 C CA . ARG B 1 526 ? -29.016 -7.961 -7.727 1 89.75 526 ARG B CA 1
ATOM 12235 C C . ARG B 1 526 ? -29.359 -6.582 -7.16 1 89.75 526 ARG B C 1
ATOM 12237 O O . ARG B 1 526 ? -28.859 -5.566 -7.66 1 89.75 526 ARG B O 1
ATOM 12244 N N . LEU B 1 527 ? -30.219 -6.582 -6.07 1 93.31 527 LEU B N 1
ATOM 12245 C CA . LEU B 1 527 ? -30.531 -5.332 -5.383 1 93.31 527 LEU B CA 1
ATOM 12246 C C . LEU B 1 527 ? -29.312 -4.82 -4.621 1 93.31 527 LEU B C 1
ATOM 12248 O O . LEU B 1 527 ? -28.75 -5.531 -3.783 1 93.31 527 LEU B O 1
ATOM 12252 N N . THR B 1 528 ? -28.844 -3.65 -4.938 1 95.25 528 THR B N 1
ATOM 12253 C CA . THR B 1 528 ? -27.688 -3.041 -4.281 1 95.25 528 THR B CA 1
ATOM 12254 C C . THR B 1 528 ? -28.141 -2.078 -3.186 1 95.25 528 THR B C 1
ATOM 12256 O O . THR B 1 528 ? -29.312 -1.702 -3.127 1 95.25 528 THR B O 1
ATOM 12259 N N . LEU B 1 529 ? -27.234 -1.745 -2.248 1 97.25 529 LEU B N 1
ATOM 12260 C CA . LEU B 1 529 ? -27.562 -0.787 -1.195 1 97.25 529 LEU B CA 1
ATOM 12261 C C . LEU B 1 529 ? -27.938 0.566 -1.789 1 97.25 529 LEU B C 1
ATOM 12263 O O . LEU B 1 529 ? -28.828 1.245 -1.283 1 97.25 529 LEU B O 1
ATOM 12267 N N . GLU B 1 530 ? -27.219 1.005 -2.844 1 95.5 530 GLU B N 1
ATOM 12268 C CA . GLU B 1 530 ? -27.531 2.262 -3.518 1 95.5 530 GLU B CA 1
ATOM 12269 C C . GLU B 1 530 ? -29 2.311 -3.93 1 95.5 530 GLU B C 1
ATOM 12271 O O . GLU B 1 530 ? -29.703 3.283 -3.641 1 95.5 530 GLU B O 1
ATOM 12276 N N . HIS B 1 531 ? -29.469 1.243 -4.578 1 95.56 531 HIS B N 1
ATOM 12277 C CA . HIS B 1 531 ? -30.844 1.19 -5.039 1 95.56 531 HIS B CA 1
ATOM 12278 C C . HIS B 1 531 ? -31.812 1.076 -3.865 1 95.56 531 HIS B C 1
ATOM 12280 O O . HIS B 1 531 ? -32.938 1.604 -3.92 1 95.56 531 HIS B O 1
ATOM 12286 N N . TRP B 1 532 ? -31.391 0.352 -2.84 1 96.69 532 TRP B N 1
ATOM 12287 C CA . TRP B 1 532 ? -32.188 0.224 -1.635 1 96.69 532 TRP B CA 1
ATOM 12288 C C . TRP B 1 532 ? -32.406 1.583 -0.976 1 96.69 532 TRP B C 1
ATOM 12290 O O . TRP B 1 532 ? -33.531 1.904 -0.549 1 96.69 532 TRP B O 1
ATOM 12300 N N . ILE B 1 533 ? -31.391 2.381 -0.893 1 96.81 533 ILE B N 1
ATOM 12301 C CA . ILE B 1 533 ? -31.469 3.732 -0.352 1 96.81 533 ILE B CA 1
ATOM 12302 C C . ILE B 1 533 ? -32.406 4.574 -1.196 1 96.81 533 ILE B C 1
ATOM 12304 O O . ILE B 1 533 ? -33.281 5.281 -0.659 1 96.81 533 ILE B O 1
ATOM 12308 N N . GLU B 1 534 ? -32.344 4.461 -2.488 1 94.44 534 GLU B N 1
ATOM 12309 C CA . GLU B 1 534 ? -33.156 5.25 -3.418 1 94.44 534 GLU B CA 1
ATOM 12310 C C . GLU B 1 534 ? -34.625 4.895 -3.314 1 94.44 534 GLU B C 1
ATOM 12312 O O . GLU B 1 534 ? -35.5 5.738 -3.551 1 94.44 534 GLU B O 1
ATOM 12317 N N . GLN B 1 535 ? -34.969 3.715 -2.914 1 92.56 535 GLN B N 1
ATOM 12318 C CA . GLN B 1 535 ? -36.344 3.246 -2.822 1 92.56 535 GLN B CA 1
ATOM 12319 C C . GLN B 1 535 ? -36.969 3.699 -1.517 1 92.56 535 GLN B C 1
ATOM 12321 O O . GLN B 1 535 ? -38.219 3.65 -1.376 1 92.56 535 GLN B O 1
ATOM 12326 N N . GLY B 1 536 ? -36.219 4.211 -0.658 1 91.38 536 GLY B N 1
ATOM 12327 C CA . GLY B 1 536 ? -36.75 4.645 0.613 1 91.38 536 GLY B CA 1
ATOM 12328 C C . GLY B 1 536 ? -37.688 5.828 0.479 1 91.38 536 GLY B C 1
ATOM 12329 O O . GLY B 1 536 ? -37.469 6.711 -0.351 1 91.38 536 GLY B O 1
ATOM 12330 N N . ALA B 1 537 ? -38.719 5.867 1.357 1 87.56 537 ALA B N 1
ATOM 12331 C CA . ALA B 1 537 ? -39.688 6.949 1.335 1 87.56 537 ALA B CA 1
ATOM 12332 C C . ALA B 1 537 ? -39.25 8.109 2.225 1 87.56 537 ALA B C 1
ATOM 12334 O O . ALA B 1 537 ? -38.5 7.918 3.164 1 87.56 537 ALA B O 1
ATOM 12335 N N . PHE B 1 538 ? -39.688 9.344 1.755 1 92.19 538 PHE B N 1
ATOM 12336 C CA . PHE B 1 538 ? -39.469 10.547 2.549 1 92.19 538 PHE B CA 1
ATOM 12337 C C . PHE B 1 538 ? -40.781 11.031 3.166 1 92.19 538 PHE B C 1
ATOM 12339 O O . PHE B 1 538 ? -41.688 11.438 2.449 1 92.19 538 PHE B O 1
ATOM 12346 N N . ALA B 1 539 ? -40.812 11.008 4.5 1 88.88 539 ALA B N 1
ATOM 12347 C CA . ALA B 1 539 ? -42.094 11.18 5.219 1 88.88 539 ALA B CA 1
ATOM 12348 C C . ALA B 1 539 ? -42.406 12.656 5.422 1 88.88 539 ALA B C 1
ATOM 12350 O O . ALA B 1 539 ? -43.562 13.062 5.305 1 88.88 539 ALA B O 1
ATOM 12351 N N . PRO B 1 540 ? -41.469 13.508 5.781 1 93 540 PRO B N 1
ATOM 12352 C CA . PRO B 1 540 ? -41.781 14.906 6.074 1 93 540 PRO B CA 1
ATOM 12353 C C . PRO B 1 540 ? -42.438 15.617 4.895 1 93 540 PRO B C 1
ATOM 12355 O O . PRO B 1 540 ? -42.156 15.289 3.738 1 93 540 PRO B O 1
ATOM 12358 N N . SER B 1 541 ? -43.219 16.609 5.207 1 93.5 541 SER B N 1
ATOM 12359 C CA . SER B 1 541 ? -43.938 17.344 4.18 1 93.5 541 SER B CA 1
ATOM 12360 C C . SER B 1 541 ? -43 18.234 3.369 1 93.5 541 SER B C 1
ATOM 12362 O O . SER B 1 541 ? -42.125 18.891 3.932 1 93.5 541 SER B O 1
ATOM 12364 N N . ILE B 1 542 ? -43.281 18.234 2.07 1 94 542 ILE B N 1
ATOM 12365 C CA . ILE B 1 542 ? -42.531 19.109 1.174 1 94 542 ILE B CA 1
ATOM 12366 C C . ILE B 1 542 ? -43.469 20.109 0.527 1 94 542 ILE B C 1
ATOM 12368 O O . ILE B 1 542 ? -43.188 20.672 -0.526 1 94 542 ILE B O 1
ATOM 12372 N N . ALA B 1 543 ? -44.625 20.219 1.15 1 92.12 543 ALA B N 1
ATOM 12373 C CA . ALA B 1 543 ? -45.625 21.109 0.594 1 92.12 543 ALA B CA 1
ATOM 12374 C C . ALA B 1 543 ? -45.25 22.578 0.808 1 92.12 543 ALA B C 1
ATOM 12376 O O . ALA B 1 543 ? -44.781 22.953 1.883 1 92.12 543 ALA B O 1
ATOM 12377 N N . MET B 1 544 ? -45.5 23.375 -0.13 1 88.38 544 MET B N 1
ATOM 12378 C CA . MET B 1 544 ? -45.156 24.797 -0.093 1 88.38 544 MET B CA 1
ATOM 12379 C C . MET B 1 544 ? -46.375 25.641 0.277 1 88.38 544 MET B C 1
ATOM 12381 O O . MET B 1 544 ? -46.25 26.781 0.729 1 88.38 544 MET B O 1
ATOM 12385 N N . SER B 1 545 ? -47.5 25.078 0.145 1 87.25 545 SER B N 1
ATOM 12386 C CA . SER B 1 545 ? -48.75 25.812 0.364 1 87.25 545 SER B CA 1
ATOM 12387 C C . SER B 1 545 ? -48.875 26.25 1.821 1 87.25 545 SER B C 1
ATOM 12389 O O . SER B 1 545 ? -48.719 25.422 2.73 1 87.25 545 SER B O 1
ATOM 12391 N N . GLY B 1 546 ? -49.094 27.5 2.047 1 87.12 546 GLY B N 1
ATOM 12392 C CA . GLY B 1 546 ? -49.344 28.016 3.389 1 87.12 546 GLY B CA 1
ATOM 12393 C C . GLY B 1 546 ? -48.062 28.391 4.113 1 87.12 546 GLY B C 1
ATOM 12394 O O . GLY B 1 546 ? -48.094 28.828 5.262 1 87.12 546 GLY B O 1
ATOM 12395 N N . VAL B 1 547 ? -46.938 28.219 3.484 1 93.62 547 VAL B N 1
ATOM 12396 C CA . VAL B 1 547 ? -45.656 28.531 4.098 1 93.62 547 VAL B CA 1
ATOM 12397 C C . VAL B 1 547 ? -45.156 29.875 3.58 1 93.62 547 VAL B C 1
ATOM 12399 O O . VAL B 1 547 ? -45.188 30.141 2.375 1 93.62 547 VAL B O 1
ATOM 12402 N N . LYS B 1 548 ? -44.719 30.734 4.445 1 93.5 548 LYS B N 1
ATOM 12403 C CA . LYS B 1 548 ? -44.219 32.062 4.086 1 93.5 548 LYS B CA 1
ATOM 12404 C C . LYS B 1 548 ? -42.938 31.938 3.254 1 93.5 548 LYS B C 1
ATOM 12406 O O . LYS B 1 548 ? -42.094 31.109 3.539 1 93.5 548 LYS B O 1
ATOM 12411 N N . SER B 1 549 ? -42.938 32.75 2.262 1 94.69 549 SER B N 1
ATOM 12412 C CA . SER B 1 549 ? -41.719 32.812 1.451 1 94.69 549 SER B CA 1
ATOM 12413 C C . SER B 1 549 ? -40.719 33.781 2.037 1 94.69 549 SER B C 1
ATOM 12415 O O . SER B 1 549 ? -41.094 34.844 2.543 1 94.69 549 SER B O 1
ATOM 12417 N N . ILE B 1 550 ? -39.438 33.469 1.909 1 94.38 550 ILE B N 1
ATOM 12418 C CA . ILE B 1 550 ? -38.406 34.344 2.443 1 94.38 550 ILE B CA 1
ATOM 12419 C C . ILE B 1 550 ? -38.375 35.656 1.665 1 94.38 550 ILE B C 1
ATOM 12421 O O . ILE B 1 550 ? -37.969 36.688 2.201 1 94.38 550 ILE B O 1
ATOM 12425 N N . ASP B 1 551 ? -38.844 35.625 0.398 1 90.62 551 ASP B N 1
ATOM 12426 C CA . ASP B 1 551 ? -38.844 36.781 -0.459 1 90.62 551 ASP B CA 1
ATOM 12427 C C . ASP B 1 551 ? -39.906 37.781 -0.014 1 90.62 551 ASP B C 1
ATOM 12429 O O . ASP B 1 551 ? -39.875 38.969 -0.381 1 90.62 551 ASP B O 1
ATOM 12433 N N . ASP B 1 552 ? -40.812 37.312 0.719 1 89.25 552 ASP B N 1
ATOM 12434 C CA . ASP B 1 552 ? -41.906 38.188 1.198 1 89.25 552 ASP B CA 1
ATOM 12435 C C . ASP B 1 552 ? -41.531 38.844 2.514 1 89.25 552 ASP B C 1
ATOM 12437 O O . ASP B 1 552 ? -42.25 39.719 3.012 1 89.25 552 ASP B O 1
ATOM 12441 N N . MET B 1 553 ? -40.531 38.469 3.055 1 85.75 553 MET B N 1
ATOM 12442 C CA . MET B 1 553 ? -40.094 39 4.336 1 85.75 553 MET B CA 1
ATOM 12443 C C . MET B 1 553 ? -39.219 40.25 4.133 1 85.75 553 MET B C 1
ATOM 12445 O O . MET B 1 553 ? -38.438 40.281 3.191 1 85.75 553 MET B O 1
ATOM 12449 N N . LYS B 1 554 ? -39.625 41.25 4.785 1 69.62 554 LYS B N 1
ATOM 12450 C CA . LYS B 1 554 ? -38.938 42.531 4.664 1 69.62 554 LYS B CA 1
ATOM 12451 C C . LYS B 1 554 ? -37.469 42.438 5.023 1 69.62 554 LYS B C 1
ATOM 12453 O O . LYS B 1 554 ? -37.125 41.812 6.031 1 69.62 554 LYS B O 1
ATOM 12458 N N . GLU B 1 555 ? -36.594 42.469 4.066 1 64.75 555 GLU B N 1
ATOM 12459 C CA . GLU B 1 555 ? -35.156 42.469 4.285 1 64.75 555 GLU B CA 1
ATOM 12460 C C . GLU B 1 555 ? -34.719 43.656 5.141 1 64.75 555 GLU B C 1
ATOM 12462 O O . GLU B 1 555 ? -35.156 44.781 4.918 1 64.75 555 GLU B O 1
ATOM 12467 N N . LYS B 1 556 ? -34.5 43.438 6.512 1 54.34 556 LYS B N 1
ATOM 12468 C CA . LYS B 1 556 ? -33.844 44.594 7.145 1 54.34 556 LYS B CA 1
ATOM 12469 C C . LYS B 1 556 ? -32.719 45.156 6.285 1 54.34 556 LYS B C 1
ATOM 12471 O O . LYS B 1 556 ? -31.812 44.406 5.918 1 54.34 556 LYS B O 1
ATOM 12476 N N . LYS B 1 557 ? -33.062 46.125 5.504 1 49.78 557 LYS B N 1
ATOM 12477 C CA . LYS B 1 557 ? -32.031 46.812 4.73 1 49.78 557 LYS B CA 1
ATOM 12478 C C . LYS B 1 557 ? -30.828 47.156 5.59 1 49.78 557 LYS B C 1
ATOM 12480 O O . LYS B 1 557 ? -30.938 47.906 6.562 1 49.78 557 LYS B O 1
ATOM 12485 N N . ILE B 1 558 ? -30.094 46.156 5.816 1 47.25 558 ILE B N 1
ATOM 12486 C CA . ILE B 1 558 ? -28.844 46.656 6.383 1 47.25 558 ILE B CA 1
ATOM 12487 C C . ILE B 1 558 ? -28.281 47.75 5.492 1 47.25 558 ILE B C 1
ATOM 12489 O O . ILE B 1 558 ? -28.047 47.531 4.301 1 47.25 558 ILE B O 1
ATOM 12493 N N . THR B 1 559 ? -28.797 48.938 5.715 1 40.91 559 THR B N 1
ATOM 12494 C CA . THR B 1 559 ? -28.188 50.062 5.02 1 40.91 559 THR B CA 1
ATOM 12495 C C . THR B 1 559 ? -26.672 49.906 4.945 1 40.91 559 THR B C 1
ATOM 12497 O O . THR B 1 559 ? -26.016 49.688 5.969 1 40.91 559 THR B O 1
ATOM 12500 N N . PRO B 1 560 ? -26.25 49.406 3.807 1 44.28 560 PRO B N 1
ATOM 12501 C CA . PRO B 1 560 ? -24.797 49.438 3.777 1 44.28 560 PRO B CA 1
ATOM 12502 C C . PRO B 1 560 ? -24.219 50.688 4.48 1 44.28 560 PRO B C 1
ATOM 12504 O O . PRO B 1 560 ? -24.672 51.781 4.23 1 44.28 560 PRO B O 1
ATOM 12507 N N . ASN B 1 561 ? -24.078 50.719 5.734 1 39.84 561 ASN B N 1
ATOM 12508 C CA . ASN B 1 561 ? -23.375 51.844 6.305 1 39.84 561 ASN B CA 1
ATOM 12509 C C . ASN B 1 561 ? -22.438 52.5 5.293 1 39.84 561 ASN B C 1
ATOM 12511 O O . ASN B 1 561 ? -21.781 51.781 4.512 1 39.84 561 ASN B O 1
ATOM 12515 N N . LYS B 1 562 ? -22.688 53.656 4.926 1 45.34 562 LYS B N 1
ATOM 12516 C CA . LYS B 1 562 ? -21.812 54.5 4.117 1 45.34 562 LYS B CA 1
ATOM 12517 C C . LYS B 1 562 ? -20.344 54.156 4.383 1 45.34 562 LYS B C 1
ATOM 12519 O O . LYS B 1 562 ? -19.906 54.156 5.531 1 45.34 562 LYS B O 1
ATOM 12524 N N . THR B 1 563 ? -19.75 53.406 3.547 1 46.75 563 THR B N 1
ATOM 12525 C CA . THR B 1 563 ? -18.297 53.188 3.51 1 46.75 563 THR B CA 1
ATOM 12526 C C . THR B 1 563 ? -17.562 54.469 3.854 1 46.75 563 THR B C 1
ATOM 12528 O O . THR B 1 563 ? -17.406 55.344 3 1 46.75 563 THR B O 1
ATOM 12531 N N . SER B 1 564 ? -17.906 55.125 4.828 1 47.38 564 SER B N 1
ATOM 12532 C CA . SER B 1 564 ? -16.938 56.188 5.141 1 47.38 564 SER B CA 1
ATOM 12533 C C . SER B 1 564 ? -15.508 55.719 4.949 1 47.38 564 SER B C 1
ATOM 12535 O O . SER B 1 564 ? -15.219 54.531 5.117 1 47.38 564 SER B O 1
ATOM 12537 N N . ALA B 1 565 ? -14.734 56.406 4.305 1 60.81 565 ALA B N 1
ATOM 12538 C CA . ALA B 1 565 ? -13.336 56.125 3.996 1 60.81 565 ALA B CA 1
ATOM 12539 C C . ALA B 1 565 ? -12.578 55.656 5.234 1 60.81 565 ALA B C 1
ATOM 12541 O O . ALA B 1 565 ? -12.438 56.406 6.207 1 60.81 565 ALA B O 1
ATOM 12542 N N . GLN B 1 566 ? -12.602 54.25 5.496 1 71.94 566 GLN B N 1
ATOM 12543 C CA . GLN B 1 566 ? -11.859 53.719 6.625 1 71.94 566 GLN B CA 1
ATOM 12544 C C . GLN B 1 566 ? -10.406 54.188 6.617 1 71.94 566 GLN B C 1
ATOM 12546 O O . GLN B 1 566 ? -9.781 54.281 5.559 1 71.94 566 GLN B O 1
ATOM 12551 N N . PRO B 1 567 ? -10.016 54.688 7.754 1 81.88 567 PRO B N 1
ATOM 12552 C CA . PRO B 1 567 ? -8.609 55.094 7.801 1 81.88 567 PRO B CA 1
ATOM 12553 C C . PRO B 1 567 ? -7.66 53.969 7.383 1 81.88 567 PRO B C 1
ATOM 12555 O O . PRO B 1 567 ? -7.938 52.781 7.625 1 81.88 567 PRO B O 1
ATOM 12558 N N . GLU B 1 568 ? -6.766 54.375 6.652 1 90.75 568 GLU B N 1
ATOM 12559 C CA . GLU B 1 568 ? -5.785 53.438 6.133 1 90.75 568 GLU B CA 1
ATOM 12560 C C . GLU B 1 568 ? -4.441 53.594 6.84 1 90.75 568 GLU B C 1
ATOM 12562 O O . GLU B 1 568 ? -4.129 54.656 7.359 1 90.75 568 GLU B O 1
ATOM 12567 N N . VAL B 1 569 ? -3.76 52.531 6.957 1 95.56 569 VAL B N 1
ATOM 12568 C CA . VAL B 1 569 ? -2.385 52.562 7.445 1 95.56 569 VAL B CA 1
ATOM 12569 C C . VAL B 1 569 ? -1.515 53.375 6.488 1 95.56 569 VAL B C 1
ATOM 12571 O O . VAL B 1 569 ? -1.548 53.156 5.277 1 95.56 569 VAL B O 1
ATOM 12574 N N . THR B 1 570 ? -0.801 54.281 7.004 1 95.56 570 THR B N 1
ATOM 12575 C CA . THR B 1 570 ? 0.076 55.125 6.199 1 95.56 570 THR B CA 1
ATOM 12576 C C . THR B 1 570 ? 1.427 55.312 6.887 1 95.56 570 THR B C 1
ATOM 12578 O O . THR B 1 570 ? 1.568 55.031 8.078 1 95.56 570 THR B O 1
ATOM 12581 N N . ILE B 1 571 ? 2.352 55.688 6.141 1 96.81 571 ILE B N 1
ATOM 12582 C CA . ILE B 1 571 ? 3.635 56.156 6.664 1 96.81 571 ILE B CA 1
ATOM 12583 C C . ILE B 1 571 ? 3.748 57.656 6.496 1 96.81 571 ILE B C 1
ATOM 12585 O O . ILE B 1 571 ? 3.82 58.156 5.375 1 96.81 571 ILE B O 1
ATOM 12589 N N . ALA B 1 572 ? 3.656 58.312 7.621 1 95.44 572 ALA B N 1
ATOM 12590 C CA . ALA B 1 572 ? 3.76 59.781 7.641 1 95.44 572 ALA B CA 1
ATOM 12591 C C . ALA B 1 572 ? 4.754 60.25 8.703 1 95.44 572 ALA B C 1
ATOM 12593 O O . ALA B 1 572 ? 4.801 59.688 9.805 1 95.44 572 ALA B O 1
ATOM 12594 N N . ASN B 1 573 ? 5.543 61.219 8.391 1 93 573 ASN B N 1
ATOM 12595 C CA . ASN B 1 573 ? 6.586 61.719 9.273 1 93 573 ASN B CA 1
ATOM 12596 C C . ASN B 1 573 ? 7.527 60.594 9.719 1 93 573 ASN B C 1
ATOM 12598 O O . ASN B 1 573 ? 7.934 60.531 10.883 1 93 573 ASN B O 1
ATOM 12602 N N . GLY B 1 574 ? 7.699 59.594 8.781 1 95.44 574 GLY B N 1
ATOM 12603 C CA . GLY B 1 574 ? 8.594 58.469 9.055 1 95.44 574 GLY B CA 1
ATOM 12604 C C . GLY B 1 574 ? 8.039 57.5 10.07 1 95.44 574 GLY B C 1
ATOM 12605 O O . GLY B 1 574 ? 8.789 56.719 10.664 1 95.44 574 GLY B O 1
ATOM 12606 N N . ARG B 1 575 ? 6.758 57.594 10.312 1 96.38 575 ARG B N 1
ATOM 12607 C CA . ARG B 1 575 ? 6.125 56.719 11.297 1 96.38 575 ARG B CA 1
ATOM 12608 C C . ARG B 1 575 ? 4.949 55.969 10.68 1 96.38 575 ARG B C 1
ATOM 12610 O O . ARG B 1 575 ? 4.207 56.531 9.867 1 96.38 575 ARG B O 1
ATOM 12617 N N . ILE B 1 576 ? 4.77 54.719 11.039 1 97.81 576 ILE B N 1
ATOM 12618 C CA . ILE B 1 576 ? 3.598 53.969 10.625 1 97.81 576 ILE B CA 1
ATOM 12619 C C . ILE B 1 576 ? 2.402 54.312 11.5 1 97.81 576 ILE B C 1
ATOM 12621 O O . ILE B 1 576 ? 2.443 54.188 12.719 1 97.81 576 ILE B O 1
ATOM 12625 N N . GLN B 1 577 ? 1.402 54.812 10.961 1 96.38 577 GLN B N 1
ATOM 12626 C CA . GLN B 1 577 ? 0.274 55.344 11.719 1 96.38 577 GLN B CA 1
ATOM 12627 C C . GLN B 1 577 ? -1.046 55.062 11 1 96.38 577 GLN B C 1
ATOM 12629 O O . GLN B 1 577 ? -1.053 54.625 9.852 1 96.38 577 GLN B O 1
ATOM 12634 N N . MET B 1 578 ? -2.045 55.188 11.664 1 96 578 MET B N 1
ATOM 12635 C CA . MET B 1 578 ? -3.404 55.125 11.133 1 96 578 MET B CA 1
ATOM 12636 C C . MET B 1 578 ? -4.262 56.25 11.719 1 96 578 MET B C 1
ATOM 12638 O O . MET B 1 578 ? -4.324 56.406 12.945 1 96 578 MET B O 1
ATOM 12642 N N . ASP B 1 579 ? -4.832 57.094 10.922 1 93.44 579 ASP B N 1
ATOM 12643 C CA . ASP B 1 579 ? -5.645 58.219 11.328 1 93.44 579 ASP B CA 1
ATOM 12644 C C . ASP B 1 579 ? -4.855 59.188 12.227 1 93.44 579 ASP B C 1
ATOM 12646 O O . ASP B 1 579 ? -5.355 59.625 13.266 1 93.44 579 ASP B O 1
ATOM 12650 N N . GLY B 1 580 ? -3.598 59.344 11.922 1 93.88 580 GLY B N 1
ATOM 12651 C CA . GLY B 1 580 ? -2.734 60.25 12.648 1 93.88 580 GLY B CA 1
ATOM 12652 C C . GLY B 1 580 ? -2.252 59.688 13.977 1 93.88 580 GLY B C 1
ATOM 12653 O O . GLY B 1 580 ? -1.553 60.375 14.727 1 93.88 580 GLY B O 1
ATOM 12654 N N . THR B 1 581 ? -2.57 58.531 14.219 1 96 581 THR B N 1
ATOM 12655 C CA . THR B 1 581 ? -2.195 57.875 15.469 1 96 581 THR B CA 1
ATOM 12656 C C . THR B 1 581 ? -1.088 56.875 15.242 1 96 581 THR B C 1
ATOM 12658 O O . THR B 1 581 ? -1.196 56 14.352 1 96 581 THR B O 1
ATOM 12661 N N . LEU B 1 582 ? -0.031 56.906 16.094 1 97.25 582 LEU B N 1
ATOM 12662 C CA . LEU B 1 582 ? 1.066 55.969 15.992 1 97.25 582 LEU B CA 1
ATOM 12663 C C . LEU B 1 582 ? 0.584 54.531 16.297 1 97.25 582 LEU B C 1
ATOM 12665 O O . LEU B 1 582 ? -0.107 54.312 17.297 1 97.25 582 LEU B O 1
ATOM 12669 N N . LEU B 1 583 ? 0.917 53.594 15.422 1 97.25 583 LEU B N 1
ATOM 12670 C CA . LEU B 1 583 ? 0.562 52.219 15.68 1 97.25 583 LEU B CA 1
ATOM 12671 C C . LEU B 1 583 ? 1.587 51.562 16.594 1 97.25 583 LEU B C 1
ATOM 12673 O O . LEU B 1 583 ? 2.793 51.656 16.344 1 97.25 583 LEU B O 1
ATOM 12677 N N . VAL B 1 584 ? 1.126 50.906 17.688 1 96.88 584 VAL B N 1
ATOM 12678 C CA . VAL B 1 584 ? 2.002 50.281 18.672 1 96.88 584 VAL B CA 1
ATOM 12679 C C . VAL B 1 584 ? 1.521 48.875 18.984 1 96.88 584 VAL B C 1
ATOM 12681 O O . VAL B 1 584 ? 0.327 48.594 18.875 1 96.88 584 VAL B O 1
ATOM 12684 N N . GLY B 1 585 ? 2.449 47.938 19.234 1 96.62 585 GLY B N 1
ATOM 12685 C CA . GLY B 1 585 ? 2.094 46.562 19.609 1 96.62 585 GLY B CA 1
ATOM 12686 C C . GLY B 1 585 ? 3.17 45.562 19.281 1 96.62 585 GLY B C 1
ATOM 12687 O O . GLY B 1 585 ? 4.164 45.906 18.641 1 96.62 585 GLY B O 1
ATOM 12688 N N . GLY B 1 586 ? 2.902 44.375 19.797 1 96.94 586 GLY B N 1
ATOM 12689 C CA . GLY B 1 586 ? 3.879 43.312 19.594 1 96.94 586 GLY B CA 1
ATOM 12690 C C . GLY B 1 586 ? 3.77 42.625 18.234 1 96.94 586 GLY B C 1
ATOM 12691 O O . GLY B 1 586 ? 3.061 43.125 17.359 1 96.94 586 GLY B O 1
ATOM 12692 N N . SER B 1 587 ? 4.582 41.594 18.047 1 97.62 587 SER B N 1
ATOM 12693 C CA . SER B 1 587 ? 4.586 40.812 16.828 1 97.62 587 SER B CA 1
ATOM 12694 C C . SER B 1 587 ? 4.34 39.344 17.109 1 97.62 587 SER B C 1
ATOM 12696 O O . SER B 1 587 ? 4.676 38.844 18.188 1 97.62 587 SER B O 1
ATOM 12698 N N . HIS B 1 588 ? 3.607 38.656 16.188 1 97.44 588 HIS B N 1
ATOM 12699 C CA . HIS B 1 588 ? 3.379 37.188 16.219 1 97.44 588 HIS B CA 1
ATOM 12700 C C . HIS B 1 588 ? 3.924 36.531 14.969 1 97.44 588 HIS B C 1
ATOM 12702 O O . HIS B 1 588 ? 3.59 36.938 13.852 1 97.44 588 HIS B O 1
ATOM 12708 N N . THR B 1 589 ? 4.766 35.562 15.195 1 96.5 589 THR B N 1
ATOM 12709 C CA . THR B 1 589 ? 5.312 34.812 14.062 1 96.5 589 THR B CA 1
ATOM 12710 C C . THR B 1 589 ? 4.488 33.562 13.789 1 96.5 589 THR B C 1
ATOM 12712 O O . THR B 1 589 ? 4.145 32.812 14.719 1 96.5 589 THR B O 1
ATOM 12715 N N . THR B 1 590 ? 4.207 33.281 12.609 1 97 590 THR B N 1
ATOM 12716 C CA . THR B 1 590 ? 3.426 32.094 12.227 1 97 590 THR B CA 1
ATOM 12717 C C . THR B 1 590 ? 4.148 30.812 12.625 1 97 590 THR B C 1
ATOM 12719 O O . THR B 1 590 ? 5.379 30.734 12.539 1 97 590 THR B O 1
ATOM 12722 N N . PRO B 1 591 ? 3.373 29.719 13.125 1 94.94 591 PRO B N 1
ATOM 12723 C CA . PRO B 1 591 ? 3.975 28.391 13.195 1 94.94 591 PRO B CA 1
ATOM 12724 C C . PRO B 1 591 ? 4.277 27.797 11.82 1 94.94 591 PRO B C 1
ATOM 12726 O O . PRO B 1 591 ? 3.467 27.938 10.898 1 94.94 591 PRO B O 1
ATOM 12729 N N . TRP B 1 592 ? 5.461 27.125 11.672 1 92.94 592 TRP B N 1
ATOM 12730 C CA . TRP B 1 592 ? 5.805 26.797 10.289 1 92.94 592 TRP B CA 1
ATOM 12731 C C . TRP B 1 592 ? 6.418 25.406 10.203 1 92.94 592 TRP B C 1
ATOM 12733 O O . TRP B 1 592 ? 6.742 24.922 9.109 1 92.94 592 TRP B O 1
ATOM 12743 N N . TRP B 1 593 ? 6.59 24.578 11.281 1 88.31 593 TRP B N 1
ATOM 12744 C CA . TRP B 1 593 ? 7.301 23.328 11.047 1 88.31 593 TRP B CA 1
ATOM 12745 C C . TRP B 1 593 ? 6.758 22.219 11.945 1 88.31 593 TRP B C 1
ATOM 12747 O O . TRP B 1 593 ? 6.887 21.031 11.625 1 88.31 593 TRP B O 1
ATOM 12757 N N . ASN B 1 594 ? 6.227 22.562 13.148 1 86.88 594 ASN B N 1
ATOM 12758 C CA . ASN B 1 594 ? 5.785 21.5 14.055 1 86.88 594 ASN B CA 1
ATOM 12759 C C . ASN B 1 594 ? 4.344 21.719 14.508 1 86.88 594 ASN B C 1
ATOM 12761 O O . ASN B 1 594 ? 3.832 22.844 14.445 1 86.88 594 ASN B O 1
ATOM 12765 N N . GLY B 1 595 ? 3.686 20.688 14.75 1 89.62 595 GLY B N 1
ATOM 12766 C CA . GLY B 1 595 ? 2.316 20.703 15.234 1 89.62 595 GLY B CA 1
ATOM 12767 C C . GLY B 1 595 ? 1.729 19.328 15.422 1 89.62 595 GLY B C 1
ATOM 12768 O O . GLY B 1 595 ? 2.193 18.359 14.812 1 89.62 595 GLY B O 1
ATOM 12769 N N . LYS B 1 596 ? 0.895 19.219 16.344 1 92.12 596 LYS B N 1
ATOM 12770 C CA . LYS B 1 596 ? 0.166 17.984 16.609 1 92.12 596 LYS B CA 1
ATOM 12771 C C . LYS B 1 596 ? -1.339 18.234 16.672 1 92.12 596 LYS B C 1
ATOM 12773 O O . LYS B 1 596 ? -1.779 19.359 16.875 1 92.12 596 LYS B O 1
ATOM 12778 N N . LEU B 1 597 ? -2.051 17.172 16.422 1 95.12 597 LEU B N 1
ATOM 12779 C CA . LEU B 1 597 ? -3.504 17.312 16.406 1 95.12 597 LEU B CA 1
ATOM 12780 C C . LEU B 1 597 ? -4.117 16.656 17.641 1 95.12 597 LEU B C 1
ATOM 12782 O O . LEU B 1 597 ? -5.344 16.547 17.75 1 95.12 597 LEU B O 1
ATOM 12786 N N . LYS B 1 598 ? -3.246 16.219 18.547 1 93.25 598 LYS B N 1
ATOM 12787 C CA . LYS B 1 598 ? -3.73 15.695 19.812 1 93.25 598 LYS B CA 1
ATOM 12788 C C . LYS B 1 598 ? -4.328 16.797 20.688 1 93.25 598 LYS B C 1
ATOM 12790 O O . LYS B 1 598 ? -3.811 17.922 20.719 1 93.25 598 LYS B O 1
ATOM 12795 N N . THR B 1 599 ? -5.352 16.469 21.344 1 89 599 THR B N 1
ATOM 12796 C CA . THR B 1 599 ? -6.09 17.469 22.109 1 89 599 THR B CA 1
ATOM 12797 C C . THR B 1 599 ? -5.188 18.109 23.156 1 89 599 THR B C 1
ATOM 12799 O O . THR B 1 599 ? -5.305 19.312 23.438 1 89 599 THR B O 1
ATOM 12802 N N . SER B 1 600 ? -4.348 17.344 23.719 1 87.44 600 SER B N 1
ATOM 12803 C CA . SER B 1 600 ? -3.449 17.859 24.75 1 87.44 600 SER B CA 1
ATOM 12804 C C . SER B 1 600 ? -2.525 18.938 24.203 1 87.44 600 SER B C 1
ATOM 12806 O O . SER B 1 600 ? -2.088 19.812 24.938 1 87.44 600 SER B O 1
ATOM 12808 N N . PHE B 1 601 ? -2.309 18.922 22.969 1 90.12 601 PHE B N 1
ATOM 12809 C CA . PHE B 1 601 ? -1.411 19.875 22.328 1 90.12 601 PHE B CA 1
ATOM 12810 C C . PHE B 1 601 ? -2.172 21.125 21.875 1 90.12 601 PHE B C 1
ATOM 12812 O O . PHE B 1 601 ? -1.63 22.234 21.906 1 90.12 601 PHE B O 1
ATOM 12819 N N . LEU B 1 602 ? -3.367 21.031 21.484 1 91.81 602 LEU B N 1
ATOM 12820 C CA . LEU B 1 602 ? -4.129 22.109 20.859 1 91.81 602 LEU B CA 1
ATOM 12821 C C . LEU B 1 602 ? -4.336 23.25 21.844 1 91.81 602 LEU B C 1
ATOM 12823 O O . LEU B 1 602 ? -4.375 24.422 21.438 1 91.81 602 LEU B O 1
ATOM 12827 N N . LYS B 1 603 ? -4.332 22.906 23.078 1 85.12 603 LYS B N 1
ATOM 12828 C CA . LYS B 1 603 ? -4.547 23.938 24.094 1 85.12 603 LYS B CA 1
ATOM 12829 C C . LYS B 1 603 ? -3.379 24.922 24.141 1 85.12 603 LYS B C 1
ATOM 12831 O O . LYS B 1 603 ? -3.553 26.078 24.516 1 85.12 603 LYS B O 1
ATOM 12836 N N . LYS B 1 604 ? -2.328 24.484 23.672 1 89.75 604 LYS B N 1
ATOM 12837 C CA . LYS B 1 604 ? -1.115 25.297 23.781 1 89.75 604 LYS B CA 1
ATOM 12838 C C . LYS B 1 604 ? -0.678 25.797 22.406 1 89.75 604 LYS B C 1
ATOM 12840 O O . LYS B 1 604 ? 0.357 26.453 22.281 1 89.75 604 LYS B O 1
ATOM 12845 N N . ALA B 1 605 ? -1.461 25.641 21.469 1 94.19 605 ALA B N 1
ATOM 12846 C CA . ALA B 1 605 ? -1.084 26 20.094 1 94.19 605 ALA B CA 1
ATOM 12847 C C . ALA B 1 605 ? -1.185 27.516 19.891 1 94.19 605 ALA B C 1
ATOM 12849 O O . ALA B 1 605 ? -1.774 28.219 20.703 1 94.19 605 ALA B O 1
ATOM 12850 N N . SER B 1 606 ? -0.535 27.953 18.844 1 95.12 606 SER B N 1
ATOM 12851 C CA . SER B 1 606 ? -0.574 29.359 18.453 1 95.12 606 SER B CA 1
ATOM 12852 C C . SER B 1 606 ? -1.339 29.562 17.141 1 95.12 606 SER B C 1
ATOM 12854 O O . SER B 1 606 ? -1.355 28.672 16.297 1 95.12 606 SER B O 1
ATOM 12856 N N . PRO B 1 607 ? -1.979 30.672 17 1 96.81 607 PRO B N 1
ATOM 12857 C CA . PRO B 1 607 ? -2.756 30.906 15.781 1 96.81 607 PRO B CA 1
ATOM 12858 C C . PRO B 1 607 ? -1.888 30.938 14.523 1 96.81 607 PRO B C 1
ATOM 12860 O O . PRO B 1 607 ? -0.717 31.328 14.594 1 96.81 607 PRO B O 1
ATOM 12863 N N . ALA B 1 608 ? -2.465 30.547 13.469 1 98 608 ALA B N 1
ATOM 12864 C CA . ALA B 1 608 ? -1.836 30.547 12.148 1 98 608 ALA B CA 1
ATOM 12865 C C . ALA B 1 608 ? -2.848 30.891 11.062 1 98 608 ALA B C 1
ATOM 12867 O O . ALA B 1 608 ? -4.023 30.531 11.164 1 98 608 ALA B O 1
ATOM 12868 N N . ILE B 1 609 ? -2.402 31.484 10.023 1 98.44 609 ILE B N 1
ATOM 12869 C CA . ILE B 1 609 ? -3.295 31.906 8.945 1 98.44 609 ILE B CA 1
ATOM 12870 C C . ILE B 1 609 ? -3.334 30.828 7.867 1 98.44 609 ILE B C 1
ATOM 12872 O O . ILE B 1 609 ? -4.402 30.516 7.336 1 98.44 609 ILE B O 1
ATOM 12876 N N . THR B 1 610 ? -2.178 30.172 7.602 1 98.12 610 THR B N 1
ATOM 12877 C CA . THR B 1 610 ? -2.104 29.297 6.438 1 98.12 610 THR B CA 1
ATOM 12878 C C . THR B 1 610 ? -1.934 27.844 6.859 1 98.12 610 THR B C 1
ATOM 12880 O O . THR B 1 610 ? -1.535 27 6.055 1 98.12 610 THR B O 1
ATOM 12883 N N . ARG B 1 611 ? -2.092 27.547 8.172 1 98.06 611 ARG B N 1
ATOM 12884 C CA . ARG B 1 611 ? -2.189 26.156 8.625 1 98.06 611 ARG B CA 1
ATOM 12885 C C . ARG B 1 611 ? -3.525 25.547 8.219 1 98.06 611 ARG B C 1
ATOM 12887 O O . ARG B 1 611 ? -4.57 26.188 8.336 1 98.06 611 ARG B O 1
ATOM 12894 N N . PHE B 1 612 ? -3.473 24.359 7.77 1 97.94 612 PHE B N 1
ATOM 12895 C CA . PHE B 1 612 ? -4.691 23.703 7.32 1 97.94 612 PHE B CA 1
ATOM 12896 C C . PHE B 1 612 ? -4.836 22.328 7.965 1 97.94 612 PHE B C 1
ATOM 12898 O O . PHE B 1 612 ? -3.928 21.5 7.879 1 97.94 612 PHE B O 1
ATOM 12905 N N . VAL B 1 613 ? -5.883 22.016 8.594 1 98.06 613 VAL B N 1
ATOM 12906 C CA . VAL B 1 613 ? -6.285 20.703 9.109 1 98.06 613 VAL B CA 1
ATOM 12907 C C . VAL B 1 613 ? -7.629 20.297 8.508 1 98.06 613 VAL B C 1
ATOM 12909 O O . VAL B 1 613 ? -8.68 20.781 8.938 1 98.06 613 VAL B O 1
ATOM 12912 N N . PRO B 1 614 ? -7.648 19.391 7.605 1 97.44 614 PRO B N 1
ATOM 12913 C CA . PRO B 1 614 ? -8.891 19.031 6.91 1 97.44 614 PRO B CA 1
ATOM 12914 C C . PRO B 1 614 ? -10.039 18.734 7.867 1 97.44 614 PRO B C 1
ATOM 12916 O O . PRO B 1 614 ? -9.906 17.859 8.734 1 97.44 614 PRO B O 1
ATOM 12919 N N . GLY B 1 615 ? -11.07 19.516 7.715 1 97.31 615 GLY B N 1
ATOM 12920 C CA . GLY B 1 615 ? -12.336 19.266 8.383 1 97.31 615 GLY B CA 1
ATOM 12921 C C . GLY B 1 615 ? -12.398 19.844 9.781 1 97.31 615 GLY B C 1
ATOM 12922 O O . GLY B 1 615 ? -13.453 19.812 10.422 1 97.31 615 GLY B O 1
ATOM 12923 N N . ARG B 1 616 ? -11.297 20.438 10.25 1 97.31 616 ARG B N 1
ATOM 12924 C CA . ARG B 1 616 ? -11.305 20.922 11.625 1 97.31 616 ARG B CA 1
ATOM 12925 C C . ARG B 1 616 ? -10.867 22.391 11.695 1 97.31 616 ARG B C 1
ATOM 12927 O O . ARG B 1 616 ? -9.883 22.766 11.062 1 97.31 616 ARG B O 1
ATOM 12934 N N . GLU B 1 617 ? -11.586 23.125 12.477 1 97.19 617 GLU B N 1
ATOM 12935 C CA . GLU B 1 617 ? -11.289 24.547 12.648 1 97.19 617 GLU B CA 1
ATOM 12936 C C . GLU B 1 617 ? -11.125 24.906 14.125 1 97.19 617 GLU B C 1
ATOM 12938 O O . GLU B 1 617 ? -11.742 24.281 14.992 1 97.19 617 GLU B O 1
ATOM 12943 N N . GLY B 1 618 ? -10.281 25.875 14.383 1 95.12 618 GLY B N 1
ATOM 12944 C CA . GLY B 1 618 ? -10.023 26.328 15.742 1 95.12 618 GLY B CA 1
ATOM 12945 C C . GLY B 1 618 ? -8.539 26.531 16.031 1 95.12 618 GLY B C 1
ATOM 12946 O O . GLY B 1 618 ? -7.703 26.328 15.148 1 95.12 618 GLY B O 1
ATOM 12947 N N . LEU B 1 619 ? -8.25 26.938 17.219 1 94.75 619 LEU B N 1
ATOM 12948 C CA . LEU B 1 619 ? -6.875 27.219 17.609 1 94.75 619 LEU B CA 1
ATOM 12949 C C . LEU B 1 619 ? -6 25.984 17.422 1 94.75 619 LEU B C 1
ATOM 12951 O O . LEU B 1 619 ? -6.312 24.922 17.969 1 94.75 619 LEU B O 1
ATOM 12955 N N . GLY B 1 620 ? -4.988 26.109 16.734 1 94.81 620 GLY B N 1
ATOM 12956 C CA . GLY B 1 620 ? -4.066 25.016 16.469 1 94.81 620 GLY B CA 1
ATOM 12957 C C . GLY B 1 620 ? -4.473 24.172 15.281 1 94.81 620 GLY B C 1
ATOM 12958 O O . GLY B 1 620 ? -3.703 23.312 14.828 1 94.81 620 GLY B O 1
ATOM 12959 N N . LEU B 1 621 ? -5.625 24.359 14.844 1 97.44 621 LEU B N 1
ATOM 12960 C CA . LEU B 1 621 ? -6.16 23.703 13.656 1 97.44 621 LEU B CA 1
ATOM 12961 C C . LEU B 1 621 ? -6.215 24.672 12.477 1 97.44 621 LEU B C 1
ATOM 12963 O O . LEU B 1 621 ? -5.254 25.406 12.227 1 97.44 621 LEU B O 1
ATOM 12967 N N . THR B 1 622 ? -7.242 24.641 11.656 1 98.25 622 THR B N 1
ATOM 12968 C CA . THR B 1 622 ? -7.484 25.734 10.727 1 98.25 622 THR B CA 1
ATOM 12969 C C . THR B 1 622 ? -8.125 26.922 11.445 1 98.25 622 THR B C 1
ATOM 12971 O O . THR B 1 622 ? -9.336 26.953 11.641 1 98.25 622 THR B O 1
ATOM 12974 N N . ASP B 1 623 ? -7.34 27.906 11.742 1 97.88 623 ASP B N 1
ATOM 12975 C CA . ASP B 1 623 ? -7.836 29.016 12.539 1 97.88 623 ASP B CA 1
ATOM 12976 C C . ASP B 1 623 ? -8.773 29.906 11.727 1 97.88 623 ASP B C 1
ATOM 12978 O O . ASP B 1 623 ? -8.469 30.25 10.586 1 97.88 623 ASP B O 1
ATOM 12982 N N . ARG B 1 624 ? -9.891 30.188 12.297 1 97.19 624 ARG B N 1
ATOM 12983 C CA . ARG B 1 624 ? -10.742 31.203 11.68 1 97.19 624 ARG B CA 1
ATOM 12984 C C . ARG B 1 624 ? -10.086 32.562 11.75 1 97.19 624 ARG B C 1
ATOM 12986 O O . ARG B 1 624 ? -9.555 32.969 12.789 1 97.19 624 ARG B O 1
ATOM 12993 N N . ILE B 1 625 ? -10.148 33.312 10.734 1 98.12 625 ILE B N 1
ATOM 12994 C CA . ILE B 1 625 ? -9.406 34.562 10.625 1 98.12 625 ILE B CA 1
ATOM 12995 C C . ILE B 1 625 ? -9.891 35.562 11.688 1 98.12 625 ILE B C 1
ATOM 12997 O O . ILE B 1 625 ? -9.094 36.25 12.305 1 98.12 625 ILE B O 1
ATOM 13001 N N . ASP B 1 626 ? -11.195 35.625 11.93 1 97.44 626 ASP B N 1
ATOM 13002 C CA . ASP B 1 626 ? -11.734 36.5 12.945 1 97.44 626 ASP B CA 1
ATOM 13003 C C . ASP B 1 626 ? -11.164 36.188 14.328 1 97.44 626 ASP B C 1
ATOM 13005 O O . ASP B 1 626 ? -10.93 37.094 15.133 1 97.44 626 ASP B O 1
ATOM 13009 N N . SER B 1 627 ? -10.945 34.906 14.547 1 96.94 627 SER B N 1
ATOM 13010 C CA . SER B 1 627 ? -10.375 34.5 15.82 1 96.94 627 SER B CA 1
ATOM 13011 C C . SER B 1 627 ? -8.914 34.906 15.93 1 96.94 627 SER B C 1
ATOM 13013 O O . SER B 1 627 ? -8.43 35.219 17.016 1 96.94 627 SER B O 1
ATOM 13015 N N . VAL B 1 628 ? -8.203 34.875 14.852 1 98.25 628 VAL B N 1
ATOM 13016 C CA . VAL B 1 628 ? -6.816 35.312 14.828 1 98.25 628 VAL B CA 1
ATOM 13017 C C . VAL B 1 628 ? -6.754 36.812 15.156 1 98.25 628 VAL B C 1
ATOM 13019 O O . VAL B 1 628 ? -5.945 37.25 15.984 1 98.25 628 VAL B O 1
ATOM 13022 N N . ILE B 1 629 ? -7.637 37.562 14.547 1 98.06 629 ILE B N 1
ATOM 13023 C CA . ILE B 1 629 ? -7.707 39 14.773 1 98.06 629 ILE B CA 1
ATOM 13024 C C . ILE B 1 629 ? -8.062 39.281 16.234 1 98.06 629 ILE B C 1
ATOM 13026 O O . ILE B 1 629 ? -7.438 40.125 16.891 1 98.06 629 ILE B O 1
ATOM 13030 N N . GLY B 1 630 ? -9.078 38.531 16.703 1 97.31 630 GLY B N 1
ATOM 13031 C CA . GLY B 1 630 ? -9.453 38.656 18.094 1 97.31 630 GLY B CA 1
ATOM 13032 C C . GLY B 1 630 ? -8.305 38.375 19.047 1 97.31 630 GLY B C 1
ATOM 13033 O O . GLY B 1 630 ? -8.109 39.062 20.047 1 97.31 630 GLY B O 1
ATOM 13034 N N . TYR B 1 631 ? -7.578 37.406 18.812 1 96.56 631 TYR B N 1
ATOM 13035 C CA . TYR B 1 631 ? -6.414 37.031 19.594 1 96.56 631 TYR B CA 1
ATOM 13036 C C . TYR B 1 631 ? -5.371 38.125 19.625 1 96.56 631 TYR B C 1
ATOM 13038 O O . TYR B 1 631 ? -4.832 38.469 20.672 1 96.56 631 TYR B O 1
ATOM 13046 N N . MET B 1 632 ? -5.039 38.594 18.422 1 97.94 632 MET B N 1
ATOM 13047 C CA . MET B 1 632 ? -4.043 39.656 18.312 1 97.94 632 MET B CA 1
ATOM 13048 C C . MET B 1 632 ? -4.465 40.906 19.109 1 97.94 632 MET B C 1
ATOM 13050 O O . MET B 1 632 ? -3.656 41.5 19.828 1 97.94 632 MET B O 1
ATOM 13054 N N . LYS B 1 633 ? -5.734 41.25 19.047 1 96.12 633 LYS B N 1
ATOM 13055 C CA . LYS B 1 633 ? -6.238 42.375 19.797 1 96.12 633 LYS B CA 1
ATOM 13056 C C . LYS B 1 633 ? -6.145 42.156 21.297 1 96.12 633 LYS B C 1
ATOM 13058 O O . LYS B 1 633 ? -5.668 43.031 22.031 1 96.12 633 LYS B O 1
ATOM 13063 N N . GLN B 1 634 ? -6.531 40.969 21.641 1 95.62 634 GLN B N 1
ATOM 13064 C CA . GLN B 1 634 ? -6.531 40.625 23.062 1 95.62 634 GLN B CA 1
ATOM 13065 C C . GLN B 1 634 ? -5.113 40.625 23.625 1 95.62 634 GLN B C 1
ATOM 13067 O O . GLN B 1 634 ? -4.895 41 24.781 1 95.62 634 GLN B O 1
ATOM 13072 N N . LYS B 1 635 ? -4.148 40.281 22.844 1 95.75 635 LYS B N 1
ATOM 13073 C CA . LYS B 1 635 ? -2.775 40.125 23.312 1 95.75 635 LYS B CA 1
ATOM 13074 C C . LYS B 1 635 ? -1.937 41.344 22.953 1 95.75 635 LYS B C 1
ATOM 13076 O O . LYS B 1 635 ? -0.718 41.344 23.141 1 95.75 635 LYS B O 1
ATOM 13081 N N . ASN B 1 636 ? -2.475 42.344 22.438 1 94.44 636 ASN B N 1
ATOM 13082 C CA . ASN B 1 636 ? -1.805 43.562 22.016 1 94.44 636 ASN B CA 1
ATOM 13083 C C . ASN B 1 636 ? -0.706 43.281 21 1 94.44 636 ASN B C 1
ATOM 13085 O O . ASN B 1 636 ? 0.436 43.719 21.188 1 94.44 636 ASN B O 1
ATOM 13089 N N . ILE B 1 637 ? -1.101 42.469 20.047 1 97.5 637 ILE B N 1
ATOM 13090 C CA . ILE B 1 637 ? -0.218 42.156 18.922 1 97.5 637 ILE B CA 1
ATOM 13091 C C . ILE B 1 637 ? -0.613 43 17.719 1 97.5 637 ILE B C 1
ATOM 13093 O O . ILE B 1 637 ? -1.777 43 17.312 1 97.5 637 ILE B O 1
ATOM 13097 N N . LEU B 1 638 ? 0.332 43.688 17.156 1 97.75 638 LEU B N 1
ATOM 13098 C CA . LEU B 1 638 ? 0.079 44.562 16.031 1 97.75 638 LEU B CA 1
ATOM 13099 C C . LEU B 1 638 ? 0.444 43.875 14.711 1 97.75 638 LEU B C 1
ATOM 13101 O O . LEU B 1 638 ? -0.268 44.031 13.719 1 97.75 638 LEU B O 1
ATOM 13105 N N . VAL B 1 639 ? 1.562 43.156 14.711 1 98.38 639 VAL B N 1
ATOM 13106 C CA . VAL B 1 639 ? 2.154 42.656 13.477 1 98.38 639 VAL B CA 1
ATOM 13107 C C . VAL B 1 639 ? 2.023 41.125 13.422 1 98.38 639 VAL B C 1
ATOM 13109 O O . VAL B 1 639 ? 2.4 40.438 14.375 1 98.38 639 VAL B O 1
ATOM 13112 N N . PHE B 1 640 ? 1.431 40.625 12.391 1 98.5 640 PHE B N 1
ATOM 13113 C CA . PHE B 1 640 ? 1.529 39.188 12.07 1 98.5 640 PHE B CA 1
ATOM 13114 C C . PHE B 1 640 ? 2.645 38.938 11.07 1 98.5 640 PHE B C 1
ATOM 13116 O O . PHE B 1 640 ? 2.525 39.281 9.898 1 98.5 640 PHE B O 1
ATOM 13123 N N . ASP B 1 641 ? 3.689 38.344 11.523 1 98.19 641 ASP B N 1
ATOM 13124 C CA . ASP B 1 641 ? 4.836 38 10.688 1 98.19 641 ASP B CA 1
ATOM 13125 C C . ASP B 1 641 ? 4.648 36.656 10 1 98.19 641 ASP B C 1
ATOM 13127 O O . ASP B 1 641 ? 4.832 35.625 10.625 1 98.19 641 ASP B O 1
ATOM 13131 N N . GLN B 1 642 ? 4.383 36.656 8.672 1 98.31 642 GLN B N 1
ATOM 13132 C CA . GLN B 1 642 ? 3.887 35.5 7.953 1 98.31 642 GLN B CA 1
ATOM 13133 C C . GLN B 1 642 ? 4.91 35 6.941 1 98.31 642 GLN B C 1
ATOM 13135 O O . GLN B 1 642 ? 5.43 35.781 6.137 1 98.31 642 GLN B O 1
ATOM 13140 N N . ASN B 1 643 ? 5.301 33.719 6.984 1 97.94 643 ASN B N 1
ATOM 13141 C CA . ASN B 1 643 ? 5.98 32.969 5.938 1 97.94 643 ASN B CA 1
ATOM 13142 C C . ASN B 1 643 ? 5.348 31.594 5.727 1 97.94 643 ASN B C 1
ATOM 13144 O O . ASN B 1 643 ? 4.574 31.141 6.566 1 97.94 643 ASN B O 1
ATOM 13148 N N . TYR B 1 644 ? 5.57 30.953 4.566 1 97.88 644 TYR B N 1
ATOM 13149 C CA . TYR B 1 644 ? 5.023 29.625 4.305 1 97.88 644 TYR B CA 1
ATOM 13150 C C . TYR B 1 644 ? 5.754 28.562 5.109 1 97.88 644 TYR B C 1
ATOM 13152 O O . TYR B 1 644 ? 6.754 28.859 5.77 1 97.88 644 TYR B O 1
ATOM 13160 N N . GLY B 1 645 ? 5.203 27.281 5.105 1 97.25 645 GLY B N 1
ATOM 13161 C CA . GLY B 1 645 ? 5.734 26.203 5.922 1 97.25 645 GLY B CA 1
ATOM 13162 C C . GLY B 1 645 ? 7.09 25.703 5.453 1 97.25 645 GLY B C 1
ATOM 13163 O O . GLY B 1 645 ? 7.379 25.734 4.254 1 97.25 645 GLY B O 1
ATOM 13164 N N . LEU B 1 646 ? 7.898 25.266 6.438 1 97.31 646 LEU B N 1
ATOM 13165 C CA . LEU B 1 646 ? 9.18 24.641 6.105 1 97.31 646 LEU B CA 1
ATOM 13166 C C . LEU B 1 646 ? 8.977 23.391 5.258 1 97.31 646 LEU B C 1
ATOM 13168 O O . LEU B 1 646 ? 9.75 23.125 4.332 1 97.31 646 LEU B O 1
ATOM 13172 N N . TRP B 1 647 ? 8.008 22.703 5.598 1 96.19 647 TRP B N 1
ATOM 13173 C CA . TRP B 1 647 ? 7.477 21.562 4.855 1 96.19 647 TRP B CA 1
ATOM 13174 C C . TRP B 1 647 ? 5.969 21.438 5.051 1 96.19 647 TRP B C 1
ATOM 13176 O O . TRP B 1 647 ? 5.43 21.891 6.062 1 96.19 647 TRP B O 1
ATOM 13186 N N . TYR B 1 648 ? 5.289 20.875 4.004 1 96.69 648 TYR B N 1
ATOM 13187 C CA . TYR B 1 648 ? 3.844 20.688 3.951 1 96.69 648 TYR B CA 1
ATOM 13188 C C . TYR B 1 648 ? 3.395 19.641 4.965 1 96.69 648 TYR B C 1
ATOM 13190 O O . TYR B 1 648 ? 2.424 19.859 5.695 1 96.69 648 TYR B O 1
ATOM 13198 N N . ASP B 1 649 ? 4.086 18.531 5.109 1 93.56 649 ASP B N 1
ATOM 13199 C CA . ASP B 1 649 ? 3.762 17.25 5.734 1 93.56 649 ASP B CA 1
ATOM 13200 C C . ASP B 1 649 ? 4.566 17.047 7.02 1 93.56 649 ASP B C 1
ATOM 13202 O O . ASP B 1 649 ? 5.785 17.234 7.027 1 93.56 649 ASP B O 1
ATOM 13206 N N . ARG B 1 650 ? 3.871 16.578 8.18 1 96.69 650 ARG B N 1
ATOM 13207 C CA . ARG B 1 650 ? 4.504 16.5 9.492 1 96.69 650 ARG B CA 1
ATOM 13208 C C . ARG B 1 650 ? 5.41 15.289 9.594 1 96.69 650 ARG B C 1
ATOM 13210 O O . ARG B 1 650 ? 6.223 15.188 10.516 1 96.69 650 ARG B O 1
ATOM 13217 N N . ARG B 1 651 ? 5.465 14.406 8.656 1 96.19 651 ARG B N 1
ATOM 13218 C CA . ARG B 1 651 ? 6.391 13.281 8.664 1 96.19 651 ARG B CA 1
ATOM 13219 C C . ARG B 1 651 ? 7.836 13.766 8.641 1 96.19 651 ARG B C 1
ATOM 13221 O O . ARG B 1 651 ? 8.734 13.078 9.141 1 96.19 651 ARG B O 1
ATOM 13228 N N . ARG B 1 652 ? 8.055 14.953 8.125 1 97 652 ARG B N 1
ATOM 13229 C CA . ARG B 1 652 ? 9.406 15.484 7.988 1 97 652 ARG B CA 1
ATOM 13230 C C . ARG B 1 652 ? 9.898 16.078 9.305 1 97 652 ARG B C 1
ATOM 13232 O O . ARG B 1 652 ? 11.07 16.438 9.422 1 97 652 ARG B O 1
ATOM 13239 N N . ASP B 1 653 ? 9.07 16.062 10.344 1 95.69 653 ASP B N 1
ATOM 13240 C CA . ASP B 1 653 ? 9.523 16.453 11.672 1 95.69 653 ASP B CA 1
ATOM 13241 C C . ASP B 1 653 ? 10.734 15.617 12.109 1 95.69 653 ASP B C 1
ATOM 13243 O O . ASP B 1 653 ? 11.539 16.062 12.93 1 95.69 653 ASP B O 1
ATOM 13247 N N . ASP B 1 654 ? 10.844 14.523 11.484 1 94.56 654 ASP B N 1
ATOM 13248 C CA . ASP B 1 654 ? 11.914 13.602 11.859 1 94.56 654 ASP B CA 1
ATOM 13249 C C . ASP B 1 654 ? 13.242 14.031 11.242 1 94.56 654 ASP B C 1
ATOM 13251 O O . ASP B 1 654 ? 14.297 13.5 11.609 1 94.56 654 ASP B O 1
ATOM 13255 N N . HIS B 1 655 ? 13.242 14.961 10.289 1 95.5 655 HIS B N 1
ATOM 13256 C CA . HIS B 1 655 ? 14.43 15.508 9.641 1 95.5 655 HIS B CA 1
ATOM 13257 C C . HIS B 1 655 ? 15.156 14.445 8.828 1 95.5 655 HIS B C 1
ATOM 13259 O O . HIS B 1 655 ? 16.391 14.477 8.711 1 95.5 655 HIS B O 1
ATOM 13265 N N . GLU B 1 656 ? 14.367 13.477 8.391 1 96.38 656 GLU B N 1
ATOM 13266 C CA . GLU B 1 656 ? 14.914 12.492 7.461 1 96.38 656 GLU B CA 1
ATOM 13267 C C . GLU B 1 656 ? 15.047 13.078 6.059 1 96.38 656 GLU B C 1
ATOM 13269 O O . GLU B 1 656 ? 14.281 13.969 5.672 1 96.38 656 GLU B O 1
ATOM 13274 N N . ARG B 1 657 ? 15.945 12.562 5.293 1 96.94 657 ARG B N 1
ATOM 13275 C CA . ARG B 1 657 ? 16.156 13.031 3.928 1 96.94 657 ARG B CA 1
ATOM 13276 C C . ARG B 1 657 ? 15.609 12.039 2.91 1 96.94 657 ARG B C 1
ATOM 13278 O O . ARG B 1 657 ? 15.695 12.266 1.702 1 96.94 657 ARG B O 1
ATOM 13285 N N . VAL B 1 658 ? 14.969 11.023 3.336 1 96.5 658 VAL B N 1
ATOM 13286 C CA . VAL B 1 658 ? 14.539 9.898 2.51 1 96.5 658 VAL B CA 1
ATOM 13287 C C . VAL B 1 658 ? 13.258 10.266 1.77 1 96.5 658 VAL B C 1
ATOM 13289 O O . VAL B 1 658 ? 12.461 11.07 2.25 1 96.5 658 VAL B O 1
ATOM 13292 N N . ARG B 1 659 ? 13.07 9.664 0.556 1 97.44 659 ARG B N 1
ATOM 13293 C CA . ARG B 1 659 ? 11.789 9.703 -0.151 1 97.44 659 ARG B CA 1
ATOM 13294 C C . ARG B 1 659 ? 10.719 8.93 0.608 1 97.44 659 ARG B C 1
ATOM 13296 O O . ARG B 1 659 ? 10.945 7.797 1.032 1 97.44 659 ARG B O 1
ATOM 13303 N N . ARG B 1 660 ? 9.578 9.562 0.771 1 97.81 660 ARG B N 1
ATOM 13304 C CA . ARG B 1 660 ? 8.508 8.867 1.476 1 97.81 660 ARG B CA 1
ATOM 13305 C C . ARG B 1 660 ? 7.895 7.777 0.602 1 97.81 660 ARG B C 1
ATOM 13307 O O . ARG B 1 660 ? 7.852 7.91 -0.624 1 97.81 660 ARG B O 1
ATOM 13314 N N . ARG B 1 661 ? 7.402 6.73 1.208 1 96.19 661 ARG B N 1
ATOM 13315 C CA . ARG B 1 661 ? 6.867 5.555 0.524 1 96.19 661 ARG B CA 1
ATOM 13316 C C . ARG B 1 661 ? 5.605 5.906 -0.254 1 96.19 661 ARG B C 1
ATOM 13318 O O . ARG B 1 661 ? 5.34 5.328 -1.311 1 96.19 661 ARG B O 1
ATOM 13325 N N . ASP B 1 662 ? 4.781 6.766 0.307 1 95.56 662 ASP B N 1
ATOM 13326 C CA . ASP B 1 662 ? 3.494 7.121 -0.288 1 95.56 662 ASP B CA 1
ATOM 13327 C C . ASP B 1 662 ? 3.057 8.516 0.139 1 95.56 662 ASP B C 1
ATOM 13329 O O . ASP B 1 662 ? 3.842 9.273 0.72 1 95.56 662 ASP B O 1
ATOM 13333 N N . GLY B 1 663 ? 1.844 8.891 -0.31 1 97.5 663 GLY B N 1
ATOM 13334 C CA . GLY B 1 663 ? 1.323 10.219 -0.017 1 97.5 663 GLY B CA 1
ATOM 13335 C C . GLY B 1 663 ? 0.454 10.258 1.226 1 97.5 663 GLY B C 1
ATOM 13336 O O . GLY B 1 663 ? -0.397 11.133 1.367 1 97.5 663 GLY B O 1
ATOM 13337 N N . ASP B 1 664 ? 0.598 9.32 2.16 1 97.56 664 ASP B N 1
ATOM 13338 C CA . ASP B 1 664 ? -0.193 9.336 3.387 1 97.56 664 ASP B CA 1
ATOM 13339 C C . ASP B 1 664 ? 0.335 10.375 4.371 1 97.56 664 ASP B C 1
ATOM 13341 O O . ASP B 1 664 ? 0.775 10.031 5.469 1 97.56 664 ASP B O 1
ATOM 13345 N N . VAL B 1 665 ? 0.192 11.617 4.023 1 97.81 665 VAL B N 1
ATOM 13346 C CA . VAL B 1 665 ? 0.76 12.766 4.715 1 97.81 665 VAL B CA 1
ATOM 13347 C C . VAL B 1 665 ? 0.049 12.969 6.051 1 97.81 665 VAL B C 1
ATOM 13349 O O . VAL B 1 665 ? -1.105 12.57 6.215 1 97.81 665 VAL B O 1
ATOM 13352 N N . TRP B 1 666 ? 0.744 13.594 7.012 1 97.44 666 TRP B N 1
ATOM 13353 C CA . TRP B 1 666 ? 0.228 13.844 8.352 1 97.44 666 TRP B CA 1
ATOM 13354 C C . TRP B 1 666 ? -0.044 15.336 8.562 1 97.44 666 TRP B C 1
ATOM 13356 O O . TRP B 1 666 ? 0.738 16.188 8.125 1 97.44 666 TRP B O 1
ATOM 13366 N N . GLY B 1 667 ? -1.18 15.672 9.211 1 96.62 667 GLY B N 1
ATOM 13367 C CA . GLY B 1 667 ? -1.498 17.047 9.586 1 96.62 667 GLY B CA 1
ATOM 13368 C C . GLY B 1 667 ? -0.987 17.422 10.969 1 96.62 667 GLY B C 1
ATOM 13369 O O . GLY B 1 667 ? -0.541 16.547 11.727 1 96.62 667 GLY B O 1
ATOM 13370 N N . PRO B 1 668 ? -1.003 18.766 11.273 1 97.19 668 PRO B N 1
ATOM 13371 C CA . PRO B 1 668 ? -1.5 19.859 10.422 1 97.19 668 PRO B CA 1
ATOM 13372 C C . PRO B 1 668 ? -0.609 20.109 9.211 1 97.19 668 PRO B C 1
ATOM 13374 O O . PRO B 1 668 ? 0.598 19.859 9.266 1 97.19 668 PRO B O 1
ATOM 13377 N N . PHE B 1 669 ? -1.235 20.594 8.141 1 97.88 669 PHE B N 1
ATOM 13378 C CA . PHE B 1 669 ? -0.489 20.953 6.941 1 97.88 669 PHE B CA 1
ATOM 13379 C C . PHE B 1 669 ? -0.064 22.422 6.992 1 97.88 669 PHE B C 1
ATOM 13381 O O . PHE B 1 669 ? -0.886 23.297 7.254 1 97.88 669 PHE B O 1
ATOM 13388 N N . TYR B 1 670 ? 1.156 22.703 6.809 1 97.81 670 TYR B N 1
ATOM 13389 C CA . TYR B 1 670 ? 1.63 24.062 6.605 1 97.81 670 TYR B CA 1
ATOM 13390 C C . TYR B 1 670 ? 1.757 24.375 5.117 1 97.81 670 TYR B C 1
ATOM 13392 O O . TYR B 1 670 ? 2.787 24.094 4.504 1 97.81 670 TYR B O 1
ATOM 13400 N N . GLU B 1 671 ? 0.799 25 4.637 1 97.81 671 GLU B N 1
ATOM 13401 C CA . GLU B 1 671 ? 0.565 25.141 3.201 1 97.81 671 GLU B CA 1
ATOM 13402 C C . GLU B 1 671 ? 1.674 25.953 2.541 1 97.81 671 GLU B C 1
ATOM 13404 O O . GLU B 1 671 ? 2.287 26.812 3.178 1 97.81 671 GLU B O 1
ATOM 13409 N N . GLN B 1 672 ? 1.878 25.594 1.293 1 98.31 672 GLN B N 1
ATOM 13410 C CA . GLN B 1 672 ? 2.828 26.266 0.418 1 98.31 672 GLN B CA 1
ATOM 13411 C C . GLN B 1 672 ? 2.115 27.234 -0.521 1 98.31 672 GLN B C 1
ATOM 13413 O O . GLN B 1 672 ? 0.926 27.078 -0.802 1 98.31 672 GLN B O 1
ATOM 13418 N N . PRO B 1 673 ? 2.777 28.25 -1.002 1 98.5 673 PRO B N 1
ATOM 13419 C CA . PRO B 1 673 ? 2.121 29.25 -1.851 1 98.5 673 PRO B CA 1
ATOM 13420 C C . PRO B 1 673 ? 1.857 28.734 -3.266 1 98.5 673 PRO B C 1
ATOM 13422 O O . PRO B 1 673 ? 1.166 29.391 -4.047 1 98.5 673 PRO B O 1
ATOM 13425 N N . PHE B 1 674 ? 2.318 27.484 -3.598 1 98.56 674 PHE B N 1
ATOM 13426 C CA . PHE B 1 674 ? 2.209 26.938 -4.941 1 98.56 674 PHE B CA 1
ATOM 13427 C C . PHE B 1 674 ? 1.175 25.812 -4.98 1 98.56 674 PHE B C 1
ATOM 13429 O O . PHE B 1 674 ? 1.097 25 -4.055 1 98.56 674 PHE B O 1
ATOM 13436 N N . GLY B 1 675 ? 0.382 25.828 -6.07 1 98 675 GLY B N 1
ATOM 13437 C CA . GLY B 1 675 ? -0.571 24.75 -6.27 1 98 675 GLY B CA 1
ATOM 13438 C C . GLY B 1 675 ? 0.057 23.5 -6.863 1 98 675 GLY B C 1
ATOM 13439 O O . GLY B 1 675 ? 1.049 23.578 -7.59 1 98 675 GLY B O 1
ATOM 13440 N N . ARG B 1 676 ? -0.472 22.406 -6.59 1 97.88 676 ARG B N 1
ATOM 13441 C CA . ARG B 1 676 ? -0.007 21.156 -7.156 1 97.88 676 ARG B CA 1
ATOM 13442 C C . ARG B 1 676 ? -0.505 20.984 -8.586 1 97.88 676 ARG B C 1
ATOM 13444 O O . ARG B 1 676 ? -1.58 21.469 -8.938 1 97.88 676 ARG B O 1
ATOM 13451 N N . SER B 1 677 ? 0.221 20.219 -9.414 1 97.81 677 SER B N 1
ATOM 13452 C CA . SER B 1 677 ? -0.049 20.078 -10.844 1 97.81 677 SER B CA 1
ATOM 13453 C C . SER B 1 677 ? -0.972 18.906 -11.117 1 97.81 677 SER B C 1
ATOM 13455 O O . SER B 1 677 ? -1.606 18.844 -12.172 1 97.81 677 SER B O 1
ATOM 13457 N N . GLY B 1 678 ? -1.015 17.922 -10.227 1 97.06 678 GLY B N 1
ATOM 13458 C CA . GLY B 1 678 ? -1.696 16.672 -10.492 1 97.06 678 GLY B CA 1
ATOM 13459 C C . GLY B 1 678 ? -0.844 15.68 -11.266 1 97.06 678 GLY B C 1
ATOM 13460 O O . GLY B 1 678 ? -1.264 14.547 -11.508 1 97.06 678 GLY B O 1
ATOM 13461 N N . GLN B 1 679 ? 0.361 16.031 -11.562 1 97 679 GLN B N 1
ATOM 13462 C CA . GLN B 1 679 ? 1.244 15.195 -12.367 1 97 679 GLN B CA 1
ATOM 13463 C C . GLN B 1 679 ? 2.434 14.703 -11.539 1 97 679 GLN B C 1
ATOM 13465 O O . GLN B 1 679 ? 2.889 15.391 -10.625 1 97 679 GLN B O 1
ATOM 13470 N N . GLY B 1 680 ? 2.9 13.523 -11.898 1 96.44 680 GLY B N 1
ATOM 13471 C CA . GLY B 1 680 ? 4.09 12.992 -11.25 1 96.44 680 GLY B CA 1
ATOM 13472 C C . GLY B 1 680 ? 3.932 12.82 -9.75 1 96.44 680 GLY B C 1
ATOM 13473 O O . GLY B 1 680 ? 2.828 12.953 -9.219 1 96.44 680 GLY B O 1
ATOM 13474 N N . THR B 1 681 ? 5.051 12.492 -9.055 1 97.44 681 THR B N 1
ATOM 13475 C CA . THR B 1 681 ? 5.043 12.289 -7.609 1 97.44 681 THR B CA 1
ATOM 13476 C C . THR B 1 681 ? 6.199 13.031 -6.945 1 97.44 681 THR B C 1
ATOM 13478 O O . THR B 1 681 ? 7.355 12.859 -7.328 1 97.44 681 THR B O 1
ATOM 13481 N N . ALA B 1 682 ? 5.871 13.891 -6.031 1 98.25 682 ALA B N 1
ATOM 13482 C CA . ALA B 1 682 ? 6.879 14.617 -5.266 1 98.25 682 ALA B CA 1
ATOM 13483 C C . ALA B 1 682 ? 7.508 13.727 -4.199 1 98.25 682 ALA B C 1
ATOM 13485 O O . ALA B 1 682 ? 7.09 12.578 -4.016 1 98.25 682 ALA B O 1
ATOM 13486 N N . TRP B 1 683 ? 8.523 14.242 -3.568 1 98.12 683 TRP B N 1
ATOM 13487 C CA . TRP B 1 683 ? 9.359 13.484 -2.646 1 98.12 683 TRP B CA 1
ATOM 13488 C C . TRP B 1 683 ? 8.555 12.992 -1.45 1 98.12 683 TRP B C 1
ATOM 13490 O O . TRP B 1 683 ? 8.859 11.953 -0.87 1 98.12 683 TRP B O 1
ATOM 13500 N N . GLU B 1 684 ? 7.461 13.758 -1.089 1 97.38 684 GLU B N 1
ATOM 13501 C CA . GLU B 1 684 ? 6.633 13.398 0.058 1 97.38 684 GLU B CA 1
ATOM 13502 C C . GLU B 1 684 ? 5.5 12.461 -0.351 1 97.38 684 GLU B C 1
ATOM 13504 O O . GLU B 1 684 ? 4.777 11.945 0.502 1 97.38 684 GLU B O 1
ATOM 13509 N N . GLY B 1 685 ? 5.254 12.234 -1.647 1 97.62 685 GLY B N 1
ATOM 13510 C CA . GLY B 1 685 ? 4.352 11.195 -2.105 1 97.62 685 GLY B CA 1
ATOM 13511 C C . GLY B 1 685 ? 3.127 11.734 -2.816 1 97.62 685 GLY B C 1
ATOM 13512 O O . GLY B 1 685 ? 2.375 10.977 -3.436 1 97.62 685 GLY B O 1
ATOM 13513 N N . LEU B 1 686 ? 2.854 13.039 -2.812 1 98.19 686 LEU B N 1
ATOM 13514 C CA . LEU B 1 686 ? 1.753 13.664 -3.543 1 98.19 686 LEU B CA 1
ATOM 13515 C C . LEU B 1 686 ? 2.211 14.133 -4.918 1 98.19 686 LEU B C 1
ATOM 13517 O O . LEU B 1 686 ? 3.355 13.891 -5.312 1 98.19 686 LEU B O 1
ATOM 13521 N N . SER B 1 687 ? 1.32 14.758 -5.711 1 98.25 687 SER B N 1
ATOM 13522 C CA . SER B 1 687 ? 1.688 15.219 -7.043 1 98.25 687 SER B CA 1
ATOM 13523 C C . SER B 1 687 ? 2.689 16.375 -6.973 1 98.25 687 SER B C 1
ATOM 13525 O O . SER B 1 687 ? 2.777 17.062 -5.957 1 98.25 687 SER B O 1
ATOM 13527 N N . LYS B 1 688 ? 3.441 16.562 -7.91 1 98.56 688 LYS B N 1
ATOM 13528 C CA . LYS B 1 688 ? 4.426 17.641 -8 1 98.56 688 LYS B CA 1
ATOM 13529 C C . LYS B 1 688 ? 3.75 19.016 -8.055 1 98.56 688 LYS B C 1
ATOM 13531 O O . LYS B 1 688 ? 2.596 19.125 -8.469 1 98.56 688 LYS B O 1
ATOM 13536 N N . TYR B 1 689 ? 4.457 20 -7.641 1 98.62 689 TYR B N 1
ATOM 13537 C CA . TYR B 1 689 ? 3.975 21.375 -7.699 1 98.62 689 TYR B CA 1
ATOM 13538 C C . TYR B 1 689 ? 4.109 21.953 -9.102 1 98.62 689 TYR B C 1
ATOM 13540 O O . TYR B 1 689 ? 4.879 21.438 -9.922 1 98.62 689 TYR B O 1
ATOM 13548 N N . ASP B 1 690 ? 3.291 22.891 -9.453 1 98.69 690 ASP B N 1
ATOM 13549 C CA . ASP B 1 690 ? 3.496 23.828 -10.547 1 98.69 690 ASP B CA 1
ATOM 13550 C C . ASP B 1 690 ? 3.807 25.234 -10.008 1 98.69 690 ASP B C 1
ATOM 13552 O O . ASP B 1 690 ? 2.918 25.922 -9.5 1 98.69 690 ASP B O 1
ATOM 13556 N N . LEU B 1 691 ? 5.008 25.688 -10.125 1 98.69 691 LEU B N 1
ATOM 13557 C CA . LEU B 1 691 ? 5.445 26.953 -9.539 1 98.69 691 LEU B CA 1
ATOM 13558 C C . LEU B 1 691 ? 4.77 28.125 -10.227 1 98.69 691 LEU B C 1
ATOM 13560 O O . LEU B 1 691 ? 4.797 29.25 -9.719 1 98.69 691 LEU B O 1
ATOM 13564 N N . ASN B 1 692 ? 4.098 27.859 -11.32 1 98 692 ASN B N 1
ATOM 13565 C CA . ASN B 1 692 ? 3.352 28.906 -12.016 1 98 692 ASN B CA 1
ATOM 13566 C C . ASN B 1 692 ? 1.899 28.953 -11.555 1 98 692 ASN B C 1
ATOM 13568 O O . ASN B 1 692 ? 1.142 29.828 -11.977 1 98 692 ASN B O 1
ATOM 13572 N N . ARG B 1 693 ? 1.564 28.047 -10.719 1 97.44 693 ARG B N 1
ATOM 13573 C CA . ARG B 1 693 ? 0.184 27.969 -10.25 1 97.44 693 ARG B CA 1
ATOM 13574 C C . ARG B 1 693 ? 0.089 28.328 -8.773 1 97.44 693 ARG B C 1
ATOM 13576 O O . ARG B 1 693 ? 0.507 27.562 -7.91 1 97.44 693 ARG B O 1
ATOM 13583 N N . PRO B 1 694 ? -0.554 29.5 -8.469 1 98.12 694 PRO B N 1
ATOM 13584 C CA . PRO B 1 694 ? -0.711 29.844 -7.051 1 98.12 694 PRO B CA 1
ATOM 13585 C C . PRO B 1 694 ? -1.686 28.922 -6.324 1 98.12 694 PRO B C 1
ATOM 13587 O O . PRO B 1 694 ? -2.695 28.5 -6.898 1 98.12 694 PRO B O 1
ATOM 13590 N N . ASN B 1 695 ? -1.391 28.547 -5.172 1 98.38 695 ASN B N 1
ATOM 13591 C CA . ASN B 1 695 ? -2.322 27.891 -4.262 1 98.38 695 ASN B CA 1
ATOM 13592 C C . ASN B 1 695 ? -3.453 28.828 -3.848 1 98.38 695 ASN B C 1
ATOM 13594 O O . ASN B 1 695 ? -3.281 29.656 -2.951 1 98.38 695 ASN B O 1
ATOM 13598 N N . ALA B 1 696 ? -4.555 28.625 -4.41 1 98.31 696 ALA B N 1
ATOM 13599 C CA . ALA B 1 696 ? -5.629 29.609 -4.293 1 98.31 696 ALA B CA 1
ATOM 13600 C C . ALA B 1 696 ? -6.109 29.734 -2.85 1 98.31 696 ALA B C 1
ATOM 13602 O O . ALA B 1 696 ? -6.43 30.828 -2.383 1 98.31 696 ALA B O 1
ATOM 13603 N N . TRP B 1 697 ? -6.188 28.641 -2.131 1 98.44 697 TRP B N 1
ATOM 13604 C CA . TRP B 1 697 ? -6.633 28.688 -0.741 1 98.44 697 TRP B CA 1
ATOM 13605 C C . TRP B 1 697 ? -5.641 29.469 0.122 1 98.44 697 TRP B C 1
ATOM 13607 O O . TRP B 1 697 ? -6.039 30.297 0.937 1 98.44 697 TRP B O 1
ATOM 13617 N N . TYR B 1 698 ? -4.348 29.281 -0.056 1 98.31 698 TYR B N 1
ATOM 13618 C CA . TYR B 1 698 ? -3.277 29.938 0.683 1 98.31 698 TYR B CA 1
ATOM 13619 C C . TYR B 1 698 ? -3.373 31.453 0.542 1 98.31 698 TYR B C 1
ATOM 13621 O O . TYR B 1 698 ? -3.381 32.188 1.54 1 98.31 698 TYR B O 1
ATOM 13629 N N . TRP B 1 699 ? -3.516 31.891 -0.627 1 98.69 699 TRP B N 1
ATOM 13630 C CA . TRP B 1 699 ? -3.527 33.312 -0.925 1 98.69 699 TRP B CA 1
ATOM 13631 C C . TRP B 1 699 ? -4.84 33.969 -0.476 1 98.69 699 TRP B C 1
ATOM 13633 O O . TRP B 1 699 ? -4.855 35.094 -0.023 1 98.69 699 TRP B O 1
ATOM 13643 N N . SER B 1 700 ? -5.879 33.188 -0.602 1 98.38 700 SER B N 1
ATOM 13644 C CA . SER B 1 700 ? -7.164 33.719 -0.163 1 98.38 700 SER B CA 1
ATOM 13645 C C . SER B 1 700 ? -7.188 33.938 1.346 1 98.38 700 SER B C 1
ATOM 13647 O O . SER B 1 700 ? -7.801 34.906 1.833 1 98.38 700 SER B O 1
ATOM 13649 N N . ARG B 1 701 ? -6.547 33.094 2.115 1 98.5 701 ARG B N 1
ATOM 13650 C CA . ARG B 1 701 ? -6.48 33.219 3.568 1 98.5 701 ARG B CA 1
ATOM 13651 C C . ARG B 1 701 ? -5.715 34.469 3.971 1 98.5 701 ARG B C 1
ATOM 13653 O O . ARG B 1 701 ? -6.148 35.219 4.859 1 98.5 701 ARG B O 1
ATOM 13660 N N . LEU B 1 702 ? -4.656 34.656 3.301 1 98.69 702 LEU B N 1
ATOM 13661 C CA . LEU B 1 702 ? -3.854 35.844 3.584 1 98.69 702 LEU B CA 1
ATOM 13662 C C . LEU B 1 702 ? -4.613 37.094 3.225 1 98.69 702 LEU B C 1
ATOM 13664 O O . LEU B 1 702 ? -4.574 38.094 3.967 1 98.69 702 LEU B O 1
ATOM 13668 N N . LYS B 1 703 ? -5.234 37.062 2.105 1 98.44 703 LYS B N 1
ATOM 13669 C CA . LYS B 1 703 ? -6.031 38.219 1.668 1 98.44 703 LYS B CA 1
ATOM 13670 C C . LYS B 1 703 ? -7.148 38.531 2.66 1 98.44 703 LYS B C 1
ATOM 13672 O O . LYS B 1 703 ? -7.395 39.688 2.99 1 98.44 703 LYS B O 1
ATOM 13677 N N . GLU B 1 704 ? -7.758 37.469 3.113 1 98 704 GLU B N 1
ATOM 13678 C CA . GLU B 1 704 ? -8.828 37.656 4.09 1 98 704 GLU B CA 1
ATOM 13679 C C . GLU B 1 704 ? -8.312 38.344 5.359 1 98 704 GLU B C 1
ATOM 13681 O O . GLU B 1 704 ? -8.961 39.25 5.895 1 98 704 GLU B O 1
ATOM 13686 N N . PHE B 1 705 ? -7.234 37.969 5.852 1 98.25 705 PHE B N 1
ATOM 13687 C CA . PHE B 1 705 ? -6.648 38.594 7.035 1 98.25 705 PHE B CA 1
ATOM 13688 C C . PHE B 1 705 ? -6.328 40.031 6.773 1 98.25 705 PHE B C 1
ATOM 13690 O O . PHE B 1 705 ? -6.59 40.906 7.617 1 98.25 705 PHE B O 1
ATOM 13697 N N . ALA B 1 706 ? -5.695 40.25 5.621 1 98.5 706 ALA B N 1
ATOM 13698 C CA . ALA B 1 706 ? -5.328 41.625 5.27 1 98.5 706 ALA B CA 1
ATOM 13699 C C . ALA B 1 706 ? -6.559 42.531 5.234 1 98.5 706 ALA B C 1
ATOM 13701 O O . ALA B 1 706 ? -6.523 43.656 5.75 1 98.5 706 ALA B O 1
ATOM 13702 N N . GLU B 1 707 ? -7.598 42.031 4.688 1 97.44 707 GLU B N 1
ATOM 13703 C CA . GLU B 1 707 ? -8.82 42.844 4.551 1 97.44 707 GLU B CA 1
ATOM 13704 C C . GLU B 1 707 ? -9.492 43.031 5.902 1 97.44 707 GLU B C 1
ATOM 13706 O O . GLU B 1 707 ? -9.82 44.156 6.273 1 97.44 707 GLU B O 1
ATOM 13711 N N . LYS B 1 708 ? -9.617 42.062 6.656 1 97.12 708 LYS B N 1
ATOM 13712 C CA . LYS B 1 708 ? -10.32 42.156 7.93 1 97.12 708 LYS B CA 1
ATOM 13713 C C . LYS B 1 708 ? -9.461 42.875 8.977 1 97.12 708 LYS B C 1
ATOM 13715 O O . LYS B 1 708 ? -9.984 43.625 9.812 1 97.12 708 LYS B O 1
ATOM 13720 N N . GLY B 1 709 ? -8.195 42.656 8.961 1 96.94 709 GLY B N 1
ATOM 13721 C CA . GLY B 1 709 ? -7.281 43.219 9.922 1 96.94 709 GLY B CA 1
ATOM 13722 C C . GLY B 1 709 ? -7.059 44.719 9.703 1 96.94 709 GLY B C 1
ATOM 13723 O O . GLY B 1 709 ? -6.711 45.438 10.641 1 96.94 709 GLY B O 1
ATOM 13724 N N . SER B 1 710 ? -7.293 45.156 8.492 1 95.69 710 SER B N 1
ATOM 13725 C CA . SER B 1 710 ? -7.055 46.531 8.148 1 95.69 710 SER B CA 1
ATOM 13726 C C . SER B 1 710 ? -7.953 47.469 8.961 1 95.69 710 SER B C 1
ATOM 13728 O O . SER B 1 710 ? -7.559 48.594 9.281 1 95.69 710 SER B O 1
ATOM 13730 N N . LYS B 1 711 ? -9.117 46.969 9.273 1 92 711 LYS B N 1
ATOM 13731 C CA . LYS B 1 711 ? -10.086 47.781 10.023 1 92 711 LYS B CA 1
ATOM 13732 C C . LYS B 1 711 ? -9.562 48.094 11.414 1 92 711 LYS B C 1
ATOM 13734 O O . LYS B 1 711 ? -9.883 49.156 11.961 1 92 711 LYS B O 1
ATOM 13739 N N . ASP B 1 712 ? -8.742 47.281 11.906 1 92.31 712 ASP B N 1
ATOM 13740 C CA . ASP B 1 712 ? -8.219 47.438 13.258 1 92.31 712 ASP B CA 1
ATOM 13741 C C . ASP B 1 712 ? -6.766 47.906 13.227 1 92.31 712 ASP B C 1
ATOM 13743 O O . ASP B 1 712 ? -6.102 47.969 14.266 1 92.31 712 ASP B O 1
ATOM 13747 N N . GLY B 1 713 ? -6.258 48.188 12.078 1 95.19 713 GLY B N 1
ATOM 13748 C CA . GLY B 1 713 ? -4.895 48.656 11.93 1 95.19 713 GLY B CA 1
ATOM 13749 C C . GLY B 1 713 ? -3.857 47.562 12.078 1 95.19 713 GLY B C 1
ATOM 13750 O O . GLY B 1 713 ? -2.672 47.844 12.273 1 95.19 713 GLY B O 1
ATOM 13751 N N . LEU B 1 714 ? -4.246 46.344 12.039 1 98 714 LEU B N 1
ATOM 13752 C CA . LEU B 1 714 ? -3.301 45.219 12.117 1 98 714 LEU B CA 1
ATOM 13753 C C . LEU B 1 714 ? -2.438 45.156 10.859 1 98 714 LEU B C 1
ATOM 13755 O O . LEU B 1 714 ? -2.91 45.469 9.766 1 98 714 LEU B O 1
ATOM 13759 N N . LEU B 1 715 ? -1.193 44.781 11.047 1 98.56 715 LEU B N 1
ATOM 13760 C CA . LEU B 1 715 ? -0.245 44.719 9.938 1 98.56 715 LEU B CA 1
ATOM 13761 C C . LEU B 1 715 ? 0.088 43.281 9.586 1 98.56 715 LEU B C 1
ATOM 13763 O O . LEU B 1 715 ? 0.211 42.406 10.469 1 98.56 715 LEU B O 1
ATOM 13767 N N . LEU B 1 716 ? 0.109 42.969 8.305 1 98.75 716 LEU B N 1
ATOM 13768 C CA . LEU B 1 716 ? 0.658 41.719 7.801 1 98.75 716 LEU B CA 1
ATOM 13769 C C . LEU B 1 716 ? 2.064 41.938 7.246 1 98.75 716 LEU B C 1
ATOM 13771 O O . LEU B 1 716 ? 2.236 42.562 6.199 1 98.75 716 LEU B O 1
ATOM 13775 N N . PHE B 1 717 ? 3.049 41.5 8.016 1 98.75 717 PHE B N 1
ATOM 13776 C CA . PHE B 1 717 ? 4.398 41.406 7.473 1 98.75 717 PHE B CA 1
ATOM 13777 C C . PHE B 1 717 ? 4.555 40.156 6.621 1 98.75 717 PHE B C 1
ATOM 13779 O O . PHE B 1 717 ? 4.691 39.062 7.152 1 98.75 717 PHE B O 1
ATOM 13786 N N . HIS B 1 718 ? 4.508 40.312 5.324 1 98.75 718 HIS B N 1
ATOM 13787 C CA . HIS B 1 718 ? 4.496 39.188 4.391 1 98.75 718 HIS B CA 1
ATOM 13788 C C . HIS B 1 718 ? 5.906 38.875 3.908 1 98.75 718 HIS B C 1
ATOM 13790 O O . HIS B 1 718 ? 6.379 39.438 2.926 1 98.75 718 HIS B O 1
ATOM 13796 N N . GLU B 1 719 ? 6.465 37.875 4.531 1 98.5 719 GLU B N 1
ATOM 13797 C CA . GLU B 1 719 ? 7.742 37.375 4.051 1 98.5 719 GLU B CA 1
ATOM 13798 C C . GLU B 1 719 ? 7.57 36.594 2.75 1 98.5 719 GLU B C 1
ATOM 13800 O O . GLU B 1 719 ? 6.977 35.5 2.744 1 98.5 719 GLU B O 1
ATOM 13805 N N . ASN B 1 720 ? 8.133 37.094 1.666 1 98.62 720 ASN B N 1
ATOM 13806 C CA . ASN B 1 720 ? 7.93 36.469 0.367 1 98.62 720 ASN B CA 1
ATOM 13807 C C . ASN B 1 720 ? 8.57 35.094 0.317 1 98.62 720 ASN B C 1
ATOM 13809 O O . ASN B 1 720 ? 8.023 34.156 -0.298 1 98.62 720 ASN B O 1
ATOM 13813 N N . TYR B 1 721 ? 9.758 35 0.865 1 98.38 721 TYR B N 1
ATOM 13814 C CA . TYR B 1 721 ? 10.484 33.75 0.828 1 98.38 721 TYR B CA 1
ATOM 13815 C C . TYR B 1 721 ? 10.781 33.219 2.236 1 98.38 721 TYR B C 1
ATOM 13817 O O . TYR B 1 721 ? 10.438 33.906 3.221 1 98.38 721 TYR B O 1
ATOM 13825 N N . PHE B 1 722 ? 11.367 32.031 2.346 1 97.69 722 PHE B N 1
ATOM 13826 C CA . PHE B 1 722 ? 11.805 31.406 3.59 1 97.69 722 PHE B CA 1
ATOM 13827 C C . PHE B 1 722 ? 13.164 30.75 3.416 1 97.69 722 PHE B C 1
ATOM 13829 O O . PHE B 1 722 ? 13.258 29.594 3.002 1 97.69 722 PHE B O 1
ATOM 13836 N N . GLN B 1 723 ? 14.172 31.453 3.729 1 97.19 723 GLN B N 1
ATOM 13837 C CA . GLN B 1 723 ? 15.547 31.031 3.459 1 97.19 723 GLN B CA 1
ATOM 13838 C C . GLN B 1 723 ? 15.891 29.75 4.215 1 97.19 723 GLN B C 1
ATOM 13840 O O . GLN B 1 723 ? 16.812 29.031 3.834 1 97.19 723 GLN B O 1
ATOM 13845 N N . HIS B 1 724 ? 15.141 29.469 5.246 1 95.56 724 HIS B N 1
ATOM 13846 C CA . HIS B 1 724 ? 15.398 28.281 6.066 1 95.56 724 HIS B CA 1
ATOM 13847 C C . HIS B 1 724 ? 15.406 27.016 5.219 1 95.56 724 HIS B C 1
ATOM 13849 O O . HIS B 1 724 ? 16.078 26.047 5.559 1 95.56 724 HIS B O 1
ATOM 13855 N N . ASN B 1 725 ? 14.797 26.953 4.113 1 95.19 725 ASN B N 1
ATOM 13856 C CA . ASN B 1 725 ? 14.672 25.797 3.24 1 95.19 725 ASN B CA 1
ATOM 13857 C C . ASN B 1 725 ? 15.977 25.5 2.516 1 95.19 725 ASN B C 1
ATOM 13859 O O . ASN B 1 725 ? 16.203 24.359 2.096 1 95.19 725 ASN B O 1
ATOM 13863 N N . ILE B 1 726 ? 16.797 26.484 2.34 1 96.31 726 ILE B N 1
ATOM 13864 C CA . ILE B 1 726 ? 17.875 26.328 1.359 1 96.31 726 ILE B CA 1
ATOM 13865 C C . ILE B 1 726 ? 19.219 26.344 2.066 1 96.31 726 ILE B C 1
ATOM 13867 O O . ILE B 1 726 ? 20.266 26.391 1.414 1 96.31 726 ILE B O 1
ATOM 13871 N N . LEU B 1 727 ? 19.125 26.391 3.426 1 93.25 727 LEU B N 1
ATOM 13872 C CA . LEU B 1 727 ? 20.328 26.328 4.258 1 93.25 727 LEU B CA 1
ATOM 13873 C C . LEU B 1 727 ? 20.141 25.344 5.41 1 93.25 727 LEU B C 1
ATOM 13875 O O . LEU B 1 727 ? 19.016 24.922 5.695 1 93.25 727 LEU B O 1
ATOM 13879 N N . GLU B 1 728 ? 21.219 24.844 6.129 1 92.69 728 GLU B N 1
ATOM 13880 C CA . GLU B 1 728 ? 21.25 24.078 7.367 1 92.69 728 GLU B CA 1
ATOM 13881 C C . GLU B 1 728 ? 21 22.594 7.102 1 92.69 728 GLU B C 1
ATOM 13883 O O . GLU B 1 728 ? 21.719 21.969 6.32 1 92.69 728 GLU B O 1
ATOM 13888 N N . ALA B 1 729 ? 19.828 22.047 7.594 1 94.69 729 ALA B N 1
ATOM 13889 C CA . ALA B 1 729 ? 19.609 20.609 7.508 1 94.69 729 ALA B CA 1
ATOM 13890 C C . ALA B 1 729 ? 19.125 20.203 6.117 1 94.69 729 ALA B C 1
ATOM 13892 O O . ALA B 1 729 ? 18.328 20.906 5.504 1 94.69 729 ALA B O 1
ATOM 13893 N N . GLY B 1 730 ? 19.656 19.109 5.621 1 95.69 730 GLY B N 1
ATOM 13894 C CA . GLY B 1 730 ? 19.219 18.594 4.336 1 95.69 730 GLY B CA 1
ATOM 13895 C C . GLY B 1 730 ? 17.719 18.344 4.27 1 95.69 730 GLY B C 1
ATOM 13896 O O . GLY B 1 730 ? 17.109 18.516 3.213 1 95.69 730 GLY B O 1
ATOM 13897 N N . ALA B 1 731 ? 17.125 18.031 5.395 1 96.12 731 ALA B N 1
ATOM 13898 C CA . ALA B 1 731 ? 15.695 17.734 5.484 1 96.12 731 ALA B CA 1
ATOM 13899 C C . ALA B 1 731 ? 14.859 18.938 5.109 1 96.12 731 ALA B C 1
ATOM 13901 O O . ALA B 1 731 ? 13.719 18.797 4.656 1 96.12 731 ALA B O 1
ATOM 13902 N N . HIS B 1 732 ? 15.398 20.156 5.262 1 97 732 HIS B N 1
ATOM 13903 C CA . HIS B 1 732 ? 14.672 21.391 4.977 1 97 732 HIS B CA 1
ATOM 13904 C C . HIS B 1 732 ? 14.43 21.547 3.479 1 97 732 HIS B C 1
ATOM 13906 O O . HIS B 1 732 ? 13.508 22.25 3.064 1 97 732 HIS B O 1
ATOM 13912 N N . TRP B 1 733 ? 15.203 20.781 2.701 1 97.62 733 TRP B N 1
ATOM 13913 C CA . TRP B 1 733 ? 15.219 20.969 1.253 1 97.62 733 TRP B CA 1
ATOM 13914 C C . TRP B 1 733 ? 14.422 19.875 0.56 1 97.62 733 TRP B C 1
ATOM 13916 O O . TRP B 1 733 ? 13.859 20.078 -0.515 1 97.62 733 TRP B O 1
ATOM 13926 N N . VAL B 1 734 ? 14.281 18.781 1.17 1 97.81 734 VAL B N 1
ATOM 13927 C CA . VAL B 1 734 ? 13.891 17.562 0.462 1 97.81 734 VAL B CA 1
ATOM 13928 C C . VAL B 1 734 ? 12.461 17.703 -0.054 1 97.81 734 VAL B C 1
ATOM 13930 O O . VAL B 1 734 ? 12.133 17.219 -1.134 1 97.81 734 VAL B O 1
ATOM 13933 N N . ASP B 1 735 ? 11.602 18.438 0.657 1 97.69 735 ASP B N 1
ATOM 13934 C CA . ASP B 1 735 ? 10.203 18.562 0.252 1 97.69 735 ASP B CA 1
ATOM 13935 C C . ASP B 1 735 ? 9.922 19.922 -0.356 1 97.69 735 ASP B C 1
ATOM 13937 O O . ASP B 1 735 ? 8.781 20.234 -0.713 1 97.69 735 ASP B O 1
ATOM 13941 N N . CYS B 1 736 ? 10.914 20.781 -0.463 1 98.25 736 CYS B N 1
ATOM 13942 C CA . CYS B 1 736 ? 10.727 22.156 -0.938 1 98.25 736 CYS B CA 1
ATOM 13943 C C . CYS B 1 736 ? 10.148 22.172 -2.346 1 98.25 736 CYS B C 1
ATOM 13945 O O . CYS B 1 736 ? 10.656 21.484 -3.24 1 98.25 736 CYS B O 1
ATOM 13947 N N . PRO B 1 737 ? 9.125 22.922 -2.656 1 98.5 737 PRO B N 1
ATOM 13948 C CA . PRO B 1 737 ? 8.508 22.969 -3.982 1 98.5 737 PRO B CA 1
ATOM 13949 C C . PRO B 1 737 ? 9.492 23.359 -5.082 1 98.5 737 PRO B C 1
ATOM 13951 O O . PRO B 1 737 ? 9.305 22.969 -6.242 1 98.5 737 PRO B O 1
ATOM 13954 N N . TRP B 1 738 ? 10.578 24.094 -4.738 1 98.5 738 TRP B N 1
ATOM 13955 C CA . TRP B 1 738 ? 11.523 24.594 -5.727 1 98.5 738 TRP B CA 1
ATOM 13956 C C . TRP B 1 738 ? 12.492 23.5 -6.172 1 98.5 738 TRP B C 1
ATOM 13958 O O . TRP B 1 738 ? 13.141 23.625 -7.207 1 98.5 738 TRP B O 1
ATOM 13968 N N . ARG B 1 739 ? 12.648 22.469 -5.305 1 98.38 739 ARG B N 1
ATOM 13969 C CA . ARG B 1 739 ? 13.531 21.375 -5.684 1 98.38 739 ARG B CA 1
ATOM 13970 C C . ARG B 1 739 ? 13.07 20.719 -6.98 1 98.38 739 ARG B C 1
ATOM 13972 O O . ARG B 1 739 ? 11.875 20.5 -7.18 1 98.38 739 ARG B O 1
ATOM 13979 N N . SER B 1 740 ? 14.039 20.375 -7.828 1 98.06 740 SER B N 1
ATOM 13980 C CA . SER B 1 740 ? 13.742 19.859 -9.156 1 98.06 740 SER B CA 1
ATOM 13981 C C . SER B 1 740 ? 12.828 18.641 -9.086 1 98.06 740 SER B C 1
ATOM 13983 O O . SER B 1 740 ? 11.93 18.469 -9.914 1 98.06 740 SER B O 1
ATOM 13985 N N . THR B 1 741 ? 12.945 17.844 -8.109 1 97.62 741 THR B N 1
ATOM 13986 C CA . THR B 1 741 ? 12.203 16.594 -7.977 1 97.62 741 THR B CA 1
ATOM 13987 C C . THR B 1 741 ? 10.758 16.859 -7.582 1 97.62 741 THR B C 1
ATOM 13989 O O . THR B 1 741 ? 9.883 16 -7.77 1 97.62 741 THR B O 1
ATOM 13992 N N . ASN B 1 742 ? 10.414 18.062 -7.086 1 98.56 742 ASN B N 1
ATOM 13993 C CA . ASN B 1 742 ? 9.109 18.328 -6.48 1 98.56 742 ASN B CA 1
ATOM 13994 C C . ASN B 1 742 ? 8.242 19.219 -7.363 1 98.56 742 ASN B C 1
ATOM 13996 O O . ASN B 1 742 ? 7.16 19.641 -6.949 1 98.56 742 ASN B O 1
ATOM 14000 N N . ASN B 1 743 ? 8.664 19.562 -8.57 1 98.69 743 ASN B N 1
ATOM 14001 C CA . ASN B 1 743 ? 7.859 20.422 -9.438 1 98.69 743 ASN B CA 1
ATOM 14002 C C . ASN B 1 743 ? 7.988 20 -10.906 1 98.69 743 ASN B C 1
ATOM 14004 O O . ASN B 1 743 ? 8.805 19.156 -11.242 1 98.69 743 ASN B O 1
ATOM 14008 N N . ILE B 1 744 ? 7.148 20.547 -11.75 1 98.44 744 ILE B N 1
ATOM 14009 C CA . ILE B 1 744 ? 7.133 20.203 -13.164 1 98.44 744 ILE B CA 1
ATOM 14010 C C . ILE B 1 744 ? 7.773 21.312 -13.984 1 98.44 744 ILE B C 1
ATOM 14012 O O . ILE B 1 744 ? 7.547 21.422 -15.195 1 98.44 744 ILE B O 1
ATOM 14016 N N . ASN B 1 745 ? 8.602 22.297 -13.375 1 98.38 745 ASN B N 1
ATOM 14017 C CA . ASN B 1 745 ? 9 23.547 -14.023 1 98.38 745 ASN B CA 1
ATOM 14018 C C . ASN B 1 745 ? 10.477 23.531 -14.406 1 98.38 745 ASN B C 1
ATOM 14020 O O . ASN B 1 745 ? 11 24.547 -14.883 1 98.38 745 ASN B O 1
ATOM 14024 N N . GLN B 1 746 ? 11.195 22.469 -14.18 1 96.25 746 GLN B N 1
ATOM 14025 C CA . GLN B 1 746 ? 12.586 22.328 -14.578 1 96.25 746 GLN B CA 1
ATOM 14026 C C . GLN B 1 746 ? 13.461 23.391 -13.922 1 96.25 746 GLN B C 1
ATOM 14028 O O . GLN B 1 746 ? 14.203 24.109 -14.602 1 96.25 746 GLN B O 1
ATOM 14033 N N . THR B 1 747 ? 13.445 23.516 -12.641 1 97.75 747 THR B N 1
ATOM 14034 C CA . THR B 1 747 ? 14.133 24.547 -11.875 1 97.75 747 THR B CA 1
ATOM 14035 C C . THR B 1 747 ? 15.641 24.375 -11.969 1 97.75 747 THR B C 1
ATOM 14037 O O . THR B 1 747 ? 16.406 25.312 -11.719 1 97.75 747 THR B O 1
ATOM 14040 N N . GLY B 1 748 ? 16.094 23.172 -12.273 1 96.62 748 GLY B N 1
ATOM 14041 C CA . GLY B 1 748 ? 17.5 22.938 -12.578 1 96.62 748 GLY B CA 1
ATOM 14042 C C . GLY B 1 748 ? 18.359 22.75 -11.336 1 96.62 748 GLY B C 1
ATOM 14043 O O . GLY B 1 748 ? 19.578 22.859 -11.398 1 96.62 748 GLY B O 1
ATOM 14044 N N . PHE B 1 749 ? 17.812 22.5 -10.188 1 97.44 749 PHE B N 1
ATOM 14045 C CA . PHE B 1 749 ? 18.594 22.156 -9.008 1 97.44 749 PHE B CA 1
ATOM 14046 C C . PHE B 1 749 ? 19.141 20.734 -9.117 1 97.44 749 PHE B C 1
ATOM 14048 O O . PHE B 1 749 ? 18.469 19.844 -9.656 1 97.44 749 PHE B O 1
ATOM 14055 N N . PRO B 1 750 ? 20.281 20.531 -8.609 1 95.69 750 PRO B N 1
ATOM 14056 C CA . PRO B 1 750 ? 20.938 19.234 -8.812 1 95.69 750 PRO B CA 1
ATOM 14057 C C . PRO B 1 750 ? 20.203 18.094 -8.117 1 95.69 750 PRO B C 1
ATOM 14059 O O . PRO B 1 750 ? 19.688 18.266 -7.012 1 95.69 750 PRO B O 1
ATOM 14062 N N . GLU B 1 751 ? 20.234 16.922 -8.766 1 95.12 751 GLU B N 1
ATOM 14063 C CA . GLU B 1 751 ? 19.766 15.641 -8.219 1 95.12 751 GLU B CA 1
ATOM 14064 C C . GLU B 1 751 ? 20.812 14.547 -8.43 1 95.12 751 GLU B C 1
ATOM 14066 O O . GLU B 1 751 ? 21.391 14.43 -9.508 1 95.12 751 GLU B O 1
ATOM 14071 N N . PRO B 1 752 ? 21.031 13.617 -7.496 1 94.25 752 PRO B N 1
ATOM 14072 C CA . PRO B 1 752 ? 20.453 13.703 -6.152 1 94.25 752 PRO B CA 1
ATOM 14073 C C . PRO B 1 752 ? 20.906 14.945 -5.391 1 94.25 752 PRO B C 1
ATOM 14075 O O . PRO B 1 752 ? 21.938 15.531 -5.723 1 94.25 752 PRO B O 1
ATOM 14078 N N . ALA B 1 753 ? 20.141 15.305 -4.402 1 95.62 753 ALA B N 1
ATOM 14079 C CA . ALA B 1 753 ? 20.438 16.516 -3.652 1 95.62 753 ALA B CA 1
ATOM 14080 C C . ALA B 1 753 ? 21.859 16.5 -3.105 1 95.62 753 ALA B C 1
ATOM 14082 O O . ALA B 1 753 ? 22.328 15.469 -2.613 1 95.62 753 ALA B O 1
ATOM 14083 N N . PRO B 1 754 ? 22.562 17.516 -3.246 1 94.62 754 PRO B N 1
ATOM 14084 C CA . PRO B 1 754 ? 23.969 17.562 -2.848 1 94.62 754 PRO B CA 1
ATOM 14085 C C . PRO B 1 754 ? 24.156 17.781 -1.347 1 94.62 754 PRO B C 1
ATOM 14087 O O . PRO B 1 754 ? 24.688 18.812 -0.926 1 94.62 754 PRO B O 1
ATOM 14090 N N . PHE B 1 755 ? 23.875 16.828 -0.56 1 94.81 755 PHE B N 1
ATOM 14091 C CA . PHE B 1 755 ? 24 16.922 0.891 1 94.81 755 PHE B CA 1
ATOM 14092 C C . PHE B 1 755 ? 25.469 16.953 1.316 1 94.81 755 PHE B C 1
ATOM 14094 O O . PHE B 1 755 ? 26.219 16.031 1.003 1 94.81 755 PHE B O 1
ATOM 14101 N N . ALA B 1 756 ? 25.812 17.984 2.031 1 93.12 756 ALA B N 1
ATOM 14102 C CA . ALA B 1 756 ? 27.141 18.047 2.645 1 93.12 756 ALA B CA 1
ATOM 14103 C C . ALA B 1 756 ? 27.188 17.188 3.91 1 93.12 756 ALA B C 1
ATOM 14105 O O . ALA B 1 756 ? 26.375 17.359 4.812 1 93.12 756 ALA B O 1
ATOM 14106 N N . GLY B 1 757 ? 28.156 16.312 3.924 1 90.44 757 GLY B N 1
ATOM 14107 C CA . GLY B 1 757 ? 28.234 15.406 5.059 1 90.44 757 GLY B CA 1
ATOM 14108 C C . GLY B 1 757 ? 27.016 14.508 5.184 1 90.44 757 GLY B C 1
ATOM 14109 O O . GLY B 1 757 ? 26.688 14.039 6.277 1 90.44 757 GLY B O 1
ATOM 14110 N N . ASP B 1 758 ? 26.328 14.422 4.137 1 91.94 758 ASP B N 1
ATOM 14111 C CA . ASP B 1 758 ? 25.125 13.602 4.035 1 91.94 758 ASP B CA 1
ATOM 14112 C C . ASP B 1 758 ? 24.062 14.062 5.023 1 91.94 758 ASP B C 1
ATOM 14114 O O . ASP B 1 758 ? 23.234 13.258 5.48 1 91.94 758 ASP B O 1
ATOM 14118 N N . LYS B 1 759 ? 24.109 15.359 5.516 1 91.75 759 LYS B N 1
ATOM 14119 C CA . LYS B 1 759 ? 23.172 15.82 6.523 1 91.75 759 LYS B CA 1
ATOM 14120 C C . LYS B 1 759 ? 22.734 17.266 6.254 1 91.75 759 LYS B C 1
ATOM 14122 O O . LYS B 1 759 ? 21.672 17.703 6.695 1 91.75 759 LYS B O 1
ATOM 14127 N N . ARG B 1 760 ? 23.609 18.031 5.598 1 94.75 760 ARG B N 1
ATOM 14128 C CA . ARG B 1 760 ? 23.391 19.469 5.469 1 94.75 760 ARG B CA 1
ATOM 14129 C C . ARG B 1 760 ? 23.188 19.859 4.012 1 94.75 760 ARG B C 1
ATOM 14131 O O . ARG B 1 760 ? 23.453 19.078 3.104 1 94.75 760 ARG B O 1
ATOM 14138 N N . ILE B 1 761 ? 22.688 21.016 3.775 1 94.88 761 ILE B N 1
ATOM 14139 C CA . ILE B 1 761 ? 22.422 21.469 2.416 1 94.88 761 ILE B CA 1
ATOM 14140 C C . ILE B 1 761 ? 22.891 22.922 2.254 1 94.88 761 ILE B C 1
ATOM 14142 O O . ILE B 1 761 ? 22.797 23.719 3.184 1 94.88 761 ILE B O 1
ATOM 14146 N N . PHE B 1 762 ? 23.484 23.281 1.166 1 94.5 762 PHE B N 1
ATOM 14147 C CA . PHE B 1 762 ? 23.984 24.609 0.817 1 94.5 762 PHE B CA 1
ATOM 14148 C C . PHE B 1 762 ? 23.594 24.969 -0.611 1 94.5 762 PHE B C 1
ATOM 14150 O O . PHE B 1 762 ? 24.453 25.031 -1.496 1 94.5 762 PHE B O 1
ATOM 14157 N N . VAL B 1 763 ? 22.266 25.281 -0.815 1 96.31 763 VAL B N 1
ATOM 14158 C CA . VAL B 1 763 ? 21.828 25.578 -2.178 1 96.31 763 VAL B CA 1
ATOM 14159 C C . VAL B 1 763 ? 21.391 27.031 -2.281 1 96.31 763 VAL B C 1
ATOM 14161 O O . VAL B 1 763 ? 20.75 27.422 -3.266 1 96.31 763 VAL B O 1
ATOM 14164 N N . ALA B 1 764 ? 21.719 27.906 -1.338 1 97.56 764 ALA B N 1
ATOM 14165 C CA . ALA B 1 764 ? 21.297 29.297 -1.34 1 97.56 764 ALA B CA 1
ATOM 14166 C C . ALA B 1 764 ? 21.875 30.047 -2.535 1 97.56 764 ALA B C 1
ATOM 14168 O O . ALA B 1 764 ? 21.188 30.844 -3.182 1 97.56 764 ALA B O 1
ATOM 14169 N N . ASP B 1 765 ? 23.156 29.75 -2.826 1 96.56 765 ASP B N 1
ATOM 14170 C CA . ASP B 1 765 ? 23.797 30.391 -3.965 1 96.56 765 ASP B CA 1
ATOM 14171 C C . ASP B 1 765 ? 23.047 30.094 -5.262 1 96.56 765 ASP B C 1
ATOM 14173 O O . ASP B 1 765 ? 22.859 30.984 -6.094 1 96.56 765 ASP B O 1
ATOM 14177 N N . MET B 1 766 ? 22.641 28.859 -5.398 1 96.62 766 MET B N 1
ATOM 14178 C CA . MET B 1 766 ? 21.891 28.469 -6.59 1 96.62 766 MET B CA 1
ATOM 14179 C C . MET B 1 766 ? 20.516 29.109 -6.602 1 96.62 766 MET B C 1
ATOM 14181 O O . MET B 1 766 ? 20.047 29.594 -7.641 1 96.62 766 MET B O 1
ATOM 14185 N N . PHE B 1 767 ? 19.891 29.141 -5.508 1 98.12 767 PHE B N 1
ATOM 14186 C CA . PHE B 1 767 ? 18.531 29.656 -5.379 1 98.12 767 PHE B CA 1
ATOM 14187 C C . PHE B 1 767 ? 18.469 31.141 -5.711 1 98.12 767 PHE B C 1
ATOM 14189 O O . PHE B 1 767 ? 17.531 31.594 -6.363 1 98.12 767 PHE B O 1
ATOM 14196 N N . TYR B 1 768 ? 19.453 31.922 -5.289 1 98.12 768 TYR B N 1
ATOM 14197 C CA . TYR B 1 768 ? 19.469 33.375 -5.457 1 98.12 768 TYR B CA 1
ATOM 14198 C C . TYR B 1 768 ? 20.156 33.75 -6.762 1 98.12 768 TYR B C 1
ATOM 14200 O O . TYR B 1 768 ? 20.297 34.938 -7.066 1 98.12 768 TYR B O 1
ATOM 14208 N N . ASP B 1 769 ? 20.547 32.75 -7.547 1 97.25 769 ASP B N 1
ATOM 14209 C CA . ASP B 1 769 ? 21.203 33.031 -8.828 1 97.25 769 ASP B CA 1
ATOM 14210 C C . ASP B 1 769 ? 20.188 33.469 -9.875 1 97.25 769 ASP B C 1
ATOM 14212 O O . ASP B 1 769 ? 19.562 32.656 -10.539 1 97.25 769 ASP B O 1
ATOM 14216 N N . ILE B 1 770 ? 20.219 34.75 -10.156 1 97.69 770 ILE B N 1
ATOM 14217 C CA . ILE B 1 770 ? 19.219 35.312 -11.062 1 97.69 770 ILE B CA 1
ATOM 14218 C C . ILE B 1 770 ? 19.766 35.312 -12.484 1 97.69 770 ILE B C 1
ATOM 14220 O O . ILE B 1 770 ? 19.125 35.875 -13.391 1 97.69 770 ILE B O 1
ATOM 14224 N N . THR B 1 771 ? 20.906 34.719 -12.672 1 97.56 771 THR B N 1
ATOM 14225 C CA . THR B 1 771 ? 21.406 34.594 -14.031 1 97.56 771 THR B CA 1
ATOM 14226 C C . THR B 1 771 ? 20.844 33.344 -14.688 1 97.56 771 THR B C 1
ATOM 14228 O O . THR B 1 771 ? 20.891 33.188 -15.906 1 97.56 771 THR B O 1
ATOM 14231 N N . HIS B 1 772 ? 20.391 32.406 -13.875 1 96.94 772 HIS B N 1
ATOM 14232 C CA . HIS B 1 772 ? 19.734 31.234 -14.422 1 96.94 772 HIS B CA 1
ATOM 14233 C C . HIS B 1 772 ? 18.375 31.594 -15.016 1 96.94 772 HIS B C 1
ATOM 14235 O O . HIS B 1 772 ? 17.484 32.031 -14.297 1 96.94 772 HIS B O 1
ATOM 14241 N N . PRO B 1 773 ? 18.141 31.406 -16.266 1 97.44 773 PRO B N 1
ATOM 14242 C CA . PRO B 1 773 ? 16.969 31.984 -16.938 1 97.44 773 PRO B CA 1
ATOM 14243 C C . PRO B 1 773 ? 15.648 31.453 -16.391 1 97.44 773 PRO B C 1
ATOM 14245 O O . PRO B 1 773 ? 14.703 32.219 -16.219 1 97.44 773 PRO B O 1
ATOM 14248 N N . VAL B 1 774 ? 15.531 30.141 -16.141 1 97.94 774 VAL B N 1
ATOM 14249 C CA . VAL B 1 774 ? 14.289 29.547 -15.68 1 97.94 774 VAL B CA 1
ATOM 14250 C C . VAL B 1 774 ? 13.977 30.031 -14.273 1 97.94 774 VAL B C 1
ATOM 14252 O O . VAL B 1 774 ? 12.859 30.484 -14 1 97.94 774 VAL B O 1
ATOM 14255 N N . ARG B 1 775 ? 14.945 30.016 -13.336 1 98.31 775 ARG B N 1
ATOM 14256 C CA . ARG B 1 775 ? 14.719 30.453 -11.961 1 98.31 775 ARG B CA 1
ATOM 14257 C C . ARG B 1 775 ? 14.406 31.938 -11.891 1 98.31 775 ARG B C 1
ATOM 14259 O O . ARG B 1 775 ? 13.57 32.375 -11.094 1 98.31 775 ARG B O 1
ATOM 14266 N N . ARG B 1 776 ? 15.117 32.75 -12.711 1 98.44 776 ARG B N 1
ATOM 14267 C CA . ARG B 1 776 ? 14.867 34.188 -12.734 1 98.44 776 ARG B CA 1
ATOM 14268 C C . ARG B 1 776 ? 13.398 34.469 -13.031 1 98.44 776 ARG B C 1
ATOM 14270 O O . ARG B 1 776 ? 12.773 35.281 -12.352 1 98.44 776 ARG B O 1
ATOM 14277 N N . GLU B 1 777 ? 12.922 33.781 -14.078 1 98.5 777 GLU B N 1
ATOM 14278 C CA . GLU B 1 777 ? 11.539 34 -14.469 1 98.5 777 GLU B CA 1
ATOM 14279 C C . GLU B 1 777 ? 10.57 33.531 -13.391 1 98.5 777 GLU B C 1
ATOM 14281 O O . GLU B 1 777 ? 9.531 34.156 -13.164 1 98.5 777 GLU B O 1
ATOM 14286 N N . LEU B 1 778 ? 10.836 32.375 -12.766 1 98.62 778 LEU B N 1
ATOM 14287 C CA . LEU B 1 778 ? 9.992 31.859 -11.695 1 98.62 778 LEU B CA 1
ATOM 14288 C C . LEU B 1 778 ? 10 32.812 -10.492 1 98.62 778 LEU B C 1
ATOM 14290 O O . LEU B 1 778 ? 8.953 33.031 -9.875 1 98.62 778 LEU B O 1
ATOM 14294 N N . HIS B 1 779 ? 11.164 33.375 -10.141 1 98.69 779 HIS B N 1
ATOM 14295 C CA . HIS B 1 779 ? 11.242 34.375 -9.078 1 98.69 779 HIS B CA 1
ATOM 14296 C C . HIS B 1 779 ? 10.391 35.594 -9.398 1 98.69 779 HIS B C 1
ATOM 14298 O O . HIS B 1 779 ? 9.641 36.094 -8.547 1 98.69 779 HIS B O 1
ATOM 14304 N N . LYS B 1 780 ? 10.555 36.094 -10.617 1 98.62 780 LYS B N 1
ATOM 14305 C CA . LYS B 1 780 ? 9.797 37.25 -11.031 1 98.62 780 LYS B CA 1
ATOM 14306 C C . LYS B 1 780 ? 8.297 37.031 -10.898 1 98.62 780 LYS B C 1
ATOM 14308 O O . LYS B 1 780 ? 7.582 37.875 -10.336 1 98.62 780 LYS B O 1
ATOM 14313 N N . GLN B 1 781 ? 7.883 35.906 -11.359 1 98.38 781 GLN B N 1
ATOM 14314 C CA . GLN B 1 781 ? 6.461 35.562 -11.312 1 98.38 781 GLN B CA 1
ATOM 14315 C C . GLN B 1 781 ? 5.98 35.438 -9.867 1 98.38 781 GLN B C 1
ATOM 14317 O O . GLN B 1 781 ? 4.879 35.906 -9.539 1 98.38 781 GLN B O 1
ATOM 14322 N N . TYR B 1 782 ? 6.789 34.875 -9.125 1 98.5 782 TYR B N 1
ATOM 14323 C CA . TYR B 1 782 ? 6.398 34.656 -7.734 1 98.5 782 TYR B CA 1
ATOM 14324 C C . TYR B 1 782 ? 6.324 36 -6.988 1 98.5 782 TYR B C 1
ATOM 14326 O O . TYR B 1 782 ? 5.379 36.25 -6.234 1 98.5 782 TYR B O 1
ATOM 14334 N N . ILE B 1 783 ? 7.297 36.875 -7.16 1 98.81 783 ILE B N 1
ATOM 14335 C CA . ILE B 1 783 ? 7.293 38.188 -6.535 1 98.81 783 ILE B CA 1
ATOM 14336 C C . ILE B 1 783 ? 6.059 38.969 -6.977 1 98.81 783 ILE B C 1
ATOM 14338 O O . ILE B 1 783 ? 5.391 39.594 -6.16 1 98.81 783 ILE B O 1
ATOM 14342 N N . ARG B 1 784 ? 5.777 38.906 -8.188 1 98.75 784 ARG B N 1
ATOM 14343 C CA . ARG B 1 784 ? 4.602 39.594 -8.695 1 98.75 784 ARG B CA 1
ATOM 14344 C C . ARG B 1 784 ? 3.322 39.031 -8.086 1 98.75 784 ARG B C 1
ATOM 14346 O O . ARG B 1 784 ? 2.371 39.781 -7.828 1 98.75 784 ARG B O 1
ATOM 14353 N N . GLN B 1 785 ? 3.256 37.688 -7.871 1 98.69 785 GLN B N 1
ATOM 14354 C CA . GLN B 1 785 ? 2.117 37.094 -7.18 1 98.69 785 GLN B CA 1
ATOM 14355 C C . GLN B 1 785 ? 1.974 37.656 -5.77 1 98.69 785 GLN B C 1
ATOM 14357 O O . GLN B 1 785 ? 0.861 37.938 -5.32 1 98.69 785 GLN B O 1
ATOM 14362 N N . CYS B 1 786 ? 3.066 37.844 -5.102 1 98.81 786 CYS B N 1
ATOM 14363 C CA . CYS B 1 786 ? 3.072 38.438 -3.766 1 98.81 786 CYS B CA 1
ATOM 14364 C C . CYS B 1 786 ? 2.514 39.844 -3.791 1 98.81 786 CYS B C 1
ATOM 14366 O O . CYS B 1 786 ? 1.817 40.25 -2.861 1 98.81 786 CYS B O 1
ATOM 14368 N N . LEU B 1 787 ? 2.781 40.594 -4.836 1 98.81 787 LEU B N 1
ATOM 14369 C CA . LEU B 1 787 ? 2.328 41.969 -4.977 1 98.81 787 LEU B CA 1
ATOM 14370 C C . LEU B 1 787 ? 0.875 42 -5.434 1 98.81 787 LEU B C 1
ATOM 14372 O O . LEU B 1 787 ? 0.064 42.75 -4.859 1 98.81 787 LEU B O 1
ATOM 14376 N N . ASN B 1 788 ? 0.542 41.219 -6.391 1 98.5 788 ASN B N 1
ATOM 14377 C CA . ASN B 1 788 ? -0.801 41.188 -6.961 1 98.5 788 ASN B CA 1
ATOM 14378 C C . ASN B 1 788 ? -1.849 40.812 -5.918 1 98.5 788 ASN B C 1
ATOM 14380 O O . ASN B 1 788 ? -2.945 41.375 -5.902 1 98.5 788 ASN B O 1
ATOM 14384 N N . ASN B 1 789 ? -1.512 39.875 -5.082 1 98.44 789 ASN B N 1
ATOM 14385 C CA . ASN B 1 789 ? -2.482 39.406 -4.105 1 98.44 789 ASN B CA 1
ATOM 14386 C C . ASN B 1 789 ? -2.885 40.5 -3.123 1 98.44 789 ASN B C 1
ATOM 14388 O O . ASN B 1 789 ? -3.969 40.438 -2.539 1 98.44 789 ASN B O 1
ATOM 14392 N N . PHE B 1 790 ? -2.014 41.562 -2.973 1 98.25 790 PHE B N 1
ATOM 14393 C CA . PHE B 1 790 ? -2.236 42.531 -1.926 1 98.25 790 PHE B CA 1
ATOM 14394 C C . PHE B 1 790 ? -2.227 43.969 -2.504 1 98.25 790 PHE B C 1
ATOM 14396 O O . PHE B 1 790 ? -1.942 44.906 -1.792 1 98.25 790 PHE B O 1
ATOM 14403 N N . ALA B 1 791 ? -2.521 44.094 -3.736 1 97.38 791 ALA B N 1
ATOM 14404 C CA . ALA B 1 791 ? -2.404 45.344 -4.477 1 97.38 791 ALA B CA 1
ATOM 14405 C C . ALA B 1 791 ? -3.258 46.438 -3.844 1 97.38 791 ALA B C 1
ATOM 14407 O O . ALA B 1 791 ? -2.922 47.625 -3.928 1 97.38 791 ALA B O 1
ATOM 14408 N N . ASP B 1 792 ? -4.32 46.062 -3.133 1 95.25 792 ASP B N 1
ATOM 14409 C CA . ASP B 1 792 ? -5.258 47.031 -2.598 1 95.25 792 ASP B CA 1
ATOM 14410 C C . ASP B 1 792 ? -5.297 47 -1.072 1 95.25 792 ASP B C 1
ATOM 14412 O O . ASP B 1 792 ? -6.273 47.438 -0.457 1 95.25 792 ASP B O 1
ATOM 14416 N N . ASN B 1 793 ? -4.262 46.469 -0.443 1 97.31 793 ASN B N 1
ATOM 14417 C CA . ASN B 1 793 ? -4.219 46.312 1.01 1 97.31 793 ASN B CA 1
ATOM 14418 C C . ASN B 1 793 ? -3.098 47.156 1.616 1 97.31 793 ASN B C 1
ATOM 14420 O O . ASN B 1 793 ? -1.958 46.719 1.714 1 97.31 793 ASN B O 1
ATOM 14424 N N . PRO B 1 794 ? -3.451 48.312 2.131 1 95.81 794 PRO B N 1
ATOM 14425 C CA . PRO B 1 794 ? -2.416 49.219 2.609 1 95.81 794 PRO B CA 1
ATOM 14426 C C . PRO B 1 794 ? -1.752 48.75 3.898 1 95.81 794 PRO B C 1
ATOM 14428 O O . PRO B 1 794 ? -0.734 49.312 4.316 1 95.81 794 PRO B O 1
ATOM 14431 N N . ASN B 1 795 ? -2.311 47.781 4.582 1 97.88 795 ASN B N 1
ATOM 14432 C CA . ASN B 1 795 ? -1.758 47.281 5.844 1 97.88 795 ASN B CA 1
ATOM 14433 C C . ASN B 1 795 ? -0.815 46.094 5.629 1 97.88 795 ASN B C 1
ATOM 14435 O O . ASN B 1 795 ? -0.376 45.469 6.59 1 97.88 795 ASN B O 1
ATOM 14439 N N . VAL B 1 796 ? -0.49 45.75 4.367 1 98.62 796 VAL B N 1
ATOM 14440 C CA . VAL B 1 796 ? 0.445 44.656 4.07 1 98.62 796 VAL B CA 1
ATOM 14441 C C . VAL B 1 796 ? 1.823 45.25 3.762 1 98.62 796 VAL B C 1
ATOM 14443 O O . VAL B 1 796 ? 1.948 46.188 2.957 1 98.62 796 VAL B O 1
ATOM 14446 N N . ILE B 1 797 ? 2.824 44.75 4.438 1 98.62 797 ILE B N 1
ATOM 14447 C CA . ILE B 1 797 ? 4.215 45.156 4.246 1 98.62 797 ILE B CA 1
ATOM 14448 C C . ILE B 1 797 ? 5.004 44 3.639 1 98.62 797 ILE B C 1
ATOM 14450 O O . ILE B 1 797 ? 5.039 42.906 4.199 1 98.62 797 ILE B O 1
ATOM 14454 N N . GLN B 1 798 ? 5.59 44.219 2.486 1 98.69 798 GLN B N 1
ATOM 14455 C CA . GLN B 1 798 ? 6.355 43.188 1.785 1 98.69 798 GLN B CA 1
ATOM 14456 C C . GLN B 1 798 ? 7.785 43.125 2.309 1 98.69 798 GLN B C 1
ATOM 14458 O O . GLN B 1 798 ? 8.453 44.156 2.441 1 98.69 798 GLN B O 1
ATOM 14463 N N . LEU B 1 799 ? 8.211 41.969 2.689 1 98.69 799 LEU B N 1
ATOM 14464 C CA . LEU B 1 799 ? 9.602 41.688 3.039 1 98.69 799 LEU B CA 1
ATOM 14465 C C . LEU B 1 799 ? 10.18 40.594 2.148 1 98.69 799 LEU B C 1
ATOM 14467 O O . LEU B 1 799 ? 9.438 39.812 1.559 1 98.69 799 LEU B O 1
ATOM 14471 N N . THR B 1 800 ? 11.484 40.531 2.051 1 98.25 800 THR B N 1
ATOM 14472 C CA . THR B 1 800 ? 12.125 39.625 1.132 1 98.25 800 THR B CA 1
ATOM 14473 C C . THR B 1 800 ? 11.953 38.188 1.615 1 98.25 800 THR B C 1
ATOM 14475 O O . THR B 1 800 ? 11.5 37.312 0.863 1 98.25 800 THR B O 1
ATOM 14478 N N . SER B 1 801 ? 12.383 37.938 2.828 1 98.12 801 SER B N 1
ATOM 14479 C CA . SER B 1 801 ? 12.391 36.562 3.291 1 98.12 801 SER B CA 1
ATOM 14480 C C . SER B 1 801 ? 12.484 36.469 4.812 1 98.12 801 SER B C 1
ATOM 14482 O O . SER B 1 801 ? 13.117 37.312 5.441 1 98.12 801 SER B O 1
ATOM 14484 N N . ALA B 1 802 ? 11.82 35.469 5.391 1 97.88 802 ALA B N 1
ATOM 14485 C CA . ALA B 1 802 ? 12.086 35.125 6.785 1 97.88 802 ALA B CA 1
ATOM 14486 C C . ALA B 1 802 ? 13.484 34.531 6.953 1 97.88 802 ALA B C 1
ATOM 14488 O O . ALA B 1 802 ? 13.938 33.75 6.102 1 97.88 802 ALA B O 1
ATOM 14489 N N . GLU B 1 803 ? 14.219 34.938 7.992 1 96.44 803 GLU B N 1
ATOM 14490 C CA . GLU B 1 803 ? 15.57 34.5 8.312 1 96.44 803 GLU B CA 1
ATOM 14491 C C . GLU B 1 803 ? 16.547 34.812 7.184 1 96.44 803 GLU B C 1
ATOM 14493 O O . GLU B 1 803 ? 17.297 33.938 6.754 1 96.44 803 GLU B O 1
ATOM 14498 N N . PHE B 1 804 ? 16.594 36 6.746 1 97.5 804 PHE B N 1
ATOM 14499 C CA . PHE B 1 804 ? 17.25 36.344 5.492 1 97.5 804 PHE B CA 1
ATOM 14500 C C . PHE B 1 804 ? 18.656 36.875 5.746 1 97.5 804 PHE B C 1
ATOM 14502 O O . PHE B 1 804 ? 18.812 37.938 6.355 1 97.5 804 PHE B O 1
ATOM 14509 N N . THR B 1 805 ? 19.578 36.219 5.305 1 97.69 805 THR B N 1
ATOM 14510 C CA . THR B 1 805 ? 20.984 36.625 5.215 1 97.69 805 THR B CA 1
ATOM 14511 C C . THR B 1 805 ? 21.484 36.5 3.785 1 97.69 805 THR B C 1
ATOM 14513 O O . THR B 1 805 ? 22.641 36.125 3.562 1 97.69 805 THR B O 1
ATOM 14516 N N . GLY B 1 806 ? 20.656 36.75 2.838 1 95.94 806 GLY B N 1
ATOM 14517 C CA . GLY B 1 806 ? 20.984 36.562 1.432 1 95.94 806 GLY B CA 1
ATOM 14518 C C . GLY B 1 806 ? 21.828 37.688 0.853 1 95.94 806 GLY B C 1
ATOM 14519 O O . GLY B 1 806 ? 22.188 38.625 1.562 1 95.94 806 GLY B O 1
ATOM 14520 N N . PRO B 1 807 ? 22.047 37.562 -0.435 1 98.06 807 PRO B N 1
ATOM 14521 C CA . PRO B 1 807 ? 23.016 38.469 -1.071 1 98.06 807 PRO B CA 1
ATOM 14522 C C . PRO B 1 807 ? 22.391 39.781 -1.55 1 98.06 807 PRO B C 1
ATOM 14524 O O . PRO B 1 807 ? 21.188 39.844 -1.808 1 98.06 807 PRO B O 1
ATOM 14527 N N . LEU B 1 808 ? 23.234 40.781 -1.717 1 98.56 808 LEU B N 1
ATOM 14528 C CA . LEU B 1 808 ? 22.844 42.125 -2.178 1 98.56 808 LEU B CA 1
ATOM 14529 C C . LEU B 1 808 ? 22.156 42.062 -3.539 1 98.56 808 LEU B C 1
ATOM 14531 O O . LEU B 1 808 ? 21.125 42.688 -3.752 1 98.56 808 LEU B O 1
ATOM 14535 N N . HIS B 1 809 ? 22.734 41.219 -4.461 1 98.25 809 HIS B N 1
ATOM 14536 C CA . HIS B 1 809 ? 22.219 41.219 -5.824 1 98.25 809 HIS B CA 1
ATOM 14537 C C . HIS B 1 809 ? 20.781 40.719 -5.871 1 98.25 809 HIS B C 1
ATOM 14539 O O . HIS B 1 809 ? 20 41.125 -6.723 1 98.25 809 HIS B O 1
ATOM 14545 N N . PHE B 1 810 ? 20.422 39.781 -5.012 1 98.69 810 PHE B N 1
ATOM 14546 C CA . PHE B 1 810 ? 19.047 39.281 -5.016 1 98.69 810 PHE B CA 1
ATOM 14547 C C . PHE B 1 810 ? 18.078 40.312 -4.461 1 98.69 810 PHE B C 1
ATOM 14549 O O . PHE B 1 810 ? 16.953 40.438 -4.934 1 98.69 810 PHE B O 1
ATOM 14556 N N . VAL B 1 811 ? 18.484 41.062 -3.441 1 98.75 811 VAL B N 1
ATOM 14557 C CA . VAL B 1 811 ? 17.656 42.125 -2.906 1 98.75 811 VAL B CA 1
ATOM 14558 C C . VAL B 1 811 ? 17.469 43.219 -3.969 1 98.75 811 VAL B C 1
ATOM 14560 O O . VAL B 1 811 ? 16.375 43.781 -4.102 1 98.75 811 VAL B O 1
ATOM 14563 N N . GLN B 1 812 ? 18.547 43.5 -4.691 1 98.75 812 GLN B N 1
ATOM 14564 C CA . GLN B 1 812 ? 18.438 44.438 -5.801 1 98.75 812 GLN B CA 1
ATOM 14565 C C . GLN B 1 812 ? 17.422 43.969 -6.832 1 98.75 812 GLN B C 1
ATOM 14567 O O . GLN B 1 812 ? 16.578 44.75 -7.281 1 98.75 812 GLN B O 1
ATOM 14572 N N . PHE B 1 813 ? 17.578 42.719 -7.141 1 98.31 813 PHE B N 1
ATOM 14573 C CA . PHE B 1 813 ? 16.641 42.125 -8.086 1 98.31 813 PHE B CA 1
ATOM 14574 C C . PHE B 1 813 ? 15.203 42.219 -7.566 1 98.31 813 PHE B C 1
ATOM 14576 O O . PHE B 1 813 ? 14.297 42.594 -8.312 1 98.31 813 PHE B O 1
ATOM 14583 N N . TRP B 1 814 ? 14.977 41.844 -6.309 1 98.81 814 TRP B N 1
ATOM 14584 C CA . TRP B 1 814 ? 13.664 41.875 -5.66 1 98.81 814 TRP B CA 1
ATOM 14585 C C . TRP B 1 814 ? 13.062 43.281 -5.719 1 98.81 814 TRP B C 1
ATOM 14587 O O . TRP B 1 814 ? 11.906 43.438 -6.121 1 98.81 814 TRP B O 1
ATOM 14597 N N . LEU B 1 815 ? 13.797 44.344 -5.438 1 98.81 815 LEU B N 1
ATOM 14598 C CA . LEU B 1 815 ? 13.352 45.75 -5.453 1 98.81 815 LEU B CA 1
ATOM 14599 C C . LEU B 1 815 ? 13.086 46.219 -6.883 1 98.81 815 LEU B C 1
ATOM 14601 O O . LEU B 1 815 ? 12.156 46.969 -7.125 1 98.81 815 LEU B O 1
ATOM 14605 N N . ASP B 1 816 ? 13.914 45.75 -7.805 1 98.69 816 ASP B N 1
ATOM 14606 C CA . ASP B 1 816 ? 13.719 46.094 -9.203 1 98.69 816 ASP B CA 1
ATOM 14607 C C . ASP B 1 816 ? 12.398 45.562 -9.734 1 98.69 816 ASP B C 1
ATOM 14609 O O . ASP B 1 816 ? 11.703 46.219 -10.492 1 98.69 816 ASP B O 1
ATOM 14613 N N . VAL B 1 817 ? 12.094 44.312 -9.352 1 98.75 817 VAL B N 1
ATOM 14614 C CA . VAL B 1 817 ? 10.836 43.719 -9.781 1 98.75 817 VAL B CA 1
ATOM 14615 C C . VAL B 1 817 ? 9.664 44.5 -9.188 1 98.75 817 VAL B C 1
ATOM 14617 O O . VAL B 1 817 ? 8.648 44.719 -9.852 1 98.75 817 VAL B O 1
ATOM 14620 N N . ILE B 1 818 ? 9.766 44.938 -7.949 1 98.81 818 ILE B N 1
ATOM 14621 C CA . ILE B 1 818 ? 8.719 45.719 -7.305 1 98.81 818 ILE B CA 1
ATOM 14622 C C . ILE B 1 818 ? 8.547 47.031 -8.031 1 98.81 818 ILE B C 1
ATOM 14624 O O . ILE B 1 818 ? 7.422 47.469 -8.32 1 98.81 818 ILE B O 1
ATOM 14628 N N . ALA B 1 819 ? 9.656 47.688 -8.297 1 98.62 819 ALA B N 1
ATOM 14629 C CA . ALA B 1 819 ? 9.617 48.969 -9 1 98.62 819 ALA B CA 1
ATOM 14630 C C . ALA B 1 819 ? 8.945 48.844 -10.359 1 98.62 819 ALA B C 1
ATOM 14632 O O . ALA B 1 819 ? 8.164 49.688 -10.766 1 98.62 819 ALA B O 1
ATOM 14633 N N . GLU B 1 820 ? 9.352 47.781 -11.039 1 98.5 820 GLU B N 1
ATOM 14634 C CA . GLU B 1 820 ? 8.734 47.5 -12.336 1 98.5 820 GLU B CA 1
ATOM 14635 C C . GLU B 1 820 ? 7.23 47.281 -12.203 1 98.5 820 GLU B C 1
ATOM 14637 O O . GLU B 1 820 ? 6.453 47.812 -13 1 98.5 820 GLU B O 1
ATOM 14642 N N . TRP B 1 821 ? 6.855 46.5 -11.258 1 98.62 821 TRP B N 1
ATOM 14643 C CA . TRP B 1 821 ? 5.445 46.219 -11 1 98.62 821 TRP B CA 1
ATOM 14644 C C . TRP B 1 821 ? 4.688 47.5 -10.68 1 98.62 821 TRP B C 1
ATOM 14646 O O . TRP B 1 821 ? 3.578 47.719 -11.18 1 98.62 821 TRP B O 1
ATOM 14656 N N . GLU B 1 822 ? 5.25 48.406 -9.82 1 98.38 822 GLU B N 1
ATOM 14657 C CA . GLU B 1 822 ? 4.625 49.656 -9.461 1 98.38 822 GLU B CA 1
ATOM 14658 C C . GLU B 1 822 ? 4.434 50.562 -10.688 1 98.38 822 GLU B C 1
ATOM 14660 O O . GLU B 1 822 ? 3.389 51.188 -10.844 1 98.38 822 GLU B O 1
ATOM 14665 N N . THR B 1 823 ? 5.398 50.562 -11.516 1 98.12 823 THR B N 1
ATOM 14666 C CA . THR B 1 823 ? 5.344 51.375 -12.734 1 98.12 823 THR B CA 1
ATOM 14667 C C . THR B 1 823 ? 4.262 50.875 -13.68 1 98.12 823 THR B C 1
ATOM 14669 O O . THR B 1 823 ? 3.492 51.656 -14.234 1 98.12 823 THR B O 1
ATOM 14672 N N . GLU B 1 824 ? 4.172 49.594 -13.789 1 98.25 824 GLU B N 1
ATOM 14673 C CA . GLU B 1 824 ? 3.244 48.969 -14.727 1 98.25 824 GLU B CA 1
ATOM 14674 C C . GLU B 1 824 ? 1.804 49.094 -14.234 1 98.25 824 GLU B C 1
ATOM 14676 O O . GLU B 1 824 ? 0.885 49.281 -15.031 1 98.25 824 GLU B O 1
ATOM 14681 N N . THR B 1 825 ? 1.624 48.969 -12.984 1 97.62 825 THR B N 1
ATOM 14682 C CA . THR B 1 825 ? 0.268 48.844 -12.461 1 97.62 825 THR B CA 1
ATOM 14683 C C . THR B 1 825 ? -0.22 50.219 -11.953 1 97.62 825 THR B C 1
ATOM 14685 O O . THR B 1 825 ? -1.426 50.438 -11.836 1 97.62 825 THR B O 1
ATOM 14688 N N . GLY B 1 826 ? 0.594 51.062 -11.586 1 97.06 826 GLY B N 1
ATOM 14689 C CA . GLY B 1 826 ? 0.254 52.344 -10.938 1 97.06 826 GLY B CA 1
ATOM 14690 C C . GLY B 1 826 ? -0.06 52.188 -9.469 1 97.06 826 GLY B C 1
ATOM 14691 O O . GLY B 1 826 ? -0.411 53.156 -8.797 1 97.06 826 GLY B O 1
ATOM 14692 N N . LYS B 1 827 ? 0.096 50.969 -8.914 1 96.81 827 LYS B N 1
ATOM 14693 C CA . LYS B 1 827 ? -0.136 50.688 -7.504 1 96.81 827 LYS B CA 1
ATOM 14694 C C . LYS B 1 827 ? 1.159 50.812 -6.703 1 96.81 827 LYS B C 1
ATOM 14696 O O . LYS B 1 827 ? 2.25 50.812 -7.273 1 96.81 827 LYS B O 1
ATOM 14701 N N . LYS B 1 828 ? 1.015 51 -5.383 1 95.31 828 LYS B N 1
ATOM 14702 C CA . LYS B 1 828 ? 2.186 51.125 -4.52 1 95.31 828 LYS B CA 1
ATOM 14703 C C . LYS B 1 828 ? 2.205 50.062 -3.447 1 95.31 828 LYS B C 1
ATOM 14705 O O . LYS B 1 828 ? 1.214 49.844 -2.744 1 95.31 828 LYS B O 1
ATOM 14710 N N . ALA B 1 829 ? 3.256 49.375 -3.371 1 97.5 829 ALA B N 1
ATOM 14711 C CA . ALA B 1 829 ? 3.488 48.438 -2.301 1 97.5 829 ALA B CA 1
ATOM 14712 C C . ALA B 1 829 ? 4.277 49.062 -1.155 1 97.5 829 ALA B C 1
ATOM 14714 O O . ALA B 1 829 ? 5.129 49.906 -1.38 1 97.5 829 ALA B O 1
ATOM 14715 N N . LYS B 1 830 ? 3.973 48.781 0.058 1 98.12 830 LYS B N 1
ATOM 14716 C CA . LYS B 1 830 ? 4.828 49.156 1.18 1 98.12 830 LYS B CA 1
ATOM 14717 C C . LYS B 1 830 ? 5.938 48.125 1.388 1 98.12 830 LYS B C 1
ATOM 14719 O O . LYS B 1 830 ? 5.668 46.938 1.532 1 98.12 830 LYS B O 1
ATOM 14724 N N . VAL B 1 831 ? 7.133 48.531 1.352 1 98.69 831 VAL B N 1
ATOM 14725 C CA . VAL B 1 831 ? 8.289 47.656 1.303 1 98.69 831 VAL B CA 1
ATOM 14726 C C . VAL B 1 831 ? 9.164 47.875 2.531 1 98.69 831 VAL B C 1
ATOM 14728 O O . VAL B 1 831 ? 9.547 49 2.828 1 98.69 831 VAL B O 1
ATOM 14731 N N . ALA B 1 832 ? 9.438 46.844 3.271 1 98.75 832 ALA B N 1
ATOM 14732 C CA . ALA B 1 832 ? 10.391 46.875 4.379 1 98.75 832 ALA B CA 1
ATOM 14733 C C . ALA B 1 832 ? 11.703 46.219 3.996 1 98.75 832 ALA B C 1
ATOM 14735 O O . ALA B 1 832 ? 11.711 45.062 3.5 1 98.75 832 ALA B O 1
ATOM 14736 N N . LEU B 1 833 ? 12.773 46.938 4.102 1 98.62 833 LEU B N 1
ATOM 14737 C CA . LEU B 1 833 ? 14.109 46.406 3.881 1 98.62 833 LEU B CA 1
ATOM 14738 C C . LEU B 1 833 ? 14.625 45.688 5.125 1 98.62 833 LEU B C 1
ATOM 14740 O O . LEU B 1 833 ? 15.039 46.312 6.09 1 98.62 833 LEU B O 1
ATOM 14744 N N . SER B 1 834 ? 14.547 44.406 5.16 1 98.19 834 SER B N 1
ATOM 14745 C CA . SER B 1 834 ? 14.969 43.562 6.266 1 98.19 834 SER B CA 1
ATOM 14746 C C . SER B 1 834 ? 16.141 42.656 5.859 1 98.19 834 SER B C 1
ATOM 14748 O O . SER B 1 834 ? 15.93 41.531 5.395 1 98.19 834 SER B O 1
ATOM 14750 N N . THR B 1 835 ? 17.344 43.156 6.004 1 98.31 835 THR B N 1
ATOM 14751 C CA . THR B 1 835 ? 18.547 42.469 5.551 1 98.31 835 THR B CA 1
ATOM 14752 C C . THR B 1 835 ? 19.688 42.688 6.539 1 98.31 835 THR B C 1
ATOM 14754 O O . THR B 1 835 ? 19.531 43.375 7.555 1 98.31 835 THR B O 1
ATOM 14757 N N . THR B 1 836 ? 20.828 42.125 6.277 1 98.25 836 THR B N 1
ATOM 14758 C CA . THR B 1 836 ? 22.031 42.406 7.031 1 98.25 836 THR B CA 1
ATOM 14759 C C . THR B 1 836 ? 22.484 43.844 6.828 1 98.25 836 THR B C 1
ATOM 14761 O O . THR B 1 836 ? 22.078 44.5 5.863 1 98.25 836 THR B O 1
ATOM 14764 N N . LYS B 1 837 ? 23.297 44.312 7.758 1 98.25 837 LYS B N 1
ATOM 14765 C CA . LYS B 1 837 ? 23.625 45.75 7.781 1 98.25 837 LYS B CA 1
ATOM 14766 C C . LYS B 1 837 ? 24.328 46.156 6.488 1 98.25 837 LYS B C 1
ATOM 14768 O O . LYS B 1 837 ? 24.062 47.25 5.973 1 98.25 837 LYS B O 1
ATOM 14773 N N . ASP B 1 838 ? 25.234 45.344 5.984 1 98.25 838 ASP B N 1
ATOM 14774 C CA . ASP B 1 838 ? 25.984 45.656 4.773 1 98.25 838 ASP B CA 1
ATOM 14775 C C . ASP B 1 838 ? 25.047 45.781 3.574 1 98.25 838 ASP B C 1
ATOM 14777 O O . ASP B 1 838 ? 25.141 46.75 2.799 1 98.25 838 ASP B O 1
ATOM 14781 N N . VAL B 1 839 ? 24.141 44.875 3.441 1 98.62 839 VAL B N 1
ATOM 14782 C CA . VAL B 1 839 ? 23.172 44.875 2.342 1 98.62 839 VAL B CA 1
ATOM 14783 C C . VAL B 1 839 ? 22.219 46.062 2.51 1 98.62 839 VAL B C 1
ATOM 14785 O O . VAL B 1 839 ? 21.906 46.75 1.541 1 98.62 839 VAL B O 1
ATOM 14788 N N . GLN B 1 840 ? 21.766 46.25 3.73 1 98.56 840 GLN B N 1
ATOM 14789 C CA . GLN B 1 840 ? 20.875 47.375 4.035 1 98.56 840 GLN B CA 1
ATOM 14790 C C . GLN B 1 840 ? 21.516 48.719 3.639 1 98.56 840 GLN B C 1
ATOM 14792 O O . GLN B 1 840 ? 20.906 49.5 2.943 1 98.56 840 GLN B O 1
ATOM 14797 N N . ASP B 1 841 ? 22.734 48.938 4.086 1 98.25 841 ASP B N 1
ATOM 14798 C CA . ASP B 1 841 ? 23.438 50.188 3.816 1 98.25 841 ASP B CA 1
ATOM 14799 C C . ASP B 1 841 ? 23.703 50.375 2.322 1 98.25 841 ASP B C 1
ATOM 14801 O O . ASP B 1 841 ? 23.609 51.469 1.795 1 98.25 841 ASP B O 1
ATOM 14805 N N . ALA B 1 842 ? 24 49.312 1.691 1 98.62 842 ALA B N 1
ATOM 14806 C CA . ALA B 1 842 ? 24.25 49.344 0.253 1 98.62 842 ALA B CA 1
ATOM 14807 C C . ALA B 1 842 ? 22.984 49.75 -0.509 1 98.62 842 ALA B C 1
ATOM 14809 O O . ALA B 1 842 ? 23.047 50.531 -1.455 1 98.62 842 ALA B O 1
ATOM 14810 N N . ILE B 1 843 ? 21.891 49.156 -0.181 1 98.75 843 ILE B N 1
ATOM 14811 C CA . ILE B 1 843 ? 20.625 49.469 -0.844 1 98.75 843 ILE B CA 1
ATOM 14812 C C . ILE B 1 843 ? 20.25 50.938 -0.592 1 98.75 843 ILE B C 1
ATOM 14814 O O . ILE B 1 843 ? 19.828 51.625 -1.512 1 98.75 843 ILE B O 1
ATOM 14818 N N . LEU B 1 844 ? 20.391 51.406 0.678 1 98.44 844 LEU B N 1
ATOM 14819 C CA . LEU B 1 844 ? 19.984 52.75 1.061 1 98.44 844 LEU B CA 1
ATOM 14820 C C . LEU B 1 844 ? 20.906 53.781 0.423 1 98.44 844 LEU B C 1
ATOM 14822 O O . LEU B 1 844 ? 20.516 54.938 0.254 1 98.44 844 LEU B O 1
ATOM 14826 N N . ALA B 1 845 ? 22.109 53.406 0.061 1 97.94 845 ALA B N 1
ATOM 14827 C CA . ALA B 1 845 ? 23.062 54.281 -0.602 1 97.94 845 ALA B CA 1
ATOM 14828 C C . ALA B 1 845 ? 22.734 54.438 -2.09 1 97.94 845 ALA B C 1
ATOM 14830 O O . ALA B 1 845 ? 23.234 55.344 -2.76 1 97.94 845 ALA B O 1
ATOM 14831 N N . ASP B 1 846 ? 21.875 53.594 -2.576 1 97.81 846 ASP B N 1
ATOM 14832 C CA . ASP B 1 846 ? 21.406 53.656 -3.959 1 97.81 846 ASP B CA 1
ATOM 14833 C C . ASP B 1 846 ? 20.078 54.406 -4.062 1 97.81 846 ASP B C 1
ATOM 14835 O O . ASP B 1 846 ? 19.016 53.844 -3.785 1 97.81 846 ASP B O 1
ATOM 14839 N N . PRO B 1 847 ? 20.109 55.594 -4.535 1 96.81 847 PRO B N 1
ATOM 14840 C CA . PRO B 1 847 ? 18.906 56.438 -4.484 1 96.81 847 PRO B CA 1
ATOM 14841 C C . PRO B 1 847 ? 17.719 55.812 -5.211 1 96.81 847 PRO B C 1
ATOM 14843 O O . PRO B 1 847 ? 16.578 55.938 -4.758 1 96.81 847 PRO B O 1
ATOM 14846 N N . LYS B 1 848 ? 18.047 55.156 -6.297 1 97.31 848 LYS B N 1
ATOM 14847 C CA . LYS B 1 848 ? 16.953 54.531 -7.066 1 97.31 848 LYS B CA 1
ATOM 14848 C C . LYS B 1 848 ? 16.25 53.469 -6.254 1 97.31 848 LYS B C 1
ATOM 14850 O O . LYS B 1 848 ? 15.023 53.438 -6.18 1 97.31 848 LYS B O 1
ATOM 14855 N N . ARG B 1 849 ? 16.938 52.562 -5.691 1 98.25 849 ARG B N 1
ATOM 14856 C CA . ARG B 1 849 ? 16.359 51.438 -4.949 1 98.25 849 ARG B CA 1
ATOM 14857 C C . ARG B 1 849 ? 15.93 51.875 -3.557 1 98.25 849 ARG B C 1
ATOM 14859 O O . ARG B 1 849 ? 14.945 51.375 -3.018 1 98.25 849 ARG B O 1
ATOM 14866 N N . ALA B 1 850 ? 16.594 52.812 -2.982 1 98 850 ALA B N 1
ATOM 14867 C CA . ALA B 1 850 ? 16.188 53.375 -1.701 1 98 850 ALA B CA 1
ATOM 14868 C C . ALA B 1 850 ? 14.797 54 -1.79 1 98 850 ALA B C 1
ATOM 14870 O O . ALA B 1 850 ? 14.031 53.938 -0.823 1 98 850 ALA B O 1
ATOM 14871 N N . ALA B 1 851 ? 14.531 54.5 -2.975 1 97.38 851 ALA B N 1
ATOM 14872 C CA . ALA B 1 851 ? 13.234 55.156 -3.176 1 97.38 851 ALA B CA 1
ATOM 14873 C C . ALA B 1 851 ? 12.094 54.156 -3.104 1 97.38 851 ALA B C 1
ATOM 14875 O O . ALA B 1 851 ? 10.961 54.5 -2.793 1 97.38 851 ALA B O 1
ATOM 14876 N N . VAL B 1 852 ? 12.367 52.906 -3.389 1 98.06 852 VAL B N 1
ATOM 14877 C CA . VAL B 1 852 ? 11.367 51.844 -3.369 1 98.06 852 VAL B CA 1
ATOM 14878 C C . VAL B 1 852 ? 11.109 51.406 -1.93 1 98.06 852 VAL B C 1
ATOM 14880 O O . VAL B 1 852 ? 10.023 50.938 -1.607 1 98.06 852 VAL B O 1
ATOM 14883 N N . VAL B 1 853 ? 12.047 51.625 -1.022 1 98.62 853 VAL B N 1
ATOM 14884 C CA . VAL B 1 853 ? 11.992 51.188 0.369 1 98.62 853 VAL B CA 1
ATOM 14885 C C . VAL B 1 853 ? 11.18 52.188 1.189 1 98.62 853 VAL B C 1
ATOM 14887 O O . VAL B 1 853 ? 11.43 53.406 1.134 1 98.62 853 VAL B O 1
ATOM 14890 N N . ASP B 1 854 ? 10.227 51.688 1.929 1 98.44 854 ASP B N 1
ATOM 14891 C CA . ASP B 1 854 ? 9.391 52.562 2.771 1 98.44 854 ASP B CA 1
ATOM 14892 C C . ASP B 1 854 ? 9.781 52.406 4.242 1 98.44 854 ASP B C 1
ATOM 14894 O O . ASP B 1 854 ? 9.625 53.375 5.02 1 98.44 854 ASP B O 1
ATOM 14898 N N . ILE B 1 855 ? 10.195 51.25 4.578 1 98.75 855 ILE B N 1
ATOM 14899 C CA . ILE B 1 855 ? 10.477 50.906 5.969 1 98.75 855 ILE B CA 1
ATOM 14900 C C . ILE B 1 855 ? 11.875 50.312 6.082 1 98.75 855 ILE B C 1
ATOM 14902 O O . ILE B 1 855 ? 12.242 49.438 5.277 1 98.75 855 ILE B O 1
ATOM 14906 N N . ILE B 1 856 ? 12.688 50.781 6.969 1 98.69 856 ILE B N 1
ATOM 14907 C CA . ILE B 1 856 ? 13.945 50.156 7.352 1 98.69 856 ILE B CA 1
ATOM 14908 C C . ILE B 1 856 ? 13.727 49.25 8.562 1 98.69 856 ILE B C 1
ATOM 14910 O O . ILE B 1 856 ? 13.453 49.719 9.664 1 98.69 856 ILE B O 1
ATOM 14914 N N . ASP B 1 857 ? 13.789 48 8.352 1 98.5 857 ASP B N 1
ATOM 14915 C CA . ASP B 1 857 ? 13.516 47 9.375 1 98.5 857 ASP B CA 1
ATOM 14916 C C . ASP B 1 857 ? 14.812 46.469 9.969 1 98.5 857 ASP B C 1
ATOM 14918 O O . ASP B 1 857 ? 15.523 45.688 9.32 1 98.5 857 ASP B O 1
ATOM 14922 N N . ILE B 1 858 ? 15.141 46.812 11.172 1 98.12 858 ILE B N 1
ATOM 14923 C CA . ILE B 1 858 ? 16.344 46.344 11.852 1 98.12 858 ILE B CA 1
ATOM 14924 C C . ILE B 1 858 ? 16.078 45 12.531 1 98.12 858 ILE B C 1
ATOM 14926 O O . ILE B 1 858 ? 15.391 44.938 13.555 1 98.12 858 ILE B O 1
ATOM 14930 N N . ARG B 1 859 ? 16.656 44 11.969 1 96.81 859 ARG B N 1
ATOM 14931 C CA . ARG B 1 859 ? 16.359 42.656 12.414 1 96.81 859 ARG B CA 1
ATOM 14932 C C . ARG B 1 859 ? 17.625 41.781 12.414 1 96.81 859 ARG B C 1
ATOM 14934 O O . ARG B 1 859 ? 17.797 40.938 13.273 1 96.81 859 ARG B O 1
ATOM 14941 N N . TYR B 1 860 ? 18.531 41.969 11.5 1 97.69 860 TYR B N 1
ATOM 14942 C CA . TYR B 1 860 ? 19.641 41.062 11.281 1 97.69 860 TYR B CA 1
ATOM 14943 C C . TYR B 1 860 ? 20.969 41.688 11.625 1 97.69 860 TYR B C 1
ATOM 14945 O O . TYR B 1 860 ? 22.016 41.25 11.164 1 97.69 860 TYR B O 1
ATOM 14953 N N . TRP B 1 861 ? 20.953 42.688 12.336 1 97.81 861 TRP B N 1
ATOM 14954 C CA . TRP B 1 861 ? 22.094 43.375 12.93 1 97.81 861 TRP B CA 1
ATOM 14955 C C . TRP B 1 861 ? 21.672 44.281 14.086 1 97.81 861 TRP B C 1
ATOM 14957 O O . TRP B 1 861 ? 20.484 44.594 14.227 1 97.81 861 TRP B O 1
ATOM 14967 N N . HIS B 1 862 ? 22.578 44.688 15.023 1 97.94 862 HIS B N 1
ATOM 14968 C CA . HIS B 1 862 ? 22.312 45.625 16.094 1 97.94 862 HIS B CA 1
ATOM 14969 C C . HIS B 1 862 ? 23.609 46.156 16.703 1 97.94 862 HIS B C 1
ATOM 14971 O O . HIS B 1 862 ? 24.641 45.531 16.625 1 97.94 862 HIS B O 1
ATOM 14977 N N . TYR B 1 863 ? 23.438 47.375 17.234 1 97.31 863 TYR B N 1
ATOM 14978 C CA . TYR B 1 863 ? 24.516 47.844 18.078 1 97.31 863 TYR B CA 1
ATOM 14979 C C . TYR B 1 863 ? 24.531 47.094 19.406 1 97.31 863 TYR B C 1
ATOM 14981 O O . TYR B 1 863 ? 23.484 46.781 19.953 1 97.31 863 TYR B O 1
ATOM 14989 N N . LYS B 1 864 ? 25.656 46.781 19.828 1 96.31 864 LYS B N 1
ATOM 14990 C CA . LYS B 1 864 ? 25.859 46.219 21.156 1 96.31 864 LYS B CA 1
ATOM 14991 C C . LYS B 1 864 ? 26.719 47.125 22.016 1 96.31 864 LYS B C 1
ATOM 14993 O O . LYS B 1 864 ? 27.281 48.094 21.531 1 96.31 864 LYS B O 1
ATOM 14998 N N . THR B 1 865 ? 26.812 46.906 23.266 1 94.81 865 THR B N 1
ATOM 14999 C CA . THR B 1 865 ? 27.516 47.75 24.234 1 94.81 865 THR B CA 1
ATOM 15000 C C . THR B 1 865 ? 28.984 47.906 23.859 1 94.81 865 THR B C 1
ATOM 15002 O O . THR B 1 865 ? 29.625 48.906 24.172 1 94.81 865 THR B O 1
ATOM 15005 N N . ASP B 1 866 ? 29.516 46.906 23.219 1 94.56 866 ASP B N 1
ATOM 15006 C CA . ASP B 1 866 ? 30.938 46.906 22.906 1 94.56 866 ASP B CA 1
ATOM 15007 C C . ASP B 1 866 ? 31.172 46.906 21.391 1 94.56 866 ASP B C 1
ATOM 15009 O O . ASP B 1 866 ? 32.188 46.375 20.922 1 94.56 866 ASP B O 1
ATOM 15013 N N . GLY B 1 867 ? 30.125 47.281 20.641 1 95.31 867 GLY B N 1
ATOM 15014 C CA . GLY B 1 867 ? 30.328 47.312 19.203 1 95.31 867 GLY B CA 1
ATOM 15015 C C . GLY B 1 867 ? 29.062 47.062 18.422 1 95.31 867 GLY B C 1
ATOM 15016 O O . GLY B 1 867 ? 28 47.625 18.75 1 95.31 867 GLY B O 1
ATOM 15017 N N . VAL B 1 868 ? 29.297 46.344 17.25 1 96.69 868 VAL B N 1
ATOM 15018 C CA . VAL B 1 868 ? 28.172 46.094 16.359 1 96.69 868 VAL B CA 1
ATOM 15019 C C . VAL B 1 868 ? 28.141 44.594 15.984 1 96.69 868 VAL B C 1
ATOM 15021 O O . VAL B 1 868 ? 29.188 44 15.75 1 96.69 868 VAL B O 1
ATOM 15024 N N . PHE B 1 869 ? 27.141 43.938 16.172 1 97.5 869 PHE B N 1
ATOM 15025 C CA . PHE B 1 869 ? 26.844 42.656 15.562 1 97.5 869 PHE B CA 1
ATOM 15026 C C . PHE B 1 869 ? 26.25 42.844 14.172 1 97.5 869 PHE B C 1
ATOM 15028 O O . PHE B 1 869 ? 25.094 43.25 14.031 1 97.5 869 PHE B O 1
ATOM 15035 N N . ALA B 1 870 ? 26.953 42.5 13.148 1 97.69 870 ALA B N 1
ATOM 15036 C CA . ALA B 1 870 ? 26.531 42.75 11.773 1 97.69 870 ALA B CA 1
ATOM 15037 C C . ALA B 1 870 ? 27.078 41.656 10.836 1 97.69 870 ALA B C 1
ATOM 15039 O O . ALA B 1 870 ? 28.031 41.906 10.102 1 97.69 870 ALA B O 1
ATOM 15040 N N . PRO B 1 871 ? 26.422 40.531 10.836 1 96.81 871 PRO B N 1
ATOM 15041 C CA . PRO B 1 871 ? 26.828 39.531 9.836 1 96.81 871 PRO B CA 1
ATOM 15042 C C . PRO B 1 871 ? 26.688 40.031 8.406 1 96.81 871 PRO B C 1
ATOM 15044 O O . PRO B 1 871 ? 25.828 40.875 8.133 1 96.81 871 PRO B O 1
ATOM 15047 N N . GLU B 1 872 ? 27.5 39.5 7.52 1 97.06 872 GLU B N 1
ATOM 15048 C CA . GLU B 1 872 ? 27.453 39.906 6.125 1 97.06 872 GLU B CA 1
ATOM 15049 C C . GLU B 1 872 ? 26.469 39.062 5.324 1 97.06 872 GLU B C 1
ATOM 15051 O O . GLU B 1 872 ? 26.344 37.844 5.547 1 97.06 872 GLU B O 1
ATOM 15056 N N . GLY B 1 873 ? 25.844 39.719 4.395 1 97.38 873 GLY B N 1
ATOM 15057 C CA . GLY B 1 873 ? 24.906 39.031 3.539 1 97.38 873 GLY B CA 1
ATOM 15058 C C . GLY B 1 873 ? 25.562 38.188 2.459 1 97.38 873 GLY B C 1
ATOM 15059 O O . GLY B 1 873 ? 26.641 38.562 1.971 1 97.38 873 GLY B O 1
ATOM 15060 N N . GLY B 1 874 ? 24.938 37.031 2.082 1 96.81 874 GLY B N 1
ATOM 15061 C CA . GLY B 1 874 ? 25.391 36.219 0.963 1 96.81 874 GLY B CA 1
ATOM 15062 C C . GLY B 1 874 ? 26.5 35.25 1.336 1 96.81 874 GLY B C 1
ATOM 15063 O O . GLY B 1 874 ? 27.281 34.812 0.476 1 96.81 874 GLY B O 1
ATOM 15064 N N . LYS B 1 875 ? 26.562 34.906 2.596 1 96.81 875 LYS B N 1
ATOM 15065 C CA . LYS B 1 875 ? 27.672 34.094 3.041 1 96.81 875 LYS B CA 1
ATOM 15066 C C . LYS B 1 875 ? 27.219 32.656 3.293 1 96.81 875 LYS B C 1
ATOM 15068 O O . LYS B 1 875 ? 27.906 31.891 3.975 1 96.81 875 LYS B O 1
ATOM 15073 N N . ASN B 1 876 ? 26.078 32.312 2.863 1 95.75 876 ASN B N 1
ATOM 15074 C CA . ASN B 1 876 ? 25.531 30.953 2.908 1 95.75 876 ASN B CA 1
ATOM 15075 C C . ASN B 1 876 ? 25.453 30.422 4.336 1 95.75 876 ASN B C 1
ATOM 15077 O O . ASN B 1 876 ? 25.75 29.266 4.594 1 95.75 876 ASN B O 1
ATOM 15081 N N . MET B 1 877 ? 25.141 31.25 5.281 1 96.06 877 MET B N 1
ATOM 15082 C CA . MET B 1 877 ? 24.891 30.891 6.676 1 96.06 877 MET B CA 1
ATOM 15083 C C . MET B 1 877 ? 23.562 31.469 7.164 1 96.06 877 MET B C 1
ATOM 15085 O O . MET B 1 877 ? 23.203 32.594 6.812 1 96.06 877 MET B O 1
ATOM 15089 N N . ALA B 1 878 ? 22.953 30.688 7.992 1 95.12 878 ALA B N 1
ATOM 15090 C CA . ALA B 1 878 ? 21.719 31.141 8.602 1 95.12 878 ALA B CA 1
ATOM 15091 C C . ALA B 1 878 ? 21.984 32.156 9.719 1 95.12 878 ALA B C 1
ATOM 15093 O O . ALA B 1 878 ? 23.094 32.188 10.273 1 95.12 878 ALA B O 1
ATOM 15094 N N . PRO B 1 879 ? 20.938 32.906 10.055 1 95.06 879 PRO B N 1
ATOM 15095 C CA . PRO B 1 879 ? 21.125 33.875 11.133 1 95.06 879 PRO B CA 1
ATOM 15096 C C . PRO B 1 879 ? 21.609 33.25 12.422 1 95.06 879 PRO B C 1
ATOM 15098 O O . PRO B 1 879 ? 22.562 33.719 13.055 1 95.06 879 PRO B O 1
ATOM 15101 N N . ARG B 1 880 ? 21.062 32.094 12.75 1 93.56 880 ARG B N 1
ATOM 15102 C CA . ARG B 1 880 ? 21.438 31.453 14 1 93.56 880 ARG B CA 1
ATOM 15103 C C . ARG B 1 880 ? 22.875 30.938 13.938 1 93.56 880 ARG B C 1
ATOM 15105 O O . ARG B 1 880 ? 23.562 30.875 14.961 1 93.56 880 ARG B O 1
ATOM 15112 N N . GLN B 1 881 ? 23.297 30.547 12.797 1 94.62 881 GLN B N 1
ATOM 15113 C CA . GLN B 1 881 ? 24.672 30.094 12.633 1 94.62 881 GLN B CA 1
ATOM 15114 C C . GLN B 1 881 ? 25.656 31.266 12.812 1 94.62 881 GLN B C 1
ATOM 15116 O O . GLN B 1 881 ? 26.688 31.109 13.461 1 94.62 881 GLN B O 1
ATOM 15121 N N . HIS B 1 882 ? 25.328 32.438 12.258 1 95 882 HIS B N 1
ATOM 15122 C CA . HIS B 1 882 ? 26.125 33.625 12.492 1 95 882 HIS B CA 1
ATOM 15123 C C . HIS B 1 882 ? 26.188 33.969 13.977 1 95 882 HIS B C 1
ATOM 15125 O O . HIS B 1 882 ? 27.234 34.375 14.484 1 95 882 HIS B O 1
ATOM 15131 N N . MET B 1 883 ? 25.109 33.812 14.641 1 94.31 883 MET B N 1
ATOM 15132 C CA . MET B 1 883 ? 25.031 34.156 16.062 1 94.31 883 MET B CA 1
ATOM 15133 C C . MET B 1 883 ? 25.938 33.25 16.891 1 94.31 883 MET B C 1
ATOM 15135 O O . MET B 1 883 ? 26.469 33.688 17.906 1 94.31 883 MET B O 1
ATOM 15139 N N . ARG B 1 884 ? 26.094 32.031 16.438 1 92.25 884 ARG B N 1
ATOM 15140 C CA . ARG B 1 884 ? 26.953 31.094 17.156 1 92.25 884 ARG B CA 1
ATOM 15141 C C . ARG B 1 884 ? 28.422 31.422 16.938 1 92.25 884 ARG B C 1
ATOM 15143 O O . ARG B 1 884 ? 29.266 31.109 17.781 1 92.25 884 ARG B O 1
ATOM 15150 N N . LYS B 1 885 ? 28.703 32.031 15.828 1 92.88 885 LYS B N 1
ATOM 15151 C CA . LYS B 1 885 ? 30.109 32.25 15.461 1 92.88 885 LYS B CA 1
ATOM 15152 C C . LYS B 1 885 ? 30.562 33.656 15.852 1 92.88 885 LYS B C 1
ATOM 15154 O O . LYS B 1 885 ? 31.75 33.906 16.016 1 92.88 885 LYS B O 1
ATOM 15159 N N . MET B 1 886 ? 29.5 34.562 16.016 1 93.5 886 MET B N 1
ATOM 15160 C CA . MET B 1 886 ? 29.797 35.938 16.359 1 93.5 886 MET B CA 1
ATOM 15161 C C . MET B 1 886 ? 29.297 36.281 17.766 1 93.5 886 MET B C 1
ATOM 15163 O O . MET B 1 886 ? 28.344 35.688 18.234 1 93.5 886 MET B O 1
ATOM 15167 N N . LYS B 1 887 ? 30.031 37.125 18.406 1 92.06 887 LYS B N 1
ATOM 15168 C CA . LYS B 1 887 ? 29.516 37.594 19.703 1 92.06 887 LYS B CA 1
ATOM 15169 C C . LYS B 1 887 ? 28.281 38.5 19.516 1 92.06 887 LYS B C 1
ATOM 15171 O O . LYS B 1 887 ? 28.406 39.625 19.094 1 92.06 887 LYS B O 1
ATOM 15176 N N . VAL B 1 888 ? 27.125 37.969 19.844 1 94.62 888 VAL B N 1
ATOM 15177 C CA . VAL B 1 888 ? 25.875 38.688 19.672 1 94.62 888 VAL B CA 1
ATOM 15178 C C . VAL B 1 888 ? 25.844 39.938 20.547 1 94.62 888 VAL B C 1
ATOM 15180 O O . VAL B 1 888 ? 25.438 41 20.109 1 94.62 888 VAL B O 1
ATOM 15183 N N . GLY B 1 889 ? 26.312 39.812 21.781 1 93.44 889 GLY B N 1
ATOM 15184 C CA . GLY B 1 889 ? 26.453 40.938 22.703 1 93.44 889 GLY B CA 1
ATOM 15185 C C . GLY B 1 889 ? 25.141 41.375 23.312 1 93.44 889 GLY B C 1
ATOM 15186 O O . GLY B 1 889 ? 24.078 40.844 22.969 1 93.44 889 GLY B O 1
ATOM 15187 N N . LYS B 1 890 ? 25.297 42.375 24.172 1 94.56 890 LYS B N 1
ATOM 15188 C CA . LYS B 1 890 ? 24.156 42.906 24.906 1 94.56 890 LYS B CA 1
ATOM 15189 C C . LYS B 1 890 ? 23.625 44.188 24.266 1 94.56 890 LYS B C 1
ATOM 15191 O O . LYS B 1 890 ? 24.406 45 23.812 1 94.56 890 LYS B O 1
ATOM 15196 N N . VAL B 1 891 ? 22.281 44.312 24.172 1 96.44 891 VAL B N 1
ATOM 15197 C CA . VAL B 1 891 ? 21.625 45.5 23.688 1 96.44 891 VAL B CA 1
ATOM 15198 C C . VAL B 1 891 ? 20.828 46.156 24.812 1 96.44 891 VAL B C 1
ATOM 15200 O O . VAL B 1 891 ? 20.047 45.469 25.5 1 96.44 891 VAL B O 1
ATOM 15203 N N . THR B 1 892 ? 21.078 47.375 25.109 1 94.62 892 THR B N 1
ATOM 15204 C CA . THR B 1 892 ? 20.312 48.125 26.094 1 94.62 892 THR B CA 1
ATOM 15205 C C . THR B 1 892 ? 19.5 49.219 25.422 1 94.62 892 THR B C 1
ATOM 15207 O O . THR B 1 892 ? 19.453 49.281 24.188 1 94.62 892 THR B O 1
ATOM 15210 N N . PHE B 1 893 ? 18.891 50.062 26.234 1 94.81 893 PHE B N 1
ATOM 15211 C CA . PHE B 1 893 ? 18.109 51.188 25.75 1 94.81 893 PHE B CA 1
ATOM 15212 C C . PHE B 1 893 ? 18.953 52.062 24.828 1 94.81 893 PHE B C 1
ATOM 15214 O O . PHE B 1 893 ? 18.484 52.469 23.766 1 94.81 893 PHE B O 1
ATOM 15221 N N . THR B 1 894 ? 20.172 52.281 25.125 1 94.75 894 THR B N 1
ATOM 15222 C CA . THR B 1 894 ? 21.047 53.219 24.422 1 94.75 894 THR B CA 1
ATOM 15223 C C . THR B 1 894 ? 21.344 52.719 23.016 1 94.75 894 THR B C 1
ATOM 15225 O O . THR B 1 894 ? 21.266 53.5 22.047 1 94.75 894 THR B O 1
ATOM 15228 N N . GLU B 1 895 ? 21.688 51.469 22.969 1 96.62 895 GLU B N 1
ATOM 15229 C CA . GLU B 1 895 ? 22.062 50.906 21.656 1 96.62 895 GLU B CA 1
ATOM 15230 C C . GLU B 1 895 ? 20.859 50.844 20.734 1 96.62 895 GLU B C 1
ATOM 15232 O O . GLU B 1 895 ? 20.969 51.094 19.531 1 96.62 895 GLU B O 1
ATOM 15237 N N . ALA B 1 896 ? 19.75 50.406 21.266 1 97.5 896 ALA B N 1
ATOM 15238 C CA . ALA B 1 896 ? 18.531 50.344 20.469 1 97.5 896 ALA B CA 1
ATOM 15239 C C . ALA B 1 896 ? 18.094 51.719 20 1 97.5 896 ALA B C 1
ATOM 15241 O O . ALA B 1 896 ? 17.703 51.906 18.844 1 97.5 896 ALA B O 1
ATOM 15242 N N . TYR B 1 897 ? 18.078 52.719 20.984 1 96.94 897 TYR B N 1
ATOM 15243 C CA . TYR B 1 897 ? 17.781 54.094 20.641 1 96.94 897 TYR B CA 1
ATOM 15244 C C . TYR B 1 897 ? 18.688 54.625 19.531 1 96.94 897 TYR B C 1
ATOM 15246 O O . TYR B 1 897 ? 18.219 55.219 18.562 1 96.94 897 TYR B O 1
ATOM 15254 N N . LYS B 1 898 ? 19.938 54.312 19.672 1 96.88 898 LYS B N 1
ATOM 15255 C CA . LYS B 1 898 ? 20.922 54.781 18.688 1 96.88 898 LYS B CA 1
ATOM 15256 C C . LYS B 1 898 ? 20.625 54.188 17.297 1 96.88 898 LYS B C 1
ATOM 15258 O O . LYS B 1 898 ? 20.672 54.938 16.297 1 96.88 898 LYS B O 1
ATOM 15263 N N . ALA B 1 899 ? 20.391 52.906 17.266 1 97.94 899 ALA B N 1
ATOM 15264 C CA . ALA B 1 899 ? 20.141 52.25 15.992 1 97.94 899 ALA B CA 1
ATOM 15265 C C . ALA B 1 899 ? 18.953 52.844 15.258 1 97.94 899 ALA B C 1
ATOM 15267 O O . ALA B 1 899 ? 19.031 53.125 14.055 1 97.94 899 ALA B O 1
ATOM 15268 N N . VAL B 1 900 ? 17.891 53.031 15.961 1 98.25 900 VAL B N 1
ATOM 15269 C CA . VAL B 1 900 ? 16.672 53.562 15.352 1 98.25 900 VAL B CA 1
ATOM 15270 C C . VAL B 1 900 ? 16.859 55.062 15.008 1 98.25 900 VAL B C 1
ATOM 15272 O O . VAL B 1 900 ? 16.547 55.469 13.891 1 98.25 900 VAL B O 1
ATOM 15275 N N . HIS B 1 901 ? 17.391 55.844 15.945 1 97 901 HIS B N 1
ATOM 15276 C CA . HIS B 1 901 ? 17.547 57.281 15.781 1 97 901 HIS B CA 1
ATOM 15277 C C . HIS B 1 901 ? 18.484 57.594 14.609 1 97 901 HIS B C 1
ATOM 15279 O O . HIS B 1 901 ? 18.219 58.531 13.844 1 97 901 HIS B O 1
ATOM 15285 N N . GLU B 1 902 ? 19.5 56.844 14.516 1 97.31 902 GLU B N 1
ATOM 15286 C CA . GLU B 1 902 ? 20.453 57.062 13.438 1 97.31 902 GLU B CA 1
ATOM 15287 C C . GLU B 1 902 ? 19.781 56.969 12.07 1 97.31 902 GLU B C 1
ATOM 15289 O O . GLU B 1 902 ? 20 57.844 11.211 1 97.31 902 GLU B O 1
ATOM 15294 N N . TYR B 1 903 ? 18.984 55.969 11.883 1 97.94 903 TYR B N 1
ATOM 15295 C CA . TYR B 1 903 ? 18.391 55.781 10.562 1 97.94 903 TYR B CA 1
ATOM 15296 C C . TYR B 1 903 ? 17.188 56.688 10.367 1 97.94 903 TYR B C 1
ATOM 15298 O O . TYR B 1 903 ? 16.891 57.094 9.234 1 97.94 903 TYR B O 1
ATOM 15306 N N . ARG B 1 904 ? 16.531 57.094 11.445 1 97.31 904 ARG B N 1
ATOM 15307 C CA . ARG B 1 904 ? 15.484 58.125 11.344 1 97.31 904 ARG B CA 1
ATOM 15308 C C . ARG B 1 904 ? 16.047 59.469 10.93 1 97.31 904 ARG B C 1
ATOM 15310 O O . ARG B 1 904 ? 15.414 60.219 10.188 1 97.31 904 ARG B O 1
ATOM 15317 N N . GLN B 1 905 ? 17.234 59.719 11.406 1 96 905 GLN B N 1
ATOM 15318 C CA . GLN B 1 905 ? 17.891 61 11.062 1 96 905 GLN B CA 1
ATOM 15319 C C . GLN B 1 905 ? 18.344 60.969 9.609 1 96 905 GLN B C 1
ATOM 15321 O O . GLN B 1 905 ? 18.156 61.969 8.891 1 96 905 GLN B O 1
ATOM 15326 N N . LYS B 1 906 ? 18.891 59.875 9.25 1 96.5 906 LYS B N 1
ATOM 15327 C CA . LYS B 1 906 ? 19.422 59.75 7.895 1 96.5 906 LYS B CA 1
ATOM 15328 C C . LYS B 1 906 ? 18.281 59.719 6.871 1 96.5 906 LYS B C 1
ATOM 15330 O O . LYS B 1 906 ? 18.438 60.219 5.754 1 96.5 906 LYS B O 1
ATOM 15335 N N . PHE B 1 907 ? 17.203 59.094 7.297 1 97.31 907 PHE B N 1
ATOM 15336 C CA . PHE B 1 907 ? 16.062 58.906 6.398 1 97.31 907 PHE B CA 1
ATOM 15337 C C . PHE B 1 907 ? 14.758 59.281 7.094 1 97.31 907 PHE B C 1
ATOM 15339 O O . PHE B 1 907 ? 13.945 58.406 7.41 1 97.31 907 PHE B O 1
ATOM 15346 N N . PRO B 1 908 ? 14.445 60.562 7.242 1 95.12 908 PRO B N 1
ATOM 15347 C CA . PRO B 1 908 ? 13.336 61 8.086 1 95.12 908 PRO B CA 1
ATOM 15348 C C . PRO B 1 908 ? 11.977 60.625 7.516 1 95.12 908 PRO B C 1
ATOM 15350 O O . PRO B 1 908 ? 10.984 60.594 8.25 1 95.12 908 PRO B O 1
ATOM 15353 N N . GLU B 1 909 ? 11.922 60.344 6.242 1 95 909 GLU B N 1
ATOM 15354 C CA . GLU B 1 909 ? 10.648 60 5.617 1 95 909 GLU B CA 1
ATOM 15355 C C . GLU B 1 909 ? 10.344 58.531 5.723 1 95 909 GLU B C 1
ATOM 15357 O O . GLU B 1 909 ? 9.211 58.094 5.496 1 95 909 GLU B O 1
ATOM 15362 N N . LYS B 1 910 ? 11.312 57.719 6.016 1 97.88 910 LYS B N 1
ATOM 15363 C CA . LYS B 1 910 ? 11.141 56.281 6.117 1 97.88 910 LYS B CA 1
ATOM 15364 C C . LYS B 1 910 ? 10.867 55.844 7.559 1 97.88 910 LYS B C 1
ATOM 15366 O O . LYS B 1 910 ? 11.422 56.438 8.492 1 97.88 910 LYS B O 1
ATOM 15371 N N . ALA B 1 911 ? 9.984 54.906 7.684 1 98.56 911 ALA B N 1
ATOM 15372 C CA . ALA B 1 911 ? 9.773 54.344 9.008 1 98.56 911 ALA B CA 1
ATOM 15373 C C . ALA B 1 911 ? 10.922 53.406 9.398 1 98.56 911 ALA B C 1
ATOM 15375 O O . ALA B 1 911 ? 11.555 52.781 8.539 1 98.56 911 ALA B O 1
ATOM 15376 N N . VAL B 1 912 ? 11.211 53.281 10.672 1 98.62 912 VAL B N 1
ATOM 15377 C CA . VAL B 1 912 ? 12.242 52.375 11.172 1 98.62 912 VAL B CA 1
ATOM 15378 C C . VAL B 1 912 ? 11.641 51.438 12.242 1 98.62 912 VAL B C 1
ATOM 15380 O O . VAL B 1 912 ? 11.062 51.938 13.219 1 98.62 912 VAL B O 1
ATOM 15383 N N . THR B 1 913 ? 11.648 50.219 11.961 1 98.5 913 THR B N 1
ATOM 15384 C CA . THR B 1 913 ? 11.219 49.219 12.93 1 98.5 913 THR B CA 1
ATOM 15385 C C . THR B 1 913 ? 12.422 48.469 13.508 1 98.5 913 THR B C 1
ATOM 15387 O O . THR B 1 913 ? 13.508 48.469 12.922 1 98.5 913 THR B O 1
ATOM 15390 N N . PHE B 1 914 ? 12.234 47.906 14.734 1 97.94 914 PHE B N 1
ATOM 15391 C CA . PHE B 1 914 ? 13.32 47.219 15.438 1 97.94 914 PHE B CA 1
ATOM 15392 C C . PHE B 1 914 ? 12.852 45.875 15.984 1 97.94 914 PHE B C 1
ATOM 15394 O O . PHE B 1 914 ? 12.016 45.812 16.891 1 97.94 914 PHE B O 1
ATOM 15401 N N . TYR B 1 915 ? 13.344 44.812 15.422 1 97.19 915 TYR B N 1
ATOM 15402 C CA . TYR B 1 915 ? 12.992 43.438 15.828 1 97.19 915 TYR B CA 1
ATOM 15403 C C . TYR B 1 915 ? 14.25 42.625 16.141 1 97.19 915 TYR B C 1
ATOM 15405 O O . TYR B 1 915 ? 14.211 41.406 16.125 1 97.19 915 TYR B O 1
ATOM 15413 N N . ALA B 1 916 ? 15.328 43.219 16.422 1 95.81 916 ALA B N 1
ATOM 15414 C CA . ALA B 1 916 ? 16.609 42.562 16.688 1 95.81 916 ALA B CA 1
ATOM 15415 C C . ALA B 1 916 ? 16.734 42.125 18.141 1 95.81 916 ALA B C 1
ATOM 15417 O O . ALA B 1 916 ? 15.727 42 18.844 1 95.81 916 ALA B O 1
ATOM 15418 N N . GLN B 1 917 ? 18 41.906 18.609 1 93.38 917 GLN B N 1
ATOM 15419 C CA . GLN B 1 917 ? 18.328 41.344 19.906 1 93.38 917 GLN B CA 1
ATOM 15420 C C . GLN B 1 917 ? 17.625 42.125 21.031 1 93.38 917 GLN B C 1
ATOM 15422 O O . GLN B 1 917 ? 17.578 43.344 21 1 93.38 917 GLN B O 1
ATOM 15427 N N . ASN B 1 918 ? 17.031 41.438 22.047 1 92.25 918 ASN B N 1
ATOM 15428 C CA . ASN B 1 918 ? 16.359 41.906 23.25 1 92.25 918 ASN B CA 1
ATOM 15429 C C . ASN B 1 918 ? 14.977 42.469 22.938 1 92.25 918 ASN B C 1
ATOM 15431 O O . ASN B 1 918 ? 14.32 43.031 23.797 1 92.25 918 ASN B O 1
ATOM 15435 N N . TYR B 1 919 ? 14.523 42.594 21.672 1 91.88 919 TYR B N 1
ATOM 15436 C CA . TYR B 1 919 ? 13.094 42.75 21.422 1 91.88 919 TYR B CA 1
ATOM 15437 C C . TYR B 1 919 ? 12.273 41.781 22.25 1 91.88 919 TYR B C 1
ATOM 15439 O O . TYR B 1 919 ? 12.648 40.594 22.391 1 91.88 919 TYR B O 1
ATOM 15447 N N . PRO B 1 920 ? 11.164 42.031 22.844 1 93.56 920 PRO B N 1
ATOM 15448 C CA . PRO B 1 920 ? 10.453 43.281 22.672 1 93.56 920 PRO B CA 1
ATOM 15449 C C . PRO B 1 920 ? 10.75 44.281 23.781 1 93.56 920 PRO B C 1
ATOM 15451 O O . PRO B 1 920 ? 10.078 45.312 23.891 1 93.56 920 PRO B O 1
ATOM 15454 N N . ALA B 1 921 ? 11.805 44.062 24.562 1 93.44 921 ALA B N 1
ATOM 15455 C CA . ALA B 1 921 ? 12.07 44.844 25.781 1 93.44 921 ALA B CA 1
ATOM 15456 C C . ALA B 1 921 ? 12.508 46.25 25.438 1 93.44 921 ALA B C 1
ATOM 15458 O O . ALA B 1 921 ? 12.5 47.156 26.312 1 93.44 921 ALA B O 1
ATOM 15459 N N . MET B 1 922 ? 12.797 46.625 24.234 1 94.81 922 MET B N 1
ATOM 15460 C CA . MET B 1 922 ? 13.344 47.906 23.828 1 94.81 922 MET B CA 1
ATOM 15461 C C . MET B 1 922 ? 12.25 48.844 23.328 1 94.81 922 MET B C 1
ATOM 15463 O O . MET B 1 922 ? 12.508 49.75 22.562 1 94.81 922 MET B O 1
ATOM 15467 N N . GLY B 1 923 ? 11.031 48.594 23.703 1 96.44 923 GLY B N 1
ATOM 15468 C CA . GLY B 1 923 ? 9.891 49.344 23.188 1 96.44 923 GLY B CA 1
ATOM 15469 C C . GLY B 1 923 ? 10.016 50.844 23.359 1 96.44 923 GLY B C 1
ATOM 15470 O O . GLY B 1 923 ? 9.805 51.594 22.422 1 96.44 923 GLY B O 1
ATOM 15471 N N . TRP B 1 924 ? 10.391 51.344 24.531 1 96.44 924 TRP B N 1
ATOM 15472 C CA . TRP B 1 924 ? 10.484 52.75 24.828 1 96.44 924 TRP B CA 1
ATOM 15473 C C . TRP B 1 924 ? 11.68 53.375 24.109 1 96.44 924 TRP B C 1
ATOM 15475 O O . TRP B 1 924 ? 11.633 54.531 23.703 1 96.44 924 TRP B O 1
ATOM 15485 N N . ALA B 1 925 ? 12.758 52.594 23.969 1 97.06 925 ALA B N 1
ATOM 15486 C CA . ALA B 1 925 ? 13.898 53.094 23.203 1 97.06 925 ALA B CA 1
ATOM 15487 C C . ALA B 1 925 ? 13.492 53.406 21.766 1 97.06 925 ALA B C 1
ATOM 15489 O O . ALA B 1 925 ? 13.844 54.438 21.234 1 97.06 925 ALA B O 1
ATOM 15490 N N . VAL B 1 926 ? 12.812 52.469 21.156 1 98.06 926 VAL B N 1
ATOM 15491 C CA . VAL B 1 926 ? 12.352 52.625 19.781 1 98.06 926 VAL B CA 1
ATOM 15492 C C . VAL B 1 926 ? 11.383 53.781 19.672 1 98.06 926 VAL B C 1
ATOM 15494 O O . VAL B 1 926 ? 11.469 54.594 18.75 1 98.06 926 VAL B O 1
ATOM 15497 N N . PHE B 1 927 ? 10.484 53.906 20.641 1 97.44 927 PHE B N 1
ATOM 15498 C CA . PHE B 1 927 ? 9.484 54.969 20.688 1 97.44 927 PHE B CA 1
ATOM 15499 C C . PHE B 1 927 ? 10.141 56.344 20.766 1 97.44 927 PHE B C 1
ATOM 15501 O O . PHE B 1 927 ? 9.836 57.219 19.969 1 97.44 927 PHE B O 1
ATOM 15508 N N . MET B 1 928 ? 11.055 56.5 21.656 1 97 928 MET B N 1
ATOM 15509 C CA . MET B 1 928 ? 11.68 57.781 21.922 1 97 928 MET B CA 1
ATOM 15510 C C . MET B 1 928 ? 12.648 58.156 20.812 1 97 928 MET B C 1
ATOM 15512 O O . MET B 1 928 ? 12.984 59.344 20.641 1 97 928 MET B O 1
ATOM 15516 N N . ALA B 1 929 ? 13.07 57.156 20.078 1 97.62 929 ALA B N 1
ATOM 15517 C CA . ALA B 1 929 ? 13.969 57.406 18.969 1 97.62 929 ALA B CA 1
ATOM 15518 C C . ALA B 1 929 ? 13.195 57.781 17.703 1 97.62 929 ALA B C 1
ATOM 15520 O O . ALA B 1 929 ? 13.789 58 16.656 1 97.62 929 ALA B O 1
ATOM 15521 N N . GLY B 1 930 ? 11.906 57.781 17.797 1 96.81 930 GLY B N 1
ATOM 15522 C CA . GLY B 1 930 ? 11.07 58.125 16.656 1 96.81 930 GLY B CA 1
ATOM 15523 C C . GLY B 1 930 ? 10.766 56.906 15.773 1 96.81 930 GLY B C 1
ATOM 15524 O O . GLY B 1 930 ? 10.367 57.094 14.617 1 96.81 930 GLY B O 1
ATOM 15525 N N . GLY B 1 931 ? 10.953 55.781 16.281 1 97.81 931 GLY B N 1
ATOM 15526 C CA . GLY B 1 931 ? 10.711 54.562 15.531 1 97.81 931 GLY B CA 1
ATOM 15527 C C . GLY B 1 931 ? 9.234 54.219 15.383 1 97.81 931 GLY B C 1
ATOM 15528 O O . GLY B 1 931 ? 8.375 54.969 15.828 1 97.81 931 GLY B O 1
ATOM 15529 N N . SER B 1 932 ? 8.984 53.125 14.711 1 98.12 932 SER B N 1
ATOM 15530 C CA . SER B 1 932 ? 7.617 52.688 14.438 1 98.12 932 SER B CA 1
ATOM 15531 C C . SER B 1 932 ? 7.344 51.312 15.039 1 98.12 932 SER B C 1
ATOM 15533 O O . SER B 1 932 ? 8.273 50.531 15.289 1 98.12 932 SER B O 1
ATOM 15535 N N . CYS B 1 933 ? 6.059 51 15.32 1 98 933 CYS B N 1
ATOM 15536 C CA . CYS B 1 933 ? 5.555 49.75 15.875 1 98 933 CYS B CA 1
ATOM 15537 C C . CYS B 1 933 ? 6.246 49.406 17.188 1 98 933 CYS B C 1
ATOM 15539 O O . CYS B 1 933 ? 6.711 48.281 17.375 1 98 933 CYS B O 1
ATOM 15541 N N . PRO B 1 934 ? 6.504 50.375 18.062 1 97.38 934 PRO B N 1
ATOM 15542 C CA . PRO B 1 934 ? 7.129 50.031 19.344 1 97.38 934 PRO B CA 1
ATOM 15543 C C . PRO B 1 934 ? 6.207 49.219 20.266 1 97.38 934 PRO B C 1
ATOM 15545 O O . PRO B 1 934 ? 4.988 49.406 20.234 1 97.38 934 PRO B O 1
ATOM 15548 N N . VAL B 1 935 ? 6.801 48.469 21.078 1 97.25 935 VAL B N 1
ATOM 15549 C CA . VAL B 1 935 ? 6.023 47.688 22.047 1 97.25 935 VAL B CA 1
ATOM 15550 C C . VAL B 1 935 ? 5.957 48.438 23.375 1 97.25 935 VAL B C 1
ATOM 15552 O O . VAL B 1 935 ? 6.859 48.344 24.203 1 97.25 935 VAL B O 1
ATOM 15555 N N . ILE B 1 936 ? 4.945 49.188 23.547 1 95.75 936 ILE B N 1
ATOM 15556 C CA . ILE B 1 936 ? 4.734 49.938 24.781 1 95.75 936 ILE B CA 1
ATOM 15557 C C . ILE B 1 936 ? 3.344 49.625 25.344 1 95.75 936 ILE B C 1
ATOM 15559 O O . ILE B 1 936 ? 2.42 49.312 24.578 1 95.75 936 ILE B O 1
ATOM 15563 N N . PRO B 1 937 ? 3.189 49.688 26.641 1 92.88 937 PRO B N 1
ATOM 15564 C CA . PRO B 1 937 ? 1.912 49.312 27.25 1 92.88 937 PRO B CA 1
ATOM 15565 C C . PRO B 1 937 ? 0.855 50.406 27.125 1 92.88 937 PRO B C 1
ATOM 15567 O O . PRO B 1 937 ? -0.337 50.156 27.312 1 92.88 937 PRO B O 1
ATOM 15570 N N . CYS B 1 938 ? 1.232 51.688 26.828 1 90.75 938 CYS B N 1
ATOM 15571 C CA . CYS B 1 938 ? 0.281 52.781 26.75 1 90.75 938 CYS B CA 1
ATOM 15572 C C . CYS B 1 938 ? -0.425 52.812 25.406 1 90.75 938 CYS B C 1
ATOM 15574 O O . CYS B 1 938 ? 0.222 52.906 24.359 1 90.75 938 CYS B O 1
ATOM 15576 N N . THR B 1 939 ? -1.774 52.75 25.438 1 88.06 939 THR B N 1
ATOM 15577 C CA . THR B 1 939 ? -2.531 52.75 24.188 1 88.06 939 THR B CA 1
ATOM 15578 C C . THR B 1 939 ? -3.475 53.938 24.109 1 88.06 939 THR B C 1
ATOM 15580 O O . THR B 1 939 ? -4.422 53.938 23.312 1 88.06 939 THR B O 1
ATOM 15583 N N . ASP B 1 940 ? -3.152 54.906 24.891 1 93.25 940 ASP B N 1
ATOM 15584 C CA . ASP B 1 940 ? -3.98 56.125 24.844 1 93.25 940 ASP B CA 1
ATOM 15585 C C . ASP B 1 940 ? -3.896 56.781 23.484 1 93.25 940 ASP B C 1
ATOM 15587 O O . ASP B 1 940 ? -2.803 57.094 23 1 93.25 940 ASP B O 1
ATOM 15591 N N . LYS B 1 941 ? -5.016 57.125 22.906 1 94.25 941 LYS B N 1
ATOM 15592 C CA . LYS B 1 941 ? -5.062 57.625 21.531 1 94.25 941 LYS B CA 1
ATOM 15593 C C . LYS B 1 941 ? -4.469 59.031 21.438 1 94.25 941 LYS B C 1
ATOM 15595 O O . LYS B 1 941 ? -3.775 59.344 20.469 1 94.25 941 LYS B O 1
ATOM 15600 N N . ALA B 1 942 ? -4.762 59.844 22.406 1 95.19 942 ALA B N 1
ATOM 15601 C CA . ALA B 1 942 ? -4.246 61.219 22.375 1 95.19 942 ALA B CA 1
ATOM 15602 C C . ALA B 1 942 ? -2.727 61.25 22.531 1 95.19 942 ALA B C 1
ATOM 15604 O O . ALA B 1 942 ? -2.039 62 21.859 1 95.19 942 ALA B O 1
ATOM 15605 N N . PHE B 1 943 ? -2.275 60.531 23.438 1 96.19 943 PHE B N 1
ATOM 15606 C CA . PHE B 1 943 ? -0.84 60.406 23.641 1 96.19 943 PHE B CA 1
ATOM 15607 C C . PHE B 1 943 ? -0.15 59.969 22.359 1 96.19 943 PHE B C 1
ATOM 15609 O O . PHE B 1 943 ? 0.872 60.531 21.969 1 96.19 943 PHE B O 1
ATOM 15616 N N . LEU B 1 944 ? -0.745 58.875 21.672 1 97.12 944 LEU B N 1
ATOM 15617 C CA . LEU B 1 944 ? -0.135 58.312 20.484 1 97.12 944 LEU B CA 1
ATOM 15618 C C . LEU B 1 944 ? -0.268 59.281 19.297 1 97.12 944 LEU B C 1
ATOM 15620 O O . LEU B 1 944 ? 0.597 59.281 18.422 1 97.12 944 LEU B O 1
ATOM 15624 N N . LYS B 1 945 ? -1.328 59.969 19.266 1 96.62 945 LYS B N 1
ATOM 15625 C CA . LYS B 1 945 ? -1.469 61 18.234 1 96.62 945 LYS B CA 1
ATOM 15626 C C . LYS B 1 945 ? -0.395 62.094 18.391 1 96.62 945 LYS B C 1
ATOM 15628 O O . LYS B 1 945 ? 0.202 62.5 17.406 1 96.62 945 LYS B O 1
ATOM 15633 N N . ASP B 1 946 ? -0.174 62.562 19.656 1 96.5 946 ASP B N 1
ATOM 15634 C CA . ASP B 1 946 ? 0.889 63.531 19.938 1 96.5 946 ASP B CA 1
ATOM 15635 C C . ASP B 1 946 ? 2.25 62.969 19.516 1 96.5 946 ASP B C 1
ATOM 15637 O O . ASP B 1 946 ? 3.033 63.656 18.875 1 96.5 946 ASP B O 1
ATOM 15641 N N . ALA B 1 947 ? 2.453 61.75 19.922 1 96.62 947 ALA B N 1
ATOM 15642 C CA . ALA B 1 947 ? 3.73 61.125 19.625 1 96.62 947 ALA B CA 1
ATOM 15643 C C . ALA B 1 947 ? 3.99 61.094 18.125 1 96.62 947 ALA B C 1
ATOM 15645 O O . ALA B 1 947 ? 5.121 61.281 17.688 1 96.62 947 ALA B O 1
ATOM 15646 N N . ALA B 1 948 ? 2.986 60.781 17.344 1 95.88 948 ALA B N 1
ATOM 15647 C CA . ALA B 1 948 ? 3.107 60.688 15.891 1 95.88 948 ALA B CA 1
ATOM 15648 C C . ALA B 1 948 ? 3.502 62.031 15.281 1 95.88 948 ALA B C 1
ATOM 15650 O O . ALA B 1 948 ? 4.168 62.062 14.242 1 95.88 948 ALA B O 1
ATOM 15651 N N . ALA B 1 949 ? 3.16 63.062 15.953 1 94.88 949 ALA B N 1
ATOM 15652 C CA . ALA B 1 949 ? 3.371 64.375 15.414 1 94.88 949 ALA B CA 1
ATOM 15653 C C . ALA B 1 949 ? 4.676 65 15.93 1 94.88 949 ALA B C 1
ATOM 15655 O O . ALA B 1 949 ? 5.184 65.938 15.367 1 94.88 949 ALA B O 1
ATOM 15656 N N . MET B 1 950 ? 5.215 64.5 16.969 1 96.06 950 MET B N 1
ATOM 15657 C CA . MET B 1 950 ? 6.371 65.125 17.641 1 96.06 950 MET B CA 1
ATOM 15658 C C . MET B 1 950 ? 7.668 64.625 16.969 1 96.06 950 MET B C 1
ATOM 15660 O O . MET B 1 950 ? 7.695 63.656 16.25 1 96.06 950 MET B O 1
ATOM 15664 N N . GLU B 1 951 ? 8.672 65.375 17.203 1 94.5 951 GLU B N 1
ATOM 15665 C CA . GLU B 1 951 ? 10.016 65.062 16.703 1 94.5 951 GLU B CA 1
ATOM 15666 C C . GLU B 1 951 ? 10.984 64.812 17.844 1 94.5 951 GLU B C 1
ATOM 15668 O O . GLU B 1 951 ? 10.836 65.438 18.938 1 94.5 951 GLU B O 1
ATOM 15673 N N . VAL B 1 952 ? 11.945 64.125 17.547 1 95.94 952 VAL B N 1
ATOM 15674 C CA . VAL B 1 952 ? 12.969 63.812 18.547 1 95.94 952 VAL B CA 1
ATOM 15675 C C . VAL B 1 952 ? 13.852 65.062 18.75 1 95.94 952 VAL B C 1
ATOM 15677 O O . VAL B 1 952 ? 14.297 65.688 17.781 1 95.94 952 VAL B O 1
ATOM 15680 N N . GLU B 1 953 ? 13.992 65.375 19.969 1 94 953 GLU B N 1
ATOM 15681 C CA . GLU B 1 953 ? 14.938 66.438 20.328 1 94 953 GLU B CA 1
ATOM 15682 C C . GLU B 1 953 ? 16.203 65.875 20.938 1 94 953 GLU B C 1
ATOM 15684 O O . GLU B 1 953 ? 16.141 65.062 21.891 1 94 953 GLU B O 1
ATOM 15689 N N . GLU B 1 954 ? 17.297 66.25 20.391 1 91.31 954 GLU B N 1
ATOM 15690 C CA . GLU B 1 954 ? 18.578 65.75 20.891 1 91.31 954 GLU B CA 1
ATOM 15691 C C . GLU B 1 954 ? 18.859 66.25 22.297 1 91.31 954 GLU B C 1
ATOM 15693 O O . GLU B 1 954 ? 18.641 67.438 22.578 1 91.31 954 GLU B O 1
ATOM 15698 N N . THR B 1 955 ? 19.188 65.25 23 1 88.44 955 THR B N 1
ATOM 15699 C CA . THR B 1 955 ? 19.594 65.625 24.359 1 88.44 955 THR B CA 1
ATOM 15700 C C . THR B 1 955 ? 21.062 65.25 24.594 1 88.44 955 THR B C 1
ATOM 15702 O O . THR B 1 955 ? 21.609 64.375 23.984 1 88.44 955 THR B O 1
ATOM 15705 N N . ASP B 1 956 ? 21.844 66.062 25.234 1 82.12 956 ASP B N 1
ATOM 15706 C CA . ASP B 1 956 ? 23.266 65.875 25.484 1 82.12 956 ASP B CA 1
ATOM 15707 C C . ASP B 1 956 ? 23.484 64.938 26.688 1 82.12 956 ASP B C 1
ATOM 15709 O O . ASP B 1 956 ? 24.547 65 27.312 1 82.12 956 ASP B O 1
ATOM 15713 N N . THR B 1 957 ? 22.391 64.125 27.016 1 85.06 957 THR B N 1
ATOM 15714 C CA . THR B 1 957 ? 22.5 63.219 28.156 1 85.06 957 THR B CA 1
ATOM 15715 C C . THR B 1 957 ? 21.781 61.906 27.891 1 85.06 957 THR B C 1
ATOM 15717 O O . THR B 1 957 ? 20.906 61.844 27.016 1 85.06 957 THR B O 1
ATOM 15720 N N . ASP B 1 958 ? 22.172 60.969 28.594 1 84.56 958 ASP B N 1
ATOM 15721 C CA . ASP B 1 958 ? 21.5 59.656 28.516 1 84.56 958 ASP B CA 1
ATOM 15722 C C . ASP B 1 958 ? 20.469 59.5 29.625 1 84.56 958 ASP B C 1
ATOM 15724 O O . ASP B 1 958 ? 19.703 58.562 29.641 1 84.56 958 ASP B O 1
ATOM 15728 N N . ASN B 1 959 ? 20.359 60.5 30.422 1 88.38 959 ASN B N 1
ATOM 15729 C CA . ASN B 1 959 ? 19.469 60.438 31.578 1 88.38 959 ASN B CA 1
ATOM 15730 C C . ASN B 1 959 ? 18.016 60.625 31.156 1 88.38 959 ASN B C 1
ATOM 15732 O O . ASN B 1 959 ? 17.109 60.156 31.859 1 88.38 959 ASN B O 1
ATOM 15736 N N . TYR B 1 960 ? 17.812 61.281 30.125 1 92 960 TYR B N 1
ATOM 15737 C CA . TYR B 1 960 ? 16.453 61.438 29.609 1 92 960 TYR B CA 1
ATOM 15738 C C . TYR B 1 960 ? 16.453 61.656 28.094 1 92 960 TYR B C 1
ATOM 15740 O O . TYR B 1 960 ? 17.484 62.062 27.531 1 92 960 TYR B O 1
ATOM 15748 N N . LYS B 1 961 ? 15.422 61.281 27.422 1 94.94 961 LYS B N 1
ATOM 15749 C CA . LYS B 1 961 ? 15.164 61.562 26.016 1 94.94 961 LYS B CA 1
ATOM 15750 C C . LYS B 1 961 ? 13.859 62.312 25.828 1 94.94 961 LYS B C 1
ATOM 15752 O O . LYS B 1 961 ? 12.945 62.219 26.656 1 94.94 961 LYS B O 1
ATOM 15757 N N . LYS B 1 962 ? 13.789 63.094 24.75 1 94.75 962 LYS B N 1
ATOM 15758 C CA . LYS B 1 962 ? 12.633 63.969 24.578 1 94.75 962 LYS B CA 1
ATOM 15759 C C . LYS B 1 962 ? 12.117 63.938 23.141 1 94.75 962 LYS B C 1
ATOM 15761 O O . LYS B 1 962 ? 12.906 63.875 22.203 1 94.75 962 LYS B O 1
ATOM 15766 N N . MET B 1 963 ? 10.883 63.969 23.016 1 96.38 963 MET B N 1
ATOM 15767 C CA . MET B 1 963 ? 10.172 64.312 21.781 1 96.38 963 MET B CA 1
ATOM 15768 C C . MET B 1 963 ? 9.305 65.562 21.953 1 96.38 963 MET B C 1
ATOM 15770 O O . MET B 1 963 ? 8.656 65.688 23 1 96.38 963 MET B O 1
ATOM 15774 N N . VAL B 1 964 ? 9.352 66.438 20.891 1 94.94 964 VAL B N 1
ATOM 15775 C CA . VAL B 1 964 ? 8.688 67.688 21.141 1 94.94 964 VAL B CA 1
ATOM 15776 C C . VAL B 1 964 ? 8.078 68.25 19.844 1 94.94 964 VAL B C 1
ATOM 15778 O O . VAL B 1 964 ? 8.641 68.062 18.766 1 94.94 964 VAL B O 1
ATOM 15781 N N . LYS B 1 965 ? 6.961 68.688 19.906 1 95 965 LYS B N 1
ATOM 15782 C CA . LYS B 1 965 ? 6.367 69.688 19 1 95 965 LYS B CA 1
ATOM 15783 C C . LYS B 1 965 ? 5.773 70.875 19.766 1 95 965 LYS B C 1
ATOM 15785 O O . LYS B 1 965 ? 4.719 70.75 20.391 1 95 965 LYS B O 1
ATOM 15790 N N . SER B 1 966 ? 6.359 72 19.625 1 90.06 966 SER B N 1
ATOM 15791 C CA . SER B 1 966 ? 6.195 73.062 20.562 1 90.06 966 SER B CA 1
ATOM 15792 C C . SER B 1 966 ? 4.727 73.5 20.703 1 90.06 966 SER B C 1
ATOM 15794 O O . SER B 1 966 ? 4.293 73.938 21.766 1 90.06 966 SER B O 1
ATOM 15796 N N . ASP B 1 967 ? 4.043 73.375 19.672 1 92.44 967 ASP B N 1
ATOM 15797 C CA . ASP B 1 967 ? 2.654 73.812 19.719 1 92.44 967 ASP B CA 1
ATOM 15798 C C . ASP B 1 967 ? 1.722 72.688 20.109 1 92.44 967 ASP B C 1
ATOM 15800 O O . ASP B 1 967 ? 0.51 72.875 20.219 1 92.44 967 ASP B O 1
ATOM 15804 N N . ILE B 1 968 ? 2.275 71.5 20.344 1 94.94 968 ILE B N 1
ATOM 15805 C CA . ILE B 1 968 ? 1.491 70.312 20.734 1 94.94 968 ILE B CA 1
ATOM 15806 C C . ILE B 1 968 ? 1.88 69.875 22.141 1 94.94 968 ILE B C 1
ATOM 15808 O O . ILE B 1 968 ? 1.013 69.625 22.984 1 94.94 968 ILE B O 1
ATOM 15812 N N . GLY B 1 969 ? 3.141 69.75 22.375 1 95.88 969 GLY B N 1
ATOM 15813 C CA . GLY B 1 969 ? 3.621 69.312 23.688 1 95.88 969 GLY B CA 1
ATOM 15814 C C . GLY B 1 969 ? 4.969 68.625 23.625 1 95.88 969 GLY B C 1
ATOM 15815 O O . GLY B 1 969 ? 5.77 68.875 22.719 1 95.88 969 GLY B O 1
ATOM 15816 N N . SER B 1 970 ? 5.199 67.875 24.609 1 96.44 970 SER B N 1
ATOM 15817 C CA . SER B 1 970 ? 6.461 67.125 24.719 1 96.44 970 SER B CA 1
ATOM 15818 C C . SER B 1 970 ? 6.281 65.812 25.469 1 96.44 970 SER B C 1
ATOM 15820 O O . SER B 1 970 ? 5.41 65.75 26.344 1 96.44 970 SER B O 1
ATOM 15822 N N . ILE B 1 971 ? 7.023 64.812 25.031 1 97.19 971 ILE B N 1
ATOM 15823 C CA . ILE B 1 971 ? 7.117 63.562 25.734 1 97.19 971 ILE B CA 1
ATOM 15824 C C . ILE B 1 971 ? 8.562 63.344 26.188 1 97.19 971 ILE B C 1
ATOM 15826 O O . ILE B 1 971 ? 9.484 63.406 25.375 1 97.19 971 ILE B O 1
ATOM 15830 N N . ILE B 1 972 ? 8.695 63.094 27.453 1 95.5 972 ILE B N 1
ATOM 15831 C CA . ILE B 1 972 ? 10.031 62.938 28.031 1 95.5 972 ILE B CA 1
ATOM 15832 C C . ILE B 1 972 ? 10.156 61.562 28.703 1 95.5 972 ILE B C 1
ATOM 15834 O O . ILE B 1 972 ? 9.289 61.188 29.469 1 95.5 972 ILE B O 1
ATOM 15838 N N . TYR B 1 973 ? 11.109 60.812 28.281 1 95.69 973 TYR B N 1
ATOM 15839 C CA . TYR B 1 973 ? 11.523 59.594 28.984 1 95.69 973 TYR B CA 1
ATOM 15840 C C . TYR B 1 973 ? 12.695 59.875 29.906 1 95.69 973 TYR B C 1
ATOM 15842 O O . TYR B 1 973 ? 13.773 60.281 29.453 1 95.69 973 TYR B O 1
ATOM 15850 N N . SER B 1 974 ? 12.5 59.688 31.188 1 92.69 974 SER B N 1
ATOM 15851 C CA . SER B 1 974 ? 13.547 60 32.156 1 92.69 974 SER B CA 1
ATOM 15852 C C . SER B 1 974 ? 13.961 58.75 32.938 1 92.69 974 SER B C 1
ATOM 15854 O O . SER B 1 974 ? 13.102 58 33.375 1 92.69 974 SER B O 1
ATOM 15856 N N . LYS B 1 975 ? 15.25 58.531 33 1 86.5 975 LYS B N 1
ATOM 15857 C CA . LYS B 1 975 ? 15.812 57.438 33.781 1 86.5 975 LYS B CA 1
ATOM 15858 C C . LYS B 1 975 ? 16.141 57.875 35.219 1 86.5 975 LYS B C 1
ATOM 15860 O O . LYS B 1 975 ? 16.141 57.062 36.125 1 86.5 975 LYS B O 1
ATOM 15865 N N . SER B 1 976 ? 16.672 59.125 35.25 1 77.75 976 SER B N 1
ATOM 15866 C CA . SER B 1 976 ? 17.125 59.594 36.531 1 77.75 976 SER B CA 1
ATOM 15867 C C . SER B 1 976 ? 16.625 61.031 36.812 1 77.75 976 SER B C 1
ATOM 15869 O O . SER B 1 976 ? 16.281 61.75 35.875 1 77.75 976 SER B O 1
ATOM 15871 N N . GLY B 1 977 ? 16.438 61.312 38.094 1 64.81 977 GLY B N 1
ATOM 15872 C CA . GLY B 1 977 ? 15.859 62.562 38.594 1 64.81 977 GLY B CA 1
ATOM 15873 C C . GLY B 1 977 ? 16.734 63.781 38.312 1 64.81 977 GLY B C 1
ATOM 15874 O O . GLY B 1 977 ? 17.922 63.781 38.656 1 64.81 977 GLY B O 1
ATOM 15875 N N . THR B 1 978 ? 16.594 64.562 37.312 1 75.62 978 THR B N 1
ATOM 15876 C CA . THR B 1 978 ? 17.25 65.812 37.031 1 75.62 978 THR B CA 1
ATOM 15877 C C . THR B 1 978 ? 16.234 66.875 36.625 1 75.62 978 THR B C 1
ATOM 15879 O O . THR B 1 978 ? 15.094 66.562 36.281 1 75.62 978 THR B O 1
ATOM 15882 N N . GLU B 1 979 ? 16.406 68.125 36.938 1 84.81 979 GLU B N 1
ATOM 15883 C CA . GLU B 1 979 ? 15.617 69.188 36.344 1 84.81 979 GLU B CA 1
ATOM 15884 C C . GLU B 1 979 ? 15.773 69.25 34.812 1 84.81 979 GLU B C 1
ATOM 15886 O O . GLU B 1 979 ? 16.859 69.562 34.312 1 84.81 979 GLU B O 1
ATOM 15891 N N . ILE B 1 980 ? 14.664 68.875 34.062 1 92.5 980 ILE B N 1
ATOM 15892 C CA . ILE B 1 980 ? 14.703 68.75 32.594 1 92.5 980 ILE B CA 1
ATOM 15893 C C . ILE B 1 980 ? 14.047 70 31.953 1 92.5 980 ILE B C 1
ATOM 15895 O O . ILE B 1 980 ? 12.852 70.25 32.156 1 92.5 980 ILE B O 1
ATOM 15899 N N . PRO B 1 981 ? 14.812 70.75 31.266 1 91.44 981 PRO B N 1
ATOM 15900 C CA . PRO B 1 981 ? 14.203 71.938 30.578 1 91.44 981 PRO B CA 1
ATOM 15901 C C . PRO B 1 981 ? 13.328 71.5 29.406 1 91.44 981 PRO B C 1
ATOM 15903 O O . PRO B 1 981 ? 13.758 70.688 28.562 1 91.44 981 PRO B O 1
ATOM 15906 N N . VAL B 1 982 ? 12.156 72 29.359 1 92.94 982 VAL B N 1
ATOM 15907 C CA . VAL B 1 982 ? 11.219 71.688 28.266 1 92.94 982 VAL B CA 1
ATOM 15908 C C . VAL B 1 982 ? 10.766 73 27.625 1 92.94 982 VAL B C 1
ATOM 15910 O O . VAL B 1 982 ? 10.18 73.875 28.297 1 92.94 982 VAL B O 1
ATOM 15913 N N . GLN B 1 983 ? 11.102 73.188 26.391 1 92 983 GLN B N 1
ATOM 15914 C CA . GLN B 1 983 ? 10.711 74.375 25.641 1 92 983 GLN B CA 1
ATOM 15915 C C . GLN B 1 983 ? 9.383 74.188 24.922 1 92 983 GLN B C 1
ATOM 15917 O O . GLN B 1 983 ? 9.289 73.375 24.016 1 92 983 GLN B O 1
ATOM 15922 N N . LEU B 1 984 ? 8.336 74.875 25.266 1 94.44 984 LEU B N 1
ATOM 15923 C CA . LEU B 1 984 ? 7.004 74.75 24.672 1 94.44 984 LEU B CA 1
ATOM 15924 C C . LEU B 1 984 ? 6.422 76.125 24.359 1 94.44 984 LEU B C 1
ATOM 15926 O O . LEU B 1 984 ? 6.828 77.125 24.953 1 94.44 984 LEU B O 1
ATOM 15930 N N . SER B 1 985 ? 5.562 76.188 23.406 1 93.75 985 SER B N 1
ATOM 15931 C CA . SER B 1 985 ? 4.836 77.375 23.109 1 93.75 985 SER B CA 1
ATOM 15932 C C . SER B 1 985 ? 3.975 77.812 24.297 1 93.75 985 SER B C 1
ATOM 15934 O O . SER B 1 985 ? 3.539 77 25.078 1 93.75 985 SER B O 1
ATOM 15936 N N . SER B 1 986 ? 3.809 79.125 24.344 1 92.5 986 SER B N 1
ATOM 15937 C CA . SER B 1 986 ? 3.008 79.688 25.453 1 92.5 986 SER B CA 1
ATOM 15938 C C . SER B 1 986 ? 1.585 79.125 25.406 1 92.5 986 SER B C 1
ATOM 15940 O O . SER B 1 986 ? 0.983 79 24.328 1 92.5 986 SER B O 1
ATOM 15942 N N . GLY B 1 987 ? 1.16 78.625 26.516 1 93.69 987 GLY B N 1
ATOM 15943 C CA . GLY B 1 987 ? -0.185 78.062 26.594 1 93.69 987 GLY B CA 1
ATOM 15944 C C . GLY B 1 987 ? -0.403 77.188 27.812 1 93.69 987 GLY B C 1
ATOM 15945 O O . GLY B 1 987 ? 0.444 77.125 28.719 1 93.69 987 GLY B O 1
ATOM 15946 N N . LYS B 1 988 ? -1.64 76.625 27.938 1 95.56 988 LYS B N 1
ATOM 15947 C CA . LYS B 1 988 ? -1.981 75.688 29.016 1 95.56 988 LYS B CA 1
ATOM 15948 C C . LYS B 1 988 ? -1.783 74.25 28.594 1 95.56 988 LYS B C 1
ATOM 15950 O O . LYS B 1 988 ? -2.195 73.875 27.5 1 95.56 988 LYS B O 1
ATOM 15955 N N . TYR B 1 989 ? -1.108 73.562 29.422 1 96.56 989 TYR B N 1
ATOM 15956 C CA . TYR B 1 989 ? -0.788 72.188 29.141 1 96.56 989 TYR B CA 1
ATOM 15957 C C . TYR B 1 989 ? -1.231 71.312 30.281 1 96.56 989 TYR B C 1
ATOM 15959 O O . TYR B 1 989 ? -1.231 71.688 31.438 1 96.56 989 TYR B O 1
ATOM 15967 N N . ILE B 1 990 ? -1.653 70.188 30 1 96.44 990 ILE B N 1
ATOM 15968 C CA . ILE B 1 990 ? -1.805 69.125 31 1 96.44 990 ILE B CA 1
ATOM 15969 C C . ILE B 1 990 ? -0.527 68.25 31.062 1 96.44 990 ILE B C 1
ATOM 15971 O O . ILE B 1 990 ? 0.079 67.938 30.047 1 96.44 990 ILE B O 1
ATOM 15975 N N . LEU B 1 991 ? 0.006 68.062 32.25 1 96.19 991 LEU B N 1
ATOM 15976 C CA . LEU B 1 991 ? 1.185 67.25 32.469 1 96.19 991 LEU B CA 1
ATOM 15977 C C . LEU B 1 991 ? 0.799 65.938 33.094 1 96.19 991 LEU B C 1
ATOM 15979 O O . LEU B 1 991 ? 0.181 65.875 34.156 1 96.19 991 LEU B O 1
ATOM 15983 N N . LYS B 1 992 ? 1.159 64.812 32.375 1 96.44 992 LYS B N 1
ATOM 15984 C CA . LYS B 1 992 ? 0.834 63.469 32.875 1 96.44 992 LYS B CA 1
ATOM 15985 C C . LYS B 1 992 ? 2.092 62.625 33 1 96.44 992 LYS B C 1
ATOM 15987 O O . LYS B 1 992 ? 3.061 62.781 32.281 1 96.44 992 LYS B O 1
ATOM 15992 N N . TYR B 1 993 ? 2.01 61.75 34.031 1 94.88 993 TYR B N 1
ATOM 15993 C CA . TYR B 1 993 ? 3.008 60.719 34.219 1 94.88 993 TYR B CA 1
ATOM 15994 C C . TYR B 1 993 ? 2.496 59.375 33.719 1 94.88 993 TYR B C 1
ATOM 15996 O O . TYR B 1 993 ? 1.35 59 33.969 1 94.88 993 TYR B O 1
ATOM 16004 N N . ILE B 1 994 ? 3.34 58.719 32.906 1 95.88 994 ILE B N 1
ATOM 16005 C CA . ILE B 1 994 ? 3.021 57.375 32.406 1 95.88 994 ILE B CA 1
ATOM 16006 C C . ILE B 1 994 ? 4.023 56.375 32.938 1 95.88 994 ILE B C 1
ATOM 16008 O O . ILE B 1 994 ? 5.234 56.531 32.781 1 95.88 994 ILE B O 1
ATOM 16012 N N . HIS B 1 995 ? 3.512 55.344 33.625 1 94 995 HIS B N 1
ATOM 16013 C CA . HIS B 1 995 ? 4.379 54.281 34.156 1 94 995 HIS B CA 1
ATOM 16014 C C . HIS B 1 995 ? 4.957 53.438 33 1 94 995 HIS B C 1
ATOM 16016 O O . HIS B 1 995 ? 4.211 52.875 32.188 1 94 995 HIS B O 1
ATOM 16022 N N . PRO B 1 996 ? 6.227 53.312 32.969 1 92.56 996 PRO B N 1
ATOM 16023 C CA . PRO B 1 996 ? 6.848 52.656 31.828 1 92.56 996 PRO B CA 1
ATOM 16024 C C . PRO B 1 996 ? 6.43 51.188 31.719 1 92.56 996 PRO B C 1
ATOM 16026 O O . PRO B 1 996 ? 6.309 50.656 30.609 1 92.56 996 PRO B O 1
ATOM 16029 N N . GLY B 1 997 ? 6.172 50.5 32.781 1 92.38 997 GLY B N 1
ATOM 16030 C CA . GLY B 1 997 ? 5.84 49.062 32.75 1 92.38 997 GLY B CA 1
ATOM 16031 C C . GLY B 1 997 ? 4.363 48.812 32.5 1 92.38 997 GLY B C 1
ATOM 16032 O O . GLY B 1 997 ? 4.008 47.969 31.703 1 92.38 997 GLY B O 1
ATOM 16033 N N . SER B 1 998 ? 3.52 49.562 33.156 1 92.25 998 SER B N 1
ATOM 16034 C CA . SER B 1 998 ? 2.092 49.25 33.125 1 92.25 998 SER B CA 1
ATOM 16035 C C . SER B 1 998 ? 1.373 50.156 32.094 1 92.25 998 SER B C 1
ATOM 16037 O O . SER B 1 998 ? 0.293 49.812 31.625 1 92.25 998 SER B O 1
ATOM 16039 N N . GLY B 1 999 ? 1.985 51.312 31.766 1 92.5 999 GLY B N 1
ATOM 16040 C CA . GLY B 1 999 ? 1.33 52.281 30.891 1 92.5 999 GLY B CA 1
ATOM 16041 C C . GLY B 1 999 ? 0.271 53.094 31.578 1 92.5 999 GLY B C 1
ATOM 16042 O O . GLY B 1 999 ? -0.368 53.938 30.953 1 92.5 999 GLY B O 1
ATOM 16043 N N . LYS B 1 1000 ? 0.081 52.875 32.906 1 94 1000 LYS B N 1
ATOM 16044 C CA . LYS B 1 1000 ? -0.908 53.625 33.656 1 94 1000 LYS B CA 1
ATOM 16045 C C . LYS B 1 1000 ? -0.548 55.125 33.688 1 94 1000 LYS B C 1
ATOM 16047 O O . LYS B 1 1000 ? 0.621 55.469 33.844 1 94 1000 LYS B O 1
ATOM 16052 N N . MET B 1 1001 ? -1.537 56.031 33.531 1 95 1001 MET B N 1
ATOM 16053 C CA . MET B 1 1001 ? -1.345 57.469 33.438 1 95 1001 MET B CA 1
ATOM 16054 C C . MET B 1 1001 ? -1.832 58.156 34.719 1 95 1001 MET B C 1
ATOM 16056 O O . MET B 1 1001 ? -2.893 57.812 35.25 1 95 1001 MET B O 1
ATOM 16060 N N . ILE B 1 1002 ? -1.024 58.938 35.219 1 94.69 1002 ILE B N 1
ATOM 16061 C CA . ILE B 1 1002 ? -1.37 59.75 36.375 1 94.69 1002 ILE B CA 1
ATOM 16062 C C . ILE B 1 1002 ? -1.226 61.25 36.031 1 94.69 1002 ILE B C 1
ATOM 16064 O O . ILE B 1 1002 ? -0.203 61.656 35.469 1 94.69 1002 ILE B O 1
ATOM 16068 N N . VAL B 1 1003 ? -2.256 62.031 36.281 1 95.25 1003 VAL B N 1
ATOM 16069 C CA . VAL B 1 1003 ? -2.201 63.438 36.031 1 95.25 1003 VAL B CA 1
ATOM 16070 C C . VAL B 1 1003 ? -1.365 64.125 37.094 1 95.25 1003 VAL B C 1
ATOM 16072 O O . VAL B 1 1003 ? -1.646 64 38.281 1 95.25 1003 VAL B O 1
ATOM 16075 N N . ILE B 1 1004 ? -0.314 64.75 36.75 1 93.94 1004 ILE B N 1
ATOM 16076 C CA . ILE B 1 1004 ? 0.537 65.5 37.656 1 93.94 1004 ILE B CA 1
ATOM 16077 C C . ILE B 1 1004 ? -0.016 66.875 37.844 1 93.94 1004 ILE B C 1
ATOM 16079 O O . ILE B 1 1004 ? -0.071 67.438 38.969 1 93.94 1004 ILE B O 1
ATOM 16083 N N . ASP B 1 1005 ? -0.352 67.562 36.688 1 93.94 1005 ASP B N 1
ATOM 16084 C CA . ASP B 1 1005 ? -0.933 68.875 36.688 1 93.94 1005 ASP B CA 1
ATOM 16085 C C . ASP B 1 1005 ? -1.989 69 35.594 1 93.94 1005 ASP B C 1
ATOM 16087 O O . ASP B 1 1005 ? -1.708 68.75 34.406 1 93.94 1005 ASP B O 1
ATOM 16091 N N . LYS B 1 1006 ? -3.211 69.438 35.938 1 93.75 1006 LYS B N 1
ATOM 16092 C CA . LYS B 1 1006 ? -4.344 69.5 35 1 93.75 1006 LYS B CA 1
ATOM 16093 C C . LYS B 1 1006 ? -4.238 70.688 34.094 1 93.75 1006 LYS B C 1
ATOM 16095 O O . LYS B 1 1006 ? -4.832 70.688 33 1 93.75 1006 LYS B O 1
ATOM 16100 N N . SER B 1 1007 ? -3.611 71.688 34.562 1 94.44 1007 SER B N 1
ATOM 16101 C CA . SER B 1 1007 ? -3.506 72.938 33.781 1 94.44 1007 SER B CA 1
ATOM 16102 C C . SER B 1 1007 ? -2.258 73.688 34.156 1 94.44 1007 SER B C 1
ATOM 16104 O O . SER B 1 1007 ? -2.314 74.625 35 1 94.44 1007 SER B O 1
ATOM 16106 N N . LEU B 1 1008 ? -1.202 73.438 33.531 1 94.06 1008 LEU B N 1
ATOM 16107 C CA . LEU B 1 1008 ? 0.088 74.062 33.75 1 94.06 1008 LEU B CA 1
ATOM 16108 C C . LEU B 1 1008 ? 0.31 75.188 32.781 1 94.06 1008 LEU B C 1
ATOM 16110 O O . LEU B 1 1008 ? 0.287 75 31.547 1 94.06 1008 LEU B O 1
ATOM 16114 N N . LYS B 1 1009 ? 0.394 76.375 33.281 1 92.88 1009 LYS B N 1
ATOM 16115 C CA . LYS B 1 1009 ? 0.693 77.5 32.406 1 92.88 1009 LYS B CA 1
ATOM 16116 C C . LYS B 1 1009 ? 2.188 77.562 32.094 1 92.88 1009 LYS B C 1
ATOM 16118 O O . LYS B 1 1009 ? 3.008 77.688 33.031 1 92.88 1009 LYS B O 1
ATOM 16123 N N . ILE B 1 1010 ? 2.469 77.438 30.875 1 92.62 1010 ILE B N 1
ATOM 16124 C CA . ILE B 1 1010 ? 3.867 77.5 30.453 1 92.62 1010 ILE B CA 1
ATOM 16125 C C . ILE B 1 1010 ? 4.094 78.688 29.516 1 92.62 1010 ILE B C 1
ATOM 16127 O O . ILE B 1 1010 ? 3.275 78.938 28.641 1 92.62 1010 ILE B O 1
ATOM 16131 N N . ASN B 1 1011 ? 5.121 79.5 29.859 1 87.75 1011 ASN B N 1
ATOM 16132 C CA . ASN B 1 1011 ? 5.566 80.562 29 1 87.75 1011 ASN B CA 1
ATOM 16133 C C . ASN B 1 1011 ? 7.031 80.438 28.609 1 87.75 1011 ASN B C 1
ATOM 16135 O O . ASN B 1 1011 ? 7.914 81 29.234 1 87.75 1011 ASN B O 1
ATOM 16139 N N . GLY B 1 1012 ? 7.27 79.625 27.672 1 84.19 1012 GLY B N 1
ATOM 16140 C CA . GLY B 1 1012 ? 8.617 79.375 27.188 1 84.19 1012 GLY B CA 1
ATOM 16141 C C . GLY B 1 1012 ? 9.234 78.125 27.781 1 84.19 1012 GLY B C 1
ATOM 16142 O O . GLY B 1 1012 ? 8.695 77 27.625 1 84.19 1012 GLY B O 1
ATOM 16143 N N . VAL B 1 1013 ? 10.25 78.375 28.609 1 90.38 1013 VAL B N 1
ATOM 16144 C CA . VAL B 1 1013 ? 11.016 77.25 29.094 1 90.38 1013 VAL B CA 1
ATOM 16145 C C . VAL B 1 1013 ? 10.461 76.812 30.453 1 90.38 1013 VAL B C 1
ATOM 16147 O O . VAL B 1 1013 ? 10.32 77.625 31.375 1 90.38 1013 VAL B O 1
ATOM 16150 N N . TYR B 1 1014 ? 10 75.562 30.531 1 92.06 1014 TYR B N 1
ATOM 16151 C CA . TYR B 1 1014 ? 9.547 74.938 31.781 1 92.06 1014 TYR B CA 1
ATOM 16152 C C . TYR B 1 1014 ? 10.57 73.938 32.281 1 92.06 1014 TYR B C 1
ATOM 16154 O O . TYR B 1 1014 ? 11.102 73.125 31.5 1 92.06 1014 TYR B O 1
ATOM 16162 N N . LYS B 1 1015 ? 10.898 74 33.562 1 92 1015 LYS B N 1
ATOM 16163 C CA . LYS B 1 1015 ? 11.82 73 34.156 1 92 1015 LYS B CA 1
ATOM 16164 C C . LYS B 1 1015 ? 11.062 71.875 34.844 1 92 1015 LYS B C 1
ATOM 16166 O O . LYS B 1 1015 ? 10.586 72.062 35.969 1 92 1015 LYS B O 1
ATOM 16171 N N . LEU B 1 1016 ? 11.008 70.75 34.25 1 92.69 1016 LEU B N 1
ATOM 16172 C CA . LEU B 1 1016 ? 10.32 69.562 34.812 1 92.69 1016 LEU B CA 1
ATOM 16173 C C . LEU B 1 1016 ? 11.156 68.938 35.906 1 92.69 1016 LEU B C 1
ATOM 16175 O O . LEU B 1 1016 ? 12.305 68.562 35.656 1 92.69 1016 LEU B O 1
ATOM 16179 N N . LYS B 1 1017 ? 10.625 68.875 37.062 1 87.75 1017 LYS B N 1
ATOM 16180 C CA . LYS B 1 1017 ? 11.281 68.125 38.156 1 87.75 1017 LYS B CA 1
ATOM 16181 C C . LYS B 1 1017 ? 10.812 66.688 38.25 1 87.75 1017 LYS B C 1
ATOM 16183 O O . LYS B 1 1017 ? 9.609 66.438 38.344 1 87.75 1017 LYS B O 1
ATOM 16188 N N . VAL B 1 1018 ? 11.688 65.812 38.094 1 87.56 1018 VAL B N 1
ATOM 16189 C CA . VAL B 1 1018 ? 11.352 64.375 38.125 1 87.56 1018 VAL B CA 1
ATOM 16190 C C . VAL B 1 1018 ? 11.969 63.75 39.344 1 87.56 1018 VAL B C 1
ATOM 16192 O O . VAL B 1 1018 ? 13.047 64.125 39.812 1 87.56 1018 VAL B O 1
ATOM 16195 N N . PRO B 1 1019 ? 11.234 62.781 39.969 1 81.25 1019 PRO B N 1
ATOM 16196 C CA . PRO B 1 1019 ? 11.805 62.094 41.125 1 81.25 1019 PRO B CA 1
ATOM 16197 C C . PRO B 1 1019 ? 13.117 61.375 40.812 1 81.25 1019 PRO B C 1
ATOM 16199 O O . PRO B 1 1019 ? 13.281 60.844 39.719 1 81.25 1019 PRO B O 1
ATOM 16202 N N . ASP B 1 1020 ? 14.016 61.406 41.75 1 75.75 1020 ASP B N 1
ATOM 16203 C CA . ASP B 1 1020 ? 15.336 60.812 41.562 1 75.75 1020 ASP B CA 1
ATOM 16204 C C . ASP B 1 1020 ? 15.242 59.312 41.469 1 75.75 1020 ASP B C 1
ATOM 16206 O O . ASP B 1 1020 ? 14.492 58.656 42.219 1 75.75 1020 ASP B O 1
ATOM 16210 N N . LYS B 1 1021 ? 15.938 58.656 40.5 1 74.88 1021 LYS B N 1
ATOM 16211 C CA . LYS B 1 1021 ? 16.141 57.25 40.281 1 74.88 1021 LYS B CA 1
ATOM 16212 C C . LYS B 1 1021 ? 14.828 56.531 39.969 1 74.88 1021 LYS B C 1
ATOM 16214 O O . LYS B 1 1021 ? 14.617 55.375 40.344 1 74.88 1021 LYS B O 1
ATOM 16219 N N . LYS B 1 1022 ? 13.898 57.281 39.531 1 81.94 1022 LYS B N 1
ATOM 16220 C CA . LYS B 1 1022 ? 12.648 56.688 39.094 1 81.94 1022 LYS B CA 1
ATOM 16221 C C . LYS B 1 1022 ? 12.414 56.875 37.625 1 81.94 1022 LYS B C 1
ATOM 16223 O O . LYS B 1 1022 ? 12.289 58.031 37.156 1 81.94 1022 LYS B O 1
ATOM 16228 N N . GLU B 1 1023 ? 12.461 55.719 36.938 1 88.56 1023 GLU B N 1
ATOM 16229 C CA . GLU B 1 1023 ? 12.18 55.75 35.5 1 88.56 1023 GLU B CA 1
ATOM 16230 C C . GLU B 1 1023 ? 10.719 56.125 35.25 1 88.56 1023 GLU B C 1
ATOM 16232 O O . GLU B 1 1023 ? 9.82 55.656 35.938 1 88.56 1023 GLU B O 1
ATOM 16237 N N . GLY B 1 1024 ? 10.484 57 34.281 1 91.88 1024 GLY B N 1
ATOM 16238 C CA . GLY B 1 1024 ? 9.117 57.406 33.969 1 91.88 1024 GLY B CA 1
ATOM 16239 C C . GLY B 1 1024 ? 9 58.188 32.688 1 91.88 1024 GLY B C 1
ATOM 16240 O O . GLY B 1 1024 ? 9.992 58.719 32.188 1 91.88 1024 GLY B O 1
ATOM 16241 N N . ILE B 1 1025 ? 7.777 58.156 32.156 1 96 1025 ILE B N 1
ATOM 16242 C CA . ILE B 1 1025 ? 7.445 58.938 30.984 1 96 1025 ILE B CA 1
ATOM 16243 C C . ILE B 1 1025 ? 6.57 60.125 31.375 1 96 1025 ILE B C 1
ATOM 16245 O O . ILE B 1 1025 ? 5.586 59.969 32.094 1 96 1025 ILE B O 1
ATOM 16249 N N . TYR B 1 1026 ? 6.93 61.312 30.938 1 95.31 1026 TYR B N 1
ATOM 16250 C CA . TYR B 1 1026 ? 6.188 62.531 31.219 1 95.31 1026 TYR B CA 1
ATOM 16251 C C . TYR B 1 1026 ? 5.648 63.156 29.938 1 95.31 1026 TYR B C 1
ATOM 16253 O O . TYR B 1 1026 ? 6.406 63.375 28.984 1 95.31 1026 TYR B O 1
ATOM 16261 N N . TRP B 1 1027 ? 4.375 63.438 29.906 1 97.25 1027 TRP B N 1
ATOM 16262 C CA . TRP B 1 1027 ? 3.684 63.875 28.703 1 97.25 1027 TRP B CA 1
ATOM 16263 C C . TRP B 1 1027 ? 3.02 65.25 28.938 1 97.25 1027 TRP B C 1
ATOM 16265 O O . TRP B 1 1027 ? 2.119 65.375 29.766 1 97.25 1027 TRP B O 1
ATOM 16275 N N . PHE B 1 1028 ? 3.572 66.25 28.25 1 96.81 1028 PHE B N 1
ATOM 16276 C CA . PHE B 1 1028 ? 2.938 67.562 28.172 1 96.81 1028 PHE B CA 1
ATOM 16277 C C . PHE B 1 1028 ? 1.986 67.625 26.984 1 96.81 1028 PHE B C 1
ATOM 16279 O O . PHE B 1 1028 ? 2.393 67.438 25.844 1 96.81 1028 PHE B O 1
ATOM 16286 N N . HIS B 1 1029 ? 0.744 67.938 27.188 1 96.19 1029 HIS B N 1
ATOM 16287 C CA . HIS B 1 1029 ? -0.247 68.062 26.125 1 96.19 1029 HIS B CA 1
ATOM 16288 C C . HIS B 1 1029 ? -0.957 69.375 26.188 1 96.19 1029 HIS B C 1
ATOM 16290 O O . HIS B 1 1029 ? -1.531 69.75 27.219 1 96.19 1029 HIS B O 1
ATOM 16296 N N . LYS B 1 1030 ? -0.903 70.062 25.125 1 95.25 1030 LYS B N 1
ATOM 16297 C CA . LYS B 1 1030 ? -1.521 71.375 25.094 1 95.25 1030 LYS B CA 1
ATOM 16298 C C . LYS B 1 1030 ? -3.041 71.312 25.156 1 95.25 1030 LYS B C 1
ATOM 16300 O O . LYS B 1 1030 ? -3.637 70.438 24.484 1 95.25 1030 LYS B O 1
ATOM 16305 N N . LEU B 1 1031 ? -3.613 72.125 25.953 1 92.75 1031 LEU B N 1
ATOM 16306 C CA . LEU B 1 1031 ? -5.066 72.125 26.078 1 92.75 1031 LEU B CA 1
ATOM 16307 C C . LEU B 1 1031 ? -5.672 73.125 25.062 1 92.75 1031 LEU B C 1
ATOM 16309 O O . LEU B 1 1031 ? -5.094 74.188 24.781 1 92.75 1031 LEU B O 1
#